Protein 3HKW (pdb70)

InterPro domains:
  IPR000745 Hepatitis C virus, Non-structural protein NS4a [PF01006] (1658-1711)
  IPR001490 Hepatitis C virus, Non-structural protein NS4b [PF01001] (1728-1921)
  IPR001650 Helicase, C-terminal domain-like [PS51194] (1361-1538)
  IPR001650 Helicase, C-terminal domain-like [SM00490] (1401-1495)
  IPR002166 RNA dependent RNA polymerase, hepatitis C virus [PF00998] (2423-2932)
  IPR002518 Hepatitis C virus, Non-structural protein NS2 [PF01538] (811-1005)
  IPR002518 Hepatitis C virus, Non-structural protein NS2 [PS51693] (899-1026)
  IPR002519 Hepatitis C virus, Envelope glycoprotein E1 [PF01539] (193-382)
  IPR002521 Hepatitis C virus, Core protein, C-terminal [PF01542] (116-190)
  IPR002522 Hepatitis C virus, Core protein, N-terminal [PF01543] (2-115)
  IPR002531 Hepatitis C virus, Non-structural protein E2/NS1 [PF01560] (386-729)
  IPR002868 Hepatitis C virus, Non-structural 5a protein [PF01506] (1974-1996)
  IPR004109 Hepatitis C virus, NS3 protease [PF02907] (1056-1203)
  IPR004109 Hepatitis C virus, NS3 protease [PS51822] (1027-1208)
  IPR007094 RNA-directed RNA polymerase, catalytic domain [PS50507] (2634-2752)
  IPR009003 Peptidase S1, PA clan [SSF50494] (1027-1212)
  IPR011492 Non-structural protein NS3-like, DEAD-box helicase, flavivirus [PF07652] (1294-1355)
  IPR013192 Hepatitis C virus, Non-structural 5a protein, domain 1a [PF08300] (2006-2067)
  IPR013193 Hepatitis C virus non-structural 5a, 1B domain [PF08301] (2068-2168)
  IPR014001 Helicase superfamily 1/2, ATP-binding domain [PS51192] (1217-1369)

Sequence (1681 aa):
SMSYSWTGALVTPCAAEEQKLPINALSNSLLRHHNMMVYSTTSRSACQRRQKKVTFDRLQVLDSHYQDVLKEVKAAASKVKANLLSVEEACSLTPPHSARSKFGYGAKDVRCCHARKAVTHINSVWKDLLEDSVVTPIDTTIMAKNEVFCVQPGGRKPARLIVFPDLGVRVCEKMALYDVVSKLPQAVMMMGSSYGFQYSPGQRVEFLVQAWKSKKKSPMGFSYDTRCCFDSTVTESDIRTEEEAIYQCCDLDPQARVAIKSLTERLYVGGPLTNSKGENCGYRRCRASGVLTTSCGNTLTCYIKARAACRAAGLQDDCTMLVCGDDLVVICESAGVQEDAASLLRAFTEEAMTRYSSAPPGDPPQPEYDLELITSCSSNVSVAHDGAGKRVYYLTRDPTTPLARAAWETARHTPVNSWLGNIIMFAPTLLWARMILMTHFFSSVLIARDQLEQALDCEIIYGACYSIEPLDLPPIIQRLHGLSAFSLHSSYSPGEINRVAACLRKLGVPPLRAWRHRARSSVRAKLLSRGGRAAICGKYLFNWAVRTKLKLTPIAAAGQLDLSGWFTAGYSGGDIYHSSMSYSWTGALVTPCAAEEQKLPINALSSNSLLRHHNMMVYSTTSRSACCCQQRRQKKVTFDRLQVLDSHYQDVLKEVKAAASKVKANLLSVEEACSSLTPPHSARSKFGYGAKDVRCCHARKAVTHINSVWKDLLEDSVTPIDTTIMAKNEVFCVQPGRKPARLIVFPDLGVRVCEKMMALYDVVSKLPQAVMMGSSYGFQYSPGQRVEFLVQAWKSKKSPMGFSYDTRCCFDSTVTESDIRTEEEAIYQCCDLDPQARVAIKSLTERLYVGGPLTNSKGENCGYRRRCRASGVLTTSCGNTLTCYIKARAACRAAGLQDCTMLVCGDDLVVICESAGVQEDAASLRAFTEAMTRYSSAPPGDPPQPEYDLELITSCSSNVSVAHDGAGKRVYYLTRDPTTPLARAAWETARHTPVNSWLGNIIMFAPTLWARMILMTHFFSVLIARDQLEQALDCEIYGACYSIEPLDLPPIIQRLHGLSAFSLHSYSPGEINRVAACLRKLGVPPLRAWRHRARSVRAKLLSRGGRAAICGKYLFNWAVRTKLKLTPIAAAGQLDLSGWFTAGYSGGDIYHSSMSYSWTGALVTPCAAEEQKLPINALSNSLLRHHNMVYSTTSRSACQRRQKKVTFDRLQVLDSHYQDVLKEVKAAASKVKANLLSVEEACSLTPPHSARSKFGYGAKDVRCHARKAVTHINSVWKDLLEDSVTPIDTTIMAKNEVFCVQGGRKPARLIVFPDLGVRVCEKMALYDVVSKLPQAVMGSSYGFQYSPGQRVEFLVQAWKSKKSPMGFSYDTRCCFDSTVTESDIRTEEEAIYQCCDLDPQARVAIKSLTERLYVGGPLTNSKGENCCGYRRCRASGVLTTSCGNTLTCYIKARAACRAAGLQDCTMLVCGDDLVVICESAGVQEDAASLLRAFTEAMTRYSSAPPGDPPQPEYDLELITSSCSSNVSVAHDGAGKRVYYLTRDPTTPLARAAWETARRHTPVNSWLGNIIMFAPTLWARMILMTHFFSVLIARDQLEQALDCEIYGACYSIEPLDLPPIIQRLHGLSAFSLHSSYSPGEINRVAACLRKLGVPPLRAWRHRARSVRAKLLSRGGRAAICGKYLFNWAVRTKLKLTPIAAAGQLDLSGWFTAGYSGGDIYHS

Nearest PDB structures (foldseek):
  3hkw-assembly3_C  TM=1.002E+00  e=0.000E+00  hepatitis C virus genotype 1a
  3hkw-assembly2_B  TM=9.978E-01  e=3.483E-104  hepatitis C virus genotype 1a
  2d3z-assembly1_A  TM=9.944E-01  e=3.107E-98  Hepacivirus hominis
  3d5m-assembly1_A  TM=9.962E-01  e=2.336E-97  Hepatitis C virus (isolate BK)
  3gnw-assembly2_B  TM=9.963E-01  e=1.047E-96  Hepatitis C virus isolate HC-J4

Solvent-accessible surface area: 67524 Å² total; per-residue (Å²): 68,86,0,20,66,73,80,59,28,107,6,10,59,104,71,107,27,80,77,142,6,16,133,39,84,59,1,53,56,0,0,116,75,46,112,48,1,6,9,5,8,14,149,19,1,77,107,42,16,173,113,20,36,26,76,13,136,45,96,67,50,81,64,6,72,63,0,10,138,71,2,66,62,25,0,69,140,14,131,3,78,36,24,23,35,92,76,0,0,54,21,0,17,44,130,14,44,153,6,132,103,39,1,5,6,164,42,0,80,85,73,28,102,127,0,36,90,34,0,60,59,20,30,90,63,1,58,123,33,54,111,71,60,21,57,2,24,1,30,8,53,84,34,14,23,12,23,118,136,112,28,138,107,31,0,115,24,29,2,36,0,22,0,0,12,13,0,0,1,1,9,2,0,32,22,0,2,14,82,0,0,45,17,12,11,6,30,16,1,0,24,29,30,10,8,23,87,14,13,73,31,9,15,59,8,33,102,32,10,110,59,30,0,0,0,41,6,69,8,73,29,6,40,3,0,0,10,33,58,4,3,108,28,5,18,35,0,3,44,41,1,77,15,58,103,50,2,83,68,0,0,93,0,0,2,40,13,0,8,11,4,0,37,0,23,5,47,150,57,83,84,0,6,68,0,109,0,3,0,22,3,3,6,2,10,9,3,0,10,0,0,6,2,14,5,0,0,65,0,0,8,84,38,9,42,22,106,35,35,36,13,2,0,8,10,70,32,2,2,0,2,0,22,28,58,30,101,131,100,2,19,50,16,4,149,38,0,19,99,0,0,48,101,0,5,0,26,31,39,104,89,15,108,30,40,84,84,20,74,107,11,76,4,55,61,8,19,4,2,14,0,50,28,71,96,51,145,133,27,62,6,16,0,46,54,0,14,25,3,0,0,58,0,0,25,24,3,11,98,174,26,79,46,13,34,8,0,8,23,0,0,34,21,1,5,0,17,0,0,8,26,0,0,4,0,5,4,2,34,5,6,36,64,91,127,72,4,112,108,35,34,24,0,88,2,38,22,1,9,10,51,14,64,0,4,29,0,0,7,4,1,33,105,3,31,30,52,36,3,7,48,8,85,62,22,26,104,49,8,69,96,75,0,24,48,4,7,170,67,0,4,8,30,81,31,195,44,14,80,138,139,0,98,46,4,32,56,99,0,61,96,128,31,62,88,7,20,61,0,0,62,10,2,0,8,37,0,17,213,122,112,71,181,27,80,98,11,88,45,2,65,152,43,116,22,92,28,18,35,50,1,4,5,74,29,3,29,2,21,21,133,78,88,0,18,64,73,81,60,29,108,7,12,60,104,70,108,30,92,86,144,8,10,126,37,85,61,3,56,56,0,1,116,77,51,100,46,3,5,9,6,7,16,144,31,2,80,108,41,17,171,115,20,37,29,87,16,117,46,92,66,49,76,59,8,69,60,0,10,135,70,2,69,62,25,0,69,180,13,128,3,49,11,22,19,36,84,74,0,0,56,20,0,18,46,132,14,46,155,7,126,100,39,0,6,6,163,24,0,78,83,60,15,83,97,0,15,74,35,0,62,57,18,19,91,58,1,49,127,34,52,110,69,61,19,51,1,25,0,26,8,61,83,36,15,24,16,22,143,150,64,133,115,17,0,119,24,31,2,37,0,20,0,0,12,12,0,0,1,1,8,1,0,34,21,0,2,14,82,0,0,85,36,14,14,23,74,17,1,0,26,47,30,10,8,23,86,16,12,90,28,10,14,109,7,34,143,71,16,196,58,26,0,0,1,39,6,69,10,79,28,7,39,2,0,0,12,41,57,4,3,109,27,4,17,34,0,3,45,40,1,69,14,32,103,23,2,82,66,0,0,95,0,0,2,41,14,0,7,11,4,0,34,0,21,4,44,148,57,74,86,0,6,60,0,104,0,5,0,21,2,2,6,2,11,8,3,0,11,0,0,6,1,16,3,1,0,86,0,0,9,88,42,10,42,20,104,88,44,34,13,2,0,7,9,67,31,2,2,0,2,1,22,29,55,30,104,140,96,2,26,50,17,3,152,33,0,22,103,0,0,45,104,2,5,0,27,32,42,102,91,16,104,32,36,98,62,16,57,107,11,76,5,58,61,9,20,3,3,17,0,52,26,62,100,43,148,136,28,61,5,17,0,49,54,0,14,24,2,0,0,57,0,0,27,23,2,10,108,167,26,78,50,10,32,9,0,7,23,0,0,37,22,1,7,0,6,0,0,9,35,0,0,4,0,4,4,1,32,7,4,26,72,92,124,68,14,128,109,34,31,23,0,87,2,38,23,0,10,6,40,10,67,0,4,30,0,0,8,5,1,32,102,3,29,30,50,31,2,6,39,7,81,65,30,28,101,51,8,69,95,72,0,30,45,3,7,171,79,0,3,8,28,87,34,207,44,14,80,139,134,0,107,45,4,29,55,105,0,63,95,140,27,62,83,8,22,61,0,0,60,11,2,0,8,31,0,15,214,120,113,67,182,29,78,96,13,89,41,2,66,154,39,114,22,88,27,16,33,60,1,4,5,71,30,3,28,3,21,47,77,71,89,0,17,53,74,81,58,28,106,6,11,64,98,72,96,29,86,79,130,23,24,170,122,22,146,75,74,42,8,4,128,73,41,126,42,1,5,8,6,6,14,155,29,2,75,121,37,18,173,112,18,34,30,89,16,122,44,90,62,50,77,63,8,71,68,0,10,143,70,2,65,61,28,0,66,182,11,140,5,83,49,27,54,34,116,92,0,0,52,22,0,18,46,135,15,45,151,7,129,112,36,0,7,6,168,42,0,71,85,78,28,208,125,0,38,83,33,0,73,59,20,28,122,63,2,57,126,32,48,112,71,62,19,50,2,26,0,27,10,75,68,45,12,26,9,35,160,113,54,119,102,29,0,149,25,22,2,36,0,21,0,0,12,12,0,0,2,1,7,2,0,35,20,1,2,15,89,0,0,86,38,2,0,12,64,12,1,0,26,49,28,11,7,24,86,15,14,93,26,10,18,94,0,35,114,58,14,121,59,28,0,0,0,39,6,71,9,86,28,6,38,2,0,0,11,51,58,3,2,107,24,5,18,34,0,3,46,44,1,90,15,63,100,84,2,80,67,0,0,96,0,0,1,38,14,0,8,10,6,0,34,0,20,4,46,151,54,80,86,0,5,71,0,86,0,4,2,24,3,2,6,2,10,9,2,0,12,0,0,7,1,3,3,0,0,70,0,0,8,86,40,11,40,22,104,56,42,33,12,2,0,9,8,67,30,2,2,0,2,0,26,29,62,29,104,133,96,3,22,50,19,2,141,32,0,22,102,0,0,50,101,2,4,0,29,28,36,107,88,14,109,28,43,97,63,11,51,110,10,70,5,56,61,10,14,3,3,16,0,48,30,68,102,44,146,132,29,54,5,16,0,47,50,0,8,23,3,0,0,62,0,11,22,24,28,39,58,177,20,87,41,13,31,7,0,8,23,0,0,34,21,0,5,0,22,0,0,8,16,0,0,3,1,5,3,0,47,19,8,18,82,118,130,80,16,139,107,33,37,24,0,85,2,39,23,1,10,9,53,12,66,0,9,29,0,0,8,5,0,34,108,4,31,29,51,35,2,7,46,8,86,65,20,29,104,48,8,74,94,70,0,26,53,2,8,175,72,0,1,7,13,67,28,153,34,0,95,138,69,0,112,49,6,29,56,93,0,57,94,126,27,63,92,7,20,62,0,0,56,10,2,0,7,41,2,15,218,116,116,61,179,30,78,97,10,95,48,2,59,155,38,114,25,91,26,18,31,57,2,4,4,75,32,3,29,3,19,24,134

GO terms:
  GO:0044167 host cell endoplasmic reticulum membrane (C, EXP)
  GO:0044191 host cell mitochondrial membrane (C, EXP)
  GO:0005515 protein binding (F, IPI)

CATH classification: 3.30.70.270

Structure (mmCIF, N/CA/C/O backbone):
data_3HKW
#
_entry.id   3HKW
#
_cell.length_a   53.525
_cell.length_b   271.306
_cell.length_c   61.007
_cell.angle_alpha   90.00
_cell.angle_beta   98.82
_cell.angle_gamma   90.00
#
_symmetry.space_group_name_H-M   'P 1 21 1'
#
loop_
_entity.id
_entity.type
_entity.pdbx_description
1 polymer 'NS5B RNA-dependent RNA polymerase'
2 non-polymer '(11S)-10-[(2,5-dimethyl-1,3-oxazol-4-yl)carbonyl]-11-{2-fluoro-4-[(2-methylprop-2-en-1-yl)oxy]phenyl}-3,3-dimethyl-2,3,4,5,10,11-hexahydrothiopyrano[3,2-b][1,5]benzodiazepin-6-ol 1,1-dioxide'
3 non-polymer 'SULFATE ION'
4 non-polymer GLYCEROL
5 water water
#
loop_
_atom_site.group_PDB
_atom_site.id
_atom_site.type_symbol
_atom_site.label_atom_id
_atom_site.label_alt_id
_atom_site.label_comp_id
_atom_site.label_asym_id
_atom_site.label_entity_id
_atom_site.label_seq_id
_atom_site.pdbx_PDB_ins_code
_atom_site.Cartn_x
_atom_site.Cartn_y
_atom_site.Cartn_z
_atom_site.occupancy
_atom_site.B_iso_or_equiv
_atom_site.auth_seq_id
_atom_site.auth_comp_id
_atom_site.auth_asym_id
_atom_site.auth_atom_id
_atom_site.pdbx_PDB_model_num
ATOM 1 N N . SER A 1 4 ? 57.087 -0.424 3.068 1.00 24.56 1 SER A N 1
ATOM 2 C CA . SER A 1 4 ? 56.636 -1.765 2.623 1.00 20.44 1 SER A CA 1
ATOM 3 C C . SER A 1 4 ? 56.671 -1.857 1.107 1.00 16.79 1 SER A C 1
ATOM 4 O O . SER A 1 4 ? 56.222 -0.947 0.414 1.00 15.28 1 SER A O 1
ATOM 7 N N . MET A 1 5 ? 57.206 -2.955 0.594 1.00 14.54 2 MET A N 1
ATOM 8 C CA . MET A 1 5 ? 57.167 -3.208 -0.846 1.00 12.99 2 MET A CA 1
ATOM 9 C C . MET A 1 5 ? 55.776 -3.638 -1.286 1.00 10.43 2 MET A C 1
ATOM 10 O O . MET A 1 5 ? 55.105 -4.426 -0.613 1.00 11.34 2 MET A O 1
ATOM 15 N N . SER A 1 6 ? 55.336 -3.135 -2.433 1.00 10.33 3 SER A N 1
ATOM 16 C CA . SER A 1 6 ? 54.038 -3.562 -2.953 1.00 9.18 3 SER A CA 1
ATOM 17 C C . SER A 1 6 ? 53.946 -5.088 -3.159 1.00 5.94 3 SER A C 1
ATOM 18 O O . SER A 1 6 ? 52.895 -5.699 -2.919 1.00 10.23 3 SER A O 1
ATOM 21 N N . TYR A 1 7 ? 55.043 -5.677 -3.633 1.00 7.72 4 TYR A N 1
ATOM 22 C CA . TYR A 1 7 ? 55.157 -7.111 -3.874 1.00 7.95 4 TYR A CA 1
ATOM 23 C C . TYR A 1 7 ? 56.546 -7.594 -3.509 1.00 9.88 4 TYR A C 1
ATOM 24 O O . TYR A 1 7 ? 57.511 -6.832 -3.585 1.00 8.99 4 TYR A O 1
ATOM 33 N N . SER A 1 8 ? 56.633 -8.868 -3.136 1.00 8.21 5 SER A N 1
ATOM 34 C CA . SER A 1 8 ? 57.913 -9.583 -3.131 1.00 10.15 5 SER A CA 1
ATOM 35 C C . SER A 1 8 ? 57.726 -10.813 -4.000 1.00 10.19 5 SER A C 1
ATOM 36 O O . SER A 1 8 ? 56.622 -11.334 -4.110 1.00 11.21 5 SER A O 1
ATOM 39 N N . TRP A 1 9 ? 58.798 -11.253 -4.641 1.00 9.68 6 TRP A N 1
ATOM 40 C CA . TRP A 1 9 ? 58.727 -12.307 -5.645 1.00 9.83 6 TRP A CA 1
ATOM 41 C C . TRP A 1 9 ? 59.696 -13.425 -5.327 1.00 10.93 6 TRP A C 1
ATOM 42 O O . TRP A 1 9 ? 60.761 -13.198 -4.749 1.00 12.69 6 TRP A O 1
ATOM 53 N N . THR A 1 10 ? 59.329 -14.628 -5.740 1.00 11.78 7 THR A N 1
ATOM 54 C CA . THR A 1 10 ? 60.157 -15.807 -5.527 1.00 13.85 7 THR A CA 1
ATOM 55 C C . THR A 1 10 ? 61.043 -16.129 -6.711 1.00 15.34 7 THR A C 1
ATOM 56 O O . THR A 1 10 ? 62.027 -16.855 -6.560 1.00 16.08 7 THR A O 1
ATOM 60 N N . GLY A 1 11 ? 60.689 -15.622 -7.886 1.00 13.69 8 GLY A N 1
ATOM 61 C CA . GLY A 1 11 ? 61.366 -16.023 -9.133 1.00 15.55 8 GLY A CA 1
ATOM 62 C C . GLY A 1 11 ? 60.551 -16.942 -10.028 1.00 15.21 8 GLY A C 1
ATOM 63 O O . GLY A 1 11 ? 60.859 -17.091 -11.207 1.00 18.31 8 GLY A O 1
ATOM 64 N N . ALA A 1 12 ? 59.513 -17.566 -9.470 1.00 16.04 9 ALA A N 1
ATOM 65 C CA . ALA A 1 12 ? 58.578 -18.355 -10.273 1.00 14.21 9 ALA A CA 1
ATOM 66 C C . ALA A 1 12 ? 57.885 -17.441 -11.282 1.00 14.40 9 ALA A C 1
ATOM 67 O O . ALA A 1 12 ? 57.647 -16.253 -11.017 1.00 15.48 9 ALA A O 1
ATOM 69 N N . LEU A 1 13 ? 57.570 -18.008 -12.439 1.00 14.06 10 LEU A N 1
ATOM 70 C CA . LEU A 1 13 ? 56.969 -17.254 -13.514 1.00 16.07 10 LEU A CA 1
ATOM 71 C C . LEU A 1 13 ? 55.484 -17.157 -13.339 1.00 11.61 10 LEU A C 1
ATOM 72 O O . LEU A 1 13 ? 54.850 -18.026 -12.742 1.00 12.23 10 LEU A O 1
ATOM 77 N N . VAL A 1 14 ? 54.926 -16.103 -13.918 1.00 12.31 11 VAL A N 1
ATOM 78 C CA . VAL A 1 14 ? 53.495 -16.044 -14.121 1.00 12.02 11 VAL A CA 1
ATOM 79 C C . VAL A 1 14 ? 53.227 -16.887 -15.363 1.00 12.99 11 VAL A C 1
ATOM 80 O O . VAL A 1 14 ? 53.790 -16.623 -16.429 1.00 17.22 11 VAL A O 1
ATOM 84 N N . THR A 1 15 ? 52.408 -17.920 -15.192 1.00 15.03 12 THR A N 1
ATOM 85 C CA . THR A 1 15 ? 52.228 -18.962 -16.199 1.00 13.55 12 THR A CA 1
ATOM 86 C C . THR A 1 15 ? 50.842 -18.897 -16.821 1.00 13.02 12 THR A C 1
ATOM 87 O O . THR A 1 15 ? 49.887 -18.470 -16.178 1.00 13.83 12 THR A O 1
ATOM 91 N N . PRO A 1 16 ? 50.738 -19.299 -18.093 1.00 15.57 13 PRO A N 1
ATOM 92 C CA . PRO A 1 16 ? 49.438 -19.397 -18.738 1.00 16.99 13 PRO A CA 1
ATOM 93 C C . PRO A 1 16 ? 48.685 -20.671 -18.365 1.00 19.32 13 PRO A C 1
ATOM 94 O O . PRO A 1 16 ? 49.285 -21.630 -17.881 1.00 22.54 13 PRO A O 1
ATOM 98 N N . CYS A 1 17 ? 47.373 -20.663 -18.584 1.00 22.54 14 CYS A N 1
ATOM 99 C CA . CYS A 1 17 ? 46.543 -21.846 -18.365 1.00 26.75 14 CYS A CA 1
ATOM 100 C C . CYS A 1 17 ? 45.986 -22.393 -19.689 1.00 30.48 14 CYS A C 1
ATOM 101 O O . CYS A 1 17 ? 45.153 -23.307 -19.700 1.00 32.95 14 CYS A O 1
ATOM 104 N N . ALA A 1 18 ? 46.472 -21.838 -20.795 1.00 29.82 15 ALA A N 1
ATOM 105 C CA . ALA A 1 18 ? 46.144 -22.314 -22.135 1.00 30.71 15 ALA A CA 1
ATOM 106 C C . ALA A 1 18 ? 47.071 -21.622 -23.123 1.00 30.80 15 ALA A C 1
ATOM 107 O O . ALA A 1 18 ? 47.832 -20.726 -22.750 1.00 28.47 15 ALA A O 1
ATOM 109 N N . ALA A 1 19 ? 47.007 -22.028 -24.387 1.00 30.12 16 ALA A N 1
ATOM 110 C CA . ALA A 1 19 ? 47.764 -21.340 -25.423 1.00 27.97 16 ALA A CA 1
ATOM 111 C C . ALA A 1 19 ? 47.259 -19.912 -25.522 1.00 24.94 16 ALA A C 1
ATOM 112 O O . ALA A 1 19 ? 46.065 -19.651 -25.327 1.00 27.20 16 ALA A O 1
ATOM 114 N N . GLU A 1 20 ? 48.178 -18.997 -25.807 1.00 21.51 17 GLU A N 1
ATOM 115 C CA . GLU A 1 20 ? 47.863 -17.584 -25.941 1.00 18.00 17 GLU A CA 1
ATOM 116 C C . GLU A 1 20 ? 48.273 -17.108 -27.324 1.00 17.35 17 GLU A C 1
ATOM 117 O O . GLU A 1 20 ? 49.448 -17.010 -27.626 1.00 20.09 17 GLU A O 1
ATOM 123 N N . GLU A 1 21 ? 47.286 -16.823 -28.160 1.00 17.99 18 GLU A N 1
ATOM 124 C CA . GLU A 1 21 ? 47.495 -16.298 -29.503 1.00 17.88 18 GLU A CA 1
ATOM 125 C C . GLU A 1 21 ? 48.035 -14.866 -29.408 1.00 16.86 18 GLU A C 1
ATOM 126 O O . GLU A 1 21 ? 47.487 -14.047 -28.674 1.00 17.85 18 GLU A O 1
ATOM 132 N N . GLN A 1 22 ? 49.112 -14.580 -30.138 1.00 16.98 19 GLN A N 1
ATOM 133 C CA . GLN A 1 22 ? 49.887 -13.348 -29.977 1.00 17.31 19 GLN A CA 1
ATOM 134 C C . GLN A 1 22 ? 49.555 -12.263 -30.987 1.00 15.05 19 GLN A C 1
ATOM 135 O O . GLN A 1 22 ? 49.580 -11.073 -30.658 1.00 15.63 19 GLN A O 1
ATOM 141 N N . LYS A 1 23 ? 49.291 -12.685 -32.218 1.00 13.47 20 LYS A N 1
ATOM 142 C CA . LYS A 1 23 ? 49.121 -11.798 -33.351 1.00 14.47 20 LYS A CA 1
ATOM 143 C C . LYS A 1 23 ? 47.683 -11.896 -33.851 1.00 13.70 20 LYS A C 1
ATOM 144 O O . LYS A 1 23 ? 47.080 -12.970 -33.816 1.00 11.11 20 LYS A O 1
ATOM 150 N N . LEU A 1 24 ? 47.123 -10.782 -34.313 1.00 11.25 21 LEU A N 1
ATOM 151 C CA . LEU A 1 24 ? 45.775 -10.816 -34.894 1.00 10.40 21 LEU A CA 1
ATOM 152 C C . LEU A 1 24 ? 45.752 -11.825 -36.037 1.00 12.74 21 LEU A C 1
ATOM 153 O O . LEU A 1 24 ? 46.567 -11.721 -36.953 1.00 12.32 21 LEU A O 1
ATOM 158 N N . PRO A 1 25 ? 44.837 -12.814 -35.985 1.00 14.13 22 PRO A N 1
ATOM 159 C CA . PRO A 1 25 ? 44.717 -13.768 -37.101 1.00 15.35 22 PRO A CA 1
ATOM 160 C C . PRO A 1 25 ? 44.180 -13.130 -38.384 1.00 16.80 22 PRO A C 1
ATOM 161 O O . PRO A 1 25 ? 43.541 -12.094 -38.314 1.00 16.38 22 PRO A O 1
ATOM 165 N N . ILE A 1 26 ? 44.473 -13.744 -39.531 1.00 18.10 23 ILE A N 1
ATOM 166 C CA . ILE A 1 26 ? 43.873 -13.346 -40.794 1.00 17.81 23 ILE A CA 1
ATOM 167 C C . ILE A 1 26 ? 42.515 -14.052 -40.950 1.00 17.28 23 ILE A C 1
ATOM 168 O O . ILE A 1 26 ? 42.416 -15.281 -40.898 1.00 18.64 23 ILE A O 1
ATOM 173 N N . ASN A 1 27 ? 41.474 -13.246 -41.117 1.00 14.97 24 ASN A N 1
ATOM 174 C CA . ASN A 1 27 ? 40.125 -13.725 -41.326 1.00 12.31 24 ASN A CA 1
ATOM 175 C C . ASN A 1 27 ? 39.477 -12.701 -42.258 1.00 10.26 24 ASN A C 1
ATOM 176 O O . ASN A 1 27 ? 39.697 -11.512 -42.109 1.00 10.09 24 ASN A O 1
ATOM 181 N N . ALA A 1 28 ? 38.727 -13.153 -43.251 1.00 10.95 25 ALA A N 1
ATOM 182 C CA . ALA A 1 28 ? 38.158 -12.201 -44.223 1.00 10.55 25 ALA A CA 1
ATOM 183 C C . ALA A 1 28 ? 37.330 -11.085 -43.585 1.00 8.23 25 ALA A C 1
ATOM 184 O O . ALA A 1 28 ? 37.466 -9.914 -43.950 1.00 8.09 25 ALA A O 1
ATOM 186 N N . LEU A 1 29 ? 36.479 -11.454 -42.627 1.00 7.93 26 LEU A N 1
ATOM 187 C CA . LEU A 1 29 ? 35.605 -10.489 -41.996 1.00 8.63 26 LEU A CA 1
ATOM 188 C C . LEU A 1 29 ? 36.381 -9.516 -41.110 1.00 8.21 26 LEU A C 1
ATOM 189 O O . LEU A 1 29 ? 36.104 -8.322 -41.140 1.00 8.96 26 LEU A O 1
ATOM 194 N N . SER A 1 30 ? 37.362 -9.999 -40.345 1.00 6.34 27 SER A N 1
ATOM 195 C CA . SER A 1 30 ? 38.162 -9.089 -39.541 1.00 5.68 27 SER A CA 1
ATOM 196 C C . SER A 1 30 ? 39.023 -8.189 -40.420 1.00 6.04 27 SER A C 1
ATOM 197 O O . SER A 1 30 ? 39.143 -6.994 -40.165 1.00 6.99 27 SER A O 1
ATOM 200 N N . ASN A 1 31 ? 39.578 -8.756 -41.482 1.00 5.53 28 ASN A N 1
ATOM 201 C CA . ASN A 1 31 ? 40.399 -8.004 -42.423 1.00 4.84 28 ASN A CA 1
ATOM 202 C C . ASN A 1 31 ? 39.589 -6.918 -43.148 1.00 6.34 28 ASN A C 1
ATOM 203 O O . ASN A 1 31 ? 40.139 -5.911 -43.568 1.00 7.02 28 ASN A O 1
ATOM 208 N N . SER A 1 32 ? 38.279 -7.122 -43.293 1.00 6.58 29 SER A N 1
ATOM 209 C CA . SER A 1 32 ? 37.440 -6.122 -43.926 1.00 7.61 29 SER A CA 1
ATOM 210 C C . SER A 1 32 ? 37.324 -4.855 -43.061 1.00 7.29 29 SER A C 1
ATOM 211 O O . SER A 1 32 ? 37.085 -3.765 -43.581 1.00 9.41 29 SER A O 1
ATOM 214 N N . LEU A 1 33 ? 37.483 -5.012 -41.745 1.00 5.93 30 LEU A N 1
ATOM 215 C CA . LEU A 1 33 ? 37.594 -3.881 -40.829 1.00 6.39 30 LEU A CA 1
ATOM 216 C C . LEU A 1 33 ? 38.989 -3.246 -40.791 1.00 6.01 30 LEU A C 1
ATOM 217 O O . LEU A 1 33 ? 39.124 -2.025 -40.828 1.00 6.28 30 LEU A O 1
ATOM 222 N N . LEU A 1 34 ? 40.011 -4.092 -40.677 1.00 6.73 31 LEU A N 1
ATOM 223 C CA . LEU A 1 34 ? 41.360 -3.674 -40.403 1.00 8.37 31 LEU A CA 1
ATOM 224 C C . LEU A 1 34 ? 42.356 -4.586 -41.124 1.00 7.97 31 LEU A C 1
ATOM 225 O O . LEU A 1 34 ? 42.404 -5.782 -40.855 1.00 7.43 31 LEU A O 1
ATOM 230 N N . ARG A 1 35 ? 43.181 -4.030 -42.020 1.00 6.45 32 ARG A N 1
ATOM 231 C CA . ARG A 1 35 ? 44.077 -4.863 -42.814 1.00 7.02 32 ARG A CA 1
ATOM 232 C C . ARG A 1 35 ? 45.487 -5.001 -42.272 1.00 8.33 32 ARG A C 1
ATOM 233 O O . ARG A 1 35 ? 46.178 -5.968 -42.602 1.00 9.49 32 ARG A O 1
ATOM 241 N N . HIS A 1 36 ? 45.940 -4.047 -41.463 1.00 7.50 33 HIS A N 1
ATOM 242 C CA . HIS A 1 36 ? 47.323 -4.102 -40.987 1.00 7.79 33 HIS A CA 1
ATOM 243 C C . HIS A 1 36 ? 47.400 -4.988 -39.747 1.00 9.77 33 HIS A C 1
ATOM 244 O O . HIS A 1 36 ? 47.690 -4.532 -38.641 1.00 10.08 33 HIS A O 1
ATOM 251 N N . HIS A 1 37 ? 47.111 -6.268 -39.944 1.00 9.89 34 HIS A N 1
ATOM 252 C CA . HIS A 1 37 ? 47.020 -7.231 -38.839 1.00 9.32 34 HIS A CA 1
ATOM 253 C C . HIS A 1 37 ? 48.331 -7.418 -38.067 1.00 9.27 34 HIS A C 1
ATOM 254 O O . HIS A 1 37 ? 48.305 -7.780 -36.878 1.00 10.32 34 HIS A O 1
ATOM 261 N N . ASN A 1 38 ? 49.469 -7.167 -38.729 1.00 6.96 35 ASN A N 1
ATOM 262 C CA . ASN A 1 38 ? 50.770 -7.244 -38.047 1.00 10.30 35 ASN A CA 1
ATOM 263 C C . ASN A 1 38 ? 50.978 -6.177 -36.955 1.00 10.36 35 ASN A C 1
ATOM 264 O O . ASN A 1 38 ? 51.863 -6.335 -36.104 1.00 12.52 35 ASN A O 1
ATOM 269 N N A MET A 1 39 ? 50.162 -5.124 -36.963 0.50 9.36 36 MET A N 1
ATOM 270 N N B MET A 1 39 ? 50.164 -5.112 -36.996 0.50 10.04 36 MET A N 1
ATOM 271 C CA A MET A 1 39 ? 50.255 -4.070 -35.950 0.50 9.05 36 MET A CA 1
ATOM 272 C CA B MET A 1 39 ? 50.181 -4.027 -35.997 0.50 9.94 36 MET A CA 1
ATOM 273 C C A MET A 1 39 ? 49.371 -4.337 -34.735 0.50 7.69 36 MET A C 1
ATOM 274 C C B MET A 1 39 ? 49.452 -4.403 -34.703 0.50 8.77 36 MET A C 1
ATOM 275 O O A MET A 1 39 ? 49.385 -3.554 -33.799 0.50 9.08 36 MET A O 1
ATOM 276 O O B MET A 1 39 ? 49.668 -3.778 -33.677 0.50 10.77 36 MET A O 1
ATOM 285 N N . VAL A 1 40 ? 48.601 -5.423 -34.764 1.00 8.64 37 VAL A N 1
ATOM 286 C CA . VAL A 1 40 ? 47.673 -5.729 -33.698 1.00 9.81 37 VAL A CA 1
ATOM 287 C C . VAL A 1 40 ? 48.123 -6.979 -32.973 1.00 7.47 37 VAL A C 1
ATOM 288 O O . VAL A 1 40 ? 48.323 -8.039 -33.584 1.00 9.67 37 VAL A O 1
ATOM 292 N N . TYR A 1 41 ? 48.256 -6.850 -31.656 1.00 8.55 38 TYR A N 1
ATOM 293 C CA . TYR A 1 41 ? 48.772 -7.945 -30.845 1.00 10.27 38 TYR A CA 1
ATOM 294 C C . TYR A 1 41 ? 47.962 -8.096 -29.578 1.00 8.43 38 TYR A C 1
ATOM 295 O O . TYR A 1 41 ? 47.283 -7.156 -29.157 1.00 8.76 38 TYR A O 1
ATOM 304 N N . SER A 1 42 ? 48.064 -9.278 -28.972 1.00 9.15 39 SER A N 1
ATOM 305 C CA . SER A 1 42 ? 47.537 -9.528 -27.640 1.00 9.58 39 SER A CA 1
ATOM 306 C C . SER A 1 42 ? 48.700 -9.648 -26.672 1.00 9.36 39 SER A C 1
ATOM 307 O O . SER A 1 42 ? 49.685 -10.308 -26.965 1.00 10.93 39 SER A O 1
ATOM 310 N N . THR A 1 43 ? 48.571 -9.042 -25.500 1.00 9.28 40 THR A N 1
ATOM 311 C CA . THR A 1 43 ? 49.537 -9.276 -24.431 1.00 10.33 40 THR A CA 1
ATOM 312 C C . THR A 1 43 ? 49.435 -10.724 -23.988 1.00 11.23 40 THR A C 1
ATOM 313 O O . THR A 1 43 ? 48.380 -11.309 -24.073 1.00 11.58 40 THR A O 1
ATOM 317 N N . THR A 1 44 ? 50.544 -11.291 -23.530 1.00 11.97 41 THR A N 1
ATOM 318 C CA . THR A 1 44 ? 50.554 -12.664 -23.038 1.00 12.15 41 THR A CA 1
ATOM 319 C C . THR A 1 44 ? 51.465 -12.772 -21.835 1.00 12.02 41 THR A C 1
ATOM 320 O O . THR A 1 44 ? 52.185 -11.829 -21.497 1.00 11.22 41 THR A O 1
ATOM 324 N N . SER A 1 45 ? 51.446 -13.943 -21.208 1.00 12.01 42 SER A N 1
ATOM 325 C CA . SER A 1 45 ? 52.319 -14.228 -20.059 1.00 13.61 42 SER A CA 1
ATOM 326 C C . SER A 1 45 ? 53.813 -14.040 -20.350 1.00 12.81 42 SER A C 1
ATOM 327 O O . SER A 1 45 ? 54.611 -13.829 -19.425 1.00 12.33 42 SER A O 1
ATOM 330 N N . ARG A 1 46 ? 54.191 -14.088 -21.628 1.00 14.69 43 ARG A N 1
ATOM 331 C CA . ARG A 1 46 ? 55.596 -13.910 -22.018 1.00 17.44 43 ARG A CA 1
ATOM 332 C C . ARG A 1 46 ? 56.206 -12.584 -21.524 1.00 17.15 43 ARG A C 1
ATOM 333 O O . ARG A 1 46 ? 57.415 -12.510 -21.293 1.00 17.49 43 ARG A O 1
ATOM 341 N N . SER A 1 47 ? 55.367 -11.565 -21.315 1.00 15.94 44 SER A N 1
ATOM 342 C CA . SER A 1 47 ? 55.823 -10.244 -20.865 1.00 13.53 44 SER A CA 1
ATOM 343 C C . SER A 1 47 ? 55.520 -9.957 -19.391 1.00 15.00 44 SER A C 1
ATOM 344 O O . SER A 1 47 ? 55.656 -8.822 -18.940 1.00 14.29 44 SER A O 1
ATOM 347 N N . ALA A 1 48 ? 55.100 -10.975 -18.645 1.00 13.15 45 ALA A N 1
ATOM 348 C CA . ALA A 1 48 ? 54.704 -10.775 -17.245 1.00 14.45 45 ALA A CA 1
ATOM 349 C C . ALA A 1 48 ? 55.855 -10.223 -16.394 1.00 14.80 45 ALA A C 1
ATOM 350 O O . ALA A 1 48 ? 55.647 -9.362 -15.531 1.00 14.50 45 ALA A O 1
ATOM 352 N N . CYS A 1 49 ? 57.076 -10.691 -16.650 1.00 15.33 46 CYS A N 1
ATOM 353 C CA . CYS A 1 49 ? 58.241 -10.221 -15.889 1.00 15.92 46 CYS A CA 1
ATOM 354 C C . CYS A 1 49 ? 58.414 -8.713 -15.973 1.00 14.58 46 CYS A C 1
ATOM 355 O O . CYS A 1 49 ? 58.736 -8.059 -14.991 1.00 15.69 46 CYS A O 1
ATOM 358 N N . GLN A 1 50 ? 58.200 -8.158 -17.155 1.00 13.78 47 GLN A N 1
ATOM 359 C CA . GLN A 1 50 ? 58.311 -6.712 -17.336 1.00 15.41 47 GLN A CA 1
ATOM 360 C C . GLN A 1 50 ? 57.297 -5.966 -16.483 1.00 13.07 47 GLN A C 1
ATOM 361 O O . GLN A 1 50 ? 57.599 -4.908 -15.928 1.00 14.59 47 GLN A O 1
ATOM 367 N N A ARG A 1 51 ? 56.086 -6.509 -16.393 0.50 13.12 48 ARG A N 1
ATOM 368 N N B ARG A 1 51 ? 56.083 -6.503 -16.389 0.50 12.26 48 ARG A N 1
ATOM 369 C CA A ARG A 1 51 ? 55.044 -5.875 -15.603 0.50 11.38 48 ARG A CA 1
ATOM 370 C CA B ARG A 1 51 ? 55.059 -5.847 -15.594 0.50 10.45 48 ARG A CA 1
ATOM 371 C C A ARG A 1 51 ? 55.362 -6.005 -14.120 0.50 12.26 48 ARG A C 1
ATOM 372 C C B ARG A 1 51 ? 55.365 -6.001 -14.111 0.50 11.71 48 ARG A C 1
ATOM 373 O O A ARG A 1 51 ? 55.215 -5.048 -13.364 0.50 12.16 48 ARG A O 1
ATOM 374 O O B ARG A 1 51 ? 55.212 -5.054 -13.344 0.50 11.53 48 ARG A O 1
ATOM 389 N N . GLN A 1 52 ? 55.828 -7.184 -13.719 1.00 10.79 49 GLN A N 1
ATOM 390 C CA . GLN A 1 52 ? 56.177 -7.436 -12.319 1.00 11.79 49 GLN A CA 1
ATOM 391 C C . GLN A 1 52 ? 57.185 -6.394 -11.860 1.00 11.46 49 GLN A C 1
ATOM 392 O O . GLN A 1 52 ? 57.047 -5.822 -10.782 1.00 12.40 49 GLN A O 1
ATOM 398 N N . LYS A 1 53 ? 58.198 -6.142 -12.686 1.00 13.69 50 LYS A N 1
ATOM 399 C CA . LYS A 1 53 ? 59.195 -5.146 -12.367 1.00 14.05 50 LYS A CA 1
ATOM 400 C C . LYS A 1 53 ? 58.557 -3.775 -12.151 1.00 13.07 50 LYS A C 1
ATOM 401 O O . LYS A 1 53 ? 58.862 -3.103 -11.177 1.00 14.01 50 LYS A O 1
ATOM 407 N N . LYS A 1 54 ? 57.652 -3.372 -13.038 1.00 12.33 51 LYS A N 1
ATOM 408 C CA . LYS A 1 54 ? 57.101 -2.027 -12.952 1.00 12.52 51 LYS A CA 1
ATOM 409 C C . LYS A 1 54 ? 56.261 -1.844 -11.699 1.00 11.32 51 LYS A C 1
ATOM 410 O O . LYS A 1 54 ? 56.289 -0.781 -11.097 1.00 11.98 51 LYS A O 1
ATOM 416 N N . VAL A 1 55 ? 55.512 -2.876 -11.321 1.00 11.46 52 VAL A N 1
ATOM 417 C CA . VAL A 1 55 ? 54.516 -2.738 -10.253 1.00 10.69 52 VAL A CA 1
ATOM 418 C C . VAL A 1 55 ? 55.098 -2.936 -8.864 1.00 10.84 52 VAL A C 1
ATOM 419 O O . VAL A 1 55 ? 54.364 -2.865 -7.878 1.00 10.88 52 VAL A O 1
ATOM 423 N N . THR A 1 56 ? 56.414 -3.157 -8.799 1.00 9.42 53 THR A N 1
ATOM 424 C CA . THR A 1 56 ? 57.095 -3.482 -7.550 1.00 9.60 53 THR A CA 1
ATOM 425 C C . THR A 1 56 ? 57.928 -2.308 -7.094 1.00 10.58 53 THR A C 1
ATOM 426 O O . THR A 1 56 ? 58.924 -1.975 -7.725 1.00 12.03 53 THR A O 1
ATOM 430 N N . PHE A 1 57 ? 57.522 -1.692 -5.996 1.00 10.69 54 PHE A N 1
ATOM 431 C CA . PHE A 1 57 ? 58.249 -0.572 -5.431 1.00 11.75 54 PHE A CA 1
ATOM 432 C C . PHE A 1 57 ? 57.865 -0.349 -3.984 1.00 13.39 54 PHE A C 1
ATOM 433 O O . PHE A 1 57 ? 56.901 -0.923 -3.494 1.00 10.57 54 PHE A O 1
ATOM 441 N N . ASP A 1 58 ? 58.684 0.436 -3.298 1.00 13.06 55 ASP A N 1
ATOM 442 C CA . ASP A 1 58 ? 58.469 0.721 -1.896 1.00 14.43 55 ASP A CA 1
ATOM 443 C C . ASP A 1 58 ? 57.479 1.871 -1.794 1.00 12.46 55 ASP A C 1
ATOM 444 O O . ASP A 1 58 ? 57.520 2.799 -2.607 1.00 16.38 55 ASP A O 1
ATOM 449 N N . ARG A 1 59 ? 56.577 1.787 -0.826 1.00 13.87 56 ARG A N 1
ATOM 450 C CA . ARG A 1 59 ? 55.632 2.861 -0.551 1.00 12.57 56 ARG A CA 1
ATOM 451 C C . ARG A 1 59 ? 56.013 3.549 0.738 1.00 14.90 56 ARG A C 1
ATOM 452 O O . ARG A 1 59 ? 56.154 2.905 1.776 1.00 18.18 56 ARG A O 1
ATOM 460 N N . LEU A 1 60 ? 56.186 4.859 0.649 1.00 15.00 57 LEU A N 1
ATOM 461 C CA . LEU A 1 60 ? 56.366 5.713 1.796 1.00 17.91 57 LEU A CA 1
ATOM 462 C C . LEU A 1 60 ? 55.068 6.500 1.892 1.00 18.26 57 LEU A C 1
ATOM 463 O O . LEU A 1 60 ? 54.630 7.110 0.912 1.00 23.47 57 LEU A O 1
ATOM 468 N N . GLN A 1 61 ? 54.400 6.420 3.030 1.00 12.55 58 GLN A N 1
ATOM 469 C CA . GLN A 1 61 ? 53.149 7.136 3.192 1.00 12.11 58 GLN A CA 1
ATOM 470 C C . GLN A 1 61 ? 53.201 7.968 4.450 1.00 12.71 58 GLN A C 1
ATOM 471 O O . GLN A 1 61 ? 53.531 7.457 5.525 1.00 13.76 58 GLN A O 1
ATOM 477 N N . VAL A 1 62 ? 52.891 9.250 4.298 1.00 11.58 59 VAL A N 1
ATOM 478 C CA . VAL A 1 62 ? 52.815 10.191 5.395 1.00 15.67 59 VAL A CA 1
ATOM 479 C C . VAL A 1 62 ? 51.497 10.934 5.256 1.00 14.31 59 VAL A C 1
ATOM 480 O O . VAL A 1 62 ? 51.272 11.607 4.252 1.00 16.26 59 VAL A O 1
ATOM 484 N N . LEU A 1 63 ? 50.621 10.767 6.244 1.00 13.84 60 LEU A N 1
ATOM 485 C CA . LEU A 1 63 ? 49.309 11.375 6.240 1.00 13.37 60 LEU A CA 1
ATOM 486 C C . LEU A 1 63 ? 49.316 12.601 7.131 1.00 14.24 60 LEU A C 1
ATOM 487 O O . LEU A 1 63 ? 50.115 12.715 8.066 1.00 18.38 60 LEU A O 1
ATOM 492 N N . ASP A 1 64 ? 48.430 13.530 6.829 1.00 12.55 61 ASP A N 1
ATOM 493 C CA . ASP A 1 64 ? 48.398 14.810 7.539 1.00 11.51 61 ASP A CA 1
ATOM 494 C C . ASP A 1 64 ? 46.958 15.192 7.869 1.00 12.24 61 ASP A C 1
ATOM 495 O O . ASP A 1 64 ? 46.028 14.402 7.645 1.00 11.01 61 ASP A O 1
ATOM 500 N N . SER A 1 65 ? 46.774 16.392 8.418 1.00 13.17 62 SER A N 1
ATOM 501 C CA . SER A 1 65 ? 45.461 16.822 8.900 1.00 13.23 62 SER A CA 1
ATOM 502 C C . SER A 1 65 ? 44.404 16.958 7.801 1.00 11.75 62 SER A C 1
ATOM 503 O O . SER A 1 65 ? 43.241 16.664 8.042 1.00 12.67 62 SER A O 1
ATOM 506 N N . HIS A 1 66 ? 44.782 17.379 6.595 1.00 10.70 63 HIS A N 1
ATOM 507 C CA . HIS A 1 66 ? 43.799 17.446 5.509 1.00 10.81 63 HIS A CA 1
ATOM 508 C C . HIS A 1 66 ? 43.259 16.053 5.187 1.00 8.40 63 HIS A C 1
ATOM 509 O O . HIS A 1 66 ? 42.053 15.873 4.966 1.00 9.31 63 HIS A O 1
ATOM 516 N N . TYR A 1 67 ? 44.168 15.083 5.154 1.00 10.83 64 TYR A N 1
ATOM 517 C CA . TYR A 1 67 ? 43.819 13.694 4.898 1.00 10.45 64 TYR A CA 1
ATOM 518 C C . TYR A 1 67 ? 42.857 13.213 5.981 1.00 10.54 64 TYR A C 1
ATOM 519 O O . TYR A 1 67 ? 41.805 12.674 5.691 1.00 9.61 64 TYR A O 1
ATOM 528 N N . GLN A 1 68 ? 43.209 13.426 7.238 1.00 11.63 65 GLN A N 1
ATOM 529 C CA . GLN A 1 68 ? 42.341 12.983 8.327 1.00 10.86 65 GLN A CA 1
ATOM 530 C C . GLN A 1 68 ? 40.982 13.699 8.333 1.00 8.98 65 GLN A C 1
ATOM 531 O O . GLN A 1 68 ? 39.963 13.093 8.666 1.00 9.59 65 GLN A O 1
ATOM 537 N N . ASP A 1 69 ? 40.964 14.981 7.977 1.00 9.61 66 ASP A N 1
ATOM 538 C CA . ASP A 1 69 ? 39.721 15.752 7.890 1.00 9.62 66 ASP A CA 1
ATOM 539 C C . ASP A 1 69 ? 38.780 15.164 6.862 1.00 7.51 66 ASP A C 1
ATOM 540 O O . ASP A 1 69 ? 37.590 15.035 7.104 1.00 8.94 66 ASP A O 1
ATOM 545 N N . VAL A 1 70 ? 39.317 14.815 5.702 1.00 6.81 67 VAL A N 1
ATOM 546 C CA . VAL A 1 70 ? 38.498 14.254 4.633 1.00 7.96 67 VAL A CA 1
ATOM 547 C C . VAL A 1 70 ? 37.983 12.850 5.021 1.00 7.06 67 VAL A C 1
ATOM 548 O O . VAL A 1 70 ? 36.825 12.501 4.766 1.00 7.95 67 VAL A O 1
ATOM 552 N N . LEU A 1 71 ? 38.849 12.061 5.640 1.00 8.32 68 LEU A N 1
ATOM 553 C CA . LEU A 1 71 ? 38.495 10.736 6.101 1.00 6.56 68 LEU A CA 1
ATOM 554 C C . LEU A 1 71 ? 37.319 10.803 7.085 1.00 8.55 68 LEU A C 1
ATOM 555 O O . LEU A 1 71 ? 36.414 9.978 7.023 1.00 9.33 68 LEU A O 1
ATOM 560 N N . LYS A 1 72 ? 37.340 11.774 7.989 1.00 8.66 69 LYS A N 1
ATOM 561 C CA . LYS A 1 72 ? 36.227 11.975 8.931 1.00 10.76 69 LYS A CA 1
ATOM 562 C C . LYS A 1 72 ? 34.929 12.297 8.211 1.00 7.54 69 LYS A C 1
ATOM 563 O O . LYS A 1 72 ? 33.866 11.795 8.581 1.00 10.07 69 LYS A O 1
ATOM 569 N N . GLU A 1 73 ? 35.010 13.146 7.182 1.00 8.99 70 GLU A N 1
ATOM 570 C CA . GLU A 1 73 ? 33.831 13.453 6.362 1.00 7.91 70 GLU A CA 1
ATOM 571 C C . GLU A 1 73 ? 33.243 12.179 5.755 1.00 7.92 70 GLU A C 1
ATOM 572 O O . GLU A 1 73 ? 32.030 11.957 5.750 1.00 9.22 70 GLU A O 1
ATOM 578 N N . VAL A 1 74 ? 34.119 11.370 5.197 1.00 7.04 71 VAL A N 1
ATOM 579 C CA . VAL A 1 74 ? 33.706 10.136 4.546 1.00 7.44 71 VAL A CA 1
ATOM 580 C C . VAL A 1 74 ? 33.079 9.163 5.539 1.00 7.30 71 VAL A C 1
ATOM 581 O O . VAL A 1 74 ? 32.018 8.595 5.268 1.00 7.90 71 VAL A O 1
ATOM 585 N N . LYS A 1 75 ? 33.711 8.988 6.694 1.00 7.48 72 LYS A N 1
ATOM 586 C CA . LYS A 1 75 ? 33.143 8.107 7.725 1.00 7.96 72 LYS A CA 1
ATOM 587 C C . LYS A 1 75 ? 31.772 8.603 8.205 1.00 8.74 72 LYS A C 1
ATOM 588 O O . LYS A 1 75 ? 30.846 7.805 8.461 1.00 9.31 72 LYS A O 1
ATOM 594 N N . ALA A 1 76 ? 31.636 9.921 8.340 1.00 8.23 73 ALA A N 1
ATOM 595 C CA . ALA A 1 76 ? 30.351 10.484 8.729 1.00 8.26 73 ALA A CA 1
ATOM 596 C C . ALA A 1 76 ? 29.279 10.175 7.690 1.00 8.30 73 ALA A C 1
ATOM 597 O O . ALA A 1 76 ? 28.159 9.810 8.031 1.00 10.48 73 ALA A O 1
ATOM 599 N N . ALA A 1 77 ? 29.611 10.323 6.409 1.00 8.38 74 ALA A N 1
ATOM 600 C CA . ALA A 1 77 ? 28.632 10.016 5.380 1.00 8.51 74 ALA A CA 1
ATOM 601 C C . ALA A 1 77 ? 28.306 8.523 5.365 1.00 6.92 74 ALA A C 1
ATOM 602 O O . ALA A 1 77 ? 27.165 8.127 5.156 1.00 9.25 74 ALA A O 1
ATOM 604 N N . ALA A 1 78 ? 29.318 7.696 5.601 1.00 7.12 75 ALA A N 1
ATOM 605 C CA . ALA A 1 78 ? 29.135 6.249 5.583 1.00 7.96 75 ALA A CA 1
ATOM 606 C C . ALA A 1 78 ? 28.165 5.783 6.665 1.00 6.44 75 ALA A C 1
ATOM 607 O O . ALA A 1 78 ? 27.437 4.801 6.490 1.00 9.20 75 ALA A O 1
ATOM 609 N N . SER A 1 79 ? 28.179 6.498 7.788 1.00 7.56 76 SER A N 1
ATOM 610 C CA . SER A 1 79 ? 27.388 6.116 8.957 1.00 8.82 76 SER A CA 1
ATOM 611 C C . SER A 1 79 ? 25.896 6.228 8.676 1.00 8.60 76 SER A C 1
ATOM 612 O O . SER A 1 79 ? 25.081 5.783 9.481 1.00 9.76 76 SER A O 1
ATOM 615 N N . LYS A 1 80 ? 25.537 6.854 7.560 1.00 10.37 77 LYS A N 1
ATOM 616 C CA . LYS A 1 80 ? 24.127 6.972 7.154 1.00 11.66 77 LYS A CA 1
ATOM 617 C C . LYS A 1 80 ? 23.664 5.809 6.265 1.00 10.84 77 LYS A C 1
ATOM 618 O O . LYS A 1 80 ? 22.464 5.668 5.980 1.00 13.09 77 LYS A O 1
ATOM 624 N N . VAL A 1 81 ? 24.607 4.971 5.836 1.00 7.59 78 VAL A N 1
ATOM 625 C CA . VAL A 1 81 ? 24.325 3.885 4.915 1.00 9.80 78 VAL A CA 1
ATOM 626 C C . VAL A 1 81 ? 23.909 2.628 5.683 1.00 8.66 78 VAL A C 1
ATOM 627 O O . VAL A 1 81 ? 24.468 2.314 6.736 1.00 9.94 78 VAL A O 1
ATOM 631 N N . LYS A 1 82 ? 22.885 1.954 5.166 1.00 8.99 79 LYS A N 1
ATOM 632 C CA . LYS A 1 82 ? 22.515 0.614 5.616 1.00 10.05 79 LYS A CA 1
ATOM 633 C C . LYS A 1 82 ? 22.741 -0.354 4.460 1.00 11.66 79 LYS A C 1
ATOM 634 O O . LYS A 1 82 ? 22.303 -0.097 3.336 1.00 12.05 79 LYS A O 1
ATOM 640 N N . ALA A 1 83 ? 23.437 -1.454 4.736 1.00 7.71 80 ALA A N 1
ATOM 641 C CA . ALA A 1 83 ? 23.691 -2.459 3.712 1.00 8.08 80 ALA A CA 1
ATOM 642 C C . ALA A 1 83 ? 23.334 -3.831 4.228 1.00 10.79 80 ALA A C 1
ATOM 643 O O . ALA A 1 83 ? 23.485 -4.117 5.406 1.00 8.92 80 ALA A O 1
ATOM 645 N N . ASN A 1 84 ? 22.887 -4.689 3.316 1.00 11.08 81 ASN A N 1
ATOM 646 C CA . ASN A 1 84 ? 22.420 -6.025 3.650 1.00 10.95 81 ASN A CA 1
ATOM 647 C C . ASN A 1 84 ? 23.330 -7.121 3.123 1.00 9.44 81 ASN A C 1
ATOM 648 O O . ASN A 1 84 ? 24.108 -6.903 2.190 1.00 10.11 81 ASN A O 1
ATOM 653 N N . LEU A 1 85 ? 23.236 -8.287 3.744 1.00 8.73 82 LEU A N 1
ATOM 654 C CA . LEU A 1 85 ? 23.841 -9.498 3.228 1.00 8.89 82 LEU A CA 1
ATOM 655 C C . LEU A 1 85 ? 23.065 -9.945 1.991 1.00 11.82 82 LEU A C 1
ATOM 656 O O . LEU A 1 85 ? 21.855 -9.730 1.894 1.00 12.02 82 LEU A O 1
ATOM 661 N N . LEU A 1 86 ? 23.772 -10.557 1.049 1.00 9.21 83 LEU A N 1
ATOM 662 C CA . LEU A 1 86 ? 23.136 -11.277 -0.018 1.00 10.70 83 LEU A CA 1
ATOM 663 C C . LEU A 1 86 ? 23.105 -12.754 0.373 1.00 11.39 83 LEU A C 1
ATOM 664 O O . LEU A 1 86 ? 24.013 -13.246 1.041 1.00 12.06 83 LEU A O 1
ATOM 669 N N . SER A 1 87 ? 22.032 -13.438 -0.021 1.00 10.90 84 SER A N 1
ATOM 670 C CA . SER A 1 87 ? 21.954 -14.868 0.123 1.00 12.26 84 SER A CA 1
ATOM 671 C C . SER A 1 87 ? 22.931 -15.537 -0.844 1.00 12.10 84 SER A C 1
ATOM 672 O O . SER A 1 87 ? 23.353 -14.931 -1.839 1.00 12.31 84 SER A O 1
ATOM 675 N N . VAL A 1 88 ? 23.268 -16.794 -0.563 1.00 12.20 85 VAL A N 1
ATOM 676 C CA . VAL A 1 88 ? 24.063 -17.591 -1.491 1.00 11.89 85 VAL A CA 1
ATOM 677 C C . VAL A 1 88 ? 23.423 -17.561 -2.882 1.00 10.49 85 VAL A C 1
ATOM 678 O O . VAL A 1 88 ? 24.116 -17.374 -3.886 1.00 12.59 85 VAL A O 1
ATOM 682 N N . GLU A 1 89 ? 22.108 -17.742 -2.950 1.00 12.79 86 GLU A N 1
ATOM 683 C CA . GLU A 1 89 ? 21.424 -17.752 -4.249 1.00 13.14 86 GLU A CA 1
ATOM 684 C C . GLU A 1 89 ? 21.641 -16.422 -4.985 1.00 12.44 86 GLU A C 1
ATOM 685 O O . GLU A 1 89 ? 21.939 -16.401 -6.194 1.00 14.90 86 GLU A O 1
ATOM 691 N N . GLU A 1 90 ? 21.473 -15.319 -4.265 1.00 12.03 87 GLU A N 1
ATOM 692 C CA . GLU A 1 90 ? 21.642 -13.990 -4.861 1.00 12.65 87 GLU A CA 1
ATOM 693 C C . GLU A 1 90 ? 23.063 -13.812 -5.388 1.00 11.57 87 GLU A C 1
ATOM 694 O O . GLU A 1 90 ? 23.252 -13.341 -6.511 1.00 12.57 87 GLU A O 1
ATOM 700 N N . ALA A 1 91 ? 24.045 -14.201 -4.581 1.00 10.46 88 ALA A N 1
ATOM 701 C CA . ALA A 1 91 ? 25.473 -14.089 -4.963 1.00 10.26 88 ALA A CA 1
ATOM 702 C C . ALA A 1 91 ? 25.817 -14.971 -6.167 1.00 11.25 88 ALA A C 1
ATOM 703 O O . ALA A 1 91 ? 26.559 -14.569 -7.061 1.00 9.97 88 ALA A O 1
ATOM 705 N N . CYS A 1 92 ? 25.276 -16.185 -6.179 1.00 11.06 89 CYS A N 1
ATOM 706 C CA . CYS A 1 92 ? 25.435 -17.077 -7.318 1.00 13.49 89 CYS A CA 1
ATOM 707 C C . CYS A 1 92 ? 24.940 -16.429 -8.616 1.00 12.77 89 CYS A C 1
ATOM 708 O O . CYS A 1 92 ? 25.618 -16.502 -9.646 1.00 16.68 89 CYS A O 1
ATOM 711 N N . SER A 1 93 ? 23.787 -15.767 -8.556 1.00 12.32 90 SER A N 1
ATOM 712 C CA . SER A 1 93 ? 23.184 -15.161 -9.751 1.00 14.31 90 SER A CA 1
ATOM 713 C C . SER A 1 93 ? 23.965 -13.967 -10.313 1.00 11.74 90 SER A C 1
ATOM 714 O O . SER A 1 93 ? 23.737 -13.567 -11.454 1.00 13.19 90 SER A O 1
ATOM 717 N N . LEU A 1 94 ? 24.866 -13.405 -9.506 1.00 10.82 91 LEU A N 1
ATOM 718 C CA . LEU A 1 94 ? 25.743 -12.304 -9.917 1.00 9.09 91 LEU A CA 1
ATOM 719 C C . LEU A 1 94 ? 27.060 -12.772 -10.534 1.00 9.14 91 LEU A C 1
ATOM 720 O O . LEU A 1 94 ? 27.881 -11.945 -10.938 1.00 11.65 91 LEU A O 1
ATOM 725 N N . THR A 1 95 ? 27.269 -14.083 -10.604 1.00 9.60 92 THR A N 1
ATOM 726 C CA . THR A 1 95 ? 28.528 -14.643 -11.109 1.00 9.37 92 THR A CA 1
ATOM 727 C C . THR A 1 95 ? 28.452 -14.708 -12.635 1.00 10.60 92 THR A C 1
ATOM 728 O O . THR A 1 95 ? 27.477 -15.228 -13.160 1.00 11.13 92 THR A O 1
ATOM 732 N N . PRO A 1 96 ? 29.438 -14.122 -13.352 1.00 9.94 93 PRO A N 1
ATOM 733 C CA . PRO A 1 96 ? 29.483 -14.219 -14.816 1.00 11.55 93 PRO A CA 1
ATOM 734 C C . PRO A 1 96 ? 29.594 -15.656 -15.334 1.00 14.74 93 PRO A C 1
ATOM 735 O O . PRO A 1 96 ? 30.208 -16.491 -14.694 1.00 14.26 93 PRO A O 1
ATOM 739 N N . PRO A 1 97 ? 29.000 -15.933 -16.502 1.00 14.69 94 PRO A N 1
ATOM 740 C CA . PRO A 1 97 ? 29.044 -17.290 -17.049 1.00 17.11 94 PRO A CA 1
ATOM 741 C C . PRO A 1 97 ? 30.453 -17.825 -17.339 1.00 18.43 94 PRO A C 1
ATOM 742 O O . PRO A 1 97 ? 30.646 -19.040 -17.334 1.00 21.36 94 PRO A O 1
ATOM 746 N N . HIS A 1 98 ? 31.424 -16.950 -17.596 1.00 18.45 95 HIS A N 1
ATOM 747 C CA . HIS A 1 98 ? 32.786 -17.412 -17.875 1.00 17.90 95 HIS A CA 1
ATOM 748 C C . HIS A 1 98 ? 33.780 -17.019 -16.784 1.00 18.25 95 HIS A C 1
ATOM 749 O O . HIS A 1 98 ? 34.991 -16.962 -17.005 1.00 20.10 95 HIS A O 1
ATOM 756 N N . SER A 1 99 ? 33.244 -16.820 -15.583 1.00 15.99 96 SER A N 1
ATOM 757 C CA . SER A 1 99 ? 34.043 -16.578 -14.401 1.00 15.00 96 SER A CA 1
ATOM 758 C C . SER A 1 99 ? 34.997 -17.751 -14.216 1.00 14.77 96 SER A C 1
ATOM 759 O O . SER A 1 99 ? 34.633 -18.893 -14.500 1.00 17.80 96 SER A O 1
ATOM 762 N N . ALA A 1 100 ? 36.213 -17.471 -13.757 1.00 15.32 97 ALA A N 1
ATOM 763 C CA . ALA A 1 100 ? 37.238 -18.506 -13.619 1.00 14.54 97 ALA A CA 1
ATOM 764 C C . ALA A 1 100 ? 36.784 -19.644 -12.717 1.00 15.57 97 ALA A C 1
ATOM 765 O O . ALA A 1 100 ? 36.262 -19.413 -11.628 1.00 15.14 97 ALA A O 1
ATOM 767 N N . ARG A 1 101 ? 37.024 -20.877 -13.173 1.00 16.45 98 ARG A N 1
ATOM 768 C CA . ARG A 1 101 ? 36.624 -22.076 -12.453 1.00 18.63 98 ARG A CA 1
ATOM 769 C C . ARG A 1 101 ? 37.281 -22.134 -11.072 1.00 16.67 98 ARG A C 1
ATOM 770 O O . ARG A 1 101 ? 38.373 -21.598 -10.861 1.00 15.94 98 ARG A O 1
ATOM 778 N N . SER A 1 102 ? 36.598 -22.773 -10.130 1.00 14.08 99 SER A N 1
ATOM 779 C CA . SER A 1 102 ? 37.186 -23.064 -8.834 1.00 16.79 99 SER A CA 1
ATOM 780 C C . SER A 1 102 ? 38.236 -24.162 -8.953 1.00 18.88 99 SER A C 1
ATOM 781 O O . SER A 1 102 ? 38.118 -25.074 -9.792 1.00 19.81 99 SER A O 1
ATOM 784 N N . LYS A 1 103 ? 39.237 -24.088 -8.075 1.00 20.81 100 LYS A N 1
ATOM 785 C CA . LYS A 1 103 ? 40.219 -25.158 -7.912 1.00 22.37 100 LYS A CA 1
ATOM 786 C C . LYS A 1 103 ? 39.619 -26.360 -7.189 1.00 22.20 100 LYS A C 1
ATOM 787 O O . LYS A 1 103 ? 40.270 -27.410 -7.084 1.00 23.03 100 LYS A O 1
ATOM 793 N N . PHE A 1 104 ? 38.381 -26.218 -6.704 1.00 20.22 101 PHE A N 1
ATOM 794 C CA . PHE A 1 104 ? 37.744 -27.256 -5.899 1.00 22.04 101 PHE A CA 1
ATOM 795 C C . PHE A 1 104 ? 36.639 -28.005 -6.639 1.00 22.03 101 PHE A C 1
ATOM 796 O O . PHE A 1 104 ? 35.706 -28.524 -6.021 1.00 24.36 101 PHE A O 1
ATOM 804 N N . GLY A 1 105 ? 36.766 -28.084 -7.963 1.00 22.48 102 GLY A N 1
ATOM 805 C CA . GLY A 1 105 ? 35.969 -29.033 -8.766 1.00 21.86 102 GLY A CA 1
ATOM 806 C C . GLY A 1 105 ? 34.601 -28.589 -9.243 1.00 21.42 102 GLY A C 1
ATOM 807 O O . GLY A 1 105 ? 33.693 -29.410 -9.435 1.00 24.28 102 GLY A O 1
ATOM 808 N N . TYR A 1 106 ? 34.445 -27.287 -9.438 1.00 17.63 103 TYR A N 1
ATOM 809 C CA . TYR A 1 106 ? 33.216 -26.737 -9.999 1.00 16.08 103 TYR A CA 1
ATOM 810 C C . TYR A 1 106 ? 33.559 -25.439 -10.704 1.00 16.54 103 TYR A C 1
ATOM 811 O O . TYR A 1 106 ? 34.594 -24.843 -10.424 1.00 16.71 103 TYR A O 1
ATOM 820 N N . GLY A 1 107 ? 32.695 -25.023 -11.629 1.00 15.81 104 GLY A N 1
ATOM 821 C CA . GLY A 1 107 ? 32.907 -23.789 -12.371 1.00 15.84 104 GLY A CA 1
ATOM 822 C C . GLY A 1 107 ? 31.750 -22.817 -12.238 1.00 14.84 104 GLY A C 1
ATOM 823 O O . GLY A 1 107 ? 30.851 -23.011 -11.422 1.00 15.25 104 GLY A O 1
ATOM 824 N N . ALA A 1 108 ? 31.795 -21.767 -13.060 1.00 14.74 105 ALA A N 1
ATOM 825 C CA . ALA A 1 108 ? 30.786 -20.711 -13.074 1.00 14.39 105 ALA A CA 1
ATOM 826 C C . ALA A 1 108 ? 29.384 -21.215 -13.384 1.00 14.60 105 ALA A C 1
ATOM 827 O O . ALA A 1 108 ? 28.415 -20.782 -12.774 1.00 17.53 105 ALA A O 1
ATOM 829 N N . LYS A 1 109 ? 29.271 -22.129 -14.343 1.00 18.73 106 LYS A N 1
ATOM 830 C CA . LYS A 1 109 ? 27.962 -22.694 -14.696 1.00 18.72 106 LYS A CA 1
ATOM 831 C C . LYS A 1 109 ? 27.330 -23.385 -13.491 1.00 17.43 106 LYS A C 1
ATOM 832 O O . LYS A 1 109 ? 26.147 -23.213 -13.217 1.00 18.87 106 LYS A O 1
ATOM 838 N N . ASP A 1 110 ? 28.139 -24.147 -12.761 1.00 14.38 107 ASP A N 1
ATOM 839 C CA . ASP A 1 110 ? 27.686 -24.823 -11.544 1.00 15.39 107 ASP A CA 1
ATOM 840 C C . ASP A 1 110 ? 27.195 -23.799 -10.500 1.00 14.84 107 ASP A C 1
ATOM 841 O O . ASP A 1 110 ? 26.177 -23.988 -9.867 1.00 15.44 107 ASP A O 1
ATOM 846 N N . VAL A 1 111 ? 27.951 -22.724 -10.314 1.00 14.89 108 VAL A N 1
ATOM 847 C CA . VAL A 1 111 ? 27.518 -21.638 -9.432 1.00 14.25 108 VAL A CA 1
ATOM 848 C C . VAL A 1 111 ? 26.195 -21.027 -9.891 1.00 15.10 108 VAL A C 1
ATOM 849 O O . VAL A 1 111 ? 25.273 -20.896 -9.108 1.00 13.88 108 VAL A O 1
ATOM 853 N N . ARG A 1 112 ? 26.099 -20.666 -11.164 1.00 15.21 109 ARG A N 1
ATOM 854 C CA . ARG A 1 112 ? 24.898 -20.027 -11.673 1.00 16.89 109 ARG A CA 1
ATOM 855 C C . ARG A 1 112 ? 23.636 -20.911 -11.579 1.00 19.04 109 ARG A C 1
ATOM 856 O O . ARG A 1 112 ? 22.538 -20.399 -11.378 1.00 17.38 109 ARG A O 1
ATOM 864 N N A CYS A 1 113 ? 23.795 -22.222 -11.727 0.50 19.50 110 CYS A N 1
ATOM 865 N N B CYS A 1 113 ? 23.814 -22.224 -11.701 0.50 19.37 110 CYS A N 1
ATOM 866 C CA A CYS A 1 113 ? 22.654 -23.139 -11.577 0.50 20.91 110 CYS A CA 1
ATOM 867 C CA B CYS A 1 113 ? 22.697 -23.176 -11.571 0.50 20.90 110 CYS A CA 1
ATOM 868 C C A CYS A 1 113 ? 22.562 -23.721 -10.167 0.50 22.17 110 CYS A C 1
ATOM 869 C C B CYS A 1 113 ? 22.463 -23.629 -10.141 0.50 22.33 110 CYS A C 1
ATOM 870 O O A CYS A 1 113 ? 21.889 -24.734 -9.958 0.50 24.06 110 CYS A O 1
ATOM 871 O O B CYS A 1 113 ? 21.578 -24.450 -9.889 0.50 24.76 110 CYS A O 1
ATOM 876 N N . HIS A 1 114 ? 23.244 -23.091 -9.209 1.00 22.98 111 HIS A N 1
ATOM 877 C CA . HIS A 1 114 ? 23.166 -23.487 -7.799 1.00 23.47 111 HIS A CA 1
ATOM 878 C C . HIS A 1 114 ? 23.431 -24.987 -7.568 1.00 20.91 111 HIS A C 1
ATOM 879 O O . HIS A 1 114 ? 22.769 -25.618 -6.744 1.00 22.99 111 HIS A O 1
ATOM 886 N N . ALA A 1 115 ? 24.396 -25.539 -8.303 1.00 20.28 112 ALA A N 1
ATOM 887 C CA . ALA A 1 115 ? 24.809 -26.941 -8.162 1.00 19.82 112 ALA A CA 1
ATOM 888 C C . ALA A 1 115 ? 25.278 -27.235 -6.744 1.00 21.80 112 ALA A C 1
ATOM 889 O O . ALA A 1 115 ? 25.916 -26.409 -6.102 1.00 20.27 112 ALA A O 1
ATOM 891 N N . ARG A 1 116 ? 24.973 -28.433 -6.261 1.00 22.58 113 ARG A N 1
ATOM 892 C CA . ARG A 1 116 ? 25.216 -28.754 -4.862 1.00 21.21 113 ARG A CA 1
ATOM 893 C C . ARG A 1 116 ? 26.694 -28.761 -4.487 1.00 21.37 113 ARG A C 1
ATOM 894 O O . ARG A 1 116 ? 27.047 -28.322 -3.392 1.00 21.89 113 ARG A O 1
ATOM 902 N N . LYS A 1 117 ? 27.556 -29.224 -5.386 1.00 21.53 114 LYS A N 1
ATOM 903 C CA . LYS A 1 117 ? 28.999 -29.241 -5.118 1.00 21.82 114 LYS A CA 1
ATOM 904 C C . LYS A 1 117 ? 29.556 -27.833 -4.935 1.00 19.19 114 LYS A C 1
ATOM 905 O O . LYS A 1 117 ? 30.396 -27.598 -4.073 1.00 16.90 114 LYS A O 1
ATOM 911 N N . ALA A 1 118 ? 29.088 -26.910 -5.766 1.00 19.76 115 ALA A N 1
ATOM 912 C CA . ALA A 1 118 ? 29.470 -25.496 -5.677 1.00 17.01 115 ALA A CA 1
ATOM 913 C C . ALA A 1 118 ? 28.973 -24.878 -4.371 1.00 17.16 115 ALA A C 1
ATOM 914 O O . ALA A 1 118 ? 29.731 -24.259 -3.624 1.00 16.89 115 ALA A O 1
ATOM 916 N N . VAL A 1 119 ? 27.694 -25.068 -4.103 1.00 15.32 116 VAL A N 1
ATOM 917 C CA . VAL A 1 119 ? 27.043 -24.491 -2.931 1.00 16.05 116 VAL A CA 1
ATOM 918 C C . VAL A 1 119 ? 27.600 -25.042 -1.611 1.00 16.45 116 VAL A C 1
ATOM 919 O O . VAL A 1 119 ? 27.765 -24.293 -0.630 1.00 15.32 116 VAL A O 1
ATOM 923 N N . THR A 1 120 ? 27.895 -26.353 -1.599 1.00 18.50 117 THR A N 1
ATOM 924 C CA . THR A 1 120 ? 28.533 -26.912 -0.417 1.00 17.85 117 THR A CA 1
ATOM 925 C C . THR A 1 120 ? 29.875 -26.250 -0.173 1.00 18.16 117 THR A C 1
ATOM 926 O O . THR A 1 120 ? 30.245 -25.992 0.969 1.00 16.77 117 THR A O 1
ATOM 930 N N . HIS A 1 121 ? 30.625 -26.021 -1.212 1.00 14.22 118 HIS A N 1
ATOM 931 C CA . HIS A 1 121 ? 31.933 -25.410 -1.043 1.00 13.93 118 HIS A CA 1
ATOM 932 C C . HIS A 1 121 ? 31.828 -23.960 -0.619 1.00 11.77 118 HIS A C 1
ATOM 933 O O . HIS A 1 121 ? 32.553 -23.525 0.264 1.00 15.08 118 HIS A O 1
ATOM 940 N N . ILE A 1 122 ? 30.936 -23.218 -1.261 1.00 12.53 119 ILE A N 1
ATOM 941 C CA . ILE A 1 122 ? 30.678 -21.819 -0.900 1.00 11.56 119 ILE A CA 1
ATOM 942 C C . ILE A 1 122 ? 30.329 -21.724 0.581 1.00 9.86 119 ILE A C 1
ATOM 943 O O . ILE A 1 122 ? 30.886 -20.897 1.319 1.00 11.72 119 ILE A O 1
ATOM 948 N N . ASN A 1 123 ? 29.425 -22.590 1.033 1.00 11.57 120 ASN A N 1
ATOM 949 C CA . ASN A 1 123 ? 29.007 -22.564 2.427 1.00 13.51 120 ASN A CA 1
ATOM 950 C C . ASN A 1 123 ? 30.177 -22.846 3.375 1.00 12.58 120 ASN A C 1
ATOM 951 O O . ASN A 1 123 ? 30.277 -22.222 4.430 1.00 13.20 120 ASN A O 1
ATOM 956 N N . SER A 1 124 ? 31.077 -23.754 2.992 1.00 13.11 121 SER A N 1
ATOM 957 C CA . SER A 1 124 ? 32.263 -24.035 3.812 1.00 14.46 121 SER A CA 1
ATOM 958 C C . SER A 1 124 ? 33.224 -22.832 3.847 1.00 12.49 121 SER A C 1
ATOM 959 O O . SER A 1 124 ? 33.833 -22.527 4.879 1.00 12.36 121 SER A O 1
ATOM 962 N N . VAL A 1 125 ? 33.360 -22.148 2.715 1.00 11.34 122 VAL A N 1
ATOM 963 C CA . VAL A 1 125 ? 34.186 -20.941 2.665 1.00 10.38 122 VAL A CA 1
ATOM 964 C C . VAL A 1 125 ? 33.612 -19.859 3.588 1.00 8.47 122 VAL A C 1
ATOM 965 O O . VAL A 1 125 ? 34.353 -19.212 4.340 1.00 10.56 122 VAL A O 1
ATOM 969 N N . TRP A 1 126 ? 32.293 -19.677 3.543 1.00 10.41 123 TRP A N 1
ATOM 970 C CA . TRP A 1 126 ? 31.627 -18.688 4.389 1.00 9.44 123 TRP A CA 1
ATOM 971 C C . TRP A 1 126 ? 31.879 -19.003 5.852 1.00 9.73 123 TRP A C 1
ATOM 972 O O . TRP A 1 126 ? 32.255 -18.135 6.618 1.00 10.48 123 TRP A O 1
ATOM 983 N N . LYS A 1 127 ? 31.699 -20.264 6.223 1.00 10.22 124 LYS A N 1
ATOM 984 C CA . LYS A 1 127 ? 31.878 -20.673 7.605 1.00 12.26 124 LYS A CA 1
ATOM 985 C C . LYS A 1 127 ? 33.301 -20.404 8.048 1.00 9.71 124 LYS A C 1
ATOM 986 O O . LYS A 1 127 ? 33.534 -19.947 9.155 1.00 11.77 124 LYS A O 1
ATOM 992 N N . ASP A 1 128 ? 34.253 -20.690 7.170 1.00 10.75 125 ASP A N 1
ATOM 993 C CA . ASP A 1 128 ? 35.664 -20.471 7.475 1.00 11.41 125 ASP A CA 1
ATOM 994 C C . ASP A 1 128 ? 36.001 -18.963 7.628 1.00 10.06 125 ASP A C 1
ATOM 995 O O . ASP A 1 128 ? 36.848 -18.577 8.442 1.00 10.03 125 ASP A O 1
ATOM 1000 N N . LEU A 1 129 ? 35.329 -18.115 6.854 1.00 10.53 126 LEU A N 1
ATOM 1001 C CA . LEU A 1 129 ? 35.453 -16.657 7.051 1.00 10.39 126 LEU A CA 1
ATOM 1002 C C . LEU A 1 129 ? 34.939 -16.198 8.419 1.00 9.57 126 LEU A C 1
ATOM 1003 O O . LEU A 1 129 ? 35.479 -15.282 9.021 1.00 11.92 126 LEU A O 1
ATOM 1008 N N . LEU A 1 130 ? 33.871 -16.814 8.892 1.00 9.04 127 LEU A N 1
ATOM 1009 C CA . LEU A 1 130 ? 33.343 -16.474 10.203 1.00 9.84 127 LEU A CA 1
ATOM 1010 C C . LEU A 1 130 ? 34.225 -17.005 11.326 1.00 12.59 127 LEU A C 1
ATOM 1011 O O . LEU A 1 130 ? 34.255 -16.422 12.405 1.00 16.16 127 LEU A O 1
ATOM 1016 N N . GLU A 1 131 ? 34.918 -18.112 11.080 1.00 10.05 128 GLU A N 1
ATOM 1017 C CA . GLU A 1 131 ? 35.670 -18.816 12.135 1.00 12.05 128 GLU A CA 1
ATOM 1018 C C . GLU A 1 131 ? 37.176 -18.499 12.182 1.00 13.27 128 GLU A C 1
ATOM 1019 O O . GLU A 1 131 ? 37.831 -18.696 13.225 1.00 15.51 128 GLU A O 1
ATOM 1025 N N . ASP A 1 132 ? 37.716 -17.987 11.074 1.00 13.28 129 ASP A N 1
ATOM 1026 C CA . ASP A 1 132 ? 39.140 -17.665 10.951 1.00 13.46 129 ASP A CA 1
ATOM 1027 C C . ASP A 1 132 ? 39.250 -16.233 10.435 1.00 12.56 129 ASP A C 1
ATOM 1028 O O . ASP A 1 132 ? 38.755 -15.909 9.376 1.00 11.40 129 ASP A O 1
ATOM 1033 N N . SER A 1 133 ? 39.860 -15.361 11.215 1.00 12.05 130 SER A N 1
ATOM 1034 C CA . SER A 1 133 ? 39.979 -13.961 10.826 1.00 13.38 130 SER A CA 1
ATOM 1035 C C . SER A 1 133 ? 41.394 -13.549 10.453 1.00 13.30 130 SER A C 1
ATOM 1036 O O . SER A 1 133 ? 41.641 -12.349 10.270 1.00 14.89 130 SER A O 1
ATOM 1039 N N A VAL A 1 134 ? 42.318 -14.507 10.329 0.50 12.89 131 VAL A N 1
ATOM 1040 N N B VAL A 1 134 ? 42.298 -14.520 10.306 0.50 13.25 131 VAL A N 1
ATOM 1041 C CA A VAL A 1 134 ? 43.748 -14.164 10.206 0.50 13.23 131 VAL A CA 1
ATOM 1042 C CA B VAL A 1 134 ? 43.743 -14.238 10.272 0.50 13.79 131 VAL A CA 1
ATOM 1043 C C A VAL A 1 134 ? 44.540 -14.867 9.090 0.50 12.36 131 VAL A C 1
ATOM 1044 C C B VAL A 1 134 ? 44.499 -14.859 9.085 0.50 12.86 131 VAL A C 1
ATOM 1045 O O A VAL A 1 134 ? 45.463 -14.264 8.544 0.50 12.70 131 VAL A O 1
ATOM 1046 O O B VAL A 1 134 ? 45.335 -14.191 8.477 0.50 14.09 131 VAL A O 1
ATOM 1053 N N . THR A 1 135 ? 44.227 -16.122 8.764 1.00 11.98 132 THR A N 1
ATOM 1054 C CA . THR A 1 135 ? 45.061 -16.852 7.777 1.00 11.25 132 THR A CA 1
ATOM 1055 C C . THR A 1 135 ? 44.922 -16.285 6.361 1.00 9.49 132 THR A C 1
ATOM 1056 O O . THR A 1 135 ? 43.821 -16.322 5.795 1.00 10.16 132 THR A O 1
ATOM 1060 N N . PRO A 1 136 ? 46.019 -15.790 5.766 1.00 10.11 133 PRO A N 1
ATOM 1061 C CA . PRO A 1 136 ? 45.859 -15.286 4.397 1.00 8.19 133 PRO A CA 1
ATOM 1062 C C . PRO A 1 136 ? 45.226 -16.290 3.439 1.00 10.01 133 PRO A C 1
ATOM 1063 O O . PRO A 1 136 ? 45.477 -17.491 3.516 1.00 11.81 133 PRO A O 1
ATOM 1067 N N . ILE A 1 137 ? 44.360 -15.777 2.583 1.00 7.89 134 ILE A N 1
ATOM 1068 C CA . ILE A 1 137 ? 43.672 -16.560 1.573 1.00 7.69 134 ILE A CA 1
ATOM 1069 C C . ILE A 1 137 ? 44.523 -16.561 0.309 1.00 8.66 134 ILE A C 1
ATOM 1070 O O . ILE A 1 137 ? 45.102 -15.533 -0.080 1.00 9.34 134 ILE A O 1
ATOM 1075 N N . ASP A 1 138 ? 44.611 -17.726 -0.324 1.00 8.70 135 ASP A N 1
ATOM 1076 C CA . ASP A 1 138 ? 45.385 -17.838 -1.557 1.00 9.68 135 ASP A CA 1
ATOM 1077 C C . ASP A 1 138 ? 44.762 -17.012 -2.683 1.00 10.40 135 ASP A C 1
ATOM 1078 O O . ASP A 1 138 ? 43.545 -16.824 -2.742 1.00 10.43 135 ASP A O 1
ATOM 1083 N N . THR A 1 139 ? 45.609 -16.523 -3.575 1.00 9.96 136 THR A N 1
ATOM 1084 C CA . THR A 1 139 ? 45.152 -15.900 -4.808 1.00 9.72 136 THR A CA 1
ATOM 1085 C C . THR A 1 139 ? 45.944 -16.440 -5.962 1.00 10.04 136 THR A C 1
ATOM 1086 O O . THR A 1 139 ? 47.080 -16.885 -5.792 1.00 11.13 136 THR A O 1
ATOM 1090 N N . THR A 1 140 ? 45.333 -16.397 -7.138 1.00 8.01 137 THR A N 1
ATOM 1091 C CA . THR A 1 140 ? 46.026 -16.708 -8.386 1.00 10.06 137 THR A CA 1
ATOM 1092 C C . THR A 1 140 ? 46.521 -15.409 -9.048 1.00 9.46 137 THR A C 1
ATOM 1093 O O . THR A 1 140 ? 45.837 -14.396 -9.035 1.00 9.20 137 THR A O 1
ATOM 1097 N N . ILE A 1 141 ? 47.719 -15.449 -9.620 1.00 8.79 138 ILE A N 1
ATOM 1098 C CA . ILE A 1 141 ? 48.207 -14.337 -10.425 1.00 8.88 138 ILE A CA 1
ATOM 1099 C C . ILE A 1 141 ? 48.229 -14.817 -11.860 1.00 9.91 138 ILE A C 1
ATOM 1100 O O . ILE A 1 141 ? 48.716 -15.918 -12.127 1.00 10.57 138 ILE A O 1
ATOM 1105 N N . MET A 1 142 ? 47.631 -14.034 -12.758 1.00 9.13 139 MET A N 1
ATOM 1106 C CA . MET A 1 142 ? 47.597 -14.364 -14.203 1.00 10.70 139 MET A CA 1
ATOM 1107 C C . MET A 1 142 ? 47.961 -13.134 -15.015 1.00 10.57 139 MET A C 1
ATOM 1108 O O . MET A 1 142 ? 47.720 -11.991 -14.576 1.00 11.20 139 MET A O 1
ATOM 1113 N N . ALA A 1 143 ? 48.515 -13.355 -16.205 1.00 10.13 140 ALA A N 1
ATOM 1114 C CA . ALA A 1 143 ? 48.737 -12.262 -17.155 1.00 9.94 140 ALA A CA 1
ATOM 1115 C C . ALA A 1 143 ? 47.486 -12.122 -17.993 1.00 11.30 140 ALA A C 1
ATOM 1116 O O . ALA A 1 143 ? 46.996 -13.113 -18.549 1.00 15.06 140 ALA A O 1
ATOM 1118 N N . LYS A 1 144 ? 46.957 -10.908 -18.049 1.00 10.19 141 LYS A N 1
ATOM 1119 C CA . LYS A 1 144 ? 45.810 -10.616 -18.893 1.00 13.31 141 LYS A CA 1
ATOM 1120 C C . LYS A 1 144 ? 46.201 -10.660 -20.371 1.00 12.40 141 LYS A C 1
ATOM 1121 O O . LYS A 1 144 ? 47.310 -10.270 -20.747 1.00 13.09 141 LYS A O 1
ATOM 1127 N N . ASN A 1 145 ? 45.271 -11.130 -21.192 1.00 11.83 142 ASN A N 1
ATOM 1128 C CA . ASN A 1 145 ? 45.431 -11.121 -22.641 1.00 12.64 142 ASN A CA 1
ATOM 1129 C C . ASN A 1 145 ? 44.536 -10.030 -23.179 1.00 13.45 142 ASN A C 1
ATOM 1130 O O . ASN A 1 145 ? 43.311 -10.224 -23.315 1.00 14.19 142 ASN A O 1
ATOM 1135 N N . GLU A 1 146 ? 45.141 -8.876 -23.447 1.00 10.79 143 GLU A N 1
ATOM 1136 C CA . GLU A 1 146 ? 44.436 -7.722 -23.944 1.00 10.73 143 GLU A CA 1
ATOM 1137 C C . GLU A 1 146 ? 45.064 -7.289 -25.246 1.00 8.69 143 GLU A C 1
ATOM 1138 O O . GLU A 1 146 ? 46.279 -7.403 -25.428 1.00 10.15 143 GLU A O 1
ATOM 1144 N N . VAL A 1 147 ? 44.232 -6.768 -26.136 1.00 8.83 144 VAL A N 1
ATOM 1145 C CA . VAL A 1 147 ? 44.642 -6.449 -27.493 1.00 7.73 144 VAL A CA 1
ATOM 1146 C C . VAL A 1 147 ? 44.920 -4.967 -27.663 1.00 6.84 144 VAL A C 1
ATOM 1147 O O . VAL A 1 147 ? 44.170 -4.105 -27.185 1.00 7.73 144 VAL A O 1
ATOM 1151 N N . PHE A 1 148 ? 45.999 -4.668 -28.378 1.00 7.84 145 PHE A N 1
ATOM 1152 C CA . PHE A 1 148 ? 46.406 -3.300 -28.633 1.00 9.37 145 PHE A CA 1
ATOM 1153 C C . PHE A 1 148 ? 47.011 -3.218 -30.022 1.00 8.19 145 PHE A C 1
ATOM 1154 O O . PHE A 1 148 ? 47.268 -4.245 -30.659 1.00 8.46 145 PHE A O 1
ATOM 1162 N N . CYS A 1 149 ? 47.249 -1.987 -30.463 1.00 7.28 146 CYS A N 1
ATOM 1163 C CA . CYS A 1 149 ? 48.038 -1.683 -31.656 1.00 9.64 146 CYS A CA 1
ATOM 1164 C C . CYS A 1 149 ? 49.427 -1.268 -31.219 1.00 11.95 146 CYS A C 1
ATOM 1165 O O . CYS A 1 149 ? 49.593 -0.572 -30.222 1.00 11.94 146 CYS A O 1
ATOM 1168 N N . VAL A 1 150 ? 50.433 -1.691 -31.971 1.00 11.89 147 VAL A N 1
ATOM 1169 C CA . VAL A 1 150 ? 51.812 -1.303 -31.672 1.00 14.98 147 VAL A CA 1
ATOM 1170 C C . VAL A 1 150 ? 52.005 0.209 -31.728 1.00 19.67 147 VAL A C 1
ATOM 1171 O O . VAL A 1 150 ? 51.339 0.904 -32.496 1.00 18.85 147 VAL A O 1
ATOM 1175 N N . GLN A 1 151 ? 52.927 0.703 -30.905 1.00 22.19 148 GLN A N 1
ATOM 1176 C CA . GLN A 1 151 ? 53.313 2.112 -30.893 1.00 25.71 148 GLN A CA 1
ATOM 1177 C C . GLN A 1 151 ? 54.845 2.220 -30.752 1.00 28.98 148 GLN A C 1
ATOM 1178 O O . GLN A 1 151 ? 55.357 2.492 -29.663 1.00 29.41 148 GLN A O 1
ATOM 1184 N N . PRO A 1 152 ? 55.581 1.982 -31.853 1.00 30.22 149 PRO A N 1
ATOM 1185 C CA . PRO A 1 152 ? 57.050 2.000 -31.803 1.00 31.39 149 PRO A CA 1
ATOM 1186 C C . PRO A 1 152 ? 57.664 3.400 -31.700 1.00 33.52 149 PRO A C 1
ATOM 1187 O O . PRO A 1 152 ? 57.041 4.322 -31.173 1.00 37.03 149 PRO A O 1
ATOM 1191 N N . GLY A 1 155 ? 57.914 2.168 -27.459 1.00 34.23 152 GLY A N 1
ATOM 1192 C CA . GLY A 1 155 ? 58.690 0.947 -27.215 1.00 34.84 152 GLY A CA 1
ATOM 1193 C C . GLY A 1 155 ? 58.068 -0.342 -27.731 1.00 35.88 152 GLY A C 1
ATOM 1194 O O . GLY A 1 155 ? 58.298 -1.424 -27.170 1.00 37.08 152 GLY A O 1
ATOM 1195 N N . GLY A 1 156 ? 57.287 -0.237 -28.804 1.00 34.93 153 GLY A N 1
ATOM 1196 C CA . GLY A 1 156 ? 56.600 -1.391 -29.369 1.00 33.58 153 GLY A CA 1
ATOM 1197 C C . GLY A 1 156 ? 55.442 -1.845 -28.489 1.00 33.44 153 GLY A C 1
ATOM 1198 O O . GLY A 1 156 ? 54.442 -1.131 -28.377 1.00 36.68 153 GLY A O 1
ATOM 1199 N N . ARG A 1 157 ? 55.593 -3.012 -27.852 1.00 30.78 154 ARG A N 1
ATOM 1200 C CA . ARG A 1 157 ? 54.477 -3.705 -27.192 1.00 26.25 154 ARG A CA 1
ATOM 1201 C C . ARG A 1 157 ? 54.390 -3.490 -25.680 1.00 25.40 154 ARG A C 1
ATOM 1202 O O . ARG A 1 157 ? 55.398 -3.536 -24.966 1.00 28.91 154 ARG A O 1
ATOM 1210 N N . LYS A 1 158 ? 53.167 -3.281 -25.197 1.00 19.83 155 LYS A N 1
ATOM 1211 C CA . LYS A 1 158 ? 52.921 -3.134 -23.765 1.00 19.16 155 LYS A CA 1
ATOM 1212 C C . LYS A 1 158 ? 53.060 -4.500 -23.112 1.00 16.15 155 LYS A C 1
ATOM 1213 O O . LYS A 1 158 ? 52.605 -5.501 -23.671 1.00 15.07 155 LYS A O 1
ATOM 1219 N N . PRO A 1 159 ? 53.677 -4.556 -21.919 1.00 14.70 156 PRO A N 1
ATOM 1220 C CA . PRO A 1 159 ? 53.640 -5.829 -21.207 1.00 13.77 156 PRO A CA 1
ATOM 1221 C C . PRO A 1 159 ? 52.240 -6.110 -20.680 1.00 11.65 156 PRO A C 1
ATOM 1222 O O . PRO A 1 159 ? 51.433 -5.192 -20.510 1.00 13.15 156 PRO A O 1
ATOM 1226 N N . ALA A 1 160 ? 51.948 -7.375 -20.444 1.00 11.78 157 ALA A N 1
ATOM 1227 C CA . ALA A 1 160 ? 50.639 -7.774 -19.942 1.00 10.26 157 ALA A CA 1
ATOM 1228 C C . ALA A 1 160 ? 50.386 -7.120 -18.578 1.00 10.58 157 ALA A C 1
ATOM 1229 O O . ALA A 1 160 ? 51.282 -7.015 -17.747 1.00 13.19 157 ALA A O 1
ATOM 1231 N N . ARG A 1 161 ? 49.161 -6.684 -18.345 1.00 12.06 158 ARG A N 1
ATOM 1232 C CA . ARG A 1 161 ? 48.738 -6.378 -16.991 1.00 11.59 158 ARG A CA 1
ATOM 1233 C C . ARG A 1 161 ? 48.550 -7.694 -16.236 1.00 10.20 158 ARG A C 1
ATOM 1234 O O . ARG A 1 161 ? 48.358 -8.765 -16.818 1.00 12.82 158 ARG A O 1
ATOM 1242 N N . LEU A 1 162 ? 48.585 -7.601 -14.922 1.00 10.53 159 LEU A N 1
ATOM 1243 C CA . LEU A 1 162 ? 48.477 -8.768 -14.077 1.00 10.62 159 LEU A CA 1
ATOM 1244 C C . LEU A 1 162 ? 47.170 -8.682 -13.331 1.00 10.58 159 LEU A C 1
ATOM 1245 O O . LEU A 1 162 ? 46.793 -7.609 -12.882 1.00 16.01 159 LEU A O 1
ATOM 1250 N N . ILE A 1 163 ? 46.484 -9.813 -13.218 1.00 10.16 160 ILE A N 1
ATOM 1251 C CA . ILE A 1 163 ? 45.255 -9.907 -12.440 1.00 9.58 160 ILE A CA 1
ATOM 1252 C C . ILE A 1 163 ? 45.486 -10.865 -11.292 1.00 9.60 160 ILE A C 1
ATOM 1253 O O . ILE A 1 163 ? 46.096 -11.912 -11.466 1.00 9.52 160 ILE A O 1
ATOM 1258 N N . VAL A 1 164 ? 45.008 -10.471 -10.117 1.00 8.01 161 VAL A N 1
ATOM 1259 C CA . VAL A 1 164 ? 45.190 -11.236 -8.890 1.00 8.29 161 VAL A CA 1
ATOM 1260 C C . VAL A 1 164 ? 43.831 -11.446 -8.297 1.00 6.86 161 VAL A C 1
ATOM 1261 O O . VAL A 1 164 ? 43.169 -10.472 -7.984 1.00 8.32 161 VAL A O 1
ATOM 1265 N N . PHE A 1 165 ? 43.415 -12.708 -8.154 1.00 6.94 162 PHE A N 1
ATOM 1266 C CA . PHE A 1 165 ? 42.057 -13.023 -7.729 1.00 7.68 162 PHE A CA 1
ATOM 1267 C C . PHE A 1 165 ? 41.999 -14.270 -6.870 1.00 10.07 162 PHE A C 1
ATOM 1268 O O . PHE A 1 165 ? 42.765 -15.213 -7.093 1.00 10.12 162 PHE A O 1
ATOM 1276 N N . PRO A 1 166 ? 41.073 -14.294 -5.904 1.00 9.00 163 PRO A N 1
ATOM 1277 C CA . PRO A 1 166 ? 40.880 -15.466 -5.066 1.00 7.96 163 PRO A CA 1
ATOM 1278 C C . PRO A 1 166 ? 40.000 -16.473 -5.778 1.00 9.62 163 PRO A C 1
ATOM 1279 O O . PRO A 1 166 ? 39.447 -16.176 -6.844 1.00 10.91 163 PRO A O 1
ATOM 1283 N N . ASP A 1 167 ? 39.822 -17.628 -5.159 1.00 10.73 164 ASP A N 1
ATOM 1284 C CA . ASP A 1 167 ? 39.032 -18.689 -5.756 1.00 10.78 164 ASP A CA 1
ATOM 1285 C C . ASP A 1 167 ? 37.551 -18.313 -5.891 1.00 10.27 164 ASP A C 1
ATOM 1286 O O . ASP A 1 167 ? 37.018 -17.501 -5.136 1.00 9.31 164 ASP A O 1
ATOM 1291 N N . LEU A 1 168 ? 36.902 -18.937 -6.863 1.00 10.41 165 LEU A N 1
ATOM 1292 C CA . LEU A 1 168 ? 35.499 -18.720 -7.137 1.00 10.58 165 LEU A CA 1
ATOM 1293 C C . LEU A 1 168 ? 34.646 -18.790 -5.868 1.00 10.20 165 LEU A C 1
ATOM 1294 O O . LEU A 1 168 ? 33.770 -17.956 -5.674 1.00 10.19 165 LEU A O 1
ATOM 1299 N N . GLY A 1 169 ? 34.911 -19.758 -4.992 1.00 11.01 166 GLY A N 1
ATOM 1300 C CA . GLY A 1 169 ? 34.117 -19.891 -3.769 1.00 9.44 166 GLY A CA 1
ATOM 1301 C C . GLY A 1 169 ? 34.226 -18.648 -2.902 1.00 8.33 166 GLY A C 1
ATOM 1302 O O . GLY A 1 169 ? 33.232 -18.184 -2.341 1.00 9.31 166 GLY A O 1
ATOM 1303 N N . VAL A 1 170 ? 35.434 -18.100 -2.809 1.00 8.30 167 VAL A N 1
ATOM 1304 C CA . VAL A 1 170 ? 35.662 -16.867 -2.072 1.00 8.62 167 VAL A CA 1
ATOM 1305 C C . VAL A 1 170 ? 34.949 -15.688 -2.756 1.00 6.94 167 VAL A C 1
ATOM 1306 O O . VAL A 1 170 ? 34.379 -14.834 -2.092 1.00 7.42 167 VAL A O 1
ATOM 1310 N N . ARG A 1 171 ? 34.975 -15.645 -4.083 1.00 8.20 168 ARG A N 1
ATOM 1311 C CA . ARG A 1 171 ? 34.343 -14.541 -4.814 1.00 7.37 168 ARG A CA 1
ATOM 1312 C C . ARG A 1 171 ? 32.842 -14.481 -4.534 1.00 6.39 168 ARG A C 1
ATOM 1313 O O . ARG A 1 171 ? 32.271 -13.401 -4.359 1.00 8.87 168 ARG A O 1
ATOM 1321 N N . VAL A 1 172 ? 32.203 -15.642 -4.454 1.00 7.53 169 VAL A N 1
ATOM 1322 C CA . VAL A 1 172 ? 30.778 -15.670 -4.132 1.00 8.27 169 VAL A CA 1
ATOM 1323 C C . VAL A 1 172 ? 30.592 -15.134 -2.708 1.00 7.67 169 VAL A C 1
ATOM 1324 O O . VAL A 1 172 ? 29.669 -14.352 -2.446 1.00 8.67 169 VAL A O 1
ATOM 1328 N N . CYS A 1 173 ? 31.477 -15.522 -1.786 1.00 7.49 170 CYS A N 1
ATOM 1329 C CA . CYS A 1 173 ? 31.352 -15.000 -0.423 1.00 9.41 170 CYS A CA 1
ATOM 1330 C C . CYS A 1 173 ? 31.581 -13.502 -0.334 1.00 8.28 170 CYS A C 1
ATOM 1331 O O . CYS A 1 173 ? 30.973 -12.830 0.509 1.00 8.10 170 CYS A O 1
ATOM 1334 N N . GLU A 1 174 ? 32.463 -12.978 -1.178 1.00 6.37 171 GLU A N 1
ATOM 1335 C CA . GLU A 1 174 ? 32.652 -11.527 -1.215 1.00 8.56 171 GLU A CA 1
ATOM 1336 C C . GLU A 1 174 ? 31.342 -10.837 -1.560 1.00 7.10 171 GLU A C 1
ATOM 1337 O O . GLU A 1 174 ? 30.998 -9.823 -0.963 1.00 7.82 171 GLU A O 1
ATOM 1343 N N . LYS A 1 175 ? 30.631 -11.366 -2.558 1.00 7.44 172 LYS A N 1
ATOM 1344 C CA . LYS A 1 175 ? 29.331 -10.817 -2.940 1.00 7.61 172 LYS A CA 1
ATOM 1345 C C . LYS A 1 175 ? 28.340 -10.846 -1.782 1.00 7.01 172 LYS A C 1
ATOM 1346 O O . LYS A 1 175 ? 27.663 -9.864 -1.504 1.00 6.66 172 LYS A O 1
ATOM 1352 N N . MET A 1 176 ? 28.274 -11.971 -1.091 1.00 7.09 173 MET A N 1
ATOM 1353 C CA . MET A 1 176 ? 27.367 -12.056 0.044 1.00 8.68 173 MET A CA 1
ATOM 1354 C C . MET A 1 176 ? 27.653 -10.981 1.093 1.00 7.41 173 MET A C 1
ATOM 1355 O O . MET A 1 176 ? 26.733 -10.305 1.559 1.00 8.61 173 MET A O 1
ATOM 1360 N N . ALA A 1 177 ? 28.932 -10.790 1.417 1.00 7.77 174 ALA A N 1
ATOM 1361 C CA . ALA A 1 177 ? 29.338 -9.866 2.472 1.00 7.43 174 ALA A CA 1
ATOM 1362 C C . ALA A 1 177 ? 29.262 -8.397 2.038 1.00 8.14 174 ALA A C 1
ATOM 1363 O O . ALA A 1 177 ? 28.892 -7.509 2.848 1.00 7.71 174 ALA A O 1
ATOM 1365 N N . LEU A 1 178 ? 29.609 -8.145 0.771 1.00 6.11 175 LEU A N 1
ATOM 1366 C CA . LEU A 1 178 ? 29.956 -6.796 0.348 1.00 6.67 175 LEU A CA 1
ATOM 1367 C C . LEU A 1 178 ? 29.296 -6.261 -0.914 1.00 6.78 175 LEU A C 1
ATOM 1368 O O . LEU A 1 178 ? 29.443 -5.095 -1.191 1.00 6.06 175 LEU A O 1
ATOM 1373 N N . TYR A 1 179 ? 28.534 -7.059 -1.657 1.00 6.57 176 TYR A N 1
ATOM 1374 C CA . TYR A 1 179 ? 27.956 -6.519 -2.890 1.00 5.52 176 TYR A CA 1
ATOM 1375 C C . TYR A 1 179 ? 27.073 -5.294 -2.613 1.00 6.74 176 TYR A C 1
ATOM 1376 O O . TYR A 1 179 ? 27.153 -4.271 -3.318 1.00 7.51 176 TYR A O 1
ATOM 1385 N N . ASP A 1 180 ? 26.244 -5.381 -1.575 1.00 6.81 177 ASP A N 1
ATOM 1386 C CA . ASP A 1 180 ? 25.354 -4.274 -1.264 1.00 8.50 177 ASP A CA 1
ATOM 1387 C C . ASP A 1 180 ? 26.157 -3.056 -0.788 1.00 8.80 177 ASP A C 1
ATOM 1388 O O . ASP A 1 180 ? 25.811 -1.909 -1.095 1.00 12.02 177 ASP A O 1
ATOM 1393 N N . VAL A 1 181 ? 27.249 -3.303 -0.071 1.00 6.70 178 VAL A N 1
ATOM 1394 C CA . VAL A 1 181 ? 28.105 -2.206 0.391 1.00 6.58 178 VAL A CA 1
ATOM 1395 C C . VAL A 1 181 ? 28.757 -1.478 -0.772 1.00 6.21 178 VAL A C 1
ATOM 1396 O O . VAL A 1 181 ? 28.633 -0.261 -0.893 1.00 7.30 178 VAL A O 1
ATOM 1400 N N . VAL A 1 182 ? 29.405 -2.221 -1.656 1.00 6.63 179 VAL A N 1
ATOM 1401 C CA . VAL A 1 182 ? 30.120 -1.578 -2.768 1.00 6.37 179 VAL A CA 1
ATOM 1402 C C . VAL A 1 182 ? 29.202 -0.966 -3.825 1.00 7.42 179 VAL A C 1
ATOM 1403 O O . VAL A 1 182 ? 29.657 -0.182 -4.654 1.00 8.03 179 VAL A O 1
ATOM 1407 N N . SER A 1 183 ? 27.927 -1.353 -3.801 1.00 7.42 180 SER A N 1
ATOM 1408 C CA . SER A 1 183 ? 26.905 -0.777 -4.677 1.00 7.87 180 SER A CA 1
ATOM 1409 C C . SER A 1 183 ? 26.292 0.520 -4.126 1.00 9.64 180 SER A C 1
ATOM 1410 O O . SER A 1 183 ? 25.860 1.362 -4.904 1.00 15.74 180 SER A O 1
ATOM 1413 N N . LYS A 1 184 ? 26.275 0.689 -2.804 1.00 8.34 181 LYS A N 1
ATOM 1414 C CA . LYS A 1 184 ? 25.607 1.838 -2.165 1.00 9.60 181 LYS A CA 1
ATOM 1415 C C . LYS A 1 184 ? 26.567 2.887 -1.622 1.00 10.79 181 LYS A C 1
ATOM 1416 O O . LYS A 1 184 ? 26.290 4.085 -1.637 1.00 10.20 181 LYS A O 1
ATOM 1422 N N . LEU A 1 185 ? 27.688 2.432 -1.093 1.00 10.82 182 LEU A N 1
ATOM 1423 C CA . LEU A 1 185 ? 28.524 3.300 -0.276 1.00 11.34 182 LEU A CA 1
ATOM 1424 C C . LEU A 1 185 ? 29.232 4.391 -1.074 1.00 9.84 182 LEU A C 1
ATOM 1425 O O . LEU A 1 185 ? 29.253 5.544 -0.654 1.00 9.79 182 LEU A O 1
ATOM 1430 N N . PRO A 1 186 ? 29.843 4.034 -2.216 1.00 11.27 183 PRO A N 1
ATOM 1431 C CA . PRO A 1 186 ? 30.621 5.049 -2.926 1.00 11.83 183 PRO A CA 1
ATOM 1432 C C . PRO A 1 186 ? 29.845 6.323 -3.269 1.00 8.81 183 PRO A C 1
ATOM 1433 O O . PRO A 1 186 ? 30.313 7.406 -2.982 1.00 10.17 183 PRO A O 1
ATOM 1437 N N . GLN A 1 187 ? 28.668 6.179 -3.862 1.00 11.58 184 GLN A N 1
ATOM 1438 C CA . GLN A 1 187 ? 27.803 7.328 -4.170 1.00 12.38 184 GLN A CA 1
ATOM 1439 C C . GLN A 1 187 ? 27.462 8.110 -2.888 1.00 11.68 184 GLN A C 1
ATOM 1440 O O . GLN A 1 187 ? 27.471 9.346 -2.856 1.00 11.76 184 GLN A O 1
ATOM 1446 N N . ALA A 1 188 ? 27.171 7.379 -1.823 1.00 10.66 185 ALA A N 1
ATOM 1447 C CA . ALA A 1 188 ? 26.752 8.000 -0.581 1.00 10.79 185 ALA A CA 1
ATOM 1448 C C . ALA A 1 188 ? 27.834 8.888 0.053 1.00 9.84 185 ALA A C 1
ATOM 1449 O O . ALA A 1 188 ? 27.519 9.930 0.662 1.00 13.18 185 ALA A O 1
ATOM 1451 N N . VAL A 1 189 ? 29.100 8.505 -0.083 1.00 10.53 186 VAL A N 1
ATOM 1452 C CA . VAL A 1 189 ? 30.166 9.230 0.607 1.00 12.80 186 VAL A CA 1
ATOM 1453 C C . VAL A 1 189 ? 30.913 10.232 -0.262 1.00 12.23 186 VAL A C 1
ATOM 1454 O O . VAL A 1 189 ? 31.590 11.101 0.250 1.00 14.38 186 VAL A O 1
ATOM 1458 N N A MET A 1 190 ? 30.793 10.095 -1.577 0.25 13.39 187 MET A N 1
ATOM 1459 N N B MET A 1 190 ? 30.790 10.067 -1.578 0.25 12.23 187 MET A N 1
ATOM 1460 N N C MET A 1 190 ? 30.766 10.125 -1.575 0.50 13.83 187 MET A N 1
ATOM 1461 C CA A MET A 1 190 ? 31.444 11.012 -2.516 0.25 13.74 187 MET A CA 1
ATOM 1462 C CA B MET A 1 190 ? 31.491 10.898 -2.557 0.25 11.59 187 MET A CA 1
ATOM 1463 C CA C MET A 1 190 ? 31.447 11.035 -2.496 0.50 14.77 187 MET A CA 1
ATOM 1464 C C A MET A 1 190 ? 30.467 11.969 -3.167 0.25 15.14 187 MET A C 1
ATOM 1465 C C B MET A 1 190 ? 30.516 11.783 -3.381 0.25 13.29 187 MET A C 1
ATOM 1466 C C C MET A 1 190 ? 30.485 11.914 -3.275 0.50 15.78 187 MET A C 1
ATOM 1467 O O A MET A 1 190 ? 30.856 13.053 -3.618 0.25 15.32 187 MET A O 1
ATOM 1468 O O B MET A 1 190 ? 30.963 12.637 -4.152 0.25 12.72 187 MET A O 1
ATOM 1469 O O C MET A 1 190 ? 30.904 12.878 -3.937 0.50 14.56 187 MET A O 1
ATOM 1482 N N . GLY A 1 191 ? 29.202 11.568 -3.220 1.00 15.12 188 GLY A N 1
ATOM 1483 C CA . GLY A 1 191 ? 28.163 12.398 -3.823 1.00 14.39 188 GLY A CA 1
ATOM 1484 C C . GLY A 1 191 ? 28.407 12.528 -5.301 1.00 15.50 188 GLY A C 1
ATOM 1485 O O . GLY A 1 191 ? 28.749 11.538 -5.964 1.00 12.93 188 GLY A O 1
ATOM 1486 N N . SER A 1 192 ? 28.323 13.771 -5.770 1.00 15.80 189 SER A N 1
ATOM 1487 C CA . SER A 1 192 ? 28.359 14.079 -7.174 1.00 13.97 189 SER A CA 1
ATOM 1488 C C . SER A 1 192 ? 29.702 13.751 -7.795 1.00 8.36 189 SER A C 1
ATOM 1489 O O . SER A 1 192 ? 29.781 13.616 -9.001 1.00 11.56 189 SER A O 1
ATOM 1492 N N . SER A 1 193 ? 30.747 13.599 -6.980 1.00 9.77 190 SER A N 1
ATOM 1493 C CA . SER A 1 193 ? 32.068 13.290 -7.521 1.00 8.82 190 SER A CA 1
ATOM 1494 C C . SER A 1 193 ? 32.224 11.832 -7.932 1.00 9.04 190 SER A C 1
ATOM 1495 O O . SER A 1 193 ? 33.168 11.506 -8.621 1.00 8.99 190 SER A O 1
ATOM 1498 N N . TYR A 1 194 ? 31.304 10.960 -7.519 1.00 7.69 191 TYR A N 1
ATOM 1499 C CA . TYR A 1 194 ? 31.428 9.541 -7.844 1.00 6.84 191 TYR A CA 1
ATOM 1500 C C . TYR A 1 194 ? 31.009 9.314 -9.287 1.00 7.65 191 TYR A C 1
ATOM 1501 O O . TYR A 1 194 ? 29.860 9.490 -9.632 1.00 8.72 191 TYR A O 1
ATOM 1510 N N . GLY A 1 195 ? 31.961 8.934 -10.123 1.00 6.86 192 GLY A N 1
ATOM 1511 C CA . GLY A 1 195 ? 31.752 8.944 -11.560 1.00 8.74 192 GLY A CA 1
ATOM 1512 C C . GLY A 1 195 ? 30.822 7.876 -12.076 1.00 7.23 192 GLY A C 1
ATOM 1513 O O . GLY A 1 195 ? 30.138 8.079 -13.082 1.00 7.89 192 GLY A O 1
ATOM 1514 N N . PHE A 1 196 ? 30.750 6.740 -11.380 1.00 6.39 193 PHE A N 1
ATOM 1515 C CA . PHE A 1 196 ? 30.007 5.599 -11.921 1.00 7.47 193 PHE A CA 1
ATOM 1516 C C . PHE A 1 196 ? 28.487 5.718 -11.799 1.00 6.53 193 PHE A C 1
ATOM 1517 O O . PHE A 1 196 ? 27.766 4.834 -12.289 1.00 8.05 193 PHE A O 1
ATOM 1525 N N . GLN A 1 197 ? 27.999 6.788 -11.170 1.00 7.97 194 GLN A N 1
ATOM 1526 C CA . GLN A 1 197 ? 26.555 7.039 -11.078 1.00 7.37 194 GLN A CA 1
ATOM 1527 C C . GLN A 1 197 ? 25.971 7.658 -12.342 1.00 7.11 194 GLN A C 1
ATOM 1528 O O . GLN A 1 197 ? 24.757 7.849 -12.417 1.00 9.84 194 GLN A O 1
ATOM 1534 N N . TYR A 1 198 ? 26.828 7.985 -13.306 1.00 7.68 195 TYR A N 1
ATOM 1535 C CA . TYR A 1 198 ? 26.427 8.752 -14.486 1.00 6.88 195 TYR A CA 1
ATOM 1536 C C . TYR A 1 198 ? 26.438 7.911 -15.736 1.00 7.87 195 TYR A C 1
ATOM 1537 O O . TYR A 1 198 ? 27.377 7.164 -15.972 1.00 10.06 195 TYR A O 1
ATOM 1546 N N . SER A 1 199 ? 25.388 8.042 -16.540 1.00 7.65 196 SER A N 1
ATOM 1547 C CA . SER A 1 199 ? 25.415 7.527 -17.902 1.00 7.73 196 SER A CA 1
ATOM 1548 C C . SER A 1 199 ? 26.417 8.382 -18.677 1.00 7.32 196 SER A C 1
ATOM 1549 O O . SER A 1 199 ? 26.888 9.406 -18.175 1.00 6.89 196 SER A O 1
ATOM 1552 N N . PRO A 1 200 ? 26.751 7.967 -19.905 1.00 8.61 197 PRO A N 1
ATOM 1553 C CA . PRO A 1 200 ? 27.683 8.777 -20.682 1.00 8.56 197 PRO A CA 1
ATOM 1554 C C . PRO A 1 200 ? 27.138 10.177 -20.894 1.00 8.99 197 PRO A C 1
ATOM 1555 O O . PRO A 1 200 ? 27.877 11.165 -20.734 1.00 9.63 197 PRO A O 1
ATOM 1559 N N . GLY A 1 201 ? 25.852 10.284 -21.215 1.00 8.80 198 GLY A N 1
ATOM 1560 C CA . GLY A 1 201 ? 25.220 11.609 -21.378 1.00 8.86 198 GLY A CA 1
ATOM 1561 C C . GLY A 1 201 ? 25.290 12.450 -20.111 1.00 7.60 198 GLY A C 1
ATOM 1562 O O . GLY A 1 201 ? 25.496 13.655 -20.151 1.00 10.22 198 GLY A O 1
ATOM 1563 N N . GLN A 1 202 ? 25.111 11.811 -18.967 1.00 7.23 199 GLN A N 1
ATOM 1564 C CA . GLN A 1 202 ? 25.187 12.524 -17.695 1.00 6.66 199 GLN A CA 1
ATOM 1565 C C . GLN A 1 202 ? 26.612 12.923 -17.335 1.00 6.77 199 GLN A C 1
ATOM 1566 O O . GLN A 1 202 ? 26.815 13.953 -16.694 1.00 7.70 199 GLN A O 1
ATOM 1572 N N . ARG A 1 203 ? 27.582 12.106 -17.745 1.00 6.03 200 ARG A N 1
ATOM 1573 C CA . ARG A 1 203 ? 28.982 12.394 -17.489 1.00 6.94 200 ARG A CA 1
ATOM 1574 C C . ARG A 1 203 ? 29.427 13.625 -18.273 1.00 5.73 200 ARG A C 1
ATOM 1575 O O . ARG A 1 203 ? 30.102 14.519 -17.751 1.00 6.87 200 ARG A O 1
ATOM 1583 N N . VAL A 1 204 ? 29.047 13.679 -19.537 1.00 7.16 201 VAL A N 1
ATOM 1584 C CA . VAL A 1 204 ? 29.405 14.843 -20.320 1.00 7.09 201 VAL A CA 1
ATOM 1585 C C . VAL A 1 204 ? 28.679 16.086 -19.786 1.00 8.17 201 VAL A C 1
ATOM 1586 O O . VAL A 1 204 ? 29.260 17.158 -19.745 1.00 9.42 201 VAL A O 1
ATOM 1590 N N . GLU A 1 205 ? 27.435 15.946 -19.337 1.00 7.80 202 GLU A N 1
ATOM 1591 C CA . GLU A 1 205 ? 26.727 17.083 -18.744 1.00 11.80 202 GLU A CA 1
ATOM 1592 C C . GLU A 1 205 ? 27.453 17.580 -17.474 1.00 8.66 202 GLU A C 1
ATOM 1593 O O . GLU A 1 205 ? 27.598 18.789 -17.254 1.00 8.54 202 GLU A O 1
ATOM 1599 N N . PHE A 1 206 ? 27.902 16.644 -16.644 1.00 8.23 203 PHE A N 1
ATOM 1600 C CA . PHE A 1 206 ? 28.647 16.975 -15.419 1.00 8.98 203 PHE A CA 1
ATOM 1601 C C . PHE A 1 206 ? 29.909 17.770 -15.737 1.00 9.04 203 PHE A C 1
ATOM 1602 O O . PHE A 1 206 ? 30.174 18.813 -15.126 1.00 8.67 203 PHE A O 1
ATOM 1610 N N . LEU A 1 207 ? 30.688 17.282 -16.703 1.00 7.60 204 LEU A N 1
ATOM 1611 C CA . LEU A 1 207 ? 31.967 17.915 -17.019 1.00 7.62 204 LEU A CA 1
ATOM 1612 C C . LEU A 1 207 ? 31.765 19.293 -17.619 1.00 5.91 204 LEU A C 1
ATOM 1613 O O . LEU A 1 207 ? 32.488 20.246 -17.294 1.00 7.86 204 LEU A O 1
ATOM 1618 N N . VAL A 1 208 ? 30.809 19.391 -18.532 1.00 5.50 205 VAL A N 1
ATOM 1619 C CA . VAL A 1 208 ? 30.525 20.657 -19.205 1.00 6.28 205 VAL A CA 1
ATOM 1620 C C . VAL A 1 208 ? 29.993 21.693 -18.207 1.00 5.85 205 VAL A C 1
ATOM 1621 O O . VAL A 1 208 ? 30.408 22.854 -18.224 1.00 8.01 205 VAL A O 1
ATOM 1625 N N . GLN A 1 209 ? 29.069 21.287 -17.342 1.00 8.21 206 GLN A N 1
ATOM 1626 C CA . GLN A 1 209 ? 28.543 22.226 -16.349 1.00 7.66 206 GLN A CA 1
ATOM 1627 C C . GLN A 1 209 ? 29.628 22.656 -15.355 1.00 6.79 206 GLN A C 1
ATOM 1628 O O . GLN A 1 209 ? 29.704 23.833 -14.969 1.00 9.95 206 GLN A O 1
ATOM 1634 N N . ALA A 1 210 ? 30.453 21.717 -14.912 1.00 8.32 207 ALA A N 1
ATOM 1635 C CA . ALA A 1 210 ? 31.559 22.054 -14.021 1.00 9.66 207 ALA A CA 1
ATOM 1636 C C . ALA A 1 210 ? 32.476 23.093 -14.669 1.00 8.62 207 ALA A C 1
ATOM 1637 O O . ALA A 1 210 ? 32.840 24.095 -14.054 1.00 9.97 207 ALA A O 1
ATOM 1639 N N . TRP A 1 211 ? 32.787 22.878 -15.938 1.00 6.24 208 TRP A N 1
ATOM 1640 C CA . TRP A 1 211 ? 33.655 23.787 -16.688 1.00 7.74 208 TRP A CA 1
ATOM 1641 C C . TRP A 1 211 ? 33.020 25.171 -16.834 1.00 7.49 208 TRP A C 1
ATOM 1642 O O . TRP A 1 211 ? 33.651 26.179 -16.558 1.00 8.68 208 TRP A O 1
ATOM 1653 N N . LYS A 1 212 ? 31.756 25.185 -17.245 1.00 6.43 209 LYS A N 1
ATOM 1654 C CA . LYS A 1 212 ? 31.016 26.432 -17.480 1.00 8.19 209 LYS A CA 1
ATOM 1655 C C . LYS A 1 212 ? 30.817 27.259 -16.229 1.00 8.01 209 LYS A C 1
ATOM 1656 O O . LYS A 1 212 ? 30.707 28.489 -16.300 1.00 12.14 209 LYS A O 1
ATOM 1662 N N . SER A 1 213 ? 30.737 26.599 -15.084 1.00 9.54 210 SER A N 1
ATOM 1663 C CA . SER A 1 213 ? 30.417 27.305 -13.847 1.00 11.49 210 SER A CA 1
ATOM 1664 C C . SER A 1 213 ? 31.565 28.166 -13.346 1.00 13.02 210 SER A C 1
ATOM 1665 O O . SER A 1 213 ? 31.340 29.071 -12.537 1.00 15.59 210 SER A O 1
ATOM 1668 N N . LYS A 1 214 ? 32.784 27.879 -13.812 1.00 10.29 211 LYS A N 1
ATOM 1669 C CA . LYS A 1 214 ? 33.961 28.615 -13.379 1.00 11.18 211 LYS A CA 1
ATOM 1670 C C . LYS A 1 214 ? 34.131 29.945 -14.117 1.00 9.56 211 LYS A C 1
ATOM 1671 O O . LYS A 1 214 ? 33.931 30.041 -15.330 1.00 11.93 211 LYS A O 1
ATOM 1677 N N A LYS A 1 215 ? 34.522 30.970 -13.363 0.50 11.83 212 LYS A N 1
ATOM 1678 N N B LYS A 1 215 ? 34.522 30.957 -13.357 0.50 11.33 212 LYS A N 1
ATOM 1679 C CA A LYS A 1 215 ? 34.846 32.285 -13.925 0.50 13.10 212 LYS A CA 1
ATOM 1680 C CA B LYS A 1 215 ? 34.827 32.276 -13.887 0.50 11.71 212 LYS A CA 1
ATOM 1681 C C A LYS A 1 215 ? 35.951 32.138 -14.953 0.50 11.46 212 LYS A C 1
ATOM 1682 C C B LYS A 1 215 ? 35.979 32.219 -14.895 0.50 10.48 212 LYS A C 1
ATOM 1683 O O A LYS A 1 215 ? 35.822 32.597 -16.093 0.50 13.11 212 LYS A O 1
ATOM 1684 O O B LYS A 1 215 ? 35.918 32.855 -15.954 0.50 11.45 212 LYS A O 1
ATOM 1695 N N . SER A 1 216 ? 37.027 31.470 -14.541 1.00 10.57 213 SER A N 1
ATOM 1696 C CA . SER A 1 216 ? 38.163 31.199 -15.408 1.00 11.26 213 SER A CA 1
ATOM 1697 C C . SER A 1 216 ? 38.611 29.755 -15.145 1.00 10.70 213 SER A C 1
ATOM 1698 O O . SER A 1 216 ? 39.395 29.503 -14.227 1.00 8.88 213 SER A O 1
ATOM 1701 N N . PRO A 1 217 ? 38.093 28.798 -15.933 1.00 9.72 214 PRO A N 1
ATOM 1702 C CA . PRO A 1 217 ? 38.324 27.407 -15.606 1.00 10.48 214 PRO A CA 1
ATOM 1703 C C . PRO A 1 217 ? 39.736 26.942 -15.896 1.00 8.98 214 PRO A C 1
ATOM 1704 O O . PRO A 1 217 ? 40.379 27.372 -16.872 1.00 8.75 214 PRO A O 1
ATOM 1708 N N . MET A 1 218 ? 40.201 26.061 -15.024 1.00 8.06 215 MET A N 1
ATOM 1709 C CA . MET A 1 218 ? 41.391 25.291 -15.247 1.00 6.91 215 MET A CA 1
ATOM 1710 C C . MET A 1 218 ? 41.075 23.884 -14.818 1.00 7.42 215 MET A C 1
ATOM 1711 O O . MET A 1 218 ? 40.370 23.671 -13.843 1.00 8.05 215 MET A O 1
ATOM 1716 N N . GLY A 1 219 ? 41.612 22.910 -15.531 1.00 5.99 216 GLY A N 1
ATOM 1717 C CA . GLY A 1 219 ? 41.424 21.529 -15.130 1.00 5.23 216 GLY A CA 1
ATOM 1718 C C . GLY A 1 219 ? 42.570 20.633 -15.476 1.00 5.69 216 GLY A C 1
ATOM 1719 O O . GLY A 1 219 ? 43.420 20.970 -16.292 1.00 7.92 216 GLY A O 1
ATOM 1720 N N . PHE A 1 220 ? 42.594 19.473 -14.836 1.00 5.87 217 PHE A N 1
ATOM 1721 C CA . PHE A 1 220 ? 43.615 18.494 -15.121 1.00 6.35 217 PHE A CA 1
ATOM 1722 C C . PHE A 1 220 ? 43.146 17.103 -14.751 1.00 7.00 217 PHE A C 1
ATOM 1723 O O . PHE A 1 220 ? 42.218 16.942 -13.957 1.00 6.72 217 PHE A O 1
ATOM 1731 N N . SER A 1 221 ? 43.817 16.114 -15.331 1.00 10.39 218 SER A N 1
ATOM 1732 C CA . SER A 1 221 ? 43.707 14.719 -14.930 1.00 7.89 218 SER A CA 1
ATOM 1733 C C . SER A 1 221 ? 44.982 14.363 -14.168 1.00 7.93 218 SER A C 1
ATOM 1734 O O . SER A 1 221 ? 46.073 14.877 -14.473 1.00 11.83 218 SER A O 1
ATOM 1737 N N . TYR A 1 222 ? 44.858 13.521 -13.155 1.00 8.38 219 TYR A N 1
ATOM 1738 C CA . TYR A 1 222 ? 46.033 13.082 -12.410 1.00 8.04 219 TYR A CA 1
ATOM 1739 C C . TYR A 1 222 ? 46.210 11.588 -12.619 1.00 11.80 219 TYR A C 1
ATOM 1740 O O . TYR A 1 222 ? 45.331 10.795 -12.272 1.00 11.16 219 TYR A O 1
ATOM 1749 N N . ASP A 1 223 ? 47.374 11.225 -13.158 1.00 12.25 220 ASP A N 1
ATOM 1750 C CA . ASP A 1 223 ? 47.693 9.857 -13.539 1.00 12.59 220 ASP A CA 1
ATOM 1751 C C . ASP A 1 223 ? 48.632 9.308 -12.491 1.00 11.68 220 ASP A C 1
ATOM 1752 O O . ASP A 1 223 ? 49.821 9.650 -12.461 1.00 13.11 220 ASP A O 1
ATOM 1757 N N . THR A 1 224 ? 48.088 8.497 -11.593 1.00 9.30 221 THR A N 1
ATOM 1758 C CA . THR A 1 224 ? 48.910 7.828 -10.605 1.00 8.46 221 THR A CA 1
ATOM 1759 C C . THR A 1 224 ? 49.630 6.686 -11.305 1.00 8.66 221 THR A C 1
ATOM 1760 O O . THR A 1 224 ? 49.022 5.920 -12.041 1.00 11.85 221 THR A O 1
ATOM 1764 N N . ARG A 1 225 ? 50.922 6.570 -11.047 1.00 10.33 222 ARG A N 1
ATOM 1765 C CA . ARG A 1 225 ? 51.707 5.471 -11.579 1.00 10.08 222 ARG A CA 1
ATOM 1766 C C . ARG A 1 225 ? 51.333 4.194 -10.822 1.00 9.27 222 ARG A C 1
ATOM 1767 O O . ARG A 1 225 ? 51.482 4.131 -9.609 1.00 12.01 222 ARG A O 1
ATOM 1775 N N A CYS A 1 226 ? 50.829 3.186 -11.532 0.50 8.46 223 CYS A N 1
ATOM 1776 N N B CYS A 1 226 ? 50.830 3.207 -11.562 0.50 11.70 223 CYS A N 1
ATOM 1777 C CA A CYS A 1 226 ? 50.542 1.881 -10.919 0.50 8.35 223 CYS A CA 1
ATOM 1778 C CA B CYS A 1 226 ? 50.445 1.905 -11.011 0.50 11.19 223 CYS A CA 1
ATOM 1779 C C A CYS A 1 226 ? 49.686 2.015 -9.652 0.50 7.80 223 CYS A C 1
ATOM 1780 C C B CYS A 1 226 ? 49.688 2.028 -9.691 0.50 9.69 223 CYS A C 1
ATOM 1781 O O A CYS A 1 226 ? 50.103 1.612 -8.562 0.50 6.67 223 CYS A O 1
ATOM 1782 O O B CYS A 1 226 ? 50.167 1.638 -8.624 0.50 9.06 223 CYS A O 1
ATOM 1787 N N . PHE A 1 227 ? 48.493 2.586 -9.788 1.00 8.12 224 PHE A N 1
ATOM 1788 C CA . PHE A 1 227 ? 47.676 2.892 -8.620 1.00 9.60 224 PHE A CA 1
ATOM 1789 C C . PHE A 1 227 ? 47.498 1.725 -7.648 1.00 8.06 224 PHE A C 1
ATOM 1790 O O . PHE A 1 227 ? 47.651 1.896 -6.426 1.00 8.03 224 PHE A O 1
ATOM 1798 N N . ASP A 1 228 ? 47.163 0.546 -8.171 1.00 7.17 225 ASP A N 1
ATOM 1799 C CA . ASP A 1 228 ? 46.969 -0.618 -7.310 1.00 7.68 225 ASP A CA 1
ATOM 1800 C C . ASP A 1 228 ? 48.166 -0.872 -6.396 1.00 9.18 225 ASP A C 1
ATOM 1801 O O . ASP A 1 228 ? 47.977 -1.233 -5.242 1.00 7.73 225 ASP A O 1
ATOM 1806 N N . SER A 1 229 ? 49.383 -0.688 -6.917 1.00 8.40 226 SER A N 1
ATOM 1807 C CA . SER A 1 229 ? 50.600 -0.890 -6.142 1.00 7.96 226 SER A CA 1
ATOM 1808 C C . SER A 1 229 ? 50.832 0.205 -5.126 1.00 6.64 226 SER A C 1
ATOM 1809 O O . SER A 1 229 ? 51.569 -0.011 -4.168 1.00 9.43 226 SER A O 1
ATOM 1812 N N . THR A 1 230 ? 50.226 1.382 -5.328 1.00 7.96 227 THR A N 1
ATOM 1813 C CA . THR A 1 230 ? 50.381 2.482 -4.371 1.00 6.59 227 THR A CA 1
ATOM 1814 C C . THR A 1 230 ? 49.486 2.350 -3.141 1.00 6.64 227 THR A C 1
ATOM 1815 O O . THR A 1 230 ? 49.676 3.056 -2.143 1.00 7.39 227 THR A O 1
ATOM 1819 N N . VAL A 1 231 ? 48.488 1.481 -3.228 1.00 6.85 228 VAL A N 1
ATOM 1820 C CA . VAL A 1 231 ? 47.534 1.318 -2.149 1.00 5.98 228 VAL A CA 1
ATOM 1821 C C . VAL A 1 231 ? 48.218 0.526 -1.062 1.00 7.59 228 VAL A C 1
ATOM 1822 O O . VAL A 1 231 ? 48.693 -0.597 -1.298 1.00 6.66 228 VAL A O 1
ATOM 1826 N N . THR A 1 232 ? 48.279 1.132 0.118 1.00 6.49 229 THR A N 1
ATOM 1827 C CA . THR A 1 232 ? 48.971 0.529 1.254 1.00 7.14 229 THR A CA 1
ATOM 1828 C C . THR A 1 232 ? 48.054 -0.337 2.119 1.00 7.49 229 THR A C 1
ATOM 1829 O O . THR A 1 232 ? 46.820 -0.295 2.019 1.00 7.99 229 THR A O 1
ATOM 1833 N N . GLU A 1 233 ? 48.669 -1.107 2.997 1.00 9.83 230 GLU A N 1
ATOM 1834 C CA . GLU A 1 233 ? 47.903 -1.920 3.926 1.00 9.96 230 GLU A CA 1
ATOM 1835 C C . GLU A 1 233 ? 47.015 -1.036 4.795 1.00 8.68 230 GLU A C 1
ATOM 1836 O O . GLU A 1 233 ? 45.877 -1.398 5.065 1.00 10.72 230 GLU A O 1
ATOM 1842 N N . SER A 1 234 ? 47.517 0.125 5.215 1.00 9.98 231 SER A N 1
ATOM 1843 C CA . SER A 1 234 ? 46.707 1.037 6.021 1.00 9.61 231 SER A CA 1
ATOM 1844 C C . SER A 1 234 ? 45.564 1.631 5.208 1.00 7.55 231 SER A C 1
ATOM 1845 O O . SER A 1 234 ? 44.459 1.831 5.738 1.00 9.42 231 SER A O 1
ATOM 1848 N N . ASP A 1 235 ? 45.809 1.900 3.924 1.00 7.62 232 ASP A N 1
ATOM 1849 C CA . ASP A 1 235 ? 44.725 2.327 3.045 1.00 7.59 232 ASP A CA 1
ATOM 1850 C C . ASP A 1 235 ? 43.571 1.316 3.054 1.00 6.97 232 ASP A C 1
ATOM 1851 O O . ASP A 1 235 ? 42.387 1.672 3.131 1.00 6.09 232 ASP A O 1
ATOM 1856 N N . ILE A 1 236 ? 43.943 0.045 2.985 1.00 6.94 233 ILE A N 1
ATOM 1857 C CA . ILE A 1 236 ? 42.978 -1.054 2.867 1.00 5.27 233 ILE A CA 1
ATOM 1858 C C . ILE A 1 236 ? 42.261 -1.294 4.204 1.00 6.04 233 ILE A C 1
ATOM 1859 O O . ILE A 1 236 ? 41.069 -1.567 4.226 1.00 7.54 233 ILE A O 1
ATOM 1864 N N . ARG A 1 237 ? 42.971 -1.160 5.317 1.00 6.26 234 ARG A N 1
ATOM 1865 C CA . ARG A 1 237 ? 42.334 -1.199 6.640 1.00 6.78 234 ARG A CA 1
ATOM 1866 C C . ARG A 1 237 ? 41.439 0.023 6.893 1.00 8.41 234 ARG A C 1
ATOM 1867 O O . ARG A 1 237 ? 40.390 -0.079 7.547 1.00 9.73 234 ARG A O 1
ATOM 1875 N N . THR A 1 238 ? 41.822 1.176 6.344 1.00 6.89 235 THR A N 1
ATOM 1876 C CA . THR A 1 238 ? 40.939 2.343 6.395 1.00 8.14 235 THR A CA 1
ATOM 1877 C C . THR A 1 238 ? 39.627 2.102 5.639 1.00 5.93 235 THR A C 1
ATOM 1878 O O . THR A 1 238 ? 38.554 2.472 6.111 1.00 8.62 235 THR A O 1
ATOM 1882 N N A GLU A 1 239 ? 39.711 1.491 4.475 0.50 6.19 236 GLU A N 1
ATOM 1883 N N B GLU A 1 239 ? 39.721 1.464 4.475 0.50 8.26 236 GLU A N 1
ATOM 1884 C CA A GLU A 1 239 ? 38.510 1.130 3.739 0.50 3.75 236 GLU A CA 1
ATOM 1885 C CA B GLU A 1 239 ? 38.532 1.100 3.691 0.50 7.89 236 GLU A CA 1
ATOM 1886 C C A GLU A 1 239 ? 37.602 0.244 4.589 0.50 5.05 236 GLU A C 1
ATOM 1887 C C B GLU A 1 239 ? 37.607 0.212 4.535 0.50 7.66 236 GLU A C 1
ATOM 1888 O O A GLU A 1 239 ? 36.392 0.459 4.654 0.50 4.91 236 GLU A O 1
ATOM 1889 O O B GLU A 1 239 ? 36.389 0.394 4.535 0.50 8.05 236 GLU A O 1
ATOM 1900 N N . GLU A 1 240 ? 38.192 -0.745 5.253 1.00 6.71 237 GLU A N 1
ATOM 1901 C CA . GLU A 1 240 ? 37.433 -1.614 6.153 1.00 5.79 237 GLU A CA 1
ATOM 1902 C C . GLU A 1 240 ? 36.730 -0.817 7.247 1.00 7.24 237 GLU A C 1
ATOM 1903 O O . GLU A 1 240 ? 35.568 -1.086 7.560 1.00 7.23 237 GLU A O 1
ATOM 1909 N N . ALA A 1 241 ? 37.434 0.162 7.815 1.00 6.24 238 ALA A N 1
ATOM 1910 C CA . ALA A 1 241 ? 36.855 0.999 8.848 1.00 6.04 238 ALA A CA 1
ATOM 1911 C C . ALA A 1 241 ? 35.655 1.818 8.302 1.00 5.80 238 ALA A C 1
ATOM 1912 O O . ALA A 1 241 ? 34.660 1.995 8.977 1.00 8.03 238 ALA A O 1
ATOM 1914 N N . ILE A 1 242 ? 35.766 2.293 7.068 1.00 6.17 239 ILE A N 1
ATOM 1915 C CA . ILE A 1 242 ? 34.670 2.973 6.411 1.00 6.71 239 ILE A CA 1
ATOM 1916 C C . ILE A 1 242 ? 33.486 2.019 6.193 1.00 6.82 239 ILE A C 1
ATOM 1917 O O . ILE A 1 242 ? 32.360 2.371 6.482 1.00 7.61 239 ILE A O 1
ATOM 1922 N N . TYR A 1 243 ? 33.742 0.795 5.730 1.00 6.77 240 TYR A N 1
ATOM 1923 C CA . TYR A 1 243 ? 32.659 -0.164 5.529 1.00 6.95 240 TYR A CA 1
ATOM 1924 C C . TYR A 1 243 ? 31.913 -0.378 6.834 1.00 6.84 240 TYR A C 1
ATOM 1925 O O . TYR A 1 243 ? 30.684 -0.459 6.842 1.00 8.97 240 TYR A O 1
ATOM 1934 N N . GLN A 1 244 ? 32.655 -0.429 7.940 1.00 6.59 241 GLN A N 1
ATOM 1935 C CA . GLN A 1 244 ? 32.046 -0.749 9.232 1.00 7.68 241 GLN A CA 1
ATOM 1936 C C . GLN A 1 244 ? 31.255 0.405 9.823 1.00 6.80 241 GLN A C 1
ATOM 1937 O O . GLN A 1 244 ? 30.573 0.226 10.840 1.00 6.87 241 GLN A O 1
ATOM 1943 N N . CYS A 1 245 ? 31.357 1.590 9.226 1.00 6.03 242 CYS A N 1
ATOM 1944 C CA . CYS A 1 245 ? 30.509 2.711 9.640 1.00 6.33 242 CYS A CA 1
ATOM 1945 C C . CYS A 1 245 ? 29.040 2.520 9.247 1.00 6.78 242 CYS A C 1
ATOM 1946 O O . CYS A 1 245 ? 28.155 3.124 9.850 1.00 10.16 242 CYS A O 1
ATOM 1949 N N . CYS A 1 246 ? 28.793 1.688 8.237 1.00 8.20 243 CYS A N 1
ATOM 1950 C CA . CYS A 1 246 ? 27.443 1.406 7.793 1.00 9.23 243 CYS A CA 1
ATOM 1951 C C . CYS A 1 246 ? 26.715 0.615 8.857 1.00 8.00 243 CYS A C 1
ATOM 1952 O O . CYS A 1 246 ? 27.338 -0.030 9.690 1.00 9.49 243 CYS A O 1
ATOM 1955 N N . ASP A 1 247 ? 25.389 0.664 8.814 1.00 7.35 244 ASP A N 1
ATOM 1956 C CA . ASP A 1 247 ? 24.560 -0.301 9.556 1.00 8.09 244 ASP A CA 1
ATOM 1957 C C . ASP A 1 247 ? 24.572 -1.613 8.788 1.00 7.53 244 ASP A C 1
ATOM 1958 O O . ASP A 1 247 ? 24.023 -1.695 7.694 1.00 10.04 244 ASP A O 1
ATOM 1963 N N . LEU A 1 248 ? 25.222 -2.620 9.364 1.00 9.50 245 LEU A N 1
ATOM 1964 C CA . LEU A 1 248 ? 25.441 -3.933 8.753 1.00 7.72 245 LEU A CA 1
ATOM 1965 C C . LEU A 1 248 ? 24.906 -5.065 9.619 1.00 8.20 245 LEU A C 1
ATOM 1966 O O . LEU A 1 248 ? 24.720 -4.901 10.819 1.00 10.41 245 LEU A O 1
ATOM 1971 N N . ASP A 1 249 ? 24.691 -6.225 9.001 1.00 8.80 246 ASP A N 1
ATOM 1972 C CA . ASP A 1 249 ? 24.304 -7.437 9.733 1.00 9.24 246 ASP A CA 1
ATOM 1973 C C . ASP A 1 249 ? 25.499 -7.928 10.547 1.00 8.76 246 ASP A C 1
ATOM 1974 O O . ASP A 1 249 ? 26.620 -7.800 10.105 1.00 8.49 246 ASP A O 1
ATOM 1979 N N . PRO A 1 250 ? 25.267 -8.466 11.754 1.00 9.20 247 PRO A N 1
ATOM 1980 C CA . PRO A 1 250 ? 26.388 -9.018 12.522 1.00 9.87 247 PRO A CA 1
ATOM 1981 C C . PRO A 1 250 ? 27.322 -9.988 11.753 1.00 8.29 247 PRO A C 1
ATOM 1982 O O . PRO A 1 250 ? 28.545 -9.851 11.862 1.00 7.69 247 PRO A O 1
ATOM 1986 N N . GLN A 1 251 ? 26.779 -10.927 10.972 1.00 9.17 248 GLN A N 1
ATOM 1987 C CA . GLN A 1 251 ? 27.617 -11.858 10.200 1.00 10.04 248 GLN A CA 1
ATOM 1988 C C . GLN A 1 251 ? 28.422 -11.122 9.125 1.00 9.85 248 GLN A C 1
ATOM 1989 O O . GLN A 1 251 ? 29.567 -11.473 8.857 1.00 7.63 248 GLN A O 1
ATOM 1995 N N . ALA A 1 252 ? 27.827 -10.096 8.516 1.00 7.65 249 ALA A N 1
ATOM 1996 C CA . ALA A 1 252 ? 28.557 -9.269 7.534 1.00 6.63 249 ALA A CA 1
ATOM 1997 C C . ALA A 1 252 ? 29.782 -8.607 8.164 1.00 5.53 249 ALA A C 1
ATOM 1998 O O . ALA A 1 252 ? 30.850 -8.565 7.560 1.00 7.17 249 ALA A O 1
ATOM 2000 N N . ARG A 1 253 ? 29.640 -8.111 9.394 1.00 5.37 250 ARG A N 1
ATOM 2001 C CA . ARG A 1 253 ? 30.740 -7.399 10.027 1.00 5.06 250 ARG A CA 1
ATOM 2002 C C . ARG A 1 253 ? 31.926 -8.334 10.225 1.00 4.66 250 ARG A C 1
ATOM 2003 O O . ARG A 1 253 ? 33.078 -7.922 10.074 1.00 6.05 250 ARG A O 1
ATOM 2011 N N . VAL A 1 254 ? 31.632 -9.574 10.597 1.00 5.26 251 VAL A N 1
ATOM 2012 C CA . VAL A 1 254 ? 32.664 -10.566 10.817 1.00 5.33 251 VAL A CA 1
ATOM 2013 C C . VAL A 1 254 ? 33.320 -10.922 9.470 1.00 5.46 251 VAL A C 1
ATOM 2014 O O . VAL A 1 254 ? 34.550 -10.872 9.342 1.00 7.65 251 VAL A O 1
ATOM 2018 N N . ALA A 1 255 ? 32.500 -11.249 8.473 1.00 6.41 252 ALA A N 1
ATOM 2019 C CA . ALA A 1 255 ? 33.025 -11.620 7.158 1.00 7.76 252 ALA A CA 1
ATOM 2020 C C . ALA A 1 255 ? 33.861 -10.496 6.522 1.00 7.05 252 ALA A C 1
ATOM 2021 O O . ALA A 1 255 ? 34.889 -10.747 5.894 1.00 6.31 252 ALA A O 1
ATOM 2023 N N . ILE A 1 256 ? 33.402 -9.261 6.666 1.00 6.97 253 ILE A N 1
ATOM 2024 C CA . ILE A 1 256 ? 34.105 -8.131 6.076 1.00 6.41 253 ILE A CA 1
ATOM 2025 C C . ILE A 1 256 ? 35.476 -7.930 6.712 1.00 5.01 253 ILE A C 1
ATOM 2026 O O . ILE A 1 256 ? 36.466 -7.630 6.026 1.00 8.87 253 ILE A O 1
ATOM 2031 N N . LYS A 1 257 ? 35.553 -8.104 8.024 1.00 5.79 254 LYS A N 1
ATOM 2032 C CA . LYS A 1 257 ? 36.825 -8.002 8.715 1.00 6.42 254 LYS A CA 1
ATOM 2033 C C . LYS A 1 257 ? 37.749 -9.138 8.275 1.00 6.68 254 LYS A C 1
ATOM 2034 O O . LYS A 1 257 ? 38.916 -8.915 8.000 1.00 7.42 254 LYS A O 1
ATOM 2040 N N . SER A 1 258 ? 37.218 -10.354 8.194 1.00 7.16 255 SER A N 1
ATOM 2041 C CA . SER A 1 258 ? 38.016 -11.500 7.758 1.00 6.43 255 SER A CA 1
ATOM 2042 C C . SER A 1 258 ? 38.528 -11.322 6.332 1.00 5.72 255 SER A C 1
ATOM 2043 O O . SER A 1 258 ? 39.710 -11.586 6.042 1.00 7.88 255 SER A O 1
ATOM 2046 N N . LEU A 1 259 ? 37.647 -10.896 5.430 1.00 5.54 256 LEU A N 1
ATOM 2047 C CA . LEU A 1 259 ? 38.073 -10.655 4.065 1.00 6.15 256 LEU A CA 1
ATOM 2048 C C . LEU A 1 259 ? 39.145 -9.584 4.000 1.00 6.42 256 LEU A C 1
ATOM 2049 O O . LEU A 1 259 ? 40.087 -9.695 3.210 1.00 6.15 256 LEU A O 1
ATOM 2054 N N . THR A 1 260 ? 39.031 -8.553 4.833 1.00 6.42 257 THR A N 1
ATOM 2055 C CA . THR A 1 260 ? 40.048 -7.519 4.810 1.00 5.65 257 THR A CA 1
ATOM 2056 C C . THR A 1 260 ? 41.389 -8.080 5.239 1.00 5.66 257 THR A C 1
ATOM 2057 O O . THR A 1 260 ? 42.394 -7.887 4.566 1.00 7.80 257 THR A O 1
ATOM 2061 N N . GLU A 1 261 ? 41.391 -8.745 6.387 1.00 6.65 258 GLU A N 1
ATOM 2062 C CA . GLU A 1 261 ? 42.650 -9.176 6.983 1.00 8.18 258 GLU A CA 1
ATOM 2063 C C . GLU A 1 261 ? 43.306 -10.335 6.240 1.00 8.42 258 GLU A C 1
ATOM 2064 O O . GLU A 1 261 ? 44.538 -10.452 6.224 1.00 8.49 258 GLU A O 1
ATOM 2070 N N . ARG A 1 262 ? 42.475 -11.177 5.628 1.00 6.08 259 ARG A N 1
ATOM 2071 C CA . ARG A 1 262 ? 42.926 -12.411 4.962 1.00 7.32 259 ARG A CA 1
ATOM 2072 C C . ARG A 1 262 ? 43.119 -12.277 3.459 1.00 7.80 259 ARG A C 1
ATOM 2073 O O . ARG A 1 262 ? 43.878 -13.044 2.857 1.00 10.51 259 ARG A O 1
ATOM 2081 N N . LEU A 1 263 ? 42.464 -11.287 2.863 1.00 7.05 260 LEU A N 1
ATOM 2082 C CA . LEU A 1 263 ? 42.465 -11.167 1.410 1.00 7.35 260 LEU A CA 1
ATOM 2083 C C . LEU A 1 263 ? 42.824 -9.747 0.957 1.00 6.79 260 LEU A C 1
ATOM 2084 O O . LEU A 1 263 ? 43.795 -9.542 0.229 1.00 7.66 260 LEU A O 1
ATOM 2089 N N . TYR A 1 264 ? 42.074 -8.749 1.388 1.00 5.41 261 TYR A N 1
ATOM 2090 C CA . TYR A 1 264 ? 42.240 -7.445 0.771 1.00 5.12 261 TYR A CA 1
ATOM 2091 C C . TYR A 1 264 ? 43.590 -6.794 1.091 1.00 6.77 261 TYR A C 1
ATOM 2092 O O . TYR A 1 264 ? 44.180 -6.157 0.225 1.00 8.06 261 TYR A O 1
ATOM 2101 N N . VAL A 1 265 ? 44.066 -6.931 2.326 1.00 6.60 262 VAL A N 1
ATOM 2102 C CA . VAL A 1 265 ? 45.335 -6.269 2.731 1.00 6.33 262 VAL A CA 1
ATOM 2103 C C . VAL A 1 265 ? 46.568 -6.902 2.129 1.00 5.47 262 VAL A C 1
ATOM 2104 O O . VAL A 1 265 ? 47.639 -6.299 2.140 1.00 8.59 262 VAL A O 1
ATOM 2108 N N . GLY A 1 266 ? 46.434 -8.125 1.630 1.00 8.22 263 GLY A N 1
ATOM 2109 C CA . GLY A 1 266 ? 47.566 -8.827 1.034 1.00 8.68 263 GLY A CA 1
ATOM 2110 C C . GLY A 1 266 ? 47.426 -10.324 1.138 1.00 9.57 263 GLY A C 1
ATOM 2111 O O . GLY A 1 266 ? 46.426 -10.846 1.663 1.00 9.20 263 GLY A O 1
ATOM 2112 N N . GLY A 1 267 ? 48.432 -11.017 0.615 1.00 8.12 264 GLY A N 1
ATOM 2113 C CA . GLY A 1 267 ? 48.446 -12.468 0.643 1.00 7.75 264 GLY A CA 1
ATOM 2114 C C . GLY A 1 267 ? 49.316 -13.079 -0.427 1.00 7.84 264 GLY A C 1
ATOM 2115 O O . GLY A 1 267 ? 49.864 -12.375 -1.288 1.00 8.73 264 GLY A O 1
ATOM 2116 N N . PRO A 1 268 ? 49.449 -14.408 -0.386 1.00 7.60 265 PRO A N 1
ATOM 2117 C CA . PRO A 1 268 ? 50.334 -15.111 -1.311 1.00 8.55 265 PRO A CA 1
ATOM 2118 C C . PRO A 1 268 ? 49.794 -15.134 -2.734 1.00 9.65 265 PRO A C 1
ATOM 2119 O O . PRO A 1 268 ? 48.576 -15.130 -2.943 1.00 10.69 265 PRO A O 1
ATOM 2123 N N . LEU A 1 269 ? 50.722 -15.178 -3.687 1.00 8.76 266 LEU A N 1
ATOM 2124 C CA . LEU A 1 269 ? 50.425 -15.197 -5.120 1.00 9.63 266 LEU A CA 1
ATOM 2125 C C . LEU A 1 269 ? 50.850 -16.546 -5.662 1.00 9.97 266 LEU A C 1
ATOM 2126 O O . LEU A 1 269 ? 52.009 -16.909 -5.551 1.00 11.37 266 LEU A O 1
ATOM 2131 N N . THR A 1 270 ? 49.911 -17.272 -6.248 1.00 8.65 267 THR A N 1
ATOM 2132 C CA . THR A 1 270 ? 50.159 -18.603 -6.773 1.00 10.26 267 THR A CA 1
ATOM 2133 C C . THR A 1 270 ? 49.934 -18.614 -8.280 1.00 10.70 267 THR A C 1
ATOM 2134 O O . THR A 1 270 ? 48.944 -18.073 -8.763 1.00 10.30 267 THR A O 1
ATOM 2138 N N . ASN A 1 271 ? 50.850 -19.212 -9.037 1.00 9.82 268 ASN A N 1
ATOM 2139 C CA . ASN A 1 271 ? 50.628 -19.284 -10.482 1.00 12.70 268 ASN A CA 1
ATOM 2140 C C . ASN A 1 271 ? 49.698 -20.420 -10.866 1.00 12.58 268 ASN A C 1
ATOM 2141 O O . ASN A 1 271 ? 49.272 -21.217 -10.021 1.00 10.95 268 ASN A O 1
ATOM 2146 N N . SER A 1 272 ? 49.370 -20.492 -12.148 1.00 12.27 269 SER A N 1
ATOM 2147 C CA . SER A 1 272 ? 48.459 -21.512 -12.615 1.00 14.39 269 SER A CA 1
ATOM 2148 C C . SER A 1 272 ? 48.999 -22.939 -12.443 1.00 14.96 269 SER A C 1
ATOM 2149 O O . SER A 1 272 ? 48.239 -23.898 -12.498 1.00 18.76 269 SER A O 1
ATOM 2152 N N . LYS A 1 273 ? 50.305 -23.081 -12.261 1.00 15.32 270 LYS A N 1
ATOM 2153 C CA . LYS A 1 273 ? 50.903 -24.391 -11.981 1.00 16.51 270 LYS A CA 1
ATOM 2154 C C . LYS A 1 273 ? 50.929 -24.750 -10.492 1.00 17.85 270 LYS A C 1
ATOM 2155 O O . LYS A 1 273 ? 51.458 -25.796 -10.111 1.00 20.26 270 LYS A O 1
ATOM 2161 N N . GLY A 1 274 ? 50.382 -23.883 -9.648 1.00 15.94 271 GLY A N 1
ATOM 2162 C CA . GLY A 1 274 ? 50.386 -24.089 -8.207 1.00 16.21 271 GLY A CA 1
ATOM 2163 C C . GLY A 1 274 ? 51.653 -23.666 -7.489 1.00 15.49 271 GLY A C 1
ATOM 2164 O O . GLY A 1 274 ? 51.784 -23.911 -6.292 1.00 17.93 271 GLY A O 1
ATOM 2165 N N . GLU A 1 275 ? 52.579 -23.015 -8.190 1.00 14.63 272 GLU A N 1
ATOM 2166 C CA . GLU A 1 275 ? 53.849 -22.589 -7.597 1.00 13.94 272 GLU A CA 1
ATOM 2167 C C . GLU A 1 275 ? 53.662 -21.251 -6.892 1.00 13.13 272 GLU A C 1
ATOM 2168 O O . GLU A 1 275 ? 52.853 -20.449 -7.329 1.00 11.24 272 GLU A O 1
ATOM 2174 N N . ASN A 1 276 ? 54.432 -21.027 -5.826 1.00 11.67 273 ASN A N 1
ATOM 2175 C CA . ASN A 1 276 ? 54.451 -19.752 -5.100 1.00 10.79 273 ASN A CA 1
ATOM 2176 C C . ASN A 1 276 ? 55.273 -18.711 -5.863 1.00 11.82 273 ASN A C 1
ATOM 2177 O O . ASN A 1 276 ? 56.496 -18.858 -6.030 1.00 11.85 273 ASN A O 1
ATOM 2182 N N . CYS A 1 277 ? 54.597 -17.668 -6.333 1.00 12.09 274 CYS A N 1
ATOM 2183 C CA . CYS A 1 277 ? 55.221 -16.575 -7.077 1.00 11.12 274 CYS A CA 1
ATOM 2184 C C . CYS A 1 277 ? 55.689 -15.432 -6.189 1.00 10.71 274 CYS A C 1
ATOM 2185 O O . CYS A 1 277 ? 56.531 -14.635 -6.590 1.00 11.22 274 CYS A O 1
ATOM 2188 N N . GLY A 1 278 ? 55.097 -15.303 -5.016 1.00 10.05 275 GLY A N 1
ATOM 2189 C CA . GLY A 1 278 ? 55.446 -14.225 -4.127 1.00 10.79 275 GLY A CA 1
ATOM 2190 C C . GLY A 1 278 ? 54.292 -13.798 -3.254 1.00 8.31 275 GLY A C 1
ATOM 2191 O O . GLY A 1 278 ? 53.398 -14.591 -2.986 1.00 9.07 275 GLY A O 1
ATOM 2192 N N . TYR A 1 279 ? 54.321 -12.536 -2.830 1.00 7.93 276 TYR A N 1
ATOM 2193 C CA . TYR A 1 279 ? 53.420 -12.035 -1.807 1.00 8.96 276 TYR A CA 1
ATOM 2194 C C . TYR A 1 279 ? 53.042 -10.593 -2.122 1.00 9.68 276 TYR A C 1
ATOM 2195 O O . TYR A 1 279 ? 53.886 -9.780 -2.531 1.00 7.84 276 TYR A O 1
ATOM 2204 N N . ARG A 1 280 ? 51.760 -10.294 -1.942 1.00 8.10 277 ARG A N 1
ATOM 2205 C CA . ARG A 1 280 ? 51.182 -8.998 -2.253 1.00 7.67 277 ARG A CA 1
ATOM 2206 C C . ARG A 1 280 ? 50.895 -8.226 -0.968 1.00 7.45 277 ARG A C 1
ATOM 2207 O O . ARG A 1 280 ? 50.362 -8.780 -0.024 1.00 8.02 277 ARG A O 1
ATOM 2215 N N . ARG A 1 281 ? 51.241 -6.943 -0.949 1.00 8.30 278 ARG A N 1
ATOM 2216 C CA . ARG A 1 281 ? 50.885 -6.069 0.176 1.00 9.30 278 ARG A CA 1
ATOM 2217 C C . ARG A 1 281 ? 50.238 -4.787 -0.352 1.00 8.87 278 ARG A C 1
ATOM 2218 O O . ARG A 1 281 ? 50.414 -3.704 0.190 1.00 12.72 278 ARG A O 1
ATOM 2226 N N . CYS A 1 282 ? 49.491 -4.922 -1.437 1.00 7.09 279 CYS A N 1
ATOM 2227 C CA . CYS A 1 282 ? 48.816 -3.791 -2.054 1.00 6.65 279 CYS A CA 1
ATOM 2228 C C . CYS A 1 282 ? 47.471 -4.264 -2.541 1.00 5.45 279 CYS A C 1
ATOM 2229 O O . CYS A 1 282 ? 47.058 -5.363 -2.211 1.00 7.78 279 CYS A O 1
ATOM 2232 N N . ARG A 1 283 ? 46.785 -3.433 -3.312 1.00 6.95 280 ARG A N 1
ATOM 2233 C CA . ARG A 1 283 ? 45.470 -3.776 -3.838 1.00 5.90 280 ARG A CA 1
ATOM 2234 C C . ARG A 1 283 ? 45.504 -5.001 -4.745 1.00 7.95 280 ARG A C 1
ATOM 2235 O O . ARG A 1 283 ? 46.317 -5.071 -5.646 1.00 9.79 280 ARG A O 1
ATOM 2243 N N . ALA A 1 284 ? 44.582 -5.933 -4.518 1.00 8.01 281 ALA A N 1
ATOM 2244 C CA . ALA A 1 284 ? 44.332 -7.026 -5.460 1.00 8.44 281 ALA A CA 1
ATOM 2245 C C . ALA A 1 284 ? 43.476 -6.486 -6.576 1.00 9.44 281 ALA A C 1
ATOM 2246 O O . ALA A 1 284 ? 42.442 -5.852 -6.319 1.00 9.45 281 ALA A O 1
ATOM 2248 N N . SER A 1 285 ? 43.892 -6.737 -7.811 1.00 7.95 282 SER A N 1
ATOM 2249 C CA . SER A 1 285 ? 43.204 -6.176 -8.976 1.00 8.12 282 SER A CA 1
ATOM 2250 C C . SER A 1 285 ? 41.894 -6.887 -9.292 1.00 8.68 282 SER A C 1
ATOM 2251 O O . SER A 1 285 ? 41.047 -6.343 -10.008 1.00 12.00 282 SER A O 1
ATOM 2254 N N . GLY A 1 286 ? 41.727 -8.101 -8.756 1.00 7.24 283 GLY A N 1
ATOM 2255 C CA . GLY A 1 286 ? 40.599 -8.957 -9.094 1.00 5.87 283 GLY A CA 1
ATOM 2256 C C . GLY A 1 286 ? 39.763 -9.364 -7.894 1.00 6.55 283 GLY A C 1
ATOM 2257 O O . GLY A 1 286 ? 39.493 -10.546 -7.684 1.00 8.20 283 GLY A O 1
ATOM 2258 N N . VAL A 1 287 ? 39.344 -8.376 -7.111 1.00 6.29 284 VAL A N 1
ATOM 2259 C CA . VAL A 1 287 ? 38.412 -8.626 -6.018 1.00 6.41 284 VAL A CA 1
ATOM 2260 C C . VAL A 1 287 ? 37.208 -7.699 -6.117 1.00 6.30 284 VAL A C 1
ATOM 2261 O O . VAL A 1 287 ? 37.211 -6.699 -6.839 1.00 6.13 284 VAL A O 1
ATOM 2265 N N . LEU A 1 288 ? 36.165 -8.051 -5.381 1.00 6.35 285 LEU A N 1
ATOM 2266 C CA . LEU A 1 288 ? 34.919 -7.306 -5.465 1.00 7.06 285 LEU A CA 1
ATOM 2267 C C . LEU A 1 288 ? 35.096 -5.830 -5.105 1.00 7.84 285 LEU A C 1
ATOM 2268 O O . LEU A 1 288 ? 34.479 -4.968 -5.728 1.00 8.64 285 LEU A O 1
ATOM 2273 N N . THR A 1 289 ? 35.991 -5.556 -4.155 1.00 6.45 286 THR A N 1
ATOM 2274 C CA . THR A 1 289 ? 36.196 -4.223 -3.630 1.00 6.89 286 THR A CA 1
ATOM 2275 C C . THR A 1 289 ? 37.220 -3.373 -4.390 1.00 5.72 286 THR A C 1
ATOM 2276 O O . THR A 1 289 ? 37.512 -2.249 -3.968 1.00 6.16 286 THR A O 1
ATOM 2280 N N . THR A 1 290 ? 37.775 -3.886 -5.491 1.00 5.10 287 THR A N 1
ATOM 2281 C CA . THR A 1 290 ? 38.819 -3.149 -6.199 1.00 6.17 287 THR A CA 1
ATOM 2282 C C . THR A 1 290 ? 38.304 -1.787 -6.656 1.00 4.15 287 THR A C 1
ATOM 2283 O O . THR A 1 290 ? 38.931 -0.768 -6.380 1.00 7.10 287 THR A O 1
ATOM 2287 N N . SER A 1 291 ? 37.122 -1.742 -7.274 1.00 7.08 288 SER A N 1
ATOM 2288 C CA . SER A 1 291 ? 36.645 -0.468 -7.792 1.00 7.17 288 SER A CA 1
ATOM 2289 C C . SER A 1 291 ? 36.283 0.482 -6.653 1.00 6.97 288 SER A C 1
ATOM 2290 O O . SER A 1 291 ? 36.720 1.633 -6.643 1.00 6.55 288 SER A O 1
ATOM 2293 N N . CYS A 1 292 ? 35.475 -0.006 -5.714 1.00 6.39 289 CYS A N 1
ATOM 2294 C CA . CYS A 1 292 ? 35.048 0.803 -4.573 1.00 6.83 289 CYS A CA 1
ATOM 2295 C C . CYS A 1 292 ? 36.246 1.310 -3.776 1.00 6.82 289 CYS A C 1
ATOM 2296 O O . CYS A 1 292 ? 36.336 2.490 -3.453 1.00 6.23 289 CYS A O 1
ATOM 2299 N N . GLY A 1 293 ? 37.141 0.392 -3.433 1.00 6.03 290 GLY A N 1
ATOM 2300 C CA . GLY A 1 293 ? 38.319 0.723 -2.661 1.00 6.96 290 GLY A CA 1
ATOM 2301 C C . GLY A 1 293 ? 39.179 1.735 -3.385 1.00 6.71 290 GLY A C 1
ATOM 2302 O O . GLY A 1 293 ? 39.626 2.703 -2.784 1.00 6.50 290 GLY A O 1
ATOM 2303 N N . ASN A 1 294 ? 39.430 1.504 -4.672 1.00 5.31 291 ASN A N 1
ATOM 2304 C CA . ASN A 1 294 ? 40.249 2.437 -5.424 1.00 4.74 291 ASN A CA 1
ATOM 2305 C C . ASN A 1 294 ? 39.603 3.804 -5.506 1.00 5.27 291 ASN A C 1
ATOM 2306 O O . ASN A 1 294 ? 40.275 4.822 -5.350 1.00 5.48 291 ASN A O 1
ATOM 2311 N N . THR A 1 295 ? 38.298 3.828 -5.727 1.00 5.16 292 THR A N 1
ATOM 2312 C CA . THR A 1 295 ? 37.609 5.092 -5.878 1.00 6.60 292 THR A CA 1
ATOM 2313 C C . THR A 1 295 ? 37.648 5.862 -4.568 1.00 6.54 292 THR A C 1
ATOM 2314 O O . THR A 1 295 ? 37.941 7.063 -4.574 1.00 8.45 292 THR A O 1
ATOM 2318 N N . LEU A 1 296 ? 37.370 5.181 -3.453 1.00 6.86 293 LEU A N 1
ATOM 2319 C CA . LEU A 1 296 ? 37.379 5.828 -2.140 1.00 8.51 293 LEU A CA 1
ATOM 2320 C C . LEU A 1 296 ? 38.758 6.373 -1.814 1.00 6.08 293 LEU A C 1
ATOM 2321 O O . LEU A 1 296 ? 38.909 7.509 -1.338 1.00 7.93 293 LEU A O 1
ATOM 2326 N N . THR A 1 297 ? 39.772 5.552 -2.062 1.00 8.33 294 THR A N 1
ATOM 2327 C CA . THR A 1 297 ? 41.142 5.921 -1.707 1.00 7.38 294 THR A CA 1
ATOM 2328 C C . THR A 1 297 ? 41.637 7.075 -2.575 1.00 6.80 294 THR A C 1
ATOM 2329 O O . THR A 1 297 ? 42.246 8.019 -2.082 1.00 6.90 294 THR A O 1
ATOM 2333 N N . CYS A 1 298 ? 41.343 7.005 -3.863 1.00 5.45 295 CYS A N 1
ATOM 2334 C CA . CYS A 1 298 ? 41.679 8.084 -4.775 1.00 4.66 295 CYS A CA 1
ATOM 2335 C C . CYS A 1 298 ? 40.981 9.390 -4.370 1.00 5.98 295 CYS A C 1
ATOM 2336 O O . CYS A 1 298 ? 41.617 10.456 -4.308 1.00 7.65 295 CYS A O 1
ATOM 2339 N N . TYR A 1 299 ? 39.694 9.291 -4.035 1.00 5.37 296 TYR A N 1
ATOM 2340 C CA . TYR A 1 299 ? 38.909 10.453 -3.625 1.00 5.12 296 TYR A CA 1
ATOM 2341 C C . TYR A 1 299 ? 39.454 11.102 -2.354 1.00 7.40 296 TYR A C 1
ATOM 2342 O O . TYR A 1 299 ? 39.611 12.330 -2.286 1.00 7.64 296 TYR A O 1
ATOM 2351 N N . ILE A 1 300 ? 39.736 10.280 -1.362 1.00 12.02 297 ILE A N 1
ATOM 2352 C CA . ILE A 1 300 ? 40.201 10.811 -0.095 1.00 12.28 297 ILE A CA 1
ATOM 2353 C C . ILE A 1 300 ? 41.541 11.514 -0.291 1.00 12.33 297 ILE A C 1
ATOM 2354 O O . ILE A 1 300 ? 41.741 12.629 0.170 1.00 6.20 297 ILE A O 1
ATOM 2359 N N . LYS A 1 301 ? 42.464 10.849 -0.970 1.00 7.46 298 LYS A N 1
ATOM 2360 C CA . LYS A 1 301 ? 43.782 11.436 -1.196 1.00 5.85 298 LYS A CA 1
ATOM 2361 C C . LYS A 1 301 ? 43.683 12.694 -2.030 1.00 6.18 298 LYS A C 1
ATOM 2362 O O . LYS A 1 301 ? 44.296 13.717 -1.702 1.00 7.71 298 LYS A O 1
ATOM 2368 N N . ALA A 1 302 ? 42.882 12.637 -3.098 1.00 6.85 299 ALA A N 1
ATOM 2369 C CA . ALA A 1 302 ? 42.729 13.761 -3.999 1.00 4.99 299 ALA A CA 1
ATOM 2370 C C . ALA A 1 302 ? 42.050 14.979 -3.369 1.00 3.85 299 ALA A C 1
ATOM 2371 O O . ALA A 1 302 ? 42.483 16.123 -3.569 1.00 7.01 299 ALA A O 1
ATOM 2373 N N . ARG A 1 303 ? 40.995 14.745 -2.606 1.00 5.32 300 ARG A N 1
ATOM 2374 C CA . ARG A 1 303 ? 40.284 15.838 -1.959 1.00 6.26 300 ARG A CA 1
ATOM 2375 C C . ARG A 1 303 ? 41.200 16.537 -0.947 1.00 5.70 300 ARG A C 1
ATOM 2376 O O . ARG A 1 303 ? 41.219 17.755 -0.872 1.00 8.94 300 ARG A O 1
ATOM 2384 N N . ALA A 1 304 ? 41.964 15.748 -0.196 1.00 5.82 301 ALA A N 1
ATOM 2385 C CA . ALA A 1 304 ? 42.940 16.301 0.731 1.00 6.12 301 ALA A CA 1
ATOM 2386 C C . ALA A 1 304 ? 44.024 17.054 -0.041 1.00 4.54 301 ALA A C 1
ATOM 2387 O O . ALA A 1 304 ? 44.442 18.149 0.353 1.00 7.10 301 ALA A O 1
ATOM 2389 N N . ALA A 1 305 ? 44.487 16.463 -1.140 1.00 7.26 302 ALA A N 1
ATOM 2390 C CA . ALA A 1 305 ? 45.573 17.065 -1.918 1.00 6.74 302 ALA A CA 1
ATOM 2391 C C . ALA A 1 305 ? 45.139 18.386 -2.559 1.00 8.06 302 ALA A C 1
ATOM 2392 O O . ALA A 1 305 ? 45.967 19.288 -2.738 1.00 7.77 302 ALA A O 1
ATOM 2394 N N . CYS A 1 306 ? 43.857 18.506 -2.925 1.00 8.59 303 CYS A N 1
ATOM 2395 C CA . CYS A 1 306 ? 43.350 19.770 -3.464 1.00 8.63 303 CYS A CA 1
ATOM 2396 C C . CYS A 1 306 ? 43.472 20.865 -2.415 1.00 7.60 303 CYS A C 1
ATOM 2397 O O . CYS A 1 306 ? 43.779 21.996 -2.747 1.00 9.25 303 CYS A O 1
ATOM 2400 N N . ARG A 1 307 ? 43.203 20.523 -1.152 1.00 8.14 304 ARG A N 1
ATOM 2401 C CA . ARG A 1 307 ? 43.339 21.480 -0.058 1.00 7.59 304 ARG A CA 1
ATOM 2402 C C . ARG A 1 307 ? 44.803 21.868 0.151 1.00 8.03 304 ARG A C 1
ATOM 2403 O O . ARG A 1 307 ? 45.133 23.048 0.269 1.00 10.24 304 ARG A O 1
ATOM 2411 N N . ALA A 1 308 ? 45.680 20.876 0.170 1.00 7.17 305 ALA A N 1
ATOM 2412 C CA . ALA A 1 308 ? 47.116 21.125 0.283 1.00 9.66 305 ALA A CA 1
ATOM 2413 C C . ALA A 1 308 ? 47.618 22.020 -0.858 1.00 8.97 305 ALA A C 1
ATOM 2414 O O . ALA A 1 308 ? 48.489 22.879 -0.665 1.00 12.84 305 ALA A O 1
ATOM 2416 N N . ALA A 1 309 ? 47.030 21.837 -2.031 1.00 9.13 306 ALA A N 1
ATOM 2417 C CA . ALA A 1 309 ? 47.481 22.510 -3.235 1.00 7.66 306 ALA A CA 1
ATOM 2418 C C . ALA A 1 309 ? 46.974 23.929 -3.307 1.00 8.47 306 ALA A C 1
ATOM 2419 O O . ALA A 1 309 ? 47.424 24.688 -4.145 1.00 7.97 306 ALA A O 1
ATOM 2421 N N . GLY A 1 310 ? 46.018 24.272 -2.449 1.00 8.23 307 GLY A N 1
ATOM 2422 C CA . GLY A 1 310 ? 45.420 25.606 -2.474 1.00 10.44 307 GLY A CA 1
ATOM 2423 C C . GLY A 1 310 ? 44.570 25.854 -3.715 1.00 12.22 307 GLY A C 1
ATOM 2424 O O . GLY A 1 310 ? 44.417 27.006 -4.167 1.00 13.96 307 GLY A O 1
ATOM 2425 N N . LEU A 1 311 ? 43.999 24.780 -4.257 1.00 12.14 308 LEU A N 1
ATOM 2426 C CA . LEU A 1 311 ? 43.141 24.890 -5.432 1.00 11.66 308 LEU A CA 1
ATOM 2427 C C . LEU A 1 311 ? 41.810 25.494 -5.012 1.00 11.37 308 LEU A C 1
ATOM 2428 O O . LEU A 1 311 ? 41.268 25.161 -3.952 1.00 15.90 308 LEU A O 1
ATOM 2433 N N . GLN A 1 312 ? 41.289 26.394 -5.831 1.00 10.92 309 GLN A N 1
ATOM 2434 C CA . GLN A 1 312 ? 40.109 27.164 -5.456 1.00 12.51 309 GLN A CA 1
ATOM 2435 C C . GLN A 1 312 ? 38.878 26.622 -6.167 1.00 10.40 309 GLN A C 1
ATOM 2436 O O . GLN A 1 312 ? 38.904 26.412 -7.368 1.00 10.34 309 GLN A O 1
ATOM 2442 N N A ASP A 1 313 ? 37.823 26.380 -5.394 0.50 9.91 310 ASP A N 1
ATOM 2443 N N B ASP A 1 313 ? 37.812 26.368 -5.407 0.50 9.68 310 ASP A N 1
ATOM 2444 C CA A ASP A 1 313 ? 36.542 25.924 -5.918 0.50 10.84 310 ASP A CA 1
ATOM 2445 C CA B ASP A 1 313 ? 36.513 25.967 -5.962 0.50 11.58 310 ASP A CA 1
ATOM 2446 C C A ASP A 1 313 ? 36.702 24.739 -6.865 0.50 10.31 310 ASP A C 1
ATOM 2447 C C B ASP A 1 313 ? 36.601 24.709 -6.846 0.50 10.75 310 ASP A C 1
ATOM 2448 O O A ASP A 1 313 ? 36.425 24.822 -8.068 0.50 11.74 310 ASP A O 1
ATOM 2449 O O B ASP A 1 313 ? 36.131 24.700 -7.990 0.50 12.61 310 ASP A O 1
ATOM 2458 N N . CYS A 1 314 ? 37.190 23.643 -6.302 1.00 9.73 311 CYS A N 1
ATOM 2459 C CA . CYS A 1 314 ? 37.365 22.408 -7.045 1.00 8.70 311 CYS A CA 1
ATOM 2460 C C . CYS A 1 314 ? 36.070 21.659 -7.245 1.00 8.97 311 CYS A C 1
ATOM 2461 O O . CYS A 1 314 ? 35.209 21.601 -6.357 1.00 11.93 311 CYS A O 1
ATOM 2464 N N . THR A 1 315 ? 35.955 21.081 -8.426 1.00 9.12 312 THR A N 1
ATOM 2465 C CA . THR A 1 315 ? 34.951 20.075 -8.734 1.00 8.33 312 THR A CA 1
ATOM 2466 C C . THR A 1 315 ? 35.745 18.845 -9.160 1.00 10.26 312 THR A C 1
ATOM 2467 O O . THR A 1 315 ? 36.590 18.952 -10.038 1.00 10.66 312 THR A O 1
ATOM 2471 N N . MET A 1 316 ? 35.500 17.697 -8.520 1.00 9.32 313 MET A N 1
ATOM 2472 C CA . MET A 1 316 ? 36.233 16.464 -8.819 1.00 9.08 313 MET A CA 1
ATOM 2473 C C . MET A 1 316 ? 35.290 15.420 -9.395 1.00 9.01 313 MET A C 1
ATOM 2474 O O . MET A 1 316 ? 34.113 15.391 -9.048 1.00 9.47 313 MET A O 1
ATOM 2479 N N . LEU A 1 317 ? 35.830 14.577 -10.274 1.00 7.62 314 LEU A N 1
ATOM 2480 C CA . LEU A 1 317 ? 35.128 13.403 -10.780 1.00 6.87 314 LEU A CA 1
ATOM 2481 C C . LEU A 1 317 ? 36.082 12.228 -10.683 1.00 6.93 314 LEU A C 1
ATOM 2482 O O . LEU A 1 317 ? 37.155 12.242 -11.296 1.00 8.59 314 LEU A O 1
ATOM 2487 N N . VAL A 1 318 ? 35.684 11.215 -9.910 1.00 7.49 315 VAL A N 1
ATOM 2488 C CA . VAL A 1 318 ? 36.550 10.076 -9.593 1.00 7.38 315 VAL A CA 1
ATOM 2489 C C . VAL A 1 318 ? 35.914 8.754 -10.020 1.00 7.61 315 VAL A C 1
ATOM 2490 O O . VAL A 1 318 ? 34.778 8.473 -9.662 1.00 8.54 315 VAL A O 1
ATOM 2494 N N . CYS A 1 319 ? 36.665 7.966 -10.791 1.00 7.43 316 CYS A N 1
ATOM 2495 C CA . CYS A 1 319 ? 36.293 6.626 -11.231 1.00 7.91 316 CYS A CA 1
ATOM 2496 C C . CYS A 1 319 ? 37.494 5.708 -11.006 1.00 8.20 316 CYS A C 1
ATOM 2497 O O . CYS A 1 319 ? 38.426 5.698 -11.810 1.00 9.30 316 CYS A O 1
ATOM 2500 N N . GLY A 1 320 ? 37.483 4.933 -9.929 1.00 8.93 317 GLY A N 1
ATOM 2501 C CA . GLY A 1 320 ? 38.653 4.150 -9.606 1.00 10.06 317 GLY A CA 1
ATOM 2502 C C . GLY A 1 320 ? 39.863 5.052 -9.454 1.00 9.31 317 GLY A C 1
ATOM 2503 O O . GLY A 1 320 ? 39.824 6.066 -8.738 1.00 9.88 317 GLY A O 1
ATOM 2504 N N . ASP A 1 321 ? 40.930 4.711 -10.163 1.00 9.39 318 ASP A N 1
ATOM 2505 C CA . ASP A 1 321 ? 42.165 5.482 -10.116 1.00 10.20 318 ASP A CA 1
ATOM 2506 C C . ASP A 1 321 ? 42.128 6.706 -11.039 1.00 11.15 318 ASP A C 1
ATOM 2507 O O . ASP A 1 321 ? 43.106 7.437 -11.109 1.00 13.73 318 ASP A O 1
ATOM 2512 N N . ASP A 1 322 ? 41.012 6.919 -11.744 1.00 9.60 319 ASP A N 1
ATOM 2513 C CA . ASP A 1 322 ? 40.889 8.044 -12.670 1.00 7.69 319 ASP A CA 1
ATOM 2514 C C . ASP A 1 322 ? 40.346 9.250 -11.927 1.00 9.59 319 ASP A C 1
ATOM 2515 O O . ASP A 1 322 ? 39.307 9.167 -11.271 1.00 10.31 319 ASP A O 1
ATOM 2520 N N . LEU A 1 323 ? 41.059 10.361 -12.054 1.00 9.17 320 LEU A N 1
ATOM 2521 C CA . LEU A 1 323 ? 40.759 11.583 -11.334 1.00 10.02 320 LEU A CA 1
ATOM 2522 C C . LEU A 1 323 ? 40.838 12.795 -12.275 1.00 8.12 320 LEU A C 1
ATOM 2523 O O . LEU A 1 323 ? 41.867 13.024 -12.904 1.00 10.77 320 LEU A O 1
ATOM 2528 N N . VAL A 1 324 ? 39.733 13.535 -12.351 1.00 7.27 321 VAL A N 1
ATOM 2529 C CA . VAL A 1 324 ? 39.639 14.826 -13.009 1.00 8.94 321 VAL A CA 1
ATOM 2530 C C . VAL A 1 324 ? 39.270 15.886 -11.975 1.00 8.76 321 VAL A C 1
ATOM 2531 O O . VAL A 1 324 ? 38.354 15.695 -11.168 1.00 8.35 321 VAL A O 1
ATOM 2535 N N . VAL A 1 325 ? 39.967 17.016 -12.047 1.00 7.01 322 VAL A N 1
ATOM 2536 C CA . VAL A 1 325 ? 39.695 18.163 -11.224 1.00 7.71 322 VAL A CA 1
ATOM 2537 C C . VAL A 1 325 ? 39.511 19.367 -12.132 1.00 6.37 322 VAL A C 1
ATOM 2538 O O . VAL A 1 325 ? 40.314 19.602 -13.030 1.00 8.06 322 VAL A O 1
ATOM 2542 N N . ILE A 1 326 ? 38.444 20.112 -11.895 1.00 6.97 323 ILE A N 1
ATOM 2543 C CA . ILE A 1 326 ? 38.210 21.362 -12.572 1.00 7.89 323 ILE A CA 1
ATOM 2544 C C . ILE A 1 326 ? 38.013 22.409 -11.478 1.00 7.36 323 ILE A C 1
ATOM 2545 O O . ILE A 1 326 ? 37.260 22.199 -10.529 1.00 8.48 323 ILE A O 1
ATOM 2550 N N . CYS A 1 327 ? 38.702 23.529 -11.622 1.00 6.95 324 CYS A N 1
ATOM 2551 C CA . CYS A 1 327 ? 38.766 24.516 -10.560 1.00 7.61 324 CYS A CA 1
ATOM 2552 C C . CYS A 1 327 ? 38.869 25.916 -11.146 1.00 7.69 324 CYS A C 1
ATOM 2553 O O . CYS A 1 327 ? 38.892 26.093 -12.368 1.00 8.08 324 CYS A O 1
ATOM 2556 N N . GLU A 1 328 ? 38.917 26.903 -10.256 1.00 8.67 325 GLU A N 1
ATOM 2557 C CA . GLU A 1 328 ? 39.103 28.296 -10.644 1.00 9.10 325 GLU A CA 1
ATOM 2558 C C . GLU A 1 328 ? 40.561 28.643 -10.793 1.00 11.06 325 GLU A C 1
ATOM 2559 O O . GLU A 1 328 ? 41.336 28.505 -9.829 1.00 13.57 325 GLU A O 1
ATOM 2565 N N . SER A 1 329 ? 40.934 29.144 -11.971 1.00 8.65 326 SER A N 1
ATOM 2566 C CA . SER A 1 329 ? 42.298 29.525 -12.220 1.00 9.62 326 SER A CA 1
ATOM 2567 C C . SER A 1 329 ? 42.713 30.683 -11.324 1.00 9.92 326 SER A C 1
ATOM 2568 O O . SER A 1 329 ? 41.946 31.633 -11.098 1.00 11.86 326 SER A O 1
ATOM 2571 N N . ALA A 1 330 ? 43.938 30.584 -10.824 1.00 11.58 327 ALA A N 1
ATOM 2572 C CA . ALA A 1 330 ? 44.572 31.638 -10.026 1.00 12.19 327 ALA A CA 1
ATOM 2573 C C . ALA A 1 330 ? 45.611 32.396 -10.845 1.00 11.07 327 ALA A C 1
ATOM 2574 O O . ALA A 1 330 ? 46.342 33.225 -10.303 1.00 14.11 327 ALA A O 1
ATOM 2576 N N . GLY A 1 331 ? 45.666 32.118 -12.146 1.00 11.24 328 GLY A N 1
ATOM 2577 C CA . GLY A 1 331 ? 46.723 32.623 -13.020 1.00 11.12 328 GLY A CA 1
ATOM 2578 C C . GLY A 1 331 ? 47.610 31.479 -13.463 1.00 11.05 328 GLY A C 1
ATOM 2579 O O . GLY A 1 331 ? 47.640 30.421 -12.829 1.00 11.84 328 GLY A O 1
ATOM 2580 N N . VAL A 1 332 ? 48.350 31.690 -14.542 1.00 10.37 329 VAL A N 1
ATOM 2581 C CA . VAL A 1 332 ? 49.129 30.621 -15.153 1.00 10.75 329 VAL A CA 1
ATOM 2582 C C . VAL A 1 332 ? 50.246 30.103 -14.228 1.00 10.71 329 VAL A C 1
ATOM 2583 O O . VAL A 1 332 ? 50.390 28.884 -14.019 1.00 10.70 329 VAL A O 1
ATOM 2587 N N . GLN A 1 333 ? 51.051 31.009 -13.677 1.00 11.17 330 GLN A N 1
ATOM 2588 C CA . GLN A 1 333 ? 52.145 30.556 -12.831 1.00 11.74 330 GLN A CA 1
ATOM 2589 C C . GLN A 1 333 ? 51.644 30.005 -11.499 1.00 9.92 330 GLN A C 1
ATOM 2590 O O . GLN A 1 333 ? 52.162 29.007 -10.987 1.00 11.67 330 GLN A O 1
ATOM 2596 N N . GLU A 1 334 ? 50.596 30.627 -10.970 1.00 8.26 331 GLU A N 1
ATOM 2597 C CA . GLU A 1 334 ? 49.997 30.177 -9.728 1.00 8.76 331 GLU A CA 1
ATOM 2598 C C . GLU A 1 334 ? 49.419 28.780 -9.909 1.00 8.01 331 GLU A C 1
ATOM 2599 O O . GLU A 1 334 ? 49.589 27.906 -9.054 1.00 9.05 331 GLU A O 1
ATOM 2605 N N . ASP A 1 335 ? 48.727 28.575 -11.023 1.00 7.78 332 ASP A N 1
ATOM 2606 C CA . ASP A 1 335 ? 48.131 27.266 -11.315 1.00 7.27 332 ASP A CA 1
ATOM 2607 C C . ASP A 1 335 ? 49.203 26.203 -11.446 1.00 7.81 332 ASP A C 1
ATOM 2608 O O . ASP A 1 335 ? 49.053 25.094 -10.947 1.00 9.62 332 ASP A O 1
ATOM 2613 N N . ALA A 1 336 ? 50.288 26.535 -12.140 1.00 7.44 333 ALA A N 1
ATOM 2614 C CA . ALA A 1 336 ? 51.336 25.559 -12.350 1.00 8.98 333 ALA A CA 1
ATOM 2615 C C . ALA A 1 336 ? 51.950 25.157 -11.006 1.00 8.12 333 ALA A C 1
ATOM 2616 O O . ALA A 1 336 ? 52.223 23.982 -10.766 1.00 9.10 333 ALA A O 1
ATOM 2618 N N . ALA A 1 337 ? 52.178 26.143 -10.142 1.00 7.69 334 ALA A N 1
ATOM 2619 C CA . ALA A 1 337 ? 52.711 25.889 -8.809 1.00 9.56 334 ALA A CA 1
ATOM 2620 C C . ALA A 1 337 ? 51.716 25.078 -7.969 1.00 9.88 334 ALA A C 1
ATOM 2621 O O . ALA A 1 337 ? 52.122 24.194 -7.232 1.00 10.71 334 ALA A O 1
ATOM 2623 N N . SER A 1 338 ? 50.417 25.365 -8.095 1.00 8.85 335 SER A N 1
ATOM 2624 C CA . SER A 1 338 ? 49.413 24.608 -7.346 1.00 8.26 335 SER A CA 1
ATOM 2625 C C . SER A 1 338 ? 49.380 23.134 -7.766 1.00 7.02 335 SER A C 1
ATOM 2626 O O . SER A 1 338 ? 49.207 22.261 -6.926 1.00 9.94 335 SER A O 1
ATOM 2629 N N A LEU A 1 339 ? 49.582 22.860 -9.051 0.50 8.07 336 LEU A N 1
ATOM 2630 N N B LEU A 1 339 ? 49.560 22.848 -9.055 0.50 7.57 336 LEU A N 1
ATOM 2631 C CA A LEU A 1 339 ? 49.623 21.470 -9.515 0.50 10.07 336 LEU A CA 1
ATOM 2632 C CA B LEU A 1 339 ? 49.645 21.444 -9.504 0.50 9.31 336 LEU A CA 1
ATOM 2633 C C A LEU A 1 339 ? 50.883 20.714 -9.050 0.50 10.46 336 LEU A C 1
ATOM 2634 C C B LEU A 1 339 ? 50.870 20.735 -8.933 0.50 9.44 336 LEU A C 1
ATOM 2635 O O A LEU A 1 339 ? 50.830 19.505 -8.798 0.50 11.79 336 LEU A O 1
ATOM 2636 O O B LEU A 1 339 ? 50.789 19.584 -8.482 0.50 9.12 336 LEU A O 1
ATOM 2645 N N . ARG A 1 340 ? 52.013 21.407 -8.941 1.00 10.13 337 ARG A N 1
ATOM 2646 C CA . ARG A 1 340 ? 53.197 20.827 -8.311 1.00 10.27 337 ARG A CA 1
ATOM 2647 C C . ARG A 1 340 ? 52.925 20.456 -6.851 1.00 8.80 337 ARG A C 1
ATOM 2648 O O . ARG A 1 340 ? 53.302 19.385 -6.398 1.00 10.02 337 ARG A O 1
ATOM 2656 N N . ALA A 1 341 ? 52.246 21.340 -6.131 1.00 8.95 338 ALA A N 1
ATOM 2657 C CA . ALA A 1 341 ? 51.886 21.085 -4.737 1.00 8.08 338 ALA A CA 1
ATOM 2658 C C . ALA A 1 341 ? 50.879 19.944 -4.600 1.00 7.52 338 ALA A C 1
ATOM 2659 O O . ALA A 1 341 ? 50.965 19.134 -3.679 1.00 8.45 338 ALA A O 1
ATOM 2661 N N . PHE A 1 342 ? 49.932 19.880 -5.529 1.00 9.18 339 PHE A N 1
ATOM 2662 C CA . PHE A 1 342 ? 48.998 18.768 -5.587 1.00 7.05 339 PHE A CA 1
ATOM 2663 C C . PHE A 1 342 ? 49.753 17.454 -5.717 1.00 7.18 339 PHE A C 1
ATOM 2664 O O . PHE A 1 342 ? 49.482 16.476 -5.018 1.00 7.39 339 PHE A O 1
ATOM 2672 N N . THR A 1 343 ? 50.683 17.421 -6.658 1.00 7.91 340 THR A N 1
ATOM 2673 C CA . THR A 1 343 ? 51.467 16.231 -6.924 1.00 6.80 340 THR A CA 1
ATOM 2674 C C . THR A 1 343 ? 52.302 15.837 -5.694 1.00 6.94 340 THR A C 1
ATOM 2675 O O . THR A 1 343 ? 52.395 14.652 -5.346 1.00 8.97 340 THR A O 1
ATOM 2679 N N A GLU A 1 344 ? 52.901 16.821 -5.029 0.50 6.43 341 GLU A N 1
ATOM 2680 N N B GLU A 1 344 ? 52.891 16.830 -5.038 0.50 6.41 341 GLU A N 1
ATOM 2681 C CA A GLU A 1 344 ? 53.668 16.532 -3.816 0.50 8.54 341 GLU A CA 1
ATOM 2682 C CA B GLU A 1 344 ? 53.678 16.576 -3.835 0.50 8.72 341 GLU A CA 1
ATOM 2683 C C A GLU A 1 344 ? 52.783 15.934 -2.732 0.50 9.29 341 GLU A C 1
ATOM 2684 C C B GLU A 1 344 ? 52.813 15.995 -2.705 0.50 9.27 341 GLU A C 1
ATOM 2685 O O A GLU A 1 344 ? 53.201 15.000 -2.045 0.50 9.62 341 GLU A O 1
ATOM 2686 O O B GLU A 1 344 ? 53.276 15.125 -1.967 0.50 9.58 341 GLU A O 1
ATOM 2697 N N . ALA A 1 345 ? 51.563 16.454 -2.597 1.00 8.30 342 ALA A N 1
ATOM 2698 C CA . ALA A 1 345 ? 50.601 15.922 -1.604 1.00 7.50 342 ALA A CA 1
ATOM 2699 C C . ALA A 1 345 ? 50.200 14.485 -1.917 1.00 5.81 342 ALA A C 1
ATOM 2700 O O . ALA A 1 345 ? 50.250 13.610 -1.045 1.00 8.57 342 ALA A O 1
ATOM 2702 N N . MET A 1 346 ? 49.821 14.238 -3.167 1.00 5.93 343 MET A N 1
ATOM 2703 C CA . MET A 1 346 ? 49.484 12.888 -3.599 1.00 6.72 343 MET A CA 1
ATOM 2704 C C . MET A 1 346 ? 50.649 11.941 -3.372 1.00 8.29 343 MET A C 1
ATOM 2705 O O . MET A 1 346 ? 50.467 10.784 -2.938 1.00 9.53 343 MET A O 1
ATOM 2710 N N . THR A 1 347 ? 51.850 12.422 -3.671 1.00 7.68 344 THR A N 1
ATOM 2711 C CA . THR A 1 347 ? 53.050 11.622 -3.476 1.00 7.98 344 THR A CA 1
ATOM 2712 C C . THR A 1 347 ? 53.242 11.276 -2.006 1.00 7.32 344 THR A C 1
ATOM 2713 O O . THR A 1 347 ? 53.489 10.108 -1.689 1.00 9.22 344 THR A O 1
ATOM 2717 N N . ARG A 1 348 ? 53.108 12.261 -1.114 1.00 7.74 345 ARG A N 1
ATOM 2718 C CA . ARG A 1 348 ? 53.178 11.990 0.329 1.00 9.47 345 ARG A CA 1
ATOM 2719 C C . ARG A 1 348 ? 52.166 10.935 0.765 1.00 9.05 345 ARG A C 1
ATOM 2720 O O . ARG A 1 348 ? 52.459 10.081 1.606 1.00 9.43 345 ARG A O 1
ATOM 2728 N N . TYR A 1 349 ? 50.989 10.981 0.151 1.00 7.45 346 TYR A N 1
ATOM 2729 C CA . TYR A 1 349 ? 49.916 10.026 0.422 1.00 6.73 346 TYR A CA 1
ATOM 2730 C C . TYR A 1 349 ? 50.097 8.655 -0.229 1.00 8.03 346 TYR A C 1
ATOM 2731 O O . TYR A 1 349 ? 49.211 7.806 -0.099 1.00 10.04 346 TYR A O 1
ATOM 2740 N N A SER A 1 350 ? 51.193 8.491 -0.977 0.50 8.33 347 SER A N 1
ATOM 2741 N N B SER A 1 350 ? 51.257 8.443 -0.852 0.50 9.56 347 SER A N 1
ATOM 2742 C CA A SER A 1 350 ? 51.674 7.221 -1.574 0.50 8.49 347 SER A CA 1
ATOM 2743 C CA B SER A 1 350 ? 51.588 7.232 -1.596 0.50 9.96 347 SER A CA 1
ATOM 2744 C C A SER A 1 350 ? 51.453 7.114 -3.085 0.50 9.23 347 SER A C 1
ATOM 2745 C C B SER A 1 350 ? 50.703 7.145 -2.830 0.50 11.75 347 SER A C 1
ATOM 2746 O O A SER A 1 350 ? 51.918 6.144 -3.685 0.50 6.78 347 SER A O 1
ATOM 2747 O O B SER A 1 350 ? 49.827 6.260 -2.935 0.50 10.03 347 SER A O 1
ATOM 2752 N N . ALA A 1 351 ? 50.861 8.144 -3.698 1.00 9.78 348 ALA A N 1
ATOM 2753 C CA . ALA A 1 351 ? 50.332 8.077 -5.054 1.00 10.46 348 ALA A CA 1
ATOM 2754 C C . ALA A 1 351 ? 51.041 9.056 -5.995 1.00 9.84 348 ALA A C 1
ATOM 2755 O O . ALA A 1 351 ? 50.405 9.988 -6.525 1.00 10.24 348 ALA A O 1
ATOM 2757 N N . PRO A 1 352 ? 52.353 8.843 -6.245 1.00 13.14 349 PRO A N 1
ATOM 2758 C CA . PRO A 1 352 ? 53.014 9.744 -7.158 1.00 14.28 349 PRO A CA 1
ATOM 2759 C C . PRO A 1 352 ? 52.599 9.478 -8.594 1.00 10.25 349 PRO A C 1
ATOM 2760 O O . PRO A 1 352 ? 52.015 8.419 -8.880 1.00 12.71 349 PRO A O 1
ATOM 2764 N N . PRO A 1 353 ? 52.891 10.432 -9.486 1.00 11.87 350 PRO A N 1
ATOM 2765 C CA . PRO A 1 353 ? 52.361 10.421 -10.811 1.00 13.14 350 PRO A CA 1
ATOM 2766 C C . PRO A 1 353 ? 53.214 9.615 -11.769 1.00 14.10 350 PRO A C 1
ATOM 2767 O O . PRO A 1 353 ? 54.423 9.427 -11.544 1.00 15.97 350 PRO A O 1
ATOM 2771 N N . GLY A 1 354 ? 52.590 9.151 -12.836 1.00 15.26 351 GLY A N 1
ATOM 2772 C CA . GLY A 1 354 ? 53.323 8.660 -13.983 1.00 20.28 351 GLY A CA 1
ATOM 2773 C C . GLY A 1 354 ? 53.762 9.914 -14.703 1.00 23.17 351 GLY A C 1
ATOM 2774 O O . GLY A 1 354 ? 54.838 10.456 -14.455 1.00 27.18 351 GLY A O 1
ATOM 2775 N N . ASP A 1 355 ? 52.893 10.418 -15.561 1.00 23.36 352 ASP A N 1
ATOM 2776 C CA . ASP A 1 355 ? 53.146 11.690 -16.228 1.00 22.84 352 ASP A CA 1
ATOM 2777 C C . ASP A 1 355 ? 52.735 12.807 -15.279 1.00 21.22 352 ASP A C 1
ATOM 2778 O O . ASP A 1 355 ? 51.655 12.737 -14.703 1.00 20.38 352 ASP A O 1
ATOM 2783 N N . PRO A 1 356 ? 53.579 13.842 -15.110 1.00 20.66 353 PRO A N 1
ATOM 2784 C CA . PRO A 1 356 ? 53.161 14.959 -14.276 1.00 19.17 353 PRO A CA 1
ATOM 2785 C C . PRO A 1 356 ? 51.880 15.613 -14.806 1.00 15.70 353 PRO A C 1
ATOM 2786 O O . PRO A 1 356 ? 51.715 15.755 -16.023 1.00 15.33 353 PRO A O 1
ATOM 2790 N N . PRO A 1 357 ? 50.973 15.997 -13.902 1.00 14.00 354 PRO A N 1
ATOM 2791 C CA . PRO A 1 357 ? 49.762 16.650 -14.361 1.00 13.95 354 PRO A CA 1
ATOM 2792 C C . PRO A 1 357 ? 50.049 17.999 -15.000 1.00 13.80 354 PRO A C 1
ATOM 2793 O O . PRO A 1 357 ? 50.967 18.694 -14.580 1.00 14.26 354 PRO A O 1
ATOM 2797 N N . GLN A 1 358 ? 49.271 18.339 -16.023 1.00 14.18 355 GLN A N 1
ATOM 2798 C CA . GLN A 1 358 ? 49.418 19.602 -16.723 1.00 15.52 355 GLN A CA 1
ATOM 2799 C C . GLN A 1 358 ? 48.114 20.376 -16.612 1.00 12.71 355 GLN A C 1
ATOM 2800 O O . GLN A 1 358 ? 47.045 19.805 -16.830 1.00 13.56 355 GLN A O 1
ATOM 2806 N N . PRO A 1 359 ? 48.200 21.668 -16.281 1.00 10.97 356 PRO A N 1
ATOM 2807 C CA . PRO A 1 359 ? 46.989 22.489 -16.264 1.00 10.84 356 PRO A CA 1
ATOM 2808 C C . PRO A 1 359 ? 46.461 22.693 -17.679 1.00 10.55 356 PRO A C 1
ATOM 2809 O O . PRO A 1 359 ? 47.254 22.962 -18.594 1.00 12.79 356 PRO A O 1
ATOM 2813 N N . GLU A 1 360 ? 45.147 22.547 -17.850 1.00 9.28 357 GLU A N 1
ATOM 2814 C CA . GLU A 1 360 ? 44.493 22.751 -19.133 1.00 9.06 357 GLU A CA 1
ATOM 2815 C C . GLU A 1 360 ? 43.485 23.873 -19.019 1.00 9.20 357 GLU A C 1
ATOM 2816 O O . GLU A 1 360 ? 42.793 23.989 -18.011 1.00 7.92 357 GLU A O 1
ATOM 2822 N N . TYR A 1 361 ? 43.421 24.696 -20.060 1.00 7.95 358 TYR A N 1
ATOM 2823 C CA . TYR A 1 361 ? 42.499 25.818 -20.102 1.00 7.38 358 TYR A CA 1
ATOM 2824 C C . TYR A 1 361 ? 41.426 25.650 -21.173 1.00 7.63 358 TYR A C 1
ATOM 2825 O O . TYR A 1 361 ? 40.669 26.581 -21.487 1.00 10.44 358 TYR A O 1
ATOM 2834 N N . ASP A 1 362 ? 41.341 24.447 -21.713 1.00 9.07 359 ASP A N 1
ATOM 2835 C CA . ASP A 1 362 ? 40.274 24.096 -22.613 1.00 10.90 359 ASP A CA 1
ATOM 2836 C C . ASP A 1 362 ? 39.794 22.694 -22.248 1.00 10.93 359 ASP A C 1
ATOM 2837 O O . ASP A 1 362 ? 40.590 21.777 -22.069 1.00 10.65 359 ASP A O 1
ATOM 2842 N N . LEU A 1 363 ? 38.484 22.551 -22.099 1.00 11.20 360 LEU A N 1
ATOM 2843 C CA . LEU A 1 363 ? 37.896 21.303 -21.618 1.00 10.48 360 LEU A CA 1
ATOM 2844 C C . LEU A 1 363 ? 38.261 20.085 -22.468 1.00 9.97 360 LEU A C 1
ATOM 2845 O O . LEU A 1 363 ? 38.506 19.008 -21.944 1.00 11.05 360 LEU A O 1
ATOM 2850 N N . GLU A 1 364 ? 38.294 20.271 -23.782 1.00 10.84 361 GLU A N 1
ATOM 2851 C CA . GLU A 1 364 ? 38.583 19.179 -24.712 1.00 10.77 361 GLU A CA 1
ATOM 2852 C C . GLU A 1 364 ? 39.969 18.545 -24.513 1.00 11.83 361 GLU A C 1
ATOM 2853 O O . GLU A 1 364 ? 40.195 17.425 -24.968 1.00 11.40 361 GLU A O 1
ATOM 2859 N N . LEU A 1 365 ? 40.886 19.268 -23.857 1.00 12.22 362 LEU A N 1
ATOM 2860 C CA . LEU A 1 365 ? 42.272 18.822 -23.678 1.00 13.72 362 LEU A CA 1
ATOM 2861 C C . LEU A 1 365 ? 42.459 17.914 -22.467 1.00 14.48 362 LEU A C 1
ATOM 2862 O O . LEU A 1 365 ? 43.548 17.403 -22.237 1.00 15.60 362 LEU A O 1
ATOM 2867 N N . ILE A 1 366 ? 41.394 17.702 -21.701 1.00 12.65 363 ILE A N 1
ATOM 2868 C CA . ILE A 1 366 ? 41.453 16.843 -20.524 1.00 11.40 363 ILE A CA 1
ATOM 2869 C C . ILE A 1 366 ? 41.017 15.444 -20.924 1.00 11.49 363 ILE A C 1
ATOM 2870 O O . ILE A 1 366 ? 39.958 15.270 -21.504 1.00 11.31 363 ILE A O 1
ATOM 2875 N N . THR A 1 367 ? 41.840 14.452 -20.606 1.00 11.35 364 THR A N 1
ATOM 2876 C CA . THR A 1 367 ? 41.516 13.060 -20.910 1.00 10.95 364 THR A CA 1
ATOM 2877 C C . THR A 1 367 ? 41.235 12.351 -19.598 1.00 8.55 364 THR A C 1
ATOM 2878 O O . THR A 1 367 ? 42.043 12.413 -18.655 1.00 12.94 364 THR A O 1
ATOM 2882 N N . SER A 1 368 ? 40.079 11.700 -19.529 1.00 9.16 365 SER A N 1
ATOM 2883 C CA . SER A 1 368 ? 39.629 11.024 -18.330 1.00 9.93 365 SER A CA 1
ATOM 2884 C C . SER A 1 368 ? 38.910 9.754 -18.730 1.00 8.89 365 SER A C 1
ATOM 2885 O O . SER A 1 368 ? 38.034 9.809 -19.587 1.00 8.44 365 SER A O 1
ATOM 2888 N N . CYS A 1 369 ? 39.267 8.625 -18.120 1.00 7.61 366 CYS A N 1
ATOM 2889 C CA . CYS A 1 369 ? 38.739 7.328 -18.541 1.00 8.36 366 CYS A CA 1
ATOM 2890 C C . CYS A 1 369 ? 38.881 7.168 -20.052 1.00 8.38 366 CYS A C 1
ATOM 2891 O O . CYS A 1 369 ? 37.948 6.763 -20.735 1.00 8.41 366 CYS A O 1
ATOM 2894 N N . SER A 1 370 ? 40.071 7.513 -20.542 1.00 9.06 367 SER A N 1
ATOM 2895 C CA . SER A 1 370 ? 40.451 7.426 -21.958 1.00 8.94 367 SER A CA 1
ATOM 2896 C C . SER A 1 370 ? 39.776 8.437 -22.866 1.00 7.16 367 SER A C 1
ATOM 2897 O O . SER A 1 370 ? 40.095 8.484 -24.059 1.00 9.85 367 SER A O 1
ATOM 2900 N N . SER A 1 371 ? 38.899 9.270 -22.311 1.00 6.74 368 SER A N 1
ATOM 2901 C CA . SER A 1 371 ? 37.954 10.023 -23.104 1.00 7.88 368 SER A CA 1
ATOM 2902 C C . SER A 1 371 ? 38.081 11.527 -22.934 1.00 7.80 368 SER A C 1
ATOM 2903 O O . SER A 1 371 ? 38.503 12.017 -21.894 1.00 7.39 368 SER A O 1
ATOM 2906 N N . ASN A 1 372 ? 37.697 12.255 -23.973 1.00 9.01 369 ASN A N 1
ATOM 2907 C CA . ASN A 1 372 ? 37.632 13.699 -23.925 1.00 9.32 369 ASN A CA 1
ATOM 2908 C C . ASN A 1 372 ? 36.291 14.210 -24.441 1.00 7.20 369 ASN A C 1
ATOM 2909 O O . ASN A 1 372 ? 35.590 13.560 -25.243 1.00 8.27 369 ASN A O 1
ATOM 2914 N N . VAL A 1 373 ? 35.935 15.388 -23.967 1.00 7.13 370 VAL A N 1
ATOM 2915 C CA . VAL A 1 373 ? 34.735 16.042 -24.438 1.00 7.75 370 VAL A CA 1
ATOM 2916 C C . VAL A 1 373 ? 35.032 16.594 -25.837 1.00 8.20 370 VAL A C 1
ATOM 2917 O O . VAL A 1 373 ? 36.092 17.158 -26.089 1.00 9.95 370 VAL A O 1
ATOM 2921 N N . SER A 1 374 ? 34.083 16.419 -26.739 1.00 6.51 371 SER A N 1
ATOM 2922 C CA . SER A 1 374 ? 34.118 17.076 -28.039 1.00 8.04 371 SER A CA 1
ATOM 2923 C C . SER A 1 374 ? 32.717 17.588 -28.363 1.00 6.72 371 SER A C 1
ATOM 2924 O O . SER A 1 374 ? 31.774 17.401 -27.593 1.00 8.89 371 SER A O 1
ATOM 2927 N N . VAL A 1 375 ? 32.605 18.318 -29.462 1.00 7.61 372 VAL A N 1
ATOM 2928 C CA . VAL A 1 375 ? 31.335 18.932 -29.856 1.00 7.69 372 VAL A CA 1
ATOM 2929 C C . VAL A 1 375 ? 30.997 18.582 -31.303 1.00 6.76 372 VAL A C 1
ATOM 2930 O O . VAL A 1 375 ? 31.865 18.529 -32.175 1.00 9.26 372 VAL A O 1
ATOM 2934 N N . ALA A 1 376 ? 29.716 18.332 -31.535 1.00 8.39 373 ALA A N 1
ATOM 2935 C CA . ALA A 1 376 ? 29.179 18.207 -32.875 1.00 9.08 373 ALA A CA 1
ATOM 2936 C C . ALA A 1 376 ? 27.923 19.052 -32.897 1.00 9.28 373 ALA A C 1
ATOM 2937 O O . ALA A 1 376 ? 27.684 19.840 -31.975 1.00 8.17 373 ALA A O 1
ATOM 2939 N N . HIS A 1 377 ? 27.117 18.881 -33.941 1.00 8.93 374 HIS A N 1
ATOM 2940 C CA . HIS A 1 377 ? 25.921 19.681 -34.121 1.00 8.88 374 HIS A CA 1
ATOM 2941 C C . HIS A 1 377 ? 24.737 18.797 -34.440 1.00 10.83 374 HIS A C 1
ATOM 2942 O O . HIS A 1 377 ? 24.870 17.769 -35.106 1.00 11.30 374 HIS A O 1
ATOM 2949 N N . ASP A 1 378 ? 23.576 19.174 -33.929 1.00 8.91 375 ASP A N 1
ATOM 2950 C CA . ASP A 1 378 ? 22.348 18.501 -34.348 1.00 11.80 375 ASP A CA 1
ATOM 2951 C C . ASP A 1 378 ? 21.889 19.057 -35.704 1.00 13.51 375 ASP A C 1
ATOM 2952 O O . ASP A 1 378 ? 22.623 19.808 -36.351 1.00 13.58 375 ASP A O 1
ATOM 2957 N N . GLY A 1 379 ? 20.697 18.664 -36.150 1.00 15.42 376 GLY A N 1
ATOM 2958 C CA . GLY A 1 379 ? 20.194 19.081 -37.462 1.00 17.45 376 GLY A CA 1
ATOM 2959 C C . GLY A 1 379 ? 19.852 20.562 -37.580 1.00 18.81 376 GLY A C 1
ATOM 2960 O O . GLY A 1 379 ? 19.678 21.085 -38.683 1.00 22.21 376 GLY A O 1
ATOM 2961 N N . ALA A 1 380 ? 19.758 21.245 -36.450 1.00 17.56 377 ALA A N 1
ATOM 2962 C CA . ALA A 1 380 ? 19.417 22.662 -36.422 1.00 17.72 377 ALA A CA 1
ATOM 2963 C C . ALA A 1 380 ? 20.627 23.573 -36.160 1.00 16.68 377 ALA A C 1
ATOM 2964 O O . ALA A 1 380 ? 20.475 24.772 -35.985 1.00 19.78 377 ALA A O 1
ATOM 2966 N N . GLY A 1 381 ? 21.823 22.999 -36.137 1.00 14.83 378 GLY A N 1
ATOM 2967 C CA . GLY A 1 381 ? 23.046 23.769 -35.911 1.00 13.89 378 GLY A CA 1
ATOM 2968 C C . GLY A 1 381 ? 23.351 24.028 -34.444 1.00 12.59 378 GLY A C 1
ATOM 2969 O O . GLY A 1 381 ? 24.202 24.852 -34.126 1.00 11.69 378 GLY A O 1
ATOM 2970 N N . LYS A 1 382 ? 22.654 23.320 -33.554 1.00 12.24 379 LYS A N 1
ATOM 2971 C CA . LYS A 1 382 ? 22.850 23.466 -32.121 1.00 11.50 379 LYS A CA 1
ATOM 2972 C C . LYS A 1 382 ? 24.036 22.598 -31.722 1.00 9.37 379 LYS A C 1
ATOM 2973 O O . LYS A 1 382 ? 24.134 21.452 -32.143 1.00 10.90 379 LYS A O 1
ATOM 2979 N N . ARG A 1 383 ? 24.938 23.160 -30.927 1.00 7.69 380 ARG A N 1
ATOM 2980 C CA . ARG A 1 383 ? 26.085 22.433 -30.406 1.00 8.74 380 ARG A CA 1
ATOM 2981 C C . ARG A 1 383 ? 25.637 21.338 -29.451 1.00 9.35 380 ARG A C 1
ATOM 2982 O O . ARG A 1 383 ? 24.812 21.565 -28.578 1.00 11.78 380 ARG A O 1
ATOM 2990 N N . VAL A 1 384 ? 26.185 20.146 -29.644 1.00 6.69 381 VAL A N 1
ATOM 2991 C CA . VAL A 1 384 ? 25.934 19.020 -28.766 1.00 7.77 381 VAL A CA 1
ATOM 2992 C C . VAL A 1 384 ? 27.262 18.472 -28.303 1.00 5.76 381 VAL A C 1
ATOM 2993 O O . VAL A 1 384 ? 28.101 18.130 -29.112 1.00 8.52 381 VAL A O 1
ATOM 2997 N N . TYR A 1 385 ? 27.424 18.355 -26.992 1.00 7.03 382 TYR A N 1
ATOM 2998 C CA . TYR A 1 385 ? 28.635 17.814 -26.428 1.00 6.59 382 TYR A CA 1
ATOM 2999 C C . TYR A 1 385 ? 28.513 16.309 -26.274 1.00 5.33 382 TYR A C 1
ATOM 3000 O O . TYR A 1 385 ? 27.442 15.780 -25.981 1.00 6.67 382 TYR A O 1
ATOM 3009 N N . TYR A 1 386 ? 29.634 15.617 -26.449 1.00 6.12 383 TYR A N 1
ATOM 3010 C CA . TYR A 1 386 ? 29.672 14.162 -26.311 1.00 6.64 383 TYR A CA 1
ATOM 3011 C C . TYR A 1 386 ? 31.097 13.744 -25.948 1.00 6.26 383 TYR A C 1
ATOM 3012 O O . TYR A 1 386 ? 32.045 14.507 -26.133 1.00 6.40 383 TYR A O 1
ATOM 3021 N N . LEU A 1 387 ? 31.235 12.538 -25.413 1.00 6.54 384 LEU A N 1
ATOM 3022 C CA . LEU A 1 387 ? 32.531 11.980 -25.055 1.00 6.94 384 LEU A CA 1
ATOM 3023 C C . LEU A 1 387 ? 33.034 11.072 -26.166 1.00 7.28 384 LEU A C 1
ATOM 3024 O O . LEU A 1 387 ? 32.292 10.253 -26.716 1.00 6.85 384 LEU A O 1
ATOM 3029 N N . THR A 1 388 ? 34.305 11.230 -26.489 1.00 6.65 385 THR A N 1
ATOM 3030 C CA . THR A 1 388 ? 34.947 10.407 -27.493 1.00 5.64 385 THR A CA 1
ATOM 3031 C C . THR A 1 388 ? 36.325 9.970 -26.995 1.00 6.08 385 THR A C 1
ATOM 3032 O O . THR A 1 388 ? 36.738 10.302 -25.895 1.00 6.75 385 THR A O 1
ATOM 3036 N N . ARG A 1 389 ? 37.019 9.192 -27.802 1.00 8.23 386 ARG A N 1
ATOM 3037 C CA . ARG A 1 389 ? 38.356 8.738 -27.461 1.00 8.67 386 ARG A CA 1
ATOM 3038 C C . ARG A 1 389 ? 39.072 8.377 -28.746 1.00 7.62 386 ARG A C 1
ATOM 3039 O O . ARG A 1 389 ? 38.443 8.263 -29.797 1.00 8.11 386 ARG A O 1
ATOM 3047 N N . ASP A 1 390 ? 40.388 8.225 -28.675 1.00 8.67 387 ASP A N 1
ATOM 3048 C CA . ASP A 1 390 ? 41.124 7.711 -29.804 1.00 8.38 387 ASP A CA 1
ATOM 3049 C C . ASP A 1 390 ? 40.603 6.309 -30.123 1.00 6.90 387 ASP A C 1
ATOM 3050 O O . ASP A 1 390 ? 40.491 5.480 -29.228 1.00 8.61 387 ASP A O 1
ATOM 3055 N N . PRO A 1 391 ? 40.241 6.042 -31.393 1.00 8.04 388 PRO A N 1
ATOM 3056 C CA . PRO A 1 391 ? 39.584 4.772 -31.716 1.00 5.50 388 PRO A CA 1
ATOM 3057 C C . PRO A 1 391 ? 40.506 3.580 -31.964 1.00 4.75 388 PRO A C 1
ATOM 3058 O O . PRO A 1 391 ? 40.027 2.502 -32.266 1.00 6.30 388 PRO A O 1
ATOM 3062 N N . THR A 1 392 ? 41.810 3.775 -31.833 1.00 7.13 389 THR A N 1
ATOM 3063 C CA . THR A 1 392 ? 42.776 2.739 -32.165 1.00 6.90 389 THR A CA 1
ATOM 3064 C C . THR A 1 392 ? 42.528 1.458 -31.396 1.00 6.76 389 THR A C 1
ATOM 3065 O O . THR A 1 392 ? 42.369 0.388 -31.982 1.00 6.34 389 THR A O 1
ATOM 3069 N N . THR A 1 393 ? 42.525 1.543 -30.073 1.00 6.64 390 THR A N 1
ATOM 3070 C CA . THR A 1 393 ? 42.333 0.334 -29.286 1.00 6.76 390 THR A CA 1
ATOM 3071 C C . THR A 1 393 ? 40.963 -0.301 -29.531 1.00 6.82 390 THR A C 1
ATOM 3072 O O . THR A 1 393 ? 40.892 -1.510 -29.738 1.00 6.71 390 THR A O 1
ATOM 3076 N N . PRO A 1 394 ? 39.877 0.493 -29.487 1.00 6.76 391 PRO A N 1
ATOM 3077 C CA . PRO A 1 394 ? 38.582 -0.057 -29.888 1.00 5.93 391 PRO A CA 1
ATOM 3078 C C . PRO A 1 394 ? 38.559 -0.811 -31.219 1.00 6.55 391 PRO A C 1
ATOM 3079 O O . PRO A 1 394 ? 37.985 -1.899 -31.317 1.00 7.48 391 PRO A O 1
ATOM 3083 N N . LEU A 1 395 ? 39.164 -0.227 -32.241 1.00 5.49 392 LEU A N 1
ATOM 3084 C CA . LEU A 1 395 ? 39.183 -0.857 -33.549 1.00 7.48 392 LEU A CA 1
ATOM 3085 C C . LEU A 1 395 ? 40.024 -2.131 -33.546 1.00 5.98 392 LEU A C 1
ATOM 3086 O O . LEU A 1 395 ? 39.636 -3.144 -34.126 1.00 7.95 392 LEU A O 1
ATOM 3091 N N . ALA A 1 396 ? 41.182 -2.087 -32.899 1.00 4.44 393 ALA A N 1
ATOM 3092 C CA . ALA A 1 396 ? 42.055 -3.269 -32.839 1.00 5.70 393 ALA A CA 1
ATOM 3093 C C . ALA A 1 396 ? 41.330 -4.429 -32.162 1.00 6.17 393 ALA A C 1
ATOM 3094 O O . ALA A 1 396 ? 41.361 -5.571 -32.651 1.00 5.21 393 ALA A O 1
ATOM 3096 N N . ARG A 1 397 ? 40.648 -4.128 -31.054 1.00 5.19 394 ARG A N 1
ATOM 3097 C CA . ARG A 1 397 ? 39.897 -5.144 -30.314 1.00 5.74 394 ARG A CA 1
ATOM 3098 C C . ARG A 1 397 ? 38.694 -5.646 -31.094 1.00 5.98 394 ARG A C 1
ATOM 3099 O O . ARG A 1 397 ? 38.410 -6.835 -31.093 1.00 6.84 394 ARG A O 1
ATOM 3107 N N . ALA A 1 398 ? 38.012 -4.739 -31.788 1.00 5.23 395 ALA A N 1
ATOM 3108 C CA . ALA A 1 398 ? 36.887 -5.113 -32.636 1.00 5.89 395 ALA A CA 1
ATOM 3109 C C . ALA A 1 398 ? 37.335 -6.103 -33.728 1.00 5.12 395 ALA A C 1
ATOM 3110 O O . ALA A 1 398 ? 36.633 -7.064 -34.019 1.00 6.40 395 ALA A O 1
ATOM 3112 N N . ALA A 1 399 ? 38.512 -5.889 -34.310 1.00 5.66 396 ALA A N 1
ATOM 3113 C CA . ALA A 1 399 ? 39.001 -6.778 -35.365 1.00 5.84 396 ALA A CA 1
ATOM 3114 C C . ALA A 1 399 ? 39.270 -8.170 -34.756 1.00 6.96 396 ALA A C 1
ATOM 3115 O O . ALA A 1 399 ? 38.854 -9.195 -35.299 1.00 7.57 396 ALA A O 1
ATOM 3117 N N . TRP A 1 400 ? 39.918 -8.192 -33.592 1.00 5.32 397 TRP A N 1
ATOM 3118 C CA . TRP A 1 400 ? 40.184 -9.453 -32.919 1.00 7.09 397 TRP A CA 1
ATOM 3119 C C . TRP A 1 400 ? 38.881 -10.202 -32.619 1.00 6.12 397 TRP A C 1
ATOM 3120 O O . TRP A 1 400 ? 38.769 -11.404 -32.861 1.00 7.50 397 TRP A O 1
ATOM 3131 N N . GLU A 1 401 ? 37.903 -9.468 -32.098 1.00 6.02 398 GLU A N 1
ATOM 3132 C CA . GLU A 1 401 ? 36.619 -10.041 -31.706 1.00 6.12 398 GLU A CA 1
ATOM 3133 C C . GLU A 1 401 ? 35.766 -10.504 -32.881 1.00 7.04 398 GLU A C 1
ATOM 3134 O O . GLU A 1 401 ? 34.843 -11.265 -32.695 1.00 10.53 398 GLU A O 1
ATOM 3140 N N . THR A 1 402 ? 36.079 -10.014 -34.078 1.00 5.68 399 THR A N 1
ATOM 3141 C CA . THR A 1 402 ? 35.517 -10.530 -35.320 1.00 6.09 399 THR A CA 1
ATOM 3142 C C . THR A 1 402 ? 36.187 -11.841 -35.760 1.00 7.24 399 THR A C 1
ATOM 3143 O O . THR A 1 402 ? 35.509 -12.755 -36.239 1.00 8.91 399 THR A O 1
ATOM 3147 N N . ALA A 1 403 ? 37.503 -11.937 -35.599 1.00 7.47 400 ALA A N 1
ATOM 3148 C CA . ALA A 1 403 ? 38.256 -13.132 -35.987 1.00 8.31 400 ALA A CA 1
ATOM 3149 C C . ALA A 1 403 ? 38.083 -14.294 -35.036 1.00 7.58 400 ALA A C 1
ATOM 3150 O O . ALA A 1 403 ? 38.269 -15.455 -35.417 1.00 8.42 400 ALA A O 1
ATOM 3152 N N . ARG A 1 404 ? 37.818 -13.982 -33.777 1.00 7.04 401 ARG A N 1
ATOM 3153 C CA . ARG A 1 404 ? 37.797 -14.997 -32.724 1.00 9.81 401 ARG A CA 1
ATOM 3154 C C . ARG A 1 404 ? 36.660 -14.739 -31.757 1.00 10.96 401 ARG A C 1
ATOM 3155 O O . ARG A 1 404 ? 36.355 -13.592 -31.424 1.00 13.08 401 ARG A O 1
ATOM 3163 N N . HIS A 1 405 ? 36.040 -15.818 -31.304 1.00 10.88 402 HIS A N 1
ATOM 3164 C CA . HIS A 1 405 ? 34.979 -15.732 -30.312 1.00 11.12 402 HIS A CA 1
ATOM 3165 C C . HIS A 1 405 ? 35.619 -15.438 -28.964 1.00 11.72 402 HIS A C 1
ATOM 3166 O O . HIS A 1 405 ? 36.481 -16.180 -28.510 1.00 13.42 402 HIS A O 1
ATOM 3173 N N . THR A 1 406 ? 35.216 -14.329 -28.354 1.00 11.14 403 THR A N 1
ATOM 3174 C CA . THR A 1 406 ? 35.756 -13.924 -27.067 1.00 14.46 403 THR A CA 1
ATOM 3175 C C . THR A 1 406 ? 34.587 -13.848 -26.066 1.00 15.03 403 THR A C 1
ATOM 3176 O O . THR A 1 406 ? 33.450 -13.559 -26.447 1.00 13.79 403 THR A O 1
ATOM 3180 N N . PRO A 1 407 ? 34.857 -14.144 -24.788 1.00 17.48 404 PRO A N 1
ATOM 3181 C CA . PRO A 1 407 ? 33.773 -14.243 -23.802 1.00 18.39 404 PRO A CA 1
ATOM 3182 C C . PRO A 1 407 ? 32.986 -12.952 -23.628 1.00 18.01 404 PRO A C 1
ATOM 3183 O O . PRO A 1 407 ? 31.762 -12.977 -23.439 1.00 20.16 404 PRO A O 1
ATOM 3187 N N . VAL A 1 408 ? 33.704 -11.840 -23.702 1.00 16.96 405 VAL A N 1
ATOM 3188 C CA . VAL A 1 408 ? 33.127 -10.515 -23.564 1.00 16.98 405 VAL A CA 1
ATOM 3189 C C . VAL A 1 408 ? 33.584 -9.677 -24.741 1.00 15.59 405 VAL A C 1
ATOM 3190 O O . VAL A 1 408 ? 34.752 -9.689 -25.127 1.00 22.17 405 VAL A O 1
ATOM 3194 N N . ASN A 1 409 ? 32.645 -8.946 -25.312 1.00 12.46 406 ASN A N 1
ATOM 3195 C CA . ASN A 1 409 ? 32.870 -8.201 -26.533 1.00 12.03 406 ASN A CA 1
ATOM 3196 C C . ASN A 1 409 ? 33.003 -6.716 -26.258 1.00 10.07 406 ASN A C 1
ATOM 3197 O O . ASN A 1 409 ? 32.009 -6.038 -26.004 1.00 12.75 406 ASN A O 1
ATOM 3202 N N . SER A 1 410 ? 34.229 -6.200 -26.332 1.00 9.29 407 SER A N 1
ATOM 3203 C CA . SER A 1 410 ? 34.447 -4.770 -26.117 1.00 8.59 407 SER A CA 1
ATOM 3204 C C . SER A 1 410 ? 33.750 -3.933 -27.182 1.00 6.96 407 SER A C 1
ATOM 3205 O O . SER A 1 410 ? 33.341 -2.800 -26.925 1.00 8.57 407 SER A O 1
ATOM 3208 N N . TRP A 1 411 ? 33.598 -4.484 -28.388 1.00 8.37 408 TRP A N 1
ATOM 3209 C CA . TRP A 1 411 ? 32.989 -3.703 -29.456 1.00 7.63 408 TRP A CA 1
ATOM 3210 C C . TRP A 1 411 ? 31.579 -3.255 -29.102 1.00 6.53 408 TRP A C 1
ATOM 3211 O O . TRP A 1 411 ? 31.186 -2.141 -29.401 1.00 7.82 408 TRP A O 1
ATOM 3222 N N . LEU A 1 412 ? 30.828 -4.127 -28.441 1.00 7.47 409 LEU A N 1
ATOM 3223 C CA . LEU A 1 412 ? 29.452 -3.810 -28.081 1.00 7.28 409 LEU A CA 1
ATOM 3224 C C . LEU A 1 412 ? 29.407 -2.765 -26.962 1.00 9.02 409 LEU A C 1
ATOM 3225 O O . LEU A 1 412 ? 28.612 -1.833 -27.014 1.00 8.60 409 LEU A O 1
ATOM 3230 N N . GLY A 1 413 ? 30.279 -2.914 -25.965 1.00 6.84 410 GLY A N 1
ATOM 3231 C CA . GLY A 1 413 ? 30.440 -1.904 -24.931 1.00 6.26 410 GLY A CA 1
ATOM 3232 C C . GLY A 1 413 ? 30.847 -0.551 -25.513 1.00 6.07 410 GLY A C 1
ATOM 3233 O O . GLY A 1 413 ? 30.361 0.486 -25.093 1.00 5.04 410 GLY A O 1
ATOM 3234 N N . ASN A 1 414 ? 31.735 -0.570 -26.506 1.00 8.10 411 ASN A N 1
ATOM 3235 C CA . ASN A 1 414 ? 32.194 0.671 -27.129 1.00 6.75 411 ASN A CA 1
ATOM 3236 C C . ASN A 1 414 ? 31.085 1.351 -27.921 1.00 5.96 411 ASN A C 1
ATOM 3237 O O . ASN A 1 414 ? 30.948 2.556 -27.859 1.00 7.60 411 ASN A O 1
ATOM 3242 N N . ILE A 1 415 ? 30.275 0.577 -28.640 1.00 6.43 412 ILE A N 1
ATOM 3243 C CA . ILE A 1 415 ? 29.129 1.169 -29.332 1.00 8.49 412 ILE A CA 1
ATOM 3244 C C . ILE A 1 415 ? 28.182 1.804 -28.335 1.00 7.79 412 ILE A C 1
ATOM 3245 O O . ILE A 1 415 ? 27.694 2.921 -28.541 1.00 8.55 412 ILE A O 1
ATOM 3250 N N . ILE A 1 416 ? 27.948 1.107 -27.231 1.00 7.43 413 ILE A N 1
ATOM 3251 C CA . ILE A 1 416 ? 27.027 1.621 -26.226 1.00 7.11 413 ILE A CA 1
ATOM 3252 C C . ILE A 1 416 ? 27.547 2.909 -25.593 1.00 7.63 413 ILE A C 1
ATOM 3253 O O . ILE A 1 416 ? 26.811 3.905 -25.506 1.00 9.14 413 ILE A O 1
ATOM 3258 N N . MET A 1 417 ? 28.817 2.901 -25.179 1.00 5.65 414 MET A N 1
ATOM 3259 C CA . MET A 1 417 ? 29.389 4.039 -24.451 1.00 5.22 414 MET A CA 1
ATOM 3260 C C . MET A 1 417 ? 29.806 5.208 -25.332 1.00 5.66 414 MET A C 1
ATOM 3261 O O . MET A 1 417 ? 29.796 6.367 -24.872 1.00 7.49 414 MET A O 1
ATOM 3266 N N . PHE A 1 418 ? 30.124 4.912 -26.599 1.00 6.21 415 PHE A N 1
ATOM 3267 C CA . PHE A 1 418 ? 30.629 5.905 -27.568 1.00 7.50 415 PHE A CA 1
ATOM 3268 C C . PHE A 1 418 ? 29.715 6.059 -28.797 1.00 6.32 415 PHE A C 1
ATOM 3269 O O . PHE A 1 418 ? 30.132 6.547 -29.845 1.00 6.88 415 PHE A O 1
ATOM 3277 N N . ALA A 1 419 ? 28.450 5.713 -28.621 1.00 6.82 416 ALA A N 1
ATOM 3278 C CA . ALA A 1 419 ? 27.460 5.782 -29.705 1.00 5.81 416 ALA A CA 1
ATOM 3279 C C . ALA A 1 419 ? 27.386 7.099 -30.498 1.00 6.34 416 ALA A C 1
ATOM 3280 O O . ALA A 1 419 ? 27.125 7.050 -31.690 1.00 7.34 416 ALA A O 1
ATOM 3282 N N . PRO A 1 420 ? 27.543 8.269 -29.844 1.00 5.94 417 PRO A N 1
ATOM 3283 C CA . PRO A 1 420 ? 27.490 9.519 -30.603 1.00 6.69 417 PRO A CA 1
ATOM 3284 C C . PRO A 1 420 ? 28.694 9.810 -31.479 1.00 6.59 417 PRO A C 1
ATOM 3285 O O . PRO A 1 420 ? 28.647 10.732 -32.290 1.00 7.91 417 PRO A O 1
ATOM 3289 N N . THR A 1 421 ? 29.771 9.053 -31.298 1.00 5.77 418 THR A N 1
ATOM 3290 C CA . THR A 1 421 ? 31.008 9.321 -32.014 1.00 7.60 418 THR A CA 1
ATOM 3291 C C . THR A 1 421 ? 30.945 8.944 -33.484 1.00 7.65 418 THR A C 1
ATOM 3292 O O . THR A 1 421 ? 30.235 8.027 -33.882 1.00 7.52 418 THR A O 1
ATOM 3296 N N A LEU A 1 422 ? 31.739 9.679 -34.258 0.50 8.67 419 LEU A N 1
ATOM 3297 N N B LEU A 1 422 ? 31.717 9.643 -34.300 0.50 8.77 419 LEU A N 1
ATOM 3298 C CA A LEU A 1 422 ? 31.915 9.474 -35.687 0.50 8.44 419 LEU A CA 1
ATOM 3299 C CA B LEU A 1 422 ? 31.709 9.390 -35.738 0.50 7.79 419 LEU A CA 1
ATOM 3300 C C A LEU A 1 422 ? 32.244 8.022 -35.990 0.50 7.25 419 LEU A C 1
ATOM 3301 C C B LEU A 1 422 ? 32.277 8.001 -36.059 0.50 7.58 419 LEU A C 1
ATOM 3302 O O A LEU A 1 422 ? 31.646 7.381 -36.860 0.50 8.08 419 LEU A O 1
ATOM 3303 O O B LEU A 1 422 ? 31.861 7.369 -37.036 0.50 7.75 419 LEU A O 1
ATOM 3312 N N . TRP A 1 423 ? 33.219 7.526 -35.247 1.00 7.23 420 TRP A N 1
ATOM 3313 C CA . TRP A 1 423 ? 33.851 6.232 -35.491 1.00 6.82 420 TRP A CA 1
ATOM 3314 C C . TRP A 1 423 ? 32.974 5.061 -35.026 1.00 4.89 420 TRP A C 1
ATOM 3315 O O . TRP A 1 423 ? 32.904 4.039 -35.692 1.00 6.40 420 TRP A O 1
ATOM 3326 N N . ALA A 1 424 ? 32.275 5.216 -33.909 1.00 7.11 421 ALA A N 1
ATOM 3327 C CA . ALA A 1 424 ? 31.340 4.177 -33.476 1.00 6.42 421 ALA A CA 1
ATOM 3328 C C . ALA A 1 424 ? 30.196 4.030 -34.471 1.00 5.91 421 ALA A C 1
ATOM 3329 O O . ALA A 1 424 ? 29.772 2.909 -34.771 1.00 7.82 421 ALA A O 1
ATOM 3331 N N . ARG A 1 425 ? 29.699 5.167 -34.974 1.00 6.33 422 ARG A N 1
ATOM 3332 C CA . ARG A 1 425 ? 28.556 5.189 -35.879 1.00 6.79 422 ARG A CA 1
ATOM 3333 C C . ARG A 1 425 ? 28.917 4.672 -37.259 1.00 6.77 422 ARG A C 1
ATOM 3334 O O . ARG A 1 425 ? 28.274 3.774 -37.802 1.00 6.68 422 ARG A O 1
ATOM 3342 N N . MET A 1 426 ? 29.955 5.244 -37.841 1.00 6.79 423 MET A N 1
ATOM 3343 C CA . MET A 1 426 ? 30.296 4.910 -39.217 1.00 7.32 423 MET A CA 1
ATOM 3344 C C . MET A 1 426 ? 31.008 3.584 -39.383 1.00 7.37 423 MET A C 1
ATOM 3345 O O . MET A 1 426 ? 30.802 2.886 -40.387 1.00 7.34 423 MET A O 1
ATOM 3350 N N . ILE A 1 427 ? 31.858 3.230 -38.429 1.00 6.53 424 ILE A N 1
ATOM 3351 C CA . ILE A 1 427 ? 32.667 2.030 -38.555 1.00 6.09 424 ILE A CA 1
ATOM 3352 C C . ILE A 1 427 ? 32.108 0.877 -37.712 1.00 5.86 424 ILE A C 1
ATOM 3353 O O . ILE A 1 427 ? 31.791 -0.167 -38.256 1.00 7.72 424 ILE A O 1
ATOM 3358 N N . LEU A 1 428 ? 32.034 1.034 -36.388 1.00 5.36 425 LEU A N 1
ATOM 3359 C CA . LEU A 1 428 ? 31.611 -0.098 -35.533 1.00 5.54 425 LEU A CA 1
ATOM 3360 C C . LEU A 1 428 ? 30.198 -0.579 -35.838 1.00 6.02 425 LEU A C 1
ATOM 3361 O O . LEU A 1 428 ? 29.966 -1.792 -36.009 1.00 6.56 425 LEU A O 1
ATOM 3366 N N . MET A 1 429 ? 29.247 0.347 -35.934 1.00 5.36 426 MET A N 1
ATOM 3367 C CA . MET A 1 429 ? 27.862 -0.070 -36.216 1.00 6.32 426 MET A CA 1
ATOM 3368 C C . MET A 1 429 ? 27.779 -0.753 -37.568 1.00 6.61 426 MET A C 1
ATOM 3369 O O . MET A 1 429 ? 27.203 -1.827 -37.684 1.00 6.73 426 MET A O 1
ATOM 3374 N N . THR A 1 430 ? 28.409 -0.157 -38.570 1.00 5.20 427 THR A N 1
ATOM 3375 C CA . THR A 1 430 ? 28.326 -0.682 -39.920 1.00 5.95 427 THR A CA 1
ATOM 3376 C C . THR A 1 430 ? 28.932 -2.080 -39.962 1.00 6.02 427 THR A C 1
ATOM 3377 O O . THR A 1 430 ? 28.328 -3.028 -40.458 1.00 8.36 427 THR A O 1
ATOM 3381 N N . HIS A 1 431 ? 30.139 -2.199 -39.425 1.00 5.63 428 HIS A N 1
ATOM 3382 C CA . HIS A 1 431 ? 30.862 -3.462 -39.469 1.00 6.06 428 HIS A CA 1
ATOM 3383 C C . HIS A 1 431 ? 30.086 -4.548 -38.735 1.00 6.65 428 HIS A C 1
ATOM 3384 O O . HIS A 1 431 ? 29.852 -5.639 -39.266 1.00 6.88 428 HIS A O 1
ATOM 3391 N N . PHE A 1 432 ? 29.672 -4.273 -37.506 1.00 6.21 429 PHE A N 1
ATOM 3392 C CA . PHE A 1 432 ? 29.081 -5.344 -36.726 1.00 5.97 429 PHE A CA 1
ATOM 3393 C C . PHE A 1 432 ? 27.676 -5.749 -37.154 1.00 6.74 429 PHE A C 1
ATOM 3394 O O . PHE A 1 432 ? 27.367 -6.928 -37.143 1.00 8.67 429 PHE A O 1
ATOM 3402 N N . PHE A 1 433 ? 26.844 -4.805 -37.564 1.00 7.20 430 PHE A N 1
ATOM 3403 C CA . PHE A 1 433 ? 25.557 -5.207 -38.147 1.00 6.96 430 PHE A CA 1
ATOM 3404 C C . PHE A 1 433 ? 25.766 -6.065 -39.418 1.00 8.39 430 PHE A C 1
ATOM 3405 O O . PHE A 1 433 ? 25.058 -7.048 -39.634 1.00 10.01 430 PHE A O 1
ATOM 3413 N N A SER A 1 434 ? 26.782 -5.727 -40.202 0.50 8.65 431 SER A N 1
ATOM 3414 N N B SER A 1 434 ? 26.762 -5.707 -40.225 0.50 9.57 431 SER A N 1
ATOM 3415 C CA A SER A 1 434 ? 27.112 -6.504 -41.390 0.50 8.45 431 SER A CA 1
ATOM 3416 C CA B SER A 1 434 ? 27.128 -6.519 -41.386 0.50 9.95 431 SER A CA 1
ATOM 3417 C C A SER A 1 434 ? 27.613 -7.915 -41.054 0.50 9.12 431 SER A C 1
ATOM 3418 C C B SER A 1 434 ? 27.482 -7.934 -40.947 0.50 9.23 431 SER A C 1
ATOM 3419 O O A SER A 1 434 ? 27.313 -8.864 -41.767 0.50 11.98 431 SER A O 1
ATOM 3420 O O B SER A 1 434 ? 26.904 -8.902 -41.439 0.50 11.14 431 SER A O 1
ATOM 3425 N N . VAL A 1 435 ? 28.408 -8.038 -39.995 1.00 8.31 432 VAL A N 1
ATOM 3426 C CA . VAL A 1 435 ? 28.926 -9.334 -39.549 1.00 10.33 432 VAL A CA 1
ATOM 3427 C C . VAL A 1 435 ? 27.808 -10.180 -38.959 1.00 8.50 432 VAL A C 1
ATOM 3428 O O . VAL A 1 435 ? 27.719 -11.380 -39.245 1.00 9.62 432 VAL A O 1
ATOM 3432 N N . LEU A 1 436 ? 26.966 -9.547 -38.147 1.00 10.66 433 LEU A N 1
ATOM 3433 C CA . LEU A 1 436 ? 25.832 -10.240 -37.519 1.00 11.57 433 LEU A CA 1
ATOM 3434 C C . LEU A 1 436 ? 24.827 -10.755 -38.547 1.00 10.51 433 LEU A C 1
ATOM 3435 O O . LEU A 1 436 ? 24.307 -11.862 -38.407 1.00 12.77 433 LEU A O 1
ATOM 3440 N N . ILE A 1 437 ? 24.569 -9.957 -39.580 1.00 9.62 434 ILE A N 1
ATOM 3441 C CA . ILE A 1 437 ? 23.741 -10.407 -40.701 1.00 14.42 434 ILE A CA 1
ATOM 3442 C C . ILE A 1 437 ? 24.402 -11.597 -41.410 1.00 11.74 434 ILE A C 1
ATOM 3443 O O . ILE A 1 437 ? 23.734 -12.621 -41.653 1.00 14.92 434 ILE A O 1
ATOM 3448 N N . ALA A 1 438 ? 25.698 -11.478 -41.709 1.00 12.14 435 ALA A N 1
ATOM 3449 C CA . ALA A 1 438 ? 26.436 -12.521 -42.445 1.00 13.02 435 ALA A CA 1
ATOM 3450 C C . ALA A 1 438 ? 26.434 -13.858 -41.721 1.00 12.58 435 ALA A C 1
ATOM 3451 O O . ALA A 1 438 ? 26.336 -14.924 -42.344 1.00 15.93 435 ALA A O 1
ATOM 3453 N N . ARG A 1 439 ? 26.556 -13.797 -40.401 1.00 12.12 436 ARG A N 1
ATOM 3454 C CA . ARG A 1 439 ? 26.671 -14.992 -39.571 1.00 12.67 436 ARG A CA 1
ATOM 3455 C C . ARG A 1 439 ? 25.326 -15.442 -38.994 1.00 15.17 436 ARG A C 1
ATOM 3456 O O . ARG A 1 439 ? 25.276 -16.374 -38.200 1.00 16.04 436 ARG A O 1
ATOM 3464 N N . ASP A 1 440 ? 24.248 -14.776 -39.399 1.00 15.02 437 ASP A N 1
ATOM 3465 C CA . ASP A 1 440 ? 22.894 -15.071 -38.920 1.00 17.27 437 ASP A CA 1
ATOM 3466 C C . ASP A 1 440 ? 22.824 -15.002 -37.403 1.00 16.52 437 ASP A C 1
ATOM 3467 O O . ASP A 1 440 ? 22.293 -15.905 -36.754 1.00 19.05 437 ASP A O 1
ATOM 3472 N N . GLN A 1 441 ? 23.371 -13.923 -36.844 1.00 14.39 438 GLN A N 1
ATOM 3473 C CA . GLN A 1 441 ? 23.473 -13.763 -35.387 1.00 13.72 438 GLN A CA 1
ATOM 3474 C C . GLN A 1 441 ? 22.772 -12.516 -34.853 1.00 12.85 438 GLN A C 1
ATOM 3475 O O . GLN A 1 441 ? 22.955 -12.152 -33.679 1.00 14.53 438 GLN A O 1
ATOM 3481 N N . LEU A 1 442 ? 21.971 -11.870 -35.695 1.00 11.75 439 LEU A N 1
ATOM 3482 C CA . LEU A 1 442 ? 21.315 -10.612 -35.329 1.00 13.00 439 LEU A CA 1
ATOM 3483 C C . LEU A 1 442 ? 20.494 -10.699 -34.054 1.00 12.01 439 LEU A C 1
ATOM 3484 O O . LEU A 1 442 ? 20.417 -9.731 -33.304 1.00 15.01 439 LEU A O 1
ATOM 3489 N N . GLU A 1 443 ? 19.866 -11.853 -33.826 1.00 13.45 440 GLU A N 1
ATOM 3490 C CA . GLU A 1 443 ? 18.949 -12.048 -32.693 1.00 16.35 440 GLU A CA 1
ATOM 3491 C C . GLU A 1 443 ? 19.619 -12.529 -31.400 1.00 16.70 440 GLU A C 1
ATOM 3492 O O . GLU A 1 443 ? 18.958 -12.662 -30.372 1.00 19.25 440 GLU A O 1
ATOM 3498 N N . GLN A 1 444 ? 20.920 -12.792 -31.453 1.00 17.27 441 GLN A N 1
ATOM 3499 C CA . GLN A 1 444 ? 21.643 -13.437 -30.346 1.00 17.67 441 GLN A CA 1
ATOM 3500 C C . GLN A 1 444 ? 22.177 -12.389 -29.367 1.00 16.45 441 GLN A C 1
ATOM 3501 O O . GLN A 1 444 ? 22.914 -11.497 -29.751 1.00 17.69 441 GLN A O 1
ATOM 3507 N N . ALA A 1 445 ? 21.840 -12.531 -28.094 1.00 14.82 442 ALA A N 1
ATOM 3508 C CA . ALA A 1 445 ? 22.431 -11.674 -27.071 1.00 13.77 442 ALA A CA 1
ATOM 3509 C C . ALA A 1 445 ? 23.917 -11.951 -26.945 1.00 13.31 442 ALA A C 1
ATOM 3510 O O . ALA A 1 445 ? 24.353 -13.090 -27.083 1.00 14.33 442 ALA A O 1
ATOM 3512 N N . LEU A 1 446 ? 24.684 -10.900 -26.636 1.00 11.85 443 LEU A N 1
ATOM 3513 C CA . LEU A 1 446 ? 26.126 -10.995 -26.468 1.00 12.66 443 LEU A CA 1
ATOM 3514 C C . LEU A 1 446 ? 26.567 -10.360 -25.167 1.00 12.33 443 LEU A C 1
ATOM 3515 O O . LEU A 1 446 ? 25.976 -9.389 -24.725 1.00 11.60 443 LEU A O 1
ATOM 3520 N N . ASP A 1 447 ? 27.653 -10.862 -24.593 1.00 11.29 444 ASP A N 1
ATOM 3521 C CA . ASP A 1 447 ? 28.145 -10.314 -23.343 1.00 11.23 444 ASP A CA 1
ATOM 3522 C C . ASP A 1 447 ? 29.091 -9.155 -23.605 1.00 9.74 444 ASP A C 1
ATOM 3523 O O . ASP A 1 447 ? 29.925 -9.199 -24.526 1.00 10.11 444 ASP A O 1
ATOM 3528 N N . CYS A 1 448 ? 28.922 -8.104 -22.810 1.00 10.08 445 CYS A N 1
ATOM 3529 C CA . CYS A 1 448 ? 29.778 -6.935 -22.860 1.00 10.72 445 CYS A CA 1
ATOM 3530 C C . CYS A 1 448 ? 29.856 -6.360 -21.458 1.00 8.75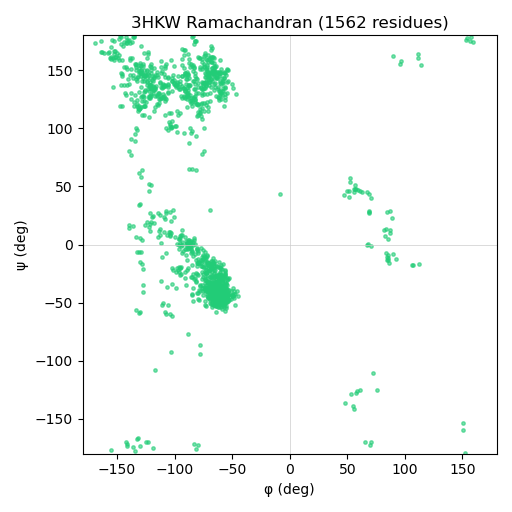 445 CYS A C 1
ATOM 3531 O O . CYS A 1 448 ? 29.195 -6.851 -20.541 1.00 9.59 445 CYS A O 1
ATOM 3534 N N . GLU A 1 449 ? 30.653 -5.317 -21.293 1.00 9.06 446 GLU A N 1
ATOM 3535 C CA . GLU A 1 449 ? 30.831 -4.688 -19.990 1.00 9.34 446 GLU A CA 1
ATOM 3536 C C . GLU A 1 449 ? 30.444 -3.241 -20.020 1.00 8.95 446 GLU A C 1
ATOM 3537 O O . GLU A 1 449 ? 30.719 -2.541 -20.999 1.00 7.77 446 GLU A O 1
ATOM 3543 N N A ILE A 1 450 ? 29.782 -2.812 -18.948 0.50 8.88 447 ILE A N 1
ATOM 3544 N N B ILE A 1 450 ? 29.813 -2.800 -18.933 0.50 8.49 447 ILE A N 1
ATOM 3545 C CA A ILE A 1 450 ? 29.465 -1.414 -18.700 0.50 8.49 447 ILE A CA 1
ATOM 3546 C CA B ILE A 1 450 ? 29.447 -1.404 -18.716 0.50 7.94 447 ILE A CA 1
ATOM 3547 C C A ILE A 1 450 ? 29.962 -1.136 -17.303 0.50 7.11 447 ILE A C 1
ATOM 3548 C C B ILE A 1 450 ? 29.887 -1.066 -17.299 0.50 6.55 447 ILE A C 1
ATOM 3549 O O A ILE A 1 450 ? 29.579 -1.826 -16.356 0.50 8.60 447 ILE A O 1
ATOM 3550 O O B ILE A 1 450 ? 29.366 -1.623 -16.332 0.50 8.10 447 ILE A O 1
ATOM 3559 N N . TYR A 1 451 ? 30.847 -0.153 -17.191 1.00 6.46 448 TYR A N 1
ATOM 3560 C CA . TYR A 1 451 ? 31.557 0.122 -15.946 1.00 8.63 448 TYR A CA 1
ATOM 3561 C C . TYR A 1 451 ? 32.031 -1.144 -15.245 1.00 9.92 448 TYR A C 1
ATOM 3562 O O . TYR A 1 451 ? 31.893 -1.268 -14.035 1.00 9.33 448 TYR A O 1
ATOM 3571 N N . GLY A 1 452 ? 32.566 -2.091 -16.029 1.00 7.44 449 GLY A N 1
ATOM 3572 C CA . GLY A 1 452 ? 33.209 -3.274 -15.483 1.00 8.36 449 GLY A CA 1
ATOM 3573 C C . GLY A 1 452 ? 32.311 -4.436 -15.126 1.00 9.34 449 GLY A C 1
ATOM 3574 O O . GLY A 1 452 ? 32.802 -5.532 -14.888 1.00 12.07 449 GLY A O 1
ATOM 3575 N N . ALA A 1 453 ? 31.001 -4.208 -15.078 1.00 8.85 450 ALA A N 1
ATOM 3576 C CA . ALA A 1 453 ? 30.050 -5.293 -14.870 1.00 7.18 450 ALA A CA 1
ATOM 3577 C C . ALA A 1 453 ? 29.664 -5.898 -16.209 1.00 9.67 450 ALA A C 1
ATOM 3578 O O . ALA A 1 453 ? 29.554 -5.180 -17.204 1.00 8.36 450 ALA A O 1
ATOM 3580 N N A CYS A 1 454 ? 29.409 -7.203 -16.214 1.00 9.90 451 CYS A N 1
ATOM 3581 C CA A CYS A 1 454 ? 29.082 -7.929 -17.446 1.00 11.11 451 CYS A CA 1
ATOM 3582 C C A CYS A 1 454 ? 27.575 -7.937 -17.671 1.00 10.67 451 CYS A C 1
ATOM 3583 O O A CYS A 1 454 ? 26.801 -8.220 -16.741 1.00 10.38 451 CYS A O 1
ATOM 3586 N N . TYR A 1 455 ? 27.162 -7.602 -18.895 1.00 10.22 452 TYR A N 1
ATOM 3587 C CA . TYR A 1 455 ? 25.764 -7.625 -19.287 1.00 9.58 452 TYR A CA 1
ATOM 3588 C C . TYR A 1 455 ? 25.570 -8.468 -20.517 1.00 10.88 452 TYR A C 1
ATOM 3589 O O . TYR A 1 455 ? 26.417 -8.485 -21.392 1.00 11.73 452 TYR A O 1
ATOM 3598 N N . SER A 1 456 ? 24.419 -9.122 -20.596 1.00 11.32 453 SER A N 1
ATOM 3599 C CA . SER A 1 456 ? 24.015 -9.806 -21.816 1.00 11.17 453 SER A CA 1
ATOM 3600 C C . SER A 1 456 ? 23.078 -8.862 -22.544 1.00 11.14 453 SER A C 1
ATOM 3601 O O . SER A 1 456 ? 22.023 -8.524 -22.031 1.00 13.89 453 SER A O 1
ATOM 3604 N N . ILE A 1 457 ? 23.497 -8.393 -23.718 1.00 12.13 454 ILE A N 1
ATOM 3605 C CA . ILE A 1 457 ? 22.760 -7.376 -24.438 1.00 10.64 454 ILE A CA 1
ATOM 3606 C C . ILE A 1 457 ? 22.429 -7.858 -25.833 1.00 12.80 454 ILE A C 1
ATOM 3607 O O . ILE A 1 457 ? 23.279 -8.438 -26.503 1.00 11.46 454 ILE A O 1
ATOM 3612 N N . GLU A 1 458 ? 21.198 -7.589 -26.264 1.00 13.06 455 GLU A N 1
ATOM 3613 C CA . GLU A 1 458 ? 20.766 -7.869 -27.631 1.00 13.74 455 GLU A CA 1
ATOM 3614 C C . GLU A 1 458 ? 21.133 -6.693 -28.544 1.00 10.33 455 GLU A C 1
ATOM 3615 O O . GLU A 1 458 ? 20.676 -5.569 -28.323 1.00 12.92 455 GLU A O 1
ATOM 3621 N N . PRO A 1 459 ? 21.931 -6.942 -29.597 1.00 9.79 456 PRO A N 1
ATOM 3622 C CA . PRO A 1 459 ? 22.244 -5.835 -30.497 1.00 10.25 456 PRO A CA 1
ATOM 3623 C C . PRO A 1 459 ? 21.026 -5.133 -31.119 1.00 8.38 456 PRO A C 1
ATOM 3624 O O . PRO A 1 459 ? 21.071 -3.930 -31.352 1.00 9.96 456 PRO A O 1
ATOM 3628 N N . LEU A 1 460 ? 19.925 -5.856 -31.309 1.00 11.29 457 LEU A N 1
ATOM 3629 C CA . LEU A 1 460 ? 18.689 -5.241 -31.784 1.00 11.62 457 LEU A CA 1
ATOM 3630 C C . LEU A 1 460 ? 18.077 -4.236 -30.810 1.00 11.29 457 LEU A C 1
ATOM 3631 O O . LEU A 1 460 ? 17.197 -3.461 -31.191 1.00 11.76 457 LEU A O 1
ATOM 3636 N N . ASP A 1 461 ? 18.538 -4.236 -29.561 1.00 10.39 458 ASP A N 1
ATOM 3637 C CA . ASP A 1 461 ? 18.097 -3.249 -28.579 1.00 11.13 458 ASP A CA 1
ATOM 3638 C C . ASP A 1 461 ? 18.963 -1.978 -28.556 1.00 10.04 458 ASP A C 1
ATOM 3639 O O . ASP A 1 461 ? 18.725 -1.096 -27.754 1.00 9.76 458 ASP A O 1
ATOM 3644 N N . LEU A 1 462 ? 19.953 -1.870 -29.441 1.00 8.32 459 LEU A N 1
ATOM 3645 C CA . LEU A 1 462 ? 20.857 -0.726 -29.374 1.00 9.02 459 LEU A CA 1
ATOM 3646 C C . LEU A 1 462 ? 20.171 0.634 -29.506 1.00 8.34 459 LEU A C 1
ATOM 3647 O O . LEU A 1 462 ? 20.530 1.559 -28.786 1.00 10.35 459 LEU A O 1
ATOM 3652 N N . PRO A 1 463 ? 19.220 0.785 -30.448 1.00 9.30 460 PRO A N 1
ATOM 3653 C CA . PRO A 1 463 ? 18.627 2.114 -30.571 1.00 9.17 460 PRO A CA 1
ATOM 3654 C C . PRO A 1 463 ? 17.977 2.682 -29.289 1.00 9.04 460 PRO A C 1
ATOM 3655 O O . PRO A 1 463 ? 18.338 3.770 -28.883 1.00 9.79 460 PRO A O 1
ATOM 3659 N N . PRO A 1 464 ? 17.051 1.968 -28.642 1.00 11.15 461 PRO A N 1
ATOM 3660 C CA . PRO A 1 464 ? 16.563 2.546 -27.382 1.00 11.34 461 PRO A CA 1
ATOM 3661 C C . PRO A 1 464 ? 17.612 2.677 -26.259 1.00 9.86 461 PRO A C 1
ATOM 3662 O O . PRO A 1 464 ? 17.545 3.625 -25.466 1.00 11.56 461 PRO A O 1
ATOM 3666 N N . ILE A 1 465 ? 18.583 1.768 -26.201 1.00 9.61 462 ILE A N 1
ATOM 3667 C CA . ILE A 1 465 ? 19.677 1.913 -25.249 1.00 8.61 462 ILE A CA 1
ATOM 3668 C C . ILE A 1 465 ? 20.371 3.231 -25.512 1.00 7.67 462 ILE A C 1
ATOM 3669 O O . ILE A 1 465 ? 20.580 4.028 -24.598 1.00 9.44 462 ILE A O 1
ATOM 3674 N N . ILE A 1 466 ? 20.753 3.455 -26.763 1.00 8.27 463 ILE A N 1
ATOM 3675 C CA . ILE A 1 466 ? 21.491 4.661 -27.131 1.00 8.15 463 ILE A CA 1
ATOM 3676 C C . ILE A 1 466 ? 20.664 5.915 -26.786 1.00 10.06 463 ILE A C 1
ATOM 3677 O O . ILE A 1 466 ? 21.195 6.897 -26.279 1.00 9.11 463 ILE A O 1
ATOM 3682 N N . GLN A 1 467 ? 19.369 5.895 -27.067 1.00 10.64 464 GLN A N 1
ATOM 3683 C CA . GLN A 1 467 ? 18.534 7.051 -26.765 1.00 10.65 464 GLN A CA 1
ATOM 3684 C C . GLN A 1 467 ? 18.563 7.365 -25.259 1.00 9.64 464 GLN A C 1
ATOM 3685 O O . GLN A 1 467 ? 18.675 8.525 -24.842 1.00 10.65 464 GLN A O 1
ATOM 3691 N N . ARG A 1 468 ? 18.469 6.324 -24.447 1.00 8.80 465 ARG A N 1
ATOM 3692 C CA . ARG A 1 468 ? 18.486 6.498 -22.995 1.00 9.25 465 ARG A CA 1
ATOM 3693 C C . ARG A 1 468 ? 19.813 7.039 -22.481 1.00 9.93 465 ARG A C 1
ATOM 3694 O O . ARG A 1 468 ? 19.830 7.864 -21.563 1.00 10.54 465 ARG A O 1
ATOM 3702 N N . LEU A 1 469 ? 20.911 6.557 -23.057 1.00 7.47 466 LEU A N 1
ATOM 3703 C CA . LEU A 1 469 ? 22.248 6.882 -22.571 1.00 8.28 466 LEU A CA 1
ATOM 3704 C C . LEU A 1 469 ? 22.774 8.199 -23.082 1.00 9.45 466 LEU A C 1
ATOM 3705 O O . LEU A 1 469 ? 23.567 8.835 -22.392 1.00 10.16 466 LEU A O 1
ATOM 3710 N N . HIS A 1 470 ? 22.349 8.594 -24.286 1.00 7.38 467 HIS A N 1
ATOM 3711 C CA . HIS A 1 470 ? 22.927 9.731 -24.987 1.00 7.66 467 HIS A CA 1
ATOM 3712 C C . HIS A 1 470 ? 21.939 10.770 -25.486 1.00 10.10 467 HIS A C 1
ATOM 3713 O O . HIS A 1 470 ? 22.340 11.881 -25.826 1.00 11.72 467 HIS A O 1
ATOM 3720 N N . GLY A 1 471 ? 20.663 10.414 -25.561 1.00 8.70 468 GLY A N 1
ATOM 3721 C CA . GLY A 1 471 ? 19.673 11.305 -26.129 1.00 9.39 468 GLY A CA 1
ATOM 3722 C C . GLY A 1 471 ? 19.422 10.992 -27.586 1.00 9.93 468 GLY A C 1
ATOM 3723 O O . GLY A 1 471 ? 20.255 10.412 -28.273 1.00 10.19 468 GLY A O 1
ATOM 3724 N N . LEU A 1 472 ? 18.237 11.365 -28.046 1.00 10.71 469 LEU A N 1
ATOM 3725 C CA . LEU A 1 472 ? 17.849 11.193 -29.443 1.00 13.58 469 LEU A CA 1
ATOM 3726 C C . LEU A 1 472 ? 18.804 11.864 -30.429 1.00 9.71 469 LEU A C 1
ATOM 3727 O O . LEU A 1 472 ? 18.911 11.435 -31.581 1.00 12.35 469 LEU A O 1
ATOM 3732 N N . SER A 1 473 ? 19.483 12.922 -29.996 1.00 9.60 470 SER A N 1
ATOM 3733 C CA . SER A 1 473 ? 20.452 13.610 -30.860 1.00 11.94 470 SER A CA 1
ATOM 3734 C C . SER A 1 473 ? 21.622 12.720 -31.345 1.00 11.41 470 SER A C 1
ATOM 3735 O O . SER A 1 473 ? 22.269 13.037 -32.356 1.00 10.81 470 SER A O 1
ATOM 3738 N N . ALA A 1 474 ? 21.891 11.626 -30.628 1.00 9.56 471 ALA A N 1
ATOM 3739 C CA . ALA A 1 474 ? 22.958 10.683 -30.979 1.00 9.59 471 ALA A CA 1
ATOM 3740 C C . ALA A 1 474 ? 22.829 10.129 -32.395 1.00 8.88 471 ALA A C 1
ATOM 3741 O O . ALA A 1 474 ? 23.820 9.682 -32.975 1.00 10.98 471 ALA A O 1
ATOM 3743 N N . PHE A 1 475 ? 21.602 10.123 -32.918 1.00 8.16 472 PHE A N 1
ATOM 3744 C CA . PHE A 1 475 ? 21.314 9.595 -34.263 1.00 7.41 472 PHE A CA 1
ATOM 3745 C C . PHE A 1 475 ? 21.331 10.670 -35.341 1.00 10.00 472 PHE A C 1
ATOM 3746 O O . PHE A 1 475 ? 21.059 10.369 -36.507 1.00 9.79 472 PHE A O 1
ATOM 3754 N N . SER A 1 476 ? 21.595 11.917 -34.947 1.00 9.76 473 SER A N 1
ATOM 3755 C CA . SER A 1 476 ? 21.537 13.058 -35.863 1.00 11.06 473 SER A CA 1
ATOM 3756 C C . SER A 1 476 ? 22.761 13.969 -35.854 1.00 10.06 473 SER A C 1
ATOM 3757 O O . SER A 1 476 ? 22.768 15.011 -36.504 1.00 12.16 473 SER A O 1
ATOM 3760 N N . LEU A 1 477 ? 23.801 13.594 -35.128 1.00 8.95 474 LEU A N 1
ATOM 3761 C CA . LEU A 1 477 ? 24.955 14.474 -35.027 1.00 8.55 474 LEU A CA 1
ATOM 3762 C C . LEU A 1 477 ? 25.676 14.557 -36.370 1.00 9.79 474 LEU A C 1
ATOM 3763 O O . LEU A 1 477 ? 25.786 13.570 -37.102 1.00 9.94 474 LEU A O 1
ATOM 3768 N N . HIS A 1 478 ? 26.160 15.747 -36.676 1.00 9.06 475 HIS A N 1
ATOM 3769 C CA . HIS A 1 478 ? 26.985 15.955 -37.847 1.00 11.05 475 HIS A CA 1
ATOM 3770 C C . HIS A 1 478 ? 27.886 17.142 -37.545 1.00 9.40 475 HIS A C 1
ATOM 3771 O O . HIS A 1 478 ? 27.869 17.668 -36.431 1.00 10.33 475 HIS A O 1
ATOM 3778 N N A SER A 1 479 ? 28.691 17.543 -38.521 0.50 9.07 476 SER A N 1
ATOM 3779 N N B SER A 1 479 ? 28.689 17.537 -38.524 0.50 9.39 476 SER A N 1
ATOM 3780 C CA A SER A 1 479 ? 29.586 18.681 -38.353 0.50 10.05 476 SER A CA 1
ATOM 3781 C CA B SER A 1 479 ? 29.594 18.665 -38.365 0.50 10.46 476 SER A CA 1
ATOM 3782 C C A SER A 1 479 ? 30.423 18.471 -37.095 0.50 9.05 476 SER A C 1
ATOM 3783 C C B SER A 1 479 ? 30.429 18.471 -37.104 0.50 9.58 476 SER A C 1
ATOM 3784 O O A SER A 1 479 ? 30.409 19.285 -36.162 0.50 10.36 476 SER A O 1
ATOM 3785 O O B SER A 1 479 ? 30.422 19.297 -36.182 0.50 11.22 476 SER A O 1
ATOM 3790 N N . TYR A 1 480 ? 31.146 17.355 -37.089 1.00 10.37 477 TYR A N 1
ATOM 3791 C CA . TYR A 1 480 ? 32.097 17.055 -36.033 1.00 10.18 477 TYR A CA 1
ATOM 3792 C C . TYR A 1 480 ? 33.303 18.004 -36.110 1.00 10.05 477 TYR A C 1
ATOM 3793 O O . TYR A 1 480 ? 33.507 18.705 -37.116 1.00 11.03 477 TYR A O 1
ATOM 3802 N N . SER A 1 481 ? 34.099 18.026 -35.045 1.00 10.52 478 SER A N 1
ATOM 3803 C CA . SER A 1 481 ? 35.235 18.950 -34.972 1.00 11.04 478 SER A CA 1
ATOM 3804 C C . SER A 1 481 ? 36.367 18.516 -35.902 1.00 10.31 478 SER A C 1
ATOM 3805 O O . SER A 1 481 ? 36.617 17.325 -36.095 1.00 11.86 478 SER A O 1
ATOM 3808 N N . PRO A 1 482 ? 37.060 19.487 -36.507 1.00 13.81 479 PRO A N 1
ATOM 3809 C CA . PRO A 1 482 ? 38.173 19.140 -37.382 1.00 13.73 479 PRO A CA 1
ATOM 3810 C C . PRO A 1 482 ? 39.209 18.228 -36.713 1.00 13.04 479 PRO A C 1
ATOM 3811 O O . PRO A 1 482 ? 39.694 17.276 -37.335 1.00 14.25 479 PRO A O 1
ATOM 3815 N N . GLY A 1 483 ? 39.515 18.505 -35.447 1.00 13.17 480 GLY A N 1
ATOM 3816 C CA . GLY A 1 483 ? 40.487 17.722 -34.686 1.00 12.74 480 GLY A CA 1
ATOM 3817 C C . GLY A 1 483 ? 40.027 16.293 -34.480 1.00 11.08 480 GLY A C 1
ATOM 3818 O O . GLY A 1 483 ? 40.827 15.357 -34.547 1.00 13.68 480 GLY A O 1
ATOM 3819 N N . GLU A 1 484 ? 38.727 16.115 -34.241 1.00 9.39 481 GLU A N 1
ATOM 3820 C CA . GLU A 1 484 ? 38.194 14.768 -34.060 1.00 9.13 481 GLU A CA 1
ATOM 3821 C C . GLU A 1 484 ? 38.272 14.017 -35.392 1.00 8.13 481 GLU A C 1
ATOM 3822 O O . GLU A 1 484 ? 38.705 12.858 -35.449 1.00 9.63 481 GLU A O 1
ATOM 3828 N N . ILE A 1 485 ? 37.858 14.687 -36.466 1.00 9.98 482 ILE A N 1
ATOM 3829 C CA . ILE A 1 485 ? 37.883 14.067 -37.796 1.00 10.72 482 ILE A CA 1
ATOM 3830 C C . ILE A 1 485 ? 39.304 13.656 -38.157 1.00 9.01 482 ILE A C 1
ATOM 3831 O O . ILE A 1 485 ? 39.538 12.528 -38.599 1.00 10.62 482 ILE A O 1
ATOM 3836 N N . ASN A 1 486 ? 40.261 14.550 -37.916 1.00 11.39 483 ASN A N 1
ATOM 3837 C CA . ASN A 1 486 ? 41.661 14.262 -38.194 1.00 13.82 483 ASN A CA 1
ATOM 3838 C C . ASN A 1 486 ? 42.170 13.083 -37.394 1.00 12.46 483 ASN A C 1
ATOM 3839 O O . ASN A 1 486 ? 42.938 12.272 -37.916 1.00 13.22 483 ASN A O 1
ATOM 3844 N N . ARG A 1 487 ? 41.744 12.984 -36.133 1.00 8.60 484 ARG A N 1
ATOM 3845 C CA . ARG A 1 487 ? 42.223 11.907 -35.273 1.00 8.52 484 ARG A CA 1
ATOM 3846 C C . ARG A 1 487 ? 41.712 10.567 -35.788 1.00 6.71 484 ARG A C 1
ATOM 3847 O O . ARG A 1 487 ? 42.458 9.608 -35.869 1.00 9.78 484 ARG A O 1
ATOM 3855 N N . VAL A 1 488 ? 40.429 10.508 -36.118 1.00 7.29 485 VAL A N 1
ATOM 3856 C CA . VAL A 1 488 ? 39.852 9.295 -36.673 1.00 7.53 485 VAL A CA 1
ATOM 3857 C C . VAL A 1 488 ? 40.548 8.934 -37.997 1.00 8.98 485 VAL A C 1
ATOM 3858 O O . VAL A 1 488 ? 41.024 7.805 -38.172 1.00 8.51 485 VAL A O 1
ATOM 3862 N N . ALA A 1 489 ? 40.636 9.903 -38.908 1.00 8.13 486 ALA A N 1
ATOM 3863 C CA . ALA A 1 489 ? 41.247 9.654 -40.217 1.00 10.35 486 ALA A CA 1
ATOM 3864 C C . ALA A 1 489 ? 42.659 9.089 -40.105 1.00 9.88 486 ALA A C 1
ATOM 3865 O O . ALA A 1 489 ? 43.008 8.147 -40.807 1.00 12.09 486 ALA A O 1
ATOM 3867 N N . ALA A 1 490 ? 43.482 9.673 -39.238 1.00 11.34 487 ALA A N 1
ATOM 3868 C CA . ALA A 1 490 ? 44.867 9.202 -39.069 1.00 12.56 487 ALA A CA 1
ATOM 3869 C C . ALA A 1 490 ? 44.890 7.788 -38.493 1.00 11.98 487 ALA A C 1
ATOM 3870 O O . ALA A 1 490 ? 45.737 6.963 -38.853 1.00 12.09 487 ALA A O 1
ATOM 3872 N N . CYS A 1 491 ? 43.954 7.496 -37.596 1.00 10.36 488 CYS A N 1
ATOM 3873 C CA . CYS A 1 491 ? 43.860 6.142 -37.055 1.00 10.05 488 CYS A CA 1
ATOM 3874 C C . CYS A 1 491 ? 43.571 5.145 -38.175 1.00 8.21 488 CYS A C 1
ATOM 3875 O O . CYS A 1 491 ? 44.197 4.093 -38.244 1.00 7.67 488 CYS A O 1
ATOM 3878 N N . LEU A 1 492 ? 42.635 5.481 -39.064 1.00 8.16 489 LEU A N 1
ATOM 3879 C CA . LEU A 1 492 ? 42.263 4.559 -40.143 1.00 8.57 489 LEU A CA 1
ATOM 3880 C C . LEU A 1 492 ? 43.453 4.281 -41.079 1.00 8.90 489 LEU A C 1
ATOM 3881 O O . LEU A 1 492 ? 43.691 3.136 -41.484 1.00 9.22 489 LEU A O 1
ATOM 3886 N N . ARG A 1 493 ? 44.204 5.320 -41.414 1.00 10.98 490 ARG A N 1
ATOM 3887 C CA . ARG A 1 493 ? 45.381 5.148 -42.267 1.00 11.23 490 ARG A CA 1
ATOM 3888 C C . ARG A 1 493 ? 46.410 4.256 -41.581 1.00 10.52 490 ARG A C 1
ATOM 3889 O O . ARG A 1 493 ? 46.989 3.365 -42.202 1.00 12.23 490 ARG A O 1
ATOM 3897 N N . LYS A 1 494 ? 46.618 4.498 -40.293 1.00 9.50 491 LYS A N 1
ATOM 3898 C CA . LYS A 1 494 ? 47.563 3.725 -39.492 1.00 11.56 491 LYS A CA 1
ATOM 3899 C C . LYS A 1 494 ? 47.235 2.240 -39.486 1.00 10.50 491 LYS A C 1
ATOM 3900 O O . LYS A 1 494 ? 48.123 1.396 -39.666 1.00 11.57 491 LYS A O 1
ATOM 3906 N N . LEU A 1 495 ? 45.958 1.919 -39.288 1.00 7.54 492 LEU A N 1
ATOM 3907 C CA . LEU A 1 495 ? 45.527 0.526 -39.085 1.00 7.99 492 LEU A CA 1
ATOM 3908 C C . LEU A 1 495 ? 45.113 -0.196 -40.361 1.00 7.81 492 LEU A C 1
ATOM 3909 O O . LEU A 1 495 ? 44.827 -1.383 -40.322 1.00 7.70 492 LEU A O 1
ATOM 3914 N N . GLY A 1 496 ? 45.056 0.495 -41.491 1.00 8.77 493 GLY A N 1
ATOM 3915 C CA . GLY A 1 496 ? 44.548 -0.142 -42.703 1.00 10.06 493 GLY A CA 1
ATOM 3916 C C . GLY A 1 496 ? 43.046 -0.391 -42.626 1.00 8.95 493 GLY A C 1
ATOM 3917 O O . GLY A 1 496 ? 42.544 -1.432 -43.064 1.00 8.96 493 GLY A O 1
ATOM 3918 N N . VAL A 1 497 ? 42.326 0.576 -42.071 1.00 7.41 494 VAL A N 1
ATOM 3919 C CA . VAL A 1 497 ? 40.865 0.538 -42.007 1.00 6.66 494 VAL A CA 1
ATOM 3920 C C . VAL A 1 497 ? 40.356 1.345 -43.189 1.00 5.66 494 VAL A C 1
ATOM 3921 O O . VAL A 1 497 ? 40.860 2.443 -43.454 1.00 7.65 494 VAL A O 1
ATOM 3925 N N . PRO A 1 498 ? 39.358 0.806 -43.927 1.00 7.30 495 PRO A N 1
ATOM 3926 C CA . PRO A 1 498 ? 38.813 1.600 -45.035 1.00 6.56 495 PRO A CA 1
ATOM 3927 C C . PRO A 1 498 ? 38.349 2.999 -44.634 1.00 6.69 495 PRO A C 1
ATOM 3928 O O . PRO A 1 498 ? 37.940 3.220 -43.494 1.00 6.65 495 PRO A O 1
ATOM 3932 N N . PRO A 1 499 ? 38.426 3.952 -45.568 1.00 7.65 496 PRO A N 1
ATOM 3933 C CA . PRO A 1 499 ? 38.023 5.317 -45.265 1.00 5.51 496 PRO A CA 1
ATOM 3934 C C . PRO A 1 499 ? 36.535 5.459 -44.971 1.00 6.70 496 PRO A C 1
ATOM 3935 O O . PRO A 1 499 ? 35.733 4.609 -45.338 1.00 6.05 496 PRO A O 1
ATOM 3939 N N . LEU A 1 500 ? 36.181 6.551 -44.305 1.00 7.11 497 LEU A N 1
ATOM 3940 C CA . LEU A 1 500 ? 34.823 6.755 -43.876 1.00 7.52 497 LEU A CA 1
ATOM 3941 C C . LEU A 1 500 ? 33.806 6.726 -45.005 1.00 9.19 497 LEU A C 1
ATOM 3942 O O . LEU A 1 500 ? 32.695 6.200 -44.813 1.00 9.47 497 LEU A O 1
ATOM 3947 N N . ARG A 1 501 ? 34.160 7.271 -46.168 1.00 9.75 498 ARG A N 1
ATOM 3948 C CA . ARG A 1 501 ? 33.218 7.235 -47.293 1.00 10.41 498 ARG A CA 1
ATOM 3949 C C . ARG A 1 501 ? 32.970 5.818 -47.783 1.00 8.15 498 ARG A C 1
ATOM 3950 O O . ARG A 1 501 ? 31.900 5.536 -48.309 1.00 10.12 498 ARG A O 1
ATOM 3958 N N . ALA A 1 502 ? 33.938 4.924 -47.619 1.00 7.58 499 ALA A N 1
ATOM 3959 C CA . ALA A 1 502 ? 33.704 3.525 -47.946 1.00 6.97 499 ALA A CA 1
ATOM 3960 C C . ALA A 1 502 ? 32.722 2.894 -46.962 1.00 8.57 499 ALA A C 1
ATOM 3961 O O . ALA A 1 502 ? 31.863 2.111 -47.358 1.00 8.77 499 ALA A O 1
ATOM 3963 N N . TRP A 1 503 ? 32.863 3.227 -45.678 1.00 8.82 500 TRP A N 1
ATOM 3964 C CA . TRP A 1 503 ? 31.940 2.727 -44.663 1.00 7.62 500 TRP A CA 1
ATOM 3965 C C . TRP A 1 503 ? 30.528 3.230 -44.924 1.00 7.16 500 TRP A C 1
ATOM 3966 O O . TRP A 1 503 ? 29.549 2.500 -44.729 1.00 8.20 500 TRP A O 1
ATOM 3977 N N . ARG A 1 504 ? 30.415 4.465 -45.385 1.00 8.54 501 ARG A N 1
ATOM 3978 C CA . ARG A 1 504 ? 29.106 5.039 -45.678 1.00 9.89 501 ARG A CA 1
ATOM 3979 C C . ARG A 1 504 ? 28.427 4.248 -46.796 1.00 9.92 501 ARG A C 1
ATOM 3980 O O . ARG A 1 504 ? 27.242 3.932 -46.722 1.00 9.46 501 ARG A O 1
ATOM 3988 N N . HIS A 1 505 ? 29.192 3.921 -47.830 1.00 11.45 502 HIS A N 1
ATOM 3989 C CA . HIS A 1 505 ? 28.676 3.137 -48.933 1.00 10.94 502 HIS A CA 1
ATOM 3990 C C . HIS A 1 505 ? 28.193 1.772 -48.422 1.00 11.60 502 HIS A C 1
ATOM 3991 O O . HIS A 1 505 ? 27.084 1.323 -48.755 1.00 15.59 502 HIS A O 1
ATOM 3998 N N . ARG A 1 506 ? 28.996 1.133 -47.573 1.00 10.46 503 ARG A N 1
ATOM 3999 C CA . ARG A 1 506 ? 28.618 -0.158 -47.006 1.00 10.40 503 ARG A CA 1
ATOM 4000 C C . ARG A 1 506 ? 27.378 -0.021 -46.126 1.00 11.63 503 ARG A C 1
ATOM 4001 O O . ARG A 1 506 ? 26.480 -0.875 -46.162 1.00 11.40 503 ARG A O 1
ATOM 4009 N N . ALA A 1 507 ? 27.341 1.048 -45.327 1.00 8.90 504 ALA A N 1
ATOM 4010 C CA . ALA A 1 507 ? 26.208 1.276 -44.411 1.00 9.58 504 ALA A CA 1
ATOM 4011 C C . ALA A 1 507 ? 24.891 1.374 -45.170 1.00 10.54 504 ALA A C 1
ATOM 4012 O O . ALA A 1 507 ? 23.845 0.962 -44.675 1.00 10.18 504 ALA A O 1
ATOM 4014 N N . ARG A 1 508 ? 24.926 1.895 -46.391 1.00 10.34 505 ARG A N 1
ATOM 4015 C CA . ARG A 1 508 ? 23.682 1.998 -47.155 1.00 12.21 505 ARG A CA 1
ATOM 4016 C C . ARG A 1 508 ? 23.078 0.613 -47.416 1.00 12.41 505 ARG A C 1
ATOM 4017 O O . ARG A 1 508 ? 21.858 0.444 -47.354 1.00 12.84 505 ARG A O 1
ATOM 4025 N N A SER A 1 509 ? 23.932 -0.372 -47.691 0.50 11.10 506 SER A N 1
ATOM 4026 N N B SER A 1 509 ? 23.941 -0.370 -47.669 0.50 10.94 506 SER A N 1
ATOM 4027 C CA A SER A 1 509 ? 23.462 -1.738 -47.912 0.50 12.06 506 SER A CA 1
ATOM 4028 C CA B SER A 1 509 ? 23.510 -1.748 -47.925 0.50 12.01 506 SER A CA 1
ATOM 4029 C C A SER A 1 509 ? 22.966 -2.357 -46.615 0.50 11.63 506 SER A C 1
ATOM 4030 C C B SER A 1 509 ? 23.041 -2.444 -46.650 0.50 11.39 506 SER A C 1
ATOM 4031 O O A SER A 1 509 ? 21.877 -2.933 -46.563 0.50 12.60 506 SER A O 1
ATOM 4032 O O B SER A 1 509 ? 22.054 -3.180 -46.657 0.50 12.86 506 SER A O 1
ATOM 4037 N N . VAL A 1 510 ? 23.760 -2.202 -45.559 1.00 11.10 507 VAL A N 1
ATOM 4038 C CA . VAL A 1 510 ? 23.410 -2.767 -44.254 1.00 10.23 507 VAL A CA 1
ATOM 4039 C C . VAL A 1 510 ? 22.052 -2.240 -43.807 1.00 8.91 507 VAL A C 1
ATOM 4040 O O . VAL A 1 510 ? 21.185 -3.014 -43.361 1.00 10.29 507 VAL A O 1
ATOM 4044 N N . ARG A 1 511 ? 21.869 -0.932 -43.978 1.00 8.84 508 ARG A N 1
ATOM 4045 C CA . ARG A 1 511 ? 20.637 -0.245 -43.624 1.00 9.14 508 ARG A CA 1
ATOM 4046 C C . ARG A 1 511 ? 19.445 -0.839 -44.354 1.00 9.72 508 ARG A C 1
ATOM 4047 O O . ARG A 1 511 ? 18.420 -1.104 -43.742 1.00 12.03 508 ARG A O 1
ATOM 4055 N N . ALA A 1 512 ? 19.573 -1.022 -45.668 1.00 12.05 509 ALA A N 1
ATOM 4056 C CA . ALA A 1 512 ? 18.459 -1.553 -46.464 1.00 13.65 509 ALA A CA 1
ATOM 4057 C C . ALA A 1 512 ? 18.108 -2.969 -46.003 1.00 14.08 509 ALA A C 1
ATOM 4058 O O . ALA A 1 512 ? 16.933 -3.327 -45.936 1.00 14.97 509 ALA A O 1
ATOM 4060 N N . LYS A 1 513 ? 19.124 -3.770 -45.685 1.00 13.38 510 LYS A N 1
ATOM 4061 C CA . LYS A 1 513 ? 18.910 -5.140 -45.202 1.00 16.12 510 LYS A CA 1
ATOM 4062 C C . LYS A 1 513 ? 18.159 -5.134 -43.884 1.00 14.59 510 LYS A C 1
ATOM 4063 O O . LYS A 1 513 ? 17.256 -5.940 -43.679 1.00 17.14 510 LYS A O 1
ATOM 4069 N N . LEU A 1 514 ? 18.557 -4.249 -42.978 1.00 11.32 511 LEU A N 1
ATOM 4070 C CA . LEU A 1 514 ? 17.874 -4.123 -41.698 1.00 12.48 511 LEU A CA 1
ATOM 4071 C C . LEU A 1 514 ? 16.434 -3.653 -41.857 1.00 11.98 511 LEU A C 1
ATOM 4072 O O . LEU A 1 514 ? 15.536 -4.210 -41.234 1.00 13.29 511 LEU A O 1
ATOM 4077 N N . LEU A 1 515 ? 16.215 -2.624 -42.669 1.00 13.64 512 LEU A N 1
ATOM 4078 C CA . LEU A 1 515 ? 14.858 -2.120 -42.910 1.00 14.25 512 LEU A CA 1
ATOM 4079 C C . LEU A 1 515 ? 13.936 -3.203 -43.460 1.00 16.99 512 LEU A C 1
ATOM 4080 O O . LEU A 1 515 ? 12.760 -3.241 -43.110 1.00 17.52 512 LEU A O 1
ATOM 4085 N N . SER A 1 516 ? 14.488 -4.078 -44.303 1.00 16.34 513 SER A N 1
ATOM 4086 C CA . SER A 1 516 ? 13.711 -5.142 -44.965 1.00 18.03 513 SER A CA 1
ATOM 4087 C C . SER A 1 516 ? 13.204 -6.207 -43.983 1.00 18.96 513 SER A C 1
ATOM 4088 O O . SER A 1 516 ? 12.199 -6.882 -44.247 1.00 19.27 513 SER A O 1
ATOM 4091 N N . ARG A 1 517 ? 13.889 -6.324 -42.845 1.00 20.52 514 ARG A N 1
ATOM 4092 C CA . ARG A 1 517 ? 13.576 -7.316 -41.825 1.00 20.42 514 ARG A CA 1
ATOM 4093 C C . ARG A 1 517 ? 12.414 -6.930 -40.909 1.00 18.39 514 ARG A C 1
ATOM 4094 O O . ARG A 1 517 ? 11.887 -7.784 -40.196 1.00 21.31 514 ARG A O 1
ATOM 4102 N N . GLY A 1 518 ? 12.033 -5.657 -40.896 1.00 16.17 515 GLY A N 1
ATOM 4103 C CA . GLY A 1 518 ? 10.978 -5.172 -40.009 1.00 18.43 515 GLY A CA 1
ATOM 4104 C C . GLY A 1 518 ? 11.368 -5.164 -38.542 1.00 17.76 515 GLY A C 1
ATOM 4105 O O . GLY A 1 518 ? 12.525 -5.387 -38.199 1.00 17.52 515 GLY A O 1
ATOM 4106 N N . GLY A 1 519 ? 10.398 -4.879 -37.677 1.00 18.17 516 GLY A N 1
ATOM 4107 C CA . GLY A 1 519 ? 10.579 -4.978 -36.226 1.00 16.53 516 GLY A CA 1
ATOM 4108 C C . GLY A 1 519 ? 11.758 -4.171 -35.698 1.00 16.91 516 GLY A C 1
ATOM 4109 O O . GLY A 1 519 ? 11.998 -3.050 -36.134 1.00 19.15 516 GLY A O 1
ATOM 4110 N N . ARG A 1 520 ? 12.491 -4.753 -34.754 1.00 17.18 517 ARG A N 1
ATOM 4111 C CA . ARG A 1 520 ? 13.636 -4.078 -34.128 1.00 15.87 517 ARG A CA 1
ATOM 4112 C C . ARG A 1 520 ? 14.775 -3.830 -35.108 1.00 13.41 517 ARG A C 1
ATOM 4113 O O . ARG A 1 520 ? 15.435 -2.791 -35.046 1.00 14.13 517 ARG A O 1
ATOM 4121 N N . ALA A 1 521 ? 14.995 -4.792 -35.994 1.00 12.29 518 ALA A N 1
ATOM 4122 C CA . ALA A 1 521 ? 15.959 -4.664 -37.082 1.00 12.69 518 ALA A CA 1
ATOM 4123 C C . ALA A 1 521 ? 15.705 -3.413 -37.919 1.00 13.26 518 ALA A C 1
ATOM 4124 O O . ALA A 1 521 ? 16.625 -2.645 -38.191 1.00 11.53 518 ALA A O 1
ATOM 4126 N N . ALA A 1 522 ? 14.463 -3.185 -38.323 1.00 12.80 519 ALA A N 1
ATOM 4127 C CA . ALA A 1 522 ? 14.144 -1.974 -39.073 1.00 13.87 519 ALA A CA 1
ATOM 4128 C C . ALA A 1 522 ? 14.381 -0.705 -38.253 1.00 13.60 519 ALA A C 1
ATOM 4129 O O . ALA A 1 522 ? 14.773 0.324 -38.795 1.00 14.70 519 ALA A O 1
ATOM 4131 N N . ILE A 1 523 ? 14.121 -0.763 -36.945 1.00 13.09 520 ILE A N 1
ATOM 4132 C CA . ILE A 1 523 ? 14.429 0.378 -36.082 1.00 13.02 520 ILE A CA 1
ATOM 4133 C C . ILE A 1 523 ? 15.937 0.620 -36.062 1.00 10.74 520 ILE A C 1
ATOM 4134 O O . ILE A 1 523 ? 16.392 1.759 -36.108 1.00 11.43 520 ILE A O 1
ATOM 4139 N N . CYS A 1 524 ? 16.715 -0.451 -36.024 1.00 10.50 521 CYS A N 1
ATOM 4140 C CA . CYS A 1 524 ? 18.169 -0.306 -36.149 1.00 9.33 521 CYS A CA 1
ATOM 4141 C C . CYS A 1 524 ? 18.557 0.365 -37.477 1.00 9.87 521 CYS A C 1
ATOM 4142 O O . CYS A 1 524 ? 19.353 1.281 -37.482 1.00 11.61 521 CYS A O 1
ATOM 4145 N N . GLY A 1 525 ? 17.969 -0.078 -38.589 1.00 10.07 522 GLY A N 1
ATOM 4146 C CA . GLY A 1 525 ? 18.258 0.521 -39.887 1.00 10.56 522 GLY A CA 1
ATOM 4147 C C . GLY A 1 525 ? 17.917 2.002 -39.933 1.00 9.91 522 GLY A C 1
ATOM 4148 O O . GLY A 1 525 ? 18.712 2.832 -40.376 1.00 11.82 522 GLY A O 1
ATOM 4149 N N . LYS A 1 526 ? 16.722 2.329 -39.471 1.00 9.47 523 LYS A N 1
ATOM 4150 C CA . LYS A 1 526 ? 16.221 3.687 -39.505 1.00 11.62 523 LYS A CA 1
ATOM 4151 C C . LYS A 1 526 ? 17.047 4.633 -38.644 1.00 10.53 523 LYS A C 1
ATOM 4152 O O . LYS A 1 526 ? 17.486 5.677 -39.114 1.00 11.27 523 LYS A O 1
ATOM 4158 N N . TYR A 1 527 ? 17.239 4.280 -37.371 1.00 9.54 524 TYR A N 1
ATOM 4159 C CA . TYR A 1 527 ? 17.875 5.216 -36.435 1.00 9.08 524 TYR A CA 1
ATOM 4160 C C . TYR A 1 527 ? 19.394 5.157 -36.474 1.00 7.83 524 TYR A C 1
ATOM 4161 O O . TYR A 1 527 ? 20.041 6.182 -36.404 1.00 9.50 524 TYR A O 1
ATOM 4170 N N . LEU A 1 528 ? 19.972 3.961 -36.521 1.00 8.42 525 LEU A N 1
ATOM 4171 C CA . LEU A 1 528 ? 21.435 3.860 -36.442 1.00 8.80 525 LEU A CA 1
ATOM 4172 C C . LEU A 1 528 ? 22.124 4.322 -37.712 1.00 7.60 525 LEU A C 1
ATOM 4173 O O . LEU A 1 528 ? 23.275 4.731 -37.673 1.00 7.92 525 LEU A O 1
ATOM 4178 N N . PHE A 1 529 ? 21.427 4.267 -38.845 1.00 6.51 526 PHE A N 1
ATOM 4179 C CA . PHE A 1 529 ? 22.065 4.538 -40.122 1.00 8.15 526 PHE A CA 1
ATOM 4180 C C . PHE A 1 529 ? 21.450 5.690 -40.923 1.00 8.11 526 PHE A C 1
ATOM 4181 O O . PHE A 1 529 ? 21.726 5.816 -42.107 1.00 8.31 526 PHE A O 1
ATOM 4189 N N . ASN A 1 530 ? 20.667 6.556 -40.269 1.00 8.85 527 ASN A N 1
ATOM 4190 C CA . ASN A 1 530 ? 20.088 7.716 -40.937 1.00 9.24 527 ASN A CA 1
ATOM 4191 C C . ASN A 1 530 ? 21.188 8.614 -41.492 1.00 10.22 527 ASN A C 1
ATOM 4192 O O . ASN A 1 530 ? 20.990 9.289 -42.496 1.00 12.52 527 ASN A O 1
ATOM 4197 N N . TRP A 1 531 ? 22.348 8.610 -40.836 1.00 9.25 528 TRP A N 1
ATOM 4198 C CA . TRP A 1 531 ? 23.513 9.395 -41.293 1.00 10.08 528 TRP A CA 1
ATOM 4199 C C . TRP A 1 531 ? 24.029 9.029 -42.695 1.00 10.33 528 TRP A C 1
ATOM 4200 O O . TRP A 1 531 ? 24.685 9.831 -43.355 1.00 12.21 528 TRP A O 1
ATOM 4211 N N . ALA A 1 532 ? 23.753 7.800 -43.116 1.00 8.47 529 ALA A N 1
ATOM 4212 C CA . ALA A 1 532 ? 24.289 7.236 -44.350 1.00 10.91 529 ALA A CA 1
ATOM 4213 C C . ALA A 1 532 ? 23.463 7.602 -45.586 1.00 9.59 529 ALA A C 1
ATOM 4214 O O . ALA A 1 532 ? 23.855 7.260 -46.705 1.00 11.56 529 ALA A O 1
ATOM 4216 N N . VAL A 1 533 ? 22.323 8.258 -45.382 1.00 12.85 530 VAL A N 1
ATOM 4217 C CA . VAL A 1 533 ? 21.465 8.677 -46.499 1.00 14.35 530 VAL A CA 1
ATOM 4218 C C . VAL A 1 533 ? 21.218 10.182 -46.513 1.00 14.90 530 VAL A C 1
ATOM 4219 O O . VAL A 1 533 ? 21.130 10.809 -45.466 1.00 14.68 530 VAL A O 1
ATOM 4223 N N . ARG A 1 534 ? 21.110 10.748 -47.717 1.00 19.03 531 ARG A N 1
ATOM 4224 C CA . ARG A 1 534 ? 20.752 12.164 -47.896 1.00 20.68 531 ARG A CA 1
ATOM 4225 C C . ARG A 1 534 ? 19.269 12.439 -47.653 1.00 21.65 531 ARG A C 1
ATOM 4226 O O . ARG A 1 534 ? 18.922 13.482 -47.112 1.00 21.02 531 ARG A O 1
ATOM 4234 N N . THR A 1 535 ? 18.407 11.512 -48.071 1.00 22.11 532 THR A N 1
ATOM 4235 C CA . THR A 1 535 ? 16.965 11.649 -47.880 1.00 22.23 532 THR A CA 1
ATOM 4236 C C . THR A 1 535 ? 16.601 10.973 -46.568 1.00 22.16 532 THR A C 1
ATOM 4237 O O . THR A 1 535 ? 16.393 9.764 -46.495 1.00 21.90 532 THR A O 1
ATOM 4241 N N . LYS A 1 536 ? 16.529 11.775 -45.523 1.00 22.79 533 LYS A N 1
ATOM 4242 C CA . LYS A 1 536 ? 16.509 11.241 -44.176 1.00 23.40 533 LYS A CA 1
ATOM 4243 C C . LYS A 1 536 ? 15.105 10.937 -43.670 1.00 21.59 533 LYS A C 1
ATOM 4244 O O . LYS A 1 536 ? 14.115 11.565 -44.075 1.00 20.70 533 LYS A O 1
ATOM 4250 N N . LEU A 1 537 ? 15.026 9.917 -42.824 1.00 19.45 534 LEU A N 1
ATOM 4251 C CA . LEU A 1 537 ? 13.792 9.591 -42.127 1.00 18.47 534 LEU A CA 1
ATOM 4252 C C . LEU A 1 537 ? 13.690 10.477 -40.893 1.00 19.17 534 LEU A C 1
ATOM 4253 O O . LEU A 1 537 ? 14.698 10.957 -40.362 1.00 18.49 534 LEU A O 1
ATOM 4258 N N . LYS A 1 538 ? 12.456 10.728 -40.467 1.00 20.53 535 LYS A N 1
ATOM 4259 C CA . LYS A 1 538 ? 12.207 11.558 -39.296 1.00 22.20 535 LYS A CA 1
ATOM 4260 C C . LYS A 1 538 ? 12.375 10.655 -38.088 1.00 19.48 535 LYS A C 1
ATOM 4261 O O . LYS A 1 538 ? 11.750 9.609 -37.997 1.00 21.65 535 LYS A O 1
ATOM 4267 N N . LEU A 1 539 ? 13.253 11.051 -37.177 1.00 18.03 536 LEU A N 1
ATOM 4268 C CA . LEU A 1 539 ? 13.594 10.234 -36.037 1.00 18.06 536 LEU A CA 1
ATOM 4269 C C . LEU A 1 539 ? 12.902 10.774 -34.797 1.00 17.46 536 LEU A C 1
ATOM 4270 O O . LEU A 1 539 ? 13.339 11.748 -34.183 1.00 17.47 536 LEU A O 1
ATOM 4275 N N . THR A 1 540 ? 11.797 10.120 -34.454 1.00 19.05 537 THR A N 1
ATOM 4276 C CA . THR A 1 540 ? 11.002 10.470 -33.290 1.00 20.05 537 THR A CA 1
ATOM 4277 C C . THR A 1 540 ? 11.462 9.623 -32.103 1.00 19.62 537 THR A C 1
ATOM 4278 O O . THR A 1 540 ? 12.097 8.586 -32.290 1.00 17.49 537 THR A O 1
ATOM 4282 N N . PRO A 1 541 ? 11.156 10.067 -30.867 1.00 20.40 538 PRO A N 1
ATOM 4283 C CA . PRO A 1 541 ? 11.502 9.279 -29.701 1.00 20.11 538 PRO A CA 1
ATOM 4284 C C . PRO A 1 541 ? 11.056 7.826 -29.831 1.00 20.75 538 PRO A C 1
ATOM 4285 O O . PRO A 1 541 ? 9.934 7.562 -30.262 1.00 22.16 538 PRO A O 1
ATOM 4289 N N . ILE A 1 542 ? 11.935 6.893 -29.471 1.00 20.18 539 ILE A N 1
ATOM 4290 C CA . ILE A 1 542 ? 11.653 5.471 -29.612 1.00 18.94 539 ILE A CA 1
ATOM 4291 C C . ILE A 1 542 ? 10.813 4.981 -28.436 1.00 20.67 539 ILE A C 1
ATOM 4292 O O . ILE A 1 542 ? 11.240 5.056 -27.290 1.00 21.02 539 ILE A O 1
ATOM 4297 N N . ALA A 1 543 ? 9.633 4.441 -28.716 1.00 24.51 540 ALA A N 1
ATOM 4298 C CA . ALA A 1 543 ? 8.730 4.013 -27.635 1.00 25.04 540 ALA A CA 1
ATOM 4299 C C . ALA A 1 543 ? 9.404 3.045 -26.664 1.00 24.96 540 ALA A C 1
ATOM 4300 O O . ALA A 1 543 ? 9.257 3.168 -25.446 1.00 25.85 540 ALA A O 1
ATOM 4302 N N . ALA A 1 544 ? 10.166 2.100 -27.209 1.00 25.80 541 ALA A N 1
ATOM 4303 C CA . ALA A 1 544 ? 10.857 1.092 -26.395 1.00 24.23 541 ALA A CA 1
ATOM 4304 C C . ALA A 1 544 ? 11.828 1.678 -25.358 1.00 22.26 541 ALA A C 1
ATOM 4305 O O . ALA A 1 544 ? 12.079 1.049 -24.332 1.00 23.42 541 ALA A O 1
ATOM 4307 N N . ALA A 1 545 ? 12.358 2.872 -25.625 1.00 21.50 542 ALA A N 1
ATOM 4308 C CA . ALA A 1 545 ? 13.320 3.516 -24.729 1.00 21.42 542 ALA A CA 1
ATOM 4309 C C . ALA A 1 545 ? 12.745 3.686 -23.332 1.00 22.90 542 ALA A C 1
ATOM 4310 O O . ALA A 1 545 ? 13.381 3.320 -22.352 1.00 22.20 542 ALA A O 1
ATOM 4312 N N . GLY A 1 546 ? 11.528 4.207 -23.246 1.00 25.12 543 GLY A N 1
ATOM 4313 C CA . GLY A 1 546 ? 10.859 4.378 -21.957 1.00 27.56 543 GLY A CA 1
ATOM 4314 C C . GLY A 1 546 ? 10.665 3.096 -21.158 1.00 28.15 543 GLY A C 1
ATOM 4315 O O . GLY A 1 546 ? 10.665 3.128 -19.931 1.00 32.21 543 GLY A O 1
ATOM 4316 N N . GLN A 1 547 ? 10.507 1.973 -21.850 1.00 28.78 544 GLN A N 1
ATOM 4317 C CA . GLN A 1 547 ? 10.212 0.682 -21.212 1.00 28.96 544 GLN A CA 1
ATOM 4318 C C . GLN A 1 547 ? 11.458 -0.057 -20.731 1.00 27.08 544 GLN A C 1
ATOM 4319 O O . GLN A 1 547 ? 11.348 -0.973 -19.939 1.00 28.05 544 GLN A O 1
ATOM 4325 N N . LEU A 1 548 ? 12.634 0.310 -21.232 1.00 24.10 545 LEU A N 1
ATOM 4326 C CA . LEU A 1 548 ? 13.864 -0.388 -20.870 1.00 23.69 545 LEU A CA 1
ATOM 4327 C C . LEU A 1 548 ? 14.164 -0.276 -19.388 1.00 23.11 545 LEU A C 1
ATOM 4328 O O . LEU A 1 548 ? 14.219 0.824 -18.845 1.00 22.02 545 LEU A O 1
ATOM 4333 N N . ASP A 1 549 ? 14.382 -1.421 -18.751 1.00 25.15 546 ASP A N 1
ATOM 4334 C CA . ASP A 1 549 ? 14.859 -1.462 -17.373 1.00 24.72 546 ASP A CA 1
ATOM 4335 C C . ASP A 1 549 ? 16.383 -1.387 -17.389 1.00 22.62 546 ASP A C 1
ATOM 4336 O O . ASP A 1 549 ? 17.059 -2.384 -17.655 1.00 23.43 546 ASP A O 1
ATOM 4341 N N . LEU A 1 550 ? 16.902 -0.194 -17.121 1.00 21.91 547 LEU A N 1
ATOM 4342 C CA . LEU A 1 550 ? 18.349 0.029 -17.056 1.00 20.71 547 LEU A CA 1
ATOM 4343 C C . LEU A 1 550 ? 18.800 0.245 -15.613 1.00 20.92 547 LEU A C 1
ATOM 4344 O O . LEU A 1 550 ? 19.865 0.819 -15.362 1.00 19.86 547 LEU A O 1
ATOM 4349 N N . SER A 1 551 ? 17.999 -0.229 -14.656 1.00 21.68 548 SER A N 1
ATOM 4350 C CA . SER A 1 551 ? 18.381 -0.116 -13.258 1.00 20.58 548 SER A CA 1
ATOM 4351 C C . SER A 1 551 ? 19.686 -0.877 -13.054 1.00 21.01 548 SER A C 1
ATOM 4352 O O . SER A 1 551 ? 19.915 -1.946 -13.638 1.00 18.31 548 SER A O 1
ATOM 4355 N N . GLY A 1 552 ? 20.572 -0.279 -12.274 1.00 19.72 549 GLY A N 1
ATOM 4356 C CA . GLY A 1 552 ? 21.836 -0.891 -11.975 1.00 18.30 549 GLY A CA 1
ATOM 4357 C C . GLY A 1 552 ? 22.902 -0.681 -13.030 1.00 16.05 549 GLY A C 1
ATOM 4358 O O . GLY A 1 552 ? 24.034 -1.093 -12.807 1.00 16.81 549 GLY A O 1
ATOM 4359 N N . TRP A 1 553 ? 22.571 -0.088 -14.189 1.00 13.01 550 TRP A N 1
ATOM 4360 C CA . TRP A 1 553 ? 23.601 0.167 -15.206 1.00 12.49 550 TRP A CA 1
ATOM 4361 C C . TRP A 1 553 ? 24.611 1.204 -14.751 1.00 11.71 550 TRP A C 1
ATOM 4362 O O . TRP A 1 553 ? 25.809 1.085 -15.045 1.00 14.32 550 TRP A O 1
ATOM 4373 N N . PHE A 1 554 ? 24.122 2.228 -14.058 1.00 11.29 551 PHE A N 1
ATOM 4374 C CA . PHE A 1 554 ? 24.958 3.361 -13.661 1.00 9.76 551 PHE A CA 1
ATOM 4375 C C . PHE A 1 554 ? 24.763 3.645 -12.197 1.00 8.87 551 PHE A C 1
ATOM 4376 O O . PHE A 1 554 ? 24.320 4.718 -11.813 1.00 11.07 551 PHE A O 1
ATOM 4384 N N . THR A 1 555 ? 25.103 2.649 -11.400 1.00 10.23 552 THR A N 1
ATOM 4385 C CA . THR A 1 555 ? 25.022 2.722 -9.952 1.00 10.72 552 THR A CA 1
ATOM 4386 C C . THR A 1 555 ? 26.428 2.753 -9.364 1.00 10.03 552 THR A C 1
ATOM 4387 O O . THR A 1 555 ? 26.732 3.605 -8.540 1.00 12.45 552 THR A O 1
ATOM 4391 N N . ALA A 1 556 ? 27.262 1.811 -9.789 1.00 9.40 553 ALA A N 1
ATOM 4392 C CA . ALA A 1 556 ? 28.617 1.694 -9.272 1.00 9.10 553 ALA A CA 1
ATOM 4393 C C . ALA A 1 556 ? 29.565 1.083 -10.302 1.00 8.07 553 ALA A C 1
ATOM 4394 O O . ALA A 1 556 ? 29.124 0.518 -11.309 1.00 11.24 553 ALA A O 1
ATOM 4396 N N . GLY A 1 557 ? 30.867 1.191 -10.044 1.00 7.36 554 GLY A N 1
ATOM 4397 C CA . GLY A 1 557 ? 31.870 0.532 -10.864 1.00 6.59 554 GLY A CA 1
ATOM 4398 C C . GLY A 1 557 ? 32.180 -0.838 -10.304 1.00 6.81 554 GLY A C 1
ATOM 4399 O O . GLY A 1 557 ? 32.115 -1.050 -9.097 1.00 7.26 554 GLY A O 1
ATOM 4400 N N . TYR A 1 558 ? 32.495 -1.778 -11.183 1.00 6.60 555 TYR A N 1
ATOM 4401 C CA . TYR A 1 558 ? 32.765 -3.142 -10.765 1.00 6.42 555 TYR A CA 1
ATOM 4402 C C . TYR A 1 558 ? 33.932 -3.803 -11.487 1.00 7.76 555 TYR A C 1
ATOM 4403 O O . TYR A 1 558 ? 34.060 -5.027 -11.434 1.00 10.01 555 TYR A O 1
ATOM 4412 N N . SER A 1 559 ? 34.798 -3.026 -12.143 1.00 7.87 556 SER A N 1
ATOM 4413 C CA . SER A 1 559 ? 35.882 -3.648 -12.899 1.00 8.11 556 SER A CA 1
ATOM 4414 C C . SER A 1 559 ? 36.732 -4.511 -11.970 1.00 6.66 556 SER A C 1
ATOM 4415 O O . SER A 1 559 ? 37.077 -4.083 -10.865 1.00 7.91 556 SER A O 1
ATOM 4418 N N . GLY A 1 560 ? 37.007 -5.748 -12.398 1.00 7.81 557 GLY A N 1
ATOM 4419 C CA . GLY A 1 560 ? 37.769 -6.705 -11.596 1.00 9.00 557 GLY A CA 1
ATOM 4420 C C . GLY A 1 560 ? 36.932 -7.490 -10.588 1.00 9.30 557 GLY A C 1
ATOM 4421 O O . GLY A 1 560 ? 37.401 -8.468 -10.014 1.00 10.30 557 GLY A O 1
ATOM 4422 N N . GLY A 1 561 ? 35.680 -7.087 -10.391 1.00 8.82 558 GLY A N 1
ATOM 4423 C CA . GLY A 1 561 ? 34.862 -7.619 -9.309 1.00 8.94 558 GLY A CA 1
ATOM 4424 C C . GLY A 1 561 ? 33.941 -8.762 -9.656 1.00 7.94 558 GLY A C 1
ATOM 4425 O O . GLY A 1 561 ? 33.121 -9.157 -8.824 1.00 9.25 558 GLY A O 1
ATOM 4426 N N . ASP A 1 562 ? 34.057 -9.301 -10.872 1.00 7.94 559 ASP A N 1
ATOM 4427 C CA . ASP A 1 562 ? 33.398 -10.565 -11.196 1.00 10.25 559 ASP A CA 1
ATOM 4428 C C . ASP A 1 562 ? 31.880 -10.462 -11.062 1.00 9.37 559 ASP A C 1
ATOM 4429 O O . ASP A 1 562 ? 31.237 -11.338 -10.484 1.00 8.61 559 ASP A O 1
ATOM 4434 N N . ILE A 1 563 ? 31.314 -9.395 -11.610 1.00 7.29 560 ILE A N 1
ATOM 4435 C CA . ILE A 1 563 ? 29.873 -9.130 -11.501 1.00 9.35 560 ILE A CA 1
ATOM 4436 C C . ILE A 1 563 ? 29.168 -9.262 -12.842 1.00 9.50 560 ILE A C 1
ATOM 4437 O O . ILE A 1 563 ? 29.625 -8.734 -13.850 1.00 7.87 560 ILE A O 1
ATOM 4442 N N . TYR A 1 564 ? 28.021 -9.936 -12.806 1.00 9.30 561 TYR A N 1
ATOM 4443 C CA . TYR A 1 564 ? 27.158 -10.137 -13.955 1.00 12.14 561 TYR A CA 1
ATOM 4444 C C . TYR A 1 564 ? 25.793 -9.579 -13.616 1.00 14.92 561 TYR A C 1
ATOM 4445 O O . TYR A 1 564 ? 25.235 -9.907 -12.570 1.00 14.97 561 TYR A O 1
ATOM 4454 N N . HIS A 1 565 ? 25.265 -8.713 -14.466 1.00 17.33 562 HIS A N 1
ATOM 4455 C CA . HIS A 1 565 ? 23.960 -8.103 -14.215 1.00 23.94 562 HIS A CA 1
ATOM 4456 C C . HIS A 1 565 ? 22.962 -8.623 -15.241 1.00 29.08 562 HIS A C 1
ATOM 4457 O O . HIS A 1 565 ? 23.321 -8.907 -16.383 1.00 34.31 562 HIS A O 1
ATOM 4464 N N . SER A 1 566 ? 21.707 -8.748 -14.827 1.00 37.47 563 SER A N 1
ATOM 4465 C CA . SER A 1 566 ? 20.670 -9.344 -15.678 1.00 38.11 563 SER A CA 1
ATOM 4466 C C . SER A 1 566 ? 19.275 -9.168 -15.080 1.00 41.07 563 SER A C 1
ATOM 4467 O O . SER A 1 566 ? 19.126 -8.842 -13.897 1.00 44.78 563 SER A O 1
ATOM 4470 N N . SER B 1 4 ? -4.757 45.409 -8.983 1.00 22.59 1 SER B N 1
ATOM 4471 C CA . SER B 1 4 ? -3.691 44.415 -8.717 1.00 17.55 1 SER B CA 1
ATOM 4472 C C . SER B 1 4 ? -3.586 44.179 -7.206 1.00 13.47 1 SER B C 1
ATOM 4473 O O . SER B 1 4 ? -3.023 44.997 -6.488 1.00 15.31 1 SER B O 1
ATOM 4476 N N . MET B 1 5 ? -4.136 43.057 -6.748 1.00 15.01 2 MET B N 1
ATOM 4477 C CA . MET B 1 5 ? -4.111 42.710 -5.327 1.00 13.54 2 MET B CA 1
ATOM 4478 C C . MET B 1 5 ? -2.780 42.120 -4.920 1.00 9.70 2 MET B C 1
ATOM 4479 O O . MET B 1 5 ? -2.248 41.235 -5.589 1.00 12.53 2 MET B O 1
ATOM 4484 N N . SER B 1 6 ? -2.265 42.565 -3.777 1.00 9.70 3 SER B N 1
ATOM 4485 C CA . SER B 1 6 ? -1.003 42.052 -3.275 1.00 8.19 3 SER B CA 1
ATOM 4486 C C . SER B 1 6 ? -1.071 40.528 -3.106 1.00 5.94 3 SER B C 1
ATOM 4487 O O . SER B 1 6 ? -0.118 39.832 -3.413 1.00 8.60 3 SER B O 1
ATOM 4490 N N . TYR B 1 7 ? -2.194 40.045 -2.574 1.00 5.78 4 TYR B N 1
ATOM 4491 C CA . TYR B 1 7 ? -2.445 38.631 -2.374 1.00 6.33 4 TYR B CA 1
ATOM 4492 C C . TYR B 1 7 ? -3.866 38.292 -2.760 1.00 6.59 4 TYR B C 1
ATOM 4493 O O . TYR B 1 7 ? -4.758 39.153 -2.683 1.00 9.15 4 TYR B O 1
ATOM 4502 N N . SER B 1 8 ? -4.064 37.046 -3.191 1.00 6.98 5 SER B N 1
ATOM 4503 C CA . SER B 1 8 ? -5.398 36.442 -3.212 1.00 9.14 5 SER B CA 1
ATOM 4504 C C . SER B 1 8 ? -5.320 35.222 -2.326 1.00 7.96 5 SER B C 1
ATOM 4505 O O . SER B 1 8 ? -4.234 34.610 -2.191 1.00 9.49 5 SER B O 1
ATOM 4508 N N . TRP B 1 9 ? -6.443 34.878 -1.704 1.00 9.71 6 TRP B N 1
ATOM 4509 C CA . TRP B 1 9 ? -6.481 33.800 -0.725 1.00 9.42 6 TRP B CA 1
ATOM 4510 C C . TRP B 1 9 ? -7.545 32.792 -1.066 1.00 9.00 6 TRP B C 1
ATOM 4511 O O . TRP B 1 9 ? -8.590 33.147 -1.585 1.00 10.87 6 TRP B O 1
ATOM 4522 N N . THR B 1 10 ? -7.261 31.527 -0.772 1.00 9.72 7 THR B N 1
ATOM 4523 C CA . THR B 1 10 ? -8.194 30.422 -1.013 1.00 11.19 7 THR B CA 1
ATOM 4524 C C . THR B 1 10 ? -9.127 30.155 0.157 1.00 12.67 7 THR B C 1
ATOM 4525 O O . THR B 1 10 ? -10.175 29.518 -0.011 1.00 14.76 7 THR B O 1
ATOM 4529 N N . GLY B 1 11 ? -8.722 30.585 1.348 1.00 13.95 8 GLY B N 1
ATOM 4530 C CA . GLY B 1 11 ? -9.479 30.322 2.572 1.00 15.94 8 GLY B CA 1
ATOM 4531 C C . GLY B 1 11 ? -8.755 29.381 3.518 1.00 15.85 8 GLY B C 1
ATOM 4532 O O . GLY B 1 11 ? -9.093 29.305 4.711 1.00 16.79 8 GLY B O 1
ATOM 4533 N N . ALA B 1 12 ? -7.747 28.670 3.009 1.00 13.73 9 ALA B N 1
ATOM 4534 C CA . ALA B 1 12 ? -6.942 27.790 3.860 1.00 16.19 9 ALA B CA 1
ATOM 4535 C C . ALA B 1 12 ? -6.146 28.601 4.877 1.00 13.78 9 ALA B C 1
ATOM 4536 O O . ALA B 1 12 ? -5.776 29.748 4.622 1.00 15.61 9 ALA B O 1
ATOM 4538 N N . LEU B 1 13 ? -5.886 27.997 6.026 1.00 12.43 10 LEU B N 1
ATOM 4539 C CA . LEU B 1 13 ? -5.232 28.703 7.115 1.00 14.77 10 LEU B CA 1
ATOM 4540 C C . LEU B 1 13 ? -3.730 28.660 7.003 1.00 10.75 10 LEU B C 1
ATOM 4541 O O . LEU B 1 13 ? -3.169 27.723 6.458 1.00 14.00 10 LEU B O 1
ATOM 4546 N N . VAL B 1 14 ? -3.085 29.674 7.558 1.00 11.15 11 VAL B N 1
ATOM 4547 C CA . VAL B 1 14 ? -1.665 29.574 7.816 1.00 11.05 11 VAL B CA 1
ATOM 4548 C C . VAL B 1 14 ? -1.522 28.701 9.063 1.00 13.00 11 VAL B C 1
ATOM 4549 O O . VAL B 1 14 ? -2.056 29.022 10.123 1.00 14.56 11 VAL B O 1
ATOM 4553 N N . THR B 1 15 ? -0.806 27.594 8.915 1.00 12.45 12 THR B N 1
ATOM 4554 C CA . THR B 1 15 ? -0.751 26.555 9.934 1.00 12.34 12 THR B CA 1
ATOM 4555 C C . THR B 1 15 ? 0.645 26.506 10.549 1.00 13.60 12 THR B C 1
ATOM 4556 O O . THR B 1 15 ? 1.643 26.876 9.920 1.00 12.72 12 THR B O 1
ATOM 4560 N N . PRO B 1 16 ? 0.731 26.056 11.800 1.00 14.16 13 PRO B N 1
ATOM 4561 C CA . PRO B 1 16 ? 2.044 25.906 12.432 1.00 17.60 13 PRO B CA 1
ATOM 4562 C C . PRO B 1 16 ? 2.745 24.638 11.956 1.00 20.52 13 PRO B C 1
ATOM 4563 O O . PRO B 1 16 ? 2.087 23.744 11.437 1.00 20.82 13 PRO B O 1
ATOM 4567 N N . CYS B 1 17 ? 4.061 24.564 12.123 1.00 25.32 14 CYS B N 1
ATOM 4568 C CA . CYS B 1 17 ? 4.800 23.325 11.832 1.00 29.01 14 CYS B CA 1
ATOM 4569 C C . CYS B 1 17 ? 5.261 22.619 13.106 1.00 30.95 14 CYS B C 1
ATOM 4570 O O . CYS B 1 17 ? 5.758 21.495 13.053 1.00 33.74 14 CYS B O 1
ATOM 4573 N N . ALA B 1 18 ? 5.076 23.276 14.246 1.00 30.69 15 ALA B N 1
ATOM 4574 C CA . ALA B 1 18 ? 5.457 22.727 15.544 1.00 30.21 15 ALA B CA 1
ATOM 4575 C C . ALA B 1 18 ? 4.580 23.369 16.606 1.00 29.57 15 ALA B C 1
ATOM 4576 O O . ALA B 1 18 ? 3.776 24.255 16.301 1.00 26.78 15 ALA B O 1
ATOM 4578 N N . ALA B 1 19 ? 4.732 22.929 17.851 1.00 29.99 16 ALA B N 1
ATOM 4579 C CA . ALA B 1 19 ? 3.997 23.528 18.959 1.00 29.37 16 ALA B CA 1
ATOM 4580 C C . ALA B 1 19 ? 4.261 25.027 18.995 1.00 26.37 16 ALA B C 1
ATOM 4581 O O . ALA B 1 19 ? 5.353 25.478 18.640 1.00 30.86 16 ALA B O 1
ATOM 4583 N N . GLU B 1 20 ? 3.251 25.796 19.387 1.00 23.53 17 GLU B N 1
ATOM 4584 C CA . GLU B 1 20 ? 3.374 27.253 19.482 1.00 22.12 17 GLU B CA 1
ATOM 4585 C C . GLU B 1 20 ? 2.957 27.720 20.866 1.00 22.02 17 GLU B C 1
ATOM 4586 O O . GLU B 1 20 ? 1.792 27.645 21.235 1.00 26.67 17 GLU B O 1
ATOM 4592 N N . GLU B 1 21 ? 3.920 28.205 21.626 1.00 21.80 18 GLU B N 1
ATOM 4593 C CA . GLU B 1 21 ? 3.687 28.653 22.989 1.00 21.61 18 GLU B CA 1
ATOM 4594 C C . GLU B 1 21 ? 3.369 30.144 22.938 1.00 19.13 18 GLU B C 1
ATOM 4595 O O . GLU B 1 21 ? 4.113 30.911 22.332 1.00 18.35 18 GLU B O 1
ATOM 4601 N N . GLN B 1 22 ? 2.250 30.545 23.534 1.00 19.84 19 GLN B N 1
ATOM 4602 C CA . GLN B 1 22 ? 1.803 31.943 23.510 1.00 18.13 19 GLN B CA 1
ATOM 4603 C C . GLN B 1 22 ? 2.342 32.732 24.693 1.00 15.91 19 GLN B C 1
ATOM 4604 O O . GLN B 1 22 ? 2.617 33.915 24.566 1.00 15.08 19 GLN B O 1
ATOM 4610 N N . LYS B 1 23 ? 2.460 32.066 25.841 1.00 13.40 20 LYS B N 1
ATOM 4611 C CA . LYS B 1 23 ? 2.782 32.718 27.095 1.00 17.28 20 LYS B CA 1
ATOM 4612 C C . LYS B 1 23 ? 4.249 32.509 27.452 1.00 14.35 20 LYS B C 1
ATOM 4613 O O . LYS B 1 23 ? 4.782 31.433 27.243 1.00 16.18 20 LYS B O 1
ATOM 4619 N N . LEU B 1 24 ? 4.895 33.534 27.995 1.00 12.60 21 LEU B N 1
ATOM 4620 C CA . LEU B 1 24 ? 6.268 33.410 28.483 1.00 13.13 21 LEU B CA 1
ATOM 4621 C C . LEU B 1 24 ? 6.376 32.305 29.526 1.00 14.43 21 LEU B C 1
ATOM 4622 O O . LEU B 1 24 ? 5.717 32.372 30.555 1.00 14.17 21 LEU B O 1
ATOM 4627 N N . PRO B 1 25 ? 7.185 31.269 29.255 1.00 16.30 22 PRO B N 1
ATOM 4628 C CA . PRO B 1 25 ? 7.392 30.229 30.268 1.00 18.84 22 PRO B CA 1
ATOM 4629 C C . PRO B 1 25 ? 7.988 30.742 31.595 1.00 20.78 22 PRO B C 1
ATOM 4630 O O . PRO B 1 25 ? 8.755 31.706 31.584 1.00 22.06 22 PRO B O 1
ATOM 4634 N N . ILE B 1 26 ? 7.623 30.117 32.723 1.00 23.56 23 ILE B N 1
ATOM 4635 C CA . ILE B 1 26 ? 8.194 30.480 34.036 1.00 20.79 23 ILE B CA 1
ATOM 4636 C C . ILE B 1 26 ? 9.508 29.689 34.253 1.00 18.88 23 ILE B C 1
ATOM 4637 O O . ILE B 1 26 ? 9.568 28.475 34.097 1.00 18.52 23 ILE B O 1
ATOM 4642 N N . ASN B 1 27 ? 10.553 30.419 34.592 1.00 14.25 24 ASN B N 1
ATOM 4643 C CA . ASN B 1 27 ? 11.872 29.868 34.825 1.00 10.00 24 ASN B CA 1
ATOM 4644 C C . ASN B 1 27 ? 12.543 30.852 35.788 1.00 9.07 24 ASN B C 1
ATOM 4645 O O . ASN B 1 27 ? 12.378 32.044 35.635 1.00 8.93 24 ASN B O 1
ATOM 4650 N N . ALA B 1 28 ? 13.219 30.368 36.825 1.00 8.01 25 ALA B N 1
ATOM 4651 C CA . ALA B 1 28 ? 13.719 31.256 37.865 1.00 8.52 25 ALA B CA 1
ATOM 4652 C C . ALA B 1 28 ? 14.734 32.261 37.306 1.00 8.06 25 ALA B C 1
ATOM 4653 O O . ALA B 1 28 ? 14.725 33.431 37.679 1.00 8.48 25 ALA B O 1
ATOM 4655 N N . LEU B 1 29 ? 15.608 31.821 36.405 1.00 7.86 26 LEU B N 1
ATOM 4656 C CA . LEU B 1 29 ? 16.567 32.761 35.803 1.00 7.66 26 LEU B CA 1
ATOM 4657 C C . LEU B 1 29 ? 15.898 33.817 34.929 1.00 6.53 26 LEU B C 1
ATOM 4658 O O . LEU B 1 29 ? 16.290 34.959 34.965 1.00 6.23 26 LEU B O 1
ATOM 4663 N N A SER B 1 30 ? 14.889 33.437 34.151 0.50 5.25 27 SER B N 1
ATOM 4664 N N B SER B 1 30 ? 14.910 33.418 34.133 0.50 5.76 27 SER B N 1
ATOM 4665 C CA A SER B 1 30 ? 14.199 34.407 33.312 0.50 4.72 27 SER B CA 1
ATOM 4666 C CA B SER B 1 30 ? 14.159 34.366 33.323 0.50 5.72 27 SER B CA 1
ATOM 4667 C C A SER B 1 30 ? 13.356 35.348 34.171 0.50 4.42 27 SER B C 1
ATOM 4668 C C B SER B 1 30 ? 13.472 35.357 34.245 0.50 4.69 27 SER B C 1
ATOM 4669 O O A SER B 1 30 ? 13.221 36.538 33.858 0.50 6.24 27 SER B O 1
ATOM 4670 O O B SER B 1 30 ? 13.592 36.577 34.075 0.50 4.57 27 SER B O 1
ATOM 4675 N N . ASN B 1 31 ? 12.805 34.824 35.262 1.00 4.58 28 ASN B N 1
ATOM 4676 C CA . ASN B 1 31 ? 12.051 35.641 36.212 1.00 5.75 28 ASN B CA 1
ATOM 4677 C C . ASN B 1 31 ? 12.943 36.664 36.936 1.00 6.51 28 ASN B C 1
ATOM 4678 O O . ASN B 1 31 ? 12.481 37.726 37.356 1.00 7.24 28 ASN B O 1
ATOM 4683 N N . SER B 1 32 ? 14.224 36.338 37.097 1.00 5.55 29 SER B N 1
ATOM 4684 C CA . SER B 1 32 ? 15.151 37.267 37.745 1.00 5.24 29 SER B CA 1
ATOM 4685 C C . SER B 1 32 ? 15.387 38.510 36.884 1.00 7.85 29 SER B C 1
ATOM 4686 O O . SER B 1 32 ? 15.704 39.578 37.410 1.00 8.60 29 SER B O 1
ATOM 4689 N N . LEU B 1 33 ? 15.239 38.353 35.566 1.00 5.54 30 LEU B N 1
ATOM 4690 C CA . LEU B 1 33 ? 15.253 39.485 34.646 1.00 6.38 30 LEU B CA 1
ATOM 4691 C C . LEU B 1 33 ? 13.936 40.249 34.616 1.00 6.11 30 LEU B C 1
ATOM 4692 O O . LEU B 1 33 ? 13.926 41.481 34.709 1.00 9.57 30 LEU B O 1
ATOM 4697 N N . LEU B 1 34 ? 12.829 39.521 34.508 1.00 5.30 31 LEU B N 1
ATOM 4698 C CA . LEU B 1 34 ? 11.511 40.099 34.267 1.00 7.57 31 LEU B CA 1
ATOM 4699 C C . LEU B 1 34 ? 10.464 39.263 34.962 1.00 5.93 31 LEU B C 1
ATOM 4700 O O . LEU B 1 34 ? 10.300 38.085 34.639 1.00 6.85 31 LEU B O 1
ATOM 4705 N N . ARG B 1 35 ? 9.735 39.878 35.893 1.00 8.01 32 ARG B N 1
ATOM 4706 C CA . ARG B 1 35 ? 8.719 39.171 36.660 1.00 8.91 32 ARG B CA 1
ATOM 4707 C C . ARG B 1 35 ? 7.297 39.245 36.126 1.00 9.94 32 ARG B C 1
ATOM 4708 O O . ARG B 1 35 ? 6.511 38.341 36.409 1.00 9.75 32 ARG B O 1
ATOM 4716 N N . HIS B 1 36 ? 6.956 40.284 35.365 1.00 8.92 33 HIS B N 1
ATOM 4717 C CA . HIS B 1 36 ? 5.588 40.399 34.847 1.00 8.87 33 HIS B CA 1
ATOM 4718 C C . HIS B 1 36 ? 5.383 39.535 33.598 1.00 9.79 33 HIS B C 1
ATOM 4719 O O . HIS B 1 36 ? 5.101 40.038 32.505 1.00 8.77 33 HIS B O 1
ATOM 4726 N N . HIS B 1 37 ? 5.492 38.220 33.781 1.00 10.43 34 HIS B N 1
ATOM 4727 C CA . HIS B 1 37 ? 5.487 37.293 32.662 1.00 10.38 34 HIS B CA 1
ATOM 4728 C C . HIS B 1 37 ? 4.174 37.311 31.859 1.00 13.05 34 HIS B C 1
ATOM 4729 O O . HIS B 1 37 ? 4.191 37.052 30.645 1.00 13.55 34 HIS B O 1
ATOM 4736 N N . ASN B 1 38 ? 3.050 37.657 32.494 1.00 12.87 35 ASN B N 1
ATOM 4737 C CA . ASN B 1 38 ? 1.777 37.715 31.753 1.00 14.58 35 ASN B CA 1
ATOM 4738 C C . ASN B 1 38 ? 1.668 38.885 30.774 1.00 13.47 35 ASN B C 1
ATOM 4739 O O . ASN B 1 38 ? 0.713 38.953 29.990 1.00 16.12 35 ASN B O 1
ATOM 4744 N N A MET B 1 39 ? 2.639 39.788 30.797 0.50 11.71 36 MET B N 1
ATOM 4745 N N B MET B 1 39 ? 2.621 39.822 30.847 0.50 11.47 36 MET B N 1
ATOM 4746 C CA A MET B 1 39 ? 2.669 40.884 29.845 0.50 12.30 36 MET B CA 1
ATOM 4747 C CA B MET B 1 39 ? 2.715 40.933 29.892 0.50 11.50 36 MET B CA 1
ATOM 4748 C C A MET B 1 39 ? 3.470 40.531 28.612 0.50 10.64 36 MET B C 1
ATOM 4749 C C B MET B 1 39 ? 3.380 40.483 28.588 0.50 10.26 36 MET B C 1
ATOM 4750 O O A MET B 1 39 ? 3.544 41.320 27.673 0.50 12.35 36 MET B O 1
ATOM 4751 O O B MET B 1 39 ? 3.231 41.141 27.557 0.50 13.94 36 MET B O 1
ATOM 4760 N N . VAL B 1 40 ? 4.111 39.368 28.636 1.00 11.16 37 VAL B N 1
ATOM 4761 C CA . VAL B 1 40 ? 4.984 38.962 27.531 1.00 11.50 37 VAL B CA 1
ATOM 4762 C C . VAL B 1 40 ? 4.363 37.816 26.780 1.00 11.69 37 VAL B C 1
ATOM 4763 O O . VAL B 1 40 ? 3.941 36.822 27.376 1.00 15.41 37 VAL B O 1
ATOM 4767 N N . TYR B 1 41 ? 4.291 37.959 25.461 1.00 9.74 38 TYR B N 1
ATOM 4768 C CA . TYR B 1 41 ? 3.658 36.952 24.635 1.00 10.32 38 TYR B CA 1
ATOM 4769 C C . TYR B 1 41 ? 4.459 36.717 23.353 1.00 8.90 38 TYR B C 1
ATOM 4770 O O . TYR B 1 41 ? 5.285 37.545 22.954 1.00 8.50 38 TYR B O 1
ATOM 4779 N N . SER B 1 42 ? 4.210 35.568 22.732 1.00 9.83 39 SER B N 1
ATOM 4780 C CA . SER B 1 42 ? 4.733 35.285 21.413 1.00 9.45 39 SER B CA 1
ATOM 4781 C C . SER B 1 42 ? 3.557 35.304 20.445 1.00 9.92 39 SER B C 1
ATOM 4782 O O . SER B 1 42 ? 2.484 34.783 20.748 1.00 10.85 39 SER B O 1
ATOM 4785 N N . THR B 1 43 ? 3.755 35.918 19.289 1.00 9.19 40 THR B N 1
ATOM 4786 C CA . THR B 1 43 ? 2.797 35.808 18.215 1.00 10.03 40 THR B CA 1
ATOM 4787 C C . THR B 1 43 ? 2.786 34.351 17.768 1.00 10.73 40 THR B C 1
ATOM 4788 O O . THR B 1 43 ? 3.791 33.633 17.902 1.00 11.11 40 THR B O 1
ATOM 4792 N N . THR B 1 44 ? 1.644 33.922 17.240 1.00 10.94 41 THR B N 1
ATOM 4793 C CA . THR B 1 44 ? 1.494 32.566 16.735 1.00 12.38 41 THR B CA 1
ATOM 4794 C C . THR B 1 44 ? 0.601 32.592 15.506 1.00 10.83 41 THR B C 1
ATOM 4795 O O . THR B 1 44 ? 0.018 33.630 15.170 1.00 11.01 41 THR B O 1
ATOM 4799 N N . SER B 1 45 ? 0.480 31.437 14.864 1.00 10.41 42 SER B N 1
ATOM 4800 C CA . SER B 1 45 ? -0.364 31.279 13.670 1.00 11.64 42 SER B CA 1
ATOM 4801 C C . SER B 1 45 ? -1.834 31.604 13.944 1.00 10.91 42 SER B C 1
ATOM 4802 O O . SER B 1 45 ? -2.607 31.834 13.012 1.00 11.15 42 SER B O 1
ATOM 4805 N N . ARG B 1 46 ? -2.216 31.618 15.224 1.00 14.28 43 ARG B N 1
ATOM 4806 C CA . ARG B 1 46 ? -3.587 31.944 15.609 1.00 14.57 43 ARG B CA 1
ATOM 4807 C C . ARG B 1 46 ? -4.032 33.318 15.130 1.00 12.42 43 ARG B C 1
ATOM 4808 O O . ARG B 1 46 ? -5.219 33.531 14.884 1.00 16.18 43 ARG B O 1
ATOM 4816 N N . SER B 1 47 ? -3.091 34.242 14.968 1.00 10.04 44 SER B N 1
ATOM 4817 C CA . SER B 1 47 ? -3.432 35.597 14.558 1.00 12.14 44 SER B CA 1
ATOM 4818 C C . SER B 1 47 ? -3.097 35.853 13.090 1.00 12.49 44 SER B C 1
ATOM 4819 O O . SER B 1 47 ? -3.126 36.990 12.641 1.00 15.18 44 SER B O 1
ATOM 4822 N N . ALA B 1 48 ? -2.762 34.810 12.343 1.00 12.77 45 ALA B N 1
ATOM 4823 C CA . ALA B 1 48 ? -2.313 35.006 10.969 1.00 11.26 45 ALA B CA 1
ATOM 4824 C C . ALA B 1 48 ? -3.379 35.662 10.089 1.00 11.90 45 ALA B C 1
ATOM 4825 O O . ALA B 1 48 ? -3.051 36.463 9.229 1.00 10.84 45 ALA B O 1
ATOM 4827 N N A CYS B 1 49 ? -4.651 35.323 10.310 0.25 11.75 46 CYS B N 1
ATOM 4828 N N B CYS B 1 49 ? -4.647 35.328 10.320 0.25 12.69 46 CYS B N 1
ATOM 4829 N N C CYS B 1 49 ? -4.638 35.302 10.307 0.50 11.64 46 CYS B N 1
ATOM 4830 C CA A CYS B 1 49 ? -5.749 35.901 9.526 0.25 12.18 46 CYS B CA 1
ATOM 4831 C CA B CYS B 1 49 ? -5.741 35.878 9.517 0.25 12.83 46 CYS B CA 1
ATOM 4832 C CA C CYS B 1 49 ? -5.728 35.849 9.521 0.50 12.84 46 CYS B CA 1
ATOM 4833 C C A CYS B 1 49 ? -5.799 37.414 9.637 0.25 12.14 46 CYS B C 1
ATOM 4834 C C B CYS B 1 49 ? -5.849 37.397 9.649 0.25 12.44 46 CYS B C 1
ATOM 4835 C C C CYS B 1 49 ? -5.812 37.376 9.645 0.50 11.69 46 CYS B C 1
ATOM 4836 O O A CYS B 1 49 ? -6.075 38.106 8.660 0.25 12.56 46 CYS B O 1
ATOM 4837 O O B CYS B 1 49 ? -6.207 38.079 8.692 0.25 13.04 46 CYS B O 1
ATOM 4838 O O C CYS B 1 49 ? -6.065 38.058 8.660 0.50 11.96 46 CYS B O 1
ATOM 4845 N N . GLN B 1 50 ? -5.525 37.929 10.824 1.00 12.04 47 GLN B N 1
ATOM 4846 C CA A GLN B 1 50 ? -5.535 39.371 11.019 0.50 12.54 47 GLN B CA 1
ATOM 4847 C CA B GLN B 1 50 ? -5.521 39.368 11.021 0.50 12.64 47 GLN B CA 1
ATOM 4848 C C . GLN B 1 50 ? -4.428 40.040 10.196 1.00 11.20 47 GLN B C 1
ATOM 4849 O O . GLN B 1 50 ? -4.634 41.083 9.603 1.00 13.64 47 GLN B O 1
ATOM 4860 N N A ARG B 1 51 ? -3.255 39.413 10.177 0.50 11.53 48 ARG B N 1
ATOM 4861 N N B ARG B 1 51 ? -3.257 39.422 10.170 0.50 10.32 48 ARG B N 1
ATOM 4862 C CA A ARG B 1 51 ? -2.142 39.901 9.373 0.50 10.17 48 ARG B CA 1
ATOM 4863 C CA B ARG B 1 51 ? -2.157 39.940 9.372 0.50 8.99 48 ARG B CA 1
ATOM 4864 C C A ARG B 1 51 ? -2.476 39.807 7.891 0.50 10.49 48 ARG B C 1
ATOM 4865 C C B ARG B 1 51 ? -2.458 39.804 7.882 0.50 9.78 48 ARG B C 1
ATOM 4866 O O A ARG B 1 51 ? -2.241 40.752 7.145 0.50 11.24 48 ARG B O 1
ATOM 4867 O O B ARG B 1 51 ? -2.184 40.721 7.117 0.50 10.92 48 ARG B O 1
ATOM 4882 N N . GLN B 1 52 ? -3.037 38.674 7.480 1.00 10.53 49 GLN B N 1
ATOM 4883 C CA . GLN B 1 52 ? -3.441 38.464 6.083 1.00 10.72 49 GLN B CA 1
ATOM 4884 C C . GLN B 1 52 ? -4.347 39.601 5.606 1.00 12.52 49 GLN B C 1
ATOM 4885 O O . GLN B 1 52 ? -4.166 40.131 4.523 1.00 13.61 49 GLN B O 1
ATOM 4891 N N . LYS B 1 53 ? -5.287 40.007 6.447 1.00 11.85 50 LYS B N 1
ATOM 4892 C CA . LYS B 1 53 ? -6.177 41.119 6.120 1.00 14.52 50 LYS B CA 1
ATOM 4893 C C . LYS B 1 53 ? -5.384 42.410 5.876 1.00 11.74 50 LYS B C 1
ATOM 4894 O O . LYS B 1 53 ? -5.598 43.084 4.864 1.00 15.74 50 LYS B O 1
ATOM 4900 N N . LYS B 1 54 ? -4.476 42.746 6.794 1.00 12.04 51 LYS B N 1
ATOM 4901 C CA . LYS B 1 54 ? -3.734 44.004 6.704 1.00 12.93 51 LYS B CA 1
ATOM 4902 C C . LYS B 1 54 ? -2.878 44.072 5.444 1.00 11.64 51 LYS B C 1
ATOM 4903 O O . LYS B 1 54 ? -2.762 45.127 4.825 1.00 13.91 51 LYS B O 1
ATOM 4909 N N . VAL B 1 55 ? -2.268 42.950 5.078 1.00 10.49 52 VAL B N 1
ATOM 4910 C CA . VAL B 1 55 ? -1.299 42.934 3.995 1.00 9.48 52 VAL B CA 1
ATOM 4911 C C . VAL B 1 55 ? -1.922 42.767 2.604 1.00 9.07 52 VAL B C 1
ATOM 4912 O O . VAL B 1 55 ? -1.201 42.793 1.604 1.00 8.78 52 VAL B O 1
ATOM 4916 N N . THR B 1 56 ? -3.244 42.616 2.548 1.00 9.90 53 THR B N 1
ATOM 4917 C CA . THR B 1 56 ? -3.962 42.389 1.304 1.00 8.69 53 THR B CA 1
ATOM 4918 C C . THR B 1 56 ? -4.682 43.659 0.882 1.00 9.18 53 THR B C 1
ATOM 4919 O O . THR B 1 56 ? -5.653 44.106 1.522 1.00 9.98 53 THR B O 1
ATOM 4923 N N . PHE B 1 57 ? -4.218 44.221 -0.223 1.00 8.28 54 PHE B N 1
ATOM 4924 C CA . PHE B 1 57 ? -4.836 45.415 -0.779 1.00 10.22 54 PHE B CA 1
ATOM 4925 C C . PHE B 1 57 ? -4.419 45.635 -2.228 1.00 10.66 54 PHE B C 1
ATOM 4926 O O . PHE B 1 57 ? -3.471 45.029 -2.723 1.00 10.30 54 PHE B O 1
ATOM 4934 N N . ASP B 1 58 ? -5.155 46.516 -2.884 1.00 13.54 55 ASP B N 1
ATOM 4935 C CA . ASP B 1 58 ? -4.913 46.852 -4.269 1.00 12.97 55 ASP B CA 1
ATOM 4936 C C . ASP B 1 58 ? -3.805 47.895 -4.308 1.00 13.56 55 ASP B C 1
ATOM 4937 O O . ASP B 1 58 ? -3.742 48.783 -3.455 1.00 16.69 55 ASP B O 1
ATOM 4942 N N . ARG B 1 59 ? -2.921 47.756 -5.284 1.00 12.75 56 ARG B N 1
ATOM 4943 C CA . ARG B 1 59 ? -1.865 48.733 -5.533 1.00 12.06 56 ARG B CA 1
ATOM 4944 C C . ARG B 1 59 ? -2.172 49.553 -6.761 1.00 15.98 56 ARG B C 1
ATOM 4945 O O . ARG B 1 59 ? -2.473 49.001 -7.818 1.00 22.29 56 ARG B O 1
ATOM 4953 N N . LEU B 1 60 ? -2.072 50.864 -6.608 1.00 15.15 57 LEU B N 1
ATOM 4954 C CA . LEU B 1 60 ? -2.189 51.797 -7.709 1.00 15.88 57 LEU B CA 1
ATOM 4955 C C . LEU B 1 60 ? -0.805 52.415 -7.842 1.00 15.15 57 LEU B C 1
ATOM 4956 O O . LEU B 1 60 ? -0.200 52.812 -6.849 1.00 19.11 57 LEU B O 1
ATOM 4961 N N . GLN B 1 61 ? -0.274 52.430 -9.055 1.00 13.54 58 GLN B N 1
ATOM 4962 C CA . GLN B 1 61 ? 1.068 52.951 -9.257 1.00 11.15 58 GLN B CA 1
ATOM 4963 C C . GLN B 1 61 ? 1.101 53.803 -10.508 1.00 12.48 58 GLN B C 1
ATOM 4964 O O . GLN B 1 61 ? 0.717 53.343 -11.574 1.00 15.47 58 GLN B O 1
ATOM 4970 N N . VAL B 1 62 ? 1.559 55.039 -10.347 1.00 10.02 59 VAL B N 1
ATOM 4971 C CA . VAL B 1 62 ? 1.739 55.973 -11.442 1.00 14.03 59 VAL B CA 1
ATOM 4972 C C . VAL B 1 62 ? 3.127 56.559 -11.324 1.00 13.59 59 VAL B C 1
ATOM 4973 O O . VAL B 1 62 ? 3.437 57.230 -10.352 1.00 16.36 59 VAL B O 1
ATOM 4977 N N . LEU B 1 63 ? 3.947 56.291 -12.326 1.00 12.17 60 LEU B N 1
ATOM 4978 C CA . LEU B 1 63 ? 5.345 56.707 -12.353 1.00 13.66 60 LEU B CA 1
ATOM 4979 C C . LEU B 1 63 ? 5.501 57.947 -13.229 1.00 14.39 60 LEU B C 1
ATOM 4980 O O . LEU B 1 63 ? 4.900 58.032 -14.284 1.00 22.33 60 LEU B O 1
ATOM 4985 N N . ASP B 1 64 ? 6.319 58.891 -12.786 1.00 12.84 61 ASP B N 1
ATOM 4986 C CA . ASP B 1 64 ? 6.509 60.151 -13.481 1.00 11.87 61 ASP B CA 1
ATOM 4987 C C . ASP B 1 64 ? 7.956 60.336 -13.911 1.00 12.40 61 ASP B C 1
ATOM 4988 O O . ASP B 1 64 ? 8.794 59.436 -13.734 1.00 12.33 61 ASP B O 1
ATOM 4993 N N . SER B 1 65 ? 8.255 61.512 -14.465 1.00 13.39 62 SER B N 1
ATOM 4994 C CA . SER B 1 65 ? 9.593 61.807 -14.945 1.00 12.03 62 SER B CA 1
ATOM 4995 C C . SER B 1 65 ? 10.647 61.792 -13.845 1.00 11.21 62 SER B C 1
ATOM 4996 O O . SER B 1 65 ? 11.788 61.378 -14.083 1.00 12.36 62 SER B O 1
ATOM 4999 N N . HIS B 1 66 ? 10.291 62.204 -12.631 1.00 10.38 63 HIS B N 1
ATOM 5000 C CA . HIS B 1 66 ? 11.264 62.141 -11.533 1.00 10.15 63 HIS B CA 1
ATOM 5001 C C . HIS B 1 66 ? 11.668 60.696 -11.235 1.00 8.20 63 HIS B C 1
ATOM 5002 O O . HIS B 1 66 ? 12.854 60.382 -11.075 1.00 8.27 63 HIS B O 1
ATOM 5009 N N . TYR B 1 67 ? 10.685 59.809 -11.209 1.00 8.51 64 TYR B N 1
ATOM 5010 C CA . TYR B 1 67 ? 10.952 58.397 -10.997 1.00 7.95 64 TYR B CA 1
ATOM 5011 C C . TYR B 1 67 ? 11.859 57.853 -12.099 1.00 7.57 64 TYR B C 1
ATOM 5012 O O . TYR B 1 67 ? 12.827 57.134 -11.833 1.00 9.73 64 TYR B O 1
ATOM 5021 N N . GLN B 1 68 ? 11.531 58.175 -13.343 1.00 9.97 65 GLN B N 1
ATOM 5022 C CA . GLN B 1 68 ? 12.287 57.646 -14.464 1.00 10.60 65 GLN B CA 1
ATOM 5023 C C . GLN B 1 68 ? 13.704 58.215 -14.477 1.00 8.21 65 GLN B C 1
ATOM 5024 O O . GLN B 1 68 ? 14.656 57.524 -14.872 1.00 9.73 65 GLN B O 1
ATOM 5030 N N . ASP B 1 69 ? 13.852 59.470 -14.058 1.00 10.90 66 ASP B N 1
ATOM 5031 C CA . ASP B 1 69 ? 15.171 60.105 -14.011 1.00 10.86 66 ASP B CA 1
ATOM 5032 C C . ASP B 1 69 ? 16.035 59.383 -12.978 1.00 9.00 66 ASP B C 1
ATOM 5033 O O . ASP B 1 69 ? 17.199 59.107 -13.207 1.00 10.45 66 ASP B O 1
ATOM 5038 N N . VAL B 1 70 ? 15.453 59.108 -11.815 1.00 8.56 67 VAL B N 1
ATOM 5039 C CA . VAL B 1 70 ? 16.204 58.432 -10.763 1.00 7.91 67 VAL B CA 1
ATOM 5040 C C . VAL B 1 70 ? 16.556 57.010 -11.192 1.00 8.65 67 VAL B C 1
ATOM 5041 O O . VAL B 1 70 ? 17.659 56.552 -10.953 1.00 10.02 67 VAL B O 1
ATOM 5045 N N . LEU B 1 71 ? 15.627 56.317 -11.836 1.00 7.37 68 LEU B N 1
ATOM 5046 C CA . LEU B 1 71 ? 15.889 54.964 -12.300 1.00 7.96 68 LEU B CA 1
ATOM 5047 C C . LEU B 1 71 ? 17.053 54.933 -13.284 1.00 8.31 68 LEU B C 1
ATOM 5048 O O . LEU B 1 71 ? 17.901 54.040 -13.217 1.00 8.73 68 LEU B O 1
ATOM 5053 N N . LYS B 1 72 ? 17.126 55.921 -14.175 1.00 8.67 69 LYS B N 1
ATOM 5054 C CA . LYS B 1 72 ? 18.260 56.010 -15.102 1.00 10.89 69 LYS B CA 1
ATOM 5055 C C . LYS B 1 72 ? 19.592 56.124 -14.363 1.00 9.57 69 LYS B C 1
ATOM 5056 O O . LYS B 1 72 ? 20.556 55.478 -14.751 1.00 10.43 69 LYS B O 1
ATOM 5062 N N . GLU B 1 73 ? 19.632 56.946 -13.315 1.00 8.42 70 GLU B N 1
ATOM 5063 C CA . GLU B 1 73 ? 20.831 57.100 -12.497 1.00 9.81 70 GLU B CA 1
ATOM 5064 C C . GLU B 1 73 ? 21.224 55.761 -11.895 1.00 6.75 70 GLU B C 1
ATOM 5065 O O . GLU B 1 73 ? 22.394 55.397 -11.862 1.00 9.64 70 GLU B O 1
ATOM 5071 N N . VAL B 1 74 ? 20.228 55.049 -11.375 1.00 7.48 71 VAL B N 1
ATOM 5072 C CA . VAL B 1 74 ? 20.460 53.796 -10.709 1.00 8.62 71 VAL B CA 1
ATOM 5073 C C . VAL B 1 74 ? 21.030 52.764 -11.667 1.00 7.82 71 VAL B C 1
ATOM 5074 O O . VAL B 1 74 ? 21.960 52.058 -11.339 1.00 7.66 71 VAL B O 1
ATOM 5078 N N . LYS B 1 75 ? 20.475 52.684 -12.864 1.00 8.30 72 LYS B N 1
ATOM 5079 C CA . LYS B 1 75 ? 20.939 51.717 -13.841 1.00 7.93 72 LYS B CA 1
ATOM 5080 C C . LYS B 1 75 ? 22.347 52.053 -14.305 1.00 7.42 72 LYS B C 1
ATOM 5081 O O . LYS B 1 75 ? 23.169 51.179 -14.529 1.00 9.56 72 LYS B O 1
ATOM 5087 N N . ALA B 1 76 ? 22.631 53.342 -14.448 1.00 8.61 73 ALA B N 1
ATOM 5088 C CA . ALA B 1 76 ? 23.970 53.769 -14.785 1.00 7.98 73 ALA B CA 1
ATOM 5089 C C . ALA B 1 76 ? 24.981 53.390 -13.701 1.00 7.02 73 ALA B C 1
ATOM 5090 O O . ALA B 1 76 ? 26.053 52.885 -14.005 1.00 10.15 73 ALA B O 1
ATOM 5092 N N . ALA B 1 77 ? 24.625 53.595 -12.437 1.00 5.97 74 ALA B N 1
ATOM 5093 C CA . ALA B 1 77 ? 25.515 53.214 -11.342 1.00 6.70 74 ALA B CA 1
ATOM 5094 C C . ALA B 1 77 ? 25.706 51.711 -11.274 1.00 7.85 74 ALA B C 1
ATOM 5095 O O . ALA B 1 77 ? 26.817 51.232 -11.074 1.00 9.32 74 ALA B O 1
ATOM 5097 N N . ALA B 1 78 ? 24.634 50.963 -11.510 1.00 8.62 75 ALA B N 1
ATOM 5098 C CA . ALA B 1 78 ? 24.683 49.495 -11.496 1.00 8.37 75 ALA B CA 1
ATOM 5099 C C . ALA B 1 78 ? 25.609 48.922 -12.557 1.00 8.57 75 ALA B C 1
ATOM 5100 O O . ALA B 1 78 ? 26.206 47.852 -12.366 1.00 10.43 75 ALA B O 1
ATOM 5102 N N . SER B 1 79 ? 25.735 49.642 -13.672 1.00 8.68 76 SER B N 1
ATOM 5103 C CA . SER B 1 79 ? 26.522 49.181 -14.824 1.00 10.08 76 SER B CA 1
ATOM 5104 C C . SER B 1 79 ? 28.021 49.113 -14.536 1.00 10.58 76 SER B C 1
ATOM 5105 O O . SER B 1 79 ? 28.793 48.502 -15.305 1.00 10.72 76 SER B O 1
ATOM 5108 N N . LYS B 1 80 ? 28.438 49.731 -13.432 1.00 11.22 77 LYS B N 1
ATOM 5109 C CA . LYS B 1 80 ? 29.823 49.660 -12.992 1.00 11.56 77 LYS B CA 1
ATOM 5110 C C . LYS B 1 80 ? 30.126 48.390 -12.170 1.00 10.97 77 LYS B C 1
ATOM 5111 O O . LYS B 1 80 ? 31.282 48.107 -11.909 1.00 13.03 77 LYS B O 1
ATOM 5117 N N . VAL B 1 81 ? 29.105 47.631 -11.779 1.00 8.90 78 VAL B N 1
ATOM 5118 C CA . VAL B 1 81 ? 29.290 46.464 -10.927 1.00 9.79 78 VAL B CA 1
ATOM 5119 C C . VAL B 1 81 ? 29.611 45.210 -11.733 1.00 9.95 78 VAL B C 1
ATOM 5120 O O . VAL B 1 81 ? 28.980 44.936 -12.761 1.00 9.09 78 VAL B O 1
ATOM 5124 N N . LYS B 1 82 ? 30.574 44.441 -11.237 1.00 9.43 79 LYS B N 1
ATOM 5125 C CA . LYS B 1 82 ? 30.811 43.090 -11.731 1.00 10.07 79 LYS B CA 1
ATOM 5126 C C . LYS B 1 82 ? 30.549 42.127 -10.583 1.00 8.91 79 LYS B C 1
ATOM 5127 O O . LYS B 1 82 ? 31.084 42.285 -9.476 1.00 12.21 79 LYS B O 1
ATOM 5133 N N . ALA B 1 83 ? 29.715 41.138 -10.847 1.00 8.18 80 ALA B N 1
ATOM 5134 C CA . ALA B 1 83 ? 29.347 40.162 -9.842 1.00 8.04 80 ALA B CA 1
ATOM 5135 C C . ALA B 1 83 ? 29.544 38.752 -10.360 1.00 8.27 80 ALA B C 1
ATOM 5136 O O . ALA B 1 83 ? 29.364 38.471 -11.545 1.00 9.38 80 ALA B O 1
ATOM 5138 N N . ASN B 1 84 ? 29.891 37.873 -9.435 1.00 8.16 81 ASN B N 1
ATOM 5139 C CA . ASN B 1 84 ? 30.247 36.493 -9.745 1.00 11.62 81 ASN B CA 1
ATOM 5140 C C . ASN B 1 84 ? 29.189 35.503 -9.320 1.00 9.21 81 ASN B C 1
ATOM 5141 O O . ASN B 1 84 ? 28.417 35.766 -8.393 1.00 9.61 81 ASN B O 1
ATOM 5146 N N . LEU B 1 85 ? 29.173 34.356 -9.984 1.00 9.85 82 LEU B N 1
ATOM 5147 C CA . LEU B 1 85 ? 28.402 33.215 -9.511 1.00 11.77 82 LEU B CA 1
ATOM 5148 C C . LEU B 1 85 ? 29.091 32.687 -8.277 1.00 12.12 82 LEU B C 1
ATOM 5149 O O . LEU B 1 85 ? 30.319 32.756 -8.174 1.00 14.84 82 LEU B O 1
ATOM 5154 N N . LEU B 1 86 ? 28.315 32.161 -7.340 1.00 10.36 83 LEU B N 1
ATOM 5155 C CA . LEU B 1 86 ? 28.883 31.314 -6.308 1.00 10.53 83 LEU B CA 1
ATOM 5156 C C . LEU B 1 86 ? 28.785 29.847 -6.719 1.00 11.42 83 LEU B C 1
ATOM 5157 O O . LEU B 1 86 ? 27.824 29.426 -7.358 1.00 11.32 83 LEU B O 1
ATOM 5162 N N . SER B 1 87 ? 29.790 29.071 -6.337 1.00 12.53 84 SER B N 1
ATOM 5163 C CA . SER B 1 87 ? 29.715 27.626 -6.490 1.00 12.55 84 SER B CA 1
ATOM 5164 C C . SER B 1 87 ? 28.648 27.025 -5.573 1.00 11.59 84 SER B C 1
ATOM 5165 O O . SER B 1 87 ? 28.229 27.655 -4.591 1.00 10.93 84 SER B O 1
ATOM 5168 N N . VAL B 1 88 ? 28.216 25.804 -5.884 1.00 11.76 85 VAL B N 1
ATOM 5169 C CA . VAL B 1 88 ? 27.308 25.077 -4.988 1.00 12.05 85 VAL B CA 1
ATOM 5170 C C . VAL B 1 88 ? 27.937 25.018 -3.594 1.00 12.81 85 VAL B C 1
ATOM 5171 O O . VAL B 1 88 ? 27.289 25.294 -2.600 1.00 13.92 85 VAL B O 1
ATOM 5175 N N . GLU B 1 89 ? 29.220 24.680 -3.535 1.00 14.08 86 GLU B N 1
ATOM 5176 C CA . GLU B 1 89 ? 29.923 24.570 -2.252 1.00 15.57 86 GLU B CA 1
ATOM 5177 C C . GLU B 1 89 ? 29.856 25.855 -1.432 1.00 14.50 86 GLU B C 1
ATOM 5178 O O . GLU B 1 89 ? 29.528 25.824 -0.239 1.00 14.73 86 GLU B O 1
ATOM 5184 N N . GLU B 1 90 ? 30.177 26.979 -2.073 1.00 12.54 87 GLU B N 1
ATOM 5185 C CA . GLU B 1 90 ? 30.133 28.290 -1.435 1.00 13.93 87 GLU B CA 1
ATOM 5186 C C . GLU B 1 90 ? 28.736 28.614 -0.939 1.00 12.58 87 GLU B C 1
ATOM 5187 O O . GLU B 1 90 ? 28.551 29.104 0.169 1.00 13.92 87 GLU B O 1
ATOM 5193 N N . ALA B 1 91 ? 27.752 28.352 -1.781 1.00 9.82 88 ALA B N 1
ATOM 5194 C CA . ALA B 1 91 ? 26.382 28.657 -1.423 1.00 10.39 88 ALA B CA 1
ATOM 5195 C C . ALA B 1 91 ? 25.919 27.784 -0.258 1.00 10.71 88 ALA B C 1
ATOM 5196 O O . ALA B 1 91 ? 25.203 28.250 0.620 1.00 11.71 88 ALA B O 1
ATOM 5198 N N . CYS B 1 92 ? 26.323 26.514 -0.262 1.00 12.11 89 CYS B N 1
ATOM 5199 C CA . CYS B 1 92 ? 25.979 25.620 0.839 1.00 12.24 89 CYS B CA 1
ATOM 5200 C C . CYS B 1 92 ? 26.514 26.144 2.166 1.00 10.74 89 CYS B C 1
ATOM 5201 O O . CYS B 1 92 ? 25.836 26.067 3.180 1.00 13.78 89 CYS B O 1
ATOM 5204 N N A SER B 1 93 ? 27.734 26.687 2.141 0.50 12.03 90 SER B N 1
ATOM 5205 N N B SER B 1 93 ? 27.715 26.699 2.163 0.50 11.92 90 SER B N 1
ATOM 5206 C CA A SER B 1 93 ? 28.406 27.177 3.353 0.50 12.99 90 SER B CA 1
ATOM 5207 C CA B SER B 1 93 ? 28.333 27.113 3.416 0.50 12.90 90 SER B CA 1
ATOM 5208 C C A SER B 1 93 ? 27.708 28.390 3.963 0.50 11.94 90 SER B C 1
ATOM 5209 C C B SER B 1 93 ? 27.807 28.457 3.929 0.50 12.25 90 SER B C 1
ATOM 5210 O O A SER B 1 93 ? 27.848 28.659 5.153 0.50 11.29 90 SER B O 1
ATOM 5211 O O B SER B 1 93 ? 28.173 28.891 5.020 0.50 12.35 90 SER B O 1
ATOM 5216 N N . LEU B 1 94 ? 26.945 29.106 3.140 1.00 9.50 91 LEU B N 1
ATOM 5217 C CA . LEU B 1 94 ? 26.224 30.310 3.576 1.00 9.03 91 LEU B CA 1
ATOM 5218 C C . LEU B 1 94 ? 24.857 29.951 4.182 1.00 8.50 91 LEU B C 1
ATOM 5219 O O . LEU B 1 94 ? 24.130 30.831 4.611 1.00 11.47 91 LEU B O 1
ATOM 5224 N N . THR B 1 95 ? 24.516 28.665 4.219 1.00 9.39 92 THR B N 1
ATOM 5225 C CA . THR B 1 95 ? 23.217 28.227 4.712 1.00 8.71 92 THR B CA 1
ATOM 5226 C C . THR B 1 95 ? 23.267 28.125 6.234 1.00 9.61 92 THR B C 1
ATOM 5227 O O . THR B 1 95 ? 24.129 27.440 6.769 1.00 11.99 92 THR B O 1
ATOM 5231 N N . PRO B 1 96 ? 22.328 28.776 6.944 1.00 8.99 93 PRO B N 1
ATOM 5232 C CA . PRO B 1 96 ? 22.303 28.671 8.413 1.00 11.02 93 PRO B CA 1
ATOM 5233 C C . PRO B 1 96 ? 22.050 27.251 8.915 1.00 13.02 93 PRO B C 1
ATOM 5234 O O . PRO B 1 96 ? 21.299 26.516 8.299 1.00 13.32 93 PRO B O 1
ATOM 5238 N N . PRO B 1 97 ? 22.697 26.859 10.029 1.00 16.02 94 PRO B N 1
ATOM 5239 C CA . PRO B 1 97 ? 22.530 25.516 10.573 1.00 17.84 94 PRO B CA 1
ATOM 5240 C C . PRO B 1 97 ? 21.085 25.095 10.844 1.00 18.25 94 PRO B C 1
ATOM 5241 O O . PRO B 1 97 ? 20.781 23.909 10.789 1.00 21.58 94 PRO B O 1
ATOM 5245 N N . HIS B 1 98 ? 20.206 26.051 11.133 1.00 18.32 95 HIS B N 1
ATOM 5246 C CA . HIS B 1 98 ? 18.805 25.724 11.403 1.00 19.53 95 HIS B CA 1
ATOM 5247 C C . HIS B 1 98 ? 17.870 26.287 10.346 1.00 20.40 95 HIS B C 1
ATOM 5248 O O . HIS B 1 98 ? 16.694 26.543 10.609 1.00 22.50 95 HIS B O 1
ATOM 5255 N N . SER B 1 99 ? 18.399 26.457 9.141 1.00 16.86 96 SER B N 1
ATOM 5256 C CA . SER B 1 99 ? 17.576 26.823 7.982 1.00 14.78 96 SER B CA 1
ATOM 5257 C C . SER B 1 99 ? 16.449 25.791 7.773 1.00 14.08 96 SER B C 1
ATOM 5258 O O . SER B 1 99 ? 16.629 24.593 8.037 1.00 15.80 96 SER B O 1
ATOM 5261 N N . ALA B 1 100 ? 15.298 26.241 7.280 1.00 14.86 97 ALA B N 1
ATOM 5262 C CA . ALA B 1 100 ? 14.137 25.344 7.134 1.00 14.54 97 ALA B CA 1
ATOM 5263 C C . ALA B 1 100 ? 14.404 24.154 6.227 1.00 14.49 97 ALA B C 1
ATOM 5264 O O . ALA B 1 100 ? 14.869 24.298 5.104 1.00 11.30 97 ALA B O 1
ATOM 5266 N N . ARG B 1 101 ? 14.058 22.972 6.721 1.00 13.68 98 ARG B N 1
ATOM 5267 C CA . ARG B 1 101 ? 14.280 21.733 6.009 1.00 14.46 98 ARG B CA 1
ATOM 5268 C C . ARG B 1 101 ? 13.600 21.749 4.630 1.00 12.52 98 ARG B C 1
ATOM 5269 O O . ARG B 1 101 ? 12.550 22.362 4.450 1.00 14.90 98 ARG B O 1
ATOM 5277 N N . SER B 1 102 ? 14.204 21.076 3.666 1.00 13.03 99 SER B N 1
ATOM 5278 C CA . SER B 1 102 ? 13.590 20.915 2.357 1.00 14.04 99 SER B CA 1
ATOM 5279 C C . SER B 1 102 ? 12.405 19.955 2.419 1.00 16.43 99 SER B C 1
ATOM 5280 O O . SER B 1 102 ? 12.358 19.057 3.256 1.00 18.99 99 SER B O 1
ATOM 5283 N N . LYS B 1 103 ? 11.466 20.152 1.505 1.00 15.73 100 LYS B N 1
ATOM 5284 C CA . LYS B 1 103 ? 10.376 19.213 1.289 1.00 19.03 100 LYS B CA 1
ATOM 5285 C C . LYS B 1 103 ? 10.853 17.949 0.582 1.00 19.68 100 LYS B C 1
ATOM 5286 O O . LYS B 1 103 ? 10.103 16.972 0.493 1.00 21.19 100 LYS B O 1
ATOM 5292 N N . PHE B 1 104 ? 12.087 17.976 0.073 1.00 19.76 101 PHE B N 1
ATOM 5293 C CA . PHE B 1 104 ? 12.622 16.880 -0.724 1.00 21.05 101 PHE B CA 1
ATOM 5294 C C . PHE B 1 104 ? 13.614 15.997 0.030 1.00 20.05 101 PHE B C 1
ATOM 5295 O O . PHE B 1 104 ? 14.503 15.401 -0.575 1.00 22.99 101 PHE B O 1
ATOM 5303 N N . GLY B 1 105 ? 13.453 15.926 1.347 1.00 20.92 102 GLY B N 1
ATOM 5304 C CA . GLY B 1 105 ? 14.104 14.894 2.149 1.00 21.73 102 GLY B CA 1
ATOM 5305 C C . GLY B 1 105 ? 15.526 15.144 2.605 1.00 21.87 102 GLY B C 1
ATOM 5306 O O . GLY B 1 105 ? 16.288 14.190 2.814 1.00 23.15 102 GLY B O 1
ATOM 5307 N N . TYR B 1 106 ? 15.889 16.415 2.758 1.00 18.01 103 TYR B N 1
ATOM 5308 C CA . TYR B 1 106 ? 17.192 16.802 3.322 1.00 17.44 103 TYR B CA 1
ATOM 5309 C C . TYR B 1 106 ? 17.030 18.154 4.002 1.00 15.07 103 TYR B C 1
ATOM 5310 O O . TYR B 1 106 ? 16.060 18.884 3.728 1.00 14.56 103 TYR B O 1
ATOM 5319 N N . GLY B 1 107 ? 17.982 18.481 4.880 1.00 15.20 104 GLY B N 1
ATOM 5320 C CA . GLY B 1 107 ? 17.927 19.681 5.703 1.00 15.51 104 GLY B CA 1
ATOM 5321 C C . GLY B 1 107 ? 19.200 20.499 5.654 1.00 14.66 104 GLY B C 1
ATOM 5322 O O . GLY B 1 107 ? 20.134 20.204 4.879 1.00 14.02 104 GLY B O 1
ATOM 5323 N N . ALA B 1 108 ? 19.247 21.524 6.492 1.00 15.00 105 ALA B N 1
ATOM 5324 C CA . ALA B 1 108 ? 20.381 22.444 6.505 1.00 15.79 105 ALA B CA 1
ATOM 5325 C C . ALA B 1 108 ? 21.711 21.743 6.787 1.00 14.72 105 ALA B C 1
ATOM 5326 O O . ALA B 1 108 ? 22.716 22.043 6.146 1.00 17.41 105 ALA B O 1
ATOM 5328 N N . LYS B 1 109 ? 21.707 20.809 7.736 1.00 17.40 106 LYS B N 1
ATOM 5329 C CA . LYS B 1 109 ? 22.907 20.048 8.079 1.00 17.72 106 LYS B CA 1
ATOM 5330 C C . LYS B 1 109 ? 23.462 19.310 6.866 1.00 16.35 106 LYS B C 1
ATOM 5331 O O . LYS B 1 109 ? 24.673 19.286 6.646 1.00 16.99 106 LYS B O 1
ATOM 5337 N N . ASP B 1 110 ? 22.565 18.720 6.078 1.00 15.32 107 ASP B N 1
ATOM 5338 C CA . ASP B 1 110 ? 22.933 18.019 4.844 1.00 17.67 107 ASP B CA 1
ATOM 5339 C C . ASP B 1 110 ? 23.533 18.957 3.810 1.00 17.09 107 ASP B C 1
ATOM 5340 O O . ASP B 1 110 ? 24.513 18.626 3.152 1.00 15.43 107 ASP B O 1
ATOM 5345 N N . VAL B 1 111 ? 22.927 20.131 3.670 1.00 14.68 108 VAL B N 1
ATOM 5346 C CA . VAL B 1 111 ? 23.440 21.148 2.753 1.00 13.06 108 VAL B CA 1
ATOM 5347 C C . VAL B 1 111 ? 24.850 21.568 3.178 1.00 13.58 108 VAL B C 1
ATOM 5348 O O . VAL B 1 111 ? 25.775 21.585 2.371 1.00 14.26 108 VAL B O 1
ATOM 5352 N N . ARG B 1 112 ? 25.007 21.870 4.461 1.00 16.40 109 ARG B N 1
ATOM 5353 C CA . ARG B 1 112 ? 26.292 22.354 4.984 1.00 17.97 109 ARG B CA 1
ATOM 5354 C C . ARG B 1 112 ? 27.437 21.335 4.892 1.00 20.17 109 ARG B C 1
ATOM 5355 O O . ARG B 1 112 ? 28.596 21.719 4.779 1.00 20.21 109 ARG B O 1
ATOM 5363 N N A CYS B 1 113 ? 27.115 20.046 4.963 0.50 18.97 110 CYS B N 1
ATOM 5364 N N B CYS B 1 113 ? 27.097 20.050 4.946 0.50 19.49 110 CYS B N 1
ATOM 5365 C CA A CYS B 1 113 ? 28.131 19.000 4.804 0.50 20.13 110 CYS B CA 1
ATOM 5366 C CA B CYS B 1 113 ? 28.083 18.978 4.812 0.50 20.99 110 CYS B CA 1
ATOM 5367 C C A CYS B 1 113 ? 28.140 18.436 3.377 0.50 19.90 110 CYS B C 1
ATOM 5368 C C B CYS B 1 113 ? 28.179 18.469 3.370 0.50 20.59 110 CYS B C 1
ATOM 5369 O O A CYS B 1 113 ? 28.755 17.404 3.112 0.50 21.39 110 CYS B O 1
ATOM 5370 O O B CYS B 1 113 ? 28.902 17.516 3.086 0.50 22.62 110 CYS B O 1
ATOM 5375 N N . HIS B 1 114 ? 27.464 19.129 2.463 1.00 19.92 111 HIS B N 1
ATOM 5376 C CA . HIS B 1 114 ? 27.476 18.804 1.036 1.00 20.95 111 HIS B CA 1
ATOM 5377 C C . HIS B 1 114 ? 27.083 17.361 0.769 1.00 17.86 111 HIS B C 1
ATOM 5378 O O . HIS B 1 114 ? 27.688 16.695 -0.058 1.00 20.62 111 HIS B O 1
ATOM 5385 N N . ALA B 1 115 ? 26.060 16.899 1.490 1.00 17.91 112 ALA B N 1
ATOM 5386 C CA . ALA B 1 115 ? 25.567 15.540 1.367 1.00 18.98 112 ALA B CA 1
ATOM 5387 C C . ALA B 1 115 ? 25.056 15.273 -0.039 1.00 18.90 112 ALA B C 1
ATOM 5388 O O . ALA B 1 115 ? 24.479 16.146 -0.690 1.00 16.48 112 ALA B O 1
ATOM 5390 N N . ARG B 1 116 ? 25.263 14.047 -0.497 1.00 21.13 113 ARG B N 1
ATOM 5391 C CA . ARG B 1 116 ? 24.848 13.637 -1.834 1.00 21.46 113 ARG B CA 1
ATOM 5392 C C . ARG B 1 116 ? 23.422 14.051 -2.160 1.00 20.45 113 ARG B C 1
ATOM 5393 O O . ARG B 1 116 ? 23.174 14.655 -3.205 1.00 18.92 113 ARG B O 1
ATOM 5401 N N . LYS B 1 117 ? 22.493 13.710 -1.268 1.00 20.47 114 LYS B N 1
ATOM 5402 C CA . LYS B 1 117 ? 21.071 13.941 -1.511 1.00 20.47 114 LYS B CA 1
ATOM 5403 C C . LYS B 1 117 ? 20.787 15.426 -1.692 1.00 18.60 114 LYS B C 1
ATOM 5404 O O . LYS B 1 117 ? 20.094 15.812 -2.620 1.00 18.31 114 LYS B O 1
ATOM 5410 N N . ALA B 1 118 ? 21.345 16.244 -0.808 1.00 15.37 115 ALA B N 1
ATOM 5411 C CA . ALA B 1 118 ? 21.173 17.690 -0.870 1.00 16.53 115 ALA B CA 1
ATOM 5412 C C . ALA B 1 118 ? 21.745 18.246 -2.174 1.00 15.66 115 ALA B C 1
ATOM 5413 O O . ALA B 1 118 ? 21.074 18.985 -2.907 1.00 14.88 115 ALA B O 1
ATOM 5415 N N . VAL B 1 119 ? 22.987 17.872 -2.472 1.00 15.70 116 VAL B N 1
ATOM 5416 C CA . VAL B 1 119 ? 23.680 18.392 -3.644 1.00 16.19 116 VAL B CA 1
ATOM 5417 C C . VAL B 1 119 ? 23.021 17.924 -4.944 1.00 14.84 116 VAL B C 1
ATOM 5418 O O . VAL B 1 119 ? 22.938 18.677 -5.908 1.00 15.83 116 VAL B O 1
ATOM 5422 N N . THR B 1 120 ? 22.530 16.683 -4.956 1.00 18.52 117 THR B N 1
ATOM 5423 C CA . THR B 1 120 ? 21.841 16.168 -6.133 1.00 18.81 117 THR B CA 1
ATOM 5424 C C . THR B 1 120 ? 20.630 17.036 -6.436 1.00 18.21 117 THR B C 1
ATOM 5425 O O . THR B 1 120 ? 20.437 17.471 -7.565 1.00 17.44 117 THR B O 1
ATOM 5429 N N . HIS B 1 121 ? 19.850 17.305 -5.411 1.00 16.10 118 HIS B N 1
ATOM 5430 C CA . HIS B 1 121 ? 18.677 18.133 -5.580 1.00 15.80 118 HIS B CA 1
ATOM 5431 C C . HIS B 1 121 ? 19.034 19.557 -5.990 1.00 16.40 118 HIS B C 1
ATOM 5432 O O . HIS B 1 121 ? 18.396 20.116 -6.873 1.00 16.59 118 HIS B O 1
ATOM 5439 N N . ILE B 1 122 ? 20.053 20.143 -5.362 1.00 13.21 119 ILE B N 1
ATOM 5440 C CA . ILE B 1 122 ? 20.426 21.524 -5.690 1.00 12.29 119 ILE B CA 1
ATOM 5441 C C . ILE B 1 122 ? 20.837 21.631 -7.168 1.00 12.12 119 ILE B C 1
ATOM 5442 O O . ILE B 1 122 ? 20.411 22.543 -7.885 1.00 11.81 119 ILE B O 1
ATOM 5447 N N . ASN B 1 123 ? 21.657 20.691 -7.633 1.00 12.75 120 ASN B N 1
ATOM 5448 C CA . ASN B 1 123 ? 22.045 20.672 -9.042 1.00 13.12 120 ASN B CA 1
ATOM 5449 C C . ASN B 1 123 ? 20.836 20.586 -9.971 1.00 11.72 120 ASN B C 1
ATOM 5450 O O . ASN B 1 123 ? 20.812 21.232 -11.023 1.00 12.29 120 ASN B O 1
ATOM 5455 N N . SER B 1 124 ? 19.834 19.801 -9.574 1.00 11.92 121 SER B N 1
ATOM 5456 C CA . SER B 1 124 ? 18.619 19.637 -10.379 1.00 13.08 121 SER B CA 1
ATOM 5457 C C . SER B 1 124 ? 17.797 20.932 -10.394 1.00 11.76 121 SER B C 1
ATOM 5458 O O . SER B 1 124 ? 17.167 21.284 -11.407 1.00 12.76 121 SER B O 1
ATOM 5461 N N . VAL B 1 125 ? 17.808 21.645 -9.276 1.00 11.30 122 VAL B N 1
ATOM 5462 C CA . VAL B 1 125 ? 17.100 22.924 -9.203 1.00 10.43 122 VAL B CA 1
ATOM 5463 C C . VAL B 1 125 ? 17.768 23.939 -10.123 1.00 9.87 122 VAL B C 1
ATOM 5464 O O . VAL B 1 125 ? 17.068 24.677 -10.859 1.00 8.29 122 VAL B O 1
ATOM 5468 N N . TRP B 1 126 ? 19.100 23.987 -10.072 1.00 9.48 123 TRP B N 1
ATOM 5469 C CA . TRP B 1 126 ? 19.868 24.899 -10.917 1.00 8.56 123 TRP B CA 1
ATOM 5470 C C . TRP B 1 126 ? 19.597 24.618 -12.387 1.00 10.38 123 TRP B C 1
ATOM 5471 O O . TRP B 1 126 ? 19.317 25.537 -13.151 1.00 8.60 123 TRP B O 1
ATOM 5482 N N . LYS B 1 127 ? 19.646 23.340 -12.775 1.00 9.69 124 LYS B N 1
ATOM 5483 C CA . LYS B 1 127 ? 19.392 22.962 -14.164 1.00 10.88 124 LYS B CA 1
ATOM 5484 C C . LYS B 1 127 ? 18.002 23.414 -14.580 1.00 8.81 124 LYS B C 1
ATOM 5485 O O . LYS B 1 127 ? 17.822 23.966 -15.663 1.00 10.74 124 LYS B O 1
ATOM 5491 N N . ASP B 1 128 ? 17.028 23.208 -13.696 1.00 10.16 125 ASP B N 1
ATOM 5492 C CA . ASP B 1 128 ? 15.647 23.602 -13.971 1.00 10.46 125 ASP B CA 1
ATOM 5493 C C . ASP B 1 128 ? 15.484 25.124 -14.108 1.00 9.91 125 ASP B C 1
ATOM 5494 O O . ASP B 1 128 ? 14.692 25.595 -14.930 1.00 11.19 125 ASP B O 1
ATOM 5499 N N . LEU B 1 129 ? 16.229 25.900 -13.322 1.00 8.83 126 LEU B N 1
ATOM 5500 C CA . LEU B 1 129 ? 16.211 27.354 -13.510 1.00 8.12 126 LEU B CA 1
ATOM 5501 C C . LEU B 1 129 ? 16.778 27.746 -14.874 1.00 10.07 126 LEU B C 1
ATOM 5502 O O . LEU B 1 129 ? 16.362 28.729 -15.477 1.00 10.69 126 LEU B O 1
ATOM 5507 N N . LEU B 1 130 ? 17.752 26.992 -15.349 1.00 8.46 127 LEU B N 1
ATOM 5508 C CA . LEU B 1 130 ? 18.349 27.302 -16.632 1.00 9.45 127 LEU B CA 1
ATOM 5509 C C . LEU B 1 130 ? 17.445 26.910 -17.803 1.00 9.76 127 LEU B C 1
ATOM 5510 O O . LEU B 1 130 ? 17.536 27.497 -18.887 1.00 14.79 127 LEU B O 1
ATOM 5515 N N . GLU B 1 131 ? 16.565 25.935 -17.575 1.00 8.82 128 GLU B N 1
ATOM 5516 C CA . GLU B 1 131 ? 15.737 25.357 -18.632 1.00 11.84 128 GLU B CA 1
ATOM 5517 C C . GLU B 1 131 ? 14.291 25.867 -18.655 1.00 12.78 128 GLU B C 1
ATOM 5518 O O . GLU B 1 131 ? 13.599 25.754 -19.671 1.00 13.49 128 GLU B O 1
ATOM 5524 N N . ASP B 1 132 ? 13.822 26.380 -17.529 1.00 11.52 129 ASP B N 1
ATOM 5525 C CA . ASP B 1 132 ? 12.431 26.814 -17.374 1.00 11.57 129 ASP B CA 1
ATOM 5526 C C . ASP B 1 132 ? 12.450 28.210 -16.771 1.00 11.20 129 ASP B C 1
ATOM 5527 O O . ASP B 1 132 ? 12.939 28.403 -15.665 1.00 10.17 129 ASP B O 1
ATOM 5532 N N . SER B 1 133 ? 11.948 29.186 -17.520 1.00 11.21 130 SER B N 1
ATOM 5533 C CA . SER B 1 133 ? 11.933 30.575 -17.052 1.00 12.42 130 SER B CA 1
ATOM 5534 C C . SER B 1 133 ? 10.525 31.049 -16.718 1.00 11.53 130 SER B C 1
ATOM 5535 O O . SER B 1 133 ? 10.329 32.244 -16.490 1.00 14.46 130 SER B O 1
ATOM 5538 N N . VAL B 1 134 ? 9.553 30.137 -16.665 1.00 12.87 131 VAL B N 1
ATOM 5539 C CA . VAL B 1 134 ? 8.152 30.539 -16.538 1.00 12.82 131 VAL B CA 1
ATOM 5540 C C . VAL B 1 134 ? 7.336 29.909 -15.397 1.00 12.29 131 VAL B C 1
ATOM 5541 O O . VAL B 1 134 ? 6.483 30.579 -14.840 1.00 14.20 131 VAL B O 1
ATOM 5545 N N . THR B 1 135 ? 7.580 28.649 -15.040 1.00 8.32 132 THR B N 1
ATOM 5546 C CA . THR B 1 135 ? 6.681 27.970 -14.104 1.00 9.21 132 THR B CA 1
ATOM 5547 C C . THR B 1 135 ? 6.828 28.516 -12.704 1.00 8.06 132 THR B C 1
ATOM 5548 O O . THR B 1 135 ? 7.884 28.423 -12.128 1.00 7.01 132 THR B O 1
ATOM 5552 N N . PRO B 1 136 ? 5.758 29.086 -12.135 1.00 9.27 133 PRO B N 1
ATOM 5553 C CA . PRO B 1 136 ? 5.931 29.592 -10.782 1.00 8.59 133 PRO B CA 1
ATOM 5554 C C . PRO B 1 136 ? 6.463 28.562 -9.801 1.00 8.86 133 PRO B C 1
ATOM 5555 O O . PRO B 1 136 ? 6.064 27.390 -9.830 1.00 10.01 133 PRO B O 1
ATOM 5559 N N . ILE B 1 137 ? 7.367 29.029 -8.947 1.00 8.27 134 ILE B N 1
ATOM 5560 C CA . ILE B 1 137 ? 7.984 28.220 -7.901 1.00 7.35 134 ILE B CA 1
ATOM 5561 C C . ILE B 1 137 ? 7.151 28.282 -6.618 1.00 6.57 134 ILE B C 1
ATOM 5562 O O . ILE B 1 137 ? 6.713 29.351 -6.190 1.00 8.57 134 ILE B O 1
ATOM 5567 N N . ASP B 1 138 ? 6.937 27.133 -6.001 1.00 8.15 135 ASP B N 1
ATOM 5568 C CA . ASP B 1 138 ? 6.160 27.085 -4.770 1.00 8.36 135 ASP B CA 1
ATOM 5569 C C . ASP B 1 138 ? 6.866 27.838 -3.657 1.00 8.73 135 ASP B C 1
ATOM 5570 O O . ASP B 1 138 ? 8.098 27.886 -3.610 1.00 6.19 135 ASP B O 1
ATOM 5575 N N . THR B 1 139 ? 6.085 28.446 -2.767 1.00 8.66 136 THR B N 1
ATOM 5576 C CA . THR B 1 139 ? 6.623 28.988 -1.528 1.00 7.52 136 THR B CA 1
ATOM 5577 C C . THR B 1 139 ? 5.790 28.491 -0.368 1.00 8.09 136 THR B C 1
ATOM 5578 O O . THR B 1 139 ? 4.625 28.114 -0.536 1.00 8.18 136 THR B O 1
ATOM 5582 N N . THR B 1 140 ? 6.416 28.478 0.802 1.00 8.17 137 THR B N 1
ATOM 5583 C CA . THR B 1 140 ? 5.710 28.247 2.051 1.00 7.88 137 THR B CA 1
ATOM 5584 C C . THR B 1 140 ? 5.408 29.578 2.714 1.00 6.27 137 THR B C 1
ATOM 5585 O O . THR B 1 140 ? 6.240 30.500 2.697 1.00 7.55 137 THR B O 1
ATOM 5589 N N . ILE B 1 141 ? 4.205 29.675 3.287 1.00 10.09 138 ILE B N 1
ATOM 5590 C CA . ILE B 1 141 ? 3.809 30.794 4.117 1.00 6.78 138 ILE B CA 1
ATOM 5591 C C . ILE B 1 141 ? 3.720 30.268 5.557 1.00 7.74 138 ILE B C 1
ATOM 5592 O O . ILE B 1 141 ? 3.061 29.248 5.812 1.00 6.62 138 ILE B O 1
ATOM 5597 N N . MET B 1 142 ? 4.436 30.937 6.465 1.00 7.54 139 MET B N 1
ATOM 5598 C CA . MET B 1 142 ? 4.433 30.631 7.896 1.00 8.77 139 MET B CA 1
ATOM 5599 C C . MET B 1 142 ? 4.169 31.901 8.701 1.00 9.36 139 MET B C 1
ATOM 5600 O O . MET B 1 142 ? 4.485 33.003 8.274 1.00 9.04 139 MET B O 1
ATOM 5605 N N . ALA B 1 143 ? 3.605 31.729 9.889 1.00 10.07 140 ALA B N 1
ATOM 5606 C CA . ALA B 1 143 ? 3.453 32.816 10.835 1.00 11.71 140 ALA B CA 1
ATOM 5607 C C . ALA B 1 143 ? 4.690 32.819 11.705 1.00 12.89 140 ALA B C 1
ATOM 5608 O O . ALA B 1 143 ? 5.032 31.798 12.291 1.00 14.28 140 ALA B O 1
ATOM 5610 N N . LYS B 1 144 ? 5.363 33.960 11.788 1.00 12.57 141 LYS B N 1
ATOM 5611 C CA . LYS B 1 144 ? 6.524 34.090 12.656 1.00 15.22 141 LYS B CA 1
ATOM 5612 C C . LYS B 1 144 ? 6.092 34.066 14.122 1.00 14.21 141 LYS B C 1
ATOM 5613 O O . LYS B 1 144 ? 5.048 34.619 14.492 1.00 13.14 141 LYS B O 1
ATOM 5619 N N . ASN B 1 145 ? 6.896 33.410 14.946 1.00 12.95 142 ASN B N 1
ATOM 5620 C CA . ASN B 1 145 ? 6.709 33.454 16.392 1.00 13.31 142 ASN B CA 1
ATOM 5621 C C . ASN B 1 145 ? 7.697 34.462 16.943 1.00 12.86 142 ASN B C 1
ATOM 5622 O O . ASN B 1 145 ? 8.884 34.151 17.067 1.00 13.50 142 ASN B O 1
ATOM 5627 N N . GLU B 1 146 ? 7.213 35.661 17.256 1.00 10.21 143 GLU B N 1
ATOM 5628 C CA . GLU B 1 146 ? 8.061 36.713 17.785 1.00 10.87 143 GLU B CA 1
ATOM 5629 C C . GLU B 1 146 ? 7.498 37.228 19.075 1.00 9.10 143 GLU B C 1
ATOM 5630 O O . GLU B 1 146 ? 6.294 37.296 19.242 1.00 9.46 143 GLU B O 1
ATOM 5636 N N . VAL B 1 147 ? 8.391 37.592 19.987 1.00 7.49 144 VAL B N 1
ATOM 5637 C CA . VAL B 1 147 ? 8.001 37.971 21.328 1.00 8.38 144 VAL B CA 1
ATOM 5638 C C . VAL B 1 147 ? 7.901 39.492 21.505 1.00 8.22 144 VAL B C 1
ATOM 5639 O O . VAL B 1 147 ? 8.731 40.267 21.004 1.00 9.05 144 VAL B O 1
ATOM 5643 N N . PHE B 1 148 ? 6.858 39.897 22.234 1.00 8.53 145 PHE B N 1
ATOM 5644 C CA . PHE B 1 148 ? 6.571 41.299 22.514 1.00 8.80 145 PHE B CA 1
ATOM 5645 C C . PHE B 1 148 ? 5.954 41.435 23.900 1.00 9.39 145 PHE B C 1
ATOM 5646 O O . PHE B 1 148 ? 5.613 40.445 24.539 1.00 9.38 145 PHE B O 1
ATOM 5654 N N . CYS B 1 149 ? 5.802 42.687 24.312 1.00 9.94 146 CYS B N 1
ATOM 5655 C CA . CYS B 1 149 ? 5.091 43.070 25.524 1.00 12.32 146 CYS B CA 1
ATOM 5656 C C . CYS B 1 149 ? 3.716 43.598 25.111 1.00 13.34 146 CYS B C 1
ATOM 5657 O O . CYS B 1 149 ? 3.610 44.303 24.122 1.00 14.38 146 CYS B O 1
ATOM 5660 N N . VAL B 1 150 ? 2.665 43.272 25.863 1.00 14.88 147 VAL B N 1
ATOM 5661 C CA . VAL B 1 150 ? 1.310 43.769 25.561 1.00 19.85 147 VAL B CA 1
ATOM 5662 C C . VAL B 1 150 ? 1.187 45.292 25.596 1.00 24.59 147 VAL B C 1
ATOM 5663 O O . VAL B 1 150 ? 1.986 45.968 26.255 1.00 24.86 147 VAL B O 1
ATOM 5667 N N . GLN B 1 151 ? 0.156 45.815 24.921 1.00 28.32 148 GLN B N 1
ATOM 5668 C CA . GLN B 1 151 ? -0.176 47.254 24.950 1.00 32.34 148 GLN B CA 1
ATOM 5669 C C . GLN B 1 151 ? -1.696 47.501 25.022 1.00 35.86 148 GLN B C 1
ATOM 5670 O O . GLN B 1 151 ? -2.329 47.780 23.999 1.00 37.86 148 GLN B O 1
ATOM 5676 N N . PRO B 1 152 ? -2.290 47.389 26.223 1.00 38.50 149 PRO B N 1
ATOM 5677 C CA . PRO B 1 152 ? -3.712 47.723 26.397 1.00 39.68 149 PRO B CA 1
ATOM 5678 C C . PRO B 1 152 ? -3.958 49.226 26.552 1.00 41.21 149 PRO B C 1
ATOM 5679 O O . PRO 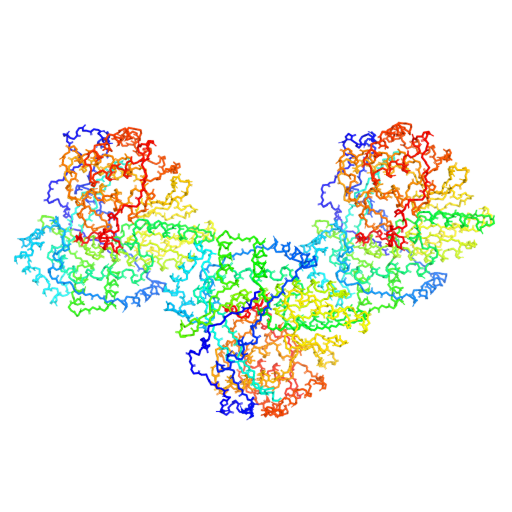B 1 152 ? -4.018 49.953 25.560 1.00 42.69 149 PRO B O 1
ATOM 5683 N N . GLY B 1 156 ? -3.837 45.541 22.937 1.00 38.05 153 GLY B N 1
ATOM 5684 C CA . GLY B 1 156 ? -3.547 44.132 23.201 1.00 36.79 153 GLY B CA 1
ATOM 5685 C C . GLY B 1 156 ? -2.285 43.622 22.507 1.00 36.68 153 GLY B C 1
ATOM 5686 O O . GLY B 1 156 ? -1.161 43.983 22.890 1.00 37.07 153 GLY B O 1
ATOM 5687 N N . ARG B 1 157 ? -2.474 42.790 21.481 1.00 33.69 154 ARG B N 1
ATOM 5688 C CA . ARG B 1 157 ? -1.380 42.017 20.883 1.00 30.61 154 ARG B CA 1
ATOM 5689 C C . ARG B 1 157 ? -1.264 42.205 19.379 1.00 28.05 154 ARG B C 1
ATOM 5690 O O . ARG B 1 157 ? -2.263 42.290 18.663 1.00 30.18 154 ARG B O 1
ATOM 5698 N N . LYS B 1 158 ? -0.021 42.284 18.918 1.00 23.05 155 LYS B N 1
ATOM 5699 C CA . LYS B 1 158 ? 0.280 42.346 17.501 1.00 21.31 155 LYS B CA 1
ATOM 5700 C C . LYS B 1 158 ? -0.027 40.987 16.878 1.00 17.89 155 LYS B C 1
ATOM 5701 O O . LYS B 1 158 ? 0.239 39.961 17.484 1.00 17.39 155 LYS B O 1
ATOM 5707 N N . PRO B 1 159 ? -0.606 40.972 15.670 1.00 16.68 156 PRO B N 1
ATOM 5708 C CA . PRO B 1 159 ? -0.674 39.694 14.970 1.00 16.97 156 PRO B CA 1
ATOM 5709 C C . PRO B 1 159 ? 0.705 39.249 14.462 1.00 13.56 156 PRO B C 1
ATOM 5710 O O . PRO B 1 159 ? 1.632 40.061 14.294 1.00 14.15 156 PRO B O 1
ATOM 5714 N N . ALA B 1 160 ? 0.828 37.960 14.216 1.00 11.21 157 ALA B N 1
ATOM 5715 C CA . ALA B 1 160 ? 2.058 37.405 13.688 1.00 12.20 157 ALA B CA 1
ATOM 5716 C C . ALA B 1 160 ? 2.395 38.032 12.350 1.00 11.63 157 ALA B C 1
ATOM 5717 O O . ALA B 1 160 ? 1.507 38.242 11.532 1.00 12.62 157 ALA B O 1
ATOM 5719 N N . ARG B 1 161 ? 3.669 38.336 12.144 1.00 12.21 158 ARG B N 1
ATOM 5720 C CA . ARG B 1 161 ? 4.167 38.669 10.816 1.00 12.97 158 ARG B CA 1
ATOM 5721 C C . ARG B 1 161 ? 4.212 37.371 10.028 1.00 12.49 158 ARG B C 1
ATOM 5722 O O . ARG B 1 161 ? 4.411 36.289 10.594 1.00 11.67 158 ARG B O 1
ATOM 5730 N N . LEU B 1 162 ? 4.052 37.486 8.717 1.00 10.74 159 LEU B N 1
ATOM 5731 C CA . LEU B 1 162 ? 4.111 36.333 7.832 1.00 11.46 159 LEU B CA 1
ATOM 5732 C C . LEU B 1 162 ? 5.465 36.313 7.142 1.00 12.13 159 LEU B C 1
ATOM 5733 O O . LEU B 1 162 ? 6.005 37.362 6.806 1.00 14.55 159 LEU B O 1
ATOM 5738 N N . ILE B 1 163 ? 6.003 35.119 6.947 1.00 10.45 160 ILE B N 1
ATOM 5739 C CA . ILE B 1 163 ? 7.207 34.917 6.148 1.00 9.92 160 ILE B CA 1
ATOM 5740 C C . ILE B 1 163 ? 6.862 34.008 4.969 1.00 9.56 160 ILE B C 1
ATOM 5741 O O . ILE B 1 163 ? 6.158 33.029 5.133 1.00 7.53 160 ILE B O 1
ATOM 5746 N N . VAL B 1 164 ? 7.358 34.351 3.783 1.00 7.01 161 VAL B N 1
ATOM 5747 C CA . VAL B 1 164 ? 7.060 33.619 2.562 1.00 5.44 161 VAL B CA 1
ATOM 5748 C C . VAL B 1 164 ? 8.407 33.238 1.943 1.00 4.36 161 VAL B C 1
ATOM 5749 O O . VAL B 1 164 ? 9.218 34.111 1.623 1.00 6.33 161 VAL B O 1
ATOM 5753 N N . PHE B 1 165 ? 8.646 31.942 1.800 1.00 6.18 162 PHE B N 1
ATOM 5754 C CA . PHE B 1 165 ? 9.951 31.447 1.371 1.00 4.81 162 PHE B CA 1
ATOM 5755 C C . PHE B 1 165 ? 9.903 30.206 0.504 1.00 5.26 162 PHE B C 1
ATOM 5756 O O . PHE B 1 165 ? 9.062 29.325 0.722 1.00 7.30 162 PHE B O 1
ATOM 5764 N N . PRO B 1 166 ? 10.840 30.115 -0.467 1.00 6.42 163 PRO B N 1
ATOM 5765 C CA . PRO B 1 166 ? 10.887 28.941 -1.311 1.00 6.92 163 PRO B CA 1
ATOM 5766 C C . PRO B 1 166 ? 11.644 27.825 -0.623 1.00 5.94 163 PRO B C 1
ATOM 5767 O O . PRO B 1 166 ? 12.249 28.026 0.435 1.00 8.13 163 PRO B O 1
ATOM 5771 N N . ASP B 1 167 ? 11.669 26.667 -1.259 1.00 6.64 164 ASP B N 1
ATOM 5772 C CA . ASP B 1 167 ? 12.337 25.508 -0.677 1.00 8.08 164 ASP B CA 1
ATOM 5773 C C . ASP B 1 167 ? 13.854 25.696 -0.529 1.00 8.13 164 ASP B C 1
ATOM 5774 O O . ASP B 1 167 ? 14.485 26.433 -1.276 1.00 7.34 164 ASP B O 1
ATOM 5779 N N . LEU B 1 168 ? 14.429 25.007 0.447 1.00 8.93 165 LEU B N 1
ATOM 5780 C CA . LEU B 1 168 ? 15.874 25.047 0.695 1.00 10.21 165 LEU B CA 1
ATOM 5781 C C . LEU B 1 168 ? 16.734 24.922 -0.572 1.00 9.19 165 LEU B C 1
ATOM 5782 O O . LEU B 1 168 ? 17.693 25.670 -0.750 1.00 9.80 165 LEU B O 1
ATOM 5787 N N . GLY B 1 169 ? 16.393 24.005 -1.469 1.00 9.32 166 GLY B N 1
ATOM 5788 C CA . GLY B 1 169 ? 17.192 23.835 -2.695 1.00 8.81 166 GLY B CA 1
ATOM 5789 C C . GLY B 1 169 ? 17.191 25.110 -3.543 1.00 7.67 166 GLY B C 1
ATOM 5790 O O . GLY B 1 169 ? 18.205 25.489 -4.113 1.00 8.26 166 GLY B O 1
ATOM 5791 N N . VAL B 1 170 ? 16.034 25.761 -3.633 1.00 7.10 167 VAL B N 1
ATOM 5792 C CA . VAL B 1 170 ? 15.922 27.010 -4.371 1.00 5.99 167 VAL B CA 1
ATOM 5793 C C . VAL B 1 170 ? 16.738 28.105 -3.666 1.00 6.19 167 VAL B C 1
ATOM 5794 O O . VAL B 1 170 ? 17.401 28.900 -4.321 1.00 7.16 167 VAL B O 1
ATOM 5798 N N . ARG B 1 171 ? 16.706 28.135 -2.332 1.00 5.80 168 ARG B N 1
ATOM 5799 C CA . ARG B 1 171 ? 17.455 29.155 -1.587 1.00 7.16 168 ARG B CA 1
ATOM 5800 C C . ARG B 1 171 ? 18.946 29.031 -1.827 1.00 6.42 168 ARG B C 1
ATOM 5801 O O . ARG B 1 171 ? 19.643 30.042 -1.910 1.00 7.77 168 ARG B O 1
ATOM 5809 N N . VAL B 1 172 ? 19.451 27.805 -1.949 1.00 7.01 169 VAL B N 1
ATOM 5810 C CA . VAL B 1 172 ? 20.872 27.617 -2.267 1.00 7.76 169 VAL B CA 1
ATOM 5811 C C . VAL B 1 172 ? 21.161 28.189 -3.671 1.00 7.28 169 VAL B C 1
ATOM 5812 O O . VAL B 1 172 ? 22.145 28.897 -3.881 1.00 7.67 169 VAL B O 1
ATOM 5816 N N . CYS B 1 173 ? 20.282 27.913 -4.633 1.00 6.97 170 CYS B N 1
ATOM 5817 C CA . CYS B 1 173 ? 20.437 28.461 -5.976 1.00 6.65 170 CYS B CA 1
ATOM 5818 C C . CYS B 1 173 ? 20.322 29.983 -6.021 1.00 6.29 170 CYS B C 1
ATOM 5819 O O . CYS B 1 173 ? 20.998 30.637 -6.815 1.00 7.31 170 CYS B O 1
ATOM 5822 N N . GLU B 1 174 ? 19.487 30.565 -5.166 1.00 6.86 171 GLU B N 1
ATOM 5823 C CA . GLU B 1 174 ? 19.427 32.036 -5.087 1.00 6.26 171 GLU B CA 1
ATOM 5824 C C . GLU B 1 174 ? 20.793 32.586 -4.716 1.00 6.24 171 GLU B C 1
ATOM 5825 O O . GLU B 1 174 ? 21.259 33.548 -5.306 1.00 7.45 171 GLU B O 1
ATOM 5831 N N . LYS B 1 175 ? 21.446 31.950 -3.750 1.00 5.83 172 LYS B N 1
ATOM 5832 C CA . LYS B 1 175 ? 22.781 32.368 -3.341 1.00 5.53 172 LYS B CA 1
ATOM 5833 C C . LYS B 1 175 ? 23.763 32.277 -4.499 1.00 6.47 172 LYS B C 1
ATOM 5834 O O . LYS B 1 175 ? 24.534 33.220 -4.753 1.00 7.50 172 LYS B O 1
ATOM 5840 N N A MET B 1 176 ? 23.741 31.164 -5.223 0.50 6.50 173 MET B N 1
ATOM 5841 N N B MET B 1 176 ? 23.727 31.151 -5.211 0.50 5.73 173 MET B N 1
ATOM 5842 C CA A MET B 1 176 ? 24.678 31.012 -6.336 0.50 6.96 173 MET B CA 1
ATOM 5843 C CA B MET B 1 176 ? 24.622 30.952 -6.354 0.50 5.70 173 MET B CA 1
ATOM 5844 C C A MET B 1 176 ? 24.500 32.127 -7.360 0.50 6.63 173 MET B C 1
ATOM 5845 C C B MET B 1 176 ? 24.490 32.124 -7.325 0.50 5.87 173 MET B C 1
ATOM 5846 O O A MET B 1 176 ? 25.485 32.705 -7.823 0.50 9.31 173 MET B O 1
ATOM 5847 O O B MET B 1 176 ? 25.490 32.740 -7.702 0.50 8.73 173 MET B O 1
ATOM 5856 N N . ALA B 1 177 ? 23.249 32.448 -7.689 1.00 6.51 174 ALA B N 1
ATOM 5857 C CA . ALA B 1 177 ? 22.962 33.460 -8.730 1.00 6.55 174 ALA B CA 1
ATOM 5858 C C . ALA B 1 177 ? 23.162 34.894 -8.258 1.00 6.88 174 ALA B C 1
ATOM 5859 O O . ALA B 1 177 ? 23.586 35.758 -9.035 1.00 8.47 174 ALA B O 1
ATOM 5861 N N . LEU B 1 178 ? 22.857 35.154 -6.987 1.00 6.51 175 LEU B N 1
ATOM 5862 C CA . LEU B 1 178 ? 22.612 36.526 -6.544 1.00 6.30 175 LEU B CA 1
ATOM 5863 C C . LEU B 1 178 ? 23.309 36.972 -5.268 1.00 7.03 175 LEU B C 1
ATOM 5864 O O . LEU B 1 178 ? 23.241 38.147 -4.936 1.00 7.57 175 LEU B O 1
ATOM 5869 N N . TYR B 1 179 ? 23.993 36.081 -4.553 1.00 5.59 176 TYR B N 1
ATOM 5870 C CA . TYR B 1 179 ? 24.615 36.513 -3.302 1.00 5.83 176 TYR B CA 1
ATOM 5871 C C . TYR B 1 179 ? 25.587 37.673 -3.548 1.00 6.24 176 TYR B C 1
ATOM 5872 O O . TYR B 1 179 ? 25.570 38.695 -2.843 1.00 6.54 176 TYR B O 1
ATOM 5881 N N . ASP B 1 180 ? 26.414 37.535 -4.578 1.00 7.39 177 ASP B N 1
ATOM 5882 C CA . ASP B 1 180 ? 27.401 38.564 -4.876 1.00 8.59 177 ASP B CA 1
ATOM 5883 C C . ASP B 1 180 ? 26.708 39.861 -5.300 1.00 9.91 177 ASP B C 1
ATOM 5884 O O . ASP B 1 180 ? 27.118 40.947 -4.898 1.00 10.43 177 ASP B O 1
ATOM 5889 N N . VAL B 1 181 ? 25.643 39.733 -6.081 1.00 6.59 178 VAL B N 1
ATOM 5890 C CA . VAL B 1 181 ? 24.891 40.894 -6.528 1.00 7.36 178 VAL B CA 1
ATOM 5891 C C . VAL B 1 181 ? 24.283 41.666 -5.355 1.00 6.25 178 VAL B C 1
ATOM 5892 O O . VAL B 1 181 ? 24.461 42.881 -5.235 1.00 6.62 178 VAL B O 1
ATOM 5896 N N . VAL B 1 182 ? 23.556 40.982 -4.485 1.00 6.01 179 VAL B N 1
ATOM 5897 C CA . VAL B 1 182 ? 22.865 41.703 -3.411 1.00 6.50 179 VAL B CA 1
ATOM 5898 C C . VAL B 1 182 ? 23.845 42.215 -2.355 1.00 6.06 179 VAL B C 1
ATOM 5899 O O . VAL B 1 182 ? 23.495 43.055 -1.536 1.00 8.21 179 VAL B O 1
ATOM 5903 N N . SER B 1 183 ? 25.075 41.692 -2.369 1.00 4.45 180 SER B N 1
ATOM 5904 C CA . SER B 1 183 ? 26.117 42.151 -1.456 1.00 6.92 180 SER B CA 1
ATOM 5905 C C . SER B 1 183 ? 26.788 43.437 -1.959 1.00 9.88 180 SER B C 1
ATOM 5906 O O . SER B 1 183 ? 27.201 44.271 -1.153 1.00 11.66 180 SER B O 1
ATOM 5909 N N . LYS B 1 184 ? 26.885 43.594 -3.284 1.00 8.92 181 LYS B N 1
ATOM 5910 C CA . LYS B 1 184 ? 27.656 44.694 -3.909 1.00 9.48 181 LYS B CA 1
ATOM 5911 C C . LYS B 1 184 ? 26.783 45.826 -4.422 1.00 7.70 181 LYS B C 1
ATOM 5912 O O . LYS B 1 184 ? 27.192 46.987 -4.433 1.00 9.39 181 LYS B O 1
ATOM 5918 N N . LEU B 1 185 ? 25.598 45.474 -4.891 1.00 9.67 182 LEU B N 1
ATOM 5919 C CA . LEU B 1 185 ? 24.825 46.401 -5.691 1.00 8.26 182 LEU B CA 1
ATOM 5920 C C . LEU B 1 185 ? 24.267 47.606 -4.922 1.00 8.18 182 LEU B C 1
ATOM 5921 O O . LEU B 1 185 ? 24.336 48.714 -5.429 1.00 9.53 182 LEU B O 1
ATOM 5926 N N . PRO B 1 186 ? 23.695 47.394 -3.719 1.00 9.58 183 PRO B N 1
ATOM 5927 C CA . PRO B 1 186 ? 23.131 48.568 -3.059 1.00 9.35 183 PRO B CA 1
ATOM 5928 C C . PRO B 1 186 ? 24.126 49.707 -2.842 1.00 8.53 183 PRO B C 1
ATOM 5929 O O . PRO B 1 186 ? 23.810 50.840 -3.147 1.00 9.48 183 PRO B O 1
ATOM 5933 N N . GLN B 1 187 ? 25.326 49.418 -2.361 1.00 8.40 184 GLN B N 1
ATOM 5934 C CA . GLN B 1 187 ? 26.281 50.492 -2.119 1.00 7.08 184 GLN B CA 1
ATOM 5935 C C . GLN B 1 187 ? 26.743 51.092 -3.448 1.00 7.25 184 GLN B C 1
ATOM 5936 O O . GLN B 1 187 ? 27.003 52.292 -3.549 1.00 8.19 184 GLN B O 1
ATOM 5942 N N . ALA B 1 188 ? 26.863 50.252 -4.470 1.00 6.43 185 ALA B N 1
ATOM 5943 C CA . ALA B 1 188 ? 27.243 50.749 -5.797 1.00 7.52 185 ALA B CA 1
ATOM 5944 C C . ALA B 1 188 ? 26.217 51.757 -6.330 1.00 7.47 185 ALA B C 1
ATOM 5945 O O . ALA B 1 188 ? 26.564 52.717 -6.995 1.00 10.40 185 ALA B O 1
ATOM 5947 N N . VAL B 1 189 ? 24.941 51.508 -6.062 1.00 7.38 186 VAL B N 1
ATOM 5948 C CA . VAL B 1 189 ? 23.873 52.365 -6.552 1.00 8.51 186 VAL B CA 1
ATOM 5949 C C . VAL B 1 189 ? 23.660 53.633 -5.712 1.00 9.11 186 VAL B C 1
ATOM 5950 O O . VAL B 1 189 ? 23.448 54.727 -6.263 1.00 10.72 186 VAL B O 1
ATOM 5954 N N A MET B 1 190 ? 23.707 53.472 -4.388 0.50 8.33 187 MET B N 1
ATOM 5955 N N B MET B 1 190 ? 23.722 53.478 -4.396 0.50 8.23 187 MET B N 1
ATOM 5956 C CA A MET B 1 190 ? 23.316 54.517 -3.415 0.50 8.71 187 MET B CA 1
ATOM 5957 C CA B MET B 1 190 ? 23.264 54.510 -3.465 0.50 8.87 187 MET B CA 1
ATOM 5958 C C A MET B 1 190 ? 24.457 55.276 -2.790 0.50 8.65 187 MET B C 1
ATOM 5959 C C B MET B 1 190 ? 24.390 55.143 -2.626 0.50 7.82 187 MET B C 1
ATOM 5960 O O A MET B 1 190 ? 24.277 56.382 -2.255 0.50 7.96 187 MET B O 1
ATOM 5961 O O B MET B 1 190 ? 24.137 56.059 -1.826 0.50 5.73 187 MET B O 1
ATOM 5970 N N . GLY B 1 191 ? 25.617 54.649 -2.788 1.00 8.10 188 GLY B N 1
ATOM 5971 C CA . GLY B 1 191 ? 26.750 55.210 -2.114 1.00 8.03 188 GLY B CA 1
ATOM 5972 C C . GLY B 1 191 ? 26.498 55.332 -0.631 1.00 7.88 188 GLY B C 1
ATOM 5973 O O . GLY B 1 191 ? 25.991 54.408 0.012 1.00 7.71 188 GLY B O 1
ATOM 5974 N N . SER B 1 192 ? 26.797 56.515 -0.111 1.00 8.01 189 SER B N 1
ATOM 5975 C CA . SER B 1 192 ? 26.709 56.781 1.322 1.00 8.08 189 SER B CA 1
ATOM 5976 C C . SER B 1 192 ? 25.310 56.603 1.920 1.00 8.34 189 SER B C 1
ATOM 5977 O O . SER B 1 192 ? 25.189 56.436 3.135 1.00 8.80 189 SER B O 1
ATOM 5980 N N . SER B 1 193 ? 24.271 56.620 1.080 1.00 6.28 190 SER B N 1
ATOM 5981 C CA . SER B 1 193 ? 22.876 56.467 1.553 1.00 9.12 190 SER B CA 1
ATOM 5982 C C . SER B 1 193 ? 22.504 55.036 1.936 1.00 6.53 190 SER B C 1
ATOM 5983 O O . SER B 1 193 ? 21.465 54.811 2.569 1.00 7.41 190 SER B O 1
ATOM 5986 N N . TYR B 1 194 ? 23.352 54.071 1.579 1.00 6.49 191 TYR B N 1
ATOM 5987 C CA . TYR B 1 194 ? 23.062 52.674 1.909 1.00 6.00 191 TYR B CA 1
ATOM 5988 C C . TYR B 1 194 ? 23.427 52.405 3.355 1.00 7.70 191 TYR B C 1
ATOM 5989 O O . TYR B 1 194 ? 24.596 52.405 3.708 1.00 11.35 191 TYR B O 1
ATOM 5998 N N . GLY B 1 195 ? 22.423 52.176 4.192 1.00 6.83 192 GLY B N 1
ATOM 5999 C CA . GLY B 1 195 ? 22.657 52.115 5.628 1.00 6.09 192 GLY B CA 1
ATOM 6000 C C . GLY B 1 195 ? 23.441 50.919 6.122 1.00 6.08 192 GLY B C 1
ATOM 6001 O O . GLY B 1 195 ? 24.111 50.986 7.171 1.00 6.87 192 GLY B O 1
ATOM 6002 N N . PHE B 1 196 ? 23.346 49.806 5.397 1.00 5.33 193 PHE B N 1
ATOM 6003 C CA . PHE B 1 196 ? 23.899 48.558 5.898 1.00 5.50 193 PHE B CA 1
ATOM 6004 C C . PHE B 1 196 ? 25.419 48.499 5.793 1.00 6.95 193 PHE B C 1
ATOM 6005 O O . PHE B 1 196 ? 26.021 47.555 6.284 1.00 7.22 193 PHE B O 1
ATOM 6013 N N . GLN B 1 197 ? 26.041 49.518 5.191 1.00 7.20 194 GLN B N 1
ATOM 6014 C CA . GLN B 1 197 ? 27.499 49.578 5.120 1.00 6.92 194 GLN B CA 1
ATOM 6015 C C . GLN B 1 197 ? 28.129 50.081 6.414 1.00 7.48 194 GLN B C 1
ATOM 6016 O O . GLN B 1 197 ? 29.361 50.077 6.534 1.00 11.09 194 GLN B O 1
ATOM 6022 N N . TYR B 1 198 ? 27.290 50.528 7.360 1.00 7.28 195 TYR B N 1
ATOM 6023 C CA . TYR B 1 198 ? 27.769 51.195 8.573 1.00 7.45 195 TYR B CA 1
ATOM 6024 C C . TYR B 1 198 ? 27.671 50.329 9.809 1.00 7.82 195 TYR B C 1
ATOM 6025 O O . TYR B 1 198 ? 26.683 49.641 10.027 1.00 8.52 195 TYR B O 1
ATOM 6034 N N . SER B 1 199 ? 28.714 50.363 10.619 1.00 6.89 196 SER B N 1
ATOM 6035 C CA . SER B 1 199 ? 28.614 49.872 11.989 1.00 8.28 196 SER B CA 1
ATOM 6036 C C . SER B 1 199 ? 27.698 50.826 12.780 1.00 8.24 196 SER B C 1
ATOM 6037 O O . SER B 1 199 ? 27.356 51.913 12.319 1.00 9.35 196 SER B O 1
ATOM 6040 N N . PRO B 1 200 ? 27.278 50.414 13.982 1.00 8.94 197 PRO B N 1
ATOM 6041 C CA . PRO B 1 200 ? 26.504 51.334 14.785 1.00 9.83 197 PRO B CA 1
ATOM 6042 C C . PRO B 1 200 ? 27.172 52.693 15.018 1.00 8.82 197 PRO B C 1
ATOM 6043 O O . PRO B 1 200 ? 26.518 53.720 14.875 1.00 10.76 197 PRO B O 1
ATOM 6047 N N . GLY B 1 201 ? 28.456 52.683 15.346 1.00 9.61 198 GLY B N 1
ATOM 6048 C CA . GLY B 1 201 ? 29.206 53.915 15.534 1.00 8.59 198 GLY B CA 1
ATOM 6049 C C . GLY B 1 201 ? 29.262 54.759 14.272 1.00 8.85 198 GLY B C 1
ATOM 6050 O O . GLY B 1 201 ? 29.170 55.982 14.324 1.00 10.66 198 GLY B O 1
ATOM 6051 N N . GLN B 1 202 ? 29.400 54.103 13.122 1.00 7.83 199 GLN B N 1
ATOM 6052 C CA . GLN B 1 202 ? 29.390 54.830 11.836 1.00 8.33 199 GLN B CA 1
ATOM 6053 C C . GLN B 1 202 ? 28.003 55.361 11.482 1.00 9.03 199 GLN B C 1
ATOM 6054 O O . GLN B 1 202 ? 27.863 56.435 10.869 1.00 9.02 199 GLN B O 1
ATOM 6060 N N . ARG B 1 203 ? 26.965 54.641 11.882 1.00 7.18 200 ARG B N 1
ATOM 6061 C CA . ARG B 1 203 ? 25.608 55.091 11.590 1.00 8.39 200 ARG B CA 1
ATOM 6062 C C . ARG B 1 203 ? 25.283 56.350 12.392 1.00 6.45 200 ARG B C 1
ATOM 6063 O O . ARG B 1 203 ? 24.743 57.323 11.857 1.00 8.99 200 ARG B O 1
ATOM 6071 N N . VAL B 1 204 ? 25.620 56.351 13.672 1.00 10.37 201 VAL B N 1
ATOM 6072 C CA . VAL B 1 204 ? 25.390 57.548 14.458 1.00 9.43 201 VAL B CA 1
ATOM 6073 C C . VAL B 1 204 ? 26.220 58.733 13.932 1.00 10.07 201 VAL B C 1
ATOM 6074 O O . VAL B 1 204 ? 25.690 59.858 13.812 1.00 10.99 201 VAL B O 1
ATOM 6078 N N . GLU B 1 205 ? 27.470 58.471 13.548 1.00 11.03 202 GLU B N 1
ATOM 6079 C CA . GLU B 1 205 ? 28.325 59.498 12.941 1.00 11.94 202 GLU B CA 1
ATOM 6080 C C . GLU B 1 205 ? 27.665 60.074 11.677 1.00 12.26 202 GLU B C 1
ATOM 6081 O O . GLU B 1 205 ? 27.622 61.293 11.478 1.00 10.31 202 GLU B O 1
ATOM 6087 N N . PHE B 1 206 ? 27.147 59.192 10.828 1.00 10.67 203 PHE B N 1
ATOM 6088 C CA . PHE B 1 206 ? 26.440 59.623 9.608 1.00 9.37 203 PHE B CA 1
ATOM 6089 C C . PHE B 1 206 ? 25.290 60.576 9.939 1.00 10.93 203 PHE B C 1
ATOM 6090 O O . PHE B 1 206 ? 25.153 61.633 9.311 1.00 9.95 203 PHE B O 1
ATOM 6098 N N . LEU B 1 207 ? 24.444 60.188 10.897 1.00 8.95 204 LEU B N 1
ATOM 6099 C CA . LEU B 1 207 ? 23.229 60.958 11.218 1.00 9.44 204 LEU B CA 1
ATOM 6100 C C . LEU B 1 207 ? 23.588 62.314 11.807 1.00 10.08 204 LEU B C 1
ATOM 6101 O O . LEU B 1 207 ? 23.001 63.338 11.449 1.00 8.73 204 LEU B O 1
ATOM 6106 N N . VAL B 1 208 ? 24.560 62.310 12.713 1.00 9.84 205 VAL B N 1
ATOM 6107 C CA . VAL B 1 208 ? 24.978 63.542 13.366 1.00 10.52 205 VAL B CA 1
ATOM 6108 C C . VAL B 1 208 ? 25.642 64.460 12.349 1.00 10.05 205 VAL B C 1
ATOM 6109 O O . VAL B 1 208 ? 25.370 65.651 12.329 1.00 11.36 205 VAL B O 1
ATOM 6113 N N . GLN B 1 209 ? 26.503 63.916 11.502 1.00 11.45 206 GLN B N 1
ATOM 6114 C CA . GLN B 1 209 ? 27.150 64.730 10.462 1.00 11.58 206 GLN B CA 1
ATOM 6115 C C . GLN B 1 209 ? 26.114 65.273 9.488 1.00 9.95 206 GLN B C 1
ATOM 6116 O O . GLN B 1 209 ? 26.187 66.437 9.076 1.00 11.53 206 GLN B O 1
ATOM 6122 N N . ALA B 1 210 ? 25.129 64.457 9.123 1.00 11.05 207 ALA B N 1
ATOM 6123 C CA . ALA B 1 210 ? 24.094 64.941 8.209 1.00 10.57 207 ALA B CA 1
ATOM 6124 C C . ALA B 1 210 ? 23.347 66.106 8.849 1.00 12.53 207 ALA B C 1
ATOM 6125 O O . ALA B 1 210 ? 23.072 67.130 8.218 1.00 10.61 207 ALA B O 1
ATOM 6127 N N . TRP B 1 211 ? 23.014 65.937 10.119 1.00 10.98 208 TRP B N 1
ATOM 6128 C CA . TRP B 1 211 ? 22.241 66.940 10.844 1.00 10.10 208 TRP B CA 1
ATOM 6129 C C . TRP B 1 211 ? 23.029 68.245 10.930 1.00 10.11 208 TRP B C 1
ATOM 6130 O O . TRP B 1 211 ? 22.499 69.328 10.685 1.00 11.94 208 TRP B O 1
ATOM 6141 N N . LYS B 1 212 ? 24.306 68.128 11.275 1.00 10.85 209 LYS B N 1
ATOM 6142 C CA . LYS B 1 212 ? 25.156 69.306 11.410 1.00 14.51 209 LYS B CA 1
ATOM 6143 C C . LYS B 1 212 ? 25.437 70.006 10.080 1.00 11.98 209 LYS B C 1
ATOM 6144 O O . LYS B 1 212 ? 25.816 71.181 10.070 1.00 17.13 209 LYS B O 1
ATOM 6150 N N . SER B 1 213 ? 25.250 69.306 8.962 1.00 11.27 210 SER B N 1
ATOM 6151 C CA . SER B 1 213 ? 25.592 69.854 7.631 1.00 12.22 210 SER B CA 1
ATOM 6152 C C . SER B 1 213 ? 24.534 70.812 7.066 1.00 14.99 210 SER B C 1
ATOM 6153 O O . SER B 1 213 ? 24.731 71.423 6.006 1.00 15.55 210 SER B O 1
ATOM 6156 N N . LYS B 1 214 ? 23.417 70.935 7.768 1.00 12.92 211 LYS B N 1
ATOM 6157 C CA . LYS B 1 214 ? 22.356 71.848 7.379 1.00 13.66 211 LYS B CA 1
ATOM 6158 C C . LYS B 1 214 ? 22.422 73.097 8.228 1.00 16.26 211 LYS B C 1
ATOM 6159 O O . LYS B 1 214 ? 22.779 73.029 9.402 1.00 15.04 211 LYS B O 1
ATOM 6165 N N . LYS B 1 215 ? 22.068 74.227 7.621 1.00 16.86 212 LYS B N 1
ATOM 6166 C CA . LYS B 1 215 ? 21.986 75.519 8.317 1.00 19.47 212 LYS B CA 1
ATOM 6167 C C . LYS B 1 215 ? 20.901 75.429 9.383 1.00 17.36 212 LYS B C 1
ATOM 6168 O O . LYS B 1 215 ? 21.122 75.757 10.563 1.00 20.27 212 LYS B O 1
ATOM 6174 N N . SER B 1 216 ? 19.731 74.960 8.951 1.00 14.96 213 SER B N 1
ATOM 6175 C CA . SER B 1 216 ? 18.578 74.758 9.807 1.00 16.57 213 SER B CA 1
ATOM 6176 C C . SER B 1 216 ? 17.992 73.380 9.470 1.00 14.20 213 SER B C 1
ATOM 6177 O O . SER B 1 216 ? 17.149 73.261 8.587 1.00 14.80 213 SER B O 1
ATOM 6180 N N . PRO B 1 217 ? 18.474 72.327 10.148 1.00 12.59 214 PRO B N 1
ATOM 6181 C CA . PRO B 1 217 ? 18.058 70.989 9.749 1.00 13.30 214 PRO B CA 1
ATOM 6182 C C . PRO B 1 217 ? 16.610 70.676 10.088 1.00 12.13 214 PRO B C 1
ATOM 6183 O O . PRO B 1 217 ? 16.097 71.136 11.115 1.00 12.11 214 PRO B O 1
ATOM 6187 N N . MET B 1 218 ? 15.981 69.902 9.202 1.00 10.44 215 MET B N 1
ATOM 6188 C CA . MET B 1 218 ? 14.685 69.258 9.443 1.00 10.31 215 MET B CA 1
ATOM 6189 C C . MET B 1 218 ? 14.849 67.824 8.988 1.00 9.72 215 MET B C 1
ATOM 6190 O O . MET B 1 218 ? 15.498 67.562 7.987 1.00 11.82 215 MET B O 1
ATOM 6195 N N . GLY B 1 219 ? 14.239 66.893 9.702 1.00 9.40 216 GLY B N 1
ATOM 6196 C CA . GLY B 1 219 ? 14.355 65.499 9.332 1.00 8.97 216 GLY B CA 1
ATOM 6197 C C . GLY B 1 219 ? 13.101 64.739 9.634 1.00 7.96 216 GLY B C 1
ATOM 6198 O O . GLY B 1 219 ? 12.294 65.151 10.460 1.00 9.70 216 GLY B O 1
ATOM 6199 N N . PHE B 1 220 ? 12.952 63.614 8.958 1.00 7.95 217 PHE B N 1
ATOM 6200 C CA . PHE B 1 220 ? 11.822 62.735 9.190 1.00 8.55 217 PHE B CA 1
ATOM 6201 C C . PHE B 1 220 ? 12.153 61.298 8.834 1.00 7.95 217 PHE B C 1
ATOM 6202 O O . PHE B 1 220 ? 13.101 61.025 8.116 1.00 8.74 217 PHE B O 1
ATOM 6210 N N . SER B 1 221 ? 11.356 60.388 9.374 1.00 9.48 218 SER B N 1
ATOM 6211 C CA . SER B 1 221 ? 11.383 58.994 8.977 1.00 11.99 218 SER B CA 1
ATOM 6212 C C . SER B 1 221 ? 10.095 58.778 8.207 1.00 11.60 218 SER B C 1
ATOM 6213 O O . SER B 1 221 ? 9.076 59.381 8.536 1.00 12.35 218 SER B O 1
ATOM 6216 N N . TYR B 1 222 ? 10.133 57.949 7.172 1.00 9.41 219 TYR B N 1
ATOM 6217 C CA . TYR B 1 222 ? 8.923 57.658 6.424 1.00 8.73 219 TYR B CA 1
ATOM 6218 C C . TYR B 1 222 ? 8.590 56.202 6.621 1.00 10.45 219 TYR B C 1
ATOM 6219 O O . TYR B 1 222 ? 9.378 55.334 6.277 1.00 11.66 219 TYR B O 1
ATOM 6228 N N . ASP B 1 223 ? 7.410 55.963 7.179 1.00 11.77 220 ASP B N 1
ATOM 6229 C CA . ASP B 1 223 ? 6.925 54.625 7.510 1.00 10.76 220 ASP B CA 1
ATOM 6230 C C . ASP B 1 223 ? 5.928 54.185 6.453 1.00 11.41 220 ASP B C 1
ATOM 6231 O O . ASP B 1 223 ? 4.789 54.635 6.452 1.00 14.73 220 ASP B O 1
ATOM 6236 N N . THR B 1 224 ? 6.368 53.346 5.523 1.00 10.47 221 THR B N 1
ATOM 6237 C CA . THR B 1 224 ? 5.468 52.796 4.521 1.00 8.53 221 THR B CA 1
ATOM 6238 C C . THR B 1 224 ? 4.599 51.727 5.162 1.00 9.57 221 THR B C 1
ATOM 6239 O O . THR B 1 224 ? 5.101 50.886 5.909 1.00 13.07 221 THR B O 1
ATOM 6243 N N . ARG B 1 225 ? 3.304 51.777 4.874 1.00 10.47 222 ARG B N 1
ATOM 6244 C CA . ARG B 1 225 ? 2.378 50.761 5.356 1.00 11.12 222 ARG B CA 1
ATOM 6245 C C . ARG B 1 225 ? 2.592 49.460 4.571 1.00 11.49 222 ARG B C 1
ATOM 6246 O O . ARG B 1 225 ? 2.421 49.425 3.349 1.00 14.00 222 ARG B O 1
ATOM 6254 N N A CYS B 1 226 ? 2.937 48.392 5.285 0.50 8.31 223 CYS B N 1
ATOM 6255 N N B CYS B 1 226 ? 2.973 48.418 5.301 0.50 11.81 223 CYS B N 1
ATOM 6256 C CA A CYS B 1 226 ? 3.157 47.070 4.685 0.50 8.63 223 CYS B CA 1
ATOM 6257 C CA B CYS B 1 226 ? 3.222 47.095 4.741 0.50 11.64 223 CYS B CA 1
ATOM 6258 C C A CYS B 1 226 ? 4.008 47.146 3.414 0.50 7.60 223 CYS B C 1
ATOM 6259 C C B CYS B 1 226 ? 4.006 47.162 3.435 0.50 9.46 223 CYS B C 1
ATOM 6260 O O A CYS B 1 226 ? 3.536 46.802 2.331 0.50 8.59 223 CYS B O 1
ATOM 6261 O O B CYS B 1 226 ? 3.493 46.834 2.366 0.50 10.16 223 CYS B O 1
ATOM 6266 N N . PHE B 1 227 ? 5.261 47.586 3.545 1.00 8.70 224 PHE B N 1
ATOM 6267 C CA . PHE B 1 227 ? 6.104 47.831 2.381 1.00 7.44 224 PHE B CA 1
ATOM 6268 C C . PHE B 1 227 ? 6.151 46.658 1.397 1.00 7.74 224 PHE B C 1
ATOM 6269 O O . PHE B 1 227 ? 6.014 46.863 0.204 1.00 7.47 224 PHE B O 1
ATOM 6277 N N . ASP B 1 228 ? 6.352 45.439 1.885 1.00 7.01 225 ASP B N 1
ATOM 6278 C CA . ASP B 1 228 ? 6.420 44.276 0.977 1.00 6.25 225 ASP B CA 1
ATOM 6279 C C . ASP B 1 228 ? 5.183 44.194 0.094 1.00 6.30 225 ASP B C 1
ATOM 6280 O O . ASP B 1 228 ? 5.288 43.877 -1.099 1.00 8.48 225 ASP B O 1
ATOM 6285 N N . SER B 1 229 ? 4.013 44.433 0.695 1.00 5.73 226 SER B N 1
ATOM 6286 C CA . SER B 1 229 ? 2.772 44.429 -0.064 1.00 5.75 226 SER B CA 1
ATOM 6287 C C . SER B 1 229 ? 2.669 45.550 -1.082 1.00 5.73 226 SER B C 1
ATOM 6288 O O . SER B 1 229 ? 1.946 45.406 -2.072 1.00 8.79 226 SER B O 1
ATOM 6291 N N . THR B 1 230 ? 3.394 46.649 -0.868 1.00 4.69 227 THR B N 1
ATOM 6292 C CA . THR B 1 230 ? 3.319 47.782 -1.791 1.00 6.91 227 THR B CA 1
ATOM 6293 C C . THR B 1 230 ? 4.177 47.568 -3.034 1.00 7.08 227 THR B C 1
ATOM 6294 O O . THR B 1 230 ? 3.994 48.259 -4.034 1.00 8.52 227 THR B O 1
ATOM 6298 N N . VAL B 1 231 ? 5.119 46.634 -2.956 1.00 7.28 228 VAL B N 1
ATOM 6299 C CA . VAL B 1 231 ? 6.024 46.360 -4.053 1.00 6.79 228 VAL B CA 1
ATOM 6300 C C . VAL B 1 231 ? 5.251 45.655 -5.150 1.00 6.00 228 VAL B C 1
ATOM 6301 O O . VAL B 1 231 ? 4.656 44.590 -4.934 1.00 7.15 228 VAL B O 1
ATOM 6305 N N . THR B 1 232 ? 5.264 46.261 -6.332 1.00 6.75 229 THR B N 1
ATOM 6306 C CA . THR B 1 232 ? 4.458 45.792 -7.449 1.00 6.90 229 THR B CA 1
ATOM 6307 C C . THR B 1 232 ? 5.242 44.846 -8.350 1.00 5.93 229 THR B C 1
ATOM 6308 O O . THR B 1 232 ? 6.473 44.724 -8.255 1.00 6.50 229 THR B O 1
ATOM 6312 N N . GLU B 1 233 ? 4.525 44.187 -9.247 1.00 10.77 230 GLU B N 1
ATOM 6313 C CA . GLU B 1 233 ? 5.176 43.301 -10.202 1.00 9.65 230 GLU B CA 1
ATOM 6314 C C . GLU B 1 233 ? 6.175 44.082 -11.083 1.00 9.27 230 GLU B C 1
ATOM 6315 O O . GLU B 1 233 ? 7.277 43.605 -11.317 1.00 9.58 230 GLU B O 1
ATOM 6321 N N . SER B 1 234 ? 5.797 45.280 -11.531 1.00 8.55 231 SER B N 1
ATOM 6322 C CA . SER B 1 234 ? 6.715 46.130 -12.283 1.00 10.55 231 SER B CA 1
ATOM 6323 C C . SER B 1 234 ? 7.945 46.551 -11.446 1.00 7.35 231 SER B C 1
ATOM 6324 O O . SER B 1 234 ? 9.038 46.636 -11.983 1.00 7.36 231 SER B O 1
ATOM 6327 N N . ASP B 1 235 ? 7.762 46.804 -10.140 1.00 7.25 232 ASP B N 1
ATOM 6328 C CA . ASP B 1 235 ? 8.879 47.153 -9.272 1.00 6.96 232 ASP B CA 1
ATOM 6329 C C . ASP B 1 235 ? 9.892 46.013 -9.304 1.00 4.97 232 ASP B C 1
ATOM 6330 O O . ASP B 1 235 ? 11.102 46.224 -9.353 1.00 6.28 232 ASP B O 1
ATOM 6335 N N . ILE B 1 236 ? 9.378 44.797 -9.215 1.00 6.73 233 ILE B N 1
ATOM 6336 C CA . ILE B 1 236 ? 10.231 43.611 -9.115 1.00 4.67 233 ILE B CA 1
ATOM 6337 C C . ILE B 1 236 ? 10.904 43.327 -10.456 1.00 7.47 233 ILE B C 1
ATOM 6338 O O . ILE B 1 236 ? 12.063 42.923 -10.495 1.00 6.57 233 ILE B O 1
ATOM 6343 N N . ARG B 1 237 ? 10.181 43.525 -11.554 1.00 6.34 234 ARG B N 1
ATOM 6344 C CA . ARG B 1 237 ? 10.793 43.424 -12.878 1.00 7.41 234 ARG B CA 1
ATOM 6345 C C . ARG B 1 237 ? 11.829 44.527 -13.120 1.00 7.46 234 ARG B C 1
ATOM 6346 O O . ARG B 1 237 ? 12.850 44.305 -13.787 1.00 7.90 234 ARG B O 1
ATOM 6354 N N . THR B 1 238 ? 11.614 45.696 -12.520 1.00 6.23 235 THR B N 1
ATOM 6355 C CA . THR B 1 238 ? 12.623 46.756 -12.563 1.00 5.33 235 THR B CA 1
ATOM 6356 C C . THR B 1 238 ? 13.883 46.368 -11.783 1.00 5.17 235 THR B C 1
ATOM 6357 O O . THR B 1 238 ? 14.993 46.616 -12.237 1.00 5.79 235 THR B O 1
ATOM 6361 N N A GLU B 1 239 ? 13.717 45.735 -10.635 0.50 4.15 236 GLU B N 1
ATOM 6362 N N B GLU B 1 239 ? 13.717 45.726 -10.630 0.50 6.25 236 GLU B N 1
ATOM 6363 C CA A GLU B 1 239 ? 14.868 45.276 -9.876 0.50 4.27 236 GLU B CA 1
ATOM 6364 C CA B GLU B 1 239 ? 14.878 45.288 -9.853 0.50 8.21 236 GLU B CA 1
ATOM 6365 C C A GLU B 1 239 ? 15.690 44.331 -10.732 0.50 4.78 236 GLU B C 1
ATOM 6366 C C B GLU B 1 239 ? 15.692 44.314 -10.706 0.50 7.04 236 GLU B C 1
ATOM 6367 O O A GLU B 1 239 ? 16.927 44.418 -10.783 0.50 5.70 236 GLU B O 1
ATOM 6368 O O B GLU B 1 239 ? 16.930 44.366 -10.720 0.50 7.78 236 GLU B O 1
ATOM 6379 N N . GLU B 1 240 ? 14.993 43.455 -11.447 1.00 6.63 237 GLU B N 1
ATOM 6380 C CA . GLU B 1 240 ? 15.664 42.500 -12.318 1.00 5.12 237 GLU B CA 1
ATOM 6381 C C . GLU B 1 240 ? 16.469 43.217 -13.378 1.00 6.18 237 GLU B C 1
ATOM 6382 O O . GLU B 1 240 ? 17.572 42.806 -13.681 1.00 6.31 237 GLU B O 1
ATOM 6388 N N . ALA B 1 241 ? 15.892 44.258 -13.965 1.00 6.18 238 ALA B N 1
ATOM 6389 C CA . ALA B 1 241 ? 16.573 45.030 -15.011 1.00 6.50 238 ALA B CA 1
ATOM 6390 C C . ALA B 1 241 ? 17.816 45.703 -14.464 1.00 5.32 238 ALA B C 1
ATOM 6391 O O . ALA B 1 241 ? 18.825 45.829 -15.157 1.00 7.76 238 ALA B O 1
ATOM 6393 N N . ILE B 1 242 ? 17.723 46.178 -13.223 1.00 5.59 239 ILE B N 1
ATOM 6394 C CA . ILE B 1 242 ? 18.876 46.752 -12.546 1.00 5.73 239 ILE B CA 1
ATOM 6395 C C . ILE B 1 242 ? 19.965 45.686 -12.321 1.00 6.65 239 ILE B C 1
ATOM 6396 O O . ILE B 1 242 ? 21.125 45.927 -12.617 1.00 6.81 239 ILE B O 1
ATOM 6401 N N . TYR B 1 243 ? 19.595 44.511 -11.817 1.00 6.82 240 TYR B N 1
ATOM 6402 C CA . TYR B 1 243 ? 20.567 43.411 -11.651 1.00 4.97 240 TYR B CA 1
ATOM 6403 C C . TYR B 1 243 ? 21.294 43.123 -12.959 1.00 5.96 240 TYR B C 1
ATOM 6404 O O . TYR B 1 243 ? 22.510 42.903 -12.972 1.00 7.51 240 TYR B O 1
ATOM 6413 N N . GLN B 1 244 ? 20.548 43.110 -14.060 1.00 5.55 241 GLN B N 1
ATOM 6414 C CA . GLN B 1 244 ? 21.127 42.769 -15.370 1.00 6.50 241 GLN B CA 1
ATOM 6415 C C . GLN B 1 244 ? 22.052 43.866 -15.920 1.00 6.31 241 GLN B C 1
ATOM 6416 O O . GLN B 1 244 ? 22.720 43.660 -16.932 1.00 6.85 241 GLN B O 1
ATOM 6422 N N . CYS B 1 245 ? 22.071 45.035 -15.289 1.00 7.87 242 CYS B N 1
ATOM 6423 C CA . CYS B 1 245 ? 23.025 46.078 -15.660 1.00 7.03 242 CYS B CA 1
ATOM 6424 C C . CYS B 1 245 ? 24.456 45.727 -15.272 1.00 7.51 242 CYS B C 1
ATOM 6425 O O . CYS B 1 245 ? 25.381 46.293 -15.831 1.00 7.74 242 CYS B O 1
ATOM 6428 N N . CYS B 1 246 ? 24.626 44.826 -14.301 1.00 6.78 243 CYS B N 1
ATOM 6429 C CA . CYS B 1 246 ? 25.940 44.375 -13.880 1.00 9.04 243 CYS B CA 1
ATOM 6430 C C . CYS B 1 246 ? 26.585 43.506 -14.962 1.00 7.36 243 CYS B C 1
ATOM 6431 O O . CYS B 1 246 ? 25.894 42.950 -15.804 1.00 9.09 243 CYS B O 1
ATOM 6434 N N . ASP B 1 247 ? 27.909 43.384 -14.892 1.00 8.40 244 ASP B N 1
ATOM 6435 C CA . ASP B 1 247 ? 28.653 42.398 -15.652 1.00 7.13 244 ASP B CA 1
ATOM 6436 C C . ASP B 1 247 ? 28.524 41.081 -14.905 1.00 7.64 244 ASP B C 1
ATOM 6437 O O . ASP B 1 247 ? 29.048 40.929 -13.792 1.00 9.17 244 ASP B O 1
ATOM 6442 N N . LEU B 1 248 ? 27.789 40.157 -15.520 1.00 7.26 245 LEU B N 1
ATOM 6443 C CA . LEU B 1 248 ? 27.396 38.891 -14.916 1.00 7.31 245 LEU B CA 1
ATOM 6444 C C . LEU B 1 248 ? 27.764 37.727 -15.818 1.00 7.69 245 LEU B C 1
ATOM 6445 O O . LEU B 1 248 ? 27.838 37.873 -17.042 1.00 9.98 245 LEU B O 1
ATOM 6450 N N . ASP B 1 249 ? 27.931 36.556 -15.205 1.00 7.60 246 ASP B N 1
ATOM 6451 C CA . ASP B 1 249 ? 28.133 35.312 -15.925 1.00 9.24 246 ASP B CA 1
ATOM 6452 C C . ASP B 1 249 ? 26.885 34.973 -16.744 1.00 6.44 246 ASP B C 1
ATOM 6453 O O . ASP B 1 249 ? 25.767 35.214 -16.300 1.00 8.80 246 ASP B O 1
ATOM 6458 N N . PRO B 1 250 ? 27.072 34.400 -17.944 1.00 7.96 247 PRO B N 1
ATOM 6459 C CA . PRO B 1 250 ? 25.912 34.004 -18.741 1.00 9.63 247 PRO B CA 1
ATOM 6460 C C . PRO B 1 250 ? 24.878 33.170 -18.006 1.00 6.91 247 PRO B C 1
ATOM 6461 O O . PRO B 1 250 ? 23.680 33.416 -18.178 1.00 8.61 247 PRO B O 1
ATOM 6465 N N . GLN B 1 251 ? 25.302 32.186 -17.207 1.00 8.03 248 GLN B N 1
ATOM 6466 C CA . GLN B 1 251 ? 24.316 31.395 -16.467 1.00 8.48 248 GLN B CA 1
ATOM 6467 C C . GLN B 1 251 ? 23.653 32.187 -15.358 1.00 6.77 248 GLN B C 1
ATOM 6468 O O . GLN B 1 251 ? 22.478 31.972 -15.061 1.00 8.52 248 GLN B O 1
ATOM 6474 N N . ALA B 1 252 ? 24.384 33.112 -14.739 1.00 6.62 249 ALA B N 1
ATOM 6475 C CA . ALA B 1 252 ? 23.753 33.983 -13.737 1.00 7.08 249 ALA B CA 1
ATOM 6476 C C . ALA B 1 252 ? 22.637 34.808 -14.382 1.00 4.57 249 ALA B C 1
ATOM 6477 O O . ALA B 1 252 ? 21.568 34.961 -13.800 1.00 6.42 249 ALA B O 1
ATOM 6479 N N . ARG B 1 253 ? 22.846 35.335 -15.584 1.00 4.58 250 ARG B N 1
ATOM 6480 C CA . ARG B 1 253 ? 21.783 36.131 -16.196 1.00 5.09 250 ARG B CA 1
ATOM 6481 C C . ARG B 1 253 ? 20.520 35.308 -16.425 1.00 5.47 250 ARG B C 1
ATOM 6482 O O . ARG B 1 253 ? 19.410 35.809 -16.254 1.00 6.12 250 ARG B O 1
ATOM 6490 N N . VAL B 1 254 ? 20.692 34.056 -16.859 1.00 4.34 251 VAL B N 1
ATOM 6491 C CA . VAL B 1 254 ? 19.528 33.183 -17.086 1.00 6.56 251 VAL B CA 1
ATOM 6492 C C . VAL B 1 254 ? 18.818 32.875 -15.757 1.00 7.29 251 VAL B C 1
ATOM 6493 O O . VAL B 1 254 ? 17.589 33.046 -15.631 1.00 7.14 251 VAL B O 1
ATOM 6497 N N . ALA B 1 255 ? 19.591 32.478 -14.750 1.00 5.97 252 ALA B N 1
ATOM 6498 C CA . ALA B 1 255 ? 19.006 32.138 -13.448 1.00 6.97 252 ALA B CA 1
ATOM 6499 C C . ALA B 1 255 ? 18.296 33.334 -12.790 1.00 6.62 252 ALA B C 1
ATOM 6500 O O . ALA B 1 255 ? 17.263 33.168 -12.148 1.00 6.73 252 ALA B O 1
ATOM 6502 N N . ILE B 1 256 ? 18.855 34.533 -12.938 1.00 5.60 253 ILE B N 1
ATOM 6503 C CA . ILE B 1 256 ? 18.290 35.728 -12.330 1.00 6.40 253 ILE B CA 1
ATOM 6504 C C . ILE B 1 256 ? 16.928 36.033 -12.962 1.00 6.51 253 ILE B C 1
ATOM 6505 O O . ILE B 1 256 ? 15.974 36.420 -12.277 1.00 6.85 253 ILE B O 1
ATOM 6510 N N . LYS B 1 257 ? 16.846 35.874 -14.277 1.00 6.43 254 LYS B N 1
ATOM 6511 C CA . LYS B 1 257 ? 15.593 36.085 -14.982 1.00 6.29 254 LYS B CA 1
ATOM 6512 C C . LYS B 1 257 ? 14.561 35.030 -14.555 1.00 5.46 254 LYS B C 1
ATOM 6513 O O . LYS B 1 257 ? 13.406 35.351 -14.284 1.00 7.06 254 LYS B O 1
ATOM 6519 N N . SER B 1 258 ? 14.974 33.759 -14.501 1.00 5.22 255 SER B N 1
ATOM 6520 C CA . SER B 1 258 ? 14.053 32.701 -14.071 1.00 5.07 255 SER B CA 1
ATOM 6521 C C . SER B 1 258 ? 13.580 32.921 -12.644 1.00 5.10 255 SER B C 1
ATOM 6522 O O . SER B 1 258 ? 12.385 32.771 -12.350 1.00 5.35 255 SER B O 1
ATOM 6525 N N . LEU B 1 259 ? 14.505 33.251 -11.750 1.00 6.18 256 LEU B N 1
ATOM 6526 C CA . LEU B 1 259 ? 14.133 33.539 -10.362 1.00 5.73 256 LEU B CA 1
ATOM 6527 C C . LEU B 1 259 ? 13.176 34.717 -10.281 1.00 5.82 256 LEU B C 1
ATOM 6528 O O . LEU B 1 259 ? 12.218 34.684 -9.524 1.00 5.50 256 LEU B O 1
ATOM 6533 N N . THR B 1 260 ? 13.395 35.739 -11.096 1.00 4.84 257 THR B N 1
ATOM 6534 C CA . THR B 1 260 ? 12.489 36.873 -11.072 1.00 5.32 257 THR B CA 1
ATOM 6535 C C . THR B 1 260 ? 11.092 36.454 -11.532 1.00 6.43 257 THR B C 1
ATOM 6536 O O . THR B 1 260 ? 10.094 36.741 -10.896 1.00 7.46 257 THR B O 1
ATOM 6540 N N . GLU B 1 261 ? 11.023 35.796 -12.678 1.00 5.38 258 GLU B N 1
ATOM 6541 C CA . GLU B 1 261 ? 9.723 35.497 -13.267 1.00 5.81 258 GLU B CA 1
ATOM 6542 C C . GLU B 1 261 ? 8.972 34.384 -12.535 1.00 5.60 258 GLU B C 1
ATOM 6543 O O . GLU B 1 261 ? 7.740 34.379 -12.498 1.00 7.94 258 GLU B O 1
ATOM 6549 N N . ARG B 1 262 ? 9.709 33.447 -11.957 1.00 6.47 259 ARG B N 1
ATOM 6550 C CA . ARG B 1 262 ? 9.110 32.302 -11.298 1.00 5.09 259 ARG B CA 1
ATOM 6551 C C . ARG B 1 262 ? 8.939 32.433 -9.792 1.00 4.86 259 ARG B C 1
ATOM 6552 O O . ARG B 1 262 ? 8.156 31.677 -9.195 1.00 5.99 259 ARG B O 1
ATOM 6560 N N . LEU B 1 263 ? 9.679 33.347 -9.177 1.00 4.97 260 LEU B N 1
ATOM 6561 C CA . LEU B 1 263 ? 9.670 33.468 -7.732 1.00 5.51 260 LEU B CA 1
ATOM 6562 C C . LEU B 1 263 ? 9.463 34.907 -7.288 1.00 5.93 260 LEU B C 1
ATOM 6563 O O . LEU B 1 263 ? 8.509 35.219 -6.589 1.00 6.20 260 LEU B O 1
ATOM 6568 N N . TYR B 1 264 ? 10.332 35.811 -7.687 1.00 5.27 261 TYR B N 1
ATOM 6569 C CA . TYR B 1 264 ? 10.289 37.131 -7.070 1.00 5.90 261 TYR B CA 1
ATOM 6570 C C . TYR B 1 264 ? 9.015 37.911 -7.412 1.00 4.81 261 TYR B C 1
ATOM 6571 O O . TYR B 1 264 ? 8.447 38.561 -6.544 1.00 7.16 261 TYR B O 1
ATOM 6580 N N . VAL B 1 265 ? 8.536 37.794 -8.647 1.00 5.43 262 VAL B N 1
ATOM 6581 C CA . VAL B 1 265 ? 7.398 38.603 -9.097 1.00 7.04 262 VAL B CA 1
ATOM 6582 C C . VAL B 1 265 ? 6.082 38.063 -8.532 1.00 7.50 262 VAL B C 1
ATOM 6583 O O . VAL B 1 265 ? 5.066 38.749 -8.539 1.00 8.21 262 VAL B O 1
ATOM 6587 N N . GLY B 1 266 ? 6.100 36.847 -8.008 1.00 6.92 263 GLY B N 1
ATOM 6588 C CA . GLY B 1 266 ? 4.886 36.256 -7.462 1.00 7.81 263 GLY B CA 1
ATOM 6589 C C . GLY B 1 266 ? 4.900 34.743 -7.506 1.00 7.24 263 GLY B C 1
ATOM 6590 O O . GLY B 1 266 ? 5.838 34.102 -8.017 1.00 8.45 263 GLY B O 1
ATOM 6591 N N . GLY B 1 267 ? 3.848 34.162 -6.951 1.00 6.73 264 GLY B N 1
ATOM 6592 C CA . GLY B 1 267 ? 3.701 32.729 -6.985 1.00 7.01 264 GLY B CA 1
ATOM 6593 C C . GLY B 1 267 ? 2.775 32.199 -5.925 1.00 7.34 264 GLY B C 1
ATOM 6594 O O . GLY B 1 267 ? 2.293 32.949 -5.053 1.00 6.86 264 GLY B O 1
ATOM 6595 N N . PRO B 1 268 ? 2.519 30.901 -5.991 1.00 6.96 265 PRO B N 1
ATOM 6596 C CA . PRO B 1 268 ? 1.564 30.317 -5.072 1.00 7.37 265 PRO B CA 1
ATOM 6597 C C . PRO B 1 268 ? 2.139 30.182 -3.659 1.00 7.77 265 PRO B C 1
ATOM 6598 O O . PRO B 1 268 ? 3.361 30.062 -3.475 1.00 9.15 265 PRO B O 1
ATOM 6602 N N . LEU B 1 269 ? 1.236 30.189 -2.686 1.00 7.39 266 LEU B N 1
ATOM 6603 C CA . LEU B 1 269 ? 1.548 30.115 -1.274 1.00 8.47 266 LEU B CA 1
ATOM 6604 C C . LEU B 1 269 ? 0.984 28.814 -0.727 1.00 10.16 266 LEU B C 1
ATOM 6605 O O . LEU B 1 269 ? -0.207 28.551 -0.881 1.00 9.13 266 LEU B O 1
ATOM 6610 N N . THR B 1 270 ? 1.826 28.038 -0.059 1.00 6.04 267 THR B N 1
ATOM 6611 C CA . THR B 1 270 ? 1.449 26.742 0.484 1.00 8.33 267 THR B CA 1
ATOM 6612 C C . THR B 1 270 ? 1.684 26.731 1.982 1.00 6.27 267 THR B C 1
ATOM 6613 O O . THR B 1 270 ? 2.713 27.196 2.433 1.00 8.82 267 THR B O 1
ATOM 6617 N N . ASN B 1 271 ? 0.746 26.197 2.764 1.00 7.59 268 ASN B N 1
ATOM 6618 C CA . ASN B 1 271 ? 0.940 26.175 4.213 1.00 8.42 268 ASN B CA 1
ATOM 6619 C C . ASN B 1 271 ? 1.777 24.986 4.645 1.00 7.79 268 ASN B C 1
ATOM 6620 O O . ASN B 1 271 ? 2.206 24.183 3.803 1.00 10.04 268 ASN B O 1
ATOM 6625 N N . SER B 1 272 ? 2.024 24.868 5.950 1.00 8.88 269 SER B N 1
ATOM 6626 C CA . SER B 1 272 ? 2.865 23.786 6.465 1.00 11.67 269 SER B CA 1
ATOM 6627 C C . SER B 1 272 ? 2.238 22.395 6.269 1.00 11.21 269 SER B C 1
ATOM 6628 O O . SER B 1 272 ? 2.937 21.383 6.295 1.00 15.70 269 SER B O 1
ATOM 6631 N N . LYS B 1 273 ? 0.924 22.355 6.073 1.00 11.10 270 LYS B N 1
ATOM 6632 C CA . LYS B 1 273 ? 0.222 21.102 5.806 1.00 13.48 270 LYS B CA 1
ATOM 6633 C C . LYS B 1 273 ? 0.189 20.754 4.313 1.00 12.46 270 LYS B C 1
ATOM 6634 O O . LYS B 1 273 ? -0.413 19.751 3.918 1.00 15.08 270 LYS B O 1
ATOM 6640 N N . GLY B 1 274 ? 0.813 21.587 3.486 1.00 10.78 271 GLY B N 1
ATOM 6641 C CA . GLY B 1 274 ? 0.831 21.380 2.033 1.00 12.09 271 GLY B CA 1
ATOM 6642 C C . GLY B 1 274 ? -0.404 21.872 1.300 1.00 11.36 271 GLY B C 1
ATOM 6643 O O . GLY B 1 274 ? -0.579 21.564 0.122 1.00 10.16 271 GLY B O 1
ATOM 6644 N N . GLU B 1 275 ? -1.237 22.651 1.978 1.00 10.64 272 GLU B N 1
ATOM 6645 C CA . GLU B 1 275 ? -2.477 23.177 1.406 1.00 11.53 272 GLU B CA 1
ATOM 6646 C C . GLU B 1 275 ? -2.219 24.487 0.675 1.00 8.46 272 GLU B C 1
ATOM 6647 O O . GLU B 1 275 ? -1.406 25.279 1.106 1.00 9.33 272 GLU B O 1
ATOM 6653 N N . ASN B 1 276 ? -2.909 24.697 -0.438 1.00 9.52 273 ASN B N 1
ATOM 6654 C CA . ASN B 1 276 ? -2.810 25.928 -1.214 1.00 9.79 273 ASN B CA 1
ATOM 6655 C C . ASN B 1 276 ? -3.550 27.060 -0.503 1.00 10.19 273 ASN B C 1
ATOM 6656 O O . ASN B 1 276 ? -4.771 27.004 -0.339 1.00 11.45 273 ASN B O 1
ATOM 6661 N N . CYS B 1 277 ? -2.807 28.076 -0.066 1.00 8.75 274 CYS B N 1
ATOM 6662 C CA . CYS B 1 277 ? -3.378 29.193 0.688 1.00 9.82 274 CYS B CA 1
ATOM 6663 C C . CYS B 1 277 ? -3.740 30.384 -0.185 1.00 9.54 274 CYS B C 1
ATOM 6664 O O . CYS B 1 277 ? -4.515 31.249 0.221 1.00 8.81 274 CYS B O 1
ATOM 6667 N N . GLY B 1 278 ? -3.161 30.454 -1.373 1.00 9.99 275 GLY B N 1
ATOM 6668 C CA . GLY B 1 278 ? -3.378 31.615 -2.210 1.00 11.00 275 GLY B CA 1
ATOM 6669 C C . GLY B 1 278 ? -2.223 31.929 -3.116 1.00 8.68 275 GLY B C 1
ATOM 6670 O O . GLY B 1 278 ? -1.411 31.057 -3.399 1.00 8.39 275 GLY B O 1
ATOM 6671 N N . TYR B 1 279 ? -2.179 33.181 -3.571 1.00 7.28 276 TYR B N 1
ATOM 6672 C CA . TYR B 1 279 ? -1.202 33.610 -4.569 1.00 6.95 276 TYR B CA 1
ATOM 6673 C C . TYR B 1 279 ? -0.710 35.007 -4.244 1.00 6.36 276 TYR B C 1
ATOM 6674 O O . TYR B 1 279 ? -1.500 35.887 -3.864 1.00 8.08 276 TYR B O 1
ATOM 6683 N N . ARG B 1 280 ? 0.608 35.194 -4.391 1.00 7.21 277 ARG B N 1
ATOM 6684 C CA . ARG B 1 280 ? 1.291 36.443 -4.088 1.00 5.53 277 ARG B CA 1
ATOM 6685 C C . ARG B 1 280 ? 1.643 37.183 -5.375 1.00 6.74 277 ARG B C 1
ATOM 6686 O O . ARG B 1 280 ? 2.086 36.572 -6.335 1.00 6.43 277 ARG B O 1
ATOM 6694 N N A ARG B 1 281 ? 1.419 38.491 -5.391 0.50 6.69 278 ARG B N 1
ATOM 6695 N N B ARG B 1 281 ? 1.455 38.502 -5.360 0.50 5.56 278 ARG B N 1
ATOM 6696 C CA A ARG B 1 281 ? 1.893 39.341 -6.474 0.50 8.01 278 ARG B CA 1
ATOM 6697 C CA B ARG B 1 281 ? 1.817 39.381 -6.471 0.50 5.92 278 ARG B CA 1
ATOM 6698 C C A ARG B 1 281 ? 2.548 40.583 -5.896 0.50 7.48 278 ARG B C 1
ATOM 6699 C C B ARG B 1 281 ? 2.668 40.559 -5.995 0.50 6.30 278 ARG B C 1
ATOM 6700 O O A ARG B 1 281 ? 2.285 41.710 -6.312 0.50 7.71 278 ARG B O 1
ATOM 6701 O O B ARG B 1 281 ? 2.690 41.625 -6.619 0.50 7.50 278 ARG B O 1
ATOM 6716 N N . CYS B 1 282 ? 3.389 40.351 -4.900 1.00 5.90 279 CYS B N 1
ATOM 6717 C CA . CYS B 1 282 ? 4.186 41.393 -4.283 1.00 7.12 279 CYS B CA 1
ATOM 6718 C C . CYS B 1 282 ? 5.490 40.776 -3.775 1.00 4.78 279 CYS B C 1
ATOM 6719 O O . CYS B 1 282 ? 5.800 39.643 -4.099 1.00 6.09 279 CYS B O 1
ATOM 6722 N N . ARG B 1 283 ? 6.273 41.539 -3.014 1.00 6.96 280 ARG B N 1
ATOM 6723 C CA . ARG B 1 283 ? 7.543 41.061 -2.495 1.00 6.50 280 ARG B CA 1
ATOM 6724 C C . ARG B 1 283 ? 7.371 39.837 -1.591 1.00 8.02 280 ARG B C 1
ATOM 6725 O O . ARG B 1 283 ? 6.533 39.830 -0.678 1.00 8.39 280 ARG B O 1
ATOM 6733 N N . ALA B 1 284 ? 8.165 38.802 -1.848 1.00 7.83 281 ALA B N 1
ATOM 6734 C CA . ALA B 1 284 ? 8.313 37.712 -0.883 1.00 7.62 281 ALA B CA 1
ATOM 6735 C C . ALA B 1 284 ? 9.213 38.193 0.232 1.00 5.02 281 ALA B C 1
ATOM 6736 O O . ALA B 1 284 ? 10.314 38.711 -0.022 1.00 7.95 281 ALA B O 1
ATOM 6738 N N . SER B 1 285 ? 8.765 37.991 1.469 1.00 7.00 282 SER B N 1
ATOM 6739 C CA . SER B 1 285 ? 9.499 38.432 2.639 1.00 8.55 282 SER B CA 1
ATOM 6740 C C . SER B 1 285 ? 10.712 37.557 2.974 1.00 7.32 282 SER B C 1
ATOM 6741 O O . SER B 1 285 ? 11.592 37.987 3.717 1.00 11.37 282 SER B O 1
ATOM 6744 N N . GLY B 1 286 ? 10.740 36.326 2.456 1.00 6.36 283 GLY B N 1
ATOM 6745 C CA . GLY B 1 286 ? 11.793 35.372 2.782 1.00 6.17 283 GLY B CA 1
ATOM 6746 C C . GLY B 1 286 ? 12.594 34.892 1.590 1.00 5.34 283 GLY B C 1
ATOM 6747 O O . GLY B 1 286 ? 12.776 33.688 1.399 1.00 8.53 283 GLY B O 1
ATOM 6748 N N . VAL B 1 287 ? 13.084 35.836 0.792 1.00 6.45 284 VAL B N 1
ATOM 6749 C CA . VAL B 1 287 ? 14.007 35.498 -0.305 1.00 7.34 284 VAL B CA 1
ATOM 6750 C C . VAL B 1 287 ? 15.326 36.280 -0.160 1.00 6.04 284 VAL B C 1
ATOM 6751 O O . VAL B 1 287 ? 15.409 37.225 0.622 1.00 6.91 284 VAL B O 1
ATOM 6755 N N . LEU B 1 288 ? 16.358 35.870 -0.895 1.00 7.15 285 LEU B N 1
ATOM 6756 C CA . LEU B 1 288 ? 17.673 36.512 -0.780 1.00 6.37 285 LEU B CA 1
ATOM 6757 C C . LEU B 1 288 ? 17.600 37.981 -1.164 1.00 6.04 285 LEU B C 1
ATOM 6758 O O . LEU B 1 288 ? 18.320 38.803 -0.618 1.00 8.97 285 LEU B O 1
ATOM 6763 N N . THR B 1 289 ? 16.705 38.304 -2.088 1.00 6.10 286 THR B N 1
ATOM 6764 C CA . THR B 1 289 ? 16.626 39.646 -2.640 1.00 5.19 286 THR B CA 1
ATOM 6765 C C . THR B 1 289 ? 15.708 40.578 -1.857 1.00 4.50 286 THR B C 1
ATOM 6766 O O . THR B 1 289 ? 15.537 41.720 -2.247 1.00 7.42 286 THR B O 1
ATOM 6770 N N . THR B 1 290 ? 15.110 40.109 -0.761 1.00 5.57 287 THR B N 1
ATOM 6771 C CA . THR B 1 290 ? 14.155 40.953 -0.052 1.00 6.07 287 THR B CA 1
ATOM 6772 C C . THR B 1 290 ? 14.826 42.258 0.427 1.00 5.03 287 THR B C 1
ATOM 6773 O O . THR B 1 290 ? 14.291 43.342 0.205 1.00 6.79 287 THR B O 1
ATOM 6777 N N . SER B 1 291 ? 15.994 42.157 1.065 1.00 5.38 288 SER B N 1
ATOM 6778 C CA . SER B 1 291 ? 16.649 43.346 1.608 1.00 6.13 288 SER B CA 1
ATOM 6779 C C . SER B 1 291 ? 17.128 44.278 0.501 1.00 6.65 288 SER B C 1
ATOM 6780 O O . SER B 1 291 ? 16.853 45.487 0.546 1.00 7.52 288 SER B O 1
ATOM 6783 N N . CYS B 1 292 ? 17.852 43.735 -0.478 1.00 6.23 289 CYS B N 1
ATOM 6784 C CA . CYS B 1 292 ? 18.383 44.548 -1.593 1.00 6.20 289 CYS B CA 1
ATOM 6785 C C . CYS B 1 292 ? 17.259 45.167 -2.414 1.00 5.94 289 CYS B C 1
ATOM 6786 O O . CYS B 1 292 ? 17.295 46.359 -2.769 1.00 7.49 289 CYS B O 1
ATOM 6789 N N . GLY B 1 293 ? 16.280 44.342 -2.759 1.00 6.23 290 GLY B N 1
ATOM 6790 C CA . GLY B 1 293 ? 15.121 44.810 -3.506 1.00 5.69 290 GLY B CA 1
ATOM 6791 C C . GLY B 1 293 ? 14.432 45.934 -2.776 1.00 6.01 290 GLY B C 1
ATOM 6792 O O . GLY B 1 293 ? 14.138 46.990 -3.357 1.00 6.84 290 GLY B O 1
ATOM 6793 N N . ASN B 1 294 ? 14.134 45.711 -1.496 1.00 4.52 291 ASN B N 1
ATOM 6794 C CA . ASN B 1 294 ? 13.412 46.726 -0.751 1.00 4.31 291 ASN B CA 1
ATOM 6795 C C . ASN B 1 294 ? 14.214 48.026 -0.667 1.00 4.74 291 ASN B C 1
ATOM 6796 O O . ASN B 1 294 ? 13.657 49.105 -0.793 1.00 7.19 291 ASN B O 1
ATOM 6801 N N . THR B 1 295 ? 15.520 47.898 -0.447 1.00 5.84 292 THR B N 1
ATOM 6802 C CA . THR B 1 295 ? 16.396 49.045 -0.316 1.00 6.50 292 THR B CA 1
ATOM 6803 C C . THR B 1 295 ? 16.427 49.824 -1.627 1.00 6.53 292 THR B C 1
ATOM 6804 O O . THR B 1 295 ? 16.276 51.048 -1.633 1.00 8.37 292 THR B O 1
ATOM 6808 N N . LEU B 1 296 ? 16.657 49.116 -2.732 1.00 6.50 293 LEU B N 1
ATOM 6809 C CA . LEU B 1 296 ? 16.701 49.774 -4.043 1.00 6.65 293 LEU B CA 1
ATOM 6810 C C . LEU B 1 296 ? 15.390 50.476 -4.339 1.00 6.41 293 LEU B C 1
ATOM 6811 O O . LEU B 1 296 ? 15.376 51.642 -4.749 1.00 8.58 293 LEU B O 1
ATOM 6816 N N . THR B 1 297 ? 14.288 49.752 -4.160 1.00 5.96 294 THR B N 1
ATOM 6817 C CA . THR B 1 297 ? 12.965 50.280 -4.495 1.00 6.84 294 THR B CA 1
ATOM 6818 C C . THR B 1 297 ? 12.555 51.442 -3.599 1.00 7.74 294 THR B C 1
ATOM 6819 O O . THR B 1 297 ? 12.019 52.456 -4.063 1.00 7.19 294 THR B O 1
ATOM 6823 N N . CYS B 1 298 ? 12.837 51.320 -2.313 1.00 6.47 295 CYS B N 1
ATOM 6824 C CA . CYS B 1 298 ? 12.618 52.438 -1.408 1.00 7.57 295 CYS B CA 1
ATOM 6825 C C . CYS B 1 298 ? 13.439 53.675 -1.800 1.00 5.66 295 CYS B C 1
ATOM 6826 O O . CYS B 1 298 ? 12.934 54.799 -1.815 1.00 7.08 295 CYS B O 1
ATOM 6829 N N . TYR B 1 299 ? 14.723 53.463 -2.107 1.00 5.41 296 TYR B N 1
ATOM 6830 C CA . TYR B 1 299 ? 15.610 54.539 -2.513 1.00 6.61 296 TYR B CA 1
ATOM 6831 C C . TYR B 1 299 ? 15.128 55.251 -3.767 1.00 6.84 296 TYR B C 1
ATOM 6832 O O . TYR B 1 299 ? 15.108 56.471 -3.814 1.00 7.22 296 TYR B O 1
ATOM 6841 N N . ILE B 1 300 ? 14.744 54.498 -4.794 1.00 13.08 297 ILE B N 1
ATOM 6842 C CA . ILE B 1 300 ? 14.295 55.082 -6.050 1.00 13.19 297 ILE B CA 1
ATOM 6843 C C . ILE B 1 300 ? 13.052 55.932 -5.820 1.00 12.26 297 ILE B C 1
ATOM 6844 O O . ILE B 1 300 ? 13.010 57.099 -6.201 1.00 7.64 297 ILE B O 1
ATOM 6849 N N . LYS B 1 301 ? 12.064 55.348 -5.151 1.00 7.61 298 LYS B N 1
ATOM 6850 C CA . LYS B 1 301 ? 10.819 56.050 -4.900 1.00 6.38 298 LYS B CA 1
ATOM 6851 C C . LYS B 1 301 ? 11.046 57.285 -4.037 1.00 6.73 298 LYS B C 1
ATOM 6852 O O . LYS B 1 301 ? 10.542 58.373 -4.353 1.00 8.12 298 LYS B O 1
ATOM 6858 N N . ALA B 1 302 ? 11.851 57.133 -2.989 1.00 6.25 299 ALA B N 1
ATOM 6859 C CA . ALA B 1 302 ? 12.154 58.244 -2.072 1.00 5.17 299 ALA B CA 1
ATOM 6860 C C . ALA B 1 302 ? 12.951 59.369 -2.714 1.00 6.54 299 ALA B C 1
ATOM 6861 O O . ALA B 1 302 ? 12.691 60.550 -2.487 1.00 8.64 299 ALA B O 1
ATOM 6863 N N . ARG B 1 303 ? 13.948 59.018 -3.499 1.00 7.01 300 ARG B N 1
ATOM 6864 C CA . ARG B 1 303 ? 14.777 60.041 -4.123 1.00 6.44 300 ARG B CA 1
ATOM 6865 C C . ARG B 1 303 ? 13.947 60.846 -5.119 1.00 7.45 300 ARG B C 1
ATOM 6866 O O . ARG B 1 303 ? 14.058 62.070 -5.196 1.00 7.66 300 ARG B O 1
ATOM 6874 N N . ALA B 1 304 ? 13.091 60.150 -5.860 1.00 7.64 301 ALA B N 1
ATOM 6875 C CA . ALA B 1 304 ? 12.188 60.823 -6.797 1.00 6.51 301 ALA B CA 1
ATOM 6876 C C . ALA B 1 304 ? 11.190 61.704 -6.035 1.00 8.55 301 ALA B C 1
ATOM 6877 O O . ALA B 1 304 ? 10.912 62.839 -6.434 1.00 8.80 301 ALA B O 1
ATOM 6879 N N . ALA B 1 305 ? 10.631 61.154 -4.955 1.00 7.27 302 ALA B N 1
ATOM 6880 C CA . ALA B 1 305 ? 9.637 61.867 -4.144 1.00 8.40 302 ALA B CA 1
ATOM 6881 C C . ALA B 1 305 ? 10.192 63.145 -3.536 1.00 8.65 302 ALA B C 1
ATOM 6882 O O . ALA B 1 305 ? 9.473 64.132 -3.381 1.00 10.25 302 ALA B O 1
ATOM 6884 N N . CYS B 1 306 ? 11.473 63.128 -3.183 1.00 8.43 303 CYS B N 1
ATOM 6885 C CA . CYS B 1 306 ? 12.127 64.318 -2.629 1.00 8.43 303 CYS B CA 1
ATOM 6886 C C . CYS B 1 306 ? 12.128 65.433 -3.662 1.00 9.29 303 CYS B C 1
ATOM 6887 O O . CYS B 1 306 ? 11.975 66.596 -3.323 1.00 11.97 303 CYS B O 1
ATOM 6890 N N . ARG B 1 307 ? 12.333 65.061 -4.924 1.00 7.58 304 ARG B N 1
ATOM 6891 C CA . ARG B 1 307 ? 12.352 66.028 -6.008 1.00 10.84 304 ARG B CA 1
ATOM 6892 C C . ARG B 1 307 ? 10.968 66.604 -6.205 1.00 11.20 304 ARG B C 1
ATOM 6893 O O . ARG B 1 307 ? 10.804 67.820 -6.288 1.00 11.69 304 ARG B O 1
ATOM 6901 N N . ALA B 1 308 ? 9.966 65.739 -6.260 1.00 11.85 305 ALA B N 1
ATOM 6902 C CA . ALA B 1 308 ? 8.588 66.170 -6.445 1.00 11.98 305 ALA B CA 1
ATOM 6903 C C . ALA B 1 308 ? 8.157 67.091 -5.294 1.00 11.03 305 ALA B C 1
ATOM 6904 O O . ALA B 1 308 ? 7.475 68.095 -5.502 1.00 12.27 305 ALA B O 1
ATOM 6906 N N . ALA B 1 309 ? 8.607 66.758 -4.085 1.00 9.97 306 ALA B N 1
ATOM 6907 C CA . ALA B 1 309 ? 8.238 67.485 -2.876 1.00 11.85 306 ALA B CA 1
ATOM 6908 C C . ALA B 1 309 ? 8.948 68.819 -2.696 1.00 11.38 306 ALA B C 1
ATOM 6909 O O . ALA B 1 309 ? 8.582 69.595 -1.806 1.00 11.74 306 ALA B O 1
ATOM 6911 N N . GLY B 1 310 ? 9.974 69.085 -3.504 1.00 12.59 307 GLY B N 1
ATOM 6912 C CA . GLY B 1 310 ? 10.752 70.323 -3.371 1.00 12.83 307 GLY B CA 1
ATOM 6913 C C . GLY B 1 310 ? 11.599 70.403 -2.101 1.00 13.90 307 GLY B C 1
ATOM 6914 O O . GLY B 1 310 ? 11.876 71.491 -1.595 1.00 17.20 307 GLY B O 1
ATOM 6915 N N . LEU B 1 311 ? 12.003 69.249 -1.575 1.00 11.17 308 LEU B N 1
ATOM 6916 C CA . LEU B 1 311 ? 12.881 69.220 -0.401 1.00 11.82 308 LEU B CA 1
ATOM 6917 C C . LEU B 1 311 ? 14.292 69.636 -0.805 1.00 15.02 308 LEU B C 1
ATOM 6918 O O . LEU B 1 311 ? 14.804 69.223 -1.847 1.00 18.36 308 LEU B O 1
ATOM 6923 N N . GLN B 1 312 ? 14.917 70.459 0.026 1.00 14.29 309 GLN B N 1
ATOM 6924 C CA . GLN B 1 312 ? 16.202 71.064 -0.305 1.00 15.62 309 GLN B CA 1
ATOM 6925 C C . GLN B 1 312 ? 17.366 70.374 0.403 1.00 12.55 309 GLN B C 1
ATOM 6926 O O . GLN B 1 312 ? 17.308 70.128 1.600 1.00 12.77 309 GLN B O 1
ATOM 6932 N N . ASP B 1 313 ? 18.415 70.050 -0.352 1.00 12.62 310 ASP B N 1
ATOM 6933 C CA . ASP B 1 313 ? 19.678 69.574 0.207 1.00 11.70 310 ASP B CA 1
ATOM 6934 C C . ASP B 1 313 ? 19.456 68.333 1.067 1.00 11.83 310 ASP B C 1
ATOM 6935 O O . ASP B 1 313 ? 19.872 68.266 2.231 1.00 14.22 310 ASP B O 1
ATOM 6940 N N . CYS B 1 314 ? 18.769 67.357 0.488 1.00 13.03 311 CYS B N 1
ATOM 6941 C CA . CYS B 1 314 ? 18.437 66.144 1.218 1.00 11.89 311 CYS B CA 1
ATOM 6942 C C . CYS B 1 314 ? 19.631 65.240 1.367 1.00 12.64 311 CYS B C 1
ATOM 6943 O O . CYS B 1 314 ? 20.393 65.042 0.428 1.00 14.08 311 CYS B O 1
ATOM 6946 N N . THR B 1 315 ? 19.739 64.662 2.554 1.00 10.17 312 THR B N 1
ATOM 6947 C CA . THR B 1 315 ? 20.601 63.533 2.834 1.00 11.14 312 THR B CA 1
ATOM 6948 C C . THR B 1 315 ? 19.659 62.386 3.204 1.00 10.77 312 THR B C 1
ATOM 6949 O O . THR B 1 315 ? 18.799 62.547 4.064 1.00 12.41 312 THR B O 1
ATOM 6953 N N . MET B 1 316 ? 19.820 61.235 2.564 1.00 9.04 313 MET B N 1
ATOM 6954 C CA . MET B 1 316 ? 18.958 60.085 2.805 1.00 10.90 313 MET B CA 1
ATOM 6955 C C . MET B 1 316 ? 19.761 58.928 3.367 1.00 8.80 313 MET B C 1
ATOM 6956 O O . MET B 1 316 ? 20.905 58.703 2.981 1.00 10.45 313 MET B O 1
ATOM 6961 N N . LEU B 1 317 ? 19.120 58.163 4.244 1.00 8.58 314 LEU B N 1
ATOM 6962 C CA . LEU B 1 317 ? 19.694 56.929 4.753 1.00 9.43 314 LEU B CA 1
ATOM 6963 C C . LEU B 1 317 ? 18.636 55.854 4.614 1.00 8.54 314 LEU B C 1
ATOM 6964 O O . LEU B 1 317 ? 17.567 55.964 5.213 1.00 8.08 314 LEU B O 1
ATOM 6969 N N . VAL B 1 318 ? 18.943 54.819 3.832 1.00 8.34 315 VAL B N 1
ATOM 6970 C CA . VAL B 1 318 ? 17.977 53.789 3.479 1.00 8.03 315 VAL B CA 1
ATOM 6971 C C . VAL B 1 318 ? 18.457 52.411 3.908 1.00 7.19 315 VAL B C 1
ATOM 6972 O O . VAL B 1 318 ? 19.558 51.991 3.555 1.00 7.88 315 VAL B O 1
ATOM 6976 N N . CYS B 1 319 ? 17.608 51.721 4.662 1.00 8.56 316 CYS B N 1
ATOM 6977 C CA . CYS B 1 319 ? 17.859 50.345 5.109 1.00 10.15 316 CYS B CA 1
ATOM 6978 C C . CYS B 1 319 ? 16.600 49.531 4.845 1.00 7.63 316 CYS B C 1
ATOM 6979 O O . CYS B 1 319 ? 15.680 49.553 5.645 1.00 9.14 316 CYS B O 1
ATOM 6982 N N . GLY B 1 320 ? 16.553 48.791 3.749 1.00 9.27 317 GLY B N 1
ATOM 6983 C CA . GLY B 1 320 ? 15.321 48.092 3.399 1.00 9.31 317 GLY B CA 1
ATOM 6984 C C . GLY B 1 320 ? 14.192 49.104 3.241 1.00 9.87 317 GLY B C 1
ATOM 6985 O O . GLY B 1 320 ? 14.317 50.088 2.493 1.00 11.32 317 GLY B O 1
ATOM 6986 N N . ASP B 1 321 ? 13.098 48.884 3.963 1.00 9.60 318 ASP B N 1
ATOM 6987 C CA . ASP B 1 321 ? 11.958 49.795 3.895 1.00 10.01 318 ASP B CA 1
ATOM 6988 C C . ASP B 1 321 ? 12.088 50.958 4.876 1.00 11.91 318 ASP B C 1
ATOM 6989 O O . ASP B 1 321 ? 11.169 51.769 4.976 1.00 15.41 318 ASP B O 1
ATOM 6994 N N . ASP B 1 322 ? 13.199 51.016 5.619 1.00 8.59 319 ASP B N 1
ATOM 6995 C CA . ASP B 1 322 ? 13.459 52.116 6.548 1.00 9.95 319 ASP B CA 1
ATOM 6996 C C . ASP B 1 322 ? 14.118 53.274 5.831 1.00 8.30 319 ASP B C 1
ATOM 6997 O O . ASP B 1 322 ? 15.155 53.115 5.186 1.00 9.31 319 ASP B O 1
ATOM 7002 N N . LEU B 1 323 ? 13.505 54.441 5.969 1.00 8.72 320 LEU B N 1
ATOM 7003 C CA . LEU B 1 323 ? 13.955 55.637 5.287 1.00 8.66 320 LEU B CA 1
ATOM 7004 C C . LEU B 1 323 ? 14.022 56.817 6.256 1.00 8.98 320 LEU B C 1
ATOM 7005 O O . LEU B 1 323 ? 13.031 57.137 6.902 1.00 11.12 320 LEU B O 1
ATOM 7010 N N . VAL B 1 324 ? 15.189 57.438 6.332 1.00 9.02 321 VAL B N 1
ATOM 7011 C CA . VAL B 1 324 ? 15.381 58.735 6.982 1.00 8.85 321 VAL B CA 1
ATOM 7012 C C . VAL B 1 324 ? 15.845 59.767 5.970 1.00 8.03 321 VAL B C 1
ATOM 7013 O O . VAL B 1 324 ? 16.751 59.509 5.166 1.00 9.07 321 VAL B O 1
ATOM 7017 N N . VAL B 1 325 ? 15.231 60.940 6.027 1.00 8.64 322 VAL B N 1
ATOM 7018 C CA . VAL B 1 325 ? 15.680 62.088 5.259 1.00 8.83 322 VAL B CA 1
ATOM 7019 C C . VAL B 1 325 ? 15.985 63.253 6.184 1.00 9.03 322 VAL B C 1
ATOM 7020 O O . VAL B 1 325 ? 15.175 63.589 7.067 1.00 8.77 322 VAL B O 1
ATOM 7024 N N . ILE B 1 326 ? 17.152 63.863 5.979 1.00 9.85 323 ILE B N 1
ATOM 7025 C CA . ILE B 1 326 ? 17.519 65.086 6.685 1.00 9.15 323 ILE B CA 1
ATOM 7026 C C . ILE B 1 326 ? 17.750 66.135 5.608 1.00 8.94 323 ILE B C 1
ATOM 7027 O O . ILE B 1 326 ? 18.465 65.888 4.640 1.00 9.14 323 ILE B O 1
ATOM 7032 N N . CYS B 1 327 ? 17.120 67.286 5.773 1.00 9.37 324 CYS B N 1
ATOM 7033 C CA . CYS B 1 327 ? 17.162 68.313 4.749 1.00 12.10 324 CYS B CA 1
ATOM 7034 C C . CYS B 1 327 ? 17.280 69.713 5.339 1.00 11.51 324 CYS B C 1
ATOM 7035 O O . CYS B 1 327 ? 17.308 69.894 6.555 1.00 13.42 324 CYS B O 1
ATOM 7038 N N . GLU B 1 328 ? 17.419 70.693 4.451 1.00 11.83 325 GLU B N 1
ATOM 7039 C CA . GLU B 1 328 ? 17.434 72.091 4.851 1.00 12.00 325 GLU B CA 1
ATOM 7040 C C . GLU B 1 328 ? 16.030 72.606 5.014 1.00 11.82 325 GLU B C 1
ATOM 7041 O O . GLU B 1 328 ? 15.258 72.593 4.056 1.00 16.26 325 GLU B O 1
ATOM 7047 N N . SER B 1 329 ? 15.717 73.119 6.204 1.00 12.77 326 SER B N 1
ATOM 7048 C CA . SER B 1 329 ? 14.399 73.645 6.473 1.00 12.06 326 SER B CA 1
ATOM 7049 C C . SER B 1 329 ? 14.064 74.833 5.576 1.00 13.23 326 SER B C 1
ATOM 7050 O O . SER B 1 329 ? 14.895 75.716 5.363 1.00 16.26 326 SER B O 1
ATOM 7053 N N . ALA B 1 330 ? 12.842 74.823 5.051 1.00 15.23 327 ALA B N 1
ATOM 7054 C CA . ALA B 1 330 ? 12.311 75.910 4.244 1.00 17.70 327 ALA B CA 1
ATOM 7055 C C . ALA B 1 330 ? 11.330 76.772 5.025 1.00 19.42 327 ALA B C 1
ATOM 7056 O O . ALA B 1 330 ? 10.669 77.624 4.444 1.00 23.20 327 ALA B O 1
ATOM 7058 N N . GLY B 1 331 ? 11.250 76.570 6.334 1.00 19.48 328 GLY B N 1
ATOM 7059 C CA . GLY B 1 331 ? 10.221 77.184 7.159 1.00 21.59 328 GLY B CA 1
ATOM 7060 C C . GLY B 1 331 ? 9.296 76.114 7.706 1.00 20.43 328 GLY B C 1
ATOM 7061 O O . GLY B 1 331 ? 9.160 75.048 7.117 1.00 20.59 328 GLY B O 1
ATOM 7062 N N . VAL B 1 332 ? 8.662 76.399 8.837 1.00 20.89 329 VAL B N 1
ATOM 7063 C CA . VAL B 1 332 ? 7.787 75.431 9.502 1.00 21.02 329 VAL B CA 1
ATOM 7064 C C . VAL B 1 332 ? 6.613 75.003 8.622 1.00 20.02 329 VAL B C 1
ATOM 7065 O O . VAL B 1 332 ? 6.313 73.807 8.501 1.00 19.11 329 VAL B O 1
ATOM 7069 N N . GLN B 1 333 ? 5.947 75.979 8.010 1.00 19.19 330 GLN B N 1
ATOM 7070 C CA . GLN B 1 333 ? 4.785 75.698 7.187 1.00 18.63 330 GLN B CA 1
ATOM 7071 C C . GLN B 1 333 ? 5.204 75.027 5.893 1.00 15.47 330 GLN B C 1
ATOM 7072 O O . GLN B 1 333 ? 4.581 74.042 5.467 1.00 15.58 330 GLN B O 1
ATOM 7078 N N . GLU B 1 334 ? 6.262 75.554 5.275 1.00 13.49 331 GLU B N 1
ATOM 7079 C CA . GLU B 1 334 ? 6.809 74.975 4.044 1.00 14.68 331 GLU B CA 1
ATOM 7080 C C . GLU B 1 334 ? 7.181 73.527 4.266 1.00 14.37 331 GLU B C 1
ATOM 7081 O O . GLU B 1 334 ? 6.841 72.669 3.456 1.00 14.91 331 GLU B O 1
ATOM 7087 N N . ASP B 1 335 ? 7.873 73.262 5.368 1.00 13.07 332 ASP B N 1
ATOM 7088 C CA . ASP B 1 335 ? 8.309 71.904 5.683 1.00 10.99 332 ASP B CA 1
ATOM 7089 C C . ASP B 1 335 ? 7.134 70.941 5.821 1.00 11.83 332 ASP B C 1
ATOM 7090 O O . ASP B 1 335 ? 7.165 69.827 5.272 1.00 11.82 332 ASP B O 1
ATOM 7095 N N . ALA B 1 336 ? 6.102 71.360 6.543 1.00 12.85 333 ALA B N 1
ATOM 7096 C CA . ALA B 1 336 ? 4.959 70.500 6.759 1.00 11.61 333 ALA B CA 1
ATOM 7097 C C . ALA B 1 336 ? 4.310 70.183 5.409 1.00 12.43 333 ALA B C 1
ATOM 7098 O O . ALA B 1 336 ? 3.964 69.027 5.127 1.00 12.11 333 ALA B O 1
ATOM 7100 N N . ALA B 1 337 ? 4.175 71.205 4.561 1.00 12.43 334 ALA B N 1
ATOM 7101 C CA . ALA B 1 337 ? 3.571 71.012 3.250 1.00 12.97 334 ALA B CA 1
ATOM 7102 C C . ALA B 1 337 ? 4.429 70.149 2.322 1.00 13.19 334 ALA B C 1
ATOM 7103 O O . ALA B 1 337 ? 3.892 69.324 1.564 1.00 13.61 334 ALA B O 1
ATOM 7105 N N . SER B 1 338 ? 5.742 70.338 2.375 1.00 13.06 335 SER B N 1
ATOM 7106 C CA . SER B 1 338 ? 6.638 69.576 1.521 1.00 14.04 335 SER B CA 1
ATOM 7107 C C . SER B 1 338 ? 6.604 68.100 1.931 1.00 12.73 335 SER B C 1
ATOM 7108 O O . SER B 1 338 ? 6.680 67.221 1.096 1.00 11.81 335 SER B O 1
ATOM 7111 N N . LEU B 1 339 ? 6.457 67.837 3.225 1.00 13.82 336 LEU B N 1
ATOM 7112 C CA . LEU B 1 339 ? 6.363 66.470 3.703 1.00 13.14 336 LEU B CA 1
ATOM 7113 C C . LEU B 1 339 ? 5.059 65.816 3.228 1.00 12.45 336 LEU B C 1
ATOM 7114 O O . LEU B 1 339 ? 5.052 64.647 2.856 1.00 12.83 336 LEU B O 1
ATOM 7119 N N . ARG B 1 340 ? 3.967 66.581 3.193 1.00 11.70 337 ARG B N 1
ATOM 7120 C CA . ARG B 1 340 ? 2.698 66.062 2.663 1.00 12.54 337 ARG B CA 1
ATOM 7121 C C . ARG B 1 340 ? 2.835 65.762 1.166 1.00 13.02 337 ARG B C 1
ATOM 7122 O O . ARG B 1 340 ? 2.309 64.758 0.693 1.00 11.77 337 ARG B O 1
ATOM 7130 N N . ALA B 1 341 ? 3.544 66.633 0.444 1.00 12.95 338 ALA B N 1
ATOM 7131 C CA . ALA B 1 341 ? 3.854 66.420 -0.972 1.00 9.50 338 ALA B CA 1
ATOM 7132 C C . ALA B 1 341 ? 4.719 65.183 -1.170 1.00 9.09 338 ALA B C 1
ATOM 7133 O O . ALA B 1 341 ? 4.517 64.431 -2.113 1.00 10.29 338 ALA B O 1
ATOM 7135 N N . PHE B 1 342 ? 5.700 64.998 -0.300 1.00 9.38 339 PHE B N 1
ATOM 7136 C CA . PHE B 1 342 ? 6.550 63.808 -0.345 1.00 9.02 339 PHE B CA 1
ATOM 7137 C C . PHE B 1 342 ? 5.690 62.563 -0.192 1.00 9.10 339 PHE B C 1
ATOM 7138 O O . PHE B 1 342 ? 5.791 61.606 -0.968 1.00 9.51 339 PHE B O 1
ATOM 7146 N N . THR B 1 343 ? 4.828 62.591 0.811 1.00 9.02 340 THR B N 1
ATOM 7147 C CA . THR B 1 343 ? 3.902 61.497 1.034 1.00 8.13 340 THR B CA 1
ATOM 7148 C C . THR B 1 343 ? 2.990 61.261 -0.180 1.00 8.83 340 THR B C 1
ATOM 7149 O O . THR B 1 343 ? 2.746 60.125 -0.540 1.00 9.10 340 THR B O 1
ATOM 7153 N N . GLU B 1 344 ? 2.509 62.320 -0.830 1.00 11.10 341 GLU B N 1
ATOM 7154 C CA . GLU B 1 344 ? 1.643 62.146 -2.005 1.00 13.00 341 GLU B CA 1
ATOM 7155 C C . GLU B 1 344 ? 2.399 61.464 -3.152 1.00 11.60 341 GLU B C 1
ATOM 7156 O O . GLU B 1 344 ? 1.877 60.546 -3.792 1.00 12.96 341 GLU B O 1
ATOM 7162 N N . ALA B 1 345 ? 3.640 61.894 -3.372 1.00 9.24 342 ALA B N 1
ATOM 7163 C CA . ALA B 1 345 ? 4.507 61.294 -4.393 1.00 10.81 342 ALA B CA 1
ATOM 7164 C C . ALA B 1 345 ? 4.779 59.805 -4.091 1.00 9.49 342 ALA B C 1
ATOM 7165 O O . ALA B 1 345 ? 4.584 58.952 -4.950 1.00 9.10 342 ALA B O 1
ATOM 7167 N N . MET B 1 346 ? 5.184 59.490 -2.868 1.00 8.19 343 MET B N 1
ATOM 7168 C CA . MET B 1 346 ? 5.395 58.083 -2.479 1.00 8.41 343 MET B CA 1
ATOM 7169 C C . MET 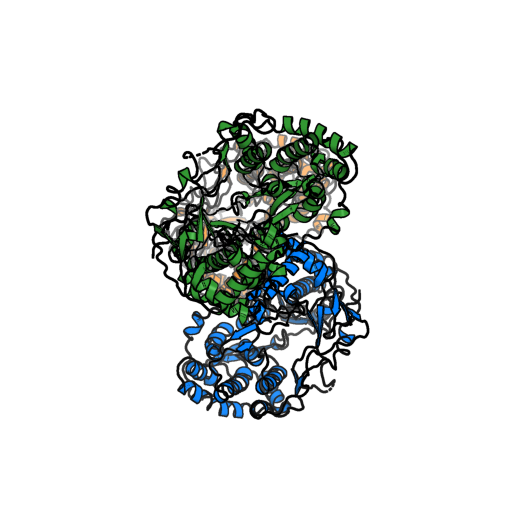B 1 346 ? 4.124 57.245 -2.698 1.00 6.91 343 MET B C 1
ATOM 7170 O O . MET B 1 346 ? 4.171 56.098 -3.170 1.00 7.21 343 MET B O 1
ATOM 7175 N N . THR B 1 347 ? 2.982 57.821 -2.332 1.00 7.84 344 THR B N 1
ATOM 7176 C CA . THR B 1 347 ? 1.695 57.163 -2.498 1.00 10.28 344 THR B CA 1
ATOM 7177 C C . THR B 1 347 ? 1.421 56.865 -3.974 1.00 9.03 344 THR B C 1
ATOM 7178 O O . THR B 1 347 ? 1.009 55.747 -4.320 1.00 8.87 344 THR B O 1
ATOM 7182 N N . ARG B 1 348 ? 1.709 57.834 -4.845 1.00 8.41 345 ARG B N 1
ATOM 7183 C CA . ARG B 1 348 ? 1.573 57.633 -6.283 1.00 9.66 345 ARG B CA 1
ATOM 7184 C C . ARG B 1 348 ? 2.470 56.508 -6.766 1.00 9.56 345 ARG B C 1
ATOM 7185 O O . ARG B 1 348 ? 2.069 55.710 -7.615 1.00 12.09 345 ARG B O 1
ATOM 7193 N N . TYR B 1 349 ? 3.658 56.408 -6.172 1.00 8.56 346 TYR B N 1
ATOM 7194 C CA . TYR B 1 349 ? 4.606 55.334 -6.508 1.00 7.98 346 TYR B CA 1
ATOM 7195 C C . TYR B 1 349 ? 4.302 53.958 -5.872 1.00 8.92 346 TYR B C 1
ATOM 7196 O O . TYR B 1 349 ? 5.091 53.016 -6.026 1.00 9.04 346 TYR B O 1
ATOM 7205 N N A SER B 1 350 ? 3.225 53.917 -5.089 0.50 7.98 347 SER B N 1
ATOM 7206 N N B SER B 1 350 ? 3.149 53.850 -5.222 0.50 9.36 347 SER B N 1
ATOM 7207 C CA A SER B 1 350 ? 2.575 52.723 -4.511 0.50 8.02 347 SER B CA 1
ATOM 7208 C CA B SER B 1 350 ? 2.712 52.663 -4.491 0.50 9.67 347 SER B CA 1
ATOM 7209 C C A SER B 1 350 ? 2.832 52.561 -3.013 0.50 8.84 347 SER B C 1
ATOM 7210 C C B SER B 1 350 ? 3.593 52.484 -3.270 0.50 11.39 347 SER B C 1
ATOM 7211 O O A SER B 1 350 ? 2.261 51.648 -2.402 0.50 7.31 347 SER B O 1
ATOM 7212 O O B SER B 1 350 ? 4.351 51.498 -3.153 0.50 11.86 347 SER B O 1
ATOM 7217 N N . ALA B 1 351 ? 3.574 53.492 -2.411 1.00 10.78 348 ALA B N 1
ATOM 7218 C CA . ALA B 1 351 ? 4.126 53.333 -1.069 1.00 10.86 348 ALA B CA 1
ATOM 7219 C C . ALA B 1 351 ? 3.502 54.339 -0.102 1.00 10.48 348 ALA B C 1
ATOM 7220 O O . ALA B 1 351 ? 4.199 55.226 0.398 1.00 11.53 348 ALA B O 1
ATOM 7222 N N . PRO B 1 352 ? 2.186 54.217 0.174 1.00 15.89 349 PRO B N 1
ATOM 7223 C CA . PRO B 1 352 ? 1.617 55.145 1.138 1.00 15.85 349 PRO B CA 1
ATOM 7224 C C . PRO B 1 352 ? 2.044 54.812 2.554 1.00 13.81 349 PRO B C 1
ATOM 7225 O O . PRO B 1 352 ? 2.512 53.694 2.808 1.00 12.83 349 PRO B O 1
ATOM 7229 N N . PRO B 1 353 ? 1.883 55.771 3.477 1.00 13.84 350 PRO B N 1
ATOM 7230 C CA . PRO B 1 353 ? 2.393 55.586 4.811 1.00 16.15 350 PRO B CA 1
ATOM 7231 C C . PRO B 1 353 ? 1.398 54.912 5.717 1.00 15.78 350 PRO B C 1
ATOM 7232 O O . PRO B 1 353 ? 0.203 54.820 5.392 1.00 16.15 350 PRO B O 1
ATOM 7236 N N . GLY B 1 354 ? 1.902 54.420 6.839 1.00 17.73 351 GLY B N 1
ATOM 7237 C CA . GLY B 1 354 ? 1.055 53.970 7.918 1.00 20.46 351 GLY B CA 1
ATOM 7238 C C . GLY B 1 354 ? 0.795 55.175 8.789 1.00 24.07 351 GLY B C 1
ATOM 7239 O O . GLY B 1 354 ? -0.273 55.783 8.731 1.00 29.34 351 GLY B O 1
ATOM 7240 N N . ASP B 1 355 ? 1.794 55.526 9.589 1.00 23.48 352 ASP B N 1
ATOM 7241 C CA . ASP B 1 355 ? 1.770 56.762 10.362 1.00 23.44 352 ASP B CA 1
ATOM 7242 C C . ASP B 1 355 ? 2.207 57.860 9.416 1.00 21.25 352 ASP B C 1
ATOM 7243 O O . ASP B 1 355 ? 3.221 57.692 8.751 1.00 21.83 352 ASP B O 1
ATOM 7248 N N . PRO B 1 356 ? 1.460 58.981 9.334 1.00 20.86 353 PRO B N 1
ATOM 7249 C CA . PRO B 1 356 ? 1.978 60.054 8.472 1.00 19.55 353 PRO B CA 1
ATOM 7250 C C . PRO B 1 356 ? 3.301 60.579 9.009 1.00 16.98 353 PRO B C 1
ATOM 7251 O O . PRO B 1 356 ? 3.474 60.655 10.226 1.00 17.92 353 PRO B O 1
ATOM 7255 N N . PRO B 1 357 ? 4.237 60.934 8.118 1.00 15.32 354 PRO B N 1
ATOM 7256 C CA . PRO B 1 357 ? 5.511 61.430 8.613 1.00 16.42 354 PRO B CA 1
ATOM 7257 C C . PRO B 1 357 ? 5.391 62.795 9.288 1.00 15.98 354 PRO B C 1
ATOM 7258 O O . PRO B 1 357 ? 4.554 63.609 8.906 1.00 18.63 354 PRO B O 1
ATOM 7262 N N . GLN B 1 358 ? 6.240 63.032 10.279 1.00 15.06 355 GLN B N 1
ATOM 7263 C CA . GLN B 1 358 ? 6.246 64.294 11.008 1.00 17.17 355 GLN B CA 1
ATOM 7264 C C . GLN B 1 358 ? 7.579 64.997 10.838 1.00 13.68 355 GLN B C 1
ATOM 7265 O O . GLN B 1 358 ? 8.615 64.361 10.966 1.00 13.76 355 GLN B O 1
ATOM 7271 N N . PRO B 1 359 ? 7.573 66.308 10.537 1.00 11.84 356 PRO B N 1
ATOM 7272 C CA . PRO B 1 359 ? 8.862 66.993 10.479 1.00 13.90 356 PRO B CA 1
ATOM 7273 C C . PRO B 1 359 ? 9.430 67.109 11.884 1.00 14.17 356 PRO B C 1
ATOM 7274 O O . PRO B 1 359 ? 8.676 67.416 12.821 1.00 12.82 356 PRO B O 1
ATOM 7278 N N . GLU B 1 360 ? 10.726 66.854 12.027 1.00 11.90 357 GLU B N 1
ATOM 7279 C CA . GLU B 1 360 ? 11.405 66.958 13.319 1.00 12.39 357 GLU B CA 1
ATOM 7280 C C . GLU B 1 360 ? 12.529 67.967 13.225 1.00 11.13 357 GLU B C 1
ATOM 7281 O O . GLU B 1 360 ? 13.259 67.991 12.234 1.00 11.09 357 GLU B O 1
ATOM 7287 N N . TYR B 1 361 ? 12.685 68.777 14.280 1.00 11.38 358 TYR B N 1
ATOM 7288 C CA . TYR B 1 361 ? 13.760 69.767 14.357 1.00 12.56 358 TYR B CA 1
ATOM 7289 C C . TYR B 1 361 ? 14.796 69.434 15.453 1.00 12.46 358 TYR B C 1
ATOM 7290 O O . TYR B 1 361 ? 15.652 70.260 15.796 1.00 13.67 358 TYR B O 1
ATOM 7299 N N . ASP B 1 362 ? 14.717 68.197 15.954 1.00 13.53 359 ASP B N 1
ATOM 7300 C CA . ASP B 1 362 ? 15.623 67.654 16.953 1.00 13.14 359 ASP B CA 1
ATOM 7301 C C . ASP B 1 362 ? 15.986 66.256 16.470 1.00 11.69 359 ASP B C 1
ATOM 7302 O O . ASP B 1 362 ? 15.125 65.419 16.301 1.00 13.16 359 ASP B O 1
ATOM 7307 N N . LEU B 1 363 ? 17.267 66.025 16.222 1.00 11.78 360 LEU B N 1
ATOM 7308 C CA . LEU B 1 363 ? 17.722 64.746 15.696 1.00 10.72 360 LEU B CA 1
ATOM 7309 C C . LEU B 1 363 ? 17.274 63.579 16.577 1.00 10.59 360 LEU B C 1
ATOM 7310 O O . LEU B 1 363 ? 17.001 62.496 16.085 1.00 12.37 360 LEU B O 1
ATOM 7315 N N . GLU B 1 364 ? 17.203 63.806 17.883 1.00 11.68 361 GLU B N 1
ATOM 7316 C CA . GLU B 1 364 ? 16.857 62.730 18.817 1.00 13.43 361 GLU B CA 1
ATOM 7317 C C . GLU B 1 364 ? 15.412 62.250 18.667 1.00 13.52 361 GLU B C 1
ATOM 7318 O O . GLU B 1 364 ? 15.068 61.171 19.151 1.00 15.51 361 GLU B O 1
ATOM 7324 N N . LEU B 1 365 ? 14.580 63.054 18.007 1.00 13.30 362 LEU B N 1
ATOM 7325 C CA . LEU B 1 365 ? 13.162 62.750 17.817 1.00 14.68 362 LEU B CA 1
ATOM 7326 C C . LEU B 1 365 ? 12.852 61.908 16.562 1.00 15.58 362 LEU B C 1
ATOM 7327 O O . LEU B 1 365 ? 11.701 61.535 16.317 1.00 15.97 362 LEU B O 1
ATOM 7332 N N . ILE B 1 366 ? 13.877 61.605 15.778 1.00 12.97 363 ILE B N 1
ATOM 7333 C CA . ILE B 1 366 ? 13.722 60.761 14.602 1.00 13.05 363 ILE B CA 1
ATOM 7334 C C . ILE B 1 366 ? 13.993 59.317 15.004 1.00 12.93 363 ILE B C 1
ATOM 7335 O O . ILE B 1 366 ? 15.013 59.024 15.617 1.00 10.23 363 ILE B O 1
ATOM 7340 N N . THR B 1 367 ? 13.062 58.431 14.675 1.00 12.03 364 THR B N 1
ATOM 7341 C CA . THR B 1 367 ? 13.208 57.011 14.956 1.00 11.34 364 THR B CA 1
ATOM 7342 C C . THR B 1 367 ? 13.444 56.303 13.636 1.00 11.48 364 THR B C 1
ATOM 7343 O O . THR B 1 367 ? 12.673 56.470 12.689 1.00 15.87 364 THR B O 1
ATOM 7347 N N . SER B 1 368 ? 14.530 55.538 13.571 1.00 9.38 365 SER B N 1
ATOM 7348 C CA . SER B 1 368 ? 14.922 54.840 12.367 1.00 10.28 365 SER B CA 1
ATOM 7349 C C . SER B 1 368 ? 15.492 53.484 12.753 1.00 9.58 365 SER B C 1
ATOM 7350 O O . SER B 1 368 ? 16.385 53.407 13.601 1.00 8.69 365 SER B O 1
ATOM 7353 N N . CYS B 1 369 ? 14.985 52.420 12.138 1.00 8.71 366 CYS B N 1
ATOM 7354 C CA . CYS B 1 369 ? 15.342 51.052 12.524 1.00 8.84 366 CYS B CA 1
ATOM 7355 C C . CYS B 1 369 ? 15.157 50.892 14.043 1.00 9.63 366 CYS B C 1
ATOM 7356 O O . CYS B 1 369 ? 16.030 50.389 14.730 1.00 10.30 366 CYS B O 1
ATOM 7359 N N . SER B 1 370 ? 14.011 51.372 14.533 1.00 9.13 367 SER B N 1
ATOM 7360 C CA . SER B 1 370 ? 13.619 51.356 15.958 1.00 10.48 367 SER B CA 1
ATOM 7361 C C . SER B 1 370 ? 14.441 52.250 16.882 1.00 10.82 367 SER B C 1
ATOM 7362 O O . SER B 1 370 ? 14.158 52.298 18.085 1.00 12.21 367 SER B O 1
ATOM 7365 N N . SER B 1 371 ? 15.428 52.963 16.346 1.00 8.40 368 SER B N 1
ATOM 7366 C CA . SER B 1 371 ? 16.427 53.566 17.177 1.00 8.39 368 SER B CA 1
ATOM 7367 C C . SER B 1 371 ? 16.463 55.075 17.014 1.00 9.30 368 SER B C 1
ATOM 7368 O O . SER B 1 371 ? 16.083 55.611 15.965 1.00 10.17 368 SER B O 1
ATOM 7371 N N . ASN B 1 372 ? 16.957 55.747 18.051 1.00 9.10 369 ASN B N 1
ATOM 7372 C CA . ASN B 1 372 ? 17.145 57.183 18.031 1.00 9.36 369 ASN B CA 1
ATOM 7373 C C . ASN B 1 372 ? 18.503 57.554 18.592 1.00 8.50 369 ASN B C 1
ATOM 7374 O O . ASN B 1 372 ? 19.091 56.821 19.402 1.00 9.28 369 ASN B O 1
ATOM 7379 N N . VAL B 1 373 ? 18.986 58.718 18.174 1.00 9.08 370 VAL B N 1
ATOM 7380 C CA . VAL B 1 373 ? 20.254 59.250 18.669 1.00 8.97 370 VAL B CA 1
ATOM 7381 C C . VAL B 1 373 ? 20.022 59.791 20.066 1.00 9.56 370 VAL B C 1
ATOM 7382 O O . VAL B 1 373 ? 18.988 60.397 20.317 1.00 11.96 370 VAL B O 1
ATOM 7386 N N . SER B 1 374 ? 20.971 59.558 20.965 1.00 11.03 371 SER B N 1
ATOM 7387 C CA . SER B 1 374 ? 20.967 60.214 22.268 1.00 12.26 371 SER B CA 1
ATOM 7388 C C . SER B 1 374 ? 22.405 60.608 22.605 1.00 11.75 371 SER B C 1
ATOM 7389 O O . SER B 1 374 ? 23.333 60.311 21.862 1.00 11.74 371 SER B O 1
ATOM 7392 N N . VAL B 1 375 ? 22.586 61.296 23.722 1.00 12.48 372 VAL B N 1
ATOM 7393 C CA . VAL B 1 375 ? 23.909 61.771 24.107 1.00 13.31 372 VAL B CA 1
ATOM 7394 C C . VAL B 1 375 ? 24.248 61.338 25.532 1.00 13.67 372 VAL B C 1
ATOM 7395 O O . VAL B 1 375 ? 23.380 61.288 26.401 1.00 13.61 372 VAL B O 1
ATOM 7399 N N . ALA B 1 376 ? 25.516 61.010 25.729 1.00 14.74 373 ALA B N 1
ATOM 7400 C CA . ALA B 1 376 ? 26.105 60.792 27.055 1.00 15.67 373 ALA B CA 1
ATOM 7401 C C . ALA B 1 376 ? 27.531 61.367 27.058 1.00 16.33 373 ALA B C 1
ATOM 7402 O O . ALA B 1 376 ? 27.958 62.011 26.100 1.00 17.13 373 ALA B O 1
ATOM 7404 N N . HIS B 1 377 ? 28.273 61.141 28.138 1.00 17.12 374 HIS B N 1
ATOM 7405 C CA . HIS B 1 377 ? 29.628 61.653 28.240 1.00 18.05 374 HIS B CA 1
ATOM 7406 C C . HIS B 1 377 ? 30.613 60.545 28.528 1.00 17.60 374 HIS B C 1
ATOM 7407 O O . HIS B 1 377 ? 30.282 59.588 29.228 1.00 17.01 374 HIS B O 1
ATOM 7414 N N . ASP B 1 378 ? 31.822 60.666 27.985 1.00 19.34 375 ASP B N 1
ATOM 7415 C CA . ASP B 1 378 ? 32.866 59.681 28.255 1.00 20.98 375 ASP B CA 1
ATOM 7416 C C . ASP B 1 378 ? 33.534 59.994 29.596 1.00 22.20 375 ASP B C 1
ATOM 7417 O O . ASP B 1 378 ? 33.098 60.895 30.314 1.00 21.05 375 ASP B O 1
ATOM 7422 N N . GLY B 1 379 ? 34.568 59.228 29.931 1.00 25.75 376 GLY B N 1
ATOM 7423 C CA . GLY B 1 379 ? 35.274 59.379 31.205 1.00 28.64 376 GLY B CA 1
ATOM 7424 C C . GLY B 1 379 ? 35.814 60.777 31.438 1.00 31.57 376 GLY B C 1
ATOM 7425 O O . GLY B 1 379 ? 35.891 61.236 32.581 1.00 34.19 376 GLY B O 1
ATOM 7426 N N . ALA B 1 380 ? 36.193 61.451 30.353 1.00 32.16 377 ALA B N 1
ATOM 7427 C CA . ALA B 1 380 ? 36.736 62.806 30.420 1.00 31.65 377 ALA B CA 1
ATOM 7428 C C . ALA B 1 380 ? 35.685 63.898 30.216 1.00 32.34 377 ALA B C 1
ATOM 7429 O O . ALA B 1 380 ? 36.039 65.072 30.102 1.00 33.92 377 ALA B O 1
ATOM 7431 N N . GLY B 1 381 ? 34.406 63.523 30.171 1.00 29.83 378 GLY B N 1
ATOM 7432 C CA . GLY B 1 381 ? 33.301 64.492 30.089 1.00 29.47 378 GLY B CA 1
ATOM 7433 C C . GLY B 1 381 ? 32.931 64.976 28.688 1.00 28.42 378 GLY B C 1
ATOM 7434 O O . GLY B 1 381 ? 32.069 65.845 28.533 1.00 30.57 378 GLY B O 1
ATOM 7435 N N . LYS B 1 382 ? 33.579 64.411 27.675 1.00 28.29 379 LYS B N 1
ATOM 7436 C CA . LYS B 1 382 ? 33.290 64.736 26.275 1.00 26.98 379 LYS B CA 1
ATOM 7437 C C . LYS B 1 382 ? 31.954 64.121 25.860 1.00 24.17 379 LYS B C 1
ATOM 7438 O O . LYS B 1 382 ? 31.678 62.958 26.193 1.00 20.73 379 LYS B O 1
ATOM 7444 N N . ARG B 1 383 ? 31.138 64.902 25.149 1.00 21.70 380 ARG B N 1
ATOM 7445 C CA . ARG B 1 383 ? 29.877 64.416 24.569 1.00 22.01 380 ARG B CA 1
ATOM 7446 C C . ARG B 1 383 ? 30.117 63.262 23.608 1.00 18.65 380 ARG B C 1
ATOM 7447 O O . ARG B 1 383 ? 30.976 63.351 22.733 1.00 17.87 380 ARG B O 1
ATOM 7455 N N . VAL B 1 384 ? 29.340 62.189 23.760 1.00 13.92 381 VAL B N 1
ATOM 7456 C CA . VAL B 1 384 ? 29.396 61.062 22.839 1.00 15.51 381 VAL B CA 1
ATOM 7457 C C . VAL B 1 384 ? 27.987 60.774 22.375 1.00 12.19 381 VAL B C 1
ATOM 7458 O O . VAL B 1 384 ? 27.095 60.621 23.193 1.00 12.27 381 VAL B O 1
ATOM 7462 N N . TYR B 1 385 ? 27.787 60.707 21.061 1.00 10.77 382 TYR B N 1
ATOM 7463 C CA . TYR B 1 385 ? 26.494 60.348 20.499 1.00 12.84 382 TYR B CA 1
ATOM 7464 C C . TYR B 1 385 ? 26.450 58.832 20.323 1.00 10.08 382 TYR B C 1
ATOM 7465 O O . TYR B 1 385 ? 27.455 58.202 19.995 1.00 11.92 382 TYR B O 1
ATOM 7474 N N . TYR B 1 386 ? 25.287 58.252 20.574 1.00 7.70 383 TYR B N 1
ATOM 7475 C CA . TYR B 1 386 ? 25.099 56.820 20.406 1.00 9.10 383 TYR B CA 1
ATOM 7476 C C . TYR B 1 386 ? 23.641 56.573 20.059 1.00 8.04 383 TYR B C 1
ATOM 7477 O O . TYR B 1 386 ? 22.792 57.432 20.281 1.00 8.23 383 TYR B O 1
ATOM 7486 N N . LEU B 1 387 ? 23.367 55.396 19.510 1.00 9.62 384 LEU B N 1
ATOM 7487 C CA . LEU B 1 387 ? 22.003 55.008 19.169 1.00 7.74 384 LEU B CA 1
ATOM 7488 C C . LEU B 1 387 ? 21.410 54.139 20.255 1.00 9.26 384 LEU B C 1
ATOM 7489 O O . LEU B 1 387 ? 22.057 53.218 20.766 1.00 9.60 384 LEU B O 1
ATOM 7494 N N . THR B 1 388 ? 20.162 54.427 20.581 1.00 9.13 385 THR B N 1
ATOM 7495 C CA . THR B 1 388 ? 19.438 53.667 21.577 1.00 8.99 385 THR B CA 1
ATOM 7496 C C . THR B 1 388 ? 18.041 53.372 21.072 1.00 9.22 385 THR B C 1
ATOM 7497 O O . THR B 1 388 ? 17.664 53.757 19.972 1.00 10.86 385 THR B O 1
ATOM 7501 N N . ARG B 1 389 ? 17.270 52.675 21.887 1.00 9.21 386 ARG B N 1
ATOM 7502 C CA . ARG B 1 389 ? 15.895 52.336 21.533 1.00 8.05 386 ARG B CA 1
ATOM 7503 C C . ARG B 1 389 ? 15.146 52.047 22.816 1.00 9.87 386 ARG B C 1
ATOM 7504 O O . ARG B 1 389 ? 15.758 51.854 23.869 1.00 8.59 386 ARG B O 1
ATOM 7512 N N . ASP B 1 390 ? 13.823 52.034 22.729 1.00 9.37 387 ASP B N 1
ATOM 7513 C CA . ASP B 1 390 ? 13.013 51.605 23.840 1.00 10.40 387 ASP B CA 1
ATOM 7514 C C . ASP B 1 390 ? 13.370 50.134 24.131 1.00 10.24 387 ASP B C 1
ATOM 7515 O O . ASP B 1 390 ? 13.349 49.307 23.227 1.00 9.36 387 ASP B O 1
ATOM 7520 N N . PRO B 1 391 ? 13.730 49.816 25.390 1.00 8.30 388 PRO B N 1
ATOM 7521 C CA . PRO B 1 391 ? 14.213 48.459 25.678 1.00 8.81 388 PRO B CA 1
ATOM 7522 C C . PRO B 1 391 ? 13.151 47.395 25.915 1.00 6.53 388 PRO B C 1
ATOM 7523 O O . PRO B 1 391 ? 13.491 46.251 26.238 1.00 8.85 388 PRO B O 1
ATOM 7527 N N . THR B 1 392 ? 11.883 47.743 25.734 1.00 7.24 389 THR B N 1
ATOM 7528 C CA . THR B 1 392 ? 10.813 46.831 26.081 1.00 6.42 389 THR B CA 1
ATOM 7529 C C . THR B 1 392 ? 10.937 45.513 25.311 1.00 6.84 389 THR B C 1
ATOM 7530 O O . THR B 1 392 ? 11.001 44.439 25.900 1.00 8.28 389 THR B O 1
ATOM 7534 N N . THR B 1 393 ? 10.987 45.597 23.983 1.00 7.62 390 THR B N 1
ATOM 7535 C CA . THR B 1 393 ? 11.022 44.388 23.198 1.00 7.36 390 THR B CA 1
ATOM 7536 C C . THR B 1 393 ? 12.314 43.611 23.434 1.00 5.98 390 THR B C 1
ATOM 7537 O O . THR B 1 393 ? 12.253 42.404 23.635 1.00 6.33 390 THR B O 1
ATOM 7541 N N . PRO B 1 394 ? 13.482 44.289 23.411 1.00 6.80 391 PRO B N 1
ATOM 7542 C CA . PRO B 1 394 ? 14.701 43.562 23.788 1.00 7.02 391 PRO B CA 1
ATOM 7543 C C . PRO B 1 394 ? 14.618 42.798 25.108 1.00 5.45 391 PRO B C 1
ATOM 7544 O O . PRO B 1 394 ? 15.077 41.673 25.182 1.00 7.77 391 PRO B O 1
ATOM 7548 N N . LEU B 1 395 ? 14.046 43.406 26.138 1.00 7.64 392 LEU B N 1
ATOM 7549 C CA . LEU B 1 395 ? 13.990 42.751 27.454 1.00 6.94 392 LEU B CA 1
ATOM 7550 C C . LEU B 1 395 ? 13.026 41.594 27.454 1.00 6.58 392 LEU B C 1
ATOM 7551 O O . LEU B 1 395 ? 13.315 40.537 28.025 1.00 8.50 392 LEU B O 1
ATOM 7556 N N . ALA B 1 396 ? 11.885 41.774 26.790 1.00 5.84 393 ALA B N 1
ATOM 7557 C CA . ALA B 1 396 ? 10.894 40.703 26.692 1.00 6.99 393 ALA B CA 1
ATOM 7558 C C . ALA B 1 396 ? 11.475 39.486 25.994 1.00 5.08 393 ALA B C 1
ATOM 7559 O O . ALA B 1 396 ? 11.299 38.346 26.464 1.00 6.55 393 ALA B O 1
ATOM 7561 N N . ARG B 1 397 ? 12.155 39.728 24.867 1.00 6.26 394 ARG B N 1
ATOM 7562 C CA . ARG B 1 397 ? 12.818 38.640 24.127 1.00 6.16 394 ARG B CA 1
ATOM 7563 C C . ARG B 1 397 ? 13.933 37.996 24.940 1.00 5.18 394 ARG B C 1
ATOM 7564 O O . ARG B 1 397 ? 14.087 36.787 24.935 1.00 8.01 394 ARG B O 1
ATOM 7572 N N . ALA B 1 398 ? 14.718 38.811 25.640 1.00 5.74 395 ALA B N 1
ATOM 7573 C CA . ALA B 1 398 ? 15.787 38.288 26.468 1.00 4.65 395 ALA B CA 1
ATOM 7574 C C . ALA B 1 398 ? 15.235 37.357 27.546 1.00 5.45 395 ALA B C 1
ATOM 7575 O O . ALA B 1 398 ? 15.829 36.311 27.833 1.00 7.31 395 ALA B O 1
ATOM 7577 N N . ALA B 1 399 ? 14.089 37.706 28.135 1.00 6.30 396 ALA B N 1
ATOM 7578 C CA . ALA B 1 399 ? 13.526 36.820 29.160 1.00 6.89 396 ALA B CA 1
ATOM 7579 C C . ALA B 1 399 ? 13.105 35.477 28.542 1.00 7.07 396 ALA B C 1
ATOM 7580 O O . ALA B 1 399 ? 13.399 34.416 29.097 1.00 8.20 396 ALA B O 1
ATOM 7582 N N . TRP B 1 400 ? 12.456 35.520 27.374 1.00 5.80 397 TRP B N 1
ATOM 7583 C CA . TRP B 1 400 ? 12.051 34.286 26.719 1.00 6.68 397 TRP B CA 1
ATOM 7584 C C . TRP B 1 400 ? 13.279 33.439 26.390 1.00 6.42 397 TRP B C 1
ATOM 7585 O O . TRP B 1 400 ? 13.288 32.225 26.603 1.00 7.32 397 TRP B O 1
ATOM 7596 N N . GLU B 1 401 ? 14.321 34.101 25.883 1.00 6.14 398 GLU B N 1
ATOM 7597 C CA . GLU B 1 401 ? 15.538 33.423 25.492 1.00 6.59 398 GLU B CA 1
ATOM 7598 C C . GLU B 1 401 ? 16.333 32.854 26.658 1.00 7.38 398 GLU B C 1
ATOM 7599 O O . GLU B 1 401 ? 17.166 31.951 26.488 1.00 9.99 398 GLU B O 1
ATOM 7605 N N . THR B 1 402 ? 16.077 33.379 27.840 1.00 5.26 399 THR B N 1
ATOM 7606 C CA . THR B 1 402 ? 16.641 32.803 29.059 1.00 7.55 399 THR B CA 1
ATOM 7607 C C . THR B 1 402 ? 15.842 31.555 29.482 1.00 6.87 399 THR B C 1
ATOM 7608 O O . THR B 1 402 ? 16.418 30.576 29.939 1.00 8.00 399 THR B O 1
ATOM 7612 N N . ALA B 1 403 ? 14.518 31.604 29.328 1.00 6.45 400 ALA B N 1
ATOM 7613 C CA . ALA B 1 403 ? 13.638 30.502 29.747 1.00 7.00 400 ALA B CA 1
ATOM 7614 C C . ALA B 1 403 ? 13.770 29.240 28.869 1.00 8.24 400 ALA B C 1
ATOM 7615 O O . ALA B 1 403 ? 13.645 28.114 29.359 1.00 9.23 400 ALA B O 1
ATOM 7617 N N . ARG B 1 404 ? 13.978 29.438 27.576 1.00 6.74 401 ARG B N 1
ATOM 7618 C CA . ARG B 1 404 ? 13.993 28.343 26.610 1.00 6.76 401 ARG B CA 1
ATOM 7619 C C . ARG B 1 404 ? 15.104 28.532 25.597 1.00 9.72 401 ARG B C 1
ATOM 7620 O O . ARG B 1 404 ? 15.417 29.650 25.211 1.00 12.68 401 ARG B O 1
ATOM 7628 N N . HIS B 1 405 ? 15.682 27.426 25.146 1.00 11.60 402 HIS B N 1
ATOM 7629 C CA . HIS B 1 405 ? 16.710 27.482 24.125 1.00 11.89 402 HIS B CA 1
ATOM 7630 C C . HIS B 1 405 ? 16.098 27.906 22.801 1.00 13.16 402 HIS B C 1
ATOM 7631 O O . HIS B 1 405 ? 15.155 27.293 22.333 1.00 17.31 402 HIS B O 1
ATOM 7638 N N . THR B 1 406 ? 16.627 28.978 22.228 1.00 14.34 403 THR B N 1
ATOM 7639 C CA . THR B 1 406 ? 16.169 29.489 20.946 1.00 16.12 403 THR B CA 1
ATOM 7640 C C . THR B 1 406 ? 17.339 29.401 19.972 1.00 15.31 403 THR B C 1
ATOM 7641 O O . THR B 1 406 ? 18.490 29.598 20.367 1.00 15.76 403 THR B O 1
ATOM 7645 N N . PRO B 1 407 ? 17.058 29.085 18.700 1.00 19.81 404 PRO B N 1
ATOM 7646 C CA . PRO B 1 407 ? 18.127 28.928 17.700 1.00 20.20 404 PRO B CA 1
ATOM 7647 C C . PRO B 1 407 ? 18.896 30.223 17.449 1.00 19.77 404 PRO B C 1
ATOM 7648 O O . PRO B 1 407 ? 20.107 30.185 17.281 1.00 22.12 404 PRO B O 1
ATOM 7652 N N . VAL B 1 408 ? 18.197 31.349 17.434 1.00 18.11 405 VAL B N 1
ATOM 7653 C CA . VAL B 1 408 ? 18.833 32.670 17.318 1.00 17.99 405 VAL B CA 1
ATOM 7654 C C . VAL B 1 408 ? 18.530 33.516 18.548 1.00 17.59 405 VAL B C 1
ATOM 7655 O O . VAL B 1 408 ? 17.378 33.619 18.983 1.00 21.23 405 VAL B O 1
ATOM 7659 N N . ASN B 1 409 ? 19.569 34.139 19.089 1.00 12.32 406 ASN B N 1
ATOM 7660 C CA . ASN B 1 409 ? 19.458 34.951 20.299 1.00 13.43 406 ASN B CA 1
ATOM 7661 C C . ASN B 1 409 ? 19.481 36.457 20.055 1.00 11.80 406 ASN B C 1
ATOM 7662 O O . ASN B 1 409 ? 20.560 37.049 19.828 1.00 15.60 406 ASN B O 1
ATOM 7667 N N . SER B 1 410 ? 18.308 37.089 20.132 1.00 10.49 407 SER B N 1
ATOM 7668 C CA . SER B 1 410 ? 18.224 38.529 19.972 1.00 9.45 407 SER B CA 1
ATOM 7669 C C . SER B 1 410 ? 19.031 39.236 21.049 1.00 8.10 407 SER B C 1
ATOM 7670 O O . SER B 1 410 ? 19.589 40.296 20.803 1.00 8.75 407 SER B O 1
ATOM 7673 N N . TRP B 1 411 ? 19.100 38.657 22.247 1.00 9.21 408 TRP B N 1
ATOM 7674 C CA . TRP B 1 411 ? 19.818 39.330 23.317 1.00 8.97 408 TRP B CA 1
ATOM 7675 C C . TRP B 1 411 ? 21.257 39.642 22.935 1.00 6.64 408 TRP B C 1
ATOM 7676 O O . TRP B 1 411 ? 21.752 40.736 23.211 1.00 9.10 408 TRP B O 1
ATOM 7687 N N . LEU B 1 412 ? 21.921 38.700 22.278 1.00 8.38 409 LEU B N 1
ATOM 7688 C CA . LEU B 1 412 ? 23.325 38.887 21.920 1.00 7.98 409 LEU B CA 1
ATOM 7689 C C . LEU B 1 412 ? 23.502 39.937 20.806 1.00 8.51 409 LEU B C 1
ATOM 7690 O O . LEU B 1 412 ? 24.411 40.763 20.854 1.00 10.09 409 LEU B O 1
ATOM 7695 N N . GLY B 1 413 ? 22.625 39.908 19.813 1.00 7.92 410 GLY B N 1
ATOM 7696 C CA . GLY B 1 413 ? 22.604 40.948 18.797 1.00 6.59 410 GLY B CA 1
ATOM 7697 C C . GLY B 1 413 ? 22.308 42.313 19.383 1.00 7.46 410 GLY B C 1
ATOM 7698 O O . GLY B 1 413 ? 22.909 43.310 18.975 1.00 8.44 410 GLY B O 1
ATOM 7699 N N . ASN B 1 414 ? 21.394 42.368 20.359 1.00 9.07 411 ASN B N 1
ATOM 7700 C CA . ASN B 1 414 ? 21.078 43.636 21.028 1.00 7.68 411 ASN B CA 1
ATOM 7701 C C . ASN B 1 414 ? 22.240 44.163 21.857 1.00 8.68 411 ASN B C 1
ATOM 7702 O O . ASN B 1 414 ? 22.494 45.357 21.852 1.00 9.17 411 ASN B O 1
ATOM 7707 N N . ILE B 1 415 ? 22.982 43.284 22.534 1.00 7.88 412 ILE B N 1
ATOM 7708 C CA . ILE B 1 415 ? 24.169 43.749 23.259 1.00 7.40 412 ILE B CA 1
ATOM 7709 C C . ILE B 1 415 ? 25.189 44.315 22.285 1.00 9.54 412 ILE B C 1
ATOM 7710 O O . ILE B 1 415 ? 25.795 45.352 22.536 1.00 10.65 412 ILE B O 1
ATOM 7715 N N . ILE B 1 416 ? 25.369 43.620 21.174 1.00 8.75 413 ILE B N 1
ATOM 7716 C CA . ILE B 1 416 ? 26.339 44.031 20.174 1.00 7.61 413 ILE B CA 1
ATOM 7717 C C . ILE B 1 416 ? 25.962 45.382 19.561 1.00 9.61 413 ILE B C 1
ATOM 7718 O O . ILE B 1 416 ? 26.808 46.266 19.453 1.00 10.92 413 ILE B O 1
ATOM 7723 N N . MET B 1 417 ? 24.702 45.532 19.159 1.00 7.37 414 MET B N 1
ATOM 7724 C CA . MET B 1 417 ? 24.275 46.731 18.428 1.00 7.71 414 MET B CA 1
ATOM 7725 C C . MET B 1 417 ? 23.979 47.912 19.337 1.00 8.38 414 MET B C 1
ATOM 7726 O O . MET B 1 417 ? 24.097 49.063 18.900 1.00 7.93 414 MET B O 1
ATOM 7731 N N . PHE B 1 418 ? 23.634 47.630 20.601 1.00 7.55 415 PHE B N 1
ATOM 7732 C CA . PHE B 1 418 ? 23.278 48.664 21.583 1.00 8.14 415 PHE B CA 1
ATOM 7733 C C . PHE B 1 418 ? 24.216 48.681 22.804 1.00 6.57 415 PHE B C 1
ATOM 7734 O O . PHE B 1 418 ? 23.871 49.212 23.880 1.00 7.44 415 PHE B O 1
ATOM 7742 N N . ALA B 1 419 ? 25.428 48.179 22.615 1.00 8.03 416 ALA B N 1
ATOM 7743 C CA . ALA B 1 419 ? 26.444 48.147 23.691 1.00 8.74 416 ALA B CA 1
ATOM 7744 C C . ALA B 1 419 ? 26.635 49.432 24.511 1.00 10.50 416 ALA B C 1
ATOM 7745 O O . ALA B 1 419 ? 26.841 49.345 25.718 1.00 11.33 416 ALA B O 1
ATOM 7747 N N . PRO B 1 420 ? 26.603 50.618 23.871 1.00 8.71 417 PRO B N 1
ATOM 7748 C CA . PRO B 1 420 ? 26.791 51.853 24.662 1.00 9.40 417 PRO B CA 1
ATOM 7749 C C . PRO B 1 420 ? 25.614 52.290 25.527 1.00 9.57 417 PRO B C 1
ATOM 7750 O O . PRO B 1 420 ? 25.786 53.202 26.336 1.00 10.22 417 PRO B O 1
ATOM 7754 N N . THR B 1 421 ? 24.448 51.662 25.355 1.00 9.19 418 THR B N 1
ATOM 7755 C CA . THR B 1 421 ? 23.236 52.078 26.049 1.00 9.99 418 THR B CA 1
ATOM 7756 C C . THR B 1 421 ? 23.270 51.662 27.513 1.00 9.64 418 THR B C 1
ATOM 7757 O O . THR B 1 421 ? 23.906 50.689 27.893 1.00 10.20 418 THR B O 1
ATOM 7761 N N . LEU B 1 422 ? 22.566 52.413 28.337 1.00 9.44 419 LEU B N 1
ATOM 7762 C CA . LEU B 1 422 ? 22.604 52.141 29.769 1.00 11.08 419 LEU B CA 1
ATOM 7763 C C . LEU B 1 422 ? 21.878 50.839 30.081 1.00 9.80 419 LEU B C 1
ATOM 7764 O O . LEU B 1 422 ? 22.261 50.115 30.997 1.00 9.69 419 LEU B O 1
ATOM 7769 N N . TRP B 1 423 ? 20.843 50.530 29.294 1.00 8.08 420 TRP B N 1
ATOM 7770 C CA . TRP B 1 423 ? 20.102 49.298 29.495 1.00 7.68 420 TRP B CA 1
ATOM 7771 C C . TRP B 1 423 ? 20.853 48.039 29.029 1.00 7.81 420 TRP B C 1
ATOM 7772 O O . TRP B 1 423 ? 20.824 46.999 29.701 1.00 7.92 420 TRP B O 1
ATOM 7783 N N . ALA B 1 424 ? 21.559 48.116 27.903 1.00 7.38 421 ALA B N 1
ATOM 7784 C CA . ALA B 1 424 ? 22.343 46.961 27.452 1.00 7.44 421 ALA B CA 1
ATOM 7785 C C . ALA B 1 424 ? 23.476 46.665 28.417 1.00 7.91 421 ALA B C 1
ATOM 7786 O O . ALA B 1 424 ? 23.758 45.501 28.694 1.00 8.79 421 ALA B O 1
ATOM 7788 N N . ARG B 1 425 ? 24.100 47.718 28.957 1.00 8.85 422 ARG B N 1
ATOM 7789 C CA . ARG B 1 425 ? 25.228 47.549 29.873 1.00 8.52 422 ARG B CA 1
ATOM 7790 C C . ARG B 1 425 ? 24.774 47.068 31.242 1.00 7.17 422 ARG B C 1
ATOM 7791 O O . ARG B 1 425 ? 25.291 46.078 31.780 1.00 10.61 422 ARG B O 1
ATOM 7799 N N . MET B 1 426 ? 23.812 47.767 31.833 1.00 6.97 423 MET B N 1
ATOM 7800 C CA . MET B 1 426 ? 23.466 47.486 33.230 1.00 7.37 423 MET B CA 1
ATOM 7801 C C . MET B 1 426 ? 22.606 46.253 33.381 1.00 7.90 423 MET B C 1
ATOM 7802 O O . MET B 1 426 ? 22.742 45.527 34.363 1.00 7.02 423 MET B O 1
ATOM 7807 N N . ILE B 1 427 ? 21.729 46.006 32.414 1.00 7.50 424 ILE B N 1
ATOM 7808 C CA . ILE B 1 427 ? 20.786 44.902 32.516 1.00 7.54 424 ILE B CA 1
ATOM 7809 C C . ILE B 1 427 ? 21.191 43.722 31.649 1.00 7.13 424 ILE B C 1
ATOM 7810 O O . ILE B 1 427 ? 21.406 42.622 32.170 1.00 8.07 424 ILE B O 1
ATOM 7815 N N . LEU B 1 428 ? 21.295 43.912 30.331 1.00 4.99 425 LEU B N 1
ATOM 7816 C CA . LEU B 1 428 ? 21.578 42.755 29.465 1.00 6.15 425 LEU B CA 1
ATOM 7817 C C . LEU B 1 428 ? 22.939 42.097 29.730 1.00 7.07 425 LEU B C 1
ATOM 7818 O O . LEU B 1 428 ? 23.031 40.869 29.854 1.00 6.98 425 LEU B O 1
ATOM 7823 N N . MET B 1 429 ? 23.997 42.894 29.844 1.00 6.84 426 MET B N 1
ATOM 7824 C CA . MET B 1 429 ? 25.309 42.317 30.085 1.00 7.33 426 MET B CA 1
ATOM 7825 C C . MET B 1 429 ? 25.331 41.610 31.434 1.00 6.30 426 MET B C 1
ATOM 7826 O O . MET B 1 429 ? 25.787 40.485 31.537 1.00 7.17 426 MET B O 1
ATOM 7831 N N . THR B 1 430 ? 24.828 42.287 32.467 1.00 7.61 427 THR B N 1
ATOM 7832 C CA . THR B 1 430 ? 24.836 41.726 33.816 1.00 5.25 427 THR B CA 1
ATOM 7833 C C . THR B 1 430 ? 24.059 40.414 33.841 1.00 6.79 427 THR B C 1
ATOM 7834 O O . THR B 1 430 ? 24.537 39.402 34.352 1.00 6.87 427 THR B O 1
ATOM 7838 N N . HIS B 1 431 ? 22.841 40.448 33.304 1.00 6.72 428 HIS B N 1
ATOM 7839 C CA . HIS B 1 431 ? 21.992 39.271 33.315 1.00 4.46 428 HIS B CA 1
ATOM 7840 C C . HIS B 1 431 ? 22.607 38.100 32.555 1.00 4.96 428 HIS B C 1
ATOM 7841 O O . HIS B 1 431 ? 22.702 36.983 33.071 1.00 6.78 428 HIS B O 1
ATOM 7848 N N . PHE B 1 432 ? 23.038 38.344 31.325 1.00 6.61 429 PHE B N 1
ATOM 7849 C CA . PHE B 1 432 ? 23.529 37.244 30.531 1.00 6.56 429 PHE B CA 1
ATOM 7850 C C . PHE B 1 432 ? 24.877 36.707 30.955 1.00 7.34 429 PHE B C 1
ATOM 7851 O O . PHE B 1 432 ? 25.090 35.498 30.883 1.00 9.82 429 PHE B O 1
ATOM 7859 N N . PHE B 1 433 ? 25.776 37.563 31.425 1.00 6.52 430 PHE B N 1
ATOM 7860 C CA . PHE B 1 433 ? 27.001 37.015 31.991 1.00 8.19 430 PHE B CA 1
ATOM 7861 C C . PHE B 1 433 ? 26.708 36.203 33.258 1.00 7.48 430 PHE B C 1
ATOM 7862 O O . PHE B 1 433 ? 27.306 35.145 33.474 1.00 9.89 430 PHE B O 1
ATOM 7870 N N . SER B 1 434 ? 25.732 36.646 34.045 1.00 8.18 431 SER B N 1
ATOM 7871 C CA . SER B 1 434 ? 25.294 35.867 35.203 1.00 8.34 431 SER B CA 1
ATOM 7872 C C . SER B 1 434 ? 24.748 34.498 34.800 1.00 7.17 431 SER B C 1
ATOM 7873 O O . SER B 1 434 ? 25.065 33.482 35.417 1.00 9.08 431 SER B O 1
ATOM 7876 N N . VAL B 1 435 ? 23.932 34.470 33.760 1.00 7.67 432 VAL B N 1
ATOM 7877 C CA . VAL B 1 435 ? 23.331 33.218 33.285 1.00 7.40 432 VAL B CA 1
ATOM 7878 C C . VAL B 1 435 ? 24.397 32.281 32.688 1.00 6.85 432 VAL B C 1
ATOM 7879 O O . VAL B 1 435 ? 24.388 31.075 32.939 1.00 9.00 432 VAL B O 1
ATOM 7883 N N . LEU B 1 436 ? 25.320 32.832 31.905 1.00 7.80 433 LEU B N 1
ATOM 7884 C CA . LEU B 1 436 ? 26.361 32.008 31.279 1.00 7.58 433 LEU B CA 1
ATOM 7885 C C . LEU B 1 436 ? 27.278 31.401 32.350 1.00 8.30 433 LEU B C 1
ATOM 7886 O O . LEU B 1 436 ? 27.668 30.260 32.246 1.00 9.18 433 LEU B O 1
ATOM 7891 N N . ILE B 1 437 ? 27.617 32.173 33.376 1.00 9.72 434 ILE B N 1
ATOM 7892 C CA . ILE B 1 437 ? 28.380 31.630 34.508 1.00 10.04 434 ILE B CA 1
ATOM 7893 C C . ILE B 1 437 ? 27.610 30.486 35.160 1.00 11.20 434 ILE B C 1
ATOM 7894 O O . ILE B 1 437 ? 28.151 29.385 35.336 1.00 13.05 434 ILE B O 1
ATOM 7899 N N . ALA B 1 438 ? 26.350 30.750 35.500 1.00 10.59 435 ALA B N 1
ATOM 7900 C CA . ALA B 1 438 ? 25.501 29.774 36.187 1.00 8.94 435 ALA B CA 1
ATOM 7901 C C . ALA B 1 438 ? 25.402 28.473 35.415 1.00 11.48 435 ALA B C 1
ATOM 7902 O O . ALA B 1 438 ? 25.486 27.387 35.998 1.00 12.83 435 ALA B O 1
ATOM 7904 N N . ARG B 1 439 ? 25.211 28.590 34.106 1.00 9.14 436 ARG B N 1
ATOM 7905 C CA . ARG B 1 439 ? 25.029 27.433 33.241 1.00 11.04 436 ARG B CA 1
ATOM 7906 C C . ARG B 1 439 ? 26.334 26.849 32.676 1.00 13.04 436 ARG B C 1
ATOM 7907 O O . ARG B 1 439 ? 26.302 25.880 31.927 1.00 11.81 436 ARG B O 1
ATOM 7915 N N . ASP B 1 440 ? 27.475 27.420 33.046 1.00 13.47 437 ASP B N 1
ATOM 7916 C CA . ASP B 1 440 ? 28.776 26.949 32.540 1.00 13.94 437 ASP B CA 1
ATOM 7917 C C . ASP B 1 440 ? 28.826 27.004 31.009 1.00 14.56 437 ASP B C 1
ATOM 7918 O O . ASP B 1 440 ? 29.246 26.042 30.325 1.00 16.36 437 ASP B O 1
ATOM 7923 N N . GLN B 1 441 ? 28.411 28.151 30.483 1.00 12.63 438 GLN B N 1
ATOM 7924 C CA . GLN B 1 441 ? 28.327 28.360 29.043 1.00 11.12 438 GLN B CA 1
ATOM 7925 C C . GLN B 1 441 ? 29.143 29.517 28.532 1.00 11.58 438 GLN B C 1
ATOM 7926 O O . GLN B 1 441 ? 28.929 29.962 27.414 1.00 13.51 438 GLN B O 1
ATOM 7932 N N . LEU B 1 442 ? 30.073 30.028 29.324 1.00 11.92 439 LEU B N 1
ATOM 7933 C CA . LEU B 1 442 ? 30.836 31.174 28.878 1.00 12.06 439 LEU B CA 1
ATOM 7934 C C . LEU B 1 442 ? 31.586 30.921 27.568 1.00 13.86 439 LEU B C 1
ATOM 7935 O O . LEU B 1 442 ? 31.749 31.849 26.770 1.00 15.95 439 LEU B O 1
ATOM 7940 N N . GLU B 1 443 ? 32.040 29.684 27.356 1.00 13.09 440 GLU B N 1
ATOM 7941 C CA . GLU B 1 443 ? 32.864 29.358 26.192 1.00 15.20 440 GLU B CA 1
ATOM 7942 C C . GLU B 1 443 ? 32.062 28.931 24.970 1.00 16.52 440 GLU B C 1
ATOM 7943 O O . GLU B 1 443 ? 32.642 28.683 23.918 1.00 21.62 440 GLU B O 1
ATOM 7949 N N . GLN B 1 444 ? 30.747 28.829 25.099 1.00 15.21 441 GLN B N 1
ATOM 7950 C CA . GLN B 1 444 ? 29.897 28.329 24.009 1.00 17.20 441 GLN B CA 1
ATOM 7951 C C . GLN B 1 444 ? 29.502 29.457 23.059 1.00 15.71 441 GLN B C 1
ATOM 7952 O O . GLN B 1 444 ? 28.918 30.461 23.483 1.00 16.73 441 GLN B O 1
ATOM 7958 N N . ALA B 1 445 ? 29.821 29.291 21.776 1.00 15.11 442 ALA B N 1
ATOM 7959 C CA . ALA B 1 445 ? 29.377 30.239 20.755 1.00 13.40 442 ALA B CA 1
ATOM 7960 C C . ALA B 1 445 ? 27.876 30.135 20.583 1.00 13.27 442 ALA B C 1
ATOM 7961 O O . ALA B 1 445 ? 27.303 29.047 20.684 1.00 14.36 442 ALA B O 1
ATOM 7963 N N . LEU B 1 446 ? 27.257 31.266 20.285 1.00 12.14 443 LEU B N 1
ATOM 7964 C CA . LEU B 1 446 ? 25.808 31.360 20.167 1.00 12.15 443 LEU B CA 1
ATOM 7965 C C . LEU B 1 446 ? 25.472 32.058 18.883 1.00 10.68 443 LEU B C 1
ATOM 7966 O O . LEU B 1 446 ? 26.195 32.951 18.456 1.00 12.49 443 LEU B O 1
ATOM 7971 N N . ASP B 1 447 ? 24.350 31.681 18.284 1.00 12.91 444 ASP B N 1
ATOM 7972 C CA . ASP B 1 447 ? 23.922 32.310 17.043 1.00 13.28 444 ASP B CA 1
ATOM 7973 C C . ASP B 1 447 ? 23.092 33.554 17.347 1.00 12.74 444 ASP B C 1
ATOM 7974 O O . ASP B 1 447 ? 22.247 33.566 18.244 1.00 14.45 444 ASP B O 1
ATOM 7979 N N . CYS B 1 448 ? 23.371 34.611 16.595 1.00 10.78 445 CYS B N 1
ATOM 7980 C CA . CYS B 1 448 ? 22.609 35.835 16.650 1.00 11.92 445 CYS B CA 1
ATOM 7981 C C . CYS B 1 448 ? 22.598 36.439 15.247 1.00 10.52 445 CYS B C 1
ATOM 7982 O O . CYS B 1 448 ? 23.184 35.892 14.329 1.00 11.37 445 CYS B O 1
ATOM 7985 N N . GLU B 1 449 ? 21.926 37.559 15.087 1.00 10.14 446 GLU B N 1
ATOM 7986 C CA . GLU B 1 449 ? 21.861 38.225 13.792 1.00 10.51 446 GLU B CA 1
ATOM 7987 C C . GLU B 1 449 ? 22.404 39.629 13.864 1.00 8.85 446 GLU B C 1
ATOM 7988 O O . GLU B 1 449 ? 22.216 40.326 14.864 1.00 9.52 446 GLU B O 1
ATOM 7994 N N . ILE B 1 450 ? 23.076 40.022 12.785 1.00 9.18 447 ILE B N 1
ATOM 7995 C CA . ILE B 1 450 ? 23.573 41.372 12.595 1.00 10.03 447 ILE B CA 1
ATOM 7996 C C . ILE B 1 450 ? 23.128 41.749 11.192 1.00 10.26 447 ILE B C 1
ATOM 7997 O O . ILE B 1 450 ? 23.549 41.117 10.226 1.00 10.33 447 ILE B O 1
ATOM 8002 N N . TYR B 1 451 ? 22.248 42.748 11.106 1.00 8.71 448 TYR B N 1
ATOM 8003 C CA . TYR B 1 451 ? 21.643 43.185 9.839 1.00 7.65 448 TYR B CA 1
ATOM 8004 C C . TYR B 1 451 ? 21.048 41.985 9.101 1.00 9.98 448 TYR B C 1
ATOM 8005 O O . TYR B 1 451 ? 21.159 41.867 7.888 1.00 9.70 448 TYR B O 1
ATOM 8014 N N . GLY B 1 452 ? 20.409 41.101 9.862 1.00 8.27 449 GLY B N 1
ATOM 8015 C CA . GLY B 1 452 ? 19.625 40.008 9.296 1.00 7.54 449 GLY B CA 1
ATOM 8016 C C . GLY B 1 452 ? 20.398 38.751 8.942 1.00 8.62 449 GLY B C 1
ATOM 8017 O O . GLY B 1 452 ? 19.777 37.721 8.644 1.00 11.66 449 GLY B O 1
ATOM 8018 N N . ALA B 1 453 ? 21.731 38.834 8.907 1.00 8.58 450 ALA B N 1
ATOM 8019 C CA . ALA B 1 453 ? 22.572 37.656 8.682 1.00 7.24 450 ALA B CA 1
ATOM 8020 C C . ALA B 1 453 ? 22.900 36.999 10.006 1.00 9.79 450 ALA B C 1
ATOM 8021 O O . ALA B 1 453 ? 23.096 37.669 11.009 1.00 10.38 450 ALA B O 1
ATOM 8023 N N A CYS B 1 454 ? 23.011 35.680 9.979 1.00 10.06 451 CYS B N 1
ATOM 8024 C CA A CYS B 1 454 ? 23.268 34.899 11.186 1.00 11.91 451 CYS B CA 1
ATOM 8025 C C A CYS B 1 454 ? 24.772 34.708 11.376 1.00 9.80 451 CYS B C 1
ATOM 8026 O O A CYS B 1 454 ? 25.499 34.392 10.416 1.00 9.43 451 CYS B O 1
ATOM 8029 N N . TYR B 1 455 ? 25.225 34.921 12.615 1.00 10.30 452 TYR B N 1
ATOM 8030 C CA . TYR B 1 455 ? 26.624 34.791 13.015 1.00 10.29 452 TYR B CA 1
ATOM 8031 C C . TYR B 1 455 ? 26.706 33.905 14.244 1.00 10.90 452 TYR B C 1
ATOM 8032 O O . TYR B 1 455 ? 25.822 33.952 15.098 1.00 12.75 452 TYR B O 1
ATOM 8041 N N . SER B 1 456 ? 27.772 33.121 14.329 1.00 12.24 453 SER B N 1
ATOM 8042 C CA . SER B 1 456 ? 28.133 32.387 15.535 1.00 13.30 453 SER B CA 1
ATOM 8043 C C . SER B 1 456 ? 29.150 33.227 16.301 1.00 14.50 453 SER B C 1
ATOM 8044 O O . SER B 1 456 ? 30.271 33.451 15.842 1.00 16.34 453 SER B O 1
ATOM 8047 N N . ILE B 1 457 ? 28.747 33.711 17.467 1.00 10.29 454 ILE B N 1
ATOM 8048 C CA . ILE B 1 457 ? 29.547 34.658 18.212 1.00 11.95 454 ILE B CA 1
ATOM 8049 C C . ILE B 1 457 ? 29.847 34.080 19.573 1.00 13.11 454 ILE B C 1
ATOM 8050 O O . ILE B 1 457 ? 28.969 33.529 20.230 1.00 12.96 454 ILE B O 1
ATOM 8055 N N . GLU B 1 458 ? 31.095 34.243 19.997 1.00 13.94 455 GLU B N 1
ATOM 8056 C CA . GLU B 1 458 ? 31.515 33.841 21.339 1.00 14.44 455 GLU B CA 1
ATOM 8057 C C . GLU B 1 458 ? 31.299 35.025 22.273 1.00 14.32 455 GLU B C 1
ATOM 8058 O O . GLU B 1 458 ? 31.884 36.084 22.062 1.00 11.60 455 GLU B O 1
ATOM 8064 N N . PRO B 1 459 ? 30.434 34.870 23.296 1.00 13.15 456 PRO B N 1
ATOM 8065 C CA . PRO B 1 459 ? 30.258 35.984 24.239 1.00 14.05 456 PRO B CA 1
ATOM 8066 C C . PRO B 1 459 ? 31.547 36.544 24.871 1.00 12.46 456 PRO B C 1
ATOM 8067 O O . PRO B 1 459 ? 31.613 37.736 25.185 1.00 11.41 456 PRO B O 1
ATOM 8071 N N . LEU B 1 460 ? 32.566 35.708 25.025 1.00 12.26 457 LEU B N 1
ATOM 8072 C CA . LEU B 1 460 ? 33.863 36.180 25.546 1.00 11.96 457 LEU B CA 1
ATOM 8073 C C . LEU B 1 460 ? 34.614 37.156 24.618 1.00 13.70 457 LEU B C 1
ATOM 8074 O O . LEU B 1 460 ? 35.541 37.848 25.049 1.00 15.34 457 LEU B O 1
ATOM 8079 N N . ASP B 1 461 ? 34.217 37.212 23.347 1.00 13.63 458 ASP B N 1
ATOM 8080 C CA . ASP B 1 461 ? 34.740 38.206 22.416 1.00 14.21 458 ASP B CA 1
ATOM 8081 C C . ASP B 1 461 ? 33.975 39.534 22.430 1.00 12.55 458 ASP B C 1
ATOM 8082 O O . ASP B 1 461 ? 34.279 40.430 21.641 1.00 12.95 458 ASP B O 1
ATOM 8087 N N . LEU B 1 462 ? 32.991 39.691 23.317 1.00 10.95 459 LEU B N 1
ATOM 8088 C CA . LEU B 1 462 ? 32.217 40.917 23.306 1.00 11.68 459 LEU B CA 1
ATOM 8089 C C . LEU B 1 462 ? 33.037 42.214 23.469 1.00 9.94 459 LEU B C 1
ATOM 8090 O O . LEU B 1 462 ? 32.784 43.174 22.755 1.00 11.49 459 LEU B O 1
ATOM 8095 N N . PRO B 1 463 ? 34.011 42.259 24.404 1.00 12.98 460 PRO B N 1
ATOM 8096 C CA . PRO B 1 463 ? 34.786 43.491 24.538 1.00 11.92 460 PRO B CA 1
ATOM 8097 C C . PRO B 1 463 ? 35.480 43.980 23.236 1.00 11.57 460 PRO B C 1
ATOM 8098 O O . PRO B 1 463 ? 35.237 45.121 22.824 1.00 12.89 460 PRO B O 1
ATOM 8102 N N . PRO B 1 464 ? 36.302 43.137 22.579 1.00 13.00 461 PRO B N 1
ATOM 8103 C CA . PRO B 1 464 ? 36.876 43.659 21.323 1.00 14.46 461 PRO B CA 1
ATOM 8104 C C . PRO B 1 464 ? 35.843 43.983 20.225 1.00 14.11 461 PRO B C 1
ATOM 8105 O O . PRO B 1 464 ? 36.024 44.959 19.480 1.00 14.78 461 PRO B O 1
ATOM 8109 N N . ILE B 1 465 ? 34.761 43.201 20.144 1.00 12.12 462 ILE B N 1
ATOM 8110 C CA . ILE B 1 465 ? 33.695 43.485 19.184 1.00 10.78 462 ILE B CA 1
ATOM 8111 C C . ILE B 1 465 ? 33.129 44.866 19.464 1.00 9.75 462 ILE B C 1
ATOM 8112 O O . ILE B 1 465 ? 32.950 45.683 18.555 1.00 11.34 462 ILE B O 1
ATOM 8117 N N . ILE B 1 466 ? 32.832 45.135 20.730 1.00 10.45 463 ILE B N 1
ATOM 8118 C CA . ILE B 1 466 ? 32.239 46.413 21.100 1.00 11.86 463 ILE B CA 1
ATOM 8119 C C . ILE B 1 466 ? 33.165 47.593 20.788 1.00 11.77 463 ILE B C 1
ATOM 8120 O O . ILE B 1 466 ? 32.721 48.632 20.300 1.00 12.43 463 ILE B O 1
ATOM 8125 N N . GLN B 1 467 ? 34.447 47.430 21.076 1.00 14.11 464 GLN B N 1
ATOM 8126 C CA . GLN B 1 467 ? 35.411 48.483 20.786 1.00 14.41 464 GLN B CA 1
ATOM 8127 C C . GLN B 1 467 ? 35.405 48.805 19.286 1.00 12.81 464 GLN B C 1
ATOM 8128 O O . GLN B 1 467 ? 35.437 49.961 18.897 1.00 13.43 464 GLN B O 1
ATOM 8134 N N . ARG B 1 468 ? 35.342 47.780 18.453 1.00 14.85 465 ARG B N 1
ATOM 8135 C CA . ARG B 1 468 ? 35.376 47.976 17.000 1.00 13.40 465 ARG B CA 1
ATOM 8136 C C . ARG B 1 468 ? 34.122 48.654 16.455 1.00 14.63 465 ARG B C 1
ATOM 8137 O O . ARG B 1 468 ? 34.204 49.446 15.514 1.00 15.17 465 ARG B O 1
ATOM 8145 N N . LEU B 1 469 ? 32.965 48.332 17.032 1.00 10.92 466 LEU B N 1
ATOM 8146 C CA . LEU B 1 469 ? 31.684 48.847 16.534 1.00 10.72 466 LEU B CA 1
ATOM 8147 C C . LEU B 1 469 ? 31.297 50.207 17.083 1.00 11.53 466 LEU B C 1
ATOM 8148 O O . LEU B 1 469 ? 30.504 50.923 16.450 1.00 12.11 466 LEU B O 1
ATOM 8153 N N . HIS B 1 470 ? 31.780 50.513 18.295 1.00 11.83 467 HIS B N 1
ATOM 8154 C CA . HIS B 1 470 ? 31.310 51.662 19.062 1.00 12.96 467 HIS B CA 1
ATOM 8155 C C . HIS B 1 470 ? 32.388 52.606 19.563 1.00 14.34 467 HIS B C 1
ATOM 8156 O O . HIS B 1 470 ? 32.095 53.753 19.884 1.00 13.53 467 HIS B O 1
ATOM 8163 N N . GLY B 1 471 ? 33.617 52.121 19.643 1.00 14.83 468 GLY B N 1
ATOM 8164 C CA . GLY B 1 471 ? 34.689 52.878 20.254 1.00 15.77 468 GLY B CA 1
ATOM 8165 C C . GLY B 1 471 ? 34.891 52.471 21.700 1.00 17.03 468 GLY B C 1
ATOM 8166 O O . GLY B 1 471 ? 33.998 51.941 22.348 1.00 14.87 468 GLY B O 1
ATOM 8167 N N . LEU B 1 472 ? 36.088 52.742 22.194 1.00 16.27 469 LEU B N 1
ATOM 8168 C CA . LEU B 1 472 ? 36.474 52.457 23.571 1.00 17.86 469 LEU B CA 1
ATOM 8169 C C . LEU B 1 472 ? 35.591 53.196 24.575 1.00 15.19 469 LEU B C 1
ATOM 8170 O O . LEU B 1 472 ? 35.376 52.720 25.700 1.00 18.23 469 LEU B O 1
ATOM 8175 N N . SER B 1 473 ? 35.057 54.345 24.164 1.00 15.54 470 SER B N 1
ATOM 8176 C CA . SER B 1 473 ? 34.130 55.134 24.994 1.00 15.64 470 SER B CA 1
ATOM 8177 C C . SER B 1 473 ? 32.897 54.337 25.444 1.00 14.03 470 SER B C 1
ATOM 8178 O O . SER B 1 473 ? 32.295 54.643 26.470 1.00 15.11 470 SER B O 1
ATOM 8181 N N . ALA B 1 474 ? 32.527 53.307 24.691 1.00 13.21 471 ALA B N 1
ATOM 8182 C CA . ALA B 1 474 ? 31.345 52.507 25.037 1.00 13.43 471 ALA B CA 1
ATOM 8183 C C . ALA B 1 474 ? 31.453 51.874 26.433 1.00 13.71 471 ALA B C 1
ATOM 8184 O O . ALA B 1 474 ? 30.443 51.491 27.015 1.00 14.48 471 ALA B O 1
ATOM 8186 N N . PHE B 1 475 ? 32.673 51.746 26.946 1.00 11.39 472 PHE B N 1
ATOM 8187 C CA . PHE B 1 475 ? 32.888 51.174 28.288 1.00 11.66 472 PHE B CA 1
ATOM 8188 C C . PHE B 1 475 ? 32.970 52.223 29.396 1.00 13.73 472 PHE B C 1
ATOM 8189 O O . PHE B 1 475 ? 33.194 51.871 30.555 1.00 13.46 472 PHE B O 1
ATOM 8197 N N . SER B 1 476 ? 32.806 53.497 29.047 1.00 15.27 473 SER B N 1
ATOM 8198 C CA . SER B 1 476 ? 32.964 54.590 30.019 1.00 16.70 473 SER B CA 1
ATOM 8199 C C . SER B 1 476 ? 31.856 55.626 29.991 1.00 17.51 473 SER B C 1
ATOM 8200 O O . SER B 1 476 ? 31.943 56.643 30.689 1.00 18.92 473 SER B O 1
ATOM 8203 N N . LEU B 1 477 ? 30.804 55.390 29.212 1.00 13.46 474 LEU B N 1
ATOM 8204 C CA . LEU B 1 477 ? 29.745 56.380 29.127 1.00 13.19 474 LEU B CA 1
ATOM 8205 C C . LEU B 1 477 ? 29.079 56.543 30.479 1.00 13.42 474 LEU B C 1
ATOM 8206 O O . LEU B 1 477 ? 28.930 55.588 31.229 1.00 16.49 474 LEU B O 1
ATOM 8211 N N . HIS B 1 478 ? 28.693 57.771 30.778 1.00 15.03 475 HIS B N 1
ATOM 8212 C CA . HIS B 1 478 ? 27.928 58.092 31.966 1.00 15.82 475 HIS B CA 1
ATOM 8213 C C . HIS B 1 478 ? 27.170 59.387 31.684 1.00 15.94 475 HIS B C 1
ATOM 8214 O O . HIS B 1 478 ? 27.238 59.920 30.568 1.00 15.44 475 HIS B O 1
ATOM 8221 N N . SER B 1 479 ? 26.453 59.905 32.675 1.00 16.22 476 SER B N 1
ATOM 8222 C CA . SER B 1 479 ? 25.660 61.123 32.484 1.00 17.13 476 SER B CA 1
ATOM 8223 C C . SER B 1 479 ? 24.754 60.997 31.270 1.00 15.48 476 SER B C 1
ATOM 8224 O O . SER B 1 479 ? 24.773 61.832 30.361 1.00 16.89 476 SER B O 1
ATOM 8227 N N . TYR B 1 480 ? 23.970 59.923 31.261 1.00 11.83 477 TYR B N 1
ATOM 8228 C CA . TYR B 1 480 ? 22.962 59.711 30.241 1.00 13.97 477 TYR B CA 1
ATOM 8229 C C . TYR B 1 480 ? 21.855 60.736 30.394 1.00 13.96 477 TYR B C 1
ATOM 8230 O O . TYR B 1 480 ? 21.720 61.339 31.459 1.00 15.73 477 TYR B O 1
ATOM 8239 N N . SER B 1 481 ? 21.058 60.935 29.344 1.00 14.27 478 SER B N 1
ATOM 8240 C CA . SER B 1 481 ? 20.047 61.996 29.344 1.00 15.73 478 SER B CA 1
ATOM 8241 C C . SER B 1 481 ? 18.865 61.651 30.251 1.00 15.19 478 SER B C 1
ATOM 8242 O O . SER B 1 481 ? 18.496 60.489 30.374 1.00 15.01 478 SER B O 1
ATOM 8245 N N . PRO B 1 482 ? 18.257 62.662 30.888 1.00 15.79 479 PRO B N 1
ATOM 8246 C CA . PRO B 1 482 ? 17.061 62.389 31.688 1.00 17.50 479 PRO B CA 1
ATOM 8247 C C . PRO B 1 482 ? 15.951 61.666 30.918 1.00 16.18 479 PRO B C 1
ATOM 8248 O O . PRO B 1 482 ? 15.312 60.785 31.469 1.00 17.79 479 PRO B O 1
ATOM 8252 N N . GLY B 1 483 ? 15.736 62.009 29.652 1.00 14.75 480 GLY B N 1
ATOM 8253 C CA . GLY B 1 483 ? 14.697 61.356 28.869 1.00 17.04 480 GLY B CA 1
ATOM 8254 C C . GLY B 1 483 ? 14.969 59.875 28.663 1.00 14.43 480 GLY B C 1
ATOM 8255 O O . GLY B 1 483 ? 14.042 59.040 28.705 1.00 15.88 480 GLY B O 1
ATOM 8256 N N . GLU B 1 484 ? 16.240 59.547 28.445 1.00 12.45 481 GLU B N 1
ATOM 8257 C CA . GLU B 1 484 ? 16.664 58.161 28.233 1.00 11.83 481 GLU B CA 1
ATOM 8258 C C . GLU B 1 484 ? 16.522 57.378 29.526 1.00 10.15 481 GLU B C 1
ATOM 8259 O O . GLU B 1 484 ? 15.960 56.274 29.546 1.00 10.43 481 GLU B O 1
ATOM 8265 N N . ILE B 1 485 ? 17.020 57.960 30.614 1.00 11.98 482 ILE B N 1
ATOM 8266 C CA . ILE B 1 485 ? 16.894 57.315 31.922 1.00 13.24 482 ILE B CA 1
ATOM 8267 C C . ILE B 1 485 ? 15.426 57.085 32.266 1.00 13.22 482 ILE B C 1
ATOM 8268 O O . ILE B 1 485 ? 15.047 55.993 32.697 1.00 13.52 482 ILE B O 1
ATOM 8273 N N . ASN B 1 486 ? 14.590 58.102 32.052 1.00 13.04 483 ASN B N 1
ATOM 8274 C CA . ASN B 1 486 ? 13.167 57.984 32.337 1.00 14.33 483 ASN B CA 1
ATOM 8275 C C . ASN B 1 486 ? 12.521 56.866 31.502 1.00 13.82 483 ASN B C 1
ATOM 8276 O O . ASN B 1 486 ? 11.697 56.089 32.004 1.00 16.04 483 ASN B O 1
ATOM 8281 N N . AR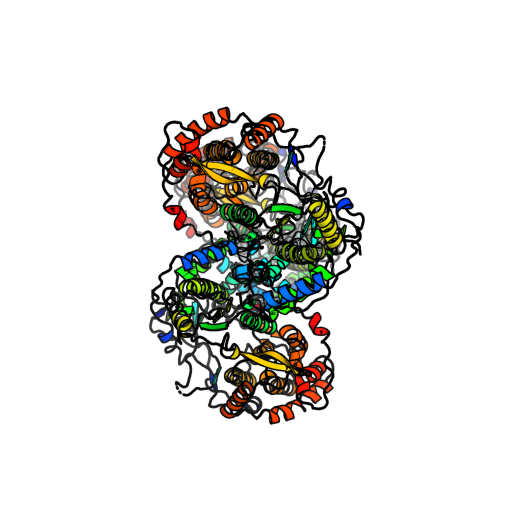G B 1 487 ? 12.915 56.765 30.236 1.00 10.86 484 ARG B N 1
ATOM 8282 C CA . ARG B 1 487 ? 12.342 55.754 29.347 1.00 11.35 484 ARG B CA 1
ATOM 8283 C C . ARG B 1 487 ? 12.683 54.351 29.834 1.00 8.80 484 ARG B C 1
ATOM 8284 O O . ARG B 1 487 ? 11.821 53.471 29.865 1.00 12.39 484 ARG B O 1
ATOM 8292 N N . VAL B 1 488 ? 13.941 54.146 30.200 1.00 9.61 485 VAL B N 1
ATOM 8293 C CA . VAL B 1 488 ? 14.377 52.860 30.731 1.00 8.17 485 VAL B CA 1
ATOM 8294 C C . VAL B 1 488 ? 13.639 52.556 32.039 1.00 9.91 485 VAL B C 1
ATOM 8295 O O . VAL B 1 488 ? 13.095 51.471 32.214 1.00 10.14 485 VAL B O 1
ATOM 8299 N N . ALA B 1 489 ? 13.602 53.516 32.953 1.00 11.53 486 ALA B N 1
ATOM 8300 C CA . ALA B 1 489 ? 13.017 53.261 34.280 1.00 11.60 486 ALA B CA 1
ATOM 8301 C C . ALA B 1 489 ? 11.538 52.911 34.165 1.00 12.11 486 ALA B C 1
ATOM 8302 O O . ALA B 1 489 ? 11.021 52.017 34.860 1.00 13.52 486 ALA B O 1
ATOM 8304 N N . ALA B 1 490 ? 10.863 53.600 33.260 1.00 12.05 487 ALA B N 1
ATOM 8305 C CA . ALA B 1 490 ? 9.453 53.353 32.999 1.00 13.19 487 ALA B CA 1
ATOM 8306 C C . ALA B 1 490 ? 9.247 51.933 32.490 1.00 10.99 487 ALA B C 1
ATOM 8307 O O . ALA B 1 490 ? 8.318 51.237 32.914 1.00 12.40 487 ALA B O 1
ATOM 8309 N N . CYS B 1 491 ? 10.112 51.504 31.574 1.00 10.12 488 CYS B N 1
ATOM 8310 C CA . CYS B 1 491 ? 10.057 50.146 31.049 1.00 10.28 488 CYS B CA 1
ATOM 8311 C C . CYS B 1 491 ? 10.228 49.103 32.160 1.00 10.78 488 CYS B C 1
ATOM 8312 O O . CYS B 1 491 ? 9.490 48.109 32.242 1.00 8.83 488 CYS B O 1
ATOM 8315 N N . LEU B 1 492 ? 11.184 49.350 33.038 1.00 8.94 489 LEU B N 1
ATOM 8316 C CA . LEU B 1 492 ? 11.480 48.389 34.115 1.00 9.26 489 LEU B CA 1
ATOM 8317 C C . LEU B 1 492 ? 10.268 48.218 35.027 1.00 8.27 489 LEU B C 1
ATOM 8318 O O . LEU B 1 492 ? 9.916 47.097 35.389 1.00 9.71 489 LEU B O 1
ATOM 8323 N N . ARG B 1 493 ? 9.641 49.331 35.399 1.00 10.17 490 ARG B N 1
ATOM 8324 C CA . ARG B 1 493 ? 8.412 49.283 36.199 1.00 11.70 490 ARG B CA 1
ATOM 8325 C C . ARG B 1 493 ? 7.276 48.519 35.490 1.00 11.05 490 ARG B C 1
ATOM 8326 O O . ARG B 1 493 ? 6.575 47.684 36.089 1.00 12.36 490 ARG B O 1
ATOM 8334 N N . LYS B 1 494 ? 7.102 48.796 34.205 1.00 10.57 491 LYS B N 1
ATOM 8335 C CA . LYS B 1 494 ? 6.087 48.110 33.409 1.00 11.03 491 LYS B CA 1
ATOM 8336 C C . LYS B 1 494 ? 6.287 46.584 33.405 1.00 9.45 491 LYS B C 1
ATOM 8337 O O . LYS B 1 494 ? 5.335 45.809 33.576 1.00 11.14 491 LYS B O 1
ATOM 8343 N N . LEU B 1 495 ? 7.524 46.152 33.231 1.00 9.41 492 LEU B N 1
ATOM 8344 C CA . LEU B 1 495 ? 7.824 44.718 32.985 1.00 8.05 492 LEU B CA 1
ATOM 8345 C C . LEU B 1 495 ? 8.161 43.935 34.244 1.00 7.64 492 LEU B C 1
ATOM 8346 O O . LEU B 1 495 ? 8.304 42.701 34.200 1.00 8.69 492 LEU B O 1
ATOM 8351 N N . GLY B 1 496 ? 8.299 44.629 35.366 1.00 7.29 493 GLY B N 1
ATOM 8352 C CA . GLY B 1 496 ? 8.747 43.959 36.583 1.00 8.67 493 GLY B CA 1
ATOM 8353 C C . GLY B 1 496 ? 10.201 43.513 36.486 1.00 8.26 493 GLY B C 1
ATOM 8354 O O . GLY B 1 496 ? 10.538 42.399 36.864 1.00 8.94 493 GLY B O 1
ATOM 8355 N N . VAL B 1 497 ? 11.042 44.401 35.955 1.00 8.51 494 VAL B N 1
ATOM 8356 C CA . VAL B 1 497 ? 12.492 44.246 35.932 1.00 6.46 494 VAL B CA 1
ATOM 8357 C C . VAL B 1 497 ? 13.092 44.983 37.127 1.00 7.17 494 VAL B C 1
ATOM 8358 O O . VAL B 1 497 ? 12.698 46.129 37.403 1.00 7.93 494 VAL B O 1
ATOM 8362 N N . PRO B 1 498 ? 14.026 44.333 37.863 1.00 6.28 495 PRO B N 1
ATOM 8363 C CA . PRO B 1 498 ? 14.647 45.007 38.996 1.00 7.64 495 PRO B CA 1
ATOM 8364 C C . PRO B 1 498 ? 15.260 46.347 38.617 1.00 6.97 495 PRO B C 1
ATOM 8365 O O . PRO B 1 498 ? 15.685 46.531 37.470 1.00 6.94 495 PRO B O 1
ATOM 8369 N N . PRO B 1 499 ? 15.303 47.290 39.581 1.00 8.46 496 PRO B N 1
ATOM 8370 C CA . PRO B 1 499 ? 15.806 48.615 39.292 1.00 10.59 496 PRO B CA 1
ATOM 8371 C C . PRO B 1 499 ? 17.289 48.618 38.992 1.00 9.35 496 PRO B C 1
ATOM 8372 O O . PRO B 1 499 ? 18.014 47.681 39.350 1.00 9.33 496 PRO B O 1
ATOM 8376 N N . LEU B 1 500 ? 17.745 49.687 38.353 1.00 9.32 497 LEU B N 1
ATOM 8377 C CA . LEU B 1 500 ? 19.122 49.761 37.917 1.00 9.96 497 LEU B CA 1
ATOM 8378 C C . LEU B 1 500 ? 20.132 49.571 39.058 1.00 9.81 497 LEU B C 1
ATOM 8379 O O . LEU B 1 500 ? 21.168 48.937 38.854 1.00 12.06 497 LEU B O 1
ATOM 8384 N N . ARG B 1 501 ? 19.839 50.072 40.263 1.00 11.22 498 ARG B N 1
ATOM 8385 C CA . ARG B 1 501 ? 20.796 49.912 41.373 1.00 10.09 498 ARG B CA 1
ATOM 8386 C C . ARG B 1 501 ? 20.944 48.465 41.829 1.00 9.73 498 ARG B C 1
ATOM 8387 O O . ARG B 1 501 ? 21.994 48.082 42.337 1.00 10.16 498 ARG B O 1
ATOM 8395 N N . ALA B 1 502 ? 19.883 47.670 41.661 1.00 8.69 499 ALA B N 1
ATOM 8396 C CA . ALA B 1 502 ? 19.933 46.249 41.953 1.00 9.11 499 ALA B CA 1
ATOM 8397 C C . ALA B 1 502 ? 20.824 45.551 40.926 1.00 8.57 499 ALA B C 1
ATOM 8398 O O . ALA B 1 502 ? 21.618 44.695 41.278 1.00 7.13 499 ALA B O 1
ATOM 8400 N N . TRP B 1 503 ? 20.664 45.896 39.645 1.00 8.93 500 TRP B N 1
ATOM 8401 C CA . TRP B 1 503 ? 21.584 45.392 38.600 1.00 8.28 500 TRP B CA 1
ATOM 8402 C C . TRP B 1 503 ? 23.036 45.747 38.861 1.00 8.55 500 TRP B C 1
ATOM 8403 O O . TRP B 1 503 ? 23.922 44.899 38.694 1.00 7.71 500 TRP B O 1
ATOM 8414 N N . ARG B 1 504 ? 23.282 46.978 39.324 1.00 7.58 501 ARG B N 1
ATOM 8415 C CA . ARG B 1 504 ? 24.651 47.409 39.675 1.00 7.74 501 ARG B CA 1
ATOM 8416 C C . ARG B 1 504 ? 25.211 46.489 40.769 1.00 7.55 501 ARG B C 1
ATOM 8417 O O . ARG B 1 504 ? 26.350 46.026 40.708 1.00 8.87 501 ARG B O 1
ATOM 8425 N N . HIS B 1 505 ? 24.416 46.256 41.801 1.00 8.21 502 HIS B N 1
ATOM 8426 C CA . HIS B 1 505 ? 24.832 45.387 42.878 1.00 11.37 502 HIS B CA 1
ATOM 8427 C C . HIS B 1 505 ? 25.205 44.002 42.329 1.00 10.44 502 HIS B C 1
ATOM 8428 O O . HIS B 1 505 ? 26.256 43.444 42.657 1.00 13.96 502 HIS B O 1
ATOM 8435 N N . ARG B 1 506 ? 24.333 43.458 41.477 1.00 10.47 503 ARG B N 1
ATOM 8436 C CA . ARG B 1 506 ? 24.544 42.136 40.905 1.00 9.71 503 ARG B CA 1
ATOM 8437 C C . ARG B 1 506 ? 25.810 42.091 40.038 1.00 8.88 503 ARG B C 1
ATOM 8438 O O . ARG B 1 506 ? 26.593 41.132 40.106 1.00 9.96 503 ARG B O 1
ATOM 8446 N N . ALA B 1 507 ? 25.992 43.132 39.217 1.00 8.86 504 ALA B N 1
ATOM 8447 C CA . ALA B 1 507 ? 27.161 43.267 38.347 1.00 8.66 504 ALA B CA 1
ATOM 8448 C C . ALA B 1 507 ? 28.470 43.198 39.100 1.00 10.57 504 ALA B C 1
ATOM 8449 O O . ALA B 1 507 ? 29.465 42.696 38.566 1.00 9.49 504 ALA B O 1
ATOM 8451 N N . ARG B 1 508 ? 28.491 43.698 40.330 1.00 10.58 505 ARG B N 1
ATOM 8452 C CA . ARG B 1 508 ? 29.746 43.682 41.083 1.00 10.55 505 ARG B CA 1
ATOM 8453 C C . ARG B 1 508 ? 30.199 42.256 41.347 1.00 11.73 505 ARG B C 1
ATOM 8454 O O . ARG B 1 508 ? 31.401 41.952 41.258 1.00 11.06 505 ARG B O 1
ATOM 8462 N N . SER B 1 509 ? 29.231 41.383 41.624 1.00 10.43 506 SER B N 1
ATOM 8463 C CA . SER B 1 509 ? 29.490 39.956 41.837 1.00 10.64 506 SER B CA 1
ATOM 8464 C C . SER B 1 509 ? 29.864 39.235 40.544 1.00 10.43 506 SER B C 1
ATOM 8465 O O . SER B 1 509 ? 30.789 38.413 40.506 1.00 11.15 506 SER B O 1
ATOM 8468 N N . VAL B 1 510 ? 29.124 39.515 39.482 1.00 10.11 507 VAL B N 1
ATOM 8469 C CA . VAL B 1 510 ? 29.409 38.922 38.183 1.00 9.47 507 VAL B CA 1
ATOM 8470 C C . VAL B 1 510 ? 30.817 39.306 37.742 1.00 9.31 507 VAL B C 1
ATOM 8471 O O . VAL B 1 510 ? 31.608 38.453 37.284 1.00 13.03 507 VAL B O 1
ATOM 8475 N N . ARG B 1 511 ? 31.120 40.590 37.876 1.00 9.30 508 ARG B N 1
ATOM 8476 C CA . ARG B 1 511 ? 32.450 41.125 37.564 1.00 10.41 508 ARG B CA 1
ATOM 8477 C C . ARG B 1 511 ? 33.560 40.370 38.293 1.00 11.19 508 ARG B C 1
ATOM 8478 O O . ARG B 1 511 ? 34.562 39.981 37.687 1.00 12.99 508 ARG B O 1
ATOM 8486 N N . ALA B 1 512 ? 33.376 40.156 39.592 1.00 12.09 509 ALA B N 1
ATOM 8487 C CA . ALA B 1 512 ? 34.390 39.472 40.400 1.00 12.32 509 ALA B CA 1
ATOM 8488 C C . ALA B 1 512 ? 34.604 38.046 39.921 1.00 11.93 509 ALA B C 1
ATOM 8489 O O . ALA B 1 512 ? 35.736 37.558 39.828 1.00 13.53 509 ALA B O 1
ATOM 8491 N N . LYS B 1 513 ? 33.509 37.369 39.612 1.00 12.60 510 LYS B N 1
ATOM 8492 C CA . LYS B 1 513 ? 33.587 35.973 39.196 1.00 15.04 510 LYS B CA 1
ATOM 8493 C C . LYS B 1 513 ? 34.301 35.900 37.853 1.00 14.91 510 LYS B C 1
ATOM 8494 O O . LYS B 1 513 ? 35.103 34.995 37.623 1.00 15.95 510 LYS B O 1
ATOM 8500 N N . LEU B 1 514 ? 34.027 36.862 36.975 1.00 12.25 511 LEU B N 1
ATOM 8501 C CA . LEU B 1 514 ? 34.678 36.884 35.653 1.00 13.41 511 LEU B CA 1
ATOM 8502 C C . LEU B 1 514 ? 36.178 37.146 35.759 1.00 14.30 511 LEU B C 1
ATOM 8503 O O . LEU B 1 514 ? 36.968 36.471 35.116 1.00 14.25 511 LEU B O 1
ATOM 8508 N N . LEU B 1 515 ? 36.569 38.117 36.575 1.00 14.50 512 LEU B N 1
ATOM 8509 C CA . LEU B 1 515 ? 37.988 38.398 36.794 1.00 14.58 512 LEU B CA 1
ATOM 8510 C C . LEU B 1 515 ? 38.731 37.172 37.331 1.00 16.82 512 LEU B C 1
ATOM 8511 O O . LEU B 1 515 ? 39.879 36.913 36.943 1.00 18.46 512 LEU B O 1
ATOM 8516 N N . SER B 1 516 ? 38.074 36.430 38.225 1.00 16.59 513 SER B N 1
ATOM 8517 C CA . SER B 1 516 ? 38.664 35.239 38.838 1.00 18.30 513 SER B CA 1
ATOM 8518 C C . SER B 1 516 ? 38.946 34.129 37.828 1.00 20.76 513 SER B C 1
ATOM 8519 O O . SER B 1 516 ? 39.841 33.318 38.047 1.00 22.23 513 SER B O 1
ATOM 8522 N N . ARG B 1 517 ? 38.175 34.095 36.739 1.00 20.68 514 ARG B N 1
ATOM 8523 C CA . ARG B 1 517 ? 38.289 33.043 35.724 1.00 22.16 514 ARG B CA 1
ATOM 8524 C C . ARG B 1 517 ? 39.439 33.304 34.742 1.00 22.33 514 ARG B C 1
ATOM 8525 O O . ARG B 1 517 ? 39.853 32.402 33.994 1.00 23.27 514 ARG B O 1
ATOM 8533 N N . GLY B 1 518 ? 39.970 34.524 34.765 1.00 22.60 515 GLY B N 1
ATOM 8534 C CA . GLY B 1 518 ? 41.132 34.888 33.954 1.00 22.78 515 GLY B CA 1
ATOM 8535 C C . GLY B 1 518 ? 40.845 34.971 32.462 1.00 23.28 515 GLY B C 1
ATOM 8536 O O . GLY B 1 518 ? 39.696 34.931 32.040 1.00 22.11 515 GLY B O 1
ATOM 8537 N N . GLY B 1 519 ? 41.909 35.088 31.668 1.00 23.54 516 GLY B N 1
ATOM 8538 C CA . GLY B 1 519 ? 41.807 35.169 30.206 1.00 22.38 516 GLY B CA 1
ATOM 8539 C C . GLY B 1 519 ? 40.781 36.164 29.681 1.00 21.21 516 GLY B C 1
ATOM 8540 O O . GLY B 1 519 ? 40.693 37.307 30.156 1.00 19.63 516 GLY B O 1
ATOM 8541 N N . ARG B 1 520 ? 40.018 35.727 28.679 1.00 17.30 517 ARG B N 1
ATOM 8542 C CA . ARG B 1 520 ? 38.986 36.558 28.070 1.00 19.12 517 ARG B CA 1
ATOM 8543 C C . ARG B 1 520 ? 37.850 36.888 29.039 1.00 14.87 517 ARG B C 1
ATOM 8544 O O . ARG B 1 520 ? 37.265 37.971 28.963 1.00 15.44 517 ARG B O 1
ATOM 8552 N N . ALA B 1 521 ? 37.533 35.962 29.938 1.00 15.78 518 ALA B N 1
ATOM 8553 C CA . ALA B 1 521 ? 36.518 36.234 30.967 1.00 16.23 518 ALA B CA 1
ATOM 8554 C C . ALA B 1 521 ? 36.927 37.444 31.799 1.00 15.05 518 ALA B C 1
ATOM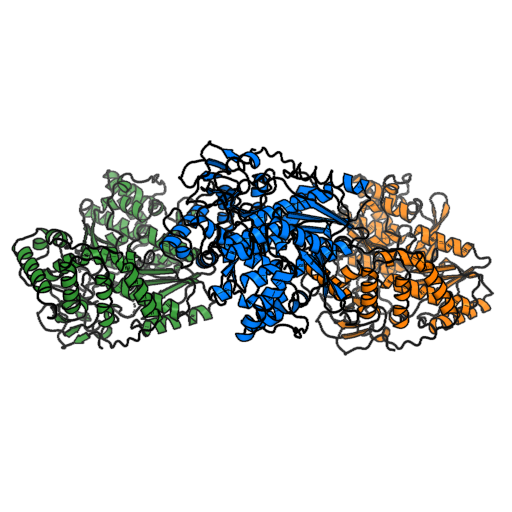 8555 O O . ALA B 1 521 ? 36.124 38.349 32.031 1.00 13.86 518 ALA B O 1
ATOM 8557 N N . ALA B 1 522 ? 38.187 37.481 32.223 1.00 15.33 519 ALA B N 1
ATOM 8558 C CA . ALA B 1 522 ? 38.681 38.620 32.997 1.00 16.66 519 ALA B CA 1
ATOM 8559 C C . ALA B 1 522 ? 38.603 39.928 32.210 1.00 15.51 519 ALA B C 1
ATOM 8560 O O . ALA B 1 522 ? 38.307 40.970 32.769 1.00 17.73 519 ALA B O 1
ATOM 8562 N N . ILE B 1 523 ? 38.845 39.864 30.902 1.00 15.50 520 ILE B N 1
ATOM 8563 C CA . ILE B 1 523 ? 38.734 41.045 30.058 1.00 15.63 520 ILE B CA 1
ATOM 8564 C C . ILE B 1 523 ? 37.269 41.500 30.012 1.00 13.01 520 ILE B C 1
ATOM 8565 O O . ILE B 1 523 ? 36.990 42.689 30.047 1.00 14.51 520 ILE B O 1
ATOM 8570 N N . CYS B 1 524 ? 36.341 40.548 29.945 1.00 13.70 521 CYS B N 1
ATOM 8571 C CA . CYS B 1 524 ? 34.927 40.889 30.059 1.00 11.94 521 CYS B CA 1
ATOM 8572 C C . CYS B 1 524 ? 34.624 41.577 31.396 1.00 13.09 521 CYS B C 1
ATOM 8573 O O . CYS B 1 524 ? 34.005 42.626 31.427 1.00 11.27 521 CYS B O 1
ATOM 8576 N N . GLY B 1 525 ? 35.093 41.011 32.500 1.00 12.80 522 GLY B N 1
ATOM 8577 C CA . GLY B 1 525 ? 34.879 41.651 33.820 1.00 13.31 522 GLY B CA 1
ATOM 8578 C C . GLY B 1 525 ? 35.392 43.088 33.863 1.00 12.86 522 GLY B C 1
ATOM 8579 O O . GLY B 1 525 ? 34.705 44.004 34.303 1.00 12.39 522 GLY B O 1
ATOM 8580 N N . LYS B 1 526 ? 36.601 43.286 33.359 1.00 13.40 523 LYS B N 1
ATOM 8581 C CA . LYS B 1 526 ? 37.269 44.584 33.404 1.00 13.46 523 LYS B CA 1
ATOM 8582 C C . LYS B 1 526 ? 36.580 45.649 32.558 1.00 14.02 523 LYS B C 1
ATOM 8583 O O . LYS B 1 526 ? 36.302 46.740 33.036 1.00 14.11 523 LYS B O 1
ATOM 8589 N N . TYR B 1 527 ? 36.323 45.325 31.288 1.00 13.65 524 TYR B N 1
ATOM 8590 C CA . TYR B 1 527 ? 35.802 46.314 30.340 1.00 12.36 524 TYR B CA 1
ATOM 8591 C C . TYR B 1 527 ? 34.294 46.452 30.403 1.00 10.58 524 TYR B C 1
ATOM 8592 O O . TYR B 1 527 ? 33.778 47.559 30.387 1.00 11.73 524 TYR B O 1
ATOM 8601 N N . LEU B 1 528 ? 33.581 45.339 30.499 1.00 11.61 525 LEU B N 1
ATOM 8602 C CA . LEU B 1 528 ? 32.124 45.420 30.414 1.00 11.07 525 LEU B CA 1
ATOM 8603 C C . LEU B 1 528 ? 31.479 45.944 31.685 1.00 10.57 525 LEU B C 1
ATOM 8604 O O . LEU B 1 528 ? 30.365 46.483 31.626 1.00 11.27 525 LEU B O 1
ATOM 8609 N N . PHE B 1 529 ? 32.176 45.807 32.817 1.00 9.59 526 PHE B N 1
ATOM 8610 C CA . PHE B 1 529 ? 31.583 46.107 34.139 1.00 8.86 526 PHE B CA 1
ATOM 8611 C C . PHE B 1 529 ? 32.375 47.136 34.948 1.00 10.59 526 PHE B C 1
ATOM 8612 O O . PHE B 1 529 ? 32.184 47.274 36.151 1.00 10.53 526 PHE B O 1
ATOM 8620 N N . ASN B 1 530 ? 33.213 47.911 34.265 1.00 12.43 527 ASN B N 1
ATOM 8621 C CA . ASN B 1 530 ? 33.924 49.027 34.907 1.00 12.25 527 ASN B CA 1
ATOM 8622 C C . ASN B 1 530 ? 32.940 50.074 35.432 1.00 13.95 527 ASN B C 1
ATOM 8623 O O . ASN B 1 530 ? 33.211 50.767 36.399 1.00 15.93 527 ASN B O 1
ATOM 8628 N N . TRP B 1 531 ? 31.765 50.158 34.808 1.00 11.80 528 TRP B N 1
ATOM 8629 C CA . TRP B 1 531 ? 30.703 51.068 35.269 1.00 12.16 528 TRP B CA 1
ATOM 8630 C C . TRP B 1 531 ? 30.177 50.718 36.668 1.00 11.72 528 TRP B C 1
ATOM 8631 O O . TRP B 1 531 ? 29.641 51.570 37.355 1.00 14.36 528 TRP B O 1
ATOM 8642 N N . ALA B 1 532 ? 30.300 49.460 37.074 1.00 14.04 529 ALA B N 1
ATOM 8643 C CA . ALA B 1 532 ? 29.687 48.994 38.314 1.00 13.92 529 ALA B CA 1
ATOM 8644 C C . ALA B 1 532 ? 30.568 49.216 39.553 1.00 15.74 529 ALA B C 1
ATOM 8645 O O . ALA B 1 532 ? 30.148 48.904 40.654 1.00 16.72 529 ALA B O 1
ATOM 8647 N N . VAL B 1 533 ? 31.777 49.740 39.372 1.00 17.84 530 VAL B N 1
ATOM 8648 C CA . VAL B 1 533 ? 32.669 49.999 40.509 1.00 19.69 530 VAL B CA 1
ATOM 8649 C C . VAL B 1 533 ? 33.123 51.460 40.559 1.00 23.43 530 VAL B C 1
ATOM 8650 O O . VAL B 1 533 ? 33.223 52.140 39.536 1.00 20.70 530 VAL B O 1
ATOM 8654 N N . ARG B 1 534 ? 33.381 51.927 41.778 1.00 26.61 531 ARG B N 1
ATOM 8655 C CA . ARG B 1 534 ? 33.800 53.304 42.035 1.00 28.79 531 ARG B CA 1
ATOM 8656 C C . ARG B 1 534 ? 35.297 53.423 41.747 1.00 29.64 531 ARG B C 1
ATOM 8657 O O . ARG B 1 534 ? 35.761 54.411 41.162 1.00 29.73 531 ARG B O 1
ATOM 8665 N N . THR B 1 535 ? 36.037 52.403 42.171 1.00 31.31 532 THR B N 1
ATOM 8666 C CA . THR B 1 535 ? 37.474 52.309 41.934 1.00 32.41 532 THR B CA 1
ATOM 8667 C C . THR B 1 535 ? 37.737 51.640 40.580 1.00 32.99 532 THR B C 1
ATOM 8668 O O . THR B 1 535 ? 37.928 50.424 40.485 1.00 34.88 532 THR B O 1
ATOM 8672 N N . LYS B 1 536 ? 37.770 52.462 39.539 1.00 32.84 533 LYS B N 1
ATOM 8673 C CA . LYS B 1 536 ? 37.791 51.983 38.161 1.00 32.11 533 LYS B CA 1
ATOM 8674 C C . LYS B 1 536 ? 39.176 51.594 37.671 1.00 30.97 533 LYS B C 1
ATOM 8675 O O . LYS B 1 536 ? 40.182 52.161 38.106 1.00 31.26 533 LYS B O 1
ATOM 8681 N N . LEU B 1 537 ? 39.209 50.600 36.785 1.00 28.17 534 LEU B N 1
ATOM 8682 C CA . LEU B 1 537 ? 40.428 50.186 36.093 1.00 27.89 534 LEU B CA 1
ATOM 8683 C C . LEU B 1 537 ? 40.633 51.073 34.868 1.00 26.60 534 LEU B C 1
ATOM 8684 O O . LEU B 1 537 ? 39.681 51.629 34.333 1.00 26.06 534 LEU B O 1
ATOM 8689 N N . LYS B 1 538 ? 41.878 51.223 34.433 1.00 27.02 535 LYS B N 1
ATOM 8690 C CA . LYS B 1 538 ? 42.170 52.038 33.253 1.00 26.52 535 LYS B CA 1
ATOM 8691 C C . LYS B 1 538 ? 41.883 51.222 31.994 1.00 26.42 535 LYS B C 1
ATOM 8692 O O . LYS B 1 538 ? 42.465 50.148 31.776 1.00 26.59 535 LYS B O 1
ATOM 8698 N N . LEU B 1 539 ? 40.974 51.729 31.170 1.00 24.48 536 LEU B N 1
ATOM 8699 C CA . LEU B 1 539 ? 40.519 50.992 29.999 1.00 24.69 536 LEU B CA 1
ATOM 8700 C C . LEU B 1 539 ? 41.237 51.477 28.754 1.00 25.50 536 LEU B C 1
ATOM 8701 O O . LEU B 1 539 ? 40.927 52.538 28.199 1.00 26.58 536 LEU B O 1
ATOM 8706 N N . THR B 1 540 ? 42.213 50.682 28.346 1.00 25.56 537 THR B N 1
ATOM 8707 C CA . THR B 1 540 ? 43.047 50.990 27.199 1.00 27.63 537 THR B CA 1
ATOM 8708 C C . THR B 1 540 ? 42.574 50.141 26.036 1.00 27.58 537 THR B C 1
ATOM 8709 O O . THR B 1 540 ? 41.937 49.109 26.246 1.00 27.13 537 THR B O 1
ATOM 8713 N N . PRO B 1 541 ? 42.901 50.558 24.799 1.00 28.65 538 PRO B N 1
ATOM 8714 C CA . PRO B 1 541 ? 42.513 49.781 23.620 1.00 27.36 538 PRO B CA 1
ATOM 8715 C C . PRO B 1 541 ? 42.817 48.295 23.778 1.00 25.70 538 PRO B C 1
ATOM 8716 O O . PRO B 1 541 ? 43.915 47.932 24.166 1.00 25.48 538 PRO B O 1
ATOM 8720 N N . ILE B 1 542 ? 41.836 47.445 23.505 1.00 23.16 539 ILE B N 1
ATOM 8721 C CA . ILE B 1 542 ? 42.002 46.004 23.659 1.00 24.27 539 ILE B CA 1
ATOM 8722 C C . ILE B 1 542 ? 42.825 45.482 22.488 1.00 27.92 539 ILE B C 1
ATOM 8723 O O . ILE B 1 542 ? 42.504 45.748 21.330 1.00 27.49 539 ILE B O 1
ATOM 8728 N N . ALA B 1 543 ? 43.885 44.736 22.787 1.00 32.78 540 ALA B N 1
ATOM 8729 C CA . ALA B 1 543 ? 44.778 44.235 21.741 1.00 33.00 540 ALA B CA 1
ATOM 8730 C C . ALA B 1 543 ? 44.034 43.402 20.691 1.00 34.31 540 ALA B C 1
ATOM 8731 O O . ALA B 1 543 ? 44.222 43.602 19.490 1.00 34.99 540 ALA B O 1
ATOM 8733 N N . ALA B 1 544 ? 43.175 42.490 21.149 1.00 34.04 541 ALA B N 1
ATOM 8734 C CA . ALA B 1 544 ? 42.406 41.600 20.254 1.00 33.12 541 ALA B CA 1
ATOM 8735 C C . ALA B 1 544 ? 41.435 42.319 19.299 1.00 33.15 541 ALA B C 1
ATOM 8736 O O . ALA B 1 544 ? 41.015 41.738 18.293 1.00 33.98 541 ALA B O 1
ATOM 8738 N N . ALA B 1 545 ? 41.080 43.563 19.616 1.00 31.25 542 ALA B N 1
ATOM 8739 C CA . ALA B 1 545 ? 40.164 44.348 18.788 1.00 30.72 542 ALA B CA 1
ATOM 8740 C C . ALA B 1 545 ? 40.643 44.436 17.343 1.00 32.33 542 ALA B C 1
ATOM 8741 O O . ALA B 1 545 ? 39.875 44.175 16.425 1.00 31.36 542 ALA B O 1
ATOM 8743 N N . GLY B 1 546 ? 41.911 44.791 17.155 1.00 30.59 543 GLY B N 1
ATOM 8744 C CA . GLY B 1 546 ? 42.487 44.943 15.807 1.00 32.86 543 GLY B CA 1
ATOM 8745 C C . GLY B 1 546 ? 42.530 43.660 14.987 1.00 33.06 543 GLY B C 1
ATOM 8746 O O . GLY B 1 546 ? 42.344 43.691 13.766 1.00 35.23 543 GLY B O 1
ATOM 8747 N N . GLN B 1 547 ? 42.765 42.538 15.664 1.00 32.58 544 GLN B N 1
ATOM 8748 C CA . GLN B 1 547 ? 42.886 41.221 15.026 1.00 32.34 544 GLN B CA 1
ATOM 8749 C C . GLN B 1 547 ? 41.542 40.570 14.648 1.00 34.43 544 GLN B C 1
ATOM 8750 O O . GLN B 1 547 ? 41.512 39.593 13.895 1.00 34.79 544 GLN B O 1
ATOM 8756 N N . LEU B 1 548 ? 40.439 41.085 15.188 1.00 34.07 545 LEU B N 1
ATOM 8757 C CA . LEU B 1 548 ? 39.105 40.572 14.847 1.00 34.18 545 LEU B CA 1
ATOM 8758 C C . LEU B 1 548 ? 38.808 40.693 13.355 1.00 33.67 545 LEU B C 1
ATOM 8759 O O . LEU B 1 548 ? 38.894 41.781 12.789 1.00 32.50 545 LEU B O 1
ATOM 8764 N N . ASP B 1 549 ? 38.456 39.581 12.715 1.00 33.87 546 ASP B N 1
ATOM 8765 C CA . ASP B 1 549 ? 38.011 39.650 11.330 1.00 34.02 546 ASP B CA 1
ATOM 8766 C C . ASP B 1 549 ? 36.531 39.979 11.323 1.00 32.46 546 ASP B C 1
ATOM 8767 O O . ASP B 1 549 ? 35.691 39.097 11.495 1.00 34.38 546 ASP B O 1
ATOM 8772 N N . LEU B 1 550 ? 36.218 41.254 11.131 1.00 31.50 547 LEU B N 1
ATOM 8773 C CA . LEU B 1 550 ? 34.829 41.699 11.050 1.00 28.94 547 LEU B CA 1
ATOM 8774 C C . LEU B 1 550 ? 34.436 41.974 9.611 1.00 29.10 547 LEU B C 1
ATOM 8775 O O . LEU B 1 550 ? 33.457 42.676 9.351 1.00 26.79 547 LEU B O 1
ATOM 8780 N N . SER B 1 551 ? 35.194 41.408 8.673 1.00 28.77 548 SER B N 1
ATOM 8781 C CA . SER B 1 551 ? 34.855 41.530 7.267 1.00 28.40 548 SER B CA 1
ATOM 8782 C C . SER B 1 551 ? 33.508 40.857 7.054 1.00 26.98 548 SER B C 1
ATOM 8783 O O . SER B 1 551 ? 33.249 39.757 7.564 1.00 30.50 548 SER B O 1
ATOM 8786 N N . GLY B 1 552 ? 32.637 41.546 6.335 1.00 25.24 549 GLY B N 1
ATOM 8787 C CA . GLY B 1 552 ? 31.307 41.039 6.038 1.00 22.45 549 GLY B CA 1
ATOM 8788 C C . GLY B 1 552 ? 30.235 41.443 7.023 1.00 19.89 549 GLY B C 1
ATOM 8789 O O . GLY B 1 552 ? 29.056 41.251 6.750 1.00 19.70 549 GLY B O 1
ATOM 8790 N N . TRP B 1 553 ? 30.616 41.994 8.170 1.00 18.10 550 TRP B N 1
ATOM 8791 C CA . TRP B 1 553 ? 29.611 42.368 9.176 1.00 16.53 550 TRP B CA 1
ATOM 8792 C C . TRP B 1 553 ? 28.693 43.523 8.740 1.00 16.89 550 TRP B C 1
ATOM 8793 O O . TRP B 1 553 ? 27.463 43.497 8.965 1.00 16.80 550 TRP B O 1
ATOM 8804 N N . PHE B 1 554 ? 29.300 44.515 8.109 1.00 14.05 551 PHE B N 1
ATOM 8805 C CA . PHE B 1 554 ? 28.612 45.747 7.730 1.00 13.19 551 PHE B CA 1
ATOM 8806 C C . PHE B 1 554 ? 28.861 46.038 6.275 1.00 13.78 551 PHE B C 1
ATOM 8807 O O . PHE B 1 554 ? 29.377 47.093 5.888 1.00 14.42 551 PHE B O 1
ATOM 8815 N N . THR B 1 555 ? 28.475 45.066 5.467 1.00 13.61 552 THR B N 1
ATOM 8816 C CA . THR B 1 555 ? 28.568 45.174 4.032 1.00 14.69 552 THR B CA 1
ATOM 8817 C C . THR B 1 555 ? 27.177 45.400 3.478 1.00 12.69 552 THR B C 1
ATOM 8818 O O . THR B 1 555 ? 26.975 46.322 2.706 1.00 13.68 552 THR B O 1
ATOM 8822 N N . ALA B 1 556 ? 26.228 44.544 3.864 1.00 9.67 553 ALA B N 1
ATOM 8823 C CA . ALA B 1 556 ? 24.876 44.572 3.304 1.00 8.27 553 ALA B CA 1
ATOM 8824 C C . ALA B 1 556 ? 23.875 44.031 4.302 1.00 7.53 553 ALA B C 1
ATOM 8825 O O . ALA B 1 556 ? 24.251 43.411 5.289 1.00 9.71 553 ALA B O 1
ATOM 8827 N N . GLY B 1 557 ? 22.596 44.268 4.024 1.00 7.81 554 GLY B N 1
ATOM 8828 C CA . GLY B 1 557 ? 21.511 43.702 4.804 1.00 7.87 554 GLY B CA 1
ATOM 8829 C C . GLY B 1 557 ? 21.046 42.405 4.183 1.00 7.50 554 GLY B C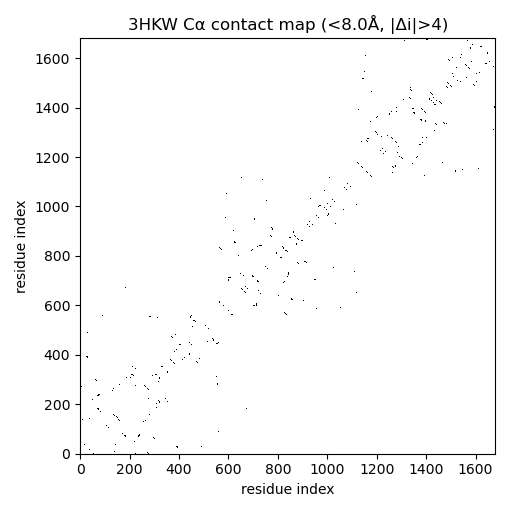 1
ATOM 8830 O O . GLY B 1 557 ? 21.022 42.255 2.950 1.00 6.97 554 GLY B O 1
ATOM 8831 N N . TYR B 1 558 ? 20.644 41.469 5.044 1.00 6.64 555 TYR B N 1
ATOM 8832 C CA . TYR B 1 558 ? 20.191 40.182 4.602 1.00 5.19 555 TYR B CA 1
ATOM 8833 C C . TYR B 1 558 ? 18.936 39.658 5.272 1.00 8.21 555 TYR B C 1
ATOM 8834 O O . TYR B 1 558 ? 18.646 38.464 5.150 1.00 7.12 555 TYR B O 1
ATOM 8843 N N . SER B 1 559 ? 18.181 40.514 5.958 1.00 6.81 556 SER B N 1
ATOM 8844 C CA . SER B 1 559 ? 16.996 40.023 6.658 1.00 7.33 556 SER B CA 1
ATOM 8845 C C . SER B 1 559 ? 16.058 39.263 5.718 1.00 8.02 556 SER B C 1
ATOM 8846 O O . SER B 1 559 ? 15.752 39.733 4.637 1.00 7.95 556 SER B O 1
ATOM 8849 N N . GLY B 1 560 ? 15.650 38.069 6.126 1.00 8.86 557 GLY B N 1
ATOM 8850 C CA . GLY B 1 560 ? 14.807 37.210 5.287 1.00 8.09 557 GLY B CA 1
ATOM 8851 C C . GLY B 1 560 ? 15.564 36.339 4.305 1.00 7.08 557 GLY B C 1
ATOM 8852 O O . GLY B 1 560 ? 15.001 35.426 3.720 1.00 9.72 557 GLY B O 1
ATOM 8853 N N . GLY B 1 561 ? 16.854 36.611 4.134 1.00 8.07 558 GLY B N 1
ATOM 8854 C CA . GLY B 1 561 ? 17.624 35.998 3.076 1.00 7.07 558 GLY B CA 1
ATOM 8855 C C . GLY B 1 561 ? 18.404 34.737 3.374 1.00 6.84 558 GLY B C 1
ATOM 8856 O O . GLY B 1 561 ? 19.177 34.303 2.530 1.00 9.49 558 GLY B O 1
ATOM 8857 N N . ASP B 1 562 ? 18.218 34.155 4.563 1.00 7.63 559 ASP B N 1
ATOM 8858 C CA . ASP B 1 562 ? 18.772 32.835 4.859 1.00 6.90 559 ASP B CA 1
ATOM 8859 C C . ASP B 1 562 ? 20.310 32.790 4.723 1.00 7.91 559 ASP B C 1
ATOM 8860 O O . ASP B 1 562 ? 20.873 31.867 4.120 1.00 9.42 559 ASP B O 1
ATOM 8865 N N . ILE B 1 563 ? 20.979 33.777 5.306 1.00 7.82 560 ILE B N 1
ATOM 8866 C CA . ILE B 1 563 ? 22.445 33.910 5.224 1.00 8.19 560 ILE B CA 1
ATOM 8867 C C . ILE B 1 563 ? 23.112 33.655 6.579 1.00 9.10 560 ILE B C 1
ATOM 8868 O O . ILE B 1 563 ? 22.665 34.164 7.603 1.00 10.34 560 ILE B O 1
ATOM 8873 N N . TYR B 1 564 ? 24.187 32.872 6.549 1.00 10.98 561 TYR B N 1
ATOM 8874 C CA . TYR B 1 564 ? 24.982 32.541 7.714 1.00 13.08 561 TYR B CA 1
ATOM 8875 C C . TYR B 1 564 ? 26.397 32.934 7.375 1.00 14.94 561 TYR B C 1
ATOM 8876 O O . TYR B 1 564 ? 26.923 32.492 6.365 1.00 17.05 561 TYR B O 1
ATOM 8885 N N . HIS B 1 565 ? 27.008 33.797 8.178 1.00 19.09 562 HIS B N 1
ATOM 8886 C CA . HIS B 1 565 ? 28.348 34.292 7.828 1.00 23.38 562 HIS B CA 1
ATOM 8887 C C . HIS B 1 565 ? 29.482 33.596 8.538 1.00 28.35 562 HIS B C 1
ATOM 8888 O O . HIS B 1 565 ? 30.603 33.580 8.027 1.00 35.52 562 HIS B O 1
ATOM 8895 N N . SER B 1 566 ? 29.207 33.001 9.686 1.00 30.97 563 SER B N 1
ATOM 8896 C CA . SER B 1 566 ? 30.263 32.369 10.468 1.00 33.32 563 SER B CA 1
ATOM 8897 C C . SER B 1 566 ? 30.739 31.041 9.874 1.00 36.42 563 SER B C 1
ATOM 8898 O O . SER B 1 566 ? 31.803 30.980 9.239 1.00 38.74 563 SER B O 1
ATOM 8901 N N . SER C 1 4 ? -7.216 -45.951 -5.520 1.00 27.40 1 SER C N 1
ATOM 8902 C CA . SER C 1 4 ? -7.034 -47.296 -4.910 1.00 24.38 1 SER C CA 1
ATOM 8903 C C . SER C 1 4 ? -6.924 -47.212 -3.402 1.00 22.42 1 SER C C 1
ATOM 8904 O O . SER C 1 4 ? -6.395 -46.239 -2.859 1.00 23.28 1 SER C O 1
ATOM 8907 N N . MET C 1 5 ? -7.403 -48.257 -2.742 1.00 20.65 2 MET C N 1
ATOM 8908 C CA . MET C 1 5 ? -7.353 -48.361 -1.293 1.00 18.39 2 MET C CA 1
ATOM 8909 C C . MET C 1 5 ? -5.982 -48.836 -0.835 1.00 16.34 2 MET C C 1
ATOM 8910 O O . MET C 1 5 ? -5.346 -49.683 -1.472 1.00 14.73 2 MET C O 1
ATOM 8915 N N . SER C 1 6 ? -5.528 -48.308 0.290 1.00 13.70 3 SER C N 1
ATOM 8916 C CA . SER C 1 6 ? -4.214 -48.677 0.812 1.00 12.64 3 SER C CA 1
ATOM 8917 C C . SER C 1 6 ? -4.171 -50.172 1.182 1.00 12.92 3 SER C C 1
ATOM 8918 O O . SER C 1 6 ? -3.153 -50.865 0.965 1.00 12.67 3 SER C O 1
ATOM 8921 N N . TYR C 1 7 ? -5.290 -50.639 1.741 1.00 12.75 4 TYR C N 1
ATOM 8922 C CA . TYR C 1 7 ? -5.500 -52.031 2.121 1.00 11.82 4 TYR C CA 1
ATOM 8923 C C . TYR C 1 7 ? -6.921 -52.472 1.823 1.00 12.79 4 TYR C C 1
ATOM 8924 O O . TYR C 1 7 ? -7.848 -51.671 1.862 1.00 10.20 4 TYR C O 1
ATOM 8933 N N . SER C 1 8 ? -7.075 -53.764 1.552 1.00 13.88 5 SER C N 1
ATOM 8934 C CA . SER C 1 8 ? -8.359 -54.435 1.626 1.00 14.24 5 SER C CA 1
ATOM 8935 C C . SER C 1 8 ? -8.215 -55.503 2.688 1.00 13.98 5 SER C C 1
ATOM 8936 O O . SER C 1 8 ? -7.125 -56.015 2.890 1.00 14.00 5 SER C O 1
ATOM 8939 N N . TRP C 1 9 ? -9.318 -55.849 3.348 1.00 15.88 6 TRP C N 1
ATOM 8940 C CA . TRP C 1 9 ? -9.277 -56.790 4.465 1.00 13.85 6 TRP C CA 1
ATOM 8941 C C . TRP C 1 9 ? -10.306 -57.888 4.287 1.00 14.35 6 TRP C C 1
ATOM 8942 O O . TRP C 1 9 ? -11.373 -57.648 3.726 1.00 16.27 6 TRP C O 1
ATOM 8953 N N . THR C 1 10 ? -9.977 -59.079 4.777 1.00 12.01 7 THR C N 1
ATOM 8954 C CA . THR C 1 10 ? -10.904 -60.223 4.763 1.00 15.17 7 THR C CA 1
ATOM 8955 C C . THR C 1 10 ? -11.813 -60.309 5.975 1.00 16.48 7 THR C C 1
ATOM 8956 O O . THR C 1 10 ? -12.819 -61.024 5.954 1.00 19.36 7 THR C O 1
ATOM 8960 N N . GLY C 1 11 ? -11.425 -59.647 7.054 1.00 17.74 8 GLY C N 1
ATOM 8961 C CA . GLY C 1 11 ? -12.097 -59.820 8.328 1.00 17.46 8 GLY C CA 1
ATOM 8962 C C . GLY C 1 11 ? -11.313 -60.604 9.353 1.00 16.63 8 GLY C C 1
ATOM 8963 O O . GLY C 1 11 ? -11.632 -60.537 10.537 1.00 18.34 8 GLY C O 1
ATOM 8964 N N . ALA C 1 12 ? -10.298 -61.358 8.926 1.00 15.53 9 ALA C N 1
ATOM 8965 C CA . ALA C 1 12 ? -9.435 -62.082 9.869 1.00 14.67 9 ALA C CA 1
ATOM 8966 C C . ALA C 1 12 ? -8.695 -61.088 10.746 1.00 15.67 9 ALA C C 1
ATOM 8967 O O . ALA C 1 12 ? -8.395 -59.998 10.298 1.00 15.75 9 ALA C O 1
ATOM 8969 N N . LEU C 1 13 ? -8.409 -61.469 11.986 1.00 15.91 10 LEU C N 1
ATOM 8970 C CA . LEU C 1 13 ? -7.734 -60.569 12.935 1.00 18.68 10 LEU C CA 1
ATOM 8971 C C . LEU C 1 13 ? -6.217 -60.607 12.806 1.00 17.86 10 LEU C C 1
ATOM 8972 O O . LEU C 1 13 ? -5.626 -61.595 12.348 1.00 16.11 10 LEU C O 1
ATOM 8977 N N . VAL C 1 14 ? -5.590 -59.513 13.222 1.00 15.43 11 VAL C N 1
ATOM 8978 C CA . VAL C 1 14 ? -4.147 -59.489 13.418 1.00 15.53 11 VAL C CA 1
ATOM 8979 C C . VAL C 1 14 ? -3.951 -60.192 14.759 1.00 17.80 11 VAL C C 1
ATOM 8980 O O . VAL C 1 14 ? -4.464 -59.731 15.784 1.00 19.55 11 VAL C O 1
ATOM 8984 N N . THR C 1 15 ? -3.257 -61.330 14.731 1.00 18.54 12 THR C N 1
ATOM 8985 C CA . THR C 1 15 ? -3.135 -62.209 15.887 1.00 18.96 12 THR C CA 1
ATOM 8986 C C . THR C 1 15 ? -1.717 -62.158 16.473 1.00 20.02 12 THR C C 1
ATOM 8987 O O . THR C 1 15 ? -0.753 -61.899 15.757 1.00 19.50 12 THR C O 1
ATOM 8991 N N . PRO C 1 16 ? -1.579 -62.409 17.786 1.00 21.51 13 PRO C N 1
ATOM 8992 C CA . PRO C 1 16 ? -0.251 -62.491 18.393 1.00 25.30 13 PRO C CA 1
ATOM 8993 C C . PRO C 1 16 ? 0.434 -63.808 18.065 1.00 29.69 13 PRO C C 1
ATOM 8994 O O . PRO C 1 16 ? -0.235 -64.777 17.722 1.00 31.60 13 PRO C O 1
ATOM 8998 N N . CYS C 1 17 ? 1.760 -63.831 18.143 1.00 34.43 14 CYS C N 1
ATOM 8999 C CA . CYS C 1 17 ? 2.516 -65.076 17.975 1.00 38.50 14 CYS C CA 1
ATOM 9000 C C . CYS C 1 17 ? 3.172 -65.485 19.292 1.00 40.62 14 CYS C C 1
ATOM 9001 O O . CYS C 1 17 ? 3.865 -66.502 19.363 1.00 43.13 14 CYS C O 1
ATOM 9004 N N . ALA C 1 18 ? 2.931 -64.696 20.334 1.00 41.17 15 ALA C N 1
ATOM 9005 C CA . ALA C 1 18 ? 3.473 -64.960 21.663 1.00 40.75 15 ALA C CA 1
ATOM 9006 C C . ALA C 1 18 ? 2.719 -64.146 22.719 1.00 39.69 15 ALA C C 1
ATOM 9007 O O . ALA C 1 18 ? 1.846 -63.330 22.392 1.00 39.67 15 ALA C O 1
ATOM 9009 N N . ALA C 1 19 ? 3.056 -64.378 23.985 1.00 37.92 16 ALA C N 1
ATOM 9010 C CA . ALA C 1 19 ? 2.435 -63.659 25.090 1.00 36.13 16 ALA C CA 1
ATOM 9011 C C . ALA C 1 19 ? 2.605 -62.159 24.910 1.00 34.01 16 ALA C C 1
ATOM 9012 O O . ALA C 1 19 ? 3.688 -61.684 24.554 1.00 34.60 16 ALA C O 1
ATOM 9014 N N . GLU C 1 20 ? 1.519 -61.424 25.133 1.00 31.31 17 GLU C N 1
ATOM 9015 C CA . GLU C 1 20 ? 1.535 -59.965 25.067 1.00 28.78 17 GLU C CA 1
ATOM 9016 C C . GLU C 1 20 ? 1.172 -59.406 26.436 1.00 28.15 17 GLU C C 1
ATOM 9017 O O . GLU C 1 20 ? 0.048 -59.585 26.908 1.00 30.97 17 GLU C O 1
ATOM 9023 N N . GLU C 1 21 ? 2.121 -58.719 27.061 1.00 27.32 18 GLU C N 1
ATOM 9024 C CA . GLU C 1 21 ? 1.882 -58.074 28.351 1.00 23.60 18 GLU C CA 1
ATOM 9025 C C . GLU C 1 21 ? 1.392 -56.635 28.125 1.00 24.76 18 GLU C C 1
ATOM 9026 O O . GLU C 1 21 ? 1.974 -55.880 27.332 1.00 23.85 18 GLU C O 1
ATOM 9032 N N . GLN C 1 22 ? 0.318 -56.258 28.808 1.00 23.03 19 GLN C N 1
ATOM 9033 C CA . GLN C 1 22 ? -0.220 -54.910 28.681 1.00 21.72 19 GLN C CA 1
ATOM 9034 C C . GLN C 1 22 ? 0.377 -53.953 29.707 1.00 22.13 19 GLN C C 1
ATOM 9035 O O . GLN C 1 22 ? 0.467 -52.751 29.448 1.00 22.23 19 GLN C O 1
ATOM 9041 N N . LYS C 1 23 ? 0.776 -54.491 30.863 1.00 22.75 20 LYS C N 1
ATOM 9042 C CA . LYS C 1 23 ? 1.188 -53.692 32.025 1.00 22.96 20 LYS C CA 1
ATOM 9043 C C . LYS C 1 23 ? 2.531 -54.137 32.580 1.00 22.04 20 LYS C C 1
ATOM 9044 O O . LYS C 1 23 ? 3.068 -55.157 32.180 1.00 26.91 20 LYS C O 1
ATOM 9050 N N . LEU C 1 24 ? 3.074 -53.357 33.509 1.00 24.51 21 LEU C N 1
ATOM 9051 C CA . LEU C 1 24 ? 4.292 -53.725 34.239 1.00 25.10 21 LEU C CA 1
ATOM 9052 C C . LEU C 1 24 ? 4.036 -54.951 35.126 1.00 25.86 21 LEU C C 1
ATOM 9053 O O . LEU C 1 24 ? 2.892 -55.208 35.502 1.00 26.08 21 LEU C O 1
ATOM 9058 N N . PRO C 1 25 ? 5.092 -55.707 35.472 1.00 28.47 22 PRO C N 1
ATOM 9059 C CA . PRO C 1 25 ? 4.864 -56.895 36.305 1.00 30.44 22 PRO C CA 1
ATOM 9060 C C . PRO C 1 25 ? 4.296 -56.539 37.673 1.00 32.16 22 PRO C C 1
ATOM 9061 O O . PRO C 1 25 ? 4.595 -55.469 38.194 1.00 31.91 22 PRO C O 1
ATOM 9065 N N . ILE C 1 26 ? 3.473 -57.426 38.233 1.00 35.25 23 ILE C N 1
ATOM 9066 C CA . ILE C 1 26 ? 2.910 -57.224 39.576 1.00 37.23 23 ILE C CA 1
ATOM 9067 C C . ILE C 1 26 ? 4.023 -57.160 40.631 1.00 38.24 23 ILE C C 1
ATOM 9068 O O . ILE C 1 26 ? 3.935 -56.385 41.587 1.00 40.73 23 ILE C O 1
ATOM 9073 N N . ASN C 1 27 ? 5.067 -57.966 40.436 1.00 38.66 24 ASN C N 1
ATOM 9074 C CA . ASN C 1 27 ? 6.231 -57.988 41.329 1.00 39.40 24 ASN C CA 1
ATOM 9075 C C . ASN C 1 27 ? 7.149 -56.770 41.180 1.00 37.72 24 ASN C C 1
ATOM 9076 O O . ASN C 1 27 ? 8.039 -56.570 42.002 1.00 37.62 24 ASN C O 1
ATOM 9081 N N . ALA C 1 28 ? 6.951 -55.981 40.124 1.00 36.33 25 ALA C N 1
ATOM 9082 C CA . ALA C 1 28 ? 7.739 -54.769 39.904 1.00 35.39 25 ALA C CA 1
ATOM 9083 C C . ALA C 1 28 ? 7.270 -53.660 40.847 1.00 34.93 25 ALA C C 1
ATOM 9084 O O . ALA C 1 28 ? 6.545 -52.742 40.447 1.00 34.18 25 ALA C O 1
ATOM 9086 N N . LEU C 1 29 ? 7.705 -53.754 42.102 1.00 33.02 26 LEU C N 1
ATOM 9087 C CA . LEU C 1 29 ? 7.229 -52.865 43.167 1.00 31.72 26 LEU C CA 1
ATOM 9088 C C . LEU C 1 29 ? 8.129 -51.656 43.432 1.00 30.42 26 LEU C C 1
ATOM 9089 O O . LEU C 1 29 ? 7.777 -50.802 44.238 1.00 28.92 26 LEU C O 1
ATOM 9094 N N . SER C 1 30 ? 9.266 -51.574 42.738 1.00 29.78 27 SER C N 1
ATOM 9095 C CA . SER C 1 30 ? 10.232 -50.491 42.944 1.00 29.42 27 SER C CA 1
ATOM 9096 C C . SER C 1 30 ? 9.771 -49.151 42.369 1.00 29.66 27 SER C C 1
ATOM 9097 O O . SER C 1 30 ? 9.293 -49.056 41.227 1.00 27.51 27 SER C O 1
ATOM 9100 N N . ASN C 1 31 ? 9.953 -48.117 43.181 1.00 27.96 28 ASN C N 1
ATOM 9101 C CA . ASN C 1 31 ? 9.672 -46.747 42.799 1.00 28.58 28 ASN C CA 1
ATOM 9102 C C . ASN C 1 31 ? 10.973 -45.983 42.587 1.00 28.58 28 ASN C C 1
ATOM 9103 O O . ASN C 1 31 ? 11.028 -44.760 42.739 1.00 27.50 28 ASN C O 1
ATOM 9108 N N . SER C 1 32 ? 12.028 -46.705 42.226 1.00 28.85 29 SER C N 1
ATOM 9109 C CA . SER C 1 32 ? 13.319 -46.064 42.083 1.00 27.39 29 SER C CA 1
ATOM 9110 C C . SER C 1 32 ? 13.349 -45.184 40.834 1.00 26.07 29 SER C C 1
ATOM 9111 O O . SER C 1 32 ? 14.142 -44.249 40.775 1.00 29.95 29 SER C O 1
ATOM 9114 N N . LEU C 1 33 ? 12.491 -45.468 39.849 1.00 21.34 30 LEU C N 1
ATOM 9115 C CA . LEU C 1 33 ? 12.376 -44.606 38.662 1.00 20.54 30 LEU C CA 1
ATOM 9116 C C . LEU C 1 33 ? 11.088 -43.781 38.643 1.00 18.74 30 LEU C C 1
ATOM 9117 O O . LEU C 1 33 ? 11.135 -42.558 38.599 1.00 18.34 30 LEU C O 1
ATOM 9122 N N . LEU C 1 34 ? 9.936 -44.440 38.646 1.00 18.78 31 LEU C N 1
ATOM 9123 C CA . LEU C 1 34 ? 8.659 -43.715 38.702 1.00 17.00 31 LEU C CA 1
ATOM 9124 C C . LEU C 1 34 ? 7.611 -44.452 39.541 1.00 17.82 31 LEU C C 1
ATOM 9125 O O . LEU C 1 34 ? 7.641 -45.679 39.660 1.00 19.51 31 LEU C O 1
ATOM 9130 N N . ARG C 1 35 ? 6.681 -43.690 40.107 1.00 13.81 32 ARG C N 1
ATOM 9131 C CA . ARG C 1 35 ? 5.684 -44.239 41.026 1.00 15.70 32 ARG C CA 1
ATOM 9132 C C . ARG C 1 35 ? 4.363 -44.593 40.339 1.00 16.34 32 ARG C C 1
ATOM 9133 O O . ARG C 1 35 ? 3.636 -45.479 40.801 1.00 20.73 32 ARG C O 1
ATOM 9141 N N . HIS C 1 36 ? 4.050 -43.922 39.238 1.00 16.95 33 HIS C N 1
ATOM 9142 C CA . HIS C 1 36 ? 2.739 -44.073 38.618 1.00 17.48 33 HIS C CA 1
ATOM 9143 C C . HIS C 1 36 ? 2.756 -45.239 37.641 1.00 18.86 33 HIS C C 1
ATOM 9144 O O . HIS C 1 36 ? 2.590 -45.060 36.430 1.00 18.51 33 HIS C O 1
ATOM 9151 N N . HIS C 1 37 ? 2.957 -46.436 38.191 1.00 18.98 34 HIS C N 1
ATOM 9152 C CA . HIS C 1 37 ? 3.155 -47.649 37.385 1.00 22.04 34 HIS C CA 1
ATOM 9153 C C . HIS C 1 37 ? 1.960 -47.892 36.450 1.00 19.61 34 HIS C C 1
ATOM 9154 O O . HIS C 1 37 ? 2.134 -48.316 35.309 1.00 23.43 34 HIS C O 1
ATOM 9161 N N . ASN C 1 38 ? 0.754 -47.586 36.930 1.00 18.58 35 ASN C N 1
ATOM 9162 C CA . ASN C 1 38 ? -0.465 -47.810 36.152 1.00 21.39 35 ASN C CA 1
ATOM 9163 C C . ASN C 1 38 ? -0.596 -46.935 34.910 1.00 21.77 35 ASN C C 1
ATOM 9164 O O . ASN C 1 38 ? -1.422 -47.226 34.044 1.00 24.10 35 ASN C O 1
ATOM 9169 N N . MET C 1 39 ? 0.197 -45.863 34.828 1.00 19.55 36 MET C N 1
ATOM 9170 C CA . MET C 1 39 ? 0.202 -45.002 33.638 1.00 18.69 36 MET C CA 1
ATOM 9171 C C . MET C 1 39 ? 1.034 -45.592 32.500 1.00 18.20 36 MET C C 1
ATOM 9172 O O . MET C 1 39 ? 0.922 -45.143 31.366 1.00 19.01 36 MET C O 1
ATOM 9177 N N . VAL C 1 40 ? 1.871 -46.580 32.811 1.00 18.01 37 VAL C N 1
ATOM 9178 C CA . VAL C 1 40 ? 2.718 -47.242 31.820 1.00 16.29 37 VAL C CA 1
ATOM 9179 C C . VAL C 1 40 ? 1.969 -48.431 31.210 1.00 18.16 37 VAL C C 1
ATOM 9180 O O . VAL C 1 40 ? 1.419 -49.273 31.925 1.00 19.21 37 VAL C O 1
ATOM 9184 N N . TYR C 1 41 ? 1.952 -48.498 29.886 1.00 15.92 38 TYR C N 1
ATOM 9185 C CA . TYR C 1 41 ? 1.284 -49.594 29.205 1.00 13.96 38 TYR C CA 1
ATOM 9186 C C . TYR C 1 41 ? 2.000 -49.909 27.903 1.00 13.32 38 TYR C C 1
ATOM 9187 O O . TYR C 1 41 ? 2.725 -49.062 27.356 1.00 14.59 38 TYR C O 1
ATOM 9196 N N . SER C 1 42 ? 1.772 -51.132 27.425 1.00 16.56 39 SER C N 1
ATOM 9197 C CA . SER C 1 42 ? 2.215 -51.584 26.116 1.00 15.78 39 SER C CA 1
ATOM 9198 C C . SER C 1 42 ? 1.004 -51.817 25.226 1.00 16.63 39 SER C C 1
ATOM 9199 O O . SER C 1 42 ? -0.015 -52.345 25.670 1.00 16.78 39 SER C O 1
ATOM 9202 N N . THR C 1 43 ? 1.130 -51.420 23.966 1.00 16.20 40 THR C N 1
ATOM 9203 C CA . THR C 1 43 ? 0.142 -51.775 22.963 1.00 16.81 40 THR C CA 1
ATOM 9204 C C . THR C 1 43 ? 0.214 -53.293 22.726 1.00 18.19 40 THR C C 1
ATOM 9205 O O . THR C 1 43 ? 1.255 -53.926 22.940 1.00 19.72 40 THR C O 1
ATOM 9209 N N . THR C 1 44 ? -0.910 -53.866 22.322 1.00 19.31 41 THR C N 1
ATOM 9210 C CA . THR C 1 44 ? -0.994 -55.287 21.999 1.00 18.54 41 THR C CA 1
ATOM 9211 C C . THR C 1 44 ? -1.889 -55.462 20.783 1.00 17.82 41 THR C C 1
ATOM 9212 O O . THR C 1 44 ? -2.515 -54.514 20.327 1.00 15.66 41 THR C O 1
ATOM 9216 N N . SER C 1 45 ? -1.963 -56.688 20.275 1.00 16.20 42 SER C N 1
ATOM 9217 C CA . SER C 1 45 ? -2.808 -56.990 19.132 1.00 16.37 42 SER C CA 1
ATOM 9218 C C . SER C 1 45 ? -4.290 -56.732 19.379 1.00 15.89 42 SER C C 1
ATOM 9219 O O . SER C 1 45 ? -5.072 -56.663 18.431 1.00 14.79 42 SER C O 1
ATOM 9222 N N . ARG C 1 46 ? -4.678 -56.575 20.644 1.00 17.94 43 ARG C N 1
ATOM 9223 C CA . ARG C 1 46 ? -6.057 -56.289 20.980 1.00 20.68 43 ARG C CA 1
ATOM 9224 C C . ARG C 1 46 ? -6.593 -54.992 20.365 1.00 19.63 43 ARG C C 1
ATOM 9225 O O . ARG C 1 46 ? -7.803 -54.872 20.144 1.00 21.93 43 ARG C O 1
ATOM 9233 N N . SER C 1 47 ? -5.711 -54.032 20.078 1.00 17.92 44 SER C N 1
ATOM 9234 C CA . SER C 1 47 ? -6.116 -52.759 19.460 1.00 17.11 44 SER C CA 1
ATOM 9235 C C . SER C 1 47 ? -5.863 -52.699 17.951 1.00 15.30 44 SER C C 1
ATOM 9236 O O . SER C 1 47 ? -6.058 -51.661 17.317 1.00 16.32 44 SER C O 1
ATOM 9239 N N . ALA C 1 48 ? -5.451 -53.808 17.357 1.00 14.19 45 ALA C N 1
ATOM 9240 C CA . ALA C 1 48 ? -5.050 -53.782 15.952 1.00 15.73 45 ALA C CA 1
ATOM 9241 C C . ALA C 1 48 ? -6.175 -53.313 15.021 1.00 16.16 45 ALA C C 1
ATOM 9242 O O . ALA C 1 48 ? -5.911 -52.614 14.040 1.00 16.83 45 ALA C O 1
ATOM 9244 N N . CYS C 1 49 ? -7.423 -53.692 15.318 1.00 16.18 46 CYS C N 1
ATOM 9245 C CA . CYS C 1 49 ? -8.555 -53.259 14.487 1.00 19.19 46 CYS C CA 1
ATOM 9246 C C . CYS C 1 49 ? -8.668 -51.747 14.401 1.00 18.08 46 CYS C C 1
ATOM 9247 O O . CYS C 1 49 ? -8.989 -51.209 13.337 1.00 16.97 46 CYS C O 1
ATOM 9250 N N . GLN C 1 50 ? -8.412 -51.063 15.516 1.00 16.64 47 GLN C N 1
ATOM 9251 C CA . GLN C 1 50 ? -8.441 -49.603 15.533 1.00 18.54 47 GLN C CA 1
ATOM 9252 C C . GLN C 1 50 ? -7.410 -49.035 14.559 1.00 17.08 47 GLN C C 1
ATOM 9253 O O . GLN C 1 50 ? -7.706 -48.114 13.793 1.00 17.91 47 GLN C O 1
ATOM 9259 N N A ARG C 1 51 ? -6.200 -49.588 14.592 0.50 17.39 48 ARG C N 1
ATOM 9260 N N B ARG C 1 51 ? -6.202 -49.590 14.589 0.50 16.34 48 ARG C N 1
ATOM 9261 C CA A ARG C 1 51 ? -5.143 -49.143 13.686 0.50 16.70 48 ARG C CA 1
ATOM 9262 C CA B ARG C 1 51 ? -5.154 -49.134 13.684 0.50 15.60 48 ARG C CA 1
ATOM 9263 C C A ARG C 1 51 ? -5.467 -49.490 12.232 0.50 16.24 48 ARG C C 1
ATOM 9264 C C B ARG C 1 51 ? -5.474 -49.487 12.230 0.50 15.50 48 ARG C C 1
ATOM 9265 O O A ARG C 1 51 ? -5.220 -48.692 11.334 0.50 15.92 48 ARG C O 1
ATOM 9266 O O B ARG C 1 51 ? -5.233 -48.689 11.331 0.50 15.22 48 ARG C O 1
ATOM 9281 N N . GLN C 1 52 ? -6.013 -50.681 12.002 1.00 17.38 49 GLN C N 1
ATOM 9282 C CA . GLN C 1 52 ? -6.391 -51.088 10.650 1.00 16.53 49 GLN C CA 1
ATOM 9283 C C . GLN C 1 52 ? -7.385 -50.111 10.042 1.00 14.84 49 GLN C C 1
ATOM 9284 O O . GLN C 1 52 ? -7.266 -49.754 8.875 1.00 17.58 49 GLN C O 1
ATOM 9290 N N . LYS C 1 53 ? -8.361 -49.667 10.833 1.00 15.32 50 LYS C N 1
ATOM 9291 C CA . LYS C 1 53 ? -9.295 -48.647 10.354 1.00 16.97 50 LYS C CA 1
ATOM 9292 C C . LYS C 1 53 ? -8.560 -47.384 9.906 1.00 16.45 50 LYS C C 1
ATOM 9293 O O . LYS C 1 53 ? -8.756 -46.899 8.782 1.00 17.42 50 LYS C O 1
ATOM 9299 N N . LYS C 1 54 ? -7.683 -46.871 10.763 1.00 17.16 51 LYS C N 1
ATOM 9300 C CA . LYS C 1 54 ? -7.042 -45.604 10.470 1.00 14.45 51 LYS C CA 1
ATOM 9301 C C . LYS C 1 54 ? -6.178 -45.652 9.208 1.00 15.46 51 LYS C C 1
ATOM 9302 O O . LYS C 1 54 ? -6.134 -44.679 8.455 1.00 16.49 51 LYS C O 1
ATOM 9308 N N . VAL C 1 55 ? -5.486 -46.770 8.980 1.00 12.90 52 VAL C N 1
ATOM 9309 C CA . VAL C 1 55 ? -4.505 -46.827 7.894 1.00 12.19 52 VAL C CA 1
ATOM 9310 C C . VAL C 1 55 ? -5.120 -47.207 6.554 1.00 11.80 52 VAL C C 1
ATOM 9311 O O . VAL C 1 55 ? -4.415 -47.281 5.539 1.00 14.75 52 VAL C O 1
ATOM 9315 N N . THR C 1 56 ? -6.430 -47.458 6.557 1.00 10.97 53 THR C N 1
ATOM 9316 C CA . THR C 1 56 ? -7.127 -47.911 5.361 1.00 12.73 53 THR C CA 1
ATOM 9317 C C . THR C 1 56 ? -7.903 -46.768 4.756 1.00 13.00 53 THR C C 1
ATOM 9318 O O . THR C 1 56 ? -8.875 -46.304 5.344 1.00 14.18 53 THR C O 1
ATOM 9322 N N . PHE C 1 57 ? -7.493 -46.325 3.573 1.00 12.21 54 PHE C N 1
ATOM 9323 C CA . PHE C 1 57 ? -8.191 -45.241 2.898 1.00 14.79 54 PHE C CA 1
ATOM 9324 C C . PHE C 1 57 ? -7.809 -45.160 1.431 1.00 15.45 54 PHE C C 1
ATOM 9325 O O . PHE C 1 57 ? -6.836 -45.780 0.992 1.00 13.80 54 PHE C O 1
ATOM 9333 N N . ASP C 1 58 ? -8.603 -44.398 0.680 1.00 16.93 55 ASP C N 1
ATOM 9334 C CA . ASP C 1 58 ? -8.403 -44.234 -0.751 1.00 16.62 55 ASP C CA 1
ATOM 9335 C C . ASP C 1 58 ? -7.314 -43.209 -0.990 1.00 15.87 55 ASP C C 1
ATOM 9336 O O . ASP C 1 58 ? -7.204 -42.251 -0.242 1.00 18.75 55 ASP C O 1
ATOM 9341 N N . ARG C 1 59 ? -6.491 -43.437 -2.009 1.00 16.70 56 ARG C N 1
ATOM 9342 C CA . ARG C 1 59 ? -5.478 -42.465 -2.407 1.00 16.08 56 ARG C CA 1
ATOM 9343 C C . ARG C 1 59 ? -5.807 -41.912 -3.776 1.00 18.73 56 ARG C C 1
ATOM 9344 O O . ARG C 1 59 ? -6.002 -42.665 -4.731 1.00 23.97 56 ARG C O 1
ATOM 9352 N N . LEU C 1 60 ? -5.883 -40.593 -3.850 1.00 18.25 57 LEU C N 1
ATOM 9353 C CA . LEU C 1 60 ? -6.001 -39.890 -5.106 1.00 19.79 57 LEU C CA 1
ATOM 9354 C C . LEU C 1 60 ? -4.680 -39.142 -5.289 1.00 21.26 57 LEU C C 1
ATOM 9355 O O . LEU C 1 60 ? -4.221 -38.443 -4.386 1.00 24.59 57 LEU C O 1
ATOM 9360 N N . GLN C 1 61 ? -4.034 -39.344 -6.425 1.00 16.78 58 GLN C N 1
ATOM 9361 C CA . GLN C 1 61 ? -2.755 -38.714 -6.681 1.00 15.87 58 GLN C CA 1
ATOM 9362 C C . GLN C 1 61 ? -2.783 -38.030 -8.027 1.00 15.09 58 GLN C C 1
ATOM 9363 O O . GLN C 1 61 ? -3.134 -38.644 -9.030 1.00 17.78 58 GLN C O 1
ATOM 9369 N N . VAL C 1 62 ? -2.433 -36.753 -8.023 1.00 15.35 59 VAL C N 1
ATOM 9370 C CA . VAL C 1 62 ? -2.344 -35.941 -9.224 1.00 16.98 59 VAL C CA 1
ATOM 9371 C C . VAL C 1 62 ? -0.976 -35.287 -9.202 1.00 18.49 59 VAL C C 1
ATOM 9372 O O . VAL C 1 62 ? -0.691 -34.443 -8.354 1.00 19.39 59 VAL C O 1
ATOM 9376 N N . LEU C 1 63 ? -0.127 -35.714 -10.129 1.00 18.22 60 LEU C N 1
ATOM 9377 C CA . LEU C 1 63 ? 1.235 -35.230 -10.223 1.00 17.02 60 LEU C CA 1
ATOM 9378 C C . LEU C 1 63 ? 1.243 -34.076 -11.216 1.00 18.11 60 LEU C C 1
ATOM 9379 O O . LEU C 1 63 ? 0.374 -34.000 -12.091 1.00 24.20 60 LEU C O 1
ATOM 9384 N N . ASP C 1 64 ? 2.209 -33.181 -11.073 1.00 15.96 61 ASP C N 1
ATOM 9385 C CA . ASP C 1 64 ? 2.263 -31.982 -11.883 1.00 15.46 61 ASP C CA 1
ATOM 9386 C C . ASP C 1 64 ? 3.691 -31.806 -12.367 1.00 13.63 61 ASP C C 1
ATOM 9387 O O . ASP C 1 64 ? 4.550 -32.647 -12.081 1.00 14.85 61 ASP C O 1
ATOM 9392 N N . SER C 1 65 ? 3.950 -30.717 -13.089 1.00 16.23 62 SER C N 1
ATOM 9393 C CA . SER C 1 65 ? 5.289 -30.470 -13.626 1.00 15.40 62 SER C CA 1
ATOM 9394 C C . SER C 1 65 ? 6.355 -30.228 -12.545 1.00 14.81 62 SER C C 1
ATOM 9395 O O . SER C 1 65 ? 7.509 -30.603 -12.723 1.00 15.49 62 SER C O 1
ATOM 9398 N N . HIS C 1 66 ? 5.989 -29.622 -11.420 1.00 12.59 63 HIS C N 1
ATOM 9399 C CA . HIS C 1 66 ? 6.961 -29.472 -10.335 1.00 13.03 63 HIS C CA 1
ATOM 9400 C C . HIS C 1 66 ? 7.445 -30.840 -9.847 1.00 10.55 63 HIS C C 1
ATOM 9401 O O . HIS C 1 66 ? 8.647 -31.057 -9.684 1.00 11.26 63 HIS C O 1
ATOM 9408 N N . TYR C 1 67 ? 6.510 -31.765 -9.643 1.00 12.45 64 TYR C N 1
ATOM 9409 C CA . TYR C 1 67 ? 6.853 -33.143 -9.262 1.00 11.89 64 TYR C CA 1
ATOM 9410 C C . TYR C 1 67 ? 7.802 -33.770 -10.308 1.00 12.51 64 TYR C C 1
ATOM 9411 O O . TYR C 1 67 ? 8.875 -34.301 -9.985 1.00 13.44 64 TYR C O 1
ATOM 9420 N N . GLN C 1 68 ? 7.405 -33.696 -11.569 1.00 13.85 65 GLN C N 1
ATOM 9421 C CA . GLN C 1 68 ? 8.174 -34.340 -12.625 1.00 13.54 65 GLN C CA 1
ATOM 9422 C C . GLN C 1 68 ? 9.569 -33.710 -12.729 1.00 13.56 65 GLN C C 1
ATOM 9423 O O . GLN C 1 68 ? 10.565 -34.418 -12.934 1.00 13.78 65 GLN C O 1
ATOM 9429 N N . ASP C 1 69 ? 9.644 -32.389 -12.557 1.00 11.95 66 ASP C N 1
ATOM 9430 C CA . ASP C 1 69 ? 10.930 -31.670 -12.568 1.00 13.35 66 ASP C CA 1
ATOM 9431 C C . ASP C 1 69 ? 11.880 -32.189 -11.486 1.00 12.39 66 ASP C C 1
ATOM 9432 O O . ASP C 1 69 ? 13.050 -32.457 -11.741 1.00 14.63 66 ASP C O 1
ATOM 9437 N N . VAL C 1 70 ? 11.361 -32.334 -10.277 1.00 12.73 67 VAL C N 1
ATOM 9438 C CA . VAL C 1 70 ? 12.155 -32.844 -9.166 1.00 11.54 67 VAL C CA 1
ATOM 9439 C C . VAL C 1 70 ? 12.554 -34.311 -9.409 1.00 11.84 67 VAL C C 1
ATOM 9440 O O . VAL C 1 70 ? 13.689 -34.718 -9.150 1.00 13.87 67 VAL C O 1
ATOM 9444 N N . LEU C 1 71 ? 11.622 -35.112 -9.900 1.00 12.73 68 LEU C N 1
ATOM 9445 C CA . LEU C 1 71 ? 11.923 -36.511 -10.172 1.00 12.90 68 LEU C CA 1
ATOM 9446 C C . LEU C 1 71 ? 13.086 -36.628 -11.159 1.00 13.05 68 LEU C C 1
ATOM 9447 O O . LEU C 1 71 ? 13.955 -37.474 -10.993 1.00 14.33 68 LEU C O 1
ATOM 9452 N N . LYS C 1 72 ? 13.119 -35.759 -12.163 1.00 14.93 69 LYS C N 1
ATOM 9453 C CA . LYS C 1 72 ? 14.220 -35.771 -13.127 1.00 14.78 69 LYS C CA 1
ATOM 9454 C C . LYS C 1 72 ? 15.553 -35.407 -12.491 1.00 13.41 69 LYS C C 1
ATOM 9455 O O . LYS C 1 72 ? 16.578 -35.976 -12.838 1.00 13.51 69 LYS C O 1
ATOM 9461 N N . GLU C 1 73 ? 15.530 -34.469 -11.551 1.00 12.57 70 GLU C N 1
ATOM 9462 C CA . GLU C 1 73 ? 16.735 -34.126 -10.797 1.00 12.33 70 GLU C CA 1
ATOM 9463 C C . GLU C 1 73 ? 17.242 -35.359 -10.068 1.00 12.42 70 GLU C C 1
ATOM 9464 O O . GLU C 1 73 ? 18.437 -35.698 -10.105 1.00 13.42 70 GLU C O 1
ATOM 9470 N N . VAL C 1 74 ? 16.317 -36.024 -9.387 1.00 11.23 71 VAL C N 1
ATOM 9471 C CA . VAL C 1 74 ? 16.660 -37.201 -8.598 1.00 10.21 71 VAL C CA 1
ATOM 9472 C C . VAL C 1 74 ? 17.214 -38.321 -9.469 1.00 10.96 71 VAL C C 1
ATOM 9473 O O . VAL C 1 74 ? 18.222 -38.935 -9.109 1.00 10.69 71 VAL C O 1
ATOM 9477 N N . LYS C 1 75 ? 16.567 -38.587 -10.603 1.00 11.50 72 LYS C N 1
ATOM 9478 C CA . LYS C 1 75 ? 17.019 -39.656 -11.492 1.00 10.95 72 LYS C CA 1
ATOM 9479 C C . LYS C 1 75 ? 18.409 -39.340 -12.050 1.00 12.82 72 LYS C C 1
ATOM 9480 O O . LYS C 1 75 ? 19.261 -40.218 -12.152 1.00 15.34 72 LYS C O 1
ATOM 9486 N N . ALA C 1 76 ? 18.639 -38.082 -12.390 1.00 13.01 73 ALA C N 1
ATOM 9487 C CA . ALA C 1 76 ? 19.969 -37.644 -12.838 1.00 14.08 73 ALA C CA 1
ATOM 9488 C C . ALA C 1 76 ? 21.045 -37.892 -11.770 1.00 15.24 73 ALA C C 1
ATOM 9489 O O . ALA C 1 76 ? 22.125 -38.407 -12.057 1.00 16.84 73 ALA C O 1
ATOM 9491 N N . ALA C 1 77 ? 20.734 -37.538 -10.530 1.00 14.47 74 ALA C N 1
ATOM 9492 C CA . ALA C 1 77 ? 21.690 -37.679 -9.442 1.00 15.15 74 ALA C CA 1
ATOM 9493 C C . ALA C 1 77 ? 21.951 -39.136 -9.114 1.00 16.95 74 ALA C C 1
ATOM 9494 O O . ALA C 1 77 ? 23.060 -39.487 -8.692 1.00 17.23 74 ALA C O 1
ATOM 9496 N N . ALA C 1 78 ? 20.929 -39.977 -9.295 1.00 14.87 75 ALA C N 1
ATOM 9497 C CA . ALA C 1 78 ? 21.035 -41.404 -9.007 1.00 16.20 75 ALA C CA 1
ATOM 9498 C C . ALA C 1 78 ? 21.966 -42.074 -10.003 1.00 18.65 75 ALA C C 1
ATOM 9499 O O . ALA C 1 78 ? 22.640 -43.051 -9.679 1.00 19.17 75 ALA C O 1
ATOM 9501 N N . SER C 1 79 ? 22.012 -41.515 -11.210 1.00 20.09 76 SER C N 1
ATOM 9502 C CA . SER C 1 79 ? 22.861 -42.034 -12.296 1.00 23.69 76 SER C CA 1
ATOM 9503 C C . SER C 1 79 ? 24.344 -42.079 -11.938 1.00 24.66 76 SER C C 1
ATOM 9504 O O . SER C 1 79 ? 25.111 -42.756 -12.611 1.00 27.73 76 SER C O 1
ATOM 9507 N N . LYS C 1 80 ? 24.740 -41.365 -10.888 1.00 25.72 77 LYS C N 1
ATOM 9508 C CA . LYS C 1 80 ? 26.136 -41.297 -10.460 1.00 26.43 77 LYS C CA 1
ATOM 9509 C C . LYS C 1 80 ? 26.478 -42.263 -9.313 1.00 24.23 77 LYS C C 1
ATOM 9510 O O . LYS C 1 80 ? 27.628 -42.332 -8.868 1.00 24.14 77 LYS C O 1
ATOM 9516 N N . VAL C 1 81 ? 25.488 -43.032 -8.865 1.00 20.38 78 VAL C N 1
ATOM 9517 C CA . VAL C 1 81 ? 25.684 -44.033 -7.817 1.00 18.73 78 VAL C CA 1
ATOM 9518 C C . VAL C 1 81 ? 26.099 -45.380 -8.401 1.00 17.78 78 VAL C C 1
ATOM 9519 O O . VAL C 1 81 ? 25.491 -45.861 -9.359 1.00 17.73 78 VAL C O 1
ATOM 9523 N N . LYS C 1 82 ? 27.134 -45.974 -7.815 1.00 17.39 79 LYS C N 1
ATOM 9524 C CA . LYS C 1 82 ? 27.508 -47.346 -8.121 1.00 18.83 79 LYS C CA 1
ATOM 9525 C C . LYS C 1 82 ? 27.269 -48.178 -6.866 1.00 17.49 79 LYS C C 1
ATOM 9526 O O . LYS C 1 82 ? 27.745 -47.827 -5.783 1.00 20.36 79 LYS C O 1
ATOM 9532 N N . ALA C 1 83 ? 26.557 -49.289 -7.015 1.00 16.89 80 ALA C N 1
ATOM 9533 C CA . ALA C 1 83 ? 26.213 -50.133 -5.878 1.00 16.02 80 ALA C CA 1
ATOM 9534 C C . ALA C 1 83 ? 26.505 -51.586 -6.205 1.00 14.57 80 ALA C C 1
ATOM 9535 O O . ALA C 1 83 ? 26.322 -52.014 -7.339 1.00 16.76 80 ALA C O 1
ATOM 9537 N N . ASN C 1 84 ? 26.948 -52.330 -5.196 1.00 16.48 81 ASN C N 1
ATOM 9538 C CA . ASN C 1 84 ? 27.303 -53.737 -5.360 1.00 19.36 81 ASN C CA 1
ATOM 9539 C C . ASN C 1 84 ? 26.305 -54.679 -4.715 1.00 18.39 81 ASN C C 1
ATOM 9540 O O . ASN C 1 84 ? 25.612 -54.321 -3.763 1.00 19.65 81 ASN C O 1
ATOM 9545 N N . LEU C 1 85 ? 26.228 -55.888 -5.250 1.00 16.15 82 LEU C N 1
ATOM 9546 C CA . LEU C 1 85 ? 25.517 -56.946 -4.576 1.00 17.50 82 LEU C CA 1
ATOM 9547 C C . LEU C 1 85 ? 26.276 -57.271 -3.319 1.00 17.09 82 LEU C C 1
ATOM 9548 O O . LEU C 1 85 ? 27.503 -57.117 -3.267 1.00 19.98 82 LEU C O 1
ATOM 9553 N N . LEU C 1 86 ? 25.549 -57.709 -2.302 1.00 15.21 83 LEU C N 1
ATOM 9554 C CA . LEU C 1 86 ? 26.165 -58.344 -1.149 1.00 16.38 83 LEU C CA 1
ATOM 9555 C C . LEU C 1 86 ? 26.212 -59.849 -1.382 1.00 14.57 83 LEU C C 1
ATOM 9556 O O . LEU C 1 86 ? 25.360 -60.413 -2.083 1.00 17.51 83 LEU C O 1
ATOM 9561 N N . SER C 1 87 ? 27.195 -60.491 -0.775 1.00 15.78 84 SER C N 1
ATOM 9562 C CA . SER C 1 87 ? 27.229 -61.940 -0.740 1.00 17.56 84 SER C CA 1
ATOM 9563 C C . SER C 1 87 ? 26.219 -62.443 0.295 1.00 17.44 84 SER C C 1
ATOM 9564 O O . SER C 1 87 ? 25.800 -61.697 1.195 1.00 17.41 84 SER C O 1
ATOM 9567 N N . VAL C 1 88 ? 25.830 -63.708 0.160 1.00 17.53 85 VAL C N 1
ATOM 9568 C CA . VAL C 1 88 ? 24.998 -64.367 1.162 1.00 16.43 85 VAL C CA 1
ATOM 9569 C C . VAL C 1 88 ? 25.605 -64.192 2.545 1.00 15.97 85 VAL C C 1
ATOM 9570 O O . VAL C 1 88 ? 24.907 -63.825 3.494 1.00 19.18 85 VAL C O 1
ATOM 9574 N N . GLU C 1 89 ? 26.907 -64.427 2.646 1.00 17.66 86 GLU C N 1
ATOM 9575 C CA . GLU C 1 89 ? 27.620 -64.321 3.909 1.00 17.29 86 GLU C CA 1
ATOM 9576 C C . GLU C 1 89 ? 27.492 -62.917 4.476 1.00 18.27 86 GLU C C 1
ATOM 9577 O O . GLU C 1 89 ? 27.183 -62.743 5.646 1.00 20.19 86 GLU C O 1
ATOM 9583 N N . GLU C 1 90 ? 27.730 -61.921 3.635 1.00 17.92 87 GLU C N 1
ATOM 9584 C CA . GLU C 1 90 ? 27.647 -60.517 4.073 1.00 18.81 87 GLU C CA 1
ATOM 9585 C C . GLU C 1 90 ? 26.235 -60.175 4.551 1.00 15.92 87 GLU C C 1
ATOM 9586 O O . GLU C 1 90 ? 26.065 -59.539 5.583 1.00 17.76 87 GLU C O 1
ATOM 9592 N N . ALA C 1 91 ? 25.236 -60.592 3.779 1.00 16.83 88 ALA C N 1
ATOM 9593 C CA . ALA C 1 91 ? 23.831 -60.342 4.118 1.00 16.07 88 ALA C CA 1
ATOM 9594 C C . ALA C 1 91 ? 23.444 -61.028 5.431 1.00 15.07 88 ALA C C 1
ATOM 9595 O O . ALA C 1 91 ? 22.774 -60.439 6.281 1.00 14.69 88 ALA C O 1
ATOM 9597 N N . CYS C 1 92 ? 23.879 -62.276 5.591 1.00 13.99 89 CYS C N 1
ATOM 9598 C CA . CYS C 1 92 ? 23.668 -63.007 6.837 1.00 15.55 89 CYS C CA 1
ATOM 9599 C C . CYS C 1 92 ? 24.185 -62.225 8.056 1.00 15.34 89 CYS C C 1
ATOM 9600 O O . CYS C 1 92 ? 23.518 -62.157 9.092 1.00 16.96 89 CYS C O 1
ATOM 9603 N N . SER C 1 93 ? 25.363 -61.626 7.907 1.00 16.75 90 SER C N 1
ATOM 9604 C CA . SER C 1 93 ? 26.036 -60.916 8.994 1.00 18.45 90 SER C CA 1
ATOM 9605 C C . SER C 1 93 ? 25.297 -59.649 9.431 1.00 17.58 90 SER C C 1
ATOM 9606 O O . SER C 1 93 ? 25.504 -59.159 10.540 1.00 18.86 90 SER C O 1
ATOM 9609 N N . LEU C 1 94 ? 24.439 -59.131 8.556 1.00 15.67 91 LEU C N 1
ATOM 9610 C CA . LEU C 1 94 ? 23.630 -57.943 8.856 1.00 15.43 91 LEU C CA 1
ATOM 9611 C C . LEU C 1 94 ? 22.302 -58.275 9.535 1.00 15.69 91 LEU C C 1
ATOM 9612 O O . LEU C 1 94 ? 21.547 -57.376 9.868 1.00 14.44 91 LEU C O 1
ATOM 9617 N N . THR C 1 95 ? 22.026 -59.555 9.757 1.00 16.79 92 THR C N 1
ATOM 9618 C CA . THR C 1 95 ? 20.762 -59.984 10.362 1.00 17.88 92 THR C CA 1
ATOM 9619 C C . THR C 1 95 ? 20.843 -59.853 11.888 1.00 18.13 92 THR C C 1
ATOM 9620 O O . THR C 1 95 ? 21.797 -60.347 12.503 1.00 16.87 92 THR C O 1
ATOM 9624 N N . PRO C 1 96 ? 19.868 -59.164 12.510 1.00 17.51 93 PRO C N 1
ATOM 9625 C CA . PRO C 1 96 ? 19.874 -59.066 13.965 1.00 20.90 93 PRO C CA 1
ATOM 9626 C C . PRO C 1 96 ? 19.619 -60.399 14.661 1.00 23.38 93 PRO C C 1
ATOM 9627 O O . PRO C 1 96 ? 18.948 -61.271 14.105 1.00 22.55 93 PRO C O 1
ATOM 9631 N N . PRO C 1 97 ? 20.158 -60.560 15.877 1.00 25.74 94 PRO C N 1
ATOM 9632 C CA . PRO C 1 97 ? 20.099 -61.874 16.515 1.00 27.24 94 PRO C CA 1
ATOM 9633 C C . PRO C 1 97 ? 18.677 -62.331 16.838 1.00 29.08 94 PRO C C 1
ATOM 9634 O O . PRO C 1 97 ? 18.418 -63.530 16.887 1.00 31.36 94 PRO C O 1
ATOM 9638 N N . HIS C 1 98 ? 17.766 -61.387 17.053 1.00 29.88 95 HIS C N 1
ATOM 9639 C CA . HIS C 1 98 ? 16.378 -61.728 17.393 1.00 29.55 95 HIS C CA 1
ATOM 9640 C C . HIS C 1 98 ? 15.392 -61.433 16.255 1.00 27.32 95 HIS C C 1
ATOM 9641 O O . HIS C 1 98 ? 14.183 -61.279 16.481 1.00 27.11 95 HIS C O 1
ATOM 9648 N N . SER C 1 99 ? 15.922 -61.392 15.031 1.00 24.76 96 SER C N 1
ATOM 9649 C CA . SER C 1 99 ? 15.114 -61.285 13.818 1.00 21.55 96 SER C CA 1
ATOM 9650 C C . SER C 1 99 ? 14.105 -62.449 13.756 1.00 19.62 96 SER C C 1
ATOM 9651 O O . SER C 1 99 ? 14.404 -63.566 14.172 1.00 20.50 96 SER C O 1
ATOM 9654 N N . ALA C 1 100 ? 12.906 -62.160 13.256 1.00 17.10 97 ALA C N 1
ATOM 9655 C CA . ALA C 1 100 ? 11.805 -63.135 13.202 1.00 18.43 97 ALA C CA 1
ATOM 9656 C C . ALA C 1 100 ? 12.189 -64.404 12.462 1.00 17.97 97 ALA C C 1
ATOM 9657 O O . ALA C 1 100 ? 12.660 -64.366 11.324 1.00 17.46 97 ALA C O 1
ATOM 9659 N N . ARG C 1 101 ? 11.973 -65.535 13.122 1.00 19.77 98 ARG C N 1
ATOM 9660 C CA . ARG C 1 101 ? 12.323 -66.842 12.587 1.00 20.94 98 ARG C CA 1
ATOM 9661 C C . ARG C 1 101 ? 11.633 -67.074 11.248 1.00 19.26 98 ARG C C 1
ATOM 9662 O O . ARG C 1 101 ? 10.536 -66.566 11.014 1.00 17.94 98 ARG C O 1
ATOM 9670 N N . SER C 1 102 ? 12.278 -67.830 10.365 1.00 17.89 99 SER C N 1
ATOM 9671 C CA . SER C 1 102 ? 11.665 -68.201 9.106 1.00 18.23 99 SER C CA 1
ATOM 9672 C C . SER C 1 102 ? 10.557 -69.223 9.306 1.00 19.23 99 SER C C 1
ATOM 9673 O O . SER C 1 102 ? 10.570 -69.989 10.276 1.00 20.85 99 SER C O 1
ATOM 9676 N N . LYS C 1 103 ? 9.611 -69.229 8.371 1.00 19.65 100 LYS C N 1
ATOM 9677 C CA . LYS C 1 103 ? 8.573 -70.257 8.304 1.00 22.60 100 LYS C CA 1
ATOM 9678 C C . LYS C 1 103 ? 9.151 -71.582 7.787 1.00 22.02 100 LYS C C 1
ATOM 9679 O O . LYS C 1 103 ? 8.533 -72.626 7.942 1.00 22.98 100 LYS C O 1
ATOM 9685 N N . PHE C 1 104 ? 10.341 -71.520 7.191 1.00 22.62 101 PHE C N 1
ATOM 9686 C CA . PHE C 1 104 ? 10.961 -72.661 6.518 1.00 25.47 101 PHE C CA 1
ATOM 9687 C C . PHE C 1 104 ? 12.053 -73.343 7.351 1.00 26.39 101 PHE C C 1
ATOM 9688 O O . PHE C 1 104 ? 13.006 -73.913 6.807 1.00 27.51 101 PHE C O 1
ATOM 9696 N N . GLY C 1 105 ? 11.910 -73.279 8.670 1.00 24.92 102 GLY C N 1
ATOM 9697 C CA . GLY C 1 105 ? 12.659 -74.156 9.573 1.00 25.26 102 GLY C CA 1
ATOM 9698 C C . GLY C 1 105 ? 14.022 -73.701 10.058 1.00 25.62 102 GLY C C 1
ATOM 9699 O O . GLY C 1 105 ? 14.841 -74.528 10.459 1.00 26.73 102 GLY C O 1
ATOM 9700 N N . TYR C 1 106 ? 14.272 -72.397 10.037 1.00 22.22 103 TYR C N 1
ATOM 9701 C CA . TYR C 1 106 ? 15.522 -71.851 10.566 1.00 22.04 103 TYR C CA 1
ATOM 9702 C C . TYR C 1 106 ? 15.288 -70.455 11.125 1.00 21.54 103 TYR C C 1
ATOM 9703 O O . TYR C 1 106 ? 14.294 -69.819 10.800 1.00 21.72 103 TYR C O 1
ATOM 9712 N N . GLY C 1 107 ? 16.197 -69.991 11.975 1.00 20.75 104 GLY C N 1
ATOM 9713 C CA . GLY C 1 107 ? 16.061 -68.680 12.599 1.00 22.61 104 GLY C CA 1
ATOM 9714 C C . GLY C 1 107 ? 17.257 -67.787 12.374 1.00 21.49 104 GLY C C 1
ATOM 9715 O O . GLY C 1 107 ? 18.128 -68.092 11.558 1.00 19.29 104 GLY C O 1
ATOM 9716 N N . ALA C 1 108 ? 17.264 -66.667 13.096 1.00 22.33 105 ALA C N 1
ATOM 9717 C CA . ALA C 1 108 ? 18.319 -65.664 13.005 1.00 23.78 105 ALA C CA 1
ATOM 9718 C C . ALA C 1 108 ? 19.665 -66.229 13.444 1.00 24.31 105 ALA C C 1
ATOM 9719 O O . ALA C 1 108 ? 20.692 -65.923 12.845 1.00 24.83 105 ALA C O 1
ATOM 9721 N N . LYS C 1 109 ? 19.653 -67.052 14.489 1.00 25.07 106 LYS C N 1
ATOM 9722 C CA . LYS C 1 109 ? 20.876 -67.699 14.971 1.00 27.01 106 LYS C CA 1
ATOM 9723 C C . LYS C 1 109 ? 21.527 -68.499 13.853 1.00 26.17 106 LYS C C 1
ATOM 9724 O O . LYS C 1 109 ? 22.737 -68.428 13.645 1.00 25.74 106 LYS C O 1
ATOM 9730 N N . ASP C 1 110 ? 20.705 -69.249 13.126 1.00 25.71 107 ASP C N 1
ATOM 9731 C CA . ASP C 1 110 ? 21.174 -70.064 12.003 1.00 25.16 107 ASP C CA 1
ATOM 9732 C C . ASP C 1 110 ? 21.740 -69.197 10.888 1.00 24.67 107 ASP C C 1
ATOM 9733 O O . ASP C 1 110 ? 22.774 -69.512 10.302 1.00 23.10 107 ASP C O 1
ATOM 9738 N N . VAL C 1 111 ? 21.033 -68.115 10.581 1.00 21.19 108 VAL C N 1
ATOM 9739 C CA . VAL C 1 111 ? 21.476 -67.180 9.562 1.00 21.92 108 VAL C CA 1
ATOM 9740 C C . VAL C 1 111 ? 22.827 -66.587 9.969 1.00 22.39 108 VAL C C 1
ATOM 9741 O O . VAL C 1 111 ? 23.782 -66.617 9.190 1.00 23.87 108 VAL C O 1
ATOM 9745 N N . ARG C 1 112 ? 22.917 -66.080 11.194 1.00 24.34 109 ARG C N 1
ATOM 9746 C CA . ARG C 1 112 ? 24.128 -65.396 11.650 1.00 24.90 109 ARG C CA 1
ATOM 9747 C C . ARG C 1 112 ? 25.352 -66.309 11.680 1.00 27.28 109 ARG C C 1
ATOM 9748 O O . ARG C 1 112 ? 26.467 -65.863 11.422 1.00 27.92 109 ARG C O 1
ATOM 9756 N N . CYS C 1 113 ? 25.145 -67.588 11.981 1.00 27.37 110 CYS C N 1
ATOM 9757 C CA . CYS C 1 113 ? 26.246 -68.550 11.962 1.00 30.07 110 CYS C CA 1
ATOM 9758 C C . CYS C 1 113 ? 26.361 -69.264 10.611 1.00 31.65 110 CYS C C 1
ATOM 9759 O O . CYS C 1 113 ? 27.083 -70.255 10.487 1.00 33.74 110 CYS C O 1
ATOM 9762 N N . HIS C 1 114 ? 25.656 -68.762 9.600 1.00 30.62 111 HIS C N 1
ATOM 9763 C CA . HIS C 1 114 ? 25.771 -69.283 8.237 1.00 30.58 111 HIS C CA 1
ATOM 9764 C C . HIS C 1 114 ? 25.502 -70.780 8.192 1.00 28.99 111 HIS C C 1
ATOM 9765 O O . HIS C 1 114 ? 26.230 -71.526 7.552 1.00 29.39 111 HIS C O 1
ATOM 9772 N N . ALA C 1 115 ? 24.445 -71.205 8.875 1.00 28.89 112 ALA C N 1
ATOM 9773 C CA . ALA C 1 115 ? 24.060 -72.614 8.943 1.00 26.52 112 ALA C CA 1
ATOM 9774 C C . ALA C 1 115 ? 23.545 -73.125 7.606 1.00 26.36 112 ALA C C 1
ATOM 9775 O O . ALA C 1 115 ? 22.942 -72.396 6.834 1.00 24.52 112 ALA C O 1
ATOM 9777 N N . ARG C 1 116 ? 23.766 -74.404 7.341 1.00 26.58 113 ARG C N 1
ATOM 9778 C CA . ARG C 1 116 ? 23.514 -74.943 6.012 1.00 27.59 113 ARG C CA 1
ATOM 9779 C C . ARG C 1 116 ? 22.057 -74.864 5.583 1.00 26.17 113 ARG C C 1
ATOM 9780 O O . ARG C 1 116 ? 21.769 -74.589 4.423 1.00 27.49 113 ARG C O 1
ATOM 9788 N N . LYS C 1 117 ? 21.144 -75.139 6.508 1.00 26.11 114 LYS C N 1
ATOM 9789 C CA . LYS C 1 117 ? 19.717 -75.155 6.188 1.00 27.00 114 LYS C CA 1
ATOM 9790 C C . LYS C 1 117 ? 19.255 -73.758 5.796 1.00 24.93 114 LYS C C 1
ATOM 9791 O O . LYS C 1 117 ? 18.430 -73.589 4.893 1.00 25.26 114 LYS C O 1
ATOM 9797 N N . ALA C 1 118 ? 19.781 -72.770 6.503 1.00 23.17 115 ALA C N 1
ATOM 9798 C CA . ALA C 1 118 ? 19.445 -71.371 6.244 1.00 20.55 115 ALA C CA 1
ATOM 9799 C C . ALA C 1 118 ? 20.005 -70.951 4.892 1.00 20.76 115 ALA C C 1
ATOM 9800 O O . ALA C 1 118 ? 19.276 -70.481 4.020 1.00 21.62 115 ALA C O 1
ATOM 9802 N N . VAL C 1 119 ? 21.302 -71.168 4.706 1.00 19.57 116 VAL C N 1
ATOM 9803 C CA . VAL C 1 119 ? 21.971 -70.784 3.460 1.00 19.67 116 VAL C CA 1
ATOM 9804 C C . VAL C 1 119 ? 21.326 -71.442 2.246 1.00 19.09 116 VAL C C 1
ATOM 9805 O O . VAL C 1 119 ? 21.173 -70.817 1.190 1.00 19.10 116 VAL C O 1
ATOM 9809 N N . THR C 1 120 ? 20.922 -72.699 2.411 1.00 20.10 117 THR C N 1
ATOM 9810 C CA . THR C 1 120 ? 20.284 -73.414 1.320 1.00 20.95 117 THR C CA 1
ATOM 9811 C C . THR C 1 120 ? 18.920 -72.804 0.958 1.00 20.39 117 THR C C 1
ATOM 9812 O O . THR C 1 120 ? 18.590 -72.653 -0.227 1.00 19.49 117 THR C O 1
ATOM 9816 N N . HIS C 1 121 ? 18.126 -72.415 1.941 1.00 21.57 118 HIS C N 1
ATOM 9817 C CA . HIS C 1 121 ? 16.861 -71.752 1.644 1.00 21.11 118 HIS C CA 1
ATOM 9818 C C . HIS C 1 121 ? 17.086 -70.386 1.007 1.00 19.86 118 HIS C C 1
ATOM 9819 O O . HIS C 1 121 ? 16.412 -70.028 0.036 1.00 17.36 118 HIS C O 1
ATOM 9826 N N . ILE C 1 122 ? 18.049 -69.642 1.540 1.00 18.88 119 ILE C N 1
ATOM 9827 C CA . ILE C 1 122 ? 18.318 -68.292 1.053 1.00 18.88 119 ILE C CA 1
ATOM 9828 C C . ILE C 1 122 ? 18.695 -68.366 -0.416 1.00 17.61 119 ILE C C 1
ATOM 9829 O O . ILE C 1 122 ? 18.163 -67.616 -1.236 1.00 18.12 119 ILE C O 1
ATOM 9834 N N . ASN C 1 123 ? 19.589 -69.297 -0.758 1.00 17.41 120 ASN C N 1
ATOM 9835 C CA . ASN C 1 123 ? 19.945 -69.492 -2.146 1.00 18.71 120 ASN C CA 1
ATOM 9836 C C . ASN C 1 123 ? 18.735 -69.780 -3.037 1.00 17.45 120 ASN C C 1
ATOM 9837 O O . ASN C 1 123 ? 18.653 -69.267 -4.150 1.00 19.32 120 ASN C O 1
ATOM 9842 N N . SER C 1 124 ? 17.795 -70.592 -2.552 1.00 18.06 121 SER C N 1
ATOM 9843 C CA . SER C 1 124 ? 16.595 -70.907 -3.339 1.00 19.45 121 SER C CA 1
ATOM 9844 C C . SER C 1 124 ? 15.693 -69.678 -3.513 1.00 18.08 121 SER C C 1
ATOM 9845 O O . SER C 1 124 ? 15.115 -69.470 -4.575 1.00 16.23 121 SER C O 1
ATOM 9848 N N . VAL C 1 125 ? 15.600 -68.842 -2.484 1.00 19.04 122 VAL C N 1
ATOM 9849 C CA . VAL C 1 125 ? 14.795 -67.619 -2.587 1.00 17.86 122 VAL C CA 1
ATOM 9850 C C . VAL C 1 125 ? 15.424 -66.670 -3.613 1.00 16.57 122 VAL C C 1
ATOM 9851 O O . VAL C 1 125 ? 14.718 -66.104 -4.445 1.00 18.06 122 VAL C O 1
ATOM 9855 N N . TRP C 1 126 ? 16.747 -66.522 -3.580 1.00 16.32 123 TRP C N 1
ATOM 9856 C CA . TRP C 1 126 ? 17.437 -65.702 -4.574 1.00 15.98 123 TRP C CA 1
ATOM 9857 C C . TRP C 1 126 ? 17.187 -66.188 -5.999 1.00 15.83 123 TRP C C 1
ATOM 9858 O O . TRP C 1 126 ? 16.862 -65.401 -6.886 1.00 16.48 123 TRP C O 1
ATOM 9869 N N . LYS C 1 127 ? 17.328 -67.496 -6.213 1.00 18.43 124 LYS C N 1
ATOM 9870 C CA . LYS C 1 127 ? 17.134 -68.060 -7.528 1.00 19.52 124 LYS C CA 1
ATOM 9871 C C . LYS C 1 127 ? 15.724 -67.766 -8.023 1.00 18.62 124 LYS C C 1
ATOM 9872 O O . LYS C 1 127 ? 15.549 -67.369 -9.170 1.00 19.77 124 LYS C O 1
ATOM 9878 N N . ASP C 1 128 ? 14.729 -67.952 -7.149 1.00 20.21 125 ASP C N 1
ATOM 9879 C CA . ASP C 1 128 ? 13.330 -67.683 -7.487 1.00 19.02 125 ASP C CA 1
ATOM 9880 C C . ASP C 1 128 ? 13.074 -66.193 -7.801 1.00 17.57 125 ASP C C 1
ATOM 9881 O O . ASP C 1 128 ? 12.280 -65.873 -8.676 1.00 18.92 125 ASP C O 1
ATOM 9886 N N . LEU C 1 129 ? 13.777 -65.289 -7.123 1.00 17.72 126 LEU C N 1
ATOM 9887 C CA . LEU C 1 129 ? 13.706 -63.869 -7.463 1.00 17.87 126 LEU C CA 1
ATOM 9888 C C . LEU C 1 129 ? 14.216 -63.602 -8.880 1.00 18.29 126 LEU C C 1
ATOM 9889 O O . LEU C 1 129 ? 13.650 -62.796 -9.606 1.00 19.12 126 LEU C O 1
ATOM 9894 N N . LEU C 1 130 ? 15.269 -64.309 -9.278 1.00 19.52 127 LEU C N 1
ATOM 9895 C CA . LEU C 1 130 ? 15.831 -64.161 -10.623 1.00 20.70 127 LEU C CA 1
ATOM 9896 C C . LEU C 1 130 ? 14.953 -64.782 -11.717 1.00 22.05 127 LEU C C 1
ATOM 9897 O O . LEU C 1 130 ? 15.022 -64.363 -12.877 1.00 27.09 127 LEU C O 1
ATOM 9902 N N . GLU C 1 131 ? 14.130 -65.768 -11.351 1.00 20.59 128 GLU C N 1
ATOM 9903 C CA . GLU C 1 131 ? 13.348 -66.526 -12.326 1.00 23.19 128 GLU C CA 1
ATOM 9904 C C . GLU C 1 131 ? 11.876 -66.123 -12.405 1.00 20.79 128 GLU C C 1
ATOM 9905 O O . GLU C 1 131 ? 11.207 -66.379 -13.411 1.00 22.63 128 GLU C O 1
ATOM 9911 N N . ASP C 1 132 ? 11.380 -65.477 -11.356 1.00 19.66 129 ASP C N 1
ATOM 9912 C CA . ASP C 1 132 ? 9.975 -65.095 -11.266 1.00 18.97 129 ASP C CA 1
ATOM 9913 C C . ASP C 1 132 ? 9.924 -63.640 -10.834 1.00 19.17 129 ASP C C 1
ATOM 9914 O O . ASP C 1 132 ? 10.468 -63.301 -9.787 1.00 18.35 129 ASP C O 1
ATOM 9919 N N . SER C 1 133 ? 9.304 -62.789 -11.649 1.00 18.66 130 SER C N 1
ATOM 9920 C CA . SER C 1 133 ? 9.202 -61.353 -11.344 1.00 20.74 130 SER C CA 1
ATOM 9921 C C . SER C 1 133 ? 7.753 -60.878 -11.190 1.00 20.26 130 SER C C 1
ATOM 9922 O O . SER C 1 133 ? 7.486 -59.668 -11.230 1.00 20.11 130 SER C O 1
ATOM 9925 N N . VAL C 1 134 ? 6.839 -61.826 -10.971 1.00 17.86 131 VAL C N 1
ATOM 9926 C CA . VAL C 1 134 ? 5.408 -61.543 -11.001 1.00 20.17 131 VAL C CA 1
ATOM 9927 C C . VAL C 1 134 ? 4.638 -62.003 -9.765 1.00 19.13 131 VAL C C 1
ATOM 9928 O O . VAL C 1 134 ? 3.780 -61.272 -9.298 1.00 19.68 131 VAL C O 1
ATOM 9932 N N . THR C 1 135 ? 4.935 -63.189 -9.235 1.00 17.41 132 THR C N 1
ATOM 9933 C CA . THR C 1 135 ? 4.111 -63.777 -8.172 1.00 16.19 132 THR C CA 1
ATOM 9934 C C . THR C 1 135 ? 4.263 -63.033 -6.844 1.00 14.89 132 THR C C 1
ATOM 9935 O O . THR C 1 135 ? 5.339 -63.072 -6.245 1.00 15.82 132 THR C O 1
ATOM 9939 N N . PRO C 1 136 ? 3.187 -62.385 -6.361 1.00 15.56 133 PRO C N 1
ATOM 9940 C CA . PRO C 1 136 ? 3.284 -61.698 -5.076 1.00 14.63 133 PRO C CA 1
ATOM 9941 C C . PRO C 1 136 ? 3.857 -62.563 -3.958 1.00 14.63 133 PRO C C 1
ATOM 9942 O O . PRO C 1 136 ? 3.553 -63.752 -3.873 1.00 15.37 133 PRO C O 1
ATOM 9946 N N . ILE C 1 137 ? 4.733 -61.957 -3.157 1.00 14.65 134 ILE C N 1
ATOM 9947 C CA . ILE C 1 137 ? 5.434 -62.620 -2.070 1.00 14.12 134 ILE C CA 1
ATOM 9948 C C . ILE C 1 137 ? 4.639 -62.420 -0.787 1.00 13.87 134 ILE C C 1
ATOM 9949 O O . ILE C 1 137 ? 4.153 -61.321 -0.515 1.00 15.82 134 ILE C O 1
ATOM 9954 N N . ASP C 1 138 ? 4.500 -63.476 0.002 1.00 14.79 135 ASP C N 1
ATOM 9955 C CA . ASP C 1 138 ? 3.699 -63.396 1.214 1.00 14.81 135 ASP C CA 1
ATOM 9956 C C . ASP C 1 138 ? 4.343 -62.482 2.237 1.00 14.18 135 ASP C C 1
ATOM 9957 O O . ASP C 1 138 ? 5.568 -62.354 2.288 1.00 13.54 135 ASP C O 1
ATOM 9962 N N . THR C 1 139 ? 3.506 -61.823 3.035 1.00 13.11 136 THR C N 1
ATOM 9963 C CA . THR C 1 139 ? 3.986 -61.065 4.167 1.00 13.03 136 THR C CA 1
ATOM 9964 C C . THR C 1 139 ? 3.181 -61.431 5.397 1.00 14.60 136 THR C C 1
ATOM 9965 O O . THR C 1 139 ? 2.024 -61.865 5.286 1.00 14.08 136 THR C O 1
ATOM 9969 N N . THR C 1 140 ? 3.819 -61.292 6.554 1.00 12.09 137 THR C N 1
ATOM 9970 C CA . THR C 1 140 ? 3.145 -61.388 7.830 1.00 12.00 137 THR C CA 1
ATOM 9971 C C . THR C 1 140 ? 2.757 -59.988 8.327 1.00 13.34 137 THR C C 1
ATOM 9972 O O . THR C 1 140 ? 3.536 -59.037 8.216 1.00 11.16 137 THR C O 1
ATOM 9976 N N . ILE C 1 141 ? 1.552 -59.879 8.879 1.00 12.87 138 ILE C N 1
ATOM 9977 C CA . ILE C 1 141 ? 1.117 -58.658 9.573 1.00 11.63 138 ILE C CA 1
ATOM 9978 C C . ILE C 1 141 ? 1.046 -58.965 11.077 1.00 13.01 138 ILE C C 1
ATOM 9979 O O . ILE C 1 141 ? 0.463 -59.969 11.493 1.00 14.28 138 ILE C O 1
ATOM 9984 N N . MET C 1 142 ? 1.707 -58.124 11.866 1.00 12.70 139 MET C N 1
ATOM 9985 C CA . MET C 1 142 ? 1.758 -58.243 13.316 1.00 13.79 139 MET C CA 1
ATOM 9986 C C . MET C 1 142 ? 1.504 -56.880 13.953 1.00 14.87 139 MET C C 1
ATOM 9987 O O . MET C 1 142 ? 1.822 -55.846 13.383 1.00 13.52 139 MET C O 1
ATOM 9992 N N . ALA C 1 143 ? 0.934 -56.885 15.146 1.00 14.50 140 ALA C N 1
ATOM 9993 C CA . ALA C 1 143 ? 0.797 -55.657 15.917 1.00 14.92 140 ALA C CA 1
ATOM 9994 C C . ALA C 1 143 ? 2.052 -55.479 16.742 1.00 17.13 140 ALA C C 1
ATOM 9995 O O . ALA C 1 143 ? 2.484 -56.402 17.440 1.00 21.12 140 ALA C O 1
ATOM 9997 N N . LYS C 1 144 ? 2.653 -54.300 16.640 1.00 16.56 141 LYS C N 1
ATOM 9998 C CA . LYS C 1 144 ? 3.830 -53.974 17.431 1.00 18.76 141 LYS C CA 1
ATOM 9999 C C . LYS C 1 144 ? 3.456 -53.743 18.881 1.00 19.61 141 LYS C C 1
ATOM 10000 O O . LYS C 1 144 ? 2.413 -53.164 19.198 1.00 20.48 141 LYS C O 1
ATOM 10006 N N . ASN C 1 145 ? 4.312 -54.225 19.765 1.00 19.31 142 ASN C N 1
ATOM 10007 C CA . ASN C 1 145 ? 4.106 -54.025 21.181 1.00 21.16 142 ASN C CA 1
ATOM 10008 C C . ASN C 1 145 ? 5.064 -52.904 21.530 1.00 21.09 142 ASN C C 1
ATOM 10009 O O . ASN C 1 145 ? 6.276 -53.107 21.514 1.00 21.92 142 ASN C O 1
ATOM 10014 N N . GLU C 1 146 ? 4.523 -51.713 21.755 1.00 18.38 143 GLU C N 1
ATOM 10015 C CA . GLU C 1 146 ? 5.325 -50.557 22.140 1.00 18.12 143 GLU C CA 1
ATOM 10016 C C . GLU C 1 146 ? 4.723 -49.904 23.367 1.00 14.92 143 GLU C C 1
ATOM 10017 O O . GLU C 1 146 ? 3.499 -49.892 23.535 1.00 14.19 143 GLU C O 1
ATOM 10023 N N . VAL C 1 147 ? 5.602 -49.352 24.204 1.00 14.62 144 VAL C N 1
ATOM 10024 C CA . VAL C 1 147 ? 5.231 -48.833 25.514 1.00 14.74 144 VAL C CA 1
ATOM 10025 C C . VAL C 1 147 ? 5.073 -47.318 25.485 1.00 16.00 144 VAL C C 1
ATOM 10026 O O . VAL C 1 147 ? 5.883 -46.602 24.888 1.00 13.86 144 VAL C O 1
ATOM 10030 N N . PHE C 1 148 ? 4.015 -46.851 26.141 1.00 15.15 145 PHE C N 1
ATOM 10031 C CA . PHE C 1 148 ? 3.687 -45.443 26.223 1.00 15.55 145 PHE C CA 1
ATOM 10032 C C . PHE C 1 148 ? 3.174 -45.122 27.616 1.00 16.10 145 PHE C C 1
ATOM 10033 O O . PHE C 1 148 ? 3.005 -46.008 28.453 1.00 16.73 145 PHE C O 1
ATOM 10041 N N . CYS C 1 149 ? 2.917 -43.838 27.817 1.00 15.38 146 CYS C N 1
ATOM 10042 C CA . CYS C 1 149 ? 2.289 -43.309 29.016 1.00 19.12 146 CYS C CA 1
ATOM 10043 C C . CYS C 1 149 ? 0.899 -42.850 28.619 1.00 19.91 146 CYS C C 1
ATOM 10044 O O . CYS C 1 149 ? 0.720 -42.239 27.565 1.00 20.18 146 CYS C O 1
ATOM 10047 N N . VAL C 1 150 ? -0.087 -43.136 29.462 1.00 23.80 147 VAL C N 1
ATOM 10048 C CA . VAL C 1 150 ? -1.450 -42.655 29.224 1.00 26.14 147 VAL C CA 1
ATOM 10049 C C . VAL C 1 150 ? -1.455 -41.129 29.125 1.00 29.49 147 VAL C C 1
ATOM 10050 O O . VAL C 1 150 ? -0.723 -40.457 29.854 1.00 31.17 147 VAL C O 1
ATOM 10054 N N . GLN C 1 151 ? -2.264 -40.602 28.208 1.00 32.52 148 GLN C N 1
ATOM 10055 C CA . GLN C 1 151 ? -2.370 -39.157 27.987 1.00 33.07 148 GLN C CA 1
ATOM 10056 C C . GLN C 1 151 ? -3.647 -38.600 28.613 1.00 36.50 148 GLN C C 1
ATOM 10057 O O . GLN C 1 151 ? -4.052 -39.010 29.704 1.00 39.40 148 GLN C O 1
ATOM 10063 N N . GLY C 1 155 ? -6.649 -38.743 25.355 1.00 48.43 152 GLY C N 1
ATOM 10064 C CA . GLY C 1 155 ? -7.536 -39.559 24.528 1.00 46.92 152 GLY C CA 1
ATOM 10065 C C . GLY C 1 155 ? -7.346 -41.055 24.704 1.00 46.08 152 GLY C C 1
ATOM 10066 O O . GLY C 1 155 ? -7.331 -41.800 23.722 1.00 48.21 152 GLY C O 1
ATOM 10067 N N . GLY C 1 156 ? -7.207 -41.496 25.953 1.00 44.36 153 GLY C N 1
ATOM 10068 C CA . GLY C 1 156 ? -7.110 -42.927 26.272 1.00 41.76 153 GLY C CA 1
ATOM 10069 C C . GLY C 1 156 ? -5.753 -43.533 25.938 1.00 40.11 153 GLY C C 1
ATOM 10070 O O . GLY C 1 156 ? -4.717 -43.038 26.392 1.00 41.34 153 GLY C O 1
ATOM 10071 N N . ARG C 1 157 ? -5.767 -44.606 25.145 1.00 36.23 154 ARG C N 1
ATOM 10072 C CA . ARG C 1 157 ? -4.545 -45.323 24.768 1.00 32.45 154 ARG C CA 1
ATOM 10073 C C . ARG C 1 157 ? -4.393 -45.402 23.256 1.00 28.59 154 ARG C C 1
ATOM 10074 O O . ARG C 1 157 ? -5.371 -45.545 22.525 1.00 25.13 154 ARG C O 1
ATOM 10082 N N . LYS C 1 158 ? -3.150 -45.297 22.802 1.00 23.53 155 LYS C N 1
ATOM 10083 C CA . LYS C 1 158 ? -2.802 -45.453 21.395 1.00 22.86 155 LYS C CA 1
ATOM 10084 C C . LYS C 1 158 ? -2.994 -46.912 20.988 1.00 20.89 155 LYS C C 1
ATOM 10085 O O . LYS C 1 158 ? -2.641 -47.816 21.751 1.00 17.54 155 LYS C O 1
ATOM 10091 N N . PRO C 1 159 ? -3.526 -47.149 19.774 1.00 19.15 156 PRO C N 1
ATOM 10092 C CA . PRO C 1 159 ? -3.607 -48.518 19.316 1.00 18.00 156 PRO C CA 1
ATOM 10093 C C . PRO C 1 159 ? -2.246 -48.971 18.811 1.00 16.50 156 PRO C C 1
ATOM 10094 O O . PRO C 1 159 ? -1.374 -48.140 18.504 1.00 18.67 156 PRO C O 1
ATOM 10098 N N . ALA C 1 160 ? -2.062 -50.281 18.735 1.00 16.11 157 ALA C N 1
ATOM 10099 C CA . ALA C 1 160 ? -0.825 -50.850 18.217 1.00 15.74 157 ALA C CA 1
ATOM 10100 C C . ALA C 1 160 ? -0.540 -50.375 16.800 1.00 14.76 157 ALA C C 1
ATOM 10101 O O . ALA C 1 160 ? -1.440 -50.289 15.982 1.00 12.62 157 ALA C O 1
ATOM 10103 N N . ARG C 1 161 ? 0.722 -50.073 16.525 1.00 15.40 158 ARG C N 1
ATOM 10104 C CA . ARG C 1 161 ? 1.179 -49.897 15.147 1.00 15.37 158 ARG C CA 1
ATOM 10105 C C . ARG C 1 161 ? 1.268 -51.277 14.536 1.00 15.09 158 ARG C C 1
ATOM 10106 O O . ARG C 1 161 ? 1.426 -52.259 15.253 1.00 19.52 158 ARG C O 1
ATOM 10114 N N . LEU C 1 162 ? 1.158 -51.335 13.217 1.00 14.06 159 LEU C N 1
ATOM 10115 C CA . LEU C 1 162 ? 1.238 -52.588 12.493 1.00 14.05 159 LEU C CA 1
ATOM 10116 C C . LEU C 1 162 ? 2.561 -52.703 11.769 1.00 12.54 159 LEU C C 1
ATOM 10117 O O . LEU C 1 162 ? 3.089 -51.728 11.232 1.00 14.85 159 LEU C O 1
ATOM 10122 N N . ILE C 1 163 ? 3.088 -53.913 11.732 1.00 11.79 160 ILE C N 1
ATOM 10123 C CA . ILE C 1 163 ? 4.298 -54.166 10.987 1.00 11.73 160 ILE C CA 1
ATOM 10124 C C . ILE C 1 163 ? 4.001 -55.238 9.945 1.00 11.95 160 ILE C C 1
ATOM 10125 O O . ILE C 1 163 ? 3.337 -56.228 10.232 1.00 11.02 160 ILE C O 1
ATOM 10130 N N . VAL C 1 164 ? 4.506 -55.025 8.741 1.00 10.67 161 VAL C N 1
ATOM 10131 C CA . VAL C 1 164 ? 4.247 -55.913 7.621 1.00 10.11 161 VAL C CA 1
ATOM 10132 C C . VAL C 1 164 ? 5.602 -56.306 7.069 1.00 10.06 161 VAL C C 1
ATOM 10133 O O . VAL C 1 164 ? 6.365 -55.446 6.614 1.00 11.58 161 VAL C O 1
ATOM 10137 N N . PHE C 1 165 ? 5.903 -57.598 7.085 1.00 10.73 162 PHE C N 1
ATOM 10138 C CA . PHE C 1 165 ? 7.226 -58.061 6.701 1.00 9.88 162 PHE C CA 1
ATOM 10139 C C . PHE C 1 165 ? 7.226 -59.406 6.016 1.00 10.81 162 PHE C C 1
ATOM 10140 O O . PHE C 1 165 ? 6.412 -60.270 6.345 1.00 10.76 162 PHE C O 1
ATOM 10148 N N . PRO C 1 166 ? 8.182 -59.598 5.076 1.00 10.49 163 PRO C N 1
ATOM 10149 C CA . PRO C 1 166 ? 8.338 -60.869 4.403 1.00 11.10 163 PRO C CA 1
ATOM 10150 C C . PRO C 1 166 ? 9.154 -61.835 5.233 1.00 12.24 163 PRO C C 1
ATOM 10151 O O . PRO C 1 166 ? 9.723 -61.450 6.254 1.00 11.93 163 PRO C O 1
ATOM 10155 N N . ASP C 1 167 ? 9.230 -63.080 4.769 1.00 12.66 164 ASP C N 1
ATOM 10156 C CA . ASP C 1 167 ? 9.968 -64.107 5.484 1.00 13.56 164 ASP C CA 1
ATOM 10157 C C . ASP C 1 167 ? 11.466 -63.800 5.559 1.00 13.77 164 ASP C C 1
ATOM 10158 O O . ASP C 1 167 ? 12.015 -63.124 4.701 1.00 11.20 164 ASP C O 1
ATOM 10163 N N . LEU C 1 168 ? 12.109 -64.336 6.589 1.00 12.66 165 LEU C N 1
ATOM 10164 C CA . LEU C 1 168 ? 13.545 -64.157 6.820 1.00 13.05 165 LEU C CA 1
ATOM 10165 C C . LEU C 1 168 ? 14.408 -64.403 5.578 1.00 14.76 165 LEU C C 1
ATOM 10166 O O . LEU C 1 168 ? 15.337 -63.636 5.303 1.00 13.48 165 LEU C O 1
ATOM 10171 N N . GLY C 1 169 ? 14.101 -65.459 4.825 1.00 13.65 166 GLY C N 1
ATOM 10172 C CA . GLY C 1 169 ? 14.874 -65.762 3.619 1.00 12.74 166 GLY C CA 1
ATOM 10173 C C . GLY C 1 169 ? 14.848 -64.617 2.625 1.00 13.66 166 GLY C C 1
ATOM 10174 O O . GLY C 1 169 ? 15.865 -64.263 2.024 1.00 14.77 166 GLY C O 1
ATOM 10175 N N . VAL C 1 170 ? 13.668 -64.027 2.474 1.00 11.95 167 VAL C N 1
ATOM 10176 C CA . VAL C 1 170 ? 13.467 -62.897 1.575 1.00 13.01 167 VAL C CA 1
ATOM 10177 C C . VAL C 1 170 ? 14.216 -61.674 2.101 1.00 13.03 167 VAL C C 1
ATOM 10178 O O . VAL C 1 170 ? 14.826 -60.941 1.323 1.00 12.90 167 VAL C O 1
ATOM 10182 N N . ARG C 1 171 ? 14.191 -61.468 3.418 1.00 12.46 168 ARG C N 1
ATOM 10183 C CA . ARG C 1 171 ? 14.891 -60.331 4.026 1.00 12.80 168 ARG C CA 1
ATOM 10184 C C . ARG C 1 171 ? 16.394 -60.402 3.774 1.00 11.89 168 ARG C C 1
ATOM 10185 O O . ARG C 1 171 ? 17.031 -59.391 3.489 1.00 12.58 168 ARG C O 1
ATOM 10193 N N . VAL C 1 172 ? 16.959 -61.603 3.833 1.00 12.53 169 VAL C N 1
ATOM 10194 C CA . VAL C 1 172 ? 18.378 -61.769 3.515 1.00 14.45 169 VAL C CA 1
ATOM 10195 C C . VAL C 1 172 ? 18.622 -61.395 2.051 1.00 12.59 169 VAL C C 1
ATOM 10196 O O . VAL C 1 172 ? 19.574 -60.694 1.746 1.00 13.93 169 VAL C O 1
ATOM 10200 N N . CYS C 1 173 ? 17.751 -61.841 1.155 1.00 10.74 170 CYS C N 1
ATOM 10201 C CA . CYS C 1 173 ? 17.841 -61.472 -0.266 1.00 12.33 170 CYS C CA 1
ATOM 10202 C C . CYS C 1 173 ? 17.678 -59.977 -0.553 1.00 12.54 170 CYS C C 1
ATOM 10203 O O . CYS C 1 173 ? 18.307 -59.442 -1.471 1.00 12.19 170 CYS C O 1
ATOM 10206 N N . GLU C 1 174 ? 16.812 -59.303 0.196 1.00 12.81 171 GLU C N 1
ATOM 10207 C CA . GLU C 1 174 ? 16.702 -57.845 0.079 1.00 11.52 171 GLU C CA 1
ATOM 10208 C C . GLU C 1 174 ? 18.048 -57.190 0.349 1.00 11.68 171 GLU C C 1
ATOM 10209 O O . GLU C 1 174 ? 18.479 -56.287 -0.384 1.00 12.94 171 GLU C O 1
ATOM 10215 N N . LYS C 1 175 ? 18.697 -57.622 1.428 1.00 11.36 172 LYS C N 1
ATOM 10216 C CA . LYS C 1 175 ? 20.033 -57.113 1.771 1.00 11.57 172 LYS C CA 1
ATOM 10217 C C . LYS C 1 175 ? 20.993 -57.334 0.609 1.00 10.83 172 LYS C C 1
ATOM 10218 O O . LYS C 1 175 ? 21.699 -56.419 0.208 1.00 11.74 172 LYS C O 1
ATOM 10224 N N . MET C 1 176 ? 21.012 -58.542 0.064 1.00 12.95 173 MET C N 1
ATOM 10225 C CA . MET C 1 176 ? 21.912 -58.843 -1.043 1.00 13.24 173 MET C CA 1
ATOM 10226 C C . MET C 1 176 ? 21.719 -57.871 -2.197 1.00 14.39 173 MET C C 1
ATOM 10227 O O . MET C 1 176 ? 22.694 -57.305 -2.684 1.00 15.04 173 MET C O 1
ATOM 10232 N N . ALA C 1 177 ? 20.469 -57.655 -2.605 1.00 12.33 174 ALA C N 1
ATOM 10233 C CA . ALA C 1 177 ? 20.157 -56.819 -3.773 1.00 12.82 174 ALA C CA 1
ATOM 10234 C C . ALA C 1 177 ? 20.277 -55.327 -3.511 1.00 11.81 174 ALA C C 1
ATOM 10235 O O . ALA C 1 177 ? 20.645 -54.561 -4.416 1.00 12.69 174 ALA C O 1
ATOM 10237 N N . LEU C 1 178 ? 19.925 -54.908 -2.293 1.00 14.42 175 LEU C N 1
ATOM 10238 C CA . LEU C 1 178 ? 19.643 -53.487 -2.027 1.00 11.28 175 LEU C CA 1
ATOM 10239 C C . LEU C 1 178 ? 20.340 -52.816 -0.844 1.00 10.96 175 LEU C C 1
ATOM 10240 O O . LEU C 1 178 ? 20.217 -51.610 -0.695 1.00 10.69 175 LEU C O 1
ATOM 10245 N N . TYR C 1 179 ? 21.071 -53.543 -0.005 1.00 11.14 176 TYR C N 1
ATOM 10246 C CA . TYR C 1 179 ? 21.700 -52.889 1.148 1.00 11.77 176 TYR C CA 1
ATOM 10247 C C . TYR C 1 179 ? 22.616 -51.742 0.700 1.00 11.92 176 TYR C C 1
ATOM 10248 O O . TYR C 1 179 ? 22.580 -50.644 1.246 1.00 10.57 176 TYR C O 1
ATOM 10257 N N . ASP C 1 180 ? 23.414 -51.989 -0.324 1.00 11.83 177 ASP C N 1
ATOM 10258 C CA . ASP C 1 180 ? 24.343 -50.969 -0.774 1.00 12.85 177 ASP C CA 1
ATOM 10259 C C . ASP C 1 180 ? 23.586 -49.770 -1.351 1.00 12.01 177 ASP C C 1
ATOM 10260 O O . ASP C 1 180 ? 23.959 -48.631 -1.123 1.00 16.33 177 ASP C O 1
ATOM 10265 N N . VAL C 1 181 ? 22.506 -50.031 -2.070 1.00 10.71 178 VAL C N 1
ATOM 10266 C CA . VAL C 1 181 ? 21.684 -48.970 -2.655 1.00 11.38 178 VAL C CA 1
ATOM 10267 C C . VAL C 1 181 ? 21.024 -48.104 -1.592 1.00 11.32 178 VAL C C 1
ATOM 10268 O O . VAL C 1 181 ? 21.133 -46.885 -1.615 1.00 11.58 178 VAL C O 1
ATOM 10272 N N . VAL C 1 182 ? 20.353 -48.724 -0.641 1.00 9.55 179 VAL C N 1
ATOM 10273 C CA . VAL C 1 182 ? 19.650 -47.929 0.386 1.00 10.43 179 VAL C CA 1
ATOM 10274 C C . VAL C 1 182 ? 20.604 -47.212 1.357 1.00 7.69 179 VAL C C 1
ATOM 10275 O O . VAL C 1 182 ? 20.204 -46.278 2.064 1.00 11.13 179 VAL C O 1
ATOM 10279 N N . SER C 1 183 ? 21.869 -47.626 1.374 1.00 10.90 180 SER C N 1
ATOM 10280 C CA . SER C 1 183 ? 22.887 -46.974 2.187 1.00 11.18 180 SER C CA 1
ATOM 10281 C C . SER C 1 183 ? 23.529 -45.743 1.520 1.00 14.35 180 SER C C 1
ATOM 10282 O O . SER C 1 183 ? 24.012 -44.841 2.210 1.00 18.23 180 SER C O 1
ATOM 10285 N N . LYS C 1 184 ? 23.522 -45.706 0.191 1.00 14.82 181 LYS C N 1
ATOM 10286 C CA . LYS C 1 184 ? 24.227 -44.680 -0.586 1.00 15.10 181 LYS C CA 1
ATOM 10287 C C . LYS C 1 184 ? 23.298 -43.719 -1.339 1.00 13.74 181 LYS C C 1
ATOM 10288 O O . LYS C 1 184 ? 23.631 -42.549 -1.565 1.00 13.52 181 LYS C O 1
ATOM 10294 N N . LEU C 1 185 ? 22.148 -44.215 -1.761 1.00 12.35 182 LEU C N 1
ATOM 10295 C CA . LEU C 1 185 ? 21.328 -43.468 -2.699 1.00 11.44 182 LEU C CA 1
ATOM 10296 C C . LEU C 1 185 ? 20.711 -42.172 -2.135 1.00 11.97 182 LEU C C 1
ATOM 10297 O O . LEU C 1 185 ? 20.743 -41.145 -2.800 1.00 12.01 182 LEU C O 1
ATOM 10302 N N . PRO C 1 186 ? 20.148 -42.206 -0.911 1.00 12.29 183 PRO C N 1
ATOM 10303 C CA . PRO C 1 186 ? 19.544 -40.960 -0.404 1.00 9.36 183 PRO C CA 1
ATOM 10304 C C . PRO C 1 186 ? 20.500 -39.767 -0.360 1.00 9.13 183 PRO C C 1
ATOM 10305 O O . PRO C 1 186 ? 20.153 -38.683 -0.837 1.00 11.26 183 PRO C O 1
ATOM 10309 N N . GLN C 1 187 ? 21.690 -39.954 0.191 1.00 9.97 184 GLN C N 1
ATOM 10310 C CA . GLN C 1 187 ? 22.653 -38.849 0.245 1.00 9.47 184 GLN C CA 1
ATOM 10311 C C . GLN C 1 187 ? 23.091 -38.427 -1.157 1.00 10.32 184 GLN C C 1
ATOM 10312 O O . GLN C 1 187 ? 23.333 -37.252 -1.399 1.00 11.64 184 GLN C O 1
ATOM 10318 N N . ALA C 1 188 ? 23.205 -39.383 -2.078 1.00 10.59 185 ALA C N 1
ATOM 10319 C CA . ALA C 1 188 ? 23.565 -39.056 -3.450 1.00 9.66 185 ALA C CA 1
ATOM 10320 C C . ALA C 1 188 ? 22.524 -38.151 -4.090 1.00 12.54 185 ALA C C 1
ATOM 10321 O O . ALA C 1 188 ? 22.866 -37.246 -4.850 1.00 13.72 185 ALA C O 1
ATOM 10323 N N . VAL C 1 189 ? 21.259 -38.424 -3.797 1.00 12.98 186 VAL C N 1
ATOM 10324 C CA . VAL C 1 189 ? 20.133 -37.739 -4.431 1.00 14.37 186 VAL C CA 1
ATOM 10325 C C . VAL C 1 189 ? 19.795 -36.419 -3.749 1.00 13.93 186 VAL C C 1
ATOM 10326 O O . VAL C 1 189 ? 19.431 -35.457 -4.413 1.00 12.88 186 VAL C O 1
ATOM 10330 N N . MET C 1 190 ? 19.905 -36.401 -2.426 1.00 11.16 187 MET C N 1
ATOM 10331 C CA . MET C 1 190 ? 19.406 -35.310 -1.604 1.00 12.05 187 MET C CA 1
ATOM 10332 C C . MET C 1 190 ? 20.504 -34.472 -0.942 1.00 9.81 187 MET C C 1
ATOM 10333 O O . MET C 1 190 ? 20.215 -33.414 -0.357 1.00 11.93 187 MET C O 1
ATOM 10338 N N . GLY C 1 191 ? 21.747 -34.949 -0.992 1.00 9.73 188 GLY C N 1
ATOM 10339 C CA . GLY C 1 191 ? 22.862 -34.245 -0.384 1.00 10.20 188 GLY C CA 1
ATOM 10340 C C . GLY C 1 191 ? 22.602 -33.906 1.068 1.00 9.15 188 GLY C C 1
ATOM 10341 O O . GLY C 1 191 ? 22.151 -34.750 1.837 1.00 9.29 188 GLY C O 1
ATOM 10342 N N . SER C 1 192 ? 22.805 -32.639 1.420 1.00 12.34 189 SER C N 1
ATOM 10343 C CA . SER C 1 192 ? 22.766 -32.221 2.826 1.00 11.01 189 SER C CA 1
ATOM 10344 C C . SER C 1 192 ? 21.381 -32.362 3.455 1.00 9.24 189 SER C C 1
ATOM 10345 O O . SER C 1 192 ? 21.256 -32.336 4.685 1.00 10.33 189 SER C O 1
ATOM 10348 N N . SER C 1 193 ? 20.345 -32.515 2.629 1.00 9.95 190 SER C N 1
ATOM 10349 C CA . SER C 1 193 ? 18.972 -32.686 3.144 1.00 9.52 190 SER C CA 1
ATOM 10350 C C . SER C 1 193 ? 18.701 -34.076 3.722 1.00 9.25 190 SER C C 1
ATOM 10351 O O . SER C 1 193 ? 17.711 -34.265 4.407 1.00 9.75 190 SER C O 1
ATOM 10354 N N . TYR C 1 194 ? 19.591 -35.037 3.487 1.00 9.14 191 TYR C N 1
ATOM 10355 C CA . TYR C 1 194 ? 19.357 -36.371 4.025 1.00 9.04 191 TYR C CA 1
ATOM 10356 C C . TYR C 1 194 ? 19.749 -36.392 5.486 1.00 8.46 191 TYR C C 1
ATOM 10357 O O . TYR C 1 194 ? 20.925 -36.261 5.809 1.00 11.07 191 TYR C O 1
ATOM 10366 N N . GLY C 1 195 ? 18.778 -36.582 6.367 1.00 9.20 192 GLY C N 1
ATOM 10367 C CA . GLY C 1 195 ? 19.019 -36.419 7.788 1.00 9.50 192 GLY C CA 1
ATOM 10368 C C . GLY C 1 195 ? 19.854 -37.486 8.456 1.00 9.65 192 GLY C C 1
ATOM 10369 O O . GLY C 1 195 ? 20.487 -37.233 9.467 1.00 9.84 192 GLY C O 1
ATOM 10370 N N . PHE C 1 196 ? 19.856 -38.689 7.901 1.00 7.30 193 PHE C N 1
ATOM 10371 C CA . PHE C 1 196 ? 20.467 -39.812 8.593 1.00 7.10 193 PHE C CA 1
ATOM 10372 C C . PHE C 1 196 ? 21.981 -39.841 8.447 1.00 7.38 193 PHE C C 1
ATOM 10373 O O . PHE C 1 196 ? 22.633 -40.691 9.045 1.00 9.66 193 PHE C O 1
ATOM 10381 N N . GLN C 1 197 ? 22.547 -38.907 7.679 1.00 9.46 194 GLN C N 1
ATOM 10382 C CA . GLN C 1 197 ? 24.008 -38.780 7.582 1.00 9.46 194 GLN C CA 1
ATOM 10383 C C . GLN C 1 197 ? 24.664 -38.028 8.746 1.00 8.55 194 GLN C C 1
ATOM 10384 O O . GLN C 1 197 ? 25.898 -37.891 8.788 1.00 10.62 194 GLN C O 1
ATOM 10390 N N . TYR C 1 198 ? 23.844 -37.510 9.660 1.00 10.09 195 TYR C N 1
ATOM 10391 C CA . TYR C 1 198 ? 24.303 -36.632 10.734 1.00 9.19 195 TYR C CA 1
ATOM 10392 C C . TYR C 1 198 ? 24.241 -37.311 12.090 1.00 9.20 195 TYR C C 1
ATOM 10393 O O . TYR C 1 198 ? 23.237 -37.929 12.436 1.00 9.19 195 TYR C O 1
ATOM 10402 N N . SER C 1 199 ? 25.284 -37.139 12.890 1.00 8.59 196 SER C N 1
ATOM 10403 C CA . SER C 1 199 ? 25.184 -37.424 14.324 1.00 9.41 196 SER C CA 1
ATOM 10404 C C . SER C 1 199 ? 24.247 -36.401 14.962 1.00 7.34 196 SER C C 1
ATOM 10405 O O . SER C 1 199 ? 23.921 -35.390 14.335 1.00 9.44 196 SER C O 1
ATOM 10408 N N . PRO C 1 200 ? 23.848 -36.617 16.232 1.00 8.81 197 PRO C N 1
ATOM 10409 C CA . PRO C 1 200 ? 23.038 -35.593 16.884 1.00 8.18 197 PRO C CA 1
ATOM 10410 C C . PRO C 1 200 ? 23.671 -34.191 16.872 1.00 10.86 197 PRO C C 1
ATOM 10411 O O . PRO C 1 200 ? 22.988 -33.201 16.595 1.00 12.19 197 PRO C O 1
ATOM 10415 N N . GLY C 1 201 ? 24.964 -34.105 17.167 1.00 11.48 198 GLY C N 1
ATOM 10416 C CA . GLY C 1 201 ? 25.663 -32.826 17.174 1.00 11.33 198 GLY C CA 1
ATOM 10417 C C . GLY C 1 201 ? 25.673 -32.184 15.805 1.00 10.38 198 GLY C C 1
ATOM 10418 O O . GLY C 1 201 ? 25.613 -30.972 15.686 1.00 10.83 198 GLY C O 1
ATOM 10419 N N . GLN C 1 202 ? 25.794 -32.996 14.764 1.00 10.57 199 GLN C N 1
ATOM 10420 C CA . GLN C 1 202 ? 25.772 -32.481 13.392 1.00 9.05 199 GLN C CA 1
ATOM 10421 C C . GLN C 1 202 ? 24.359 -32.062 12.980 1.00 9.08 199 GLN C C 1
ATOM 10422 O O . GLN C 1 202 ? 24.200 -31.126 12.186 1.00 9.51 199 GLN C O 1
ATOM 10428 N N . ARG C 1 203 ? 23.334 -32.759 13.486 1.00 8.07 200 ARG C N 1
ATOM 10429 C CA . ARG C 1 203 ? 21.971 -32.410 13.146 1.00 9.00 200 ARG C CA 1
ATOM 10430 C C . ARG C 1 203 ? 21.630 -31.058 13.755 1.00 8.51 200 ARG C C 1
ATOM 10431 O O . ARG C 1 203 ? 21.029 -30.193 13.096 1.00 8.76 200 ARG C O 1
ATOM 10439 N N . VAL C 1 204 ? 22.014 -30.855 15.007 1.00 8.63 201 VAL C N 1
ATOM 10440 C CA . VAL C 1 204 ? 21.712 -29.590 15.642 1.00 9.32 201 VAL C CA 1
ATOM 10441 C C . VAL C 1 204 ? 22.474 -28.466 14.914 1.00 9.92 201 VAL C C 1
ATOM 10442 O O . VAL C 1 204 ? 21.906 -27.413 14.643 1.00 10.88 201 VAL C O 1
ATOM 10446 N N . GLU C 1 205 ? 23.725 -28.721 14.539 1.00 11.81 202 GLU C N 1
ATOM 10447 C CA . GLU C 1 205 ? 24.528 -27.768 13.756 1.00 12.12 202 GLU C CA 1
ATOM 10448 C C . GLU C 1 205 ? 23.839 -27.433 12.436 1.00 10.59 202 GLU C C 1
ATOM 10449 O O . GLU C 1 205 ? 23.786 -26.266 12.041 1.00 10.98 202 GLU C O 1
ATOM 10455 N N . PHE C 1 206 ? 23.276 -28.451 11.774 1.00 9.77 203 PHE C N 1
ATOM 10456 C CA . PHE C 1 206 ? 22.575 -28.248 10.513 1.00 9.13 203 PHE C CA 1
ATOM 10457 C C . PHE C 1 206 ? 21.400 -27.298 10.697 1.00 10.01 203 PHE C C 1
ATOM 10458 O O . PHE C 1 206 ? 21.247 -26.347 9.947 1.00 10.01 203 PHE C O 1
ATOM 10466 N N . LEU C 1 207 ? 20.574 -27.569 11.702 1.00 9.98 204 LEU C N 1
ATOM 10467 C CA . LEU C 1 207 ? 19.348 -26.801 11.932 1.00 8.98 204 LEU C CA 1
ATOM 10468 C C . LEU C 1 207 ? 19.657 -25.377 12.365 1.00 10.42 204 LEU C C 1
ATOM 10469 O O . LEU C 1 207 ? 19.048 -24.429 11.893 1.00 11.31 204 LEU C O 1
ATOM 10474 N N . VAL C 1 208 ? 20.615 -25.220 13.262 1.00 9.12 205 VAL C N 1
ATOM 10475 C CA . VAL C 1 208 ? 20.970 -23.877 13.725 1.00 10.71 205 VAL C CA 1
ATOM 10476 C C . VAL C 1 208 ? 21.575 -23.069 12.568 1.00 10.01 205 VAL C C 1
ATOM 10477 O O . VAL C 1 208 ? 21.226 -21.908 12.375 1.00 10.71 205 VAL C O 1
ATOM 10481 N N . GLN C 1 209 ? 22.499 -23.661 11.810 1.00 10.02 206 GLN C N 1
ATOM 10482 C CA . GLN C 1 209 ? 23.064 -22.960 10.639 1.00 12.15 206 GLN C CA 1
ATOM 10483 C C . GLN C 1 209 ? 21.977 -22.543 9.653 1.00 10.46 206 GLN C C 1
ATOM 10484 O O . GLN C 1 209 ? 21.992 -21.426 9.134 1.00 12.62 206 GLN C O 1
ATOM 10490 N N . ALA C 1 210 ? 21.056 -23.458 9.365 1.00 11.56 207 ALA C N 1
ATOM 10491 C CA . ALA C 1 210 ? 19.937 -23.159 8.446 1.00 10.55 207 ALA C CA 1
ATOM 10492 C C . ALA C 1 210 ? 19.142 -21.954 8.944 1.00 11.19 207 ALA C C 1
ATOM 10493 O O . ALA C 1 210 ? 18.865 -21.034 8.200 1.00 11.77 207 ALA C O 1
ATOM 10495 N N . TRP C 1 211 ? 18.786 -21.984 10.224 1.00 11.27 208 TRP C N 1
ATOM 10496 C CA . TRP C 1 211 ? 18.039 -20.906 10.853 1.00 9.95 208 TRP C CA 1
ATOM 10497 C C . TRP C 1 211 ? 18.767 -19.580 10.708 1.00 9.34 208 TRP C C 1
ATOM 10498 O O . TRP C 1 211 ? 18.179 -18.583 10.264 1.00 8.42 208 TRP C O 1
ATOM 10509 N N . LYS C 1 212 ? 20.053 -19.587 11.056 1.00 8.83 209 LYS C N 1
ATOM 10510 C CA . LYS C 1 212 ? 20.871 -18.376 11.053 1.00 10.85 209 LYS C CA 1
ATOM 10511 C C . LYS C 1 212 ? 21.179 -17.874 9.656 1.00 10.29 209 LYS C C 1
ATOM 10512 O O . LYS C 1 212 ? 21.575 -16.726 9.488 1.00 15.16 209 LYS C O 1
ATOM 10518 N N . SER C 1 213 ? 21.003 -18.728 8.651 1.00 10.94 210 SER C N 1
ATOM 10519 C CA . SER C 1 213 ? 21.297 -18.355 7.270 1.00 12.37 210 SER C CA 1
ATOM 10520 C C . SER C 1 213 ? 20.220 -17.469 6.657 1.00 13.11 210 SER C C 1
ATOM 10521 O O . SER C 1 213 ? 20.471 -16.783 5.660 1.00 15.84 210 SER C O 1
ATOM 10524 N N . LYS C 1 214 ? 19.039 -17.456 7.261 1.00 11.50 211 LYS C N 1
ATOM 10525 C CA . LYS C 1 214 ? 17.924 -16.691 6.720 1.00 11.76 211 LYS C CA 1
ATOM 10526 C C . LYS C 1 214 ? 17.890 -15.279 7.297 1.00 13.10 211 LYS C C 1
ATOM 10527 O O . LYS C 1 214 ? 18.239 -15.045 8.455 1.00 14.94 211 LYS C O 1
ATOM 10533 N N . LYS C 1 215 ? 17.455 -14.347 6.463 1.00 14.87 212 LYS C N 1
ATOM 10534 C CA . LYS C 1 215 ? 17.265 -12.961 6.843 1.00 18.52 212 LYS C CA 1
ATOM 10535 C C . LYS C 1 215 ? 16.190 -12.884 7.913 1.00 16.82 212 LYS C C 1
ATOM 10536 O O . LYS C 1 215 ? 16.382 -12.288 8.971 1.00 18.79 212 LYS C O 1
ATOM 10542 N N . SER C 1 216 ? 15.069 -13.543 7.639 1.00 15.69 213 SER C N 1
ATOM 10543 C CA . SER C 1 216 ? 13.971 -13.638 8.581 1.00 14.08 213 SER C CA 1
ATOM 10544 C C . SER C 1 216 ? 13.446 -15.078 8.530 1.00 13.20 213 SER C C 1
ATOM 10545 O O . SER C 1 216 ? 12.599 -15.398 7.703 1.00 14.59 213 SER C O 1
ATOM 10548 N N . PRO C 1 217 ? 13.985 -15.961 9.386 1.00 11.68 214 PRO C N 1
ATOM 10549 C CA . PRO C 1 217 ? 13.601 -17.374 9.271 1.00 10.60 214 PRO C CA 1
ATOM 10550 C C . PRO C 1 217 ? 12.161 -17.696 9.684 1.00 10.32 214 PRO C C 1
ATOM 10551 O O . PRO C 1 217 ? 11.620 -17.109 10.642 1.00 11.76 214 PRO C O 1
ATOM 10555 N N . MET C 1 218 ? 11.572 -18.642 8.953 1.00 9.96 215 MET C N 1
ATOM 10556 C CA . MET C 1 218 ? 10.329 -19.299 9.324 1.00 10.16 215 MET C CA 1
ATOM 10557 C C . MET C 1 218 ? 10.579 -20.782 9.126 1.00 9.61 215 MET C C 1
ATOM 10558 O O . MET C 1 218 ? 11.251 -21.175 8.192 1.00 10.29 215 MET C O 1
ATOM 10563 N N . GLY C 1 219 ? 10.062 -21.608 10.020 1.00 9.20 216 GLY C N 1
ATOM 10564 C CA . GLY C 1 219 ? 10.212 -23.037 9.861 1.00 9.04 216 GLY C CA 1
ATOM 10565 C C . GLY C 1 219 ? 8.953 -23.784 10.210 1.00 8.23 216 GLY C C 1
ATOM 10566 O O . GLY C 1 219 ? 8.073 -23.286 10.920 1.00 8.88 216 GLY C O 1
ATOM 10567 N N . PHE C 1 220 ? 8.861 -24.991 9.684 1.00 9.67 217 PHE C N 1
ATOM 10568 C CA . PHE C 1 220 ? 7.750 -25.866 10.034 1.00 10.05 217 PHE C CA 1
ATOM 10569 C C . PHE C 1 220 ? 8.126 -27.321 9.849 1.00 8.96 217 PHE C C 1
ATOM 10570 O O . PHE C 1 220 ? 9.062 -27.649 9.131 1.00 8.60 217 PHE C O 1
ATOM 10578 N N . SER C 1 221 ? 7.360 -28.170 10.522 1.00 9.83 218 SER C N 1
ATOM 10579 C CA . SER C 1 221 ? 7.393 -29.591 10.293 1.00 7.71 218 SER C CA 1
ATOM 10580 C C . SER C 1 221 ? 6.095 -29.979 9.607 1.00 10.20 218 SER C C 1
ATOM 10581 O O . SER C 1 221 ? 5.053 -29.359 9.848 1.00 13.68 218 SER C O 1
ATOM 10584 N N . TYR C 1 222 ? 6.165 -30.980 8.731 1.00 10.95 219 TYR C N 1
ATOM 10585 C CA . TYR C 1 222 ? 4.981 -31.474 8.047 1.00 10.99 219 TYR C CA 1
ATOM 10586 C C . TYR C 1 222 ? 4.750 -32.916 8.446 1.00 12.93 219 TYR C C 1
ATOM 10587 O O . TYR C 1 222 ? 5.593 -33.786 8.203 1.00 13.61 219 TYR C O 1
ATOM 10596 N N . ASP C 1 223 ? 3.598 -33.136 9.064 1.00 13.82 220 ASP C N 1
ATOM 10597 C CA . ASP C 1 223 ? 3.196 -34.417 9.612 1.00 15.82 220 ASP C CA 1
ATOM 10598 C C . ASP C 1 223 ? 2.196 -35.053 8.668 1.00 14.02 220 ASP C C 1
ATOM 10599 O O . ASP C 1 223 ? 1.043 -34.649 8.646 1.00 19.16 220 ASP C O 1
ATOM 10604 N N . THR C 1 224 ? 2.649 -36.001 7.850 1.00 11.67 221 THR C N 1
ATOM 10605 C CA . THR C 1 224 ? 1.755 -36.728 6.956 1.00 11.79 221 THR C CA 1
ATOM 10606 C C . THR C 1 224 ? 0.955 -37.736 7.788 1.00 12.53 221 THR C C 1
ATOM 10607 O O . THR C 1 224 ? 1.503 -38.431 8.625 1.00 15.33 221 THR C O 1
ATOM 10611 N N . ARG C 1 225 ? -0.348 -37.780 7.561 1.00 12.87 222 ARG C N 1
ATOM 10612 C CA . ARG C 1 225 ? -1.208 -38.746 8.224 1.00 14.07 222 ARG C CA 1
ATOM 10613 C C . ARG C 1 225 ? -0.948 -40.118 7.614 1.00 14.97 222 ARG C C 1
ATOM 10614 O O . ARG C 1 225 ? -1.167 -40.307 6.419 1.00 16.52 222 ARG C O 1
ATOM 10622 N N A CYS C 1 226 ? -0.481 -41.065 8.425 0.50 13.01 223 CYS C N 1
ATOM 10623 N N B CYS C 1 226 ? -0.480 -41.045 8.446 0.50 15.85 223 CYS C N 1
ATOM 10624 C CA A CYS C 1 226 ? -0.249 -42.447 7.974 0.50 11.66 223 CYS C CA 1
ATOM 10625 C CA B CYS C 1 226 ? -0.181 -42.423 8.040 0.50 14.49 223 CYS C CA 1
ATOM 10626 C C A CYS C 1 226 ? 0.583 -42.505 6.692 0.50 11.22 223 CYS C C 1
ATOM 10627 C C B CYS C 1 226 ? 0.579 -42.487 6.718 0.50 12.84 223 CYS C C 1
ATOM 10628 O O A CYS C 1 226 ? 0.122 -43.021 5.669 0.50 11.62 223 CYS C O 1
ATOM 10629 O O B CYS C 1 226 ? 0.069 -42.978 5.708 0.50 13.32 223 CYS C O 1
ATOM 10634 N N . PHE C 1 227 ? 1.809 -41.990 6.748 1.00 11.01 224 PHE C N 1
ATOM 10635 C CA . PHE C 1 227 ? 2.649 -41.899 5.554 1.00 10.48 224 PHE C CA 1
ATOM 10636 C C . PHE C 1 227 ? 2.729 -43.196 4.757 1.00 8.81 224 PHE C C 1
ATOM 10637 O O . PHE C 1 227 ? 2.571 -43.172 3.558 1.00 10.09 224 PHE C O 1
ATOM 10645 N N . ASP C 1 228 ? 2.977 -44.326 5.419 1.00 9.03 225 ASP C N 1
ATOM 10646 C CA . ASP C 1 228 ? 3.106 -45.592 4.670 1.00 9.40 225 ASP C CA 1
ATOM 10647 C C . ASP C 1 228 ? 1.886 -45.862 3.800 1.00 9.18 225 ASP C C 1
ATOM 10648 O O . ASP C 1 228 ? 2.007 -46.348 2.681 1.00 10.81 225 ASP C O 1
ATOM 10653 N N . SER C 1 229 ? 0.709 -45.546 4.326 1.00 9.47 226 SER C N 1
ATOM 10654 C CA . SER C 1 229 ? -0.523 -45.774 3.586 1.00 9.80 226 SER C CA 1
ATOM 10655 C C . SER C 1 229 ? -0.715 -44.803 2.440 1.00 8.95 226 SER C C 1
ATOM 10656 O O . SER C 1 229 ? -1.429 -45.114 1.500 1.00 10.65 226 SER C O 1
ATOM 10659 N N . THR C 1 230 ? -0.099 -43.630 2.529 1.00 9.40 227 THR C N 1
ATOM 10660 C CA . THR C 1 230 ? -0.174 -42.626 1.460 1.00 10.26 227 THR C CA 1
ATOM 10661 C C . THR C 1 230 ? 0.665 -42.980 0.245 1.00 9.57 227 THR C C 1
ATOM 10662 O O . THR C 1 230 ? 0.442 -42.435 -0.842 1.00 11.44 227 THR C O 1
ATOM 10666 N N . VAL C 1 231 ? 1.636 -43.875 0.434 1.00 10.45 228 VAL C N 1
ATOM 10667 C CA . VAL C 1 231 ? 2.550 -44.276 -0.630 1.00 9.54 228 VAL C CA 1
ATOM 10668 C C . VAL C 1 231 ? 1.804 -45.165 -1.617 1.00 8.92 228 VAL C C 1
ATOM 10669 O O . VAL C 1 231 ? 1.270 -46.219 -1.248 1.00 10.36 228 VAL C O 1
ATOM 10673 N N . THR C 1 232 ? 1.746 -44.719 -2.867 1.00 10.01 229 THR C N 1
ATOM 10674 C CA . THR C 1 232 ? 0.966 -45.398 -3.892 1.00 11.13 229 THR C CA 1
ATOM 10675 C C . THR C 1 232 ? 1.811 -46.407 -4.637 1.00 11.55 229 THR C C 1
ATOM 10676 O O . THR C 1 232 ? 3.033 -46.412 -4.532 1.00 13.48 229 THR C O 1
ATOM 10680 N N . GLU C 1 233 ? 1.154 -47.258 -5.407 1.00 11.72 230 GLU C N 1
ATOM 10681 C CA . GLU C 1 233 ? 1.878 -48.213 -6.250 1.00 12.86 230 GLU C CA 1
ATOM 10682 C C . GLU C 1 233 ? 2.804 -47.481 -7.240 1.00 12.07 230 GLU C C 1
ATOM 10683 O O . GLU C 1 233 ? 3.955 -47.901 -7.464 1.00 11.22 230 GLU C O 1
ATOM 10689 N N . SER C 1 234 ? 2.301 -46.378 -7.802 1.00 12.78 231 SER C N 1
ATOM 10690 C CA . SER C 1 234 ? 3.063 -45.498 -8.682 1.00 14.02 231 SER C CA 1
ATOM 10691 C C . SER C 1 234 ? 4.341 -44.975 -7.990 1.00 12.75 231 SER C C 1
ATOM 10692 O O . SER C 1 234 ? 5.427 -44.963 -8.571 1.00 14.69 231 SER C O 1
ATOM 10695 N N . ASP C 1 235 ? 4.195 -44.539 -6.745 1.00 10.34 232 ASP C N 1
ATOM 10696 C CA . ASP C 1 235 ? 5.326 -44.050 -5.969 1.00 10.46 232 ASP C CA 1
ATOM 10697 C C . ASP C 1 235 ? 6.401 -45.135 -5.865 1.00 10.23 232 ASP C C 1
ATOM 10698 O O . ASP C 1 235 ? 7.595 -44.855 -5.957 1.00 9.75 232 ASP C O 1
ATOM 10703 N N . ILE C 1 236 ? 5.962 -46.369 -5.599 1.00 10.67 233 ILE C N 1
ATOM 10704 C CA . ILE C 1 236 ? 6.865 -47.496 -5.335 1.00 10.81 233 ILE C CA 1
ATOM 10705 C C . ILE C 1 236 ? 7.557 -47.960 -6.621 1.00 10.03 233 ILE C C 1
ATOM 10706 O O . ILE C 1 236 ? 8.728 -48.313 -6.622 1.00 11.97 233 ILE C O 1
ATOM 10711 N N . ARG C 1 237 ? 6.836 -47.937 -7.723 1.00 10.84 234 ARG C N 1
ATOM 10712 C CA . ARG C 1 237 ? 7.441 -48.187 -9.012 1.00 10.48 234 ARG C CA 1
ATOM 10713 C C . ARG C 1 237 ? 8.417 -47.083 -9.403 1.00 12.84 234 ARG C C 1
ATOM 10714 O O . ARG C 1 237 ? 9.458 -47.347 -10.030 1.00 12.94 234 ARG C O 1
ATOM 10722 N N . THR C 1 238 ? 8.090 -45.842 -9.043 1.00 10.16 235 THR C N 1
ATOM 10723 C CA . THR C 1 238 ? 9.038 -44.741 -9.257 1.00 10.72 235 THR C CA 1
ATOM 10724 C C . THR C 1 238 ? 10.320 -44.930 -8.452 1.00 10.85 235 THR C C 1
ATOM 10725 O O . THR C 1 238 ? 11.408 -44.626 -8.951 1.00 12.23 235 THR C O 1
ATOM 10729 N N A GLU C 1 239 ? 10.201 -45.419 -7.223 0.50 10.38 236 GLU C N 1
ATOM 10730 N N B GLU C 1 239 ? 10.204 -45.450 -7.225 0.50 12.83 236 GLU C N 1
ATOM 10731 C CA A GLU C 1 239 ? 11.375 -45.745 -6.429 0.50 9.20 236 GLU C CA 1
ATOM 10732 C CA B GLU C 1 239 ? 11.384 -45.735 -6.398 0.50 13.65 236 GLU C CA 1
ATOM 10733 C C A GLU C 1 239 ? 12.250 -46.743 -7.176 0.50 9.92 236 GLU C C 1
ATOM 10734 C C B GLU C 1 239 ? 12.260 -46.802 -7.067 0.50 12.86 236 GLU C C 1
ATOM 10735 O O A GLU C 1 239 ? 13.446 -46.532 -7.337 0.50 8.46 236 GLU C O 1
ATOM 10736 O O B GLU C 1 239 ? 13.485 -46.725 -7.015 0.50 14.62 236 GLU C O 1
ATOM 10747 N N . GLU C 1 240 ? 11.630 -47.786 -7.706 1.00 12.04 237 GLU C N 1
ATOM 10748 C CA . GLU C 1 240 ? 12.376 -48.825 -8.431 1.00 11.95 237 GLU C CA 1
ATOM 10749 C C . GLU C 1 240 ? 13.075 -48.205 -9.641 1.00 11.98 237 GLU C C 1
ATOM 10750 O O . GLU C 1 240 ? 14.230 -48.536 -9.933 1.00 13.41 237 GLU C O 1
ATOM 10756 N N . ALA C 1 241 ? 12.392 -47.279 -10.313 1.00 10.94 238 ALA C N 1
ATOM 10757 C CA . ALA C 1 241 ? 12.960 -46.575 -11.479 1.00 11.17 238 ALA C CA 1
ATOM 10758 C C . ALA C 1 241 ? 14.216 -45.807 -11.078 1.00 13.39 238 ALA C C 1
ATOM 10759 O O . ALA C 1 241 ? 15.195 -45.775 -11.813 1.00 15.67 238 ALA C O 1
ATOM 10761 N N . ILE C 1 242 ? 14.168 -45.184 -9.906 1.00 12.83 239 ILE C N 1
ATOM 10762 C CA . ILE C 1 242 ? 15.321 -44.498 -9.328 1.00 10.17 239 ILE C CA 1
ATOM 10763 C C . ILE C 1 242 ? 16.454 -45.477 -8.989 1.00 11.38 239 ILE C C 1
ATOM 10764 O O . ILE C 1 242 ? 17.615 -45.225 -9.309 1.00 13.52 239 ILE C O 1
ATOM 10769 N N . TYR C 1 243 ? 16.128 -46.588 -8.342 1.00 11.26 240 TYR C N 1
ATOM 10770 C CA . TYR C 1 243 ? 17.156 -47.599 -8.044 1.00 12.17 240 TYR C CA 1
ATOM 10771 C C . TYR C 1 243 ? 17.889 -48.026 -9.325 1.00 11.03 240 TYR C C 1
ATOM 10772 O O . TYR C 1 243 ? 19.115 -48.171 -9.332 1.00 13.73 240 TYR C O 1
ATOM 10781 N N . GLN C 1 244 ? 17.136 -48.217 -10.404 1.00 11.46 241 GLN C N 1
ATOM 10782 C CA . GLN C 1 244 ? 17.722 -48.707 -11.669 1.00 13.41 241 GLN C CA 1
ATOM 10783 C C . GLN C 1 244 ? 18.583 -47.651 -12.365 1.00 13.56 241 GLN C C 1
ATOM 10784 O O . GLN C 1 244 ? 19.362 -47.978 -13.275 1.00 13.71 241 GLN C O 1
ATOM 10790 N N . CYS C 1 245 ? 18.463 -46.391 -11.951 1.00 13.71 242 CYS C N 1
ATOM 10791 C CA . CYS C 1 245 ? 19.365 -45.348 -12.463 1.00 13.81 242 CYS C CA 1
ATOM 10792 C C . CYS C 1 245 ? 20.800 -45.540 -11.954 1.00 14.03 242 CYS C C 1
ATOM 10793 O O . CYS C 1 245 ? 21.767 -45.062 -12.559 1.00 16.83 242 CYS C O 1
ATOM 10796 N N . CYS C 1 246 ? 20.943 -46.250 -10.850 1.00 12.70 243 CYS C N 1
ATOM 10797 C CA . CYS C 1 246 ? 22.251 -46.568 -10.318 1.00 15.66 243 CYS C CA 1
ATOM 10798 C C . CYS C 1 246 ? 22.980 -47.526 -11.244 1.00 16.55 243 CYS C C 1
ATOM 10799 O O . CYS C 1 246 ? 22.367 -48.251 -12.013 1.00 15.70 243 CYS C O 1
ATOM 10802 N N . ASP C 1 247 ? 24.302 -47.518 -11.146 1.00 16.29 244 ASP C N 1
ATOM 10803 C CA . ASP C 1 247 ? 25.135 -48.534 -11.772 1.00 19.11 244 ASP C CA 1
ATOM 10804 C C . ASP C 1 247 ? 25.058 -49.824 -10.938 1.00 17.93 244 ASP C C 1
ATOM 10805 O O . ASP C 1 247 ? 25.616 -49.891 -9.850 1.00 18.56 244 ASP C O 1
ATOM 10810 N N . LEU C 1 248 ? 24.367 -50.837 -11.467 1.00 19.00 245 LEU C N 1
ATOM 10811 C CA . LEU C 1 248 ? 24.091 -52.087 -10.751 1.00 17.74 245 LEU C CA 1
ATOM 10812 C C . LEU C 1 248 ? 24.506 -53.316 -11.551 1.00 19.11 245 LEU C C 1
ATOM 10813 O O . LEU C 1 248 ? 24.541 -53.279 -12.775 1.00 20.59 245 LEU C O 1
ATOM 10818 N N . ASP C 1 249 ? 24.803 -54.398 -10.835 1.00 20.09 246 ASP C N 1
ATOM 10819 C CA . ASP C 1 249 ? 25.087 -55.700 -11.432 1.00 22.32 246 ASP C CA 1
ATOM 10820 C C . ASP C 1 249 ? 23.799 -56.227 -12.053 1.00 22.81 246 ASP C C 1
ATOM 10821 O O . ASP C 1 249 ? 22.737 -56.039 -11.469 1.00 18.84 246 ASP C O 1
ATOM 10826 N N . PRO C 1 250 ? 23.876 -56.900 -13.219 1.00 22.95 247 PRO C N 1
ATOM 10827 C CA . PRO C 1 250 ? 22.655 -57.423 -13.838 1.00 22.17 247 PRO C CA 1
ATOM 10828 C C . PRO C 1 250 ? 21.764 -58.267 -12.910 1.00 21.29 247 PRO C C 1
ATOM 10829 O O . PRO C 1 250 ? 20.551 -58.152 -12.994 1.00 22.82 247 PRO C O 1
ATOM 10833 N N . GLN C 1 251 ? 22.359 -59.107 -12.061 1.00 22.98 248 GLN C N 1
ATOM 10834 C CA . GLN C 1 251 ? 21.585 -59.929 -11.099 1.00 22.38 248 GLN C CA 1
ATOM 10835 C C . GLN C 1 251 ? 20.837 -59.054 -10.098 1.00 20.35 248 GLN C C 1
ATOM 10836 O O . GLN C 1 251 ? 19.744 -59.411 -9.649 1.00 19.98 248 GLN C O 1
ATOM 10842 N N . ALA C 1 252 ? 21.442 -57.928 -9.736 1.00 18.76 249 ALA C N 1
ATOM 10843 C CA . ALA C 1 252 ? 20.810 -56.979 -8.816 1.00 17.27 249 ALA C CA 1
ATOM 10844 C C . ALA C 1 252 ? 19.625 -56.326 -9.503 1.00 17.21 249 ALA C C 1
ATOM 10845 O O . ALA C 1 252 ? 18.557 -56.184 -8.907 1.00 17.63 249 ALA C O 1
ATOM 10847 N N . ARG C 1 253 ? 19.798 -55.952 -10.763 1.00 15.95 250 ARG C N 1
ATOM 10848 C CA . ARG C 1 253 ? 18.722 -55.306 -11.513 1.00 17.56 250 ARG C CA 1
ATOM 10849 C C . ARG C 1 253 ? 17.483 -56.173 -11.571 1.00 14.43 250 ARG C C 1
ATOM 10850 O O . ARG C 1 253 ? 16.389 -55.695 -11.347 1.00 15.22 250 ARG C O 1
ATOM 10858 N N . VAL C 1 254 ? 17.668 -57.453 -11.884 1.00 16.45 251 VAL C N 1
ATOM 10859 C CA . VAL C 1 254 ? 16.553 -58.395 -11.953 1.00 16.52 251 VAL C CA 1
ATOM 10860 C C . VAL C 1 254 ? 15.925 -58.613 -10.573 1.00 16.61 251 VAL C C 1
ATOM 10861 O O . VAL C 1 254 ? 14.688 -58.602 -10.430 1.00 15.44 251 VAL C O 1
ATOM 10865 N N . ALA C 1 255 ? 16.764 -58.776 -9.553 1.00 16.05 252 ALA C N 1
ATOM 10866 C CA . ALA C 1 255 ? 16.267 -59.027 -8.193 1.00 14.95 252 ALA C CA 1
ATOM 10867 C C . ALA C 1 255 ? 15.479 -57.831 -7.676 1.00 13.37 252 ALA C C 1
ATOM 10868 O O . ALA C 1 255 ? 14.460 -57.997 -7.002 1.00 14.67 252 ALA C O 1
ATOM 10870 N N . ILE C 1 256 ? 15.970 -56.632 -7.974 1.00 14.13 253 ILE C N 1
ATOM 10871 C CA . ILE C 1 256 ? 15.273 -55.395 -7.570 1.00 13.72 253 ILE C CA 1
ATOM 10872 C C . ILE C 1 256 ? 13.920 -55.233 -8.280 1.00 13.77 253 ILE C C 1
ATOM 10873 O O . ILE C 1 256 ? 12.927 -54.832 -7.667 1.00 13.48 253 ILE C O 1
ATOM 10878 N N . LYS C 1 257 ? 13.874 -55.539 -9.570 1.00 13.96 254 LYS C N 1
ATOM 10879 C CA . LYS C 1 257 ? 12.616 -55.490 -10.313 1.00 15.71 254 LYS C CA 1
ATOM 10880 C C . LYS C 1 257 ? 11.633 -56.501 -9.718 1.00 15.59 254 LYS C C 1
ATOM 10881 O O . LYS C 1 257 ? 10.456 -56.182 -9.527 1.00 14.25 254 LYS C O 1
ATOM 10887 N N . SER C 1 258 ? 12.120 -57.705 -9.401 1.00 16.47 255 SER C N 1
ATOM 10888 C CA . SER C 1 258 ? 11.259 -58.741 -8.831 1.00 15.19 255 SER C CA 1
ATOM 10889 C C . SER C 1 258 ? 10.742 -58.340 -7.460 1.00 15.18 255 SER C C 1
ATOM 10890 O O . SER C 1 258 ? 9.556 -58.471 -7.191 1.00 13.46 255 SER C O 1
ATOM 10893 N N . LEU C 1 259 ? 11.632 -57.869 -6.587 1.00 12.68 256 LEU C N 1
ATOM 10894 C CA . LEU C 1 259 ? 11.231 -57.469 -5.240 1.00 14.48 256 LEU C CA 1
ATOM 10895 C C . LEU C 1 259 ? 10.235 -56.333 -5.320 1.00 12.47 256 LEU C C 1
ATOM 10896 O O . LEU C 1 259 ? 9.282 -56.287 -4.549 1.00 13.26 256 LEU C O 1
ATOM 10901 N N . THR C 1 260 ? 10.443 -55.410 -6.251 1.00 11.93 257 THR C N 1
ATOM 10902 C CA . THR C 1 260 ? 9.479 -54.325 -6.429 1.00 12.53 257 THR C CA 1
ATOM 10903 C C . THR C 1 260 ? 8.101 -54.844 -6.833 1.00 13.00 257 THR C C 1
ATOM 10904 O O . THR C 1 260 ? 7.098 -54.518 -6.203 1.00 14.39 257 THR C O 1
ATOM 10908 N N . GLU C 1 261 ? 8.051 -55.641 -7.890 1.00 12.89 258 GLU C N 1
ATOM 10909 C CA . GLU C 1 261 ? 6.763 -56.114 -8.398 1.00 12.82 258 GLU C CA 1
ATOM 10910 C C . GLU C 1 261 ? 6.084 -57.139 -7.492 1.00 14.07 258 GLU C C 1
ATOM 10911 O O . GLU C 1 261 ? 4.860 -57.180 -7.421 1.00 14.08 258 GLU C O 1
ATOM 10917 N N . ARG C 1 262 ? 6.875 -57.953 -6.797 1.00 13.15 259 ARG C N 1
ATOM 10918 C CA . ARG C 1 262 ? 6.343 -59.048 -5.991 1.00 12.78 259 ARG C CA 1
ATOM 10919 C C . ARG C 1 262 ? 6.153 -58.707 -4.501 1.00 12.41 259 ARG C C 1
ATOM 10920 O O . ARG C 1 262 ? 5.404 -59.375 -3.794 1.00 13.44 259 ARG C O 1
ATOM 10928 N N . LEU C 1 263 ? 6.839 -57.677 -4.024 1.00 11.41 260 LEU C N 1
ATOM 10929 C CA . LEU C 1 263 ? 6.832 -57.361 -2.606 1.00 10.82 260 LEU C CA 1
ATOM 10930 C C . LEU C 1 263 ? 6.611 -55.884 -2.339 1.00 8.56 260 LEU C C 1
ATOM 10931 O O . LEU C 1 263 ? 5.688 -55.521 -1.627 1.00 11.49 260 LEU C O 1
ATOM 10936 N N . TYR C 1 264 ? 7.437 -55.013 -2.896 1.00 10.22 261 TYR C N 1
ATOM 10937 C CA . TYR C 1 264 ? 7.338 -53.606 -2.498 1.00 10.98 261 TYR C CA 1
ATOM 10938 C C . TYR C 1 264 ? 6.031 -52.939 -2.908 1.00 10.82 261 TYR C C 1
ATOM 10939 O O . TYR C 1 264 ? 5.470 -52.144 -2.127 1.00 11.54 261 TYR C O 1
ATOM 10948 N N . VAL C 1 265 ? 5.529 -53.249 -4.102 1.00 11.62 262 VAL C N 1
ATOM 10949 C CA . VAL C 1 265 ? 4.325 -52.562 -4.606 1.00 12.97 262 VAL C CA 1
ATOM 10950 C C . VAL C 1 265 ? 3.047 -52.998 -3.908 1.00 13.73 262 VAL C C 1
ATOM 10951 O O . VAL C 1 265 ? 2.062 -52.280 -3.924 1.00 15.21 262 VAL C O 1
ATOM 10955 N N . GLY C 1 266 ? 3.058 -54.187 -3.324 1.00 12.20 263 GLY C N 1
ATOM 10956 C CA . GLY C 1 266 ? 1.890 -54.698 -2.657 1.00 10.90 263 GLY C CA 1
ATOM 10957 C C . GLY C 1 266 ? 1.920 -56.201 -2.544 1.00 11.17 263 GLY C C 1
ATOM 10958 O O . GLY C 1 266 ? 2.865 -56.853 -2.999 1.00 13.97 263 GLY C O 1
ATOM 10959 N N . GLY C 1 267 ? 0.889 -56.745 -1.910 1.00 10.36 264 GLY C N 1
ATOM 10960 C CA . GLY C 1 267 ? 0.799 -58.182 -1.751 1.00 10.81 264 GLY C CA 1
ATOM 10961 C C . GLY C 1 267 ? -0.012 -58.609 -0.564 1.00 12.21 264 GLY C C 1
ATOM 10962 O O . GLY C 1 267 ? -0.502 -57.775 0.203 1.00 11.06 264 GLY C O 1
ATOM 10963 N N . PRO C 1 268 ? -0.156 -59.930 -0.405 1.00 11.29 265 PRO C N 1
ATOM 10964 C CA . PRO C 1 268 ? -1.068 -60.457 0.591 1.00 13.19 265 PRO C CA 1
ATOM 10965 C C . PRO C 1 268 ? -0.512 -60.356 1.986 1.00 12.99 265 PRO C C 1
ATOM 10966 O O . PRO C 1 268 ? 0.705 -60.387 2.176 1.00 13.73 265 PRO C O 1
ATOM 10970 N N . LEU C 1 269 ? -1.434 -60.226 2.937 1.00 13.32 266 LEU C N 1
ATOM 10971 C CA . LEU C 1 269 ? -1.148 -60.093 4.348 1.00 11.80 266 LEU C CA 1
ATOM 10972 C C . LEU C 1 269 ? -1.647 -61.351 5.040 1.00 12.19 266 LEU C C 1
ATOM 10973 O O . LEU C 1 269 ? -2.820 -61.704 4.912 1.00 14.56 266 LEU C O 1
ATOM 10978 N N . THR C 1 270 ? -0.757 -62.002 5.768 1.00 11.49 267 THR C N 1
ATOM 10979 C CA . THR C 1 270 ? -1.083 -63.219 6.482 1.00 12.63 267 THR C CA 1
ATOM 10980 C C . THR C 1 270 ? -0.823 -63.003 7.971 1.00 11.70 267 THR C C 1
ATOM 10981 O O . THR C 1 270 ? 0.178 -62.420 8.346 1.00 13.19 267 THR C O 1
ATOM 10985 N N . ASN C 1 271 ? -1.729 -63.474 8.825 1.00 10.61 268 ASN C N 1
ATOM 10986 C CA . ASN C 1 271 ? -1.511 -63.352 10.263 1.00 13.29 268 ASN C CA 1
ATOM 10987 C C . ASN C 1 271 ? -0.674 -64.501 10.788 1.00 13.06 268 ASN C C 1
ATOM 10988 O O . ASN C 1 271 ? -0.290 -65.409 10.030 1.00 14.10 268 ASN C O 1
ATOM 10993 N N . SER C 1 272 ? -0.391 -64.462 12.086 1.00 14.76 269 SER C N 1
ATOM 10994 C CA . SER C 1 272 ? 0.481 -65.443 12.719 1.00 17.14 269 SER C CA 1
ATOM 10995 C C . SER C 1 272 ? -0.100 -66.864 12.691 1.00 18.63 269 SER C C 1
ATOM 10996 O O . SER C 1 272 ? 0.635 -67.845 12.800 1.00 19.80 269 SER C O 1
ATOM 10999 N N . LYS C 1 273 ? -1.419 -66.954 12.541 1.00 17.69 270 LYS C N 1
ATOM 11000 C CA . LYS C 1 273 ? -2.125 -68.232 12.435 1.00 20.49 270 LYS C CA 1
ATOM 11001 C C . LYS C 1 273 ? -2.145 -68.788 11.013 1.00 19.88 270 LYS C C 1
ATOM 11002 O O . LYS C 1 273 ? -2.619 -69.908 10.781 1.00 22.72 270 LYS C O 1
ATOM 11008 N N . GLY C 1 274 ? -1.638 -68.009 10.063 1.00 16.49 271 GLY C N 1
ATOM 11009 C CA . GLY C 1 274 ? -1.606 -68.422 8.667 1.00 16.73 271 GLY C CA 1
ATOM 11010 C C . GLY C 1 274 ? -2.880 -68.089 7.906 1.00 15.10 271 GLY C C 1
ATOM 11011 O O . GLY C 1 274 ? -3.047 -68.528 6.782 1.00 18.47 271 GLY C O 1
ATOM 11012 N N . GLU C 1 275 ? -3.769 -67.295 8.506 1.00 16.32 272 GLU C N 1
ATOM 11013 C CA . GLU C 1 275 ? -4.996 -66.850 7.831 1.00 15.38 272 GLU C CA 1
ATOM 11014 C C . GLU C 1 275 ? -4.709 -65.646 6.930 1.00 13.83 272 GLU C C 1
ATOM 11015 O O . GLU C 1 275 ? -3.895 -64.785 7.280 1.00 13.40 272 GLU C O 1
ATOM 11021 N N . ASN C 1 276 ? -5.411 -65.590 5.794 1.00 13.35 273 ASN C N 1
ATOM 11022 C CA . ASN C 1 276 ? -5.373 -64.453 4.885 1.00 12.91 273 ASN C CA 1
ATOM 11023 C C . ASN C 1 276 ? -6.114 -63.285 5.533 1.00 13.98 273 ASN C C 1
ATOM 11024 O O . ASN C 1 276 ? -7.323 -63.368 5.797 1.00 14.17 273 ASN C O 1
ATOM 11029 N N A CYS C 1 277 ? -5.385 -62.209 5.826 0.50 11.01 274 CYS C N 1
ATOM 11030 N N B CYS C 1 277 ? -5.374 -62.211 5.766 0.50 13.52 274 CYS C N 1
ATOM 11031 C CA A CYS C 1 277 ? -5.964 -61.020 6.459 0.50 12.22 274 CYS C CA 1
ATOM 11032 C CA B CYS C 1 277 ? -5.874 -61.049 6.469 0.50 14.16 274 CYS C CA 1
ATOM 11033 C C A CYS C 1 277 ? -6.402 -59.958 5.460 0.50 11.60 274 CYS C C 1
ATOM 11034 C C B CYS C 1 277 ? -6.309 -59.927 5.513 0.50 13.01 274 CYS C C 1
ATOM 11035 O O A CYS C 1 277 ? -7.295 -59.162 5.748 0.50 12.29 274 CYS C O 1
ATOM 11036 O O B CYS C 1 277 ? -7.115 -59.074 5.879 0.50 12.94 274 CYS C O 1
ATOM 11041 N N . GLY C 1 278 ? -5.761 -59.917 4.301 1.00 12.70 275 GLY C N 1
ATOM 11042 C CA . GLY C 1 278 ? -6.090 -58.890 3.323 1.00 13.88 275 GLY C CA 1
ATOM 11043 C C . GLY C 1 278 ? -4.995 -58.682 2.317 1.00 12.34 275 GLY C C 1
ATOM 11044 O O . GLY C 1 278 ? -4.152 -59.554 2.116 1.00 11.43 275 GLY C O 1
ATOM 11045 N N . TYR C 1 279 ? -5.005 -57.510 1.691 1.00 11.99 276 TYR C N 1
ATOM 11046 C CA . TYR C 1 279 ? -4.062 -57.207 0.619 1.00 11.46 276 TYR C CA 1
ATOM 11047 C C . TYR C 1 279 ? -3.589 -55.779 0.751 1.00 10.32 276 TYR C C 1
ATOM 11048 O O . TYR C 1 279 ? -4.382 -54.896 1.024 1.00 12.65 276 TYR C O 1
ATOM 11057 N N . ARG C 1 280 ? -2.297 -55.570 0.545 1.00 11.02 277 ARG C N 1
ATOM 11058 C CA . ARG C 1 280 ? -1.663 -54.264 0.674 1.00 10.35 277 ARG C CA 1
ATOM 11059 C C . ARG C 1 280 ? -1.351 -53.684 -0.694 1.00 9.75 277 ARG C C 1
ATOM 11060 O O . ARG C 1 280 ? -0.846 -54.402 -1.554 1.00 10.10 277 ARG C O 1
ATOM 11068 N N . ARG C 1 281 ? -1.604 -52.375 -0.863 1.00 10.11 278 ARG C N 1
ATOM 11069 C CA . ARG C 1 281 ? -1.209 -51.611 -2.048 1.00 10.42 278 ARG C CA 1
ATOM 11070 C C . ARG C 1 281 ? -0.493 -50.306 -1.663 1.00 8.44 278 ARG C C 1
ATOM 11071 O O . ARG C 1 281 ? -0.610 -49.281 -2.323 1.00 12.63 278 ARG C O 1
ATOM 11079 N N . CYS C 1 282 ? 0.254 -50.363 -0.581 1.00 9.86 279 CYS C N 1
ATOM 11080 C CA . CYS C 1 282 ? 1.032 -49.230 -0.111 1.00 9.12 279 CYS C CA 1
ATOM 11081 C C . CYS C 1 282 ? 2.368 -49.737 0.415 1.00 9.73 279 CYS C C 1
ATOM 11082 O O . CYS C 1 282 ? 2.700 -50.899 0.238 1.00 10.80 279 CYS C O 1
ATOM 11085 N N . ARG C 1 283 ? 3.131 -48.848 1.040 1.00 10.31 280 ARG C N 1
ATOM 11086 C CA . ARG C 1 283 ? 4.420 -49.179 1.621 1.00 9.86 280 ARG C CA 1
ATOM 11087 C C . ARG C 1 283 ? 4.284 -50.270 2.675 1.00 11.45 280 ARG C C 1
ATOM 11088 O O . ARG C 1 283 ? 3.459 -50.163 3.582 1.00 12.59 280 ARG C O 1
ATOM 11096 N N . ALA C 1 284 ? 5.097 -51.310 2.548 1.00 11.03 281 ALA C N 1
ATOM 11097 C CA . ALA C 1 284 ? 5.305 -52.265 3.623 1.00 10.76 281 ALA C CA 1
ATOM 11098 C C . ALA C 1 284 ? 6.199 -51.605 4.675 1.00 9.76 281 ALA C C 1
ATOM 11099 O O . ALA C 1 284 ? 7.271 -51.073 4.352 1.00 10.89 281 ALA C O 1
ATOM 11101 N N . SER C 1 285 ? 5.770 -51.657 5.931 1.00 10.91 282 SER C N 1
ATOM 11102 C CA . SER C 1 285 ? 6.499 -51.005 7.016 1.00 11.49 282 SER C CA 1
ATOM 11103 C C . SER C 1 285 ? 7.757 -51.767 7.467 1.00 10.31 282 SER C C 1
ATOM 11104 O O . SER C 1 285 ? 8.615 -51.205 8.157 1.00 13.44 282 SER C O 1
ATOM 11107 N N . GLY C 1 286 ? 7.860 -53.036 7.075 1.00 11.35 283 GLY C N 1
ATOM 11108 C CA . GLY C 1 286 ? 8.908 -53.924 7.559 1.00 9.37 283 GLY C CA 1
ATOM 11109 C C . GLY C 1 286 ? 9.765 -54.525 6.456 1.00 11.13 283 GLY C C 1
ATOM 11110 O O . GLY C 1 286 ? 10.039 -55.718 6.461 1.00 12.32 283 GLY C O 1
ATOM 11111 N N . VAL C 1 287 ? 10.199 -53.686 5.519 1.00 8.96 284 VAL C N 1
ATOM 11112 C CA . VAL C 1 287 ? 11.112 -54.115 4.469 1.00 9.45 284 VAL C CA 1
ATOM 11113 C C . VAL C 1 287 ? 12.381 -53.259 4.477 1.00 8.10 284 VAL C C 1
ATOM 11114 O O . VAL C 1 287 ? 12.443 -52.184 5.086 1.00 8.52 284 VAL C O 1
ATOM 11118 N N . LEU C 1 288 ? 13.418 -53.750 3.811 1.00 10.09 285 LEU C N 1
ATOM 11119 C CA . LEU C 1 288 ? 14.699 -53.033 3.823 1.00 9.92 285 LEU C CA 1
ATOM 11120 C C . LEU C 1 288 ? 14.569 -51.605 3.275 1.00 10.54 285 LEU C C 1
ATOM 11121 O O . LEU C 1 288 ? 15.234 -50.675 3.763 1.00 13.61 285 LEU C O 1
ATOM 11126 N N . THR C 1 289 ? 13.712 -51.446 2.270 1.00 9.51 286 THR C N 1
ATOM 11127 C CA . THR C 1 289 ? 13.557 -50.182 1.557 1.00 10.68 286 THR C CA 1
ATOM 11128 C C . THR C 1 289 ? 12.591 -49.198 2.198 1.00 9.06 286 THR C C 1
ATOM 11129 O O . THR C 1 289 ? 12.342 -48.121 1.639 1.00 10.75 286 THR C O 1
ATOM 11133 N N . THR C 1 290 ? 12.029 -49.537 3.348 1.00 9.87 287 THR C N 1
ATOM 11134 C CA . THR C 1 290 ? 11.028 -48.647 3.957 1.00 8.72 287 THR C CA 1
ATOM 11135 C C . THR C 1 290 ? 11.626 -47.263 4.232 1.00 8.85 287 THR C C 1
ATOM 11136 O O . THR C 1 290 ? 11.044 -46.251 3.862 1.00 9.23 287 THR C O 1
ATOM 11140 N N . SER C 1 291 ? 12.787 -47.215 4.872 1.00 7.62 288 SER C N 1
ATOM 11141 C CA . SER C 1 291 ? 13.401 -45.924 5.199 1.00 8.38 288 SER C CA 1
ATOM 11142 C C . SER C 1 291 ? 13.787 -45.139 3.943 1.00 8.33 288 SER C C 1
ATOM 11143 O O . SER C 1 291 ? 13.444 -43.965 3.795 1.00 8.44 288 SER C O 1
ATOM 11146 N N . CYS C 1 292 ? 14.544 -45.793 3.066 1.00 6.93 289 CYS C N 1
ATOM 11147 C CA . CYS C 1 292 ? 15.011 -45.155 1.847 1.00 9.06 289 CYS C CA 1
ATOM 11148 C C . CYS C 1 292 ? 13.842 -44.713 0.964 1.00 8.20 289 CYS C C 1
ATOM 11149 O O . CYS C 1 292 ? 13.824 -43.596 0.486 1.00 10.38 289 CYS C O 1
ATOM 11152 N N . GLY C 1 293 ? 12.868 -45.594 0.755 1.00 10.04 290 GLY C N 1
ATOM 11153 C CA . GLY C 1 293 ? 11.734 -45.279 -0.093 1.00 10.11 290 GLY C CA 1
ATOM 11154 C C . GLY C 1 293 ? 10.932 -44.122 0.483 1.00 9.54 290 GLY C C 1
ATOM 11155 O O . GLY C 1 293 ? 10.551 -43.189 -0.226 1.00 9.21 290 GLY C O 1
ATOM 11156 N N . ASN C 1 294 ? 10.656 -44.185 1.774 1.00 8.15 291 ASN C N 1
ATOM 11157 C CA . ASN C 1 294 ? 9.945 -43.080 2.414 1.00 7.01 291 ASN C CA 1
ATOM 11158 C C . ASN C 1 294 ? 10.717 -41.783 2.304 1.00 7.79 291 ASN C C 1
ATOM 11159 O O . ASN C 1 294 ? 10.140 -40.742 2.018 1.00 8.28 291 ASN C O 1
ATOM 11164 N N . THR C 1 295 ? 12.022 -41.845 2.545 1.00 7.52 292 THR C N 1
ATOM 11165 C CA . THR C 1 295 ? 12.853 -40.634 2.477 1.00 8.55 292 THR C CA 1
ATOM 11166 C C . THR C 1 295 ? 12.820 -40.029 1.064 1.00 7.69 292 THR C C 1
ATOM 11167 O O . THR C 1 295 ? 12.602 -38.821 0.898 1.00 9.38 292 THR C O 1
ATOM 11171 N N . LEU C 1 296 ? 13.027 -40.857 0.046 1.00 9.15 293 LEU C N 1
ATOM 11172 C CA . LEU C 1 296 ? 13.028 -40.368 -1.336 1.00 8.81 293 LEU C CA 1
ATOM 11173 C C . LEU C 1 296 ? 11.679 -39.793 -1.709 1.00 7.61 293 LEU C C 1
ATOM 11174 O O . LEU C 1 296 ? 11.588 -38.726 -2.309 1.00 9.30 293 LEU C O 1
ATOM 11179 N N . THR C 1 297 ? 10.621 -40.517 -1.363 1.00 7.67 294 THR C N 1
ATOM 11180 C CA . THR C 1 297 ? 9.274 -40.100 -1.753 1.00 9.29 294 THR C CA 1
ATOM 11181 C C . THR C 1 297 ? 8.854 -38.812 -1.031 1.00 9.26 294 THR C C 1
ATOM 11182 O O . THR C 1 297 ? 8.292 -37.901 -1.638 1.00 10.78 294 THR C O 1
ATOM 11186 N N . CYS C 1 298 ? 9.151 -38.730 0.258 1.00 8.80 295 CYS C N 1
ATOM 11187 C CA . CYS C 1 298 ? 8.868 -37.532 1.029 1.00 8.23 295 CYS C CA 1
ATOM 11188 C C . CYS C 1 298 ? 9.658 -36.338 0.482 1.00 7.10 295 CYS C C 1
ATOM 11189 O O . CYS C 1 298 ? 9.100 -35.259 0.261 1.00 9.06 295 CYS C O 1
ATOM 11192 N N . TYR C 1 299 ? 10.942 -36.561 0.205 1.00 7.88 296 TYR C N 1
ATOM 11193 C CA . TYR C 1 299 ? 11.802 -35.536 -0.401 1.00 8.60 296 TYR C CA 1
ATOM 11194 C C . TYR C 1 299 ? 11.244 -35.038 -1.739 1.00 9.32 296 TYR C C 1
ATOM 11195 O O . TYR C 1 299 ? 11.150 -33.836 -1.973 1.00 9.86 296 TYR C O 1
ATOM 11204 N N . ILE C 1 300 ? 10.896 -35.960 -2.627 1.00 13.69 297 ILE C N 1
ATOM 11205 C CA . ILE C 1 300 ? 10.405 -35.572 -3.949 1.00 13.67 297 ILE C CA 1
ATOM 11206 C C . ILE C 1 300 ? 9.116 -34.753 -3.841 1.00 13.57 297 ILE C C 1
ATOM 11207 O O . ILE C 1 300 ? 9.000 -33.669 -4.410 1.00 9.39 297 ILE C O 1
ATOM 11212 N N . LYS C 1 301 ? 8.148 -35.259 -3.100 1.00 8.36 298 LYS C N 1
ATOM 11213 C CA . LYS C 1 301 ? 6.882 -34.574 -2.933 1.00 7.47 298 LYS C CA 1
ATOM 11214 C C . LYS C 1 301 ? 7.058 -33.207 -2.255 1.00 7.95 298 LYS C C 1
ATOM 11215 O O . LYS C 1 301 ? 6.518 -32.196 -2.722 1.00 8.94 298 LYS C O 1
ATOM 11221 N N . ALA C 1 302 ? 7.840 -33.181 -1.175 1.00 8.48 299 ALA C N 1
ATOM 11222 C CA . ALA C 1 302 ? 8.061 -31.941 -0.420 1.00 7.25 299 ALA C CA 1
ATOM 11223 C C . ALA C 1 302 ? 8.835 -30.882 -1.204 1.00 8.23 299 ALA C C 1
ATOM 11224 O O . ALA C 1 302 ? 8.512 -29.706 -1.139 1.00 10.08 299 ALA C O 1
ATOM 11226 N N . ARG C 1 303 ? 9.862 -31.283 -1.936 1.00 9.47 300 ARG C N 1
ATOM 11227 C CA . ARG C 1 303 ? 10.617 -30.322 -2.744 1.00 8.25 300 ARG C CA 1
ATOM 11228 C C . ARG C 1 303 ? 9.736 -29.716 -3.840 1.00 9.73 300 ARG C C 1
ATOM 11229 O O . ARG C 1 303 ? 9.784 -28.517 -4.082 1.00 10.51 300 ARG C O 1
ATOM 11237 N N . ALA C 1 304 ? 8.943 -30.560 -4.500 1.00 9.37 301 ALA C N 1
ATOM 11238 C CA . ALA C 1 304 ? 7.977 -30.098 -5.500 1.00 9.35 301 ALA C CA 1
ATOM 11239 C C . ALA C 1 304 ? 6.909 -29.203 -4.862 1.00 8.55 301 ALA C C 1
ATOM 11240 O O . ALA C 1 304 ? 6.519 -28.179 -5.443 1.00 11.30 301 ALA C O 1
ATOM 11242 N N . ALA C 1 305 ? 6.436 -29.581 -3.669 1.00 8.56 302 ALA C N 1
ATOM 11243 C CA . ALA C 1 305 ? 5.397 -28.791 -2.967 1.00 10.20 302 ALA C CA 1
ATOM 11244 C C . ALA C 1 305 ? 5.907 -27.420 -2.514 1.00 9.89 302 ALA C C 1
ATOM 11245 O O . ALA C 1 305 ? 5.133 -26.449 -2.493 1.00 11.47 302 ALA C O 1
ATOM 11247 N N . CYS C 1 306 ? 7.190 -27.327 -2.161 1.00 10.08 303 CYS C N 1
ATOM 11248 C CA . CYS C 1 306 ? 7.802 -26.045 -1.786 1.00 10.36 303 CYS C CA 1
ATOM 11249 C C . CYS C 1 306 ? 7.733 -25.090 -2.966 1.00 11.06 303 CYS C C 1
ATOM 11250 O O . CYS C 1 306 ? 7.514 -23.907 -2.797 1.00 11.50 303 CYS C O 1
ATOM 11253 N N . ARG C 1 307 ? 7.939 -25.624 -4.164 1.00 11.20 304 ARG C N 1
ATOM 11254 C CA . ARG C 1 307 ? 7.866 -24.816 -5.384 1.00 12.07 304 ARG C CA 1
ATOM 11255 C C . ARG C 1 307 ? 6.419 -24.406 -5.699 1.00 11.64 304 ARG C C 1
ATOM 11256 O O . ARG C 1 307 ? 6.147 -23.245 -5.999 1.00 13.26 304 ARG C O 1
ATOM 11264 N N . ALA C 1 308 ? 5.483 -25.347 -5.616 1.00 10.84 305 ALA C N 1
ATOM 11265 C CA . ALA C 1 308 ? 4.068 -25.030 -5.831 1.00 10.62 305 ALA C CA 1
ATOM 11266 C C . ALA C 1 308 ? 3.576 -23.975 -4.838 1.00 10.46 305 ALA C C 1
ATOM 11267 O O . ALA C 1 308 ? 2.776 -23.090 -5.186 1.00 13.17 305 ALA C O 1
ATOM 11269 N N . ALA C 1 309 ? 4.075 -24.061 -3.606 1.00 10.74 306 ALA C N 1
ATOM 11270 C CA . ALA C 1 309 ? 3.659 -23.165 -2.537 1.00 10.94 306 ALA C CA 1
ATOM 11271 C C . ALA C 1 309 ? 4.388 -21.829 -2.563 1.00 11.24 306 ALA C C 1
ATOM 11272 O O . ALA C 1 309 ? 4.049 -20.937 -1.792 1.00 13.77 306 ALA C O 1
ATOM 11274 N N . GLY C 1 310 ? 5.401 -21.697 -3.414 1.00 12.15 307 GLY C N 1
ATOM 11275 C CA . GLY C 1 310 ? 6.139 -20.457 -3.532 1.00 14.26 307 GLY C CA 1
ATOM 11276 C C . GLY C 1 310 ? 6.993 -20.120 -2.312 1.00 14.76 307 GLY C C 1
ATOM 11277 O O . GLY C 1 310 ? 7.215 -18.947 -2.009 1.00 18.28 307 GLY C O 1
ATOM 11278 N N . LEU C 1 311 ? 7.434 -21.143 -1.583 1.00 16.38 308 LEU C N 1
ATOM 11279 C CA . LEU C 1 311 ? 8.299 -20.930 -0.428 1.00 14.69 308 LEU C CA 1
ATOM 11280 C C . LEU C 1 311 ? 9.688 -20.526 -0.910 1.00 15.43 308 LEU C C 1
ATOM 11281 O O . LEU C 1 311 ? 10.193 -21.066 -1.883 1.00 19.45 308 LEU C O 1
ATOM 11286 N N . GLN C 1 312 ? 10.295 -19.567 -0.225 1.00 16.00 309 GLN C N 1
ATOM 11287 C CA . GLN C 1 312 ? 11.524 -18.938 -0.690 1.00 17.30 309 GLN C CA 1
ATOM 11288 C C . GLN C 1 312 ? 12.744 -19.401 0.107 1.00 15.57 309 GLN C C 1
ATOM 11289 O O . GLN C 1 312 ? 12.723 -19.386 1.339 1.00 13.89 309 GLN C O 1
ATOM 11295 N N . ASP C 1 313 ? 13.797 -19.793 -0.615 1.00 17.41 310 ASP C N 1
ATOM 11296 C CA . ASP C 1 313 ? 15.086 -20.195 -0.042 1.00 17.30 310 ASP C CA 1
ATOM 11297 C C . ASP C 1 313 ? 14.906 -21.253 1.031 1.00 15.35 310 ASP C C 1
ATOM 11298 O O . ASP C 1 313 ? 15.320 -21.074 2.182 1.00 15.55 310 ASP C O 1
ATOM 11303 N N . CYS C 1 314 ? 14.278 -22.357 0.634 1.00 13.41 311 CYS C N 1
ATOM 11304 C CA . CYS C 1 314 ? 14.015 -23.468 1.538 1.00 13.28 311 CYS C CA 1
ATOM 11305 C C . CYS C 1 314 ? 15.256 -24.293 1.781 1.00 12.71 311 CYS C C 1
ATOM 11306 O O . CYS C 1 314 ? 16.002 -24.615 0.849 1.00 16.73 311 CYS C O 1
ATOM 11309 N N . THR C 1 315 ? 15.462 -24.622 3.048 1.00 12.40 312 THR C N 1
ATOM 11310 C CA . THR C 1 315 ? 16.394 -25.642 3.472 1.00 11.68 312 THR C CA 1
ATOM 11311 C C . THR C 1 315 ? 15.518 -26.756 4.015 1.00 11.16 312 THR C C 1
ATOM 11312 O O . THR C 1 315 ? 14.699 -26.498 4.891 1.00 11.16 312 THR C O 1
ATOM 11316 N N . MET C 1 316 ? 15.706 -27.982 3.516 1.00 10.72 313 MET C N 1
ATOM 11317 C CA . MET C 1 316 ? 14.918 -29.138 3.956 1.00 11.85 313 MET C CA 1
ATOM 11318 C C . MET C 1 316 ? 15.807 -30.169 4.646 1.00 10.66 313 MET C C 1
ATOM 11319 O O . MET C 1 316 ? 16.978 -30.359 4.263 1.00 10.93 313 MET C O 1
ATOM 11324 N N . LEU C 1 317 ? 15.226 -30.827 5.650 1.00 9.84 314 LEU C N 1
ATOM 11325 C CA . LEU C 1 317 ? 15.828 -31.963 6.332 1.00 9.33 314 LEU C CA 1
ATOM 11326 C C . LEU C 1 317 ? 14.795 -33.094 6.374 1.00 8.94 314 LEU C C 1
ATOM 11327 O O . LEU C 1 317 ? 13.724 -32.947 6.961 1.00 9.85 314 LEU C O 1
ATOM 11332 N N . VAL C 1 318 ? 15.123 -34.204 5.722 1.00 7.78 315 VAL C N 1
ATOM 11333 C CA . VAL C 1 318 ? 14.200 -35.327 5.534 1.00 9.04 315 VAL C CA 1
ATOM 11334 C C . VAL C 1 318 ? 14.784 -36.592 6.143 1.00 10.29 315 VAL C C 1
ATOM 11335 O O . VAL C 1 318 ? 15.926 -36.969 5.838 1.00 12.78 315 VAL C O 1
ATOM 11339 N N . CYS C 1 319 ? 13.978 -37.239 6.986 1.00 10.48 316 CYS C N 1
ATOM 11340 C CA . CYS C 1 319 ? 14.328 -38.500 7.618 1.00 10.65 316 CYS C CA 1
ATOM 11341 C C . CYS C 1 319 ? 13.116 -39.395 7.494 1.00 8.85 316 CYS C C 1
ATOM 11342 O O . CYS C 1 319 ? 12.195 -39.303 8.306 1.00 10.46 316 CYS C O 1
ATOM 11345 N N . GLY C 1 320 ? 13.082 -40.227 6.465 1.00 8.94 317 GLY C N 1
ATOM 11346 C CA . GLY C 1 320 ? 11.900 -41.045 6.223 1.00 10.53 317 GLY C CA 1
ATOM 11347 C C . GLY C 1 320 ? 10.711 -40.140 5.979 1.00 10.89 317 GLY C C 1
ATOM 11348 O O . GLY C 1 320 ? 10.772 -39.247 5.120 1.00 12.38 317 GLY C O 1
ATOM 11349 N N . ASP C 1 321 ? 9.648 -40.345 6.755 1.00 11.20 318 ASP C N 1
ATOM 11350 C CA . ASP C 1 321 ? 8.427 -39.543 6.620 1.00 13.01 318 ASP C CA 1
ATOM 11351 C C . ASP C 1 321 ? 8.487 -38.232 7.387 1.00 13.49 318 ASP C C 1
ATOM 11352 O O . ASP C 1 321 ? 7.537 -37.447 7.340 1.00 14.85 318 ASP C O 1
ATOM 11357 N N . ASP C 1 322 ? 9.599 -37.988 8.075 1.00 12.39 319 ASP C N 1
ATOM 11358 C CA . ASP C 1 322 ? 9.772 -36.768 8.835 1.00 11.81 319 ASP C CA 1
ATOM 11359 C C . ASP C 1 322 ? 10.360 -35.678 7.948 1.00 11.37 319 ASP C C 1
ATOM 11360 O O . ASP C 1 322 ? 11.357 -35.880 7.274 1.00 10.65 319 ASP C O 1
ATOM 11365 N N . LEU C 1 323 ? 9.732 -34.516 7.984 1.00 11.26 320 LEU C N 1
ATOM 11366 C CA . LEU C 1 323 ? 10.117 -33.398 7.150 1.00 10.38 320 LEU C CA 1
ATOM 11367 C C . LEU C 1 323 ? 10.151 -32.127 7.982 1.00 11.31 320 LEU C C 1
ATOM 11368 O O . LEU C 1 323 ? 9.181 -31.818 8.667 1.00 11.79 320 LEU C O 1
ATOM 11373 N N . VAL C 1 324 ? 11.275 -31.414 7.904 1.00 8.65 321 VAL C N 1
ATOM 11374 C CA . VAL C 1 324 ? 11.393 -30.046 8.399 1.00 10.69 321 VAL C CA 1
ATOM 11375 C C . VAL C 1 324 ? 11.848 -29.163 7.284 1.00 8.13 321 VAL C C 1
ATOM 11376 O O . VAL C 1 324 ? 12.756 -29.530 6.511 1.00 8.89 321 VAL C O 1
ATOM 11380 N N . VAL C 1 325 ? 11.275 -27.966 7.260 1.00 9.58 322 VAL C N 1
ATOM 11381 C CA . VAL C 1 325 ? 11.626 -26.952 6.281 1.00 8.74 322 VAL C CA 1
ATOM 11382 C C . VAL C 1 325 ? 11.881 -25.645 7.014 1.00 9.27 322 VAL C C 1
ATOM 11383 O O . VAL C 1 325 ? 11.090 -25.244 7.867 1.00 10.46 322 VAL C O 1
ATOM 11387 N N . ILE C 1 326 ? 13.003 -25.013 6.691 1.00 8.56 323 ILE C N 1
ATOM 11388 C CA . ILE C 1 326 ? 13.329 -23.680 7.176 1.00 9.62 323 ILE C CA 1
ATOM 11389 C C . ILE C 1 326 ? 13.492 -22.801 5.940 1.00 11.01 323 ILE C C 1
ATOM 11390 O O . ILE C 1 326 ? 14.225 -23.135 5.012 1.00 13.55 323 ILE C O 1
ATOM 11395 N N . CYS C 1 327 ? 12.782 -21.683 5.918 1.00 11.29 324 CYS C N 1
ATOM 11396 C CA . CYS C 1 327 ? 12.765 -20.857 4.726 1.00 10.47 324 CYS C CA 1
ATOM 11397 C C . CYS C 1 327 ? 12.762 -19.376 5.094 1.00 11.84 324 CYS C C 1
ATOM 11398 O O . CYS C 1 327 ? 12.790 -19.024 6.263 1.00 10.01 324 CYS C O 1
ATOM 11401 N N . GLU C 1 328 ? 12.778 -18.524 4.072 1.00 12.13 325 GLU C N 1
ATOM 11402 C CA . GLU C 1 328 ? 12.670 -17.079 4.261 1.00 13.67 325 GLU C CA 1
ATOM 11403 C C . GLU C 1 328 ? 11.233 -16.653 4.417 1.00 14.46 325 GLU C C 1
ATOM 11404 O O . GLU C 1 328 ? 10.417 -16.927 3.549 1.00 18.29 325 GLU C O 1
ATOM 11410 N N . SER C 1 329 ? 10.933 -15.945 5.506 1.00 13.01 326 SER C N 1
ATOM 11411 C CA . SER C 1 329 ? 9.584 -15.449 5.762 1.00 12.59 326 SER C CA 1
ATOM 11412 C C . SER C 1 329 ? 9.179 -14.382 4.763 1.00 13.69 326 SER C C 1
ATOM 11413 O O . SER C 1 329 ? 9.989 -13.517 4.407 1.00 16.61 326 SER C O 1
ATOM 11416 N N . ALA C 1 330 ? 7.913 -14.448 4.346 1.00 14.64 327 ALA C N 1
ATOM 11417 C CA . ALA C 1 330 ? 7.287 -13.450 3.466 1.00 16.55 327 ALA C CA 1
ATOM 11418 C C . ALA C 1 330 ? 6.301 -12.558 4.230 1.00 17.18 327 ALA C C 1
ATOM 11419 O O . ALA C 1 330 ? 5.565 -11.763 3.627 1.00 18.42 327 ALA C O 1
ATOM 11421 N N . GLY C 1 331 ? 6.288 -12.686 5.554 1.00 15.91 328 GLY C N 1
ATOM 11422 C CA . GLY C 1 331 ? 5.272 -12.063 6.401 1.00 16.31 328 GLY C CA 1
ATOM 11423 C C . GLY C 1 331 ? 4.372 -13.100 7.025 1.00 14.59 328 GLY C C 1
ATOM 11424 O O . GLY C 1 331 ? 4.314 -14.235 6.571 1.00 15.72 328 GLY C O 1
ATOM 11425 N N . VAL C 1 332 ? 3.642 -12.702 8.056 1.00 15.49 329 VAL C N 1
ATOM 11426 C CA . VAL C 1 332 ? 2.815 -13.628 8.831 1.00 14.55 329 VAL C CA 1
ATOM 11427 C C . VAL C 1 332 ? 1.678 -14.253 8.013 1.00 14.38 329 VAL C C 1
ATOM 11428 O O . VAL C 1 332 ? 1.614 -15.477 7.910 1.00 13.06 329 VAL C O 1
ATOM 11432 N N . GLN C 1 333 ? 0.792 -13.439 7.432 1.00 14.31 330 GLN C N 1
ATOM 11433 C CA . GLN C 1 333 ? -0.318 -13.982 6.643 1.00 14.70 330 GLN C CA 1
ATOM 11434 C C . GLN C 1 333 ? 0.192 -14.658 5.363 1.00 12.84 330 GLN C C 1
ATOM 11435 O O . GLN C 1 333 ? -0.343 -15.687 4.932 1.00 13.56 330 GLN C O 1
ATOM 11441 N N . GLU C 1 334 ? 1.249 -14.098 4.787 1.00 12.70 331 GLU C N 1
ATOM 11442 C CA . GLU C 1 334 ? 1.902 -14.670 3.612 1.00 14.05 331 GLU C CA 1
ATOM 11443 C C . GLU C 1 334 ? 2.406 -16.090 3.898 1.00 12.93 331 GLU C C 1
ATOM 11444 O O . GLU C 1 334 ? 2.108 -17.031 3.171 1.00 12.46 331 GLU C O 1
ATOM 11450 N N . ASP C 1 335 ? 3.155 -16.236 4.984 1.00 11.57 332 ASP C N 1
ATOM 11451 C CA . ASP C 1 335 ? 3.679 -17.539 5.404 1.00 9.28 332 ASP C CA 1
ATOM 11452 C C . ASP C 1 335 ? 2.563 -18.527 5.690 1.00 10.59 332 ASP C C 1
ATOM 11453 O O . ASP C 1 335 ? 2.634 -19.677 5.283 1.00 10.72 332 ASP C O 1
ATOM 11458 N N . ALA C 1 336 ? 1.540 -18.079 6.407 1.00 11.07 333 ALA C N 1
ATOM 11459 C CA . ALA C 1 336 ? 0.439 -18.964 6.745 1.00 10.28 333 ALA C CA 1
ATOM 11460 C C . ALA C 1 336 ? -0.292 -19.439 5.489 1.00 10.43 333 ALA C C 1
ATOM 11461 O O . ALA C 1 336 ? -0.688 -20.609 5.410 1.00 12.13 333 ALA C O 1
ATOM 11463 N N . ALA C 1 337 ? -0.453 -18.553 4.505 1.00 9.87 334 ALA C N 1
ATOM 11464 C CA . ALA C 1 337 ? -1.120 -18.932 3.249 1.00 10.70 334 ALA C CA 1
ATOM 11465 C C . ALA C 1 337 ? -0.228 -19.851 2.432 1.00 11.24 334 ALA C C 1
ATOM 11466 O O . ALA C 1 337 ? -0.718 -20.799 1.804 1.00 12.87 334 ALA C O 1
ATOM 11468 N N . SER C 1 338 ? 1.074 -19.559 2.410 1.00 10.99 335 SER C N 1
ATOM 11469 C CA . SER C 1 338 ? 2.011 -20.388 1.654 1.00 11.38 335 SER C CA 1
ATOM 11470 C C . SER C 1 338 ? 2.056 -21.820 2.218 1.00 10.87 335 SER C C 1
ATOM 11471 O O . SER C 1 338 ? 2.175 -22.793 1.462 1.00 10.42 335 SER C O 1
ATOM 11474 N N A LEU C 1 339 ? 1.956 -21.965 3.538 0.50 11.24 336 LEU C N 1
ATOM 11475 N N B LEU C 1 339 ? 1.926 -21.938 3.534 0.50 10.99 336 LEU C N 1
ATOM 11476 C CA A LEU C 1 339 ? 1.942 -23.308 4.137 0.50 11.70 336 LEU C CA 1
ATOM 11477 C CA B LEU C 1 339 ? 1.948 -23.245 4.175 0.50 11.37 336 LEU C CA 1
ATOM 11478 C C A LEU C 1 339 ? 0.652 -24.056 3.829 0.50 12.00 336 LEU C C 1
ATOM 11479 C C B LEU C 1 339 ? 0.661 -24.040 3.903 0.50 12.02 336 LEU C C 1
ATOM 11480 O O A LEU C 1 339 ? 0.673 -25.274 3.637 0.50 12.18 336 LEU C O 1
ATOM 11481 O O B LEU C 1 339 ? 0.696 -25.269 3.807 0.50 12.45 336 LEU C O 1
ATOM 11490 N N . ARG C 1 340 ? -0.471 -23.341 3.786 1.00 11.21 337 ARG C N 1
ATOM 11491 C CA . ARG C 1 340 ? -1.724 -23.962 3.339 1.00 13.62 337 ARG C CA 1
ATOM 11492 C C . ARG C 1 340 ? -1.582 -24.467 1.886 1.00 12.03 337 ARG C C 1
ATOM 11493 O O . ARG C 1 340 ? -2.062 -25.549 1.541 1.00 15.24 337 ARG C O 1
ATOM 11501 N N . ALA C 1 341 ? -0.888 -23.693 1.052 1.00 11.88 338 ALA C N 1
ATOM 11502 C CA . ALA C 1 341 ? -0.626 -24.072 -0.329 1.00 11.46 338 ALA C CA 1
ATOM 11503 C C . ALA C 1 341 ? 0.330 -25.267 -0.416 1.00 9.92 338 ALA C C 1
ATOM 11504 O O . ALA C 1 341 ? 0.154 -26.167 -1.250 1.00 11.69 338 ALA C O 1
ATOM 11506 N N . PHE C 1 342 ? 1.318 -25.294 0.472 1.00 9.60 339 PHE C N 1
ATOM 11507 C CA . PHE C 1 342 ? 2.221 -26.444 0.583 1.00 9.92 339 PHE C CA 1
ATOM 11508 C C . PHE C 1 342 ? 1.425 -27.701 0.915 1.00 10.12 339 PHE C C 1
ATOM 11509 O O . PHE C 1 342 ? 1.606 -28.745 0.302 1.00 10.42 339 PHE C O 1
ATOM 11517 N N . THR C 1 343 ? 0.518 -27.579 1.879 1.00 10.06 340 THR C N 1
ATOM 11518 C CA . THR C 1 343 ? -0.343 -28.683 2.285 1.00 11.57 340 THR C CA 1
ATOM 11519 C C . THR C 1 343 ? -1.246 -29.152 1.139 1.00 10.92 340 THR C C 1
ATOM 11520 O O . THR C 1 343 ? -1.406 -30.360 0.925 1.00 12.81 340 THR C O 1
ATOM 11524 N N . GLU C 1 344 ? -1.789 -28.203 0.375 1.00 12.03 341 GLU C N 1
ATOM 11525 C CA . GLU C 1 344 ? -2.625 -28.536 -0.781 1.00 12.02 341 GLU C CA 1
ATOM 11526 C C . GLU C 1 344 ? -1.839 -29.324 -1.823 1.00 12.14 341 GLU C C 1
ATOM 11527 O O . GLU C 1 344 ? -2.333 -30.310 -2.375 1.00 12.95 341 GLU C O 1
ATOM 11533 N N . ALA C 1 345 ? -0.615 -28.896 -2.087 1.00 13.15 342 ALA C N 1
ATOM 11534 C CA . ALA C 1 345 ? 0.248 -29.600 -3.044 1.00 11.82 342 ALA C CA 1
ATOM 11535 C C . ALA C 1 345 ? 0.583 -31.008 -2.548 1.00 10.02 342 ALA C C 1
ATOM 11536 O O . ALA C 1 345 ? 0.430 -31.979 -3.290 1.00 11.53 342 ALA C O 1
ATOM 11538 N N . MET C 1 346 ? 0.992 -31.128 -1.278 1.00 8.94 343 MET C N 1
ATOM 11539 C CA . MET C 1 346 ? 1.313 -32.459 -0.706 1.00 8.64 343 MET C CA 1
ATOM 11540 C C . MET C 1 346 ? 0.110 -33.394 -0.750 1.00 9.68 343 MET C C 1
ATOM 11541 O O . MET C 1 346 ? 0.254 -34.591 -1.007 1.00 9.59 343 MET C O 1
ATOM 11546 N N . THR C 1 347 ? -1.069 -32.827 -0.511 1.00 11.62 344 THR C N 1
ATOM 11547 C CA . THR C 1 347 ? -2.315 -33.580 -0.546 1.00 11.79 344 THR C CA 1
ATOM 11548 C C . THR C 1 347 ? -2.592 -34.088 -1.961 1.00 10.26 344 THR C C 1
ATOM 11549 O O . THR C 1 347 ? -2.934 -35.272 -2.159 1.00 12.61 344 THR C O 1
ATOM 11553 N N . ARG C 1 348 ? -2.419 -33.220 -2.952 1.00 9.30 345 ARG C N 1
ATOM 11554 C CA . ARG C 1 348 ? -2.523 -33.657 -4.359 1.00 11.78 345 ARG C CA 1
ATOM 11555 C C . ARG C 1 348 ? -1.557 -34.802 -4.676 1.00 10.73 345 ARG C C 1
ATOM 11556 O O . ARG C 1 348 ? -1.895 -35.715 -5.422 1.00 12.95 345 ARG C O 1
ATOM 11564 N N . TYR C 1 349 ? -0.352 -34.760 -4.103 1.00 10.64 346 TYR C N 1
ATOM 11565 C CA . TYR C 1 349 ? 0.647 -35.819 -4.310 1.00 10.46 346 TYR C CA 1
ATOM 11566 C C . TYR C 1 349 ? 0.408 -37.092 -3.485 1.00 12.23 346 TYR C C 1
ATOM 11567 O O . TYR C 1 349 ? 1.222 -38.039 -3.527 1.00 11.31 346 TYR C O 1
ATOM 11576 N N A SER C 1 350 ? -0.674 -37.067 -2.707 0.50 12.30 347 SER C N 1
ATOM 11577 N N B SER C 1 350 ? -0.740 -37.139 -2.816 0.50 12.30 347 SER C N 1
ATOM 11578 C CA A SER C 1 350 ? -1.210 -38.189 -1.935 0.50 13.22 347 SER C CA 1
ATOM 11579 C CA B SER C 1 350 ? -1.110 -38.209 -1.909 0.50 13.55 347 SER C CA 1
ATOM 11580 C C A SER C 1 350 ? -0.879 -38.126 -0.444 0.50 13.89 347 SER C C 1
ATOM 11581 C C B SER C 1 350 ? -0.215 -38.161 -0.687 0.50 14.45 347 SER C C 1
ATOM 11582 O O A SER C 1 350 ? -1.279 -39.025 0.285 0.50 10.79 347 SER C O 1
ATOM 11583 O O B SER C 1 350 ? 0.573 -39.079 -0.447 0.50 13.44 347 SER C O 1
ATOM 11588 N N . ALA C 1 351 ? -0.264 -37.033 0.023 1.00 13.56 348 ALA C N 1
ATOM 11589 C CA . ALA C 1 351 ? 0.316 -36.968 1.365 1.00 13.19 348 ALA C CA 1
ATOM 11590 C C . ALA C 1 351 ? -0.333 -35.880 2.224 1.00 13.86 348 ALA C C 1
ATOM 11591 O O . ALA C 1 351 ? 0.331 -34.905 2.612 1.00 13.47 348 ALA C O 1
ATOM 11593 N N . PRO C 1 352 ? -1.628 -36.039 2.536 1.00 16.34 349 PRO C N 1
ATOM 11594 C CA . PRO C 1 352 ? -2.245 -35.022 3.366 1.00 17.32 349 PRO C CA 1
ATOM 11595 C C . PRO C 1 352 ? -1.808 -35.131 4.819 1.00 14.64 349 PRO C C 1
ATOM 11596 O O . PRO C 1 352 ? -1.316 -36.177 5.247 1.00 12.77 349 PRO C O 1
ATOM 11600 N N . PRO C 1 353 ? -2.007 -34.060 5.588 1.00 14.64 350 PRO C N 1
ATOM 11601 C CA . PRO C 1 353 ? -1.465 -34.006 6.919 1.00 16.43 350 PRO C CA 1
ATOM 11602 C C . PRO C 1 353 ? -2.382 -34.616 7.937 1.00 16.83 350 PRO C C 1
ATOM 11603 O O . PRO C 1 353 ? -3.591 -34.726 7.707 1.00 17.80 350 PRO C O 1
ATOM 11607 N N . GLY C 1 354 ? -1.808 -34.987 9.068 1.00 17.27 351 GLY C N 1
ATOM 11608 C CA . GLY C 1 354 ? -2.571 -35.214 10.274 1.00 20.78 351 GLY C CA 1
ATOM 11609 C C . GLY C 1 354 ? -2.866 -33.839 10.826 1.00 22.68 351 GLY C C 1
ATOM 11610 O O . GLY C 1 354 ? -3.807 -33.178 10.397 1.00 28.54 351 GLY C O 1
ATOM 11611 N N . ASP C 1 355 ? -2.022 -33.387 11.739 1.00 23.29 352 ASP C N 1
ATOM 11612 C CA . ASP C 1 355 ? -2.114 -32.022 12.255 1.00 23.14 352 ASP C CA 1
ATOM 11613 C C . ASP C 1 355 ? -1.655 -31.065 11.154 1.00 21.58 352 ASP C C 1
ATOM 11614 O O . ASP C 1 355 ? -0.599 -31.293 10.564 1.00 20.82 352 ASP C O 1
ATOM 11619 N N . PRO C 1 356 ? -2.446 -30.016 10.843 1.00 20.97 353 PRO C N 1
ATOM 11620 C CA . PRO C 1 356 ? -1.949 -29.087 9.829 1.00 19.82 353 PRO C CA 1
ATOM 11621 C C . PRO C 1 356 ? -0.647 -28.423 10.276 1.00 17.34 353 PRO C C 1
ATOM 11622 O O . PRO C 1 356 ? -0.437 -28.196 11.467 1.00 19.76 353 PRO C O 1
ATOM 11626 N N . PRO C 1 357 ? 0.234 -28.138 9.326 1.00 17.49 354 PRO C N 1
ATOM 11627 C CA . PRO C 1 357 ? 1.506 -27.533 9.686 1.00 17.06 354 PRO C CA 1
ATOM 11628 C C . PRO C 1 357 ? 1.304 -26.091 10.154 1.00 15.59 354 PRO C C 1
ATOM 11629 O O . PRO C 1 357 ? 0.403 -25.403 9.671 1.00 16.71 354 PRO C O 1
ATOM 11633 N N . GLN C 1 358 ? 2.126 -25.652 11.097 1.00 15.34 355 GLN C N 1
ATOM 11634 C CA . GLN C 1 358 ? 2.046 -24.280 11.596 1.00 16.43 355 GLN C CA 1
ATOM 11635 C C . GLN C 1 358 ? 3.368 -23.560 11.379 1.00 13.52 355 GLN C C 1
ATOM 11636 O O . GLN C 1 358 ? 4.423 -24.118 11.670 1.00 12.56 355 GLN C O 1
ATOM 11642 N N . PRO C 1 359 ? 3.324 -22.318 10.881 1.00 13.80 356 PRO C N 1
ATOM 11643 C CA . PRO C 1 359 ? 4.572 -21.573 10.756 1.00 11.33 356 PRO C CA 1
ATOM 11644 C C . PRO C 1 359 ? 5.144 -21.286 12.128 1.00 11.94 356 PRO C C 1
ATOM 11645 O O . PRO C 1 359 ? 4.383 -20.944 13.044 1.00 13.42 356 PRO C O 1
ATOM 11649 N N . GLU C 1 360 ? 6.462 -21.440 12.265 1.00 9.47 357 GLU C N 1
ATOM 11650 C CA . GLU C 1 360 ? 7.139 -21.130 13.509 1.00 8.87 357 GLU C CA 1
ATOM 11651 C C . GLU C 1 360 ? 8.246 -20.116 13.284 1.00 9.02 357 GLU C C 1
ATOM 11652 O O . GLU C 1 360 ? 8.966 -20.174 12.290 1.00 11.10 357 GLU C O 1
ATOM 11658 N N . TYR C 1 361 ? 8.367 -19.174 14.216 1.00 9.20 358 TYR C N 1
ATOM 11659 C CA . TYR C 1 361 ? 9.377 -18.134 14.138 1.00 9.41 358 TYR C CA 1
ATOM 11660 C C . TYR C 1 361 ? 10.415 -18.239 15.255 1.00 8.96 358 TYR C C 1
ATOM 11661 O O . TYR C 1 361 ? 11.251 -17.357 15.411 1.00 11.35 358 TYR C O 1
ATOM 11670 N N . ASP C 1 362 ? 10.335 -19.311 16.042 1.00 12.06 359 ASP C N 1
ATOM 11671 C CA . ASP C 1 362 ? 11.345 -19.633 17.069 1.00 13.05 359 ASP C CA 1
ATOM 11672 C C . ASP C 1 362 ? 11.792 -21.058 16.785 1.00 13.40 359 ASP C C 1
ATOM 11673 O O . ASP C 1 362 ? 10.973 -21.988 16.745 1.00 12.17 359 ASP C O 1
ATOM 11678 N N . LEU C 1 363 ? 13.091 -21.231 16.592 1.00 15.29 360 LEU C N 1
ATOM 11679 C CA . LEU C 1 363 ? 13.641 -22.529 16.241 1.00 13.75 360 LEU C CA 1
ATOM 11680 C C . LEU C 1 363 ? 13.283 -23.605 17.270 1.00 12.91 360 LEU C C 1
ATOM 11681 O O . LEU C 1 363 ? 13.088 -24.773 16.921 1.00 12.72 360 LEU C O 1
ATOM 11686 N N . GLU C 1 364 ? 13.219 -23.199 18.535 1.00 12.53 361 GLU C N 1
ATOM 11687 C CA . GLU C 1 364 ? 12.962 -24.124 19.643 1.00 13.38 361 GLU C CA 1
ATOM 11688 C C . GLU C 1 364 ? 11.583 -24.791 19.563 1.00 13.07 361 GLU C C 1
ATOM 11689 O O . GLU C 1 364 ? 11.353 -25.826 20.203 1.00 14.57 361 GLU C O 1
ATOM 11695 N N . LEU C 1 365 ? 10.684 -24.207 18.776 1.00 11.53 362 LEU C N 1
ATOM 11696 C CA . LEU C 1 365 ? 9.279 -24.655 18.691 1.00 14.66 362 LEU C CA 1
ATOM 11697 C C . LEU C 1 365 ? 9.011 -25.611 17.537 1.00 14.55 362 LEU C C 1
ATOM 11698 O O . LEU C 1 365 ? 7.877 -26.062 17.347 1.00 16.40 362 LEU C O 1
ATOM 11703 N N . ILE C 1 366 ? 10.054 -25.945 16.786 1.00 12.54 363 ILE C N 1
ATOM 11704 C CA . ILE C 1 366 ? 9.920 -26.891 15.691 1.00 13.17 363 ILE C CA 1
ATOM 11705 C C . ILE C 1 366 ? 10.267 -28.263 16.187 1.00 10.69 363 ILE C C 1
ATOM 11706 O O . ILE C 1 366 ? 11.340 -28.477 16.729 1.00 12.71 363 ILE C O 1
ATOM 11711 N N . THR C 1 367 ? 9.357 -29.208 15.978 1.00 12.08 364 THR C N 1
ATOM 11712 C CA . THR C 1 367 ? 9.572 -30.579 16.416 1.00 14.01 364 THR C CA 1
ATOM 11713 C C . THR C 1 367 ? 9.768 -31.467 15.193 1.00 11.96 364 THR C C 1
ATOM 11714 O O . THR C 1 367 ? 8.934 -31.475 14.285 1.00 14.60 364 THR C O 1
ATOM 11718 N N A SER C 1 368 ? 10.870 -32.218 15.199 0.50 11.42 365 SER C N 1
ATOM 11719 N N B SER C 1 368 ? 10.893 -32.182 15.153 0.50 11.12 365 SER C N 1
ATOM 11720 C CA A SER C 1 368 ? 11.260 -33.076 14.089 0.50 12.55 365 SER C CA 1
ATOM 11721 C CA B SER C 1 368 ? 11.184 -33.106 14.060 0.50 12.21 365 SER C CA 1
ATOM 11722 C C A SER C 1 368 ? 11.909 -34.317 14.654 0.50 11.38 365 SER C C 1
ATOM 11723 C C B SER C 1 368 ? 11.932 -34.305 14.593 0.50 10.98 365 SER C C 1
ATOM 11724 O O A SER C 1 368 ? 12.789 -34.205 15.505 0.50 10.59 365 SER C O 1
ATOM 11725 O O B SER C 1 368 ? 12.890 -34.155 15.347 0.50 10.09 365 SER C O 1
ATOM 11730 N N . CYS C 1 369 ? 11.475 -35.491 14.201 1.00 11.20 366 CYS C N 1
ATOM 11731 C CA . CYS C 1 369 ? 11.911 -36.756 14.802 1.00 11.93 366 CYS C CA 1
ATOM 11732 C C . CYS C 1 369 ? 11.767 -36.666 16.320 1.00 10.68 366 CYS C C 1
ATOM 11733 O O . CYS C 1 369 ? 12.699 -36.989 17.070 1.00 12.81 366 CYS C O 1
ATOM 11736 N N . SER C 1 370 ? 10.587 -36.196 16.740 1.00 9.63 367 SER C N 1
ATOM 11737 C CA . SER C 1 370 ? 10.203 -36.016 18.158 1.00 10.57 367 SER C CA 1
ATOM 11738 C C . SER C 1 370 ? 10.984 -34.941 18.897 1.00 10.05 367 SER C C 1
ATOM 11739 O O . SER C 1 370 ? 10.728 -34.695 20.076 1.00 13.17 367 SER C O 1
ATOM 11742 N N . SER C 1 371 ? 11.920 -34.284 18.229 1.00 8.72 368 SER C N 1
ATOM 11743 C CA . SER C 1 371 ? 12.945 -33.535 18.953 1.00 9.82 368 SER C CA 1
ATOM 11744 C C . SER C 1 371 ? 12.929 -32.069 18.575 1.00 11.35 368 SER C C 1
ATOM 11745 O O . SER C 1 371 ? 12.508 -31.706 17.491 1.00 11.11 368 SER C O 1
ATOM 11748 N N . ASN C 1 372 ? 13.390 -31.232 19.490 1.00 9.60 369 ASN C N 1
ATOM 11749 C CA . ASN C 1 372 ? 13.532 -29.826 19.212 1.00 9.62 369 ASN C CA 1
ATOM 11750 C C . ASN C 1 372 ? 14.883 -29.331 19.687 1.00 10.35 369 ASN C C 1
ATOM 11751 O O . ASN C 1 372 ? 15.491 -29.894 20.596 1.00 11.72 369 ASN C O 1
ATOM 11756 N N . VAL C 1 373 ? 15.333 -28.252 19.057 1.00 10.29 370 VAL C N 1
ATOM 11757 C CA . VAL C 1 373 ? 16.548 -27.562 19.462 1.00 9.81 370 VAL C CA 1
ATOM 11758 C C . VAL C 1 373 ? 16.256 -26.787 20.737 1.00 11.13 370 VAL C C 1
ATOM 11759 O O . VAL C 1 373 ? 15.187 -26.214 20.900 1.00 12.63 370 VAL C O 1
ATOM 11763 N N . SER C 1 374 ? 17.202 -26.817 21.658 1.00 9.91 371 SER C N 1
ATOM 11764 C CA . SER C 1 374 ? 17.135 -25.983 22.841 1.00 9.35 371 SER C CA 1
ATOM 11765 C C . SER C 1 374 ? 18.529 -25.445 23.112 1.00 10.00 371 SER C C 1
ATOM 11766 O O . SER C 1 374 ? 19.489 -25.831 22.451 1.00 9.98 371 SER C O 1
ATOM 11769 N N . VAL C 1 375 ? 18.625 -24.545 24.081 1.00 10.83 372 VAL C N 1
ATOM 11770 C CA . VAL C 1 375 ? 19.887 -23.894 24.415 1.00 11.63 372 VAL C CA 1
ATOM 11771 C C . VAL C 1 375 ? 20.234 -24.110 25.898 1.00 9.39 372 VAL C C 1
ATOM 11772 O O . VAL C 1 375 ? 19.380 -23.963 26.781 1.00 10.74 372 VAL C O 1
ATOM 11776 N N . ALA C 1 376 ? 21.486 -24.470 26.150 1.00 7.96 373 ALA C N 1
ATOM 11777 C CA . ALA C 1 376 ? 22.032 -24.478 27.493 1.00 9.15 373 ALA C CA 1
ATOM 11778 C C . ALA C 1 376 ? 23.381 -23.762 27.409 1.00 8.34 373 ALA C C 1
ATOM 11779 O O . ALA C 1 376 ? 23.656 -23.073 26.428 1.00 9.68 373 ALA C O 1
ATOM 11781 N N . HIS C 1 377 ? 24.192 -23.878 28.450 1.00 8.88 374 HIS C N 1
ATOM 11782 C CA . HIS C 1 377 ? 25.430 -23.126 28.511 1.00 8.49 374 HIS C CA 1
ATOM 11783 C C . HIS C 1 377 ? 26.549 -24.023 29.002 1.00 10.89 374 HIS C C 1
ATOM 11784 O O . HIS C 1 377 ? 26.327 -24.909 29.823 1.00 11.25 374 HIS C O 1
ATOM 11791 N N . ASP C 1 378 ? 27.755 -23.804 28.495 1.00 10.68 375 ASP C N 1
ATOM 11792 C CA . ASP C 1 378 ? 28.921 -24.540 28.990 1.00 13.06 375 ASP C CA 1
ATOM 11793 C C . ASP C 1 378 ? 29.453 -23.845 30.258 1.00 12.58 375 ASP C C 1
ATOM 11794 O O . ASP C 1 378 ? 28.835 -22.928 30.781 1.00 11.82 375 ASP C O 1
ATOM 11799 N N . GLY C 1 379 ? 30.602 -24.281 30.743 1.00 14.18 376 GLY C N 1
ATOM 11800 C CA . GLY C 1 379 ? 31.134 -23.780 32.009 1.00 15.83 376 GLY C CA 1
ATOM 11801 C C . GLY C 1 379 ? 31.552 -22.322 31.992 1.00 17.80 376 GLY C C 1
ATOM 11802 O O . GLY C 1 379 ? 31.671 -21.698 33.057 1.00 21.12 376 GLY C O 1
ATOM 11803 N N . ALA C 1 380 ? 31.794 -21.787 30.790 1.00 16.27 377 ALA C N 1
ATOM 11804 C CA . ALA C 1 380 ? 32.179 -20.382 30.615 1.00 16.04 377 ALA C CA 1
ATOM 11805 C C . ALA C 1 380 ? 30.978 -19.480 30.322 1.00 15.18 377 ALA C C 1
ATOM 11806 O O . ALA C 1 380 ? 31.117 -18.260 30.192 1.00 16.87 377 ALA C O 1
ATOM 11808 N N . GLY C 1 381 ? 29.798 -20.078 30.243 1.00 13.07 378 GLY C N 1
ATOM 11809 C CA . GLY C 1 381 ? 28.584 -19.347 29.944 1.00 12.82 378 GLY C CA 1
ATOM 11810 C C . GLY C 1 381 ? 28.298 -19.194 28.462 1.00 11.69 378 GLY C C 1
ATOM 11811 O O . GLY C 1 381 ? 27.432 -18.409 28.095 1.00 9.34 378 GLY C O 1
ATOM 11812 N N . LYS C 1 382 ? 29.004 -19.941 27.613 1.00 9.86 379 LYS C N 1
ATOM 11813 C CA . LYS C 1 382 ? 28.747 -19.893 26.180 1.00 10.48 379 LYS C CA 1
ATOM 11814 C C . LYS C 1 382 ? 27.480 -20.693 25.854 1.00 10.12 379 LYS C C 1
ATOM 11815 O O . LYS C 1 382 ? 27.283 -21.780 26.380 1.00 9.99 379 LYS C O 1
ATOM 11821 N N . ARG C 1 383 ? 26.621 -20.118 25.017 1.00 9.22 380 ARG C N 1
ATOM 11822 C CA . ARG C 1 383 ? 25.450 -20.817 24.523 1.00 9.41 380 ARG C CA 1
ATOM 11823 C C . ARG C 1 383 ? 25.878 -22.053 23.747 1.00 9.75 380 ARG C C 1
ATOM 11824 O O . ARG C 1 383 ? 26.778 -22.001 22.897 1.00 10.83 380 ARG C O 1
ATOM 11832 N N . VAL C 1 384 ? 25.224 -23.158 24.076 1.00 8.37 381 VAL C N 1
ATOM 11833 C CA . VAL C 1 384 ? 25.400 -24.420 23.388 1.00 8.94 381 VAL C CA 1
ATOM 11834 C C . VAL C 1 384 ? 24.009 -24.931 22.981 1.00 9.36 381 VAL C C 1
ATOM 11835 O O . VAL C 1 384 ? 23.119 -25.100 23.823 1.00 9.60 381 VAL C O 1
ATOM 11839 N N . TYR C 1 385 ? 23.827 -25.174 21.687 1.00 8.33 382 TYR C N 1
ATOM 11840 C CA . TYR C 1 385 ? 22.569 -25.707 21.183 1.00 7.66 382 TYR C CA 1
ATOM 11841 C C . TYR C 1 385 ? 22.623 -27.232 21.214 1.00 8.72 382 TYR C C 1
ATOM 11842 O O . TYR C 1 385 ? 23.647 -27.827 20.976 1.00 9.03 382 TYR C O 1
ATOM 11851 N N . TYR C 1 386 ? 21.506 -27.856 21.543 1.00 9.51 383 TYR C N 1
ATOM 11852 C CA . TYR C 1 386 ? 21.446 -29.304 21.595 1.00 7.31 383 TYR C CA 1
ATOM 11853 C C . TYR C 1 386 ? 20.013 -29.738 21.319 1.00 8.35 383 TYR C C 1
ATOM 11854 O O . TYR C 1 386 ? 19.076 -28.937 21.400 1.00 10.24 383 TYR C O 1
ATOM 11863 N N . LEU C 1 387 ? 19.840 -31.013 21.000 1.00 9.61 384 LEU C N 1
ATOM 11864 C CA . LEU C 1 387 ? 18.511 -31.546 20.697 1.00 8.31 384 LEU C CA 1
ATOM 11865 C C . LEU C 1 387 ? 17.926 -32.255 21.904 1.00 7.32 384 LEU C C 1
ATOM 11866 O O . LEU C 1 387 ? 18.597 -33.059 22.550 1.00 9.59 384 LEU C O 1
ATOM 11871 N N . THR C 1 388 ? 16.656 -31.984 22.172 1.00 8.78 385 THR C N 1
ATOM 11872 C CA . THR C 1 388 ? 15.968 -32.599 23.277 1.00 8.60 385 THR C CA 1
ATOM 11873 C C . THR C 1 388 ? 14.591 -33.048 22.802 1.00 8.20 385 THR C C 1
ATOM 11874 O O . THR C 1 388 ? 14.244 -32.892 21.642 1.00 8.46 385 THR C O 1
ATOM 11878 N N . ARG C 1 389 ? 13.846 -33.665 23.700 1.00 8.83 386 ARG C N 1
ATOM 11879 C CA . ARG C 1 389 ? 12.488 -34.085 23.414 1.00 9.49 386 ARG C CA 1
ATOM 11880 C C . ARG C 1 389 ? 11.730 -34.185 24.710 1.00 11.43 386 ARG C C 1
ATOM 11881 O O . ARG C 1 389 ? 12.322 -34.137 25.781 1.00 11.21 386 ARG C O 1
ATOM 11889 N N . ASP C 1 390 ? 10.419 -34.363 24.609 1.00 13.25 387 ASP C N 1
ATOM 11890 C CA . ASP C 1 390 ? 9.620 -34.640 25.801 1.00 13.57 387 ASP C CA 1
ATOM 11891 C C . ASP C 1 390 ? 10.071 -35.983 26.367 1.00 11.46 387 ASP C C 1
ATOM 11892 O O . ASP C 1 390 ? 10.172 -36.949 25.638 1.00 12.71 387 ASP C O 1
ATOM 11897 N N . PRO C 1 391 ? 10.399 -36.039 27.665 1.00 10.99 388 PRO C N 1
ATOM 11898 C CA . PRO C 1 391 ? 10.951 -37.297 28.210 1.00 11.06 388 PRO C CA 1
ATOM 11899 C C . PRO C 1 391 ? 9.935 -38.368 28.618 1.00 10.31 388 PRO C C 1
ATOM 11900 O O . PRO C 1 391 ? 10.333 -39.408 29.138 1.00 12.05 388 PRO C O 1
ATOM 11904 N N . THR C 1 392 ? 8.649 -38.127 28.374 1.00 10.98 389 THR C N 1
ATOM 11905 C CA . THR C 1 392 ? 7.594 -39.024 28.875 1.00 9.29 389 THR C CA 1
ATOM 11906 C C . THR C 1 392 ? 7.739 -40.438 28.342 1.00 10.64 389 THR C C 1
ATOM 11907 O O . THR C 1 392 ? 7.798 -41.410 29.121 1.00 11.28 389 THR C O 1
ATOM 11911 N N . THR C 1 393 ? 7.813 -40.562 27.021 1.00 12.54 390 THR C N 1
ATOM 11912 C CA . THR C 1 393 ? 7.903 -41.879 26.410 1.00 11.68 390 THR C CA 1
ATOM 11913 C C . THR C 1 393 ? 9.252 -42.549 26.735 1.00 11.55 390 THR C C 1
ATOM 11914 O O . THR C 1 393 ? 9.290 -43.708 27.124 1.00 12.82 390 THR C O 1
ATOM 11918 N N . PRO C 1 394 ? 10.368 -41.820 26.595 1.00 11.51 391 PRO C N 1
ATOM 11919 C CA . PRO C 1 394 ? 11.615 -42.393 27.100 1.00 10.47 391 PRO C CA 1
ATOM 11920 C C . PRO C 1 394 ? 11.590 -42.953 28.542 1.00 12.15 391 PRO C C 1
ATOM 11921 O O . PRO C 1 394 ? 12.111 -44.049 28.781 1.00 14.61 391 PRO C O 1
ATOM 11925 N N . LEU C 1 395 ? 10.992 -42.221 29.481 1.00 11.28 392 LEU C N 1
ATOM 11926 C CA . LEU C 1 395 ? 10.973 -42.650 30.874 1.00 9.79 392 LEU C CA 1
ATOM 11927 C C . LEU C 1 395 ? 10.031 -43.850 31.073 1.00 11.19 392 LEU C C 1
ATOM 11928 O O . LEU C 1 395 ? 10.344 -44.792 31.812 1.00 13.66 392 LEU C O 1
ATOM 11933 N N . ALA C 1 396 ? 8.902 -43.840 30.388 1.00 11.97 393 ALA C N 1
ATOM 11934 C CA . ALA C 1 396 ? 7.964 -44.956 30.488 1.00 12.51 393 ALA C CA 1
ATOM 11935 C C . ALA C 1 396 ? 8.635 -46.231 29.989 1.00 11.07 393 ALA C C 1
ATOM 11936 O O . ALA C 1 396 ? 8.540 -47.296 30.609 1.00 13.78 393 ALA C O 1
A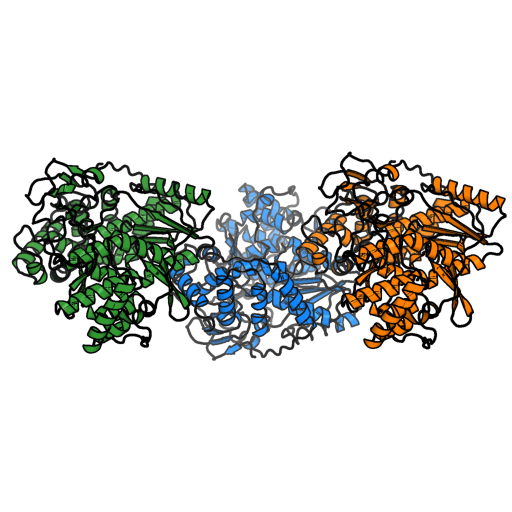TOM 11938 N N . ARG C 1 397 ? 9.357 -46.105 28.882 1.00 10.75 394 ARG C N 1
ATOM 11939 C CA . ARG C 1 397 ? 10.016 -47.252 28.278 1.00 11.94 394 ARG C CA 1
ATOM 11940 C C . ARG C 1 397 ? 11.187 -47.713 29.148 1.00 13.15 394 ARG C C 1
ATOM 11941 O O . ARG C 1 397 ? 11.441 -48.911 29.276 1.00 14.70 394 ARG C O 1
ATOM 11949 N N . ALA C 1 398 ? 11.886 -46.762 29.755 1.00 12.51 395 ALA C N 1
ATOM 11950 C CA . ALA C 1 398 ? 12.961 -47.067 30.698 1.00 14.03 395 ALA C CA 1
ATOM 11951 C C . ALA C 1 398 ? 12.441 -47.872 31.894 1.00 12.62 395 ALA C C 1
ATOM 11952 O O . ALA C 1 398 ? 13.086 -48.820 32.318 1.00 15.86 395 ALA C O 1
ATOM 11954 N N . ALA C 1 399 ? 11.269 -47.499 32.407 1.00 13.78 396 ALA C N 1
ATOM 11955 C CA . ALA C 1 399 ? 10.598 -48.255 33.476 1.00 15.31 396 ALA C CA 1
ATOM 11956 C C . ALA C 1 399 ? 10.325 -49.688 33.057 1.00 16.04 396 ALA C C 1
ATOM 11957 O O . ALA C 1 399 ? 10.639 -50.635 33.797 1.00 15.31 396 ALA C O 1
ATOM 11959 N N . TRP C 1 400 ? 9.720 -49.837 31.881 1.00 16.09 397 TRP C N 1
ATOM 11960 C CA . TRP C 1 400 ? 9.406 -51.152 31.331 1.00 16.32 397 TRP C CA 1
ATOM 11961 C C . TRP C 1 400 ? 10.665 -52.004 31.175 1.00 16.81 397 TRP C C 1
ATOM 11962 O O . TRP C 1 400 ? 10.694 -53.163 31.575 1.00 16.23 397 TRP C O 1
ATOM 11973 N N . GLU C 1 401 ? 11.709 -51.416 30.611 1.00 14.54 398 GLU C N 1
ATOM 11974 C CA . GLU C 1 401 ? 12.955 -52.134 30.350 1.00 14.60 398 GLU C CA 1
ATOM 11975 C C . GLU C 1 401 ? 13.738 -52.457 31.630 1.00 16.02 398 GLU C C 1
ATOM 11976 O O . GLU C 1 401 ? 14.614 -53.328 31.635 1.00 16.80 398 GLU C O 1
ATOM 11982 N N . THR C 1 402 ? 13.458 -51.727 32.700 1.00 17.98 399 THR C N 1
ATOM 11983 C CA . THR C 1 402 ? 14.031 -52.044 34.010 1.00 17.52 399 THR C CA 1
ATOM 11984 C C . THR C 1 402 ? 13.323 -53.280 34.549 1.00 19.82 399 THR C C 1
ATOM 11985 O O . THR C 1 402 ? 13.973 -54.159 35.103 1.00 21.23 399 THR C O 1
ATOM 11989 N N . ALA C 1 403 ? 12.001 -53.350 34.351 1.00 17.95 400 ALA C N 1
ATOM 11990 C CA . ALA C 1 403 ? 11.157 -54.405 34.959 1.00 20.53 400 ALA C CA 1
ATOM 11991 C C . ALA C 1 403 ? 11.102 -55.708 34.163 1.00 21.54 400 ALA C C 1
ATOM 11992 O O . ALA C 1 403 ? 10.882 -56.784 34.736 1.00 22.36 400 ALA C O 1
ATOM 11994 N N A ARG C 1 404 ? 11.287 -55.597 32.849 0.50 20.91 401 ARG C N 1
ATOM 11995 N N B ARG C 1 404 ? 11.270 -55.623 32.851 0.50 21.84 401 ARG C N 1
ATOM 11996 C CA A ARG C 1 404 ? 11.215 -56.734 31.925 0.50 21.66 401 ARG C CA 1
ATOM 11997 C CA B ARG C 1 404 ? 11.257 -56.820 32.014 0.50 23.15 401 ARG C CA 1
ATOM 11998 C C A ARG C 1 404 ? 12.455 -56.762 31.051 0.50 23.46 401 ARG C C 1
ATOM 11999 C C B ARG C 1 404 ? 12.393 -56.781 31.015 0.50 24.35 401 ARG C C 1
ATOM 12000 O O A ARG C 1 404 ? 12.985 -55.710 30.687 0.50 20.83 401 ARG C O 1
ATOM 12001 O O B ARG C 1 404 ? 12.792 -55.714 30.544 0.50 22.07 401 ARG C O 1
ATOM 12016 N N . HIS C 1 405 ? 12.919 -57.958 30.704 1.00 27.09 402 HIS C N 1
ATOM 12017 C CA . HIS C 1 405 ? 13.977 -58.085 29.709 1.00 27.60 402 HIS C CA 1
ATOM 12018 C C . HIS C 1 405 ? 13.351 -57.803 28.342 1.00 28.90 402 HIS C C 1
ATOM 12019 O O . HIS C 1 405 ? 12.258 -58.290 28.020 1.00 28.46 402 HIS C O 1
ATOM 12026 N N . THR C 1 406 ? 14.012 -56.957 27.570 1.00 26.92 403 THR C N 1
ATOM 12027 C CA . THR C 1 406 ? 13.533 -56.591 26.244 1.00 27.59 403 THR C CA 1
ATOM 12028 C C . THR C 1 406 ? 14.696 -56.796 25.278 1.00 27.77 403 THR C C 1
ATOM 12029 O O . THR C 1 406 ? 15.855 -56.651 25.664 1.00 25.58 403 THR C O 1
ATOM 12033 N N . PRO C 1 407 ? 14.396 -57.145 24.022 1.00 29.50 404 PRO C N 1
ATOM 12034 C CA . PRO C 1 407 ? 15.478 -57.458 23.085 1.00 30.09 404 PRO C CA 1
ATOM 12035 C C . PRO C 1 407 ? 16.329 -56.228 22.776 1.00 29.39 404 PRO C C 1
ATOM 12036 O O . PRO C 1 407 ? 17.551 -56.323 22.650 1.00 34.05 404 PRO C O 1
ATOM 12040 N N . VAL C 1 408 ? 15.667 -55.086 22.671 1.00 26.67 405 VAL C N 1
ATOM 12041 C CA . VAL C 1 408 ? 16.330 -53.818 22.412 1.00 24.90 405 VAL C CA 1
ATOM 12042 C C . VAL C 1 408 ? 16.047 -52.884 23.583 1.00 22.78 405 VAL C C 1
ATOM 12043 O O . VAL C 1 408 ? 14.947 -52.861 24.131 1.00 23.54 405 VAL C O 1
ATOM 12047 N N . ASN C 1 409 ? 17.052 -52.106 23.950 1.00 18.78 406 ASN C N 1
ATOM 12048 C CA . ASN C 1 409 ? 16.957 -51.195 25.073 1.00 19.13 406 ASN C CA 1
ATOM 12049 C C . ASN C 1 409 ? 16.868 -49.759 24.598 1.00 16.47 406 ASN C C 1
ATOM 12050 O O . ASN C 1 409 ? 17.878 -49.156 24.241 1.00 16.00 406 ASN C O 1
ATOM 12055 N N . SER C 1 410 ? 15.662 -49.212 24.588 1.00 14.09 407 SER C N 1
ATOM 12056 C CA . SER C 1 410 ? 15.497 -47.814 24.178 1.00 13.86 407 SER C CA 1
ATOM 12057 C C . SER C 1 410 ? 16.254 -46.868 25.103 1.00 13.59 407 SER C C 1
ATOM 12058 O O . SER C 1 410 ? 16.718 -45.803 24.684 1.00 12.01 407 SER C O 1
ATOM 12061 N N . TRP C 1 411 ? 16.385 -47.241 26.370 1.00 12.49 408 TRP C N 1
ATOM 12062 C CA . TRP C 1 411 ? 17.068 -46.360 27.323 1.00 14.34 408 TRP C CA 1
ATOM 12063 C C . TRP C 1 411 ? 18.495 -46.035 26.890 1.00 14.19 408 TRP C C 1
ATOM 12064 O O . TRP C 1 411 ? 18.970 -44.910 27.061 1.00 13.18 408 TRP C O 1
ATOM 12075 N N . LEU C 1 412 ? 19.161 -47.020 26.300 1.00 13.57 409 LEU C N 1
ATOM 12076 C CA . LEU C 1 412 ? 20.556 -46.877 25.911 1.00 14.12 409 LEU C CA 1
ATOM 12077 C C . LEU C 1 412 ? 20.651 -46.007 24.659 1.00 14.04 409 LEU C C 1
ATOM 12078 O O . LEU C 1 412 ? 21.513 -45.117 24.559 1.00 12.77 409 LEU C O 1
ATOM 12083 N N . GLY C 1 413 ? 19.755 -46.268 23.705 1.00 12.31 410 GLY C N 1
ATOM 12084 C CA . GLY C 1 413 ? 19.642 -45.424 22.530 1.00 12.69 410 GLY C CA 1
ATOM 12085 C C . GLY C 1 413 ? 19.356 -43.982 22.913 1.00 9.67 410 GLY C C 1
ATOM 12086 O O . GLY C 1 413 ? 19.952 -43.058 22.371 1.00 11.16 410 GLY C O 1
ATOM 12087 N N . ASN C 1 414 ? 18.447 -43.792 23.859 1.00 10.53 411 ASN C N 1
ATOM 12088 C CA . ASN C 1 414 ? 18.097 -42.459 24.315 1.00 11.61 411 ASN C CA 1
ATOM 12089 C C . ASN C 1 414 ? 19.228 -41.742 25.045 1.00 10.51 411 ASN C C 1
ATOM 12090 O O . ASN C 1 414 ? 19.410 -40.534 24.867 1.00 10.91 411 ASN C O 1
ATOM 12095 N N . ILE C 1 415 ? 20.025 -42.468 25.827 1.00 9.87 412 ILE C N 1
ATOM 12096 C CA . ILE C 1 415 ? 21.199 -41.832 26.442 1.00 12.16 412 ILE C CA 1
ATOM 12097 C C . ILE C 1 415 ? 22.186 -41.367 25.359 1.00 13.17 412 ILE C C 1
ATOM 12098 O O . ILE C 1 415 ? 22.724 -40.249 25.410 1.00 12.46 412 ILE C O 1
ATOM 12103 N N . ILE C 1 416 ? 22.415 -42.228 24.377 1.00 13.05 413 ILE C N 1
ATOM 12104 C CA . ILE C 1 416 ? 23.337 -41.931 23.292 1.00 10.95 413 ILE C CA 1
ATOM 12105 C C . ILE C 1 416 ? 22.842 -40.731 22.489 1.00 12.22 413 ILE C C 1
ATOM 12106 O O . ILE C 1 416 ? 23.612 -39.815 22.253 1.00 12.09 413 ILE C O 1
ATOM 12111 N N . MET C 1 417 ? 21.565 -40.721 22.105 1.00 11.08 414 MET C N 1
ATOM 12112 C CA . MET C 1 417 ? 21.051 -39.669 21.211 1.00 9.37 414 MET C CA 1
ATOM 12113 C C . MET C 1 417 ? 20.725 -38.350 21.930 1.00 11.05 414 MET C C 1
ATOM 12114 O O . MET C 1 417 ? 20.783 -37.274 21.313 1.00 10.07 414 MET C O 1
ATOM 12119 N N . PHE C 1 418 ? 20.427 -38.437 23.225 1.00 8.97 415 PHE C N 1
ATOM 12120 C CA . PHE C 1 418 ? 20.029 -37.281 24.035 1.00 8.57 415 PHE C CA 1
ATOM 12121 C C . PHE C 1 418 ? 20.941 -37.018 25.241 1.00 7.97 415 PHE C C 1
ATOM 12122 O O . PHE C 1 418 ? 20.524 -36.386 26.229 1.00 11.42 415 PHE C O 1
ATOM 12130 N N . ALA C 1 419 ? 22.203 -37.436 25.135 1.00 8.57 416 ALA C N 1
ATOM 12131 C CA . ALA C 1 419 ? 23.197 -37.259 26.206 1.00 10.59 416 ALA C CA 1
ATOM 12132 C C . ALA C 1 419 ? 23.298 -35.864 26.829 1.00 10.41 416 ALA C C 1
ATOM 12133 O O . ALA C 1 419 ? 23.500 -35.760 28.042 1.00 11.60 416 ALA C O 1
ATOM 12135 N N . PRO C 1 420 ? 23.216 -34.789 26.022 1.00 8.89 417 PRO C N 1
ATOM 12136 C CA . PRO C 1 420 ? 23.331 -33.444 26.604 1.00 9.80 417 PRO C CA 1
ATOM 12137 C C . PRO C 1 420 ? 22.143 -32.962 27.426 1.00 10.43 417 PRO C C 1
ATOM 12138 O O . PRO C 1 420 ? 22.227 -31.912 28.083 1.00 11.40 417 PRO C O 1
ATOM 12142 N N . THR C 1 421 ? 21.037 -33.700 27.392 1.00 10.05 418 THR C N 1
ATOM 12143 C CA . THR C 1 421 ? 19.812 -33.213 28.001 1.00 9.67 418 THR C CA 1
ATOM 12144 C C . THR C 1 421 ? 19.812 -33.359 29.511 1.00 10.07 418 THR C C 1
ATOM 12145 O O . THR C 1 421 ? 20.452 -34.237 30.065 1.00 10.27 418 THR C O 1
ATOM 12149 N N . LEU C 1 422 ? 19.057 -32.489 30.165 1.00 13.02 419 LEU C N 1
ATOM 12150 C CA . LEU C 1 422 ? 18.934 -32.492 31.621 1.00 13.71 419 LEU C CA 1
ATOM 12151 C C . LEU C 1 422 ? 18.417 -33.850 32.117 1.00 13.84 419 LEU C C 1
ATOM 12152 O O . LEU C 1 422 ? 18.928 -34.418 33.095 1.00 14.24 419 LEU C O 1
ATOM 12157 N N . TRP C 1 423 ? 17.413 -34.366 31.414 1.00 12.59 420 TRP C N 1
ATOM 12158 C CA . TRP C 1 423 ? 16.724 -35.607 31.805 1.00 11.45 420 TRP C CA 1
ATOM 12159 C C . TRP C 1 423 ? 17.536 -36.872 31.526 1.00 11.68 420 TRP C C 1
ATOM 12160 O O . TRP C 1 423 ? 17.536 -37.816 32.327 1.00 11.56 420 TRP C O 1
ATOM 12171 N N . ALA C 1 424 ? 18.230 -36.930 30.402 1.00 11.76 421 ALA C N 1
ATOM 12172 C CA . ALA C 1 424 ? 19.066 -38.111 30.150 1.00 10.78 421 ALA C CA 1
ATOM 12173 C C . ALA C 1 424 ? 20.215 -38.168 31.148 1.00 11.68 421 ALA C C 1
ATOM 12174 O O . ALA C 1 424 ? 20.595 -39.249 31.583 1.00 12.17 421 ALA C O 1
ATOM 12176 N N . ARG C 1 425 ? 20.778 -37.004 31.494 1.00 11.69 422 ARG C N 1
ATOM 12177 C CA . ARG C 1 425 ? 21.929 -36.952 32.398 1.00 11.51 422 ARG C CA 1
ATOM 12178 C C . ARG C 1 425 ? 21.544 -37.247 33.842 1.00 12.83 422 ARG C C 1
ATOM 12179 O O . ARG C 1 425 ? 22.183 -38.063 34.514 1.00 15.01 422 ARG C O 1
ATOM 12187 N N . MET C 1 426 ? 20.502 -36.580 34.319 1.00 12.31 423 MET C N 1
ATOM 12188 C CA . MET C 1 426 ? 20.149 -36.674 35.732 1.00 13.93 423 MET C CA 1
ATOM 12189 C C . MET C 1 426 ? 19.350 -37.923 36.075 1.00 14.04 423 MET C C 1
ATOM 12190 O O . MET C 1 426 ? 19.496 -38.450 37.175 1.00 14.81 423 MET C O 1
ATOM 12195 N N . ILE C 1 427 ? 18.534 -38.409 35.133 1.00 13.14 424 ILE C N 1
ATOM 12196 C CA . ILE C 1 427 ? 17.616 -39.512 35.413 1.00 12.34 424 ILE C CA 1
ATOM 12197 C C . ILE C 1 427 ? 18.060 -40.806 34.744 1.00 11.29 424 ILE C C 1
ATOM 12198 O O . ILE C 1 427 ? 18.290 -41.807 35.424 1.00 14.62 424 ILE C O 1
ATOM 12203 N N . LEU C 1 428 ? 18.196 -40.808 33.421 1.00 12.52 425 LEU C N 1
ATOM 12204 C CA . LEU C 1 428 ? 18.555 -42.054 32.722 1.00 11.40 425 LEU C CA 1
ATOM 12205 C C . LEU C 1 428 ? 19.941 -42.592 33.085 1.00 11.22 425 LEU C C 1
ATOM 12206 O O . LEU C 1 428 ? 20.072 -43.774 33.357 1.00 12.18 425 LEU C O 1
ATOM 12211 N N . MET C 1 429 ? 20.968 -41.733 33.069 1.00 11.52 426 MET C N 1
ATOM 12212 C CA . MET C 1 429 ? 22.322 -42.171 33.376 1.00 12.06 426 MET C CA 1
ATOM 12213 C C . MET C 1 429 ? 22.378 -42.675 34.802 1.00 13.44 426 MET C C 1
ATOM 12214 O O . MET C 1 429 ? 22.899 -43.751 35.071 1.00 13.89 426 MET C O 1
ATOM 12219 N N . THR C 1 430 ? 21.814 -41.891 35.709 1.00 14.27 427 THR C N 1
ATOM 12220 C CA . THR C 1 430 ? 21.849 -42.209 37.129 1.00 13.69 427 THR C CA 1
ATOM 12221 C C . THR C 1 430 ? 21.153 -43.540 37.390 1.00 15.06 427 THR C C 1
ATOM 12222 O O . THR C 1 430 ? 21.703 -44.415 38.051 1.00 14.78 427 THR C O 1
ATOM 12226 N N . HIS C 1 431 ? 19.943 -43.683 36.862 1.00 15.02 428 HIS C N 1
ATOM 12227 C CA . HIS C 1 431 ? 19.155 -44.891 37.074 1.00 14.46 428 HIS C CA 1
ATOM 12228 C C . HIS C 1 431 ? 19.814 -46.144 36.509 1.00 14.38 428 HIS C C 1
ATOM 12229 O O . HIS C 1 431 ? 19.930 -47.167 37.187 1.00 16.92 428 HIS C O 1
ATOM 12236 N N . PHE C 1 432 ? 20.259 -46.082 35.267 1.00 14.69 429 PHE C N 1
ATOM 12237 C CA . PHE C 1 432 ? 20.775 -47.288 34.649 1.00 14.34 429 PHE C CA 1
ATOM 12238 C C . PHE C 1 432 ? 22.158 -47.704 35.085 1.00 15.43 429 PHE C C 1
ATOM 12239 O O . PHE C 1 432 ? 22.436 -48.904 35.112 1.00 16.88 429 PHE C O 1
ATOM 12247 N N . PHE C 1 433 ? 23.009 -46.757 35.462 1.00 15.06 430 PHE C N 1
ATOM 12248 C CA . PHE C 1 433 ? 24.290 -47.148 36.052 1.00 15.19 430 PHE C CA 1
ATOM 12249 C C . PHE C 1 433 ? 24.050 -47.712 37.451 1.00 16.60 430 PHE C C 1
ATOM 12250 O O . PHE C 1 433 ? 24.725 -48.648 37.857 1.00 21.47 430 PHE C O 1
ATOM 12258 N N . SER C 1 434 ? 23.069 -47.164 38.161 1.00 17.65 431 SER C N 1
ATOM 12259 C CA . SER C 1 434 ? 22.652 -47.724 39.446 1.00 17.94 431 SER C CA 1
ATOM 12260 C C . SER C 1 434 ? 22.223 -49.188 39.264 1.00 18.59 431 SER C C 1
ATOM 12261 O O . SER C 1 434 ? 22.696 -50.076 39.976 1.00 18.94 431 SER C O 1
ATOM 12264 N N . VAL C 1 435 ? 21.346 -49.421 38.290 1.00 19.32 432 VAL C N 1
ATOM 12265 C CA . VAL C 1 435 ? 20.793 -50.747 37.999 1.00 19.27 432 VAL C CA 1
ATOM 12266 C C . VAL C 1 435 ? 21.880 -51.729 37.566 1.00 20.12 432 VAL C C 1
ATOM 12267 O O . VAL C 1 435 ? 21.931 -52.867 38.042 1.00 22.25 432 VAL C O 1
ATOM 12271 N N . LEU C 1 436 ? 22.737 -51.284 36.651 1.00 20.11 433 LEU C N 1
ATOM 12272 C CA . LEU C 1 436 ? 23.850 -52.099 36.155 1.00 20.61 433 LEU C CA 1
ATOM 12273 C C . LEU C 1 436 ? 24.828 -52.507 37.258 1.00 22.66 433 LEU C C 1
ATOM 12274 O O . LEU C 1 436 ? 25.313 -53.640 37.271 1.00 24.64 433 LEU C O 1
ATOM 12279 N N . ILE C 1 437 ? 25.094 -51.594 38.189 1.00 23.23 434 ILE C N 1
ATOM 12280 C CA . ILE C 1 437 ? 25.990 -51.880 39.313 1.00 23.18 434 ILE C CA 1
ATOM 12281 C C . ILE C 1 437 ? 25.345 -52.896 40.253 1.00 23.14 434 ILE C C 1
ATOM 12282 O O . ILE C 1 437 ? 25.998 -53.860 40.683 1.00 24.08 434 ILE C O 1
ATOM 12287 N N . ALA C 1 438 ? 24.068 -52.675 40.555 1.00 23.88 435 ALA C N 1
ATOM 12288 C CA . ALA C 1 438 ? 23.301 -53.538 41.456 1.00 25.45 435 ALA C CA 1
ATOM 12289 C C . ALA C 1 438 ? 23.141 -54.948 40.922 1.00 26.08 435 ALA C C 1
ATOM 12290 O O . ALA C 1 438 ? 23.132 -55.904 41.702 1.00 29.70 435 ALA C O 1
ATOM 12292 N N . ARG C 1 439 ? 23.030 -55.087 39.603 1.00 25.63 436 ARG C N 1
ATOM 12293 C CA . ARG C 1 439 ? 22.854 -56.395 38.977 1.00 25.19 436 ARG C CA 1
ATOM 12294 C C . ARG C 1 439 ? 24.150 -57.012 38.474 1.00 25.55 436 ARG C C 1
ATOM 12295 O O . ARG C 1 439 ? 24.127 -58.070 37.843 1.00 26.99 436 ARG C O 1
ATOM 12303 N N . ASP C 1 440 ? 25.272 -56.349 38.743 1.00 28.33 437 ASP C N 1
ATOM 12304 C CA . ASP C 1 440 ? 26.596 -56.827 38.325 1.00 28.89 437 ASP C CA 1
ATOM 12305 C C . ASP C 1 440 ? 26.673 -57.038 36.810 1.00 30.71 437 ASP C C 1
ATOM 12306 O O . ASP C 1 440 ? 27.154 -58.070 36.328 1.00 30.80 437 ASP C O 1
ATOM 12311 N N . GLN C 1 441 ? 26.207 -56.031 36.075 1.00 28.81 438 GLN C N 1
ATOM 12312 C CA . GLN C 1 441 ? 26.089 -56.089 34.622 1.00 28.27 438 GLN C CA 1
ATOM 12313 C C . GLN C 1 441 ? 26.798 -54.926 33.929 1.00 27.91 438 GLN C C 1
ATOM 12314 O O . GLN C 1 441 ? 26.568 -54.677 32.746 1.00 25.55 438 GLN C O 1
ATOM 12320 N N . LEU C 1 442 ? 27.682 -54.233 34.642 1.00 26.21 439 LEU C N 1
ATOM 12321 C CA . LEU C 1 442 ? 28.378 -53.087 34.057 1.00 26.59 439 LEU C CA 1
ATOM 12322 C C . LEU C 1 442 ? 29.130 -53.455 32.790 1.00 26.70 439 LEU C C 1
ATOM 12323 O O . LEU C 1 442 ? 29.214 -52.645 31.865 1.00 24.69 439 LEU C O 1
ATOM 12328 N N . GLU C 1 443 ? 29.677 -54.668 32.746 1.00 24.26 440 GLU C N 1
ATOM 12329 C CA . GLU C 1 443 ? 30.524 -55.073 31.636 1.00 25.95 440 GLU C CA 1
ATOM 12330 C C . GLU C 1 443 ? 29.764 -55.734 30.482 1.00 23.80 440 GLU C C 1
ATOM 12331 O O . GLU C 1 443 ? 30.366 -56.085 29.470 1.00 25.64 440 GLU C O 1
ATOM 12337 N N . GLN C 1 444 ? 28.448 -55.866 30.603 1.00 23.79 441 GLN C N 1
ATOM 12338 C CA . GLN C 1 444 ? 27.675 -56.589 29.602 1.00 23.88 441 GLN C CA 1
ATOM 12339 C C . GLN C 1 444 ? 27.201 -55.662 28.482 1.00 23.16 441 GLN C C 1
ATOM 12340 O O . GLN C 1 444 ? 26.617 -54.613 28.749 1.00 24.82 441 GLN C O 1
ATOM 12346 N N . ALA C 1 445 ? 27.454 -56.062 27.237 1.00 23.15 442 ALA C N 1
ATOM 12347 C CA . ALA C 1 445 ? 26.979 -55.307 26.079 1.00 21.19 442 ALA C CA 1
ATOM 12348 C C . ALA C 1 445 ? 25.485 -55.517 25.951 1.00 22.45 442 ALA C C 1
ATOM 12349 O O . ALA C 1 445 ? 24.960 -56.579 26.314 1.00 21.13 442 ALA C O 1
ATOM 12351 N N . LEU C 1 446 ? 24.802 -54.485 25.464 1.00 19.58 443 LEU C N 1
ATOM 12352 C CA . LEU C 1 446 ? 23.356 -54.520 25.303 1.00 19.15 443 LEU C CA 1
ATOM 12353 C C . LEU C 1 446 ? 23.001 -54.048 23.917 1.00 17.46 443 LEU C C 1
ATOM 12354 O O . LEU C 1 446 ? 23.693 -53.204 23.354 1.00 16.45 443 LEU C O 1
ATOM 12359 N N . ASP C 1 447 ? 21.904 -54.587 23.395 1.00 18.73 444 ASP C N 1
ATOM 12360 C CA . ASP C 1 447 ? 21.378 -54.181 22.104 1.00 17.80 444 ASP C CA 1
ATOM 12361 C C . ASP C 1 447 ? 20.526 -52.919 22.222 1.00 17.19 444 ASP C C 1
ATOM 12362 O O . ASP C 1 447 ? 19.734 -52.753 23.149 1.00 16.96 444 ASP C O 1
ATOM 12367 N N . CYS C 1 448 ? 20.704 -52.029 21.259 1.00 16.69 445 CYS C N 1
ATOM 12368 C CA . CYS C 1 448 ? 19.918 -50.804 21.174 1.00 16.78 445 CYS C CA 1
ATOM 12369 C C . CYS C 1 448 ? 19.875 -50.408 19.716 1.00 14.63 445 CYS C C 1
ATOM 12370 O O . CYS C 1 448 ? 20.499 -51.051 18.885 1.00 15.01 445 CYS C O 1
ATOM 12373 N N . GLU C 1 449 ? 19.115 -49.370 19.397 1.00 15.20 446 GLU C N 1
ATOM 12374 C CA . GLU C 1 449 ? 19.009 -48.921 18.010 1.00 13.17 446 GLU C CA 1
ATOM 12375 C C . GLU C 1 449 ? 19.518 -47.503 17.838 1.00 10.40 446 GLU C C 1
ATOM 12376 O O . GLU C 1 449 ? 19.355 -46.661 18.720 1.00 11.43 446 GLU C O 1
ATOM 12382 N N . ILE C 1 450 ? 20.154 -47.261 16.696 1.00 11.47 447 ILE C N 1
ATOM 12383 C CA . ILE C 1 450 ? 20.564 -45.924 16.276 1.00 11.97 447 ILE C CA 1
ATOM 12384 C C . ILE C 1 450 ? 20.100 -45.769 14.830 1.00 11.85 447 ILE C C 1
ATOM 12385 O O . ILE C 1 450 ? 20.518 -46.531 13.943 1.00 12.77 447 ILE C O 1
ATOM 12390 N N . TYR C 1 451 ? 19.210 -44.808 14.606 1.00 12.16 448 TYR C N 1
ATOM 12391 C CA . TYR C 1 451 ? 18.523 -44.669 13.317 1.00 11.73 448 TYR C CA 1
ATOM 12392 C C . TYR C 1 451 ? 17.971 -46.004 12.790 1.00 9.40 448 TYR C C 1
ATOM 12393 O O . TYR C 1 451 ? 18.096 -46.327 11.614 1.00 13.05 448 TYR C O 1
ATOM 12402 N N . GLY C 1 452 ? 17.374 -46.796 13.673 1.00 11.57 449 GLY C N 1
ATOM 12403 C CA . GLY C 1 452 ? 16.655 -47.993 13.246 1.00 11.26 449 GLY C CA 1
ATOM 12404 C C . GLY C 1 452 ? 17.502 -49.239 13.092 1.00 13.86 449 GLY C C 1
ATOM 12405 O O . GLY C 1 452 ? 16.963 -50.345 12.978 1.00 15.52 449 GLY C O 1
ATOM 12406 N N . ALA C 1 453 ? 18.820 -49.065 13.041 1.00 10.96 450 ALA C N 1
ATOM 12407 C CA . ALA C 1 453 ? 19.739 -50.211 12.997 1.00 11.52 450 ALA C CA 1
ATOM 12408 C C . ALA C 1 453 ? 20.084 -50.647 14.414 1.00 13.21 450 ALA C C 1
ATOM 12409 O O . ALA C 1 453 ? 20.186 -49.822 15.318 1.00 13.84 450 ALA C O 1
ATOM 12411 N N A CYS C 1 454 ? 20.263 -51.949 14.597 1.00 14.98 451 CYS C N 1
ATOM 12412 C CA A CYS C 1 454 ? 20.565 -52.516 15.895 1.00 15.20 451 CYS C CA 1
ATOM 12413 C C A CYS C 1 454 ? 22.070 -52.579 16.101 1.00 16.03 451 CYS C C 1
ATOM 12414 O O A CYS C 1 454 ? 22.807 -53.004 15.200 1.00 15.38 451 CYS C O 1
ATOM 12417 N N . TYR C 1 455 ? 22.500 -52.150 17.287 1.00 16.97 452 TYR C N 1
ATOM 12418 C CA . TYR C 1 455 ? 23.907 -52.169 17.712 1.00 16.76 452 TYR C CA 1
ATOM 12419 C C . TYR C 1 455 ? 24.063 -52.878 19.045 1.00 15.64 452 TYR C C 1
ATOM 12420 O O . TYR C 1 455 ? 23.194 -52.776 19.901 1.00 14.34 452 TYR C O 1
ATOM 12429 N N . SER C 1 456 ? 25.181 -53.574 19.221 1.00 15.96 453 SER C N 1
ATOM 12430 C CA . SER C 1 456 ? 25.556 -54.100 20.521 1.00 17.84 453 SER C CA 1
ATOM 12431 C C . SER C 1 456 ? 26.540 -53.112 21.148 1.00 18.32 453 SER C C 1
ATOM 12432 O O . SER C 1 456 ? 27.652 -52.953 20.653 1.00 18.82 453 SER C O 1
ATOM 12435 N N . ILE C 1 457 ? 26.112 -52.429 22.209 1.00 16.89 454 ILE C N 1
ATOM 12436 C CA . ILE C 1 457 ? 26.888 -51.364 22.826 1.00 18.26 454 ILE C CA 1
ATOM 12437 C C . ILE C 1 457 ? 27.215 -51.693 24.280 1.00 18.97 454 ILE C C 1
ATOM 12438 O O . ILE C 1 457 ? 26.350 -52.117 25.038 1.00 18.67 454 ILE C O 1
ATOM 12443 N N . GLU C 1 458 ? 28.468 -51.464 24.657 1.00 20.18 455 GLU C N 1
ATOM 12444 C CA . GLU C 1 458 ? 28.893 -51.579 26.047 1.00 20.63 455 GLU C CA 1
ATOM 12445 C C . GLU C 1 458 ? 28.608 -50.257 26.768 1.00 18.87 455 GLU C C 1
ATOM 12446 O O . GLU C 1 458 ? 29.141 -49.217 26.374 1.00 16.54 455 GLU C O 1
ATOM 12452 N N . PRO C 1 459 ? 27.764 -50.276 27.816 1.00 18.84 456 PRO C N 1
ATOM 12453 C CA . PRO C 1 459 ? 27.525 -49.028 28.555 1.00 19.85 456 PRO C CA 1
ATOM 12454 C C . PRO C 1 459 ? 28.788 -48.319 29.051 1.00 19.72 456 PRO C C 1
ATOM 12455 O O . PRO C 1 459 ? 28.798 -47.096 29.181 1.00 17.57 456 PRO C O 1
ATOM 12459 N N . LEU C 1 460 ? 29.842 -49.076 29.329 1.00 19.72 457 LEU C N 1
ATOM 12460 C CA . LEU C 1 460 ? 31.107 -48.487 29.771 1.00 19.43 457 LEU C CA 1
ATOM 12461 C C . LEU C 1 460 ? 31.787 -47.645 28.699 1.00 17.72 457 LEU C C 1
ATOM 12462 O O . LEU C 1 460 ? 32.700 -46.885 29.010 1.00 22.36 457 LEU C O 1
ATOM 12467 N N . ASP C 1 461 ? 31.354 -47.773 27.445 1.00 17.42 458 ASP C N 1
ATOM 12468 C CA . ASP C 1 461 ? 31.873 -46.942 26.351 1.00 17.07 458 ASP C CA 1
ATOM 12469 C C . ASP C 1 461 ? 31.072 -45.665 26.141 1.00 15.90 458 ASP C C 1
ATOM 12470 O O . ASP C 1 461 ? 31.325 -44.934 25.182 1.00 15.73 458 ASP C O 1
ATOM 12475 N N . LEU C 1 462 ? 30.117 -45.387 27.026 1.00 15.27 459 LEU C N 1
ATOM 12476 C CA . LEU C 1 462 ? 29.264 -44.218 26.850 1.00 15.16 459 LEU C CA 1
ATOM 12477 C C . LEU C 1 462 ? 30.032 -42.901 26.797 1.00 16.42 459 LEU C C 1
ATOM 12478 O O . LEU C 1 462 ? 29.775 -42.093 25.918 1.00 17.47 459 LEU C O 1
ATOM 12483 N N . PRO C 1 463 ? 30.972 -42.675 27.726 1.00 16.06 460 PRO C N 1
ATOM 12484 C CA . PRO C 1 463 ? 31.654 -41.388 27.666 1.00 15.14 460 PRO C CA 1
ATOM 12485 C C . PRO C 1 463 ? 32.330 -41.051 26.320 1.00 17.09 460 PRO C C 1
ATOM 12486 O O . PRO C 1 463 ? 32.068 -39.971 25.770 1.00 15.30 460 PRO C O 1
ATOM 12490 N N . PRO C 1 464 ? 33.188 -41.940 25.785 1.00 16.13 461 PRO C N 1
ATOM 12491 C CA . PRO C 1 464 ? 33.751 -41.588 24.471 1.00 16.36 461 PRO C CA 1
ATOM 12492 C C . PRO C 1 464 ? 32.726 -41.511 23.317 1.00 16.06 461 PRO C C 1
ATOM 12493 O O . PRO C 1 464 ? 32.885 -40.690 22.405 1.00 15.86 461 PRO C O 1
ATOM 12497 N N . ILE C 1 465 ? 31.695 -42.349 23.354 1.00 14.04 462 ILE C N 1
ATOM 12498 C CA . ILE C 1 465 ? 30.616 -42.269 22.381 1.00 14.36 462 ILE C CA 1
ATOM 12499 C C . ILE C 1 465 ? 29.969 -40.880 22.439 1.00 14.68 462 ILE C C 1
ATOM 12500 O O . ILE C 1 465 ? 29.774 -40.228 21.416 1.00 14.73 462 ILE C O 1
ATOM 12505 N N . ILE C 1 466 ? 29.651 -40.425 23.641 1.00 13.68 463 ILE C N 1
ATOM 12506 C CA . ILE C 1 466 ? 29.006 -39.122 23.818 1.00 13.85 463 ILE C CA 1
ATOM 12507 C C . ILE C 1 466 ? 29.932 -37.992 23.370 1.00 14.41 463 ILE C C 1
ATOM 12508 O O . ILE C 1 466 ? 29.490 -37.048 22.724 1.00 13.62 463 ILE C O 1
ATOM 12513 N N . GLN C 1 467 ? 31.224 -38.107 23.672 1.00 14.24 464 GLN C N 1
ATOM 12514 C CA . GLN C 1 467 ? 32.168 -37.092 23.225 1.00 13.73 464 GLN C CA 1
ATOM 12515 C C . GLN C 1 467 ? 32.126 -36.972 21.707 1.00 13.22 464 GLN C C 1
ATOM 12516 O O . GLN C 1 467 ? 32.025 -35.867 21.164 1.00 17.57 464 GLN C O 1
ATOM 12522 N N . ARG C 1 468 ? 32.173 -38.106 21.025 1.00 15.86 465 ARG C N 1
ATOM 12523 C CA . ARG C 1 468 ? 32.159 -38.130 19.565 1.00 15.07 465 ARG C CA 1
ATOM 12524 C C . ARG C 1 468 ? 30.853 -37.587 18.967 1.00 15.49 465 ARG C C 1
ATOM 12525 O O . ARG C 1 468 ? 30.880 -36.881 17.962 1.00 16.15 465 ARG C O 1
ATOM 12533 N N . LEU C 1 469 ? 29.722 -37.926 19.581 1.00 15.17 466 LEU C N 1
ATOM 12534 C CA . LEU C 1 469 ? 28.406 -37.553 19.037 1.00 13.10 466 LEU C CA 1
ATOM 12535 C C . LEU C 1 469 ? 27.966 -36.118 19.381 1.00 14.37 466 LEU C C 1
ATOM 12536 O O . LEU C 1 469 ? 27.175 -35.492 18.639 1.00 14.19 466 LEU C O 1
ATOM 12541 N N . HIS C 1 470 ? 28.443 -35.612 20.517 1.00 12.47 467 HIS C N 1
ATOM 12542 C CA . HIS C 1 470 ? 27.927 -34.360 21.069 1.00 12.28 467 HIS C CA 1
ATOM 12543 C C . HIS C 1 470 ? 28.981 -33.327 21.445 1.00 13.75 467 HIS C C 1
ATOM 12544 O O . HIS C 1 470 ? 28.649 -32.162 21.667 1.00 13.66 467 HIS C O 1
ATOM 12551 N N . GLY C 1 471 ? 30.234 -33.755 21.532 1.00 14.93 468 GLY C N 1
ATOM 12552 C CA . GLY C 1 471 ? 31.310 -32.892 22.006 1.00 15.58 468 GLY C CA 1
ATOM 12553 C C . GLY C 1 471 ? 31.477 -32.985 23.503 1.00 14.80 468 GLY C C 1
ATOM 12554 O O . GLY C 1 471 ? 30.581 -33.398 24.224 1.00 17.01 468 GLY C O 1
ATOM 12555 N N . LEU C 1 472 ? 32.630 -32.534 23.971 1.00 17.40 469 LEU C N 1
ATOM 12556 C CA . LEU C 1 472 ? 32.961 -32.549 25.388 1.00 17.24 469 LEU C CA 1
ATOM 12557 C C . LEU C 1 472 ? 31.994 -31.719 26.226 1.00 17.02 469 LEU C C 1
ATOM 12558 O O . LEU C 1 472 ? 31.802 -31.997 27.412 1.00 18.76 469 LEU C O 1
ATOM 12563 N N . SER C 1 473 ? 31.367 -30.712 25.615 1.00 16.33 470 SER C N 1
ATOM 12564 C CA . SER C 1 473 ? 30.438 -29.835 26.334 1.00 17.07 470 SER C CA 1
ATOM 12565 C C . SER C 1 473 ? 29.242 -30.583 26.923 1.00 15.69 470 SER C C 1
ATOM 12566 O O . SER C 1 473 ? 28.625 -30.130 27.900 1.00 15.01 470 SER C O 1
ATOM 12569 N N . ALA C 1 474 ? 28.930 -31.735 26.342 1.00 13.46 471 ALA C N 1
ATOM 12570 C CA . ALA C 1 474 ? 27.808 -32.561 26.807 1.00 13.20 471 ALA C CA 1
ATOM 12571 C C . ALA C 1 474 ? 27.912 -32.933 28.291 1.00 14.17 471 ALA C C 1
ATOM 12572 O O . ALA C 1 474 ? 26.910 -33.249 28.928 1.00 14.71 471 ALA C O 1
ATOM 12574 N N . PHE C 1 475 ? 29.128 -32.897 28.833 1.00 13.48 472 PHE C N 1
ATOM 12575 C CA . PHE C 1 475 ? 29.333 -33.244 30.243 1.00 14.60 472 PHE C CA 1
ATOM 12576 C C . PHE C 1 475 ? 29.376 -32.035 31.160 1.00 15.17 472 PHE C C 1
ATOM 12577 O O . PHE C 1 475 ? 29.573 -32.181 32.374 1.00 17.65 472 PHE C O 1
ATOM 12585 N N . SER C 1 476 ? 29.229 -30.843 30.594 1.00 14.89 473 SER C N 1
ATOM 12586 C CA . SER C 1 476 ? 29.376 -29.627 31.370 1.00 16.29 473 SER C CA 1
ATOM 12587 C C . SER C 1 476 ? 28.201 -28.658 31.221 1.00 15.10 473 SER C C 1
ATOM 12588 O O . SER C 1 476 ? 28.226 -27.573 31.778 1.00 18.33 473 SER C O 1
ATOM 12591 N N . LEU C 1 477 ? 27.152 -29.035 30.494 1.00 12.56 474 LEU C N 1
ATOM 12592 C CA . LEU C 1 477 ? 26.067 -28.094 30.278 1.00 12.63 474 LEU C CA 1
ATOM 12593 C C . LEU C 1 477 ? 25.330 -27.778 31.575 1.00 13.45 474 LEU C C 1
ATOM 12594 O O . LEU C 1 477 ? 25.177 -28.629 32.470 1.00 13.93 474 LEU C O 1
ATOM 12599 N N . HIS C 1 478 ? 24.867 -26.547 31.663 1.00 13.64 475 HIS C N 1
ATOM 12600 C CA . HIS C 1 478 ? 24.074 -26.107 32.780 1.00 13.65 475 HIS C CA 1
ATOM 12601 C C . HIS C 1 478 ? 23.270 -24.887 32.307 1.00 12.78 475 HIS C C 1
ATOM 12602 O O . HIS C 1 478 ? 23.365 -24.492 31.136 1.00 11.50 475 HIS C O 1
ATOM 12609 N N A SER C 1 479 ? 22.471 -24.311 33.198 0.50 12.23 476 SER C N 1
ATOM 12610 N N B SER C 1 479 ? 22.467 -24.307 33.189 0.50 11.74 476 SER C N 1
ATOM 12611 C CA A SER C 1 479 ? 21.628 -23.169 32.847 0.50 15.19 476 SER C CA 1
ATOM 12612 C CA B SER C 1 479 ? 21.641 -23.160 32.819 0.50 14.43 476 SER C CA 1
ATOM 12613 C C A SER C 1 479 ? 20.802 -23.476 31.596 0.50 13.74 476 SER C C 1
ATOM 12614 C C B SER C 1 479 ? 20.796 -23.475 31.585 0.50 13.27 476 SER C C 1
ATOM 12615 O O A SER C 1 479 ? 20.902 -22.800 30.563 0.50 14.61 476 SER C O 1
ATOM 12616 O O B SER C 1 479 ? 20.873 -22.798 30.550 0.50 13.99 476 SER C O 1
ATOM 12621 N N . TYR C 1 480 ? 19.982 -24.514 31.717 1.00 12.71 477 TYR C N 1
ATOM 12622 C CA . TYR C 1 480 ? 19.082 -24.923 30.668 1.00 13.62 477 TYR C CA 1
ATOM 12623 C C . TYR C 1 480 ? 17.956 -23.916 30.580 1.00 13.72 477 TYR C C 1
ATOM 12624 O O . TYR C 1 480 ? 17.817 -23.069 31.476 1.00 16.52 477 TYR C O 1
ATOM 12633 N N . SER C 1 481 ? 17.157 -23.994 29.522 1.00 14.72 478 SER C N 1
ATOM 12634 C CA . SER C 1 481 ? 16.147 -22.962 29.260 1.00 14.99 478 SER C CA 1
ATOM 12635 C C . SER C 1 481 ? 14.935 -23.147 30.163 1.00 16.51 478 SER C C 1
ATOM 12636 O O . SER C 1 481 ? 14.615 -24.262 30.559 1.00 15.28 478 SER C O 1
ATOM 12639 N N . PRO C 1 482 ? 14.244 -22.046 30.487 1.00 19.64 479 PRO C N 1
ATOM 12640 C CA . PRO C 1 482 ? 13.042 -22.157 31.314 1.00 18.85 479 PRO C CA 1
ATOM 12641 C C . PRO C 1 482 ? 12.015 -23.152 30.764 1.00 17.58 479 PRO C C 1
ATOM 12642 O O . PRO C 1 482 ? 11.465 -23.944 31.525 1.00 20.19 479 PRO C O 1
ATOM 12646 N N . GLY C 1 483 ? 11.778 -23.107 29.455 1.00 18.65 480 GLY C N 1
ATOM 12647 C CA . GLY C 1 483 ? 10.813 -23.989 28.808 1.00 17.84 480 GLY C CA 1
ATOM 12648 C C . GLY C 1 483 ? 11.193 -25.448 28.957 1.00 16.98 480 GLY C C 1
ATOM 12649 O O . GLY C 1 483 ? 10.348 -26.308 29.245 1.00 16.43 480 GLY C O 1
ATOM 12650 N N . GLU C 1 484 ? 12.473 -25.737 28.767 1.00 15.91 481 GLU C N 1
ATOM 12651 C CA . GLU C 1 484 ? 12.944 -27.110 28.895 1.00 15.45 481 GLU C CA 1
ATOM 12652 C C . GLU C 1 484 ? 12.811 -27.595 30.332 1.00 15.95 481 GLU C C 1
ATOM 12653 O O . GLU C 1 484 ? 12.310 -28.695 30.582 1.00 17.72 481 GLU C O 1
ATOM 12659 N N . ILE C 1 485 ? 13.238 -26.766 31.276 1.00 16.69 482 ILE C N 1
ATOM 12660 C CA . ILE C 1 485 ? 13.132 -27.108 32.694 1.00 18.49 482 ILE C CA 1
ATOM 12661 C C . ILE C 1 485 ? 11.684 -27.398 33.083 1.00 17.30 482 ILE C C 1
ATOM 12662 O O . ILE C 1 485 ? 11.391 -28.370 33.796 1.00 17.40 482 ILE C O 1
ATOM 12667 N N . ASN C 1 486 ? 10.776 -26.554 32.607 1.00 18.71 483 ASN C N 1
ATOM 12668 C CA . ASN C 1 486 ? 9.358 -26.712 32.913 1.00 19.76 483 ASN C CA 1
ATOM 12669 C C . ASN C 1 486 ? 8.782 -27.986 32.313 1.00 18.35 483 ASN C C 1
ATOM 12670 O O . ASN C 1 486 ? 7.981 -28.669 32.954 1.00 17.64 483 ASN C O 1
ATOM 12675 N N . ARG C 1 487 ? 9.182 -28.313 31.088 1.00 16.68 484 ARG C N 1
ATOM 12676 C CA . ARG C 1 487 ? 8.642 -29.518 30.430 1.00 15.73 484 ARG C CA 1
ATOM 12677 C C . ARG C 1 487 ? 9.105 -30.764 31.177 1.00 14.42 484 ARG C C 1
ATOM 12678 O O . ARG C 1 487 ? 8.334 -31.719 31.388 1.00 16.02 484 ARG C O 1
ATOM 12686 N N . VAL C 1 488 ? 10.373 -30.768 31.578 1.00 12.81 485 VAL C N 1
ATOM 12687 C CA . VAL C 1 488 ? 10.913 -31.896 32.346 1.00 14.07 485 VAL C CA 1
ATOM 12688 C C . VAL C 1 488 ? 10.186 -31.999 33.689 1.00 13.24 485 VAL C C 1
ATOM 12689 O O . VAL C 1 488 ? 9.782 -33.080 34.100 1.00 15.01 485 VAL C O 1
ATOM 12693 N N . ALA C 1 489 ? 10.034 -30.868 34.362 1.00 15.48 486 ALA C N 1
ATOM 12694 C CA . ALA C 1 489 ? 9.305 -30.804 35.636 1.00 15.92 486 ALA C CA 1
ATOM 12695 C C . ALA C 1 489 ? 7.881 -31.344 35.539 1.00 15.67 486 ALA C C 1
ATOM 12696 O O . ALA C 1 489 ? 7.456 -32.102 36.402 1.00 18.03 486 ALA C O 1
ATOM 12698 N N . ALA C 1 490 ? 7.165 -30.958 34.486 1.00 16.57 487 ALA C N 1
ATOM 12699 C CA . ALA C 1 490 ? 5.777 -31.392 34.274 1.00 16.41 487 ALA C CA 1
ATOM 12700 C C . ALA C 1 490 ? 5.697 -32.895 34.036 1.00 17.12 487 ALA C C 1
ATOM 12701 O O . ALA C 1 490 ? 4.778 -33.564 34.499 1.00 17.34 487 ALA C O 1
ATOM 12703 N N . CYS C 1 491 ? 6.657 -33.413 33.284 1.00 14.95 488 CYS C N 1
ATOM 12704 C CA . CYS C 1 491 ? 6.758 -34.850 33.045 1.00 14.56 488 CYS C CA 1
ATOM 12705 C C . CYS C 1 491 ? 7.011 -35.621 34.353 1.00 14.06 488 CYS C C 1
ATOM 12706 O O . CYS C 1 491 ? 6.363 -36.632 34.626 1.00 15.65 488 CYS C O 1
ATOM 12709 N N . LEU C 1 492 ? 7.950 -35.156 35.172 1.00 14.96 489 LEU C N 1
ATOM 12710 C CA . LEU C 1 492 ? 8.253 -35.846 36.433 1.00 14.92 489 LEU C CA 1
ATOM 12711 C C . LEU C 1 492 ? 7.041 -35.916 37.351 1.00 16.21 489 LEU C C 1
ATOM 12712 O O . LEU C 1 492 ? 6.743 -36.963 37.950 1.00 14.96 489 LEU C O 1
ATOM 12717 N N . ARG C 1 493 ? 6.333 -34.794 37.454 1.00 17.39 490 ARG C N 1
ATOM 12718 C CA . ARG C 1 493 ? 5.109 -34.743 38.260 1.00 20.16 490 ARG C CA 1
ATOM 12719 C C . ARG C 1 493 ? 4.075 -35.727 37.731 1.00 20.78 490 ARG C C 1
ATOM 12720 O O . ARG C 1 493 ? 3.451 -36.469 38.500 1.00 23.38 490 ARG C O 1
ATOM 12728 N N . LYS C 1 494 ? 3.897 -35.717 36.414 1.00 21.52 491 LYS C N 1
ATOM 12729 C CA . LYS C 1 494 ? 2.929 -36.588 35.728 1.00 19.07 491 LYS C CA 1
ATOM 12730 C C . LYS C 1 494 ? 3.166 -38.056 36.025 1.00 18.89 491 LYS C C 1
ATOM 12731 O O . LYS C 1 494 ? 2.229 -38.787 36.339 1.00 20.05 491 LYS C O 1
ATOM 12737 N N . LEU C 1 495 ? 4.423 -38.485 35.925 1.00 16.34 492 LEU C N 1
ATOM 12738 C CA . LEU C 1 495 ? 4.769 -39.899 36.044 1.00 16.93 492 LEU C CA 1
ATOM 12739 C C . LEU C 1 495 ? 5.107 -40.351 37.460 1.00 15.50 492 LEU C C 1
ATOM 12740 O O . LEU C 1 495 ? 5.336 -41.539 37.690 1.00 15.75 492 LEU C O 1
ATOM 12745 N N . GLY C 1 496 ? 5.127 -39.413 38.399 1.00 17.64 493 GLY C N 1
ATOM 12746 C CA . GLY C 1 496 ? 5.520 -39.709 39.767 1.00 16.92 493 GLY C CA 1
ATOM 12747 C C . GLY C 1 496 ? 6.995 -40.069 39.828 1.00 18.11 493 GLY C C 1
ATOM 12748 O O . GLY C 1 496 ? 7.379 -41.036 40.477 1.00 19.12 493 GLY C O 1
ATOM 12749 N N . VAL C 1 497 ? 7.828 -39.289 39.133 1.00 19.09 494 VAL C N 1
ATOM 12750 C CA . VAL C 1 497 ? 9.270 -39.499 39.130 1.00 18.30 494 VAL C CA 1
ATOM 12751 C C . VAL C 1 497 ? 9.838 -38.632 40.231 1.00 17.20 494 VAL C C 1
ATOM 12752 O O . VAL C 1 497 ? 9.447 -37.466 40.357 1.00 18.11 494 VAL C O 1
ATOM 12756 N N . PRO C 1 498 ? 10.751 -39.185 41.046 1.00 20.15 495 PRO C N 1
ATOM 12757 C CA . PRO C 1 498 ? 11.358 -38.328 42.074 1.00 20.95 495 PRO C CA 1
ATOM 12758 C C . PRO C 1 498 ? 11.971 -37.063 41.460 1.00 20.24 495 PRO C C 1
ATOM 12759 O O . PRO C 1 498 ? 12.417 -37.084 40.312 1.00 17.98 495 PRO C O 1
ATOM 12763 N N . PRO C 1 499 ? 12.004 -35.968 42.221 1.00 21.75 496 PRO C N 1
ATOM 12764 C CA . PRO C 1 499 ? 12.454 -34.698 41.668 1.00 23.13 496 PRO C CA 1
ATOM 12765 C C . PRO C 1 499 ? 13.956 -34.728 41.411 1.00 21.51 496 PRO C C 1
ATOM 12766 O O . PRO C 1 499 ? 14.667 -35.589 41.933 1.00 19.67 496 PRO C O 1
ATOM 12770 N N . LEU C 1 500 ? 14.440 -33.800 40.600 1.00 22.92 497 LEU C N 1
ATOM 12771 C CA . LEU C 1 500 ? 15.852 -33.783 40.231 1.00 22.94 497 LEU C CA 1
ATOM 12772 C C . LEU C 1 500 ? 16.824 -33.771 41.428 1.00 22.39 497 LEU C C 1
ATOM 12773 O O . LEU C 1 500 ? 17.912 -34.327 41.329 1.00 22.33 497 LEU C O 1
ATOM 12778 N N . ARG C 1 501 ? 16.433 -33.176 42.558 1.00 24.45 498 ARG C N 1
ATOM 12779 C CA . ARG C 1 501 ? 17.270 -33.200 43.767 1.00 26.35 498 ARG C CA 1
ATOM 12780 C C . ARG C 1 501 ? 17.601 -34.617 44.221 1.00 28.16 498 ARG C C 1
ATOM 12781 O O . ARG C 1 501 ? 18.748 -34.911 44.593 1.00 30.23 498 ARG C O 1
ATOM 12789 N N . ALA C 1 502 ? 16.594 -35.487 44.209 1.00 26.00 499 ALA C N 1
ATOM 12790 C CA . ALA C 1 502 ? 16.777 -36.886 44.612 1.00 24.91 499 ALA C CA 1
ATOM 12791 C C . ALA C 1 502 ? 17.740 -37.589 43.688 1.00 24.50 499 ALA C C 1
ATOM 12792 O O . ALA C 1 502 ? 18.540 -38.423 44.111 1.00 25.39 499 ALA C O 1
ATOM 12794 N N . TRP C 1 503 ? 17.661 -37.247 42.409 1.00 22.66 500 TRP C N 1
ATOM 12795 C CA . TRP C 1 503 ? 18.543 -37.842 41.435 1.00 20.10 500 TRP C CA 1
ATOM 12796 C C . TRP C 1 503 ? 19.991 -37.432 41.665 1.00 19.60 500 TRP C C 1
ATOM 12797 O O . TRP C 1 503 ? 20.888 -38.253 41.493 1.00 19.50 500 TRP C O 1
ATOM 12808 N N . ARG C 1 504 ? 20.224 -36.185 42.080 1.00 22.90 501 ARG C N 1
ATOM 12809 C CA . ARG C 1 504 ? 21.595 -35.737 42.389 1.00 23.88 501 ARG C CA 1
ATOM 12810 C C . ARG C 1 504 ? 22.215 -36.565 43.523 1.00 21.92 501 ARG C C 1
ATOM 12811 O O . ARG C 1 504 ? 23.374 -36.968 43.450 1.00 19.63 501 ARG C O 1
ATOM 12819 N N . HIS C 1 505 ? 21.423 -36.829 44.555 1.00 21.86 502 HIS C N 1
ATOM 12820 C CA . HIS C 1 505 ? 21.843 -37.678 45.676 1.00 22.83 502 HIS C CA 1
ATOM 12821 C C . HIS C 1 505 ? 22.277 -39.076 45.212 1.00 22.58 502 HIS C C 1
ATOM 12822 O O . HIS C 1 505 ? 23.371 -39.537 45.546 1.00 22.26 502 HIS C O 1
ATOM 12829 N N . ARG C 1 506 ? 21.430 -39.732 44.422 1.00 23.69 503 ARG C N 1
ATOM 12830 C CA . ARG C 1 506 ? 21.747 -41.058 43.883 1.00 22.79 503 ARG C CA 1
ATOM 12831 C C . ARG C 1 506 ? 22.982 -41.003 43.000 1.00 19.87 503 ARG C C 1
ATOM 12832 O O . ARG C 1 506 ? 23.840 -41.881 43.066 1.00 18.68 503 ARG C O 1
ATOM 12840 N N . ALA C 1 507 ? 23.053 -39.979 42.146 1.00 17.87 504 ALA C N 1
ATOM 12841 C CA . ALA C 1 507 ? 24.172 -39.848 41.212 1.00 19.79 504 ALA C CA 1
ATOM 12842 C C . ALA C 1 507 ? 25.513 -39.743 41.940 1.00 17.98 504 ALA C C 1
ATOM 12843 O O . ALA C 1 507 ? 26.527 -40.281 41.487 1.00 19.60 504 ALA C O 1
ATOM 12845 N N . ARG C 1 508 ? 25.513 -39.059 43.076 1.00 19.35 505 ARG C N 1
ATOM 12846 C CA . ARG C 1 508 ? 26.731 -38.939 43.877 1.00 21.56 505 ARG C CA 1
ATOM 12847 C C . ARG C 1 508 ? 27.175 -40.299 44.387 1.00 20.77 505 ARG C C 1
ATOM 12848 O O . ARG C 1 508 ? 28.366 -40.602 44.399 1.00 21.03 505 ARG C O 1
ATOM 12856 N N . SER C 1 509 ? 26.201 -41.104 44.804 1.00 21.50 506 SER C N 1
ATOM 12857 C CA . SER C 1 509 ? 26.446 -42.486 45.213 1.00 21.39 506 SER C CA 1
ATOM 12858 C C . SER C 1 509 ? 26.981 -43.323 44.063 1.00 22.65 506 SER C C 1
ATOM 12859 O O . SER C 1 509 ? 28.029 -43.950 44.185 1.00 22.99 506 SER C O 1
ATOM 12862 N N . VAL C 1 510 ? 26.250 -43.321 42.947 1.00 21.03 507 VAL C N 1
ATOM 12863 C CA . VAL C 1 510 ? 26.641 -44.062 41.747 1.00 20.77 507 VAL C CA 1
ATOM 12864 C C . VAL C 1 510 ? 28.023 -43.630 41.267 1.00 19.63 507 VAL C C 1
ATOM 12865 O O . VAL C 1 510 ? 28.866 -44.471 40.945 1.00 22.06 507 VAL C O 1
ATOM 12869 N N . ARG C 1 511 ? 28.257 -42.322 41.222 1.00 19.31 508 ARG C N 1
ATOM 12870 C CA . ARG C 1 511 ? 29.558 -41.788 40.808 1.00 19.73 508 ARG C CA 1
ATOM 12871 C C . ARG C 1 511 ? 30.700 -42.376 41.637 1.00 20.38 508 ARG C C 1
ATOM 12872 O O . ARG C 1 511 ? 31.709 -42.811 41.097 1.00 21.00 508 ARG C O 1
ATOM 12880 N N . ALA C 1 512 ? 30.535 -42.379 42.951 1.00 22.75 509 ALA C N 1
ATOM 12881 C CA . ALA C 1 512 ? 31.577 -42.878 43.842 1.00 23.47 509 ALA C CA 1
ATOM 12882 C C . ALA C 1 512 ? 31.878 -44.355 43.569 1.00 24.90 509 ALA C C 1
ATOM 12883 O O . ALA C 1 512 ? 33.045 -44.766 43.536 1.00 24.66 509 ALA C O 1
ATOM 12885 N N . LYS C 1 513 ? 30.821 -45.143 43.363 1.00 23.24 510 LYS C N 1
ATOM 12886 C CA . LYS C 1 513 ? 30.954 -46.572 43.073 1.00 23.43 510 LYS C CA 1
ATOM 12887 C C . LYS C 1 513 ? 31.716 -46.815 41.768 1.00 25.14 510 LYS C C 1
ATOM 12888 O O . LYS C 1 513 ? 32.584 -47.700 41.683 1.00 24.88 510 LYS C O 1
ATOM 12894 N N . LEU C 1 514 ? 31.411 -45.999 40.762 1.00 22.77 511 LEU C N 1
ATOM 12895 C CA . LEU C 1 514 ? 32.092 -46.078 39.479 1.00 22.98 511 LEU C CA 1
ATOM 12896 C C . LEU C 1 514 ? 33.567 -45.725 39.561 1.00 23.47 511 LEU C C 1
ATOM 12897 O O . LEU C 1 514 ? 34.406 -46.403 38.971 1.00 23.58 511 LEU C O 1
ATOM 12902 N N . LEU C 1 515 ? 33.864 -44.642 40.273 1.00 23.65 512 LEU C N 1
ATOM 12903 C CA . LEU C 1 515 ? 35.240 -44.201 40.470 1.00 25.69 512 LEU C CA 1
ATOM 12904 C C . LEU C 1 515 ? 36.073 -45.269 41.176 1.00 26.49 512 LEU C C 1
ATOM 12905 O O . LEU C 1 515 ? 37.206 -45.549 40.775 1.00 26.83 512 LEU C O 1
ATOM 12910 N N . SER C 1 516 ? 35.503 -45.889 42.202 1.00 27.70 51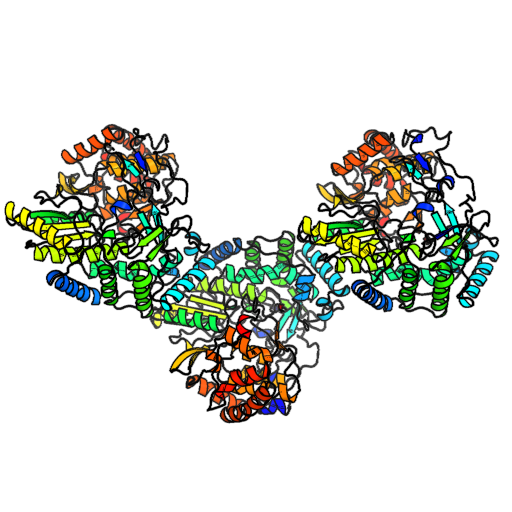3 SER C N 1
ATOM 12911 C CA . SER C 1 516 ? 36.226 -46.922 42.958 1.00 29.62 513 SER C CA 1
ATOM 12912 C C . SER C 1 516 ? 36.663 -48.087 42.067 1.00 30.98 513 SER C C 1
ATOM 12913 O O . SER C 1 516 ? 37.686 -48.730 42.321 1.00 31.56 513 SER C O 1
ATOM 12916 N N . ARG C 1 517 ? 35.887 -48.353 41.020 1.00 30.92 514 ARG C N 1
ATOM 12917 C CA . ARG C 1 517 ? 36.144 -49.490 40.139 1.00 31.86 514 ARG C CA 1
ATOM 12918 C C . ARG C 1 517 ? 37.259 -49.228 39.125 1.00 31.03 514 ARG C C 1
ATOM 12919 O O . ARG C 1 517 ? 37.779 -50.164 38.512 1.00 32.45 514 ARG C O 1
ATOM 12927 N N . GLY C 1 518 ? 37.620 -47.964 38.941 1.00 29.91 515 GLY C N 1
ATOM 12928 C CA . GLY C 1 518 ? 38.710 -47.610 38.037 1.00 29.29 515 GLY C CA 1
ATOM 12929 C C . GLY C 1 518 ? 38.388 -47.930 36.590 1.00 28.13 515 GLY C C 1
ATOM 12930 O O . GLY C 1 518 ? 37.245 -48.265 36.250 1.00 27.83 515 GLY C O 1
ATOM 12931 N N . GLY C 1 519 ? 39.405 -47.837 35.737 1.00 27.64 516 GLY C N 1
ATOM 12932 C CA . GLY C 1 519 ? 39.267 -48.162 34.319 1.00 26.24 516 GLY C CA 1
ATOM 12933 C C . GLY C 1 519 ? 38.155 -47.371 33.642 1.00 26.34 516 GLY C C 1
ATOM 12934 O O . GLY C 1 519 ? 37.944 -46.189 33.939 1.00 26.29 516 GLY C O 1
ATOM 12935 N N . ARG C 1 520 ? 37.431 -48.029 32.740 1.00 24.44 517 ARG C N 1
ATOM 12936 C CA . ARG C 1 520 ? 36.329 -47.383 32.024 1.00 21.95 517 ARG C CA 1
ATOM 12937 C C . ARG C 1 520 ? 35.205 -46.942 32.958 1.00 21.67 517 ARG C C 1
ATOM 12938 O O . ARG C 1 520 ? 34.561 -45.917 32.734 1.00 20.78 517 ARG C O 1
ATOM 12946 N N . ALA C 1 521 ? 34.971 -47.710 34.012 1.00 20.77 518 ALA C N 1
ATOM 12947 C CA . ALA C 1 521 ? 33.936 -47.377 34.983 1.00 22.04 518 ALA C CA 1
ATOM 12948 C C . ALA C 1 521 ? 34.219 -46.029 35.633 1.00 22.38 518 ALA C C 1
ATOM 12949 O O . ALA C 1 521 ? 33.313 -45.200 35.795 1.00 19.66 518 ALA C O 1
ATOM 12951 N N . ALA C 1 522 ? 35.476 -45.794 35.997 1.00 20.88 519 ALA C N 1
ATOM 12952 C CA . ALA C 1 522 ? 35.838 -44.533 36.630 1.00 21.64 519 ALA C CA 1
ATOM 12953 C C . ALA C 1 522 ? 35.674 -43.368 35.667 1.00 20.67 519 ALA C C 1
ATOM 12954 O O . ALA C 1 522 ? 35.276 -42.285 36.083 1.00 21.44 519 ALA C O 1
ATOM 12956 N N . ILE C 1 523 ? 35.980 -43.591 34.385 1.00 20.87 520 ILE C N 1
ATOM 12957 C CA . ILE C 1 523 ? 35.746 -42.569 33.356 1.00 20.60 520 ILE C CA 1
ATOM 12958 C C . ILE C 1 523 ? 34.248 -42.257 33.280 1.00 19.32 520 ILE C C 1
ATOM 12959 O O . ILE C 1 523 ? 33.861 -41.098 33.150 1.00 19.95 520 ILE C O 1
ATOM 12964 N N . CYS C 1 524 ? 33.408 -43.285 33.387 1.00 18.66 521 CYS C N 1
ATOM 12965 C CA . CYS C 1 524 ? 31.957 -43.051 33.465 1.00 19.29 521 CYS C CA 1
ATOM 12966 C C . CYS C 1 524 ? 31.619 -42.167 34.651 1.00 19.27 521 CYS C C 1
ATOM 12967 O O . CYS C 1 524 ? 30.887 -41.194 34.513 1.00 19.31 521 CYS C O 1
ATOM 12970 N N . GLY C 1 525 ? 32.165 -42.500 35.817 1.00 19.16 522 GLY C N 1
ATOM 12971 C CA . GLY C 1 525 ? 31.957 -41.695 37.017 1.00 17.82 522 GLY C CA 1
ATOM 12972 C C . GLY C 1 525 ? 32.396 -40.252 36.874 1.00 19.92 522 GLY C C 1
ATOM 12973 O O . GLY C 1 525 ? 31.657 -39.322 37.224 1.00 21.55 522 GLY C O 1
ATOM 12974 N N . LYS C 1 526 ? 33.595 -40.068 36.337 1.00 20.77 523 LYS C N 1
ATOM 12975 C CA . LYS C 1 526 ? 34.191 -38.744 36.205 1.00 20.51 523 LYS C CA 1
ATOM 12976 C C . LYS C 1 526 ? 33.405 -37.862 35.233 1.00 19.57 523 LYS C C 1
ATOM 12977 O O . LYS C 1 526 ? 33.015 -36.748 35.580 1.00 17.30 523 LYS C O 1
ATOM 12983 N N . TYR C 1 527 ? 33.164 -38.378 34.027 1.00 18.70 524 TYR C N 1
ATOM 12984 C CA . TYR C 1 527 ? 32.581 -37.572 32.951 1.00 18.30 524 TYR C CA 1
ATOM 12985 C C . TYR C 1 527 ? 31.057 -37.506 33.030 1.00 14.79 524 TYR C C 1
ATOM 12986 O O . TYR C 1 527 ? 30.465 -36.425 32.945 1.00 15.28 524 TYR C O 1
ATOM 12995 N N . LEU C 1 528 ? 30.408 -38.653 33.188 1.00 15.82 525 LEU C N 1
ATOM 12996 C CA . LEU C 1 528 ? 28.946 -38.673 33.163 1.00 16.02 525 LEU C CA 1
ATOM 12997 C C . LEU C 1 528 ? 28.307 -37.992 34.360 1.00 16.26 525 LEU C C 1
ATOM 12998 O O . LEU C 1 528 ? 27.204 -37.473 34.245 1.00 15.57 525 LEU C O 1
ATOM 13003 N N . PHE C 1 529 ? 29.000 -37.979 35.495 1.00 17.03 526 PHE C N 1
ATOM 13004 C CA . PHE C 1 529 ? 28.410 -37.485 36.730 1.00 16.49 526 PHE C CA 1
ATOM 13005 C C . PHE C 1 529 ? 29.144 -36.300 37.358 1.00 17.08 526 PHE C C 1
ATOM 13006 O O . PHE C 1 529 ? 28.928 -35.992 38.528 1.00 19.18 526 PHE C O 1
ATOM 13014 N N . ASN C 1 530 ? 29.959 -35.599 36.564 1.00 17.09 527 ASN C N 1
ATOM 13015 C CA . ASN C 1 530 ? 30.583 -34.351 37.033 1.00 18.72 527 ASN C CA 1
ATOM 13016 C C . ASN C 1 530 ? 29.538 -33.323 37.459 1.00 20.10 527 ASN C C 1
ATOM 13017 O O . ASN C 1 530 ? 29.784 -32.500 38.346 1.00 21.44 527 ASN C O 1
ATOM 13022 N N . TRP C 1 531 ? 28.362 -33.373 36.838 1.00 19.35 528 TRP C N 1
ATOM 13023 C CA . TRP C 1 531 ? 27.282 -32.450 37.184 1.00 18.62 528 TRP C CA 1
ATOM 13024 C C . TRP C 1 531 ? 26.828 -32.578 38.633 1.00 19.71 528 TRP C C 1
ATOM 13025 O O . TRP C 1 531 ? 26.314 -31.617 39.206 1.00 19.39 528 TRP C O 1
ATOM 13036 N N . ALA C 1 532 ? 27.009 -33.762 39.218 1.00 18.11 529 ALA C N 1
ATOM 13037 C CA . ALA C 1 532 ? 26.503 -34.042 40.564 1.00 22.58 529 ALA C CA 1
ATOM 13038 C C . ALA C 1 532 ? 27.433 -33.613 41.721 1.00 24.49 529 ALA C C 1
ATOM 13039 O O . ALA C 1 532 ? 27.030 -33.675 42.881 1.00 25.82 529 ALA C O 1
ATOM 13041 N N . VAL C 1 533 ? 28.649 -33.170 41.408 1.00 27.14 530 VAL C N 1
ATOM 13042 C CA . VAL C 1 533 ? 29.599 -32.710 42.430 1.00 29.77 530 VAL C CA 1
ATOM 13043 C C . VAL C 1 533 ? 29.991 -31.241 42.251 1.00 33.84 530 VAL C C 1
ATOM 13044 O O . VAL C 1 533 ? 30.107 -30.744 41.127 1.00 33.17 530 VAL C O 1
ATOM 13048 N N . ARG C 1 534 ? 30.192 -30.551 43.371 1.00 38.32 531 ARG C N 1
ATOM 13049 C CA . ARG C 1 534 ? 30.655 -29.158 43.355 1.00 39.38 531 ARG C CA 1
ATOM 13050 C C . ARG C 1 534 ? 32.167 -29.122 43.116 1.00 39.86 531 ARG C C 1
ATOM 13051 O O . ARG C 1 534 ? 32.662 -28.295 42.350 1.00 39.40 531 ARG C O 1
ATOM 13059 N N . THR C 1 535 ? 32.889 -30.033 43.766 1.00 40.20 532 THR C N 1
ATOM 13060 C CA . THR C 1 535 ? 34.319 -30.213 43.523 1.00 40.17 532 THR C CA 1
ATOM 13061 C C . THR C 1 535 ? 34.491 -30.933 42.194 1.00 39.01 532 THR C C 1
ATOM 13062 O O . THR C 1 535 ? 34.707 -32.148 42.143 1.00 37.15 532 THR C O 1
ATOM 13066 N N . LYS C 1 536 ? 34.400 -30.163 41.117 1.00 38.81 533 LYS C N 1
ATOM 13067 C CA . LYS C 1 536 ? 34.357 -30.726 39.772 1.00 38.74 533 LYS C CA 1
ATOM 13068 C C . LYS C 1 536 ? 35.726 -31.124 39.239 1.00 38.58 533 LYS C C 1
ATOM 13069 O O . LYS C 1 536 ? 36.715 -30.416 39.433 1.00 40.27 533 LYS C O 1
ATOM 13075 N N . LEU C 1 537 ? 35.770 -32.267 38.565 1.00 36.64 534 LEU C N 1
ATOM 13076 C CA . LEU C 1 537 ? 36.992 -32.751 37.942 1.00 35.65 534 LEU C CA 1
ATOM 13077 C C . LEU C 1 537 ? 37.174 -32.099 36.569 1.00 36.54 534 LEU C C 1
ATOM 13078 O O . LEU C 1 537 ? 36.199 -31.697 35.915 1.00 33.51 534 LEU C O 1
ATOM 13083 N N . LYS C 1 538 ? 38.435 -31.980 36.158 1.00 36.98 535 LYS C N 1
ATOM 13084 C CA . LYS C 1 538 ? 38.797 -31.411 34.863 1.00 36.73 535 LYS C CA 1
ATOM 13085 C C . LYS C 1 538 ? 38.513 -32.429 33.773 1.00 33.92 535 LYS C C 1
ATOM 13086 O O . LYS C 1 538 ? 39.104 -33.515 33.766 1.00 32.24 535 LYS C O 1
ATOM 13092 N N . LEU C 1 539 ? 37.606 -32.082 32.861 1.00 31.42 536 LEU C N 1
ATOM 13093 C CA . LEU C 1 539 ? 37.192 -32.999 31.806 1.00 30.34 536 LEU C CA 1
ATOM 13094 C C . LEU C 1 539 ? 37.939 -32.725 30.516 1.00 30.23 536 LEU C C 1
ATOM 13095 O O . LEU C 1 539 ? 37.573 -31.843 29.732 1.00 31.43 536 LEU C O 1
ATOM 13100 N N . THR C 1 540 ? 38.995 -33.498 30.316 1.00 28.84 537 THR C N 1
ATOM 13101 C CA . THR C 1 540 ? 39.831 -33.392 29.135 1.00 29.36 537 THR C CA 1
ATOM 13102 C C . THR C 1 540 ? 39.319 -34.360 28.075 1.00 27.96 537 THR C C 1
ATOM 13103 O O . THR C 1 540 ? 38.559 -35.278 28.385 1.00 28.26 537 THR C O 1
ATOM 13107 N N . PRO C 1 541 ? 39.726 -34.167 26.815 1.00 27.05 538 PRO C N 1
ATOM 13108 C CA . PRO C 1 541 ? 39.299 -35.126 25.813 1.00 26.52 538 PRO C CA 1
ATOM 13109 C C . PRO C 1 541 ? 39.686 -36.553 26.176 1.00 26.28 538 PRO C C 1
ATOM 13110 O O . PRO C 1 541 ? 40.817 -36.817 26.614 1.00 25.49 538 PRO C O 1
ATOM 13114 N N . ILE C 1 542 ? 38.739 -37.459 25.989 1.00 26.19 539 ILE C N 1
ATOM 13115 C CA . ILE C 1 542 ? 38.901 -38.856 26.346 1.00 25.65 539 ILE C CA 1
ATOM 13116 C C . ILE C 1 542 ? 39.711 -39.576 25.277 1.00 26.03 539 ILE C C 1
ATOM 13117 O O . ILE C 1 542 ? 39.299 -39.641 24.128 1.00 25.41 539 ILE C O 1
ATOM 13122 N N . ALA C 1 543 ? 40.851 -40.141 25.666 1.00 27.00 540 ALA C N 1
ATOM 13123 C CA . ALA C 1 543 ? 41.732 -40.844 24.726 1.00 28.24 540 ALA C CA 1
ATOM 13124 C C . ALA C 1 543 ? 41.017 -41.871 23.850 1.00 28.08 540 ALA C C 1
ATOM 13125 O O . ALA C 1 543 ? 41.283 -41.947 22.649 1.00 29.07 540 ALA C O 1
ATOM 13127 N N . ALA C 1 544 ? 40.120 -42.662 24.439 1.00 27.49 541 ALA C N 1
ATOM 13128 C CA . ALA C 1 544 ? 39.405 -43.710 23.682 1.00 27.88 541 ALA C CA 1
ATOM 13129 C C . ALA C 1 544 ? 38.455 -43.168 22.609 1.00 27.38 541 ALA C C 1
ATOM 13130 O O . ALA C 1 544 ? 38.109 -43.892 21.678 1.00 27.80 541 ALA C O 1
ATOM 13132 N N . ALA C 1 545 ? 38.026 -41.913 22.745 1.00 27.17 542 ALA C N 1
ATOM 13133 C CA . ALA C 1 545 ? 37.119 -41.298 21.769 1.00 27.55 542 ALA C CA 1
ATOM 13134 C C . ALA C 1 545 ? 37.678 -41.363 20.349 1.00 29.19 542 ALA C C 1
ATOM 13135 O O . ALA C 1 545 ? 36.980 -41.743 19.426 1.00 28.24 542 ALA C O 1
ATOM 13137 N N . GLY C 1 546 ? 38.949 -41.018 20.184 1.00 30.90 543 GLY C N 1
ATOM 13138 C CA . GLY C 1 546 ? 39.574 -41.038 18.861 1.00 31.57 543 GLY C CA 1
ATOM 13139 C C . GLY C 1 546 ? 39.615 -42.415 18.213 1.00 32.73 543 GLY C C 1
ATOM 13140 O O . GLY C 1 546 ? 39.589 -42.529 16.989 1.00 35.54 543 GLY C O 1
ATOM 13141 N N . GLN C 1 547 ? 39.666 -43.458 19.033 1.00 32.33 544 GLN C N 1
ATOM 13142 C CA . GLN C 1 547 ? 39.833 -44.829 18.552 1.00 33.71 544 GLN C CA 1
ATOM 13143 C C . GLN C 1 547 ? 38.531 -45.572 18.238 1.00 33.73 544 GLN C C 1
ATOM 13144 O O . GLN C 1 547 ? 38.565 -46.622 17.595 1.00 31.99 544 GLN C O 1
ATOM 13150 N N . LEU C 1 548 ? 37.394 -45.034 18.681 1.00 33.06 545 LEU C N 1
ATOM 13151 C CA . LEU C 1 548 ? 36.088 -45.642 18.400 1.00 32.74 545 LEU C CA 1
ATOM 13152 C C . LEU C 1 548 ? 35.816 -45.698 16.909 1.00 31.03 545 LEU C C 1
ATOM 13153 O O . LEU C 1 548 ? 35.852 -44.673 16.238 1.00 27.48 545 LEU C O 1
ATOM 13158 N N . ASP C 1 549 ? 35.530 -46.887 16.393 1.00 32.20 546 ASP C N 1
ATOM 13159 C CA . ASP C 1 549 ? 35.076 -47.018 15.008 1.00 32.28 546 ASP C CA 1
ATOM 13160 C C . ASP C 1 549 ? 33.567 -46.826 14.963 1.00 31.25 546 ASP C C 1
ATOM 13161 O O . ASP C 1 549 ? 32.803 -47.765 15.199 1.00 31.84 546 ASP C O 1
ATOM 13166 N N . LEU C 1 550 ? 33.142 -45.602 14.664 1.00 30.32 547 LEU C N 1
ATOM 13167 C CA . LEU C 1 550 ? 31.717 -45.307 14.542 1.00 28.86 547 LEU C CA 1
ATOM 13168 C C . LEU C 1 550 ? 31.293 -45.262 13.071 1.00 28.29 547 LEU C C 1
ATOM 13169 O O . LEU C 1 550 ? 30.288 -44.637 12.719 1.00 28.75 547 LEU C O 1
ATOM 13174 N N . SER C 1 551 ? 32.047 -45.934 12.204 1.00 28.79 548 SER C N 1
ATOM 13175 C CA . SER C 1 551 ? 31.655 -45.996 10.802 1.00 28.38 548 SER C CA 1
ATOM 13176 C C . SER C 1 551 ? 30.329 -46.757 10.699 1.00 27.04 548 SER C C 1
ATOM 13177 O O . SER C 1 551 ? 30.127 -47.774 11.359 1.00 26.71 548 SER C O 1
ATOM 13180 N N . GLY C 1 552 ? 29.413 -46.225 9.900 1.00 25.63 549 GLY C N 1
ATOM 13181 C CA . GLY C 1 552 ? 28.111 -46.840 9.714 1.00 22.83 549 GLY C CA 1
ATOM 13182 C C . GLY C 1 552 ? 27.046 -46.389 10.695 1.00 20.43 549 GLY C C 1
ATOM 13183 O O . GLY C 1 552 ? 25.880 -46.732 10.520 1.00 21.54 549 GLY C O 1
ATOM 13184 N N . TRP C 1 553 ? 27.431 -45.624 11.719 1.00 17.65 550 TRP C N 1
ATOM 13185 C CA . TRP C 1 553 ? 26.470 -45.146 12.724 1.00 17.94 550 TRP C CA 1
ATOM 13186 C C . TRP C 1 553 ? 25.483 -44.114 12.162 1.00 17.81 550 TRP C C 1
ATOM 13187 O O . TRP C 1 553 ? 24.264 -44.163 12.425 1.00 19.49 550 TRP C O 1
ATOM 13198 N N . PHE C 1 554 ? 26.027 -43.173 11.408 1.00 15.54 551 PHE C N 1
ATOM 13199 C CA . PHE C 1 554 ? 25.252 -42.074 10.837 1.00 14.17 551 PHE C CA 1
ATOM 13200 C C . PHE C 1 554 ? 25.534 -41.999 9.356 1.00 17.18 551 PHE C C 1
ATOM 13201 O O . PHE C 1 554 ? 26.092 -41.027 8.852 1.00 18.57 551 PHE C O 1
ATOM 13209 N N . THR C 1 555 ? 25.138 -43.063 8.671 1.00 16.05 552 THR C N 1
ATOM 13210 C CA . THR C 1 555 ? 25.223 -43.137 7.230 1.00 15.76 552 THR C CA 1
ATOM 13211 C C . THR C 1 555 ? 23.821 -43.103 6.651 1.00 13.47 552 THR C C 1
ATOM 13212 O O . THR C 1 555 ? 23.534 -42.313 5.766 1.00 15.13 552 THR C O 1
ATOM 13216 N N . ALA C 1 556 ? 22.960 -43.983 7.151 1.00 12.12 553 ALA C N 1
ATOM 13217 C CA . ALA C 1 556 ? 21.620 -44.104 6.604 1.00 11.07 553 ALA C CA 1
ATOM 13218 C C . ALA C 1 556 ? 20.636 -44.540 7.674 1.00 10.74 553 ALA C C 1
ATOM 13219 O O . ALA C 1 556 ? 21.030 -44.982 8.748 1.00 10.70 553 ALA C O 1
ATOM 13221 N N . GLY C 1 557 ? 19.353 -44.372 7.374 1.00 10.83 554 GLY C N 1
ATOM 13222 C CA . GLY C 1 557 ? 18.291 -44.853 8.250 1.00 9.05 554 GLY C CA 1
ATOM 13223 C C . GLY C 1 557 ? 17.885 -46.257 7.863 1.00 10.45 554 GLY C C 1
ATOM 13224 O O . GLY C 1 557 ? 17.925 -46.619 6.690 1.00 7.94 554 GLY C O 1
ATOM 13225 N N . TYR C 1 558 ? 17.482 -47.054 8.844 1.00 8.85 555 TYR C N 1
ATOM 13226 C CA . TYR C 1 558 ? 17.138 -48.460 8.589 1.00 9.93 555 TYR C CA 1
ATOM 13227 C C . TYR C 1 558 ? 15.898 -48.963 9.355 1.00 9.72 555 TYR C C 1
ATOM 13228 O O . TYR C 1 558 ? 15.673 -50.168 9.433 1.00 10.37 555 TYR C O 1
ATOM 13237 N N . SER C 1 559 ? 15.101 -48.065 9.917 1.00 11.48 556 SER C N 1
ATOM 13238 C CA . SER C 1 559 ? 13.952 -48.502 10.700 1.00 9.36 556 SER C CA 1
ATOM 13239 C C . SER C 1 559 ? 13.037 -49.409 9.876 1.00 9.71 556 SER C C 1
ATOM 13240 O O . SER C 1 559 ? 12.671 -49.083 8.746 1.00 11.70 556 SER C O 1
ATOM 13243 N N . GLY C 1 560 ? 12.697 -50.561 10.450 1.00 11.72 557 GLY C N 1
ATOM 13244 C CA . GLY C 1 560 ? 11.869 -51.550 9.769 1.00 11.75 557 GLY C CA 1
ATOM 13245 C C . GLY C 1 560 ? 12.644 -52.497 8.867 1.00 12.66 557 GLY C C 1
ATOM 13246 O O . GLY C 1 560 ? 12.090 -53.488 8.397 1.00 14.38 557 GLY C O 1
ATOM 13247 N N . GLY C 1 561 ? 13.927 -52.215 8.645 1.00 12.48 558 GLY C N 1
ATOM 13248 C CA . GLY C 1 561 ? 14.717 -52.915 7.634 1.00 11.76 558 GLY C CA 1
ATOM 13249 C C . GLY C 1 561 ? 15.558 -54.083 8.115 1.00 12.78 558 GLY C C 1
ATOM 13250 O O . GLY C 1 561 ? 16.319 -54.652 7.321 1.00 13.70 558 GLY C O 1
ATOM 13251 N N . ASP C 1 562 ? 15.438 -54.452 9.389 1.00 12.58 559 ASP C N 1
ATOM 13252 C CA . ASP C 1 562 ? 16.051 -55.697 9.891 1.00 12.60 559 ASP C CA 1
ATOM 13253 C C . ASP C 1 562 ? 17.587 -55.680 9.775 1.00 13.14 559 ASP C C 1
ATOM 13254 O O . ASP C 1 562 ? 18.199 -56.657 9.347 1.00 14.31 559 ASP C O 1
ATOM 13259 N N . ILE C 1 563 ? 18.199 -54.571 10.163 1.00 11.38 560 ILE C N 1
ATOM 13260 C CA . ILE C 1 563 ? 19.655 -54.404 10.039 1.00 11.37 560 ILE C CA 1
ATOM 13261 C C . ILE C 1 563 ? 20.353 -54.441 11.391 1.00 13.01 560 ILE C C 1
ATOM 13262 O O . ILE C 1 563 ? 19.910 -53.816 12.354 1.00 14.31 560 ILE C O 1
ATOM 13267 N N . TYR C 1 564 ? 21.475 -55.158 11.426 1.00 15.20 561 TYR C N 1
ATOM 13268 C CA . TYR C 1 564 ? 22.316 -55.250 12.607 1.00 17.05 561 TYR C CA 1
ATOM 13269 C C . TYR C 1 564 ? 23.718 -54.839 12.188 1.00 18.28 561 TYR C C 1
ATOM 13270 O O . TYR C 1 564 ? 24.206 -55.273 11.153 1.00 18.76 561 TYR C O 1
ATOM 13279 N N . HIS C 1 565 ? 24.345 -53.977 12.981 1.00 21.58 562 HIS C N 1
ATOM 13280 C CA . HIS C 1 565 ? 25.676 -53.453 12.678 1.00 27.63 562 HIS C CA 1
ATOM 13281 C C . HIS C 1 565 ? 26.604 -53.879 13.815 1.00 31.56 562 HIS C C 1
ATOM 13282 O O . HIS C 1 565 ? 26.255 -53.730 14.980 1.00 34.43 562 HIS C O 1
ATOM 13289 N N . SER C 1 566 ? 27.759 -54.445 13.477 1.00 38.38 563 SER C N 1
ATOM 13290 C CA . SER C 1 566 ? 28.783 -54.800 14.477 1.00 39.84 563 SER C CA 1
ATOM 13291 C C . SER C 1 566 ? 30.185 -54.443 13.988 1.00 42.88 563 SER C C 1
ATOM 13292 O O . SER C 1 566 ? 30.957 -53.788 14.701 1.00 46.99 563 SER C O 1
#

Secondary structure (DSSP, 8-state):
-BSEEE-SPPP--SS----BPPP-HHHHHH---GGGEEE--GGGHHHHHHHH--B------HHHHHHHHHHHHHHTT-B--PPPHHHHHHTS-TTPPPPTTS--HHHHHTT-HHHHHHHHHHHHHHHH-SSSPPPEEEEE---EEE-B--BSPPPPEEEE--HHHHHHHHHHHHHHHHHHHHHHHGGGBGGGS-HHHHHHHHHHHHHHSSSEEEEEE-BTTHHHH--HHHHHHHHHHHTTSB--HHHHHHHHHHIIIIIT-EEEE-TTS-EEEEE-S--TTSTTHHHHHHHHHHHHHHHHHHHTT-EEEEEEEETTEEEEEEE---HHHHHHHHHHHHHHHHHTT--BSSPP--BSSGGG--BTTEEEEEEE-TTS-EEEEEEE-SHHHHHHHHHHHHS--SS-HHHHHHHHHTTSHHIIIIIIHHHHHHHHHTT-TT--EEEEETTEEEEE-GGGHHHHHHHHH-GGGGT-B---HHHHHHHHHHHHHHTPPPHHHHHHHHHHHHHHHHHT-HHHHHIIIIISGGG-SSPPP-PPPHHHHH---TTTTS---TTS--EE-/-BSEEE-SPPP--SS----BPPP-HHHHHH---GGGEEE--GGGHHHHHHHH--B------HHHHHHHHHHHHHHTT-B--PPPHHHHHHTS-TTPPPPTTS--HHHHHTT-HHHHHHHHHHHHHHHH-SSSPPPEEEEE---EEE-----PPPPEEEEE-HHHHHHHHHHHHHHHHHHHHHHHGGGBGGG--HHHHHHHHHHHHHTSSSEEEEEE-BTTHHHH--HHHHHHHHHHHTTSB--HHHHHHHHHHIIIIIT-EEEE-TTS-EEEEE-S--TTSTTHHHHHHHHHHHHHHHHHHHTT-EEEEEEEETTEEEEEEE---HHHHHHHHHHHHHHHHHTT--BSSPP--BSSGGG--BTTBEEEEEE-TT--EEEEEE--SHHHHHHHHHHHHS--SS-HHHHHHHHHTTSHHIIIIIIHHHHHHHHHHT-TT--EEEEETTEEEEE-GGGHHHHHHHHH-GGGGT-B---HHHHHHHHHHHHHHTPPPHHHHHHHHHHHHHHHHHH-HHHHHHHHHHTGGG-SSPPP-PPPHHHHH---TTTTS---TTS--B--/-BSEEE-SPPP--SS----S--TT----SS-S-GGGEEE--GGGHHHHHHHH--B------HHHHHHHHHHHHHHTT-B--PPPHHHHHHTS-TTPPPPTTS--HHHHHTT-HHHHHHHHHHHHHHHH-SSSPPPEEEEE---EEE-----PPPPEEEE--HHHHHHHHHHHHHHHHHHHHHHHGGGBGGGS-HHHHHHHHHHHHHHSSSEEEEEE-BTTHHHH--HHHHHHHHHHHHHSB--HHHHHHHHHHIIIIIS-EEEE-TTS-EEEEE-S--TTSTTHHHHHHHHHHHHHHHHHHHTT-EEEEEEEETTEEEEEEE---HHHHHHHHHHHHHHHHHTT--BSSPP--BSSGGG--BTTEEEEEEE-TT--EEEEEEE-SHHHHHHHHHHHHS--SS-HHHHHHHHHTTSHHIIIIIIHHHHHHHHHTT-TT--EEEEETTEEEEE-GGGHHHHHHHHH-GGGGT-B---HHHHHHHHHHHHHHTPPPHHHHHHHHHHHHHHHHHH-HHHHHIIIIITGGG-SSPPP-PPPHHHHH---TTTTS---TTS--EE-

Radius of gyration: 46.14 Å; Cα contacts (8 Å, |Δi|>4): 3450; chains: 3; bounding box: 74×152×95 Å

B-factor: mean 16.42, std 9.86, range [2.0, 352.25]

Organism: Hepatitis C virus genotype 1a (isolate 1) (NCBI:txid11104)

Foldseek 3Di:
DKQWDWDPDAFDDPDDFFFWQDDDPLLCQFFVQRRQKTWAASVQVVVQVVQLIDDAFADDDDLLVVLLVLLLVLLLPAAFEFDDQQRLLCFFDCQHDQFPQPGGSVCSVVVPVSLVVLLVVVLVCLLVDQAAAAEKEKHFDTAMAGADVVGDDHTDIAIGGGPSVLSVCCRLPVRPQLARLCRRQPPQEALLAFQQRNQVLLVCLQVVAPQKKKKKFAFRNLQSLAALVLLVSVLSSSVSHNYDPSSNSSSSSCSNRPAQKAWYAHPVRDTTTIGRGGRQFAQCQFVSQQVLCVSQQSSLLVQLVFAAWDWHTTRNIIMIMGYDPDDVSVVSSQVSSQVSSSNRRTHGDDRMDMDRDQQPYATPQWGKWWFAFPVRDIDIGIDHQCRSVSSQQSSCLVDPDQARALVVCCLRVLLALCSLLRSLLSVLVSCVVVVNQQAWHWYDFLAAIETGRPLCRPLSNCLRNNLRSQGTDHTDPVSLVSNQVSCVVRVGDDSLVSLVSLVVSLVVQCVVDDSSVVCSQRSNQVSDPPHDDRDNDPVNVVDDCPPSRRRHGRSSSTYDD/DKQWDWDPDAFDALDDAFFWQDDDPLLCQFFVQRRQKTWAASVQVVVVVVQLIDDEFADDDPLLVVLLVLLLVLLLPAAFEFDDLQRLLCFFDPQHDQFPQPGGSVCSNVVPPSLVVLLVVVLVCLLVDQAAAAEKAKHFDTAMFGADVHDDHTDIAIGGGPSVLSVLCRLPVRPQLPRLCSRPPPQEALLAFQQRNLVVLVVLQVVAPQKKKKKFAFRNLQSLAALVLLVSVLSSSVSHNYDPSSNSSSSSCSNRPAQKHWYAHSVRHTTTIGRGGRQFAQCQFSSQQVSCCSQQSSLLVQLVFAPWDWHTTRVIIMIMGHDPDPVSVVSSQVSSQVSSSNRRTHHDDRMDMDRDQQPYATPQWGWFWWAFPVGDIDIGIDHQCRSVSSQQSSCLVDPDQARQLVVCCLRVLLALCSQLRSLLSVLVSCVVVVNQQAFGWYDFLAAIETHRNLCSVLSNCLRNNLRSQGTDHTDPVSLVSNQVSCVVRVGDDSVVSLVSLVVSLVVQCVVDDSSVVCSQRSNQVSDPPHDDRDNDPCNVVDDCPPRRSRHRRSSSTYDD/DKQWDWDPDAFDDPDDAFFFFDPPLCDCQFFDQRVQKTKAASVQVVVVVVQLIDDEFADDDVLLVVLLVLLLVLLLPAAFEFDDQQRLLCFFDCQPDQFPQPGGNVCSNVVHPSLVVLLVVVLVCLLVDQAAAAEKEKHFDIAMAGFDVGDDHTDIAIGGGPSVLSVCCRLPVRPQLPSLCSRPPPQEALLAFQQRNLVVLVCLQVVEPQKKKKKFAFRNLQSLAALVLLVSVLSSSVSYNYDPSSNSSSSSCSNRPQQKAWYAHSVRDTTIIGRGGRQQAQCQFVSQQVSCVSQQSSLCVQLVFAPWDWHTGRVIIMIMGYDPDDVSVVSSQVSSQVSSSNRRTHGDPRMDMDRDQQPYATPQKGWWWWAFPVRHIDIGIDHQCRSVSSQQSNVLRDPDQARALVVCCLRVLLAPCNLLRSLLVVLVSCVVVVNQQAWHWHDFLQAIETGRPLCRVLSNCLRNNLRSQGTDHTDPVSVVSNVVSCVSRRGDDSVVSLVSLVVSLVVQCVVDDSSNVCSQRSNLVSDPPHDDRDNDPCNVVDDCPPRRRRHGRSSSTYDD